Protein 8ZN9 (pdb70)

InterPro domains:
  IPR000683 Gfo/Idh/MocA-like oxidoreductase, N-terminal [PF01408] (5-123)
  IPR004104 Gfo/Idh/MocA-like oxidoreductase, C-terminal [PF02894] (145-364)
  IPR036291 NAD(P)-binding domain superfamily [SSF51735] (4-138)
  IPR050424 Gfo/Idh/MocA family inositol dehydrogenases [PTHR43593] (2-365)

Secondary structure (DSSP, 8-state):
---EETTEESS----EEEEEE--SHHHHHHHHHHTTSTTEEEEEEE---HHHHHHHHHH-TTPEEESSHHHHHHH---SEEEE-S-GGGHHHHHHHHHHH----EEEPSSS-S-GGGHHHHHHHHHH-SS-EEE---GGGSHHHHHHHHHHHHHHTS-SEEEEEEE-------GGGGGGSHHHHS-HHHHTTHHHHHHHHHHH-S-EEEEEEEEE--STTTT--BTTBPP----EEEEEEEETTS-EEEEEEETT-TT-S-SEEEEEEETTEEEEEEE---GGGS-GGG-SPPPPEEEEEETTT---EEEE-PPPHHHHHH-SSTTHHHHHHHHHHHHHHTS----SSBHHHHHHHHHHHHHHHHHHHHTS-EE---/---EETTEESS----EEEEEE--SHHHHHHHHHHTTSTTEEEEEEE---HHHHHHHHHH-TTPEEESSHHHHHHH---SEEEE-S-GGGHHHHHHHHHHH----EEEPSSS-S-GGGHHHHHHHHHH-SS-EEE---GGGSHHHHHHHHHHHHHHTS-SEEEEEEE-PPPPP-GGGGGGSHHHHS-HHHHTTHHHHHHHHHHH-S-EEEEEEEEE--STTTT-BBTTBPP----EEEEEEEETTS-EEEEEEETT-TT-S-SEEEEEEETTEEEEEEE---GGGS-GGG-SPPPPEEEEEETTT---EEEE-PPPHHHHHH-SSTTHHHHHHHHHHHHHHTS----SSBHHHHHHHHHHHHHHHHHHHHTS-EE--/--EEEEEE--SHHHHHHHHHHTTSTTEEEEEEE---HHHHHHHHHH-TTPEE-SSHHHHHHH---SEEEE-S-GGGHHHHHHHHHHH----EEEPSSS-S-GGGHHHHHHHHHH-SS-EEE---GGGSHHHHHHHHHHHHHHSS-SEEEEEEE-PPPPP-GGGGGGSHHHHS-HHHHTTHHHHHHHHHHH-S-EEEEEEEEE--STTTT--BTTB------EEEEEEEETTS-EEEEEEETT-TT-S-SEEEEEEETTEEEEEEE---GGGS-GGG-SPPPPEEEEEETTT---EEEE-PPPHHHHHH-SSTTHHHHHHHHHHHHHHTS----SSBHHHHHHHHHHHHHHHHHHHHTS-EE--/--EEEEEE--SHHHHHHHHHHTTSTTEEEEEEE---HHHHHHHHHH-TTPEE-SSHHHHHHH---SEEEE-S-GGGHHHHHHHHHHH----EEEESSS-S-GGGHHHHHHHHHH-SS-EEEE--GGGSHHHHHHHHHHHHHHSS-SEEEEEEE-PPPPP-GGGGGGSHHHHS-HHHHTTHHHHHHHHHHH-S-EEEEEEEEE--STTTT--BTTBPP----EEEEEEEETTS-EEEEEEETT-TT-S-SEEEEEEETTEEEEEEE---GGGS-GGG-SPPPPEEEEEETTT---EEEE-PPPHHHHHH-SSTTHHHHHHHHHHHHHHTS----SSBHHHHHHHHHHHHHHHHHHHHTS-EE--/-EEEEEE--SHHHHHHHHHHTTSTTEEEEEEE---HHHHHHHHHH-TTPEE-SSHHHHHHH---SEEEE-S-GGGHHHHHHHHHHH----EEEPSSS-S-GGGHHHHHHHHHH-SS-EEE---GGGSHHHHHHHHHHHHHHTS-SEEEEEEE-PPPPP-GGGGGGSHHHHS-HHHHTTHHHHHHHHHHH-S-EEEEEEEEE--STTTT--BTTBPP----EEEEEEEETTS-EEEEEEETT-TT-S-SEEEEEEETTEEEEEEE---GGGS-GGG-SPPPPEEEEEETTT---EEEE-PPPHHHHHH-SSTTHHHHHHHHHHHHHHTS----SSBHHHHHHHHHHHHHHHHHHHHTS-EE--/-EEEEEE--SHHHHHHHHHHTTSTTEEEEEEE---HHHHHHHHHH-TTPEE-SSHHHHHHH---SEEEE-S-GGGHHHHHHHHHHH----EEEPSSS-S-GGGHHHHHHHHHH-SS-EEE---GGGSHHHHHHHHHHHHHHTS-SEEEEEEE-PPPPP-GGGGGGSHHHHS-HHHHTTHHHHHHHHHHH-S-EEEEEEEEE--STTTT--BTTBPP----EEEEEEEETTS-EEEEEEETT-TT-S-SEEEEEEETTEEEEEEE---GGGS-GGG-SPPPPEEEEEETTT---EEEE-PPPHHHHHH-SSTTHHHHHHHHHHHHHHTS----SSBHHHHHHHHHHHHHHHHHHHHTS-EE--

B-factor: mean 22.86, std 12.66, range [7.46, 117.35]

Foldseek 3Di:
DFDDDDPDGPDDDCCAEEEEEAQDAVVLLLQLLQVVDPSHHYAEYEHQDPVSVVVSCVSRVNHDYAPDLLRCLVDTPHQEYEYPHFQQCQLVSLQVCLVRPQHAYAYEPLNHQDPVSPVVSVVSQVPGDHAYFYPLLQCQQQLNVVCLVCVCVLAVAFQEKEKEFFAAADDQTDVSQPLASSRQSACCRNPVLSVLLSCCSSNVFAWFKKAKAWAQDDPQQPPADPRDGRGHIAWMKMWTATVVNHIYMYTGHNHRNVDLARMKMWTHHPFWIKIKGHHWQPVPPDPVVPDRDFIKMWTQTDPVRDIDIDGRAADVSLSVSDGNNNSSNVLCVVSVCCSVVVDVDNPHHPVSSVSSSVNSNQRVVNNVVVHMDTDDD/DFFDDDPDGPDDPCCAEEEEEAQDAVNLLLQLLQVVDPSHAYAEYEHQDPVSVVVSCVSRVNHDYAPDLLRCLVDPPHQEYEYPHFQQCQLVSLQVCLVRPQHEYAYEPLNHQDPVSPVVSVVSQVPGDHAYFYPLLLCQQQLNVVCLVCVCVQAVAFQEKEKEFFAAADDQDDVSQPLASSRQSACCRNPVLSVLLSCCSSNVFAWFKKAKAWAQDDPQQPGADPNDGRGHIAWMKMWTATVVNHIYMYTGHNHRHVDLARMKMWTHHPFWIKIKGHHWQPVPPDCVVPDRDFIKMWTQTDVVRDIDIDGRAADVSLSVSDGNNNSSNVLCVVSVCCSVVVDVDNPHHPVSSVSSSVNSNQRVVNNVPVHMGTDD/DAAEEEEEAQDAVNLLLQLLQVVDPRYHYAEYEHCDPVRVVVSCVSHVNHDYDPDPLRCLVDTPGQEYEYPHFQQCQLVVLQVCLVHPQHAYAYEPLNHQDPVSVVVSVVSQVPRPYFYFYPLLQCQQQLNVVCLVCVCVQAVAFQEKEKEFFAAADDQDDVSQCLESSRQSACLRNPVLSVLLSVCSRNVFAWFKKAKAWAQDDPQQPPADVRDTRGHTAWMKMWTATDPHGIYMYTGHNHRHPDLARMKMWTHHDFWIKIKGHHWQQVSVDVVNPHRDFIWMWIQTDPPSDIDIDGRQADVSLSVSDGNNNSSNVLVVVSVCCSVPVDVDSPHGPVSSVSSSVNSNQRVVNNVPVDMDTDD/DAAEEAEEAQDPVNLLLQLLQVVDPRYHYAEYEHCDVVRVVVSCVSHVNHDYDPDPLRCLVDTPHQEYEYPHFQQCQLVVLQVCLVHPQHAYAYEPLNHQDPVSVVVSVVSQVPRPYFYFYPLLQCQQQLNVVCLVCVCVQAVAFQEKEKEFFAAADDQDDVSQCLESSRQSACLRNPVLSVLLSVCSRNVFAWFKKAKAWAQDDPQQPPADVRDTRGHTAWMKMWTATDPHGIYMYTGHNHRHPDLARMKMWTHHDFWIKIKGHHWQQVSVDVVNPHRDFIWMWIQTDPPSDIDIDGRAADVSLSVSDGNNNSSNVLVVVSVCCSVPVDVDSPHGPVSSVSSSVNSNQRVVNNVPVDMDTDD/DAEEEEEAQDAVNLLLQLLQVVDPPYAYAEYEHQDVVSVVVSCVSHVNHDYDPDPLRCLVDPDGQEYEYPHFQACQLVVLLVCLVHPQHAYAYEPLNHQDPVSVVVSVVSQVPGPHFYFYPLLLCQQQLNVVCLVCVCVQAVAFQEKEKEFFAAADDQDDVSQCQESSRQSACLRNPVLSVLLVVCSNNVFAWFKKAKAWAQPDPQQPPADVHDGRGHTAWMKMWTATDVNRIYMYTGHNHRHPDLARMKMWTHHPFWIKIKGHHWQQVSVDCVVPDRDFIKMWRQTDPVRDIDIDGRAADVSLSVSDGNNNSSNVSCVVSVCCSVPVDVDNPHHPVSSVSSSVNSNQNVVNNVPVHMGTDD/DAEEEEEAQDAVNLLLQLLQVPDPPYAYAEYEHQDPVSVVVSCVSHVNHDYDPDPLRCLVDPPGQEYEYPHFQACQLVVLVVCLVHPQHAYAYEPLNHQDPVSPVVSVVSQVPGPHFYFYPLLQCQQQLNVVCLVCVCVQAVAFQEKEKEFFAAADDQDDVSQCQESSRQSACLRNPVLSVLLSVCSNNVFAWFKKAKAWAQPDPQQPPADVHDGRGHTAWMKMWTATPVNRIYMYTGHNHRHPDLARMKMWTHHDFWIKIKGHHWQQVSVDCVNPHRDFIKMWRQTDPVRDIDIDGRAADVSLSVSDGNNNSSNVSCVVSVCCSVPVDVDNPHHPVSSVSSSVNSNQNVVNNVPVHMGTDD

Structure (mmCIF, N/CA/C/O backbone):
data_8ZN9
#
_entry.id   8ZN9
#
_cell.length_a   103.920
_cell.length_b   56.690
_cell.length_c   217.300
_cell.angle_alpha   90.00
_cell.angle_beta   96.10
_cell.angle_gamma   90.00
#
_symmetry.space_group_name_H-M   'P 1 21 1'
#
loop_
_entity.id
_entity.type
_entity.pdbx_description
1 polymer 'Oxidoreductase, putative'
2 non-polymer NICOTINAMIDE-ADENINE-DINUCLEOTIDE
3 non-polymer DI(HYDROXYETHYL)ETHER
4 water water
#
loop_
_atom_site.group_PDB
_atom_site.id
_atom_site.type_symbol
_atom_site.label_atom_id
_atom_site.label_alt_id
_atom_site.label_comp_id
_atom_site.label_asym_id
_atom_site.label_entity_id
_atom_site.label_seq_id
_atom_site.pdbx_PDB_ins_code
_atom_site.Cartn_x
_atom_site.Cartn_y
_atom_site.Cartn_z
_atom_site.occupancy
_atom_site.B_iso_or_equiv
_atom_site.auth_seq_id
_atom_site.auth_comp_id
_atom_site.auth_asym_id
_atom_site.auth_atom_id
_atom_site.pdbx_PDB_model_num
ATOM 1 N N . GLY A 1 2 ? 1.831 -13.006 20.698 1.00 43.99 -34 GLY A N 1
ATOM 2 C CA . GLY A 1 2 ? 1.877 -12.439 19.366 1.00 33.33 -34 GLY A CA 1
ATOM 3 C C . GLY A 1 2 ? 0.764 -11.412 19.275 1.00 39.36 -34 GLY A C 1
ATOM 4 O O . GLY A 1 2 ? -0.193 -11.497 20.086 1.00 36.03 -34 GLY A O 1
ATOM 5 N N . SER A 1 3 ? 0.904 -10.465 18.343 1.00 31.50 -33 SER A N 1
ATOM 6 C CA . SER A 1 3 ? -0.029 -9.355 18.039 1.00 31.87 -33 SER A CA 1
ATOM 7 C C . SER A 1 3 ? -1.387 -9.898 17.571 1.00 34.09 -33 SER A C 1
ATOM 8 O O . SER A 1 3 ? -1.438 -10.850 16.753 1.00 26.50 -33 SER A O 1
ATOM 11 N N . SER A 1 4 ? -2.455 -9.281 18.067 1.00 28.02 -32 SER A N 1
ATOM 12 C CA . SER A 1 4 ? -3.802 -9.650 17.574 1.00 29.81 -32 SER A CA 1
ATOM 13 C C . SER A 1 4 ? -4.577 -8.357 17.266 1.00 32.16 -32 SER A C 1
ATOM 14 O O . SER A 1 4 ? -4.702 -7.517 18.171 1.00 26.12 -32 SER A O 1
ATOM 17 N N . HIS A 1 5 ? -4.961 -8.170 16.005 1.00 26.23 -31 HIS A N 1
ATOM 18 C CA . HIS A 1 5 ? -5.706 -6.970 15.555 1.00 27.75 -31 HIS A CA 1
ATOM 19 C C . HIS A 1 5 ? -6.689 -7.412 14.468 1.00 28.45 -31 HIS A C 1
ATOM 20 O O . HIS A 1 5 ? -6.260 -7.689 13.355 1.00 27.14 -31 HIS A O 1
ATOM 27 N N . HIS A 1 6 ? -7.952 -7.538 14.852 1.00 30.06 -30 HIS A N 1
ATOM 28 C CA . HIS A 1 6 ? -8.997 -7.959 13.896 1.00 33.59 -30 HIS A CA 1
ATOM 29 C C . HIS A 1 6 ? -10.352 -7.628 14.529 1.00 37.73 -30 HIS A C 1
ATOM 30 O O . HIS A 1 6 ? -10.547 -7.980 15.692 1.00 35.66 -30 HIS A O 1
ATOM 37 N N . HIS A 1 7 ? -11.232 -6.985 13.775 1.00 37.98 -29 HIS A N 1
ATOM 38 C CA . HIS A 1 7 ? -12.534 -6.521 14.312 1.00 41.37 -29 HIS A CA 1
ATOM 39 C C . HIS A 1 7 ? -12.327 -5.917 15.704 1.00 46.14 -29 HIS A C 1
ATOM 40 O O . HIS A 1 7 ? -11.508 -4.990 15.823 1.00 43.84 -29 HIS A O 1
ATOM 47 N N . HIS A 1 8 ? -13.034 -6.435 16.705 1.00 40.11 -28 HIS A N 1
ATOM 48 C CA . HIS A 1 8 ? -12.976 -5.812 18.049 1.00 40.22 -28 HIS A CA 1
ATOM 49 C C . HIS A 1 8 ? -11.846 -6.405 18.901 1.00 38.70 -28 HIS A C 1
ATOM 50 O O . HIS A 1 8 ? -11.781 -6.037 20.078 1.00 37.33 -28 HIS A O 1
ATOM 57 N N . HIS A 1 9 ? -11.016 -7.284 18.331 1.00 29.02 -27 HIS A N 1
ATOM 58 C CA . HIS A 1 9 ? -9.886 -7.913 19.064 1.00 30.98 -27 HIS A CA 1
ATOM 59 C C . HIS A 1 9 ? -8.604 -7.097 18.865 1.00 34.09 -27 HIS A C 1
ATOM 60 O O . HIS A 1 9 ? -8.207 -6.884 17.713 1.00 28.89 -27 HIS A O 1
ATOM 67 N N . HIS A 1 10 ? -8.012 -6.653 19.969 1.00 25.72 -26 HIS A N 1
ATOM 68 C CA . HIS A 1 10 ? -6.759 -5.861 19.890 1.00 27.25 -26 HIS A CA 1
ATOM 69 C C . HIS A 1 10 ? -5.861 -6.160 21.097 1.00 29.42 -26 HIS A C 1
ATOM 70 O O . HIS A 1 10 ? -6.338 -6.026 22.227 1.00 22.45 -26 HIS A O 1
ATOM 77 N N . SER A 1 11 ? -4.615 -6.549 20.830 1.00 26.03 -25 SER A N 1
ATOM 78 C CA . SER A 1 11 ? -3.615 -6.842 21.882 1.00 28.92 -25 SER A CA 1
ATOM 79 C C . SER A 1 11 ? -3.028 -5.541 22.426 1.00 27.30 -25 SER A C 1
ATOM 80 O O . SER A 1 11 ? -2.409 -5.573 23.480 1.00 29.06 -25 SER A O 1
ATOM 83 N N . SER A 1 12 ? -3.256 -4.450 21.720 1.00 27.22 -24 SER A N 1
ATOM 84 C CA . SER A 1 12 ? -2.655 -3.136 22.082 1.00 31.89 -24 SER A CA 1
ATOM 85 C C . SER A 1 12 ? -3.502 -1.982 21.534 1.00 30.52 -24 SER A C 1
ATOM 86 O O . SER A 1 12 ? -4.355 -2.214 20.659 1.00 33.20 -24 SER A O 1
ATOM 89 N N . GLY A 1 13 ? -3.291 -0.772 22.051 1.00 32.48 -23 GLY A N 1
ATOM 90 C CA . GLY A 1 13 ? -3.893 0.457 21.494 1.00 34.60 -23 GLY A CA 1
ATOM 91 C C . GLY A 1 13 ? -5.268 0.808 22.021 1.00 38.78 -23 GLY A C 1
ATOM 92 O O . GLY A 1 13 ? -5.792 1.793 21.518 1.00 34.89 -23 GLY A O 1
ATOM 93 N N . LEU A 1 14 ? -5.851 0.085 22.981 1.00 32.79 -22 LEU A N 1
ATOM 94 C CA . LEU A 1 14 ? -7.164 0.493 23.571 1.00 36.62 -22 LEU A CA 1
ATOM 95 C C . LEU A 1 14 ? -6.933 1.396 24.809 1.00 33.90 -22 LEU A C 1
ATOM 96 O O . LEU A 1 14 ? -5.814 1.351 25.398 1.00 33.29 -22 LEU A O 1
ATOM 101 N N . VAL A 1 15 ? -7.926 2.203 25.202 1.00 35.47 -21 VAL A N 1
ATOM 102 C CA . VAL A 1 15 ? -7.783 3.077 26.417 1.00 48.26 -21 VAL A CA 1
ATOM 103 C C . VAL A 1 15 ? -8.131 2.294 27.714 1.00 41.67 -21 VAL A C 1
ATOM 104 O O . VAL A 1 15 ? -7.254 2.327 28.686 1.00 52.46 -21 VAL A O 1
ATOM 108 N N . LEU A 1 38 ? 41.253 -9.468 -3.593 1.00 45.20 3 LEU A N 1
ATOM 109 C CA . LEU A 1 38 ? 40.406 -8.280 -3.900 1.00 41.61 3 LEU A CA 1
ATOM 110 C C . LEU A 1 38 ? 38.926 -8.601 -3.642 1.00 39.89 3 LEU A C 1
ATOM 111 O O . LEU A 1 38 ? 38.446 -9.661 -4.083 1.00 40.65 3 LEU A O 1
ATOM 116 N N . VAL A 1 39 ? 38.189 -7.637 -3.101 1.00 32.97 4 VAL A N 1
ATOM 117 C CA . VAL A 1 39 ? 36.718 -7.826 -2.995 1.00 24.52 4 VAL A CA 1
ATOM 118 C C . VAL A 1 39 ? 36.089 -7.129 -4.207 1.00 21.52 4 VAL A C 1
ATOM 119 O O . VAL A 1 39 ? 36.380 -5.959 -4.424 1.00 20.19 4 VAL A O 1
ATOM 123 N N . ARG A 1 40 ? 35.265 -7.861 -4.943 1.00 16.18 5 ARG A N 1
ATOM 124 C CA . ARG A 1 40 ? 34.667 -7.314 -6.176 1.00 18.13 5 ARG A CA 1
ATOM 125 C C . ARG A 1 40 ? 33.191 -7.012 -5.910 1.00 16.54 5 ARG A C 1
ATOM 126 O O . ARG A 1 40 ? 32.497 -7.895 -5.415 1.00 16.83 5 ARG A O 1
ATOM 134 N N . TYR A 1 41 ? 32.782 -5.817 -6.285 1.00 14.98 6 TYR A N 1
ATOM 135 C CA . TYR A 1 41 ? 31.420 -5.295 -6.011 1.00 13.47 6 TYR A CA 1
ATOM 136 C C . TYR A 1 41 ? 30.660 -5.207 -7.339 1.00 13.11 6 TYR A C 1
ATOM 137 O O . TYR A 1 41 ? 31.231 -4.775 -8.357 1.00 16.90 6 TYR A O 1
ATOM 146 N N . GLY A 1 42 ? 29.423 -5.660 -7.290 1.00 11.92 7 GLY A N 1
ATOM 147 C CA . GLY A 1 42 ? 28.388 -5.418 -8.294 1.00 12.31 7 GLY A CA 1
ATOM 148 C C . GLY A 1 42 ? 27.438 -4.348 -7.772 1.00 17.48 7 GLY A C 1
ATOM 149 O O . GLY A 1 42 ? 27.070 -4.416 -6.630 1.00 14.34 7 GLY A O 1
ATOM 150 N N . ILE A 1 43 ? 27.033 -3.415 -8.634 1.00 13.83 8 ILE A N 1
ATOM 151 C CA . ILE A 1 43 ? 26.151 -2.291 -8.267 1.00 13.01 8 ILE A CA 1
ATOM 152 C C . ILE A 1 43 ? 24.903 -2.370 -9.134 1.00 15.40 8 ILE A C 1
ATOM 153 O O . ILE A 1 43 ? 25.036 -2.322 -10.363 1.00 14.42 8 ILE A O 1
ATOM 158 N N . ILE A 1 44 ? 23.748 -2.428 -8.499 1.00 14.71 9 ILE A N 1
ATOM 159 C CA . ILE A 1 44 ? 22.437 -2.450 -9.200 1.00 12.26 9 ILE A CA 1
ATOM 160 C C . ILE A 1 44 ? 21.820 -1.079 -8.969 1.00 16.63 9 ILE A C 1
ATOM 161 O O . ILE A 1 44 ? 21.376 -0.790 -7.807 1.00 13.59 9 ILE A O 1
ATOM 166 N N . GLY A 1 45 ? 21.790 -0.234 -10.023 1.00 13.67 10 GLY A N 1
ATOM 167 C CA . GLY A 1 45 ? 21.331 1.156 -9.867 1.00 17.25 10 GLY A CA 1
ATOM 168 C C . GLY A 1 45 ? 22.542 2.051 -9.583 1.00 15.38 10 GLY A C 1
ATOM 169 O O . GLY A 1 45 ? 23.190 1.894 -8.495 1.00 15.32 10 GLY A O 1
ATOM 170 N N . CYS A 1 46 ? 22.827 2.992 -10.485 1.00 14.98 11 CYS A N 1
ATOM 171 C CA . CYS A 1 46 ? 24.041 3.810 -10.355 1.00 11.81 11 CYS A CA 1
ATOM 172 C C . CYS A 1 46 ? 23.760 5.238 -10.832 1.00 15.46 11 CYS A C 1
ATOM 173 O O . CYS A 1 46 ? 24.405 5.744 -11.740 1.00 16.02 11 CYS A O 1
ATOM 176 N N . GLY A 1 47 ? 22.822 5.872 -10.146 1.00 13.75 12 GLY A N 1
ATOM 177 C CA . GLY A 1 47 ? 22.535 7.301 -10.203 1.00 13.92 12 GLY A CA 1
ATOM 178 C C . GLY A 1 47 ? 23.357 8.007 -9.132 1.00 16.12 12 GLY A C 1
ATOM 179 O O . GLY A 1 47 ? 24.517 7.621 -8.888 1.00 14.69 12 GLY A O 1
ATOM 180 N N . MET A 1 48 ? 22.758 9.017 -8.541 1.00 13.07 13 MET A N 1
ATOM 181 C CA . MET A 1 48 ? 23.458 9.843 -7.570 1.00 15.42 13 MET A CA 1
ATOM 182 C C . MET A 1 48 ? 24.058 8.965 -6.441 1.00 14.03 13 MET A C 1
ATOM 183 O O . MET A 1 48 ? 25.262 9.040 -6.214 1.00 14.28 13 MET A O 1
ATOM 188 N N . MET A 1 49 ? 23.250 8.174 -5.749 1.00 13.01 14 MET A N 1
ATOM 189 C CA . MET A 1 49 ? 23.766 7.421 -4.589 1.00 15.55 14 MET A CA 1
ATOM 190 C C . MET A 1 49 ? 24.642 6.262 -5.049 1.00 14.03 14 MET A C 1
ATOM 191 O O . MET A 1 49 ? 25.697 6.081 -4.410 1.00 13.68 14 MET A O 1
ATOM 196 N N . GLY A 1 50 ? 24.335 5.584 -6.163 1.00 12.83 15 GLY A N 1
ATOM 197 C CA . GLY A 1 50 ? 25.246 4.506 -6.612 1.00 13.64 15 GLY A CA 1
ATOM 198 C C . GLY A 1 50 ? 26.616 5.090 -7.013 1.00 15.35 15 GLY A C 1
ATOM 199 O O . GLY A 1 50 ? 27.628 4.440 -6.751 1.00 15.88 15 GLY A O 1
ATOM 200 N N . GLN A 1 51 ? 26.662 6.318 -7.545 1.00 15.48 16 GLN A N 1
ATOM 201 C CA . GLN A 1 51 ? 27.943 7.013 -7.850 1.00 14.99 16 GLN A CA 1
ATOM 202 C C . GLN A 1 51 ? 28.669 7.341 -6.544 1.00 16.24 16 GLN A C 1
ATOM 203 O O . GLN A 1 51 ? 29.926 7.244 -6.515 1.00 14.65 16 GLN A O 1
ATOM 209 N N . GLU A 1 52 ? 27.942 7.692 -5.482 1.00 13.66 17 GLU A N 1
ATOM 210 C CA . GLU A 1 52 ? 28.590 7.856 -4.163 1.00 15.75 17 GLU A CA 1
ATOM 211 C C . GLU A 1 52 ? 29.185 6.505 -3.722 1.00 14.22 17 GLU A C 1
ATOM 212 O O . GLU A 1 52 ? 30.297 6.493 -3.238 1.00 14.76 17 GLU A O 1
ATOM 218 N N . HIS A 1 53 ? 28.445 5.403 -3.817 1.00 13.21 18 HIS A N 1
ATOM 219 C CA . HIS A 1 53 ? 29.013 4.076 -3.510 1.00 13.91 18 HIS A CA 1
ATOM 220 C C . HIS A 1 53 ? 30.289 3.868 -4.353 1.00 13.46 18 HIS A C 1
ATOM 221 O O . HIS A 1 53 ? 31.277 3.442 -3.803 1.00 13.79 18 HIS A O 1
ATOM 228 N N . LEU A 1 54 ? 30.264 4.163 -5.657 1.00 14.32 19 LEU A N 1
ATOM 229 C CA . LEU A 1 54 ? 31.488 3.961 -6.488 1.00 12.82 19 LEU A CA 1
ATOM 230 C C . LEU A 1 54 ? 32.656 4.748 -5.882 1.00 17.55 19 LEU A C 1
ATOM 231 O O . LEU A 1 54 ? 33.777 4.174 -5.750 1.00 16.32 19 LEU A O 1
ATOM 236 N N . ARG A 1 55 ? 32.437 6.011 -5.521 1.00 14.74 20 ARG A N 1
ATOM 237 C CA . ARG A 1 55 ? 33.577 6.847 -5.062 1.00 14.84 20 ARG A CA 1
ATOM 238 C C . ARG A 1 55 ? 34.126 6.294 -3.734 1.00 19.42 20 ARG A C 1
ATOM 239 O O . ARG A 1 55 ? 35.351 6.365 -3.517 1.00 19.25 20 ARG A O 1
ATOM 247 N N . ASN A 1 56 ? 33.243 5.809 -2.845 1.00 15.42 21 ASN A N 1
ATOM 248 C CA . ASN A 1 56 ? 33.656 5.395 -1.490 1.00 12.56 21 ASN A CA 1
ATOM 249 C C . ASN A 1 56 ? 34.308 4.022 -1.579 1.00 16.19 21 ASN A C 1
ATOM 250 O O . ASN A 1 56 ? 35.290 3.803 -0.844 1.00 17.44 21 ASN A O 1
ATOM 255 N N . ILE A 1 57 ? 33.779 3.124 -2.409 1.00 15.39 22 ILE A N 1
ATOM 256 C CA . ILE A 1 57 ? 34.404 1.778 -2.606 1.00 15.85 22 ILE A CA 1
ATOM 257 C C . ILE A 1 57 ? 35.840 1.984 -3.112 1.00 19.56 22 ILE A C 1
ATOM 258 O O . ILE A 1 57 ? 36.783 1.222 -2.674 1.00 22.73 22 ILE A O 1
ATOM 263 N N . ALA A 1 58 ? 36.023 2.950 -4.019 1.00 19.74 23 ALA A N 1
ATOM 264 C CA . ALA A 1 58 ? 37.353 3.240 -4.595 1.00 24.78 23 ALA A CA 1
ATOM 265 C C . ALA A 1 58 ? 38.345 3.692 -3.517 1.00 24.51 23 ALA A C 1
ATOM 266 O O . ALA A 1 58 ? 39.518 3.534 -3.779 1.00 26.44 23 ALA A O 1
ATOM 268 N N . LEU A 1 59 ? 37.894 4.174 -2.356 1.00 18.63 24 LEU A N 1
ATOM 269 C CA . LEU A 1 59 ? 38.800 4.591 -1.256 1.00 18.44 24 LEU A CA 1
ATOM 270 C C . LEU A 1 59 ? 39.222 3.387 -0.401 1.00 25.32 24 LEU A C 1
ATOM 271 O O . LEU A 1 59 ? 40.189 3.530 0.405 1.00 25.43 24 LEU A O 1
ATOM 276 N N . LEU A 1 60 ? 38.540 2.248 -0.527 1.00 23.97 25 LEU A N 1
ATOM 277 C CA . LEU A 1 60 ? 38.860 1.036 0.285 1.00 21.37 25 LEU A CA 1
ATOM 278 C C . LEU A 1 60 ? 40.099 0.354 -0.290 1.00 31.52 25 LEU A C 1
ATOM 279 O O . LEU A 1 60 ? 40.108 0.071 -1.472 1.00 31.59 25 LEU A O 1
ATOM 284 N N . ASP A 1 61 ? 41.015 -0.076 0.559 1.00 29.11 26 ASP A N 1
ATOM 285 C CA . ASP A 1 61 ? 42.175 -0.904 0.153 1.00 33.81 26 ASP A CA 1
ATOM 286 C C . ASP A 1 61 ? 41.640 -2.312 -0.144 1.00 25.70 26 ASP A C 1
ATOM 287 O O . ASP A 1 61 ? 40.952 -2.891 0.744 1.00 34.51 26 ASP A O 1
ATOM 292 N N . GLY A 1 62 ? 41.881 -2.808 -1.373 1.00 29.98 27 GLY A N 1
ATOM 293 C CA . GLY A 1 62 ? 41.593 -4.204 -1.788 1.00 37.71 27 GLY A CA 1
ATOM 294 C C . GLY A 1 62 ? 40.144 -4.384 -2.190 1.00 30.06 27 GLY A C 1
ATOM 295 O O . GLY A 1 62 ? 39.669 -5.502 -2.106 1.00 35.03 27 GLY A O 1
ATOM 296 N N . ALA A 1 63 ? 39.454 -3.312 -2.583 1.00 24.44 28 ALA A N 1
ATOM 297 C CA . ALA A 1 63 ? 38.063 -3.368 -3.093 1.00 27.02 28 ALA A CA 1
ATOM 298 C C . ALA A 1 63 ? 38.026 -2.766 -4.486 1.00 27.81 28 ALA A C 1
ATOM 299 O O . ALA A 1 63 ? 38.760 -1.756 -4.746 1.00 28.06 28 ALA A O 1
ATOM 301 N N . GLY A 1 64 ? 37.115 -3.266 -5.297 1.00 21.16 29 GLY A N 1
ATOM 302 C CA . GLY A 1 64 ? 36.867 -2.642 -6.597 1.00 22.03 29 GLY A CA 1
ATOM 303 C C . GLY A 1 64 ? 35.499 -2.966 -7.105 1.00 17.24 29 GLY A C 1
ATOM 304 O O . GLY A 1 64 ? 35.012 -4.081 -6.811 1.00 22.02 29 GLY A O 1
ATOM 305 N N . VAL A 1 65 ? 34.955 -2.038 -7.895 1.00 15.80 30 VAL A N 1
ATOM 306 C CA . VAL A 1 65 ? 33.679 -2.261 -8.613 1.00 16.43 30 VAL A CA 1
ATOM 307 C C . VAL A 1 65 ? 33.951 -2.960 -9.949 1.00 18.93 30 VAL A C 1
ATOM 308 O O . VAL A 1 65 ? 34.609 -2.357 -10.855 1.00 20.77 30 VAL A O 1
ATOM 312 N N . SER A 1 66 ? 33.415 -4.168 -10.079 1.00 15.84 31 SER A N 1
ATOM 313 C CA . SER A 1 66 ? 33.610 -5.005 -11.309 1.00 22.02 31 SER A CA 1
ATOM 314 C C . SER A 1 66 ? 32.382 -4.944 -12.248 1.00 22.27 31 SER A C 1
ATOM 315 O O . SER A 1 66 ? 32.522 -5.120 -13.455 1.00 19.00 31 SER A O 1
ATOM 318 N N . ALA A 1 67 ? 31.216 -4.633 -11.729 1.00 14.95 32 ALA A N 1
ATOM 319 C CA . ALA A 1 67 ? 29.949 -4.815 -12.493 1.00 12.99 32 ALA A CA 1
ATOM 320 C C . ALA A 1 67 ? 28.934 -3.754 -12.121 1.00 15.84 32 ALA A C 1
ATOM 321 O O . ALA A 1 67 ? 28.739 -3.461 -10.900 1.00 15.56 32 ALA A O 1
ATOM 323 N N . ILE A 1 68 ? 28.260 -3.209 -13.125 1.00 13.75 33 ILE A N 1
ATOM 324 C CA . ILE A 1 68 ? 27.208 -2.188 -12.870 1.00 15.82 33 ILE A CA 1
ATOM 325 C C . ILE A 1 68 ? 26.029 -2.488 -13.787 1.00 18.48 33 ILE A C 1
ATOM 326 O O . ILE A 1 68 ? 26.250 -2.658 -14.995 1.00 16.33 33 ILE A O 1
ATOM 331 N N . PHE A 1 69 ? 24.823 -2.525 -13.240 1.00 15.16 34 PHE A N 1
ATOM 332 C CA . PHE A 1 69 ? 23.573 -2.468 -14.036 1.00 12.20 34 PHE A CA 1
ATOM 333 C C . PHE A 1 69 ? 22.946 -1.101 -13.808 1.00 16.60 34 PHE A C 1
ATOM 334 O O . PHE A 1 69 ? 22.541 -0.742 -12.663 1.00 16.40 34 PHE A O 1
ATOM 342 N N . GLU A 1 70 ? 22.926 -0.302 -14.843 1.00 16.60 35 GLU A N 1
ATOM 343 C CA . GLU A 1 70 ? 22.355 1.069 -14.828 1.00 16.49 35 GLU A CA 1
ATOM 344 C C . GLU A 1 70 ? 21.678 1.304 -16.161 1.00 19.85 35 GLU A C 1
ATOM 345 O O . GLU A 1 70 ? 22.356 1.447 -17.172 1.00 21.04 35 GLU A O 1
ATOM 351 N N . PRO A 1 71 ? 20.323 1.345 -16.185 1.00 18.96 36 PRO A N 1
ATOM 352 C CA . PRO A 1 71 ? 19.598 1.400 -17.466 1.00 18.19 36 PRO A CA 1
ATOM 353 C C . PRO A 1 71 ? 19.546 2.748 -18.185 1.00 24.53 36 PRO A C 1
ATOM 354 O O . PRO A 1 71 ? 19.108 2.748 -19.343 1.00 23.03 36 PRO A O 1
ATOM 358 N N . ASP A 1 72 ? 19.986 3.830 -17.537 1.00 19.59 37 ASP A N 1
ATOM 359 C CA . ASP A 1 72 ? 19.885 5.213 -18.057 1.00 20.02 37 ASP A CA 1
ATOM 360 C C . ASP A 1 72 ? 21.205 5.564 -18.733 1.00 23.68 37 ASP A C 1
ATOM 361 O O . ASP A 1 72 ? 22.264 5.421 -18.065 1.00 21.11 37 ASP A O 1
ATOM 366 N N . ALA A 1 73 ? 21.160 5.939 -20.015 1.00 25.85 38 ALA A N 1
ATOM 367 C CA . ALA A 1 73 ? 22.388 6.212 -20.775 1.00 24.44 38 ALA A CA 1
ATOM 368 C C . ALA A 1 73 ? 23.249 7.271 -20.007 1.00 20.46 38 ALA A C 1
ATOM 369 O O . ALA A 1 73 ? 24.454 7.061 -19.865 1.00 22.36 38 ALA A O 1
ATOM 371 N N . ALA A 1 74 ? 22.673 8.405 -19.580 1.00 20.97 39 ALA A N 1
ATOM 372 C CA . ALA A 1 74 ? 23.471 9.537 -19.030 1.00 21.77 39 ALA A CA 1
ATOM 373 C C . ALA A 1 74 ? 24.132 9.046 -17.724 1.00 20.89 39 ALA A C 1
ATOM 374 O O . ALA A 1 74 ? 25.297 9.346 -17.468 1.00 19.21 39 ALA A O 1
ATOM 376 N N . MET A 1 75 ? 23.446 8.208 -16.944 1.00 18.28 40 MET A N 1
ATOM 377 C CA . MET A 1 75 ? 24.056 7.701 -15.682 1.00 15.55 40 MET A CA 1
ATOM 378 C C . MET A 1 75 ? 25.130 6.658 -16.009 1.00 15.77 40 MET A C 1
ATOM 379 O O . MET A 1 75 ? 26.187 6.642 -15.327 1.00 17.41 40 MET A O 1
ATOM 384 N N . GLN A 1 76 ? 24.930 5.869 -17.077 1.00 17.97 41 GLN A N 1
ATOM 385 C CA . GLN A 1 76 ? 25.986 4.921 -17.534 1.00 23.32 41 GLN A CA 1
ATOM 386 C C . GLN A 1 76 ? 27.244 5.730 -17.896 1.00 18.51 41 GLN A C 1
ATOM 387 O O . GLN A 1 76 ? 28.396 5.331 -17.467 1.00 19.02 41 GLN A O 1
ATOM 393 N N . ARG A 1 77 ? 27.075 6.874 -18.564 1.00 22.79 42 ARG A N 1
ATOM 394 C CA . ARG A 1 77 ? 28.285 7.686 -18.909 1.00 22.13 42 ARG A CA 1
ATOM 395 C C . ARG A 1 77 ? 28.957 8.216 -17.632 1.00 25.09 42 ARG A C 1
ATOM 396 O O . ARG A 1 77 ? 30.223 8.205 -17.517 1.00 21.25 42 ARG A O 1
ATOM 404 N N . ALA A 1 78 ? 28.155 8.699 -16.686 1.00 23.62 43 ALA A N 1
ATOM 405 C CA . ALA A 1 78 ? 28.684 9.277 -15.434 1.00 21.45 43 ALA A CA 1
ATOM 406 C C . ALA A 1 78 ? 29.362 8.179 -14.617 1.00 19.33 43 ALA A C 1
ATOM 407 O O . ALA A 1 78 ? 30.473 8.427 -14.057 1.00 23.65 43 ALA A O 1
ATOM 409 N N . ALA A 1 79 ? 28.747 6.996 -14.553 1.00 20.43 44 ALA A N 1
ATOM 410 C CA . ALA A 1 79 ? 29.299 5.855 -13.789 1.00 20.00 44 ALA A CA 1
ATOM 411 C C . ALA A 1 79 ? 30.615 5.390 -14.434 1.00 23.20 44 ALA A C 1
ATOM 412 O O . ALA A 1 79 ? 31.635 5.156 -13.680 1.00 19.37 44 ALA A O 1
ATOM 414 N N . HIS A 1 80 ? 30.639 5.280 -15.772 1.00 19.55 45 HIS A N 1
ATOM 415 C CA . HIS A 1 80 ? 31.861 4.900 -16.537 1.00 26.78 45 HIS A CA 1
ATOM 416 C C . HIS A 1 80 ? 33.004 5.899 -16.262 1.00 21.53 45 HIS A C 1
ATOM 417 O O . HIS A 1 80 ? 34.210 5.452 -16.142 1.00 25.78 45 HIS A O 1
ATOM 424 N N . ALA A 1 81 ? 32.720 7.192 -16.169 1.00 21.36 46 ALA A N 1
ATOM 425 C CA . ALA A 1 81 ? 33.805 8.191 -15.949 1.00 24.29 46 ALA A CA 1
ATOM 426 C C . ALA A 1 81 ? 34.421 7.960 -14.562 1.00 31.43 46 ALA A C 1
ATOM 427 O O . ALA A 1 81 ? 35.672 8.131 -14.409 1.00 24.50 46 ALA A O 1
ATOM 429 N N . ILE A 1 82 ? 33.576 7.597 -13.569 1.00 21.45 47 ILE A N 1
ATOM 430 C CA . ILE A 1 82 ? 34.038 7.371 -12.166 1.00 18.42 47 ILE A CA 1
ATOM 431 C C . ILE A 1 82 ? 34.822 6.070 -12.068 1.00 20.04 47 ILE A C 1
ATOM 432 O O . ILE A 1 82 ? 35.840 6.095 -11.381 1.00 23.31 47 ILE A O 1
ATOM 437 N N . ALA A 1 83 ? 34.291 4.968 -12.599 1.00 18.56 48 ALA A N 1
ATOM 438 C CA . ALA A 1 83 ? 34.832 3.599 -12.440 1.00 20.39 48 ALA A CA 1
ATOM 439 C C . ALA A 1 83 ? 35.085 3.016 -13.821 1.00 19.91 48 ALA A C 1
ATOM 440 O O . ALA A 1 83 ? 34.318 2.194 -14.304 1.00 19.54 48 ALA A O 1
ATOM 442 N N . PRO A 1 84 ? 36.134 3.497 -14.517 1.00 26.21 49 PRO A N 1
ATOM 443 C CA . PRO A 1 84 ? 36.346 3.132 -15.925 1.00 23.70 49 PRO A CA 1
ATOM 444 C C . PRO A 1 84 ? 36.575 1.641 -16.196 1.00 25.59 49 PRO A C 1
ATOM 445 O O . PRO A 1 84 ? 36.339 1.256 -17.273 1.00 27.45 49 PRO A O 1
ATOM 449 N N . GLN A 1 85 ? 37.018 0.859 -15.215 1.00 22.35 50 GLN A N 1
ATOM 450 C CA . GLN A 1 85 ? 37.279 -0.598 -15.393 1.00 28.87 50 GLN A CA 1
ATOM 451 C C . GLN A 1 85 ? 35.997 -1.415 -15.200 1.00 30.05 50 GLN A C 1
ATOM 452 O O . GLN A 1 85 ? 36.046 -2.592 -15.519 1.00 26.50 50 GLN A O 1
ATOM 458 N N . ALA A 1 86 ? 34.908 -0.854 -14.700 1.00 21.48 51 ALA A N 1
ATOM 459 C CA . ALA A 1 86 ? 33.671 -1.641 -14.422 1.00 22.24 51 ALA A CA 1
ATOM 460 C C . ALA A 1 86 ? 32.989 -2.001 -15.730 1.00 25.03 51 ALA A C 1
ATOM 461 O O . ALA A 1 86 ? 32.965 -1.137 -16.601 1.00 21.21 51 ALA A O 1
ATOM 463 N N . ALA A 1 87 ? 32.436 -3.223 -15.796 1.00 17.20 52 ALA A N 1
ATOM 464 C CA . ALA A 1 87 ? 31.679 -3.734 -16.952 1.00 23.44 52 ALA A CA 1
ATOM 465 C C . ALA A 1 87 ? 30.211 -3.420 -16.696 1.00 20.11 52 ALA A C 1
ATOM 466 O O . ALA A 1 87 ? 29.796 -3.512 -15.522 1.00 17.19 52 ALA A O 1
ATOM 468 N N . PHE A 1 88 ? 29.458 -3.059 -17.733 1.00 19.52 53 PHE A N 1
ATOM 469 C CA . PHE A 1 88 ? 28.009 -2.765 -17.645 1.00 17.81 53 PHE A CA 1
ATOM 470 C C . PHE A 1 88 ? 27.213 -3.961 -18.129 1.00 22.06 53 PHE A C 1
ATOM 471 O O . PHE A 1 88 ? 27.672 -4.686 -19.052 1.00 22.55 53 PHE A O 1
ATOM 479 N N . TYR A 1 89 ? 26.052 -4.168 -17.510 1.00 18.81 54 TYR A N 1
ATOM 480 C CA . TYR A 1 89 ? 25.141 -5.291 -17.780 1.00 18.10 54 TYR A CA 1
ATOM 481 C C . TYR A 1 89 ? 23.745 -4.739 -17.969 1.00 23.90 54 TYR A C 1
ATOM 482 O O . TYR A 1 89 ? 23.386 -3.761 -17.321 1.00 20.37 54 TYR A O 1
ATOM 491 N N . PRO A 1 90 ? 22.935 -5.364 -18.848 1.00 19.23 55 PRO A N 1
ATOM 492 C CA . PRO A 1 90 ? 21.627 -4.809 -19.199 1.00 21.40 55 PRO A CA 1
ATOM 493 C C . PRO A 1 90 ? 20.464 -5.118 -18.247 1.00 23.35 55 PRO A C 1
ATOM 494 O O . PRO A 1 90 ? 19.371 -4.614 -18.433 1.00 20.29 55 PRO A O 1
ATOM 498 N N . SER A 1 91 ? 20.710 -5.958 -17.265 1.00 19.44 56 SER A N 1
ATOM 499 C CA . SER A 1 91 ? 19.676 -6.393 -16.298 1.00 23.88 56 SER A CA 1
ATOM 500 C C . SER A 1 91 ? 20.337 -7.016 -15.080 1.00 22.77 56 SER A C 1
ATOM 501 O O . SER A 1 91 ? 21.535 -7.368 -15.142 1.00 18.68 56 SER A O 1
ATOM 504 N N . VAL A 1 92 ? 19.539 -7.183 -14.041 1.00 14.96 57 VAL A N 1
ATOM 505 C CA . VAL A 1 92 ? 19.951 -7.949 -12.854 1.00 19.18 57 VAL A CA 1
ATOM 506 C C . VAL A 1 92 ? 20.323 -9.371 -13.305 1.00 18.47 57 VAL A C 1
ATOM 507 O O . VAL A 1 92 ? 21.405 -9.837 -12.907 1.00 17.78 57 VAL A O 1
ATOM 511 N N . GLN A 1 93 ? 19.466 -10.045 -14.081 1.00 20.97 58 GLN A N 1
ATOM 512 C CA . GLN A 1 93 ? 19.694 -11.445 -14.524 1.00 22.26 58 GLN A CA 1
ATOM 513 C C . GLN A 1 93 ? 21.050 -11.512 -15.277 1.00 20.69 58 GLN A C 1
ATOM 514 O O . GLN A 1 93 ? 21.889 -12.429 -15.004 1.00 21.62 58 GLN A O 1
ATOM 520 N N . ALA A 1 94 ? 21.350 -10.537 -16.135 1.00 20.37 59 ALA A N 1
ATOM 521 C CA . ALA A 1 94 ? 22.614 -10.577 -16.913 1.00 19.11 59 ALA A CA 1
ATOM 522 C C . ALA A 1 94 ? 23.817 -10.425 -15.988 1.00 25.34 59 ALA A C 1
ATOM 523 O O . ALA A 1 94 ? 24.824 -11.161 -16.150 1.00 20.28 59 ALA A O 1
ATOM 525 N N . LEU A 1 95 ? 23.743 -9.483 -15.047 1.00 18.76 60 LEU A N 1
ATOM 526 C CA . LEU A 1 95 ? 24.863 -9.249 -14.100 1.00 18.49 60 LEU A CA 1
ATOM 527 C C . LEU A 1 95 ? 25.095 -10.542 -13.299 1.00 16.95 60 LEU A C 1
ATOM 528 O O . LEU A 1 95 ? 26.293 -11.019 -13.226 1.00 18.48 60 LEU A O 1
ATOM 533 N N . LEU A 1 96 ? 24.022 -11.118 -12.725 1.00 15.78 61 LEU A N 1
ATOM 534 C CA . LEU A 1 96 ? 24.192 -12.329 -11.892 1.00 19.04 61 LEU A CA 1
ATOM 535 C C . LEU A 1 96 ? 24.732 -13.507 -12.709 1.00 23.25 61 LEU A C 1
ATOM 536 O O . LEU A 1 96 ? 25.453 -14.311 -12.131 1.00 19.33 61 LEU A O 1
ATOM 541 N N . ALA A 1 97 ? 24.429 -13.560 -14.027 1.00 24.68 62 ALA A N 1
ATOM 542 C CA . ALA A 1 97 ? 24.818 -14.716 -14.882 1.00 23.58 62 ALA A CA 1
ATOM 543 C C . ALA A 1 97 ? 26.303 -14.730 -15.198 1.00 27.05 62 ALA A C 1
ATOM 544 O O . ALA A 1 97 ? 26.835 -15.835 -15.308 1.00 30.78 62 ALA A O 1
ATOM 546 N N . SER A 1 98 ? 26.921 -13.558 -15.374 1.00 21.12 63 SER A N 1
ATOM 547 C CA . SER A 1 98 ? 28.310 -13.568 -15.896 1.00 23.43 63 SER A CA 1
ATOM 548 C C . SER A 1 98 ? 29.284 -12.721 -15.074 1.00 31.28 63 SER A C 1
ATOM 549 O O . SER A 1 98 ? 30.491 -12.870 -15.348 1.00 23.72 63 SER A O 1
ATOM 552 N N . ALA A 1 99 ? 28.827 -11.931 -14.077 1.00 23.08 64 ALA A N 1
ATOM 553 C CA . ALA A 1 99 ? 29.759 -11.040 -13.361 1.00 21.21 64 ALA A CA 1
ATOM 554 C C . ALA A 1 99 ? 30.576 -11.799 -12.298 1.00 19.07 64 ALA A C 1
ATOM 555 O O . ALA A 1 99 ? 30.010 -12.664 -11.608 1.00 22.81 64 ALA A O 1
ATOM 557 N N . ASP A 1 100 ? 31.870 -11.476 -12.215 1.00 18.48 65 ASP A N 1
ATOM 558 C CA . ASP A 1 100 ? 32.766 -12.002 -11.164 1.00 27.53 65 ASP A CA 1
ATOM 559 C C . ASP A 1 100 ? 32.671 -11.007 -10.011 1.00 21.93 65 ASP A C 1
ATOM 560 O O . ASP A 1 100 ? 33.289 -9.955 -10.095 1.00 22.72 65 ASP A O 1
ATOM 565 N N . ILE A 1 101 ? 31.835 -11.313 -9.035 1.00 20.53 66 ILE A N 1
ATOM 566 C CA . ILE A 1 101 ? 31.492 -10.390 -7.911 1.00 22.16 66 ILE A CA 1
ATOM 567 C C . ILE A 1 101 ? 31.432 -11.204 -6.622 1.00 21.23 66 ILE A C 1
ATOM 568 O O . ILE A 1 101 ? 31.005 -12.360 -6.683 1.00 19.73 66 ILE A O 1
ATOM 573 N N . ASP A 1 102 ? 31.800 -10.551 -5.513 1.00 13.88 67 ASP A N 1
ATOM 574 C CA . ASP A 1 102 ? 31.751 -11.131 -4.152 1.00 14.86 67 ASP A CA 1
ATOM 575 C C . ASP A 1 102 ? 30.555 -10.582 -3.390 1.00 17.77 67 ASP A C 1
ATOM 576 O O . ASP A 1 102 ? 30.170 -11.189 -2.389 1.00 15.55 67 ASP A O 1
ATOM 581 N N . CYS A 1 103 ? 29.974 -9.481 -3.854 1.00 16.65 68 CYS A N 1
ATOM 582 C CA . CYS A 1 103 ? 28.878 -8.818 -3.113 1.00 17.59 68 CYS A CA 1
ATOM 583 C C . CYS A 1 103 ? 28.160 -7.829 -4.030 1.00 15.73 68 CYS A C 1
ATOM 584 O O . CYS A 1 103 ? 28.695 -7.526 -5.121 1.00 15.78 68 CYS A O 1
ATOM 587 N N . LEU A 1 104 ? 27.004 -7.366 -3.578 1.00 13.43 69 LEU A N 1
ATOM 588 C CA . LEU A 1 104 ? 26.098 -6.495 -4.357 1.00 11.34 69 LEU A CA 1
ATOM 589 C C . LEU A 1 104 ? 25.668 -5.308 -3.515 1.00 12.45 69 LEU A C 1
ATOM 590 O O . LEU A 1 104 ? 25.391 -5.463 -2.302 1.00 13.48 69 LEU A O 1
ATOM 595 N N . VAL A 1 105 ? 25.599 -4.160 -4.181 1.00 13.46 70 VAL A N 1
ATOM 596 C CA . VAL A 1 105 ? 24.971 -2.943 -3.657 1.00 13.80 70 VAL A CA 1
ATOM 597 C C . VAL A 1 105 ? 23.737 -2.697 -4.503 1.00 14.50 70 VAL A C 1
ATOM 598 O O . VAL A 1 105 ? 23.856 -2.673 -5.710 1.00 14.59 70 VAL A O 1
ATOM 602 N N . ILE A 1 106 ? 22.602 -2.522 -3.853 1.00 11.02 71 ILE A N 1
ATOM 603 C CA . ILE A 1 106 ? 21.358 -2.083 -4.524 1.00 12.23 71 ILE A CA 1
ATOM 604 C C . ILE A 1 106 ? 21.137 -0.578 -4.241 1.00 13.16 71 ILE A C 1
ATOM 605 O O . ILE A 1 106 ? 20.972 -0.186 -3.050 1.00 12.70 71 ILE A O 1
ATOM 610 N N . ALA A 1 107 ? 21.232 0.249 -5.292 1.00 11.71 72 ALA A N 1
ATOM 611 C CA . ALA A 1 107 ? 20.977 1.702 -5.197 1.00 12.18 72 ALA A CA 1
ATOM 612 C C . ALA A 1 107 ? 19.962 2.133 -6.263 1.00 12.36 72 ALA A C 1
ATOM 613 O O . ALA A 1 107 ? 20.092 3.211 -6.798 1.00 12.86 72 ALA A O 1
ATOM 615 N N . SER A 1 108 ? 19.015 1.268 -6.558 1.00 12.87 73 SER A N 1
ATOM 616 C CA . SER A 1 108 ? 17.896 1.543 -7.467 1.00 12.68 73 SER A CA 1
ATOM 617 C C . SER A 1 108 ? 16.856 2.366 -6.724 1.00 12.42 73 SER A C 1
ATOM 618 O O . SER A 1 108 ? 16.896 2.531 -5.515 1.00 11.02 73 SER A O 1
ATOM 621 N N . PRO A 1 109 ? 15.848 2.905 -7.439 1.00 14.10 74 PRO A N 1
ATOM 622 C CA . PRO A 1 109 ? 14.755 3.593 -6.774 1.00 16.28 74 PRO A CA 1
ATOM 623 C C . PRO A 1 109 ? 14.054 2.675 -5.767 1.00 11.56 74 PRO A C 1
ATOM 624 O O . PRO A 1 109 ? 14.037 1.473 -5.926 1.00 12.40 74 PRO A O 1
ATOM 628 N N . ASN A 1 110 ? 13.486 3.313 -4.762 1.00 11.71 75 ASN A N 1
ATOM 629 C CA . ASN A 1 110 ? 12.966 2.637 -3.560 1.00 12.03 75 ASN A CA 1
ATOM 630 C C . ASN A 1 110 ? 12.042 1.477 -3.961 1.00 12.18 75 ASN A C 1
ATOM 631 O O . ASN A 1 110 ? 12.148 0.400 -3.357 1.00 12.61 75 ASN A O 1
ATOM 636 N N . TYR A 1 111 ? 11.076 1.724 -4.863 1.00 9.79 76 TYR A N 1
ATOM 637 C CA . TYR A 1 111 ? 10.062 0.710 -5.226 1.00 11.31 76 TYR A CA 1
ATOM 638 C C . TYR A 1 111 ? 10.648 -0.543 -5.869 1.00 12.25 76 TYR A C 1
ATOM 639 O O . TYR A 1 111 ? 9.920 -1.537 -6.024 1.00 13.19 76 TYR A O 1
ATOM 648 N N . CYS A 1 112 ? 11.888 -0.470 -6.301 1.00 13.64 77 CYS A N 1
ATOM 649 C CA . CYS A 1 112 ? 12.569 -1.597 -6.982 1.00 14.92 77 CYS A CA 1
ATOM 650 C C . CYS A 1 112 ? 13.144 -2.589 -5.960 1.00 15.30 77 CYS A C 1
ATOM 651 O O . CYS A 1 112 ? 13.427 -3.762 -6.367 1.00 13.47 77 CYS A O 1
ATOM 654 N N . HIS A 1 113 ? 13.409 -2.154 -4.724 1.00 14.28 78 HIS A N 1
ATOM 655 C CA . HIS A 1 113 ? 14.293 -2.946 -3.826 1.00 13.03 78 HIS A CA 1
ATOM 656 C C . HIS A 1 113 ? 13.729 -4.332 -3.548 1.00 16.22 78 HIS A C 1
ATOM 657 O O . HIS A 1 113 ? 14.492 -5.299 -3.579 1.00 14.07 78 HIS A O 1
ATOM 664 N N . ALA A 1 114 ? 12.434 -4.435 -3.244 1.00 16.28 79 ALA A N 1
ATOM 665 C CA . ALA A 1 114 ? 11.835 -5.717 -2.807 1.00 16.04 79 ALA A CA 1
ATOM 666 C C . ALA A 1 114 ? 12.028 -6.773 -3.913 1.00 14.32 79 ALA A C 1
ATOM 667 O O . ALA A 1 114 ? 12.571 -7.857 -3.591 1.00 16.18 79 ALA A O 1
ATOM 669 N N . ASP A 1 115 ? 11.605 -6.459 -5.146 1.00 15.86 80 ASP A N 1
ATOM 670 C CA . ASP A 1 115 ? 11.628 -7.340 -6.343 1.00 19.07 80 ASP A CA 1
ATOM 671 C C . ASP A 1 115 ? 13.091 -7.772 -6.565 1.00 20.33 80 ASP A C 1
ATOM 672 O O . ASP A 1 115 ? 13.361 -8.983 -6.889 1.00 18.45 80 ASP A O 1
ATOM 677 N N . GLN A 1 116 ? 14.038 -6.839 -6.387 1.00 14.11 81 GLN A N 1
ATOM 678 C CA . GLN A 1 116 ? 15.449 -7.162 -6.706 1.00 13.22 81 GLN A CA 1
ATOM 679 C C . GLN A 1 116 ? 16.057 -8.099 -5.662 1.00 17.58 81 GLN A C 1
ATOM 680 O O . GLN A 1 116 ? 16.802 -9.056 -6.056 1.00 15.75 81 GLN A O 1
ATOM 686 N N . ILE A 1 117 ? 15.703 -7.903 -4.388 1.00 14.93 82 ILE A N 1
ATOM 687 C CA . ILE A 1 117 ? 16.179 -8.817 -3.318 1.00 13.07 82 ILE A CA 1
ATOM 688 C C . ILE A 1 117 ? 15.634 -10.217 -3.652 1.00 14.73 82 ILE A C 1
ATOM 689 O O . ILE A 1 117 ? 16.388 -11.234 -3.615 1.00 15.53 82 ILE A O 1
ATOM 694 N N . VAL A 1 118 ? 14.345 -10.286 -4.016 1.00 15.24 83 VAL A N 1
ATOM 695 C CA . VAL A 1 118 ? 13.704 -11.612 -4.306 1.00 14.91 83 VAL A CA 1
ATOM 696 C C . VAL A 1 118 ? 14.394 -12.263 -5.509 1.00 17.10 83 VAL A C 1
ATOM 697 O O . VAL A 1 118 ? 14.754 -13.487 -5.446 1.00 18.13 83 VAL A O 1
ATOM 701 N N . GLU A 1 119 ? 14.704 -11.449 -6.501 1.00 16.79 84 GLU A N 1
ATOM 702 C CA . GLU A 1 119 ? 15.332 -11.963 -7.730 1.00 20.84 84 GLU A CA 1
ATOM 703 C C . GLU A 1 119 ? 16.703 -12.519 -7.355 1.00 20.23 84 GLU A C 1
ATOM 704 O O . GLU A 1 119 ? 17.055 -13.671 -7.772 1.00 18.92 84 GLU A O 1
ATOM 710 N N . ILE A 1 120 ? 17.471 -11.717 -6.620 1.00 15.88 85 ILE A N 1
ATOM 711 C CA . ILE A 1 120 ? 18.846 -12.160 -6.234 1.00 15.98 85 ILE A CA 1
ATOM 712 C C . ILE A 1 120 ? 18.769 -13.479 -5.432 1.00 17.08 85 ILE A C 1
ATOM 713 O O . ILE A 1 120 ? 19.586 -14.420 -5.671 1.00 17.12 85 ILE A O 1
ATOM 718 N N . ALA A 1 121 ? 17.871 -13.552 -4.467 1.00 14.86 86 ALA A N 1
ATOM 719 C CA . ALA A 1 121 ? 17.690 -14.748 -3.605 1.00 19.37 86 ALA A CA 1
ATOM 720 C C . ALA A 1 121 ? 17.397 -15.985 -4.454 1.00 21.36 86 ALA A C 1
ATOM 721 O O . ALA A 1 121 ? 17.835 -17.080 -4.072 1.00 21.42 86 ALA A O 1
ATOM 723 N N . ALA A 1 122 ? 16.666 -15.850 -5.550 1.00 18.54 87 ALA A N 1
ATOM 724 C CA . ALA A 1 122 ? 16.268 -16.986 -6.389 1.00 25.03 87 ALA A CA 1
ATOM 725 C C . ALA A 1 122 ? 17.417 -17.346 -7.340 1.00 24.97 87 ALA A C 1
ATOM 726 O O . ALA A 1 122 ? 17.389 -18.431 -7.889 1.00 29.86 87 ALA A O 1
ATOM 728 N N . THR A 1 123 ? 18.363 -16.452 -7.548 1.00 20.54 88 THR A N 1
ATOM 729 C CA . THR A 1 123 ? 19.317 -16.637 -8.664 1.00 21.96 88 THR A CA 1
ATOM 730 C C . THR A 1 123 ? 20.743 -16.861 -8.170 1.00 25.85 88 THR A C 1
ATOM 731 O O . THR A 1 123 ? 21.365 -17.873 -8.609 1.00 28.47 88 THR A O 1
ATOM 735 N N . ARG A 1 124 ? 21.241 -15.971 -7.315 1.00 20.56 89 ARG A N 1
ATOM 736 C CA . ARG A 1 124 ? 22.666 -15.996 -6.912 1.00 19.15 89 ARG A CA 1
ATOM 737 C C . ARG A 1 124 ? 22.824 -15.223 -5.612 1.00 17.11 89 ARG A C 1
ATOM 738 O O . ARG A 1 124 ? 23.267 -14.092 -5.620 1.00 18.01 89 ARG A O 1
ATOM 746 N N . PRO A 1 125 ? 22.415 -15.807 -4.477 1.00 18.18 90 PRO A N 1
ATOM 747 C CA . PRO A 1 125 ? 22.503 -15.111 -3.208 1.00 16.74 90 PRO A CA 1
ATOM 748 C C . PRO A 1 125 ? 23.968 -14.735 -2.922 1.00 24.33 90 PRO A C 1
ATOM 749 O O . PRO A 1 125 ? 24.848 -15.582 -3.053 1.00 26.23 90 PRO A O 1
ATOM 753 N N . LEU A 1 126 ? 24.196 -13.486 -2.628 1.00 16.66 91 LEU A N 1
ATOM 754 C CA . LEU A 1 126 ? 25.522 -12.941 -2.271 1.00 16.10 91 LEU A CA 1
ATOM 755 C C . LEU A 1 126 ? 25.308 -11.939 -1.134 1.00 14.50 91 LEU A C 1
ATOM 756 O O . LEU A 1 126 ? 24.197 -11.422 -0.964 1.00 15.89 91 LEU A O 1
ATOM 761 N N . PRO A 1 127 ? 26.367 -11.566 -0.396 1.00 15.93 92 PRO A N 1
ATOM 762 C CA . PRO A 1 127 ? 26.255 -10.506 0.592 1.00 14.98 92 PRO A CA 1
ATOM 763 C C . PRO A 1 127 ? 25.686 -9.250 -0.094 1.00 13.05 92 PRO A C 1
ATOM 764 O O . PRO A 1 127 ? 26.131 -8.832 -1.170 1.00 14.66 92 PRO A O 1
ATOM 768 N N . LEU A 1 128 ? 24.701 -8.662 0.552 1.00 12.81 93 LEU A N 1
ATOM 769 C CA . LEU A 1 128 ? 23.944 -7.570 -0.049 1.00 14.69 93 LEU A CA 1
ATOM 770 C C . LEU A 1 128 ? 23.974 -6.326 0.845 1.00 11.44 93 LEU A C 1
ATOM 771 O O . LEU A 1 128 ? 23.676 -6.474 2.035 1.00 14.02 93 LEU A O 1
ATOM 776 N N . LEU A 1 129 ? 24.329 -5.179 0.275 1.00 12.94 94 LEU A N 1
ATOM 777 C CA . LEU A 1 129 ? 24.140 -3.858 0.924 1.00 10.71 94 LEU A CA 1
ATOM 778 C C . LEU A 1 129 ? 22.964 -3.226 0.180 1.00 12.96 94 LEU A C 1
ATOM 779 O O . LEU A 1 129 ? 23.152 -2.792 -0.989 1.00 12.97 94 LEU A O 1
ATOM 784 N N . VAL A 1 130 ? 21.796 -3.224 0.802 1.00 10.28 95 VAL A N 1
ATOM 785 C CA . VAL A 1 130 ? 20.570 -2.741 0.145 1.00 10.08 95 VAL A CA 1
ATOM 786 C C . VAL A 1 130 ? 20.280 -1.312 0.612 1.00 9.55 95 VAL A C 1
ATOM 787 O O . VAL A 1 130 ? 20.162 -1.086 1.841 1.00 11.89 95 VAL A O 1
ATOM 791 N N . GLU A 1 131 ? 20.223 -0.351 -0.321 1.00 10.76 96 GLU A N 1
ATOM 792 C CA . GLU A 1 131 ? 19.875 1.042 0.066 1.00 11.45 96 GLU A CA 1
ATOM 793 C C . GLU A 1 131 ? 18.547 1.096 0.812 1.00 13.15 96 GLU A C 1
ATOM 794 O O . GLU A 1 131 ? 17.600 0.325 0.545 1.00 11.88 96 GLU A O 1
ATOM 800 N N . LYS A 1 132 ? 18.486 2.055 1.708 1.00 11.56 97 LYS A N 1
ATOM 801 C CA . LYS A 1 132 ? 17.192 2.387 2.361 1.00 9.54 97 LYS A CA 1
ATOM 802 C C . LYS A 1 132 ? 16.278 3.038 1.342 1.00 11.70 97 LYS A C 1
ATOM 803 O O . LYS A 1 132 ? 16.723 3.491 0.266 1.00 12.88 97 LYS A O 1
ATOM 809 N N . PRO A 1 133 ? 14.958 3.075 1.590 1.00 11.63 98 PRO A N 1
ATOM 810 C CA . PRO A 1 133 ? 14.286 2.195 2.533 1.00 9.61 98 PRO A CA 1
ATOM 811 C C . PRO A 1 133 ? 14.261 0.751 2.022 1.00 10.92 98 PRO A C 1
ATOM 812 O O . PRO A 1 133 ? 14.378 0.505 0.809 1.00 12.33 98 PRO A O 1
ATOM 816 N N . LEU A 1 134 ? 14.222 -0.196 2.944 1.00 11.08 99 LEU A N 1
ATOM 817 C CA . LEU A 1 134 ? 14.285 -1.633 2.591 1.00 10.34 99 LEU A CA 1
ATOM 818 C C . LEU A 1 134 ? 13.177 -1.951 1.582 1.00 12.95 99 LEU A C 1
ATOM 819 O O . LEU A 1 134 ? 13.435 -2.694 0.651 1.00 12.09 99 LEU A O 1
ATOM 824 N N . LEU A 1 135 ? 11.965 -1.412 1.785 1.00 12.80 100 LEU A N 1
ATOM 825 C CA . LEU A 1 135 ? 10.848 -1.624 0.861 1.00 10.53 100 LEU A CA 1
ATOM 826 C C . LEU A 1 135 ? 9.908 -0.420 0.937 1.00 10.86 100 LEU A C 1
ATOM 827 O O . LEU A 1 135 ? 10.037 0.407 1.885 1.00 11.04 100 LEU A O 1
ATOM 832 N N . THR A 1 136 ? 8.903 -0.411 0.059 1.00 10.50 101 THR A N 1
ATOM 833 C CA . THR A 1 136 ? 7.930 0.687 0.019 1.00 11.86 101 THR A CA 1
ATOM 834 C C . THR A 1 136 ? 6.491 0.237 0.268 1.00 16.66 101 THR A C 1
ATOM 835 O O . THR A 1 136 ? 5.716 1.090 0.688 1.00 13.23 101 THR A O 1
ATOM 839 N N . ASP A 1 137 ? 6.129 -0.959 -0.182 1.00 15.40 102 ASP A N 1
ATOM 840 C CA . ASP A 1 137 ? 4.742 -1.442 -0.231 1.00 15.67 102 ASP A CA 1
ATOM 841 C C . ASP A 1 137 ? 4.585 -2.410 0.935 1.00 15.22 102 ASP A C 1
ATOM 842 O O . ASP A 1 137 ? 5.304 -3.406 1.022 1.00 14.04 102 ASP A O 1
ATOM 847 N N . PRO A 1 138 ? 3.634 -2.160 1.866 1.00 14.36 103 PRO A N 1
ATOM 848 C CA . PRO A 1 138 ? 3.389 -3.112 2.946 1.00 14.85 103 PRO A CA 1
ATOM 849 C C . PRO A 1 138 ? 2.975 -4.502 2.425 1.00 14.09 103 PRO A C 1
ATOM 850 O O . PRO A 1 138 ? 3.157 -5.495 3.112 1.00 15.27 103 PRO A O 1
ATOM 854 N N . ALA A 1 139 ? 2.469 -4.588 1.200 1.00 14.56 104 ALA A N 1
ATOM 855 C CA . ALA A 1 139 ? 2.164 -5.894 0.581 1.00 20.03 104 ALA A CA 1
ATOM 856 C C . ALA A 1 139 ? 3.408 -6.761 0.379 1.00 15.80 104 ALA A C 1
ATOM 857 O O . ALA A 1 139 ? 3.187 -7.967 0.068 1.00 19.93 104 ALA A O 1
ATOM 859 N N . ASP A 1 140 ? 4.604 -6.187 0.445 1.00 13.89 105 ASP A N 1
ATOM 860 C CA . ASP A 1 140 ? 5.872 -6.922 0.238 1.00 15.07 105 ASP A CA 1
ATOM 861 C C . ASP A 1 140 ? 6.454 -7.435 1.556 1.00 12.98 105 ASP A C 1
ATOM 862 O O . ASP A 1 140 ? 7.468 -8.138 1.495 1.00 12.53 105 ASP A O 1
ATOM 867 N N . ILE A 1 141 ? 5.896 -7.051 2.708 1.00 13.96 106 ILE A N 1
ATOM 868 C CA . ILE A 1 141 ? 6.587 -7.379 4.000 1.00 13.55 106 ILE A CA 1
ATOM 869 C C . ILE A 1 141 ? 6.705 -8.892 4.199 1.00 14.88 106 ILE A C 1
ATOM 870 O O . ILE A 1 141 ? 7.805 -9.362 4.486 1.00 14.93 106 ILE A O 1
ATOM 875 N N . ALA A 1 142 ? 5.626 -9.628 3.952 1.00 15.21 107 ALA A N 1
ATOM 876 C CA . ALA A 1 142 ? 5.605 -11.084 4.242 1.00 19.24 107 ALA A CA 1
ATOM 877 C C . ALA A 1 142 ? 6.581 -11.830 3.334 1.00 16.23 107 ALA A C 1
ATOM 878 O O . ALA A 1 142 ? 7.397 -12.612 3.849 1.00 18.45 107 ALA A O 1
ATOM 880 N N . ARG A 1 143 ? 6.526 -11.546 2.033 1.00 16.14 108 ARG A N 1
ATOM 881 C CA . ARG A 1 143 ? 7.387 -12.262 1.060 1.00 21.47 108 ARG A CA 1
ATOM 882 C C . ARG A 1 143 ? 8.852 -11.896 1.289 1.00 17.58 108 ARG A C 1
ATOM 883 O O . ARG A 1 143 ? 9.710 -12.786 1.197 1.00 17.50 108 ARG A O 1
ATOM 891 N N . LEU A 1 144 ? 9.132 -10.640 1.624 1.00 13.75 109 LEU A N 1
ATOM 892 C CA . LEU A 1 144 ? 10.554 -10.219 1.815 1.00 11.75 109 LEU A CA 1
ATOM 893 C C . LEU A 1 144 ? 11.084 -10.824 3.110 1.00 13.59 109 LEU A C 1
ATOM 894 O O . LEU A 1 144 ? 12.246 -11.238 3.138 1.00 13.60 109 LEU A O 1
ATOM 899 N N . THR A 1 145 ? 10.233 -10.908 4.127 1.00 15.92 110 THR A N 1
ATOM 900 C CA . THR A 1 145 ? 10.656 -11.518 5.407 1.00 16.74 110 THR A CA 1
ATOM 901 C C . THR A 1 145 ? 10.972 -13.004 5.139 1.00 17.61 110 THR A C 1
ATOM 902 O O . THR A 1 145 ? 11.987 -13.487 5.623 1.00 16.24 110 THR A O 1
ATOM 906 N N . GLN A 1 146 ? 10.128 -13.681 4.367 1.00 16.25 111 GLN A N 1
ATOM 907 C CA . GLN A 1 146 ? 10.377 -15.093 3.994 1.00 16.90 111 GLN A CA 1
ATOM 908 C C . GLN A 1 146 ? 11.724 -15.191 3.273 1.00 19.15 111 GLN A C 1
ATOM 909 O O . GLN A 1 146 ? 12.532 -16.045 3.638 1.00 17.27 111 GLN A O 1
ATOM 915 N N . THR A 1 147 ? 11.942 -14.308 2.301 1.00 14.92 112 THR A N 1
ATOM 916 C CA . THR A 1 147 ? 13.204 -14.329 1.522 1.00 14.88 112 THR A CA 1
ATOM 917 C C . THR A 1 147 ? 14.402 -14.168 2.472 1.00 15.69 112 THR A C 1
ATOM 918 O O . THR A 1 147 ? 15.335 -14.964 2.384 1.00 13.95 112 THR A O 1
ATOM 922 N N . ALA A 1 148 ? 14.308 -13.217 3.399 1.00 15.12 113 ALA A N 1
ATOM 923 C CA . ALA A 1 148 ? 15.461 -12.918 4.278 1.00 15.13 113 ALA A CA 1
ATOM 924 C C . ALA A 1 148 ? 15.706 -14.076 5.238 1.00 17.02 113 ALA A C 1
ATOM 925 O O . ALA A 1 148 ? 16.872 -14.427 5.436 1.00 15.36 113 ALA A O 1
ATOM 927 N N . GLU A 1 149 ? 14.640 -14.705 5.746 1.00 16.40 114 GLU A N 1
ATOM 928 C CA . GLU A 1 149 ? 14.791 -15.848 6.689 1.00 19.34 114 GLU A CA 1
ATOM 929 C C . GLU A 1 149 ? 15.541 -16.990 5.988 1.00 17.58 114 GLU A C 1
ATOM 930 O O . GLU A 1 149 ? 16.276 -17.711 6.671 1.00 24.23 114 GLU A O 1
ATOM 936 N N . ARG A 1 150 ? 15.358 -17.151 4.681 1.00 14.11 115 ARG A N 1
ATOM 937 C CA . ARG A 1 150 ? 15.900 -18.309 3.950 1.00 16.97 115 ARG A CA 1
ATOM 938 C C . ARG A 1 150 ? 17.199 -17.933 3.237 1.00 24.76 115 ARG A C 1
ATOM 939 O O . ARG A 1 150 ? 17.794 -18.839 2.629 1.00 20.70 115 ARG A O 1
ATOM 947 N N . TYR A 1 151 ? 17.644 -16.670 3.348 1.00 17.08 116 TYR A N 1
ATOM 948 C CA . TYR A 1 151 ? 18.738 -16.143 2.485 1.00 17.20 116 TYR A CA 1
ATOM 949 C C . TYR A 1 151 ? 20.072 -16.540 3.104 1.00 17.94 116 TYR A C 1
ATOM 950 O O . TYR A 1 151 ? 20.280 -16.337 4.293 1.00 17.45 116 TYR A O 1
ATOM 959 N N . PRO A 1 152 ? 20.990 -17.166 2.338 1.00 18.13 117 PRO A N 1
ATOM 960 C CA . PRO A 1 152 ? 22.222 -17.705 2.945 1.00 20.38 117 PRO A CA 1
ATOM 961 C C . PRO A 1 152 ? 23.415 -16.732 3.121 1.00 26.05 117 PRO A C 1
ATOM 962 O O . PRO A 1 152 ? 24.444 -17.128 3.476 1.00 36.16 117 PRO A O 1
ATOM 966 N N . ALA A 1 153 ? 23.246 -15.474 2.865 1.00 15.92 118 ALA A N 1
ATOM 967 C CA . ALA A 1 153 ? 24.348 -14.492 2.927 1.00 14.58 118 ALA A CA 1
ATOM 968 C C . ALA A 1 153 ? 23.850 -13.295 3.727 1.00 16.82 118 ALA A C 1
ATOM 969 O O . ALA A 1 153 ? 22.652 -13.180 3.994 1.00 15.74 118 ALA A O 1
ATOM 971 N N . PRO A 1 154 ? 24.754 -12.422 4.186 1.00 18.24 119 PRO A N 1
ATOM 972 C CA . PRO A 1 154 ? 24.343 -11.239 4.951 1.00 15.63 119 PRO A CA 1
ATOM 973 C C . PRO A 1 154 ? 23.452 -10.306 4.110 1.00 14.74 119 PRO A C 1
ATOM 974 O O . PRO A 1 154 ? 23.624 -10.206 2.899 1.00 14.07 119 PRO A O 1
ATOM 978 N N . ILE A 1 155 ? 22.488 -9.681 4.784 1.00 13.80 120 ILE A N 1
ATOM 979 C CA . ILE A 1 155 ? 21.728 -8.546 4.224 1.00 13.03 120 ILE A CA 1
ATOM 980 C C . ILE A 1 155 ? 21.910 -7.348 5.143 1.00 13.57 120 ILE A C 1
ATOM 981 O O . ILE A 1 155 ? 21.502 -7.412 6.296 1.00 15.07 120 ILE A O 1
ATOM 986 N N . TRP A 1 156 ? 22.593 -6.332 4.656 1.00 11.31 121 TRP A N 1
ATOM 987 C CA . TRP A 1 156 ? 22.896 -5.088 5.391 1.00 12.69 121 TRP A CA 1
ATOM 988 C C . TRP A 1 156 ? 22.083 -3.949 4.765 1.00 13.36 121 TRP A C 1
ATOM 989 O O . TRP A 1 156 ? 22.164 -3.776 3.560 1.00 12.14 121 TRP A O 1
ATOM 1000 N N . VAL A 1 157 ? 21.262 -3.262 5.547 1.00 11.52 122 VAL A N 1
ATOM 1001 C CA . VAL A 1 157 ? 20.420 -2.177 5.027 1.00 8.53 122 VAL A CA 1
ATOM 1002 C C . VAL A 1 157 ? 21.228 -0.892 5.242 1.00 12.42 122 VAL A C 1
ATOM 1003 O O . VAL A 1 157 ? 21.683 -0.615 6.347 1.00 11.69 122 VAL A O 1
ATOM 1007 N N . ALA A 1 158 ? 21.464 -0.151 4.168 1.00 10.40 123 ALA A N 1
ATOM 1008 C CA . ALA A 1 158 ? 22.475 0.921 4.089 1.00 10.15 123 ALA A CA 1
ATOM 1009 C C . ALA A 1 158 ? 21.973 2.234 4.742 1.00 12.31 123 ALA A C 1
ATOM 1010 O O . ALA A 1 158 ? 22.012 3.262 4.110 1.00 12.07 123 ALA A O 1
ATOM 1012 N N . MET A 1 159 ? 21.561 2.136 6.027 1.00 11.27 124 MET A N 1
ATOM 1013 C CA . MET A 1 159 ? 21.241 3.298 6.875 1.00 13.04 124 MET A CA 1
ATOM 1014 C C . MET A 1 159 ? 22.559 3.689 7.565 1.00 11.60 124 MET A C 1
ATOM 1015 O O . MET A 1 159 ? 22.959 3.072 8.589 1.00 12.55 124 MET A O 1
ATOM 1020 N N . GLU A 1 160 ? 23.275 4.597 6.931 1.00 11.85 125 GLU A N 1
ATOM 1021 C CA . GLU A 1 160 ? 24.670 4.941 7.295 1.00 10.98 125 GLU A CA 1
ATOM 1022 C C . GLU A 1 160 ? 24.749 6.059 8.358 1.00 10.49 125 GLU A C 1
ATOM 1023 O O . GLU A 1 160 ? 25.887 6.404 8.728 1.00 11.62 125 GLU A O 1
ATOM 1029 N N . TYR A 1 161 ? 23.658 6.708 8.780 1.00 11.49 126 TYR A N 1
ATOM 1030 C CA . TYR A 1 161 ? 23.826 7.971 9.540 1.00 12.87 126 TYR A CA 1
ATOM 1031 C C . TYR A 1 161 ? 24.596 7.764 10.845 1.00 13.91 126 TYR A C 1
ATOM 1032 O O . TYR A 1 161 ? 25.265 8.681 11.278 1.00 11.37 126 TYR A O 1
ATOM 1041 N N . ARG A 1 162 ? 24.520 6.578 11.436 1.00 11.08 127 ARG A N 1
ATOM 1042 C CA . ARG A 1 162 ? 25.225 6.269 12.695 1.00 11.17 127 ARG A CA 1
ATOM 1043 C C . ARG A 1 162 ? 26.728 6.475 12.513 1.00 12.60 127 ARG A C 1
ATOM 1044 O O . ARG A 1 162 ? 27.436 6.574 13.566 1.00 13.35 127 ARG A O 1
ATOM 1052 N N . TYR A 1 163 ? 27.233 6.428 11.264 1.00 12.84 128 TYR A N 1
ATOM 1053 C CA . TYR A 1 163 ? 28.698 6.545 11.049 1.00 15.60 128 TYR A CA 1
ATOM 1054 C C . TYR A 1 163 ? 29.110 7.993 10.789 1.00 16.87 128 TYR A C 1
ATOM 1055 O O . TYR A 1 163 ? 30.335 8.234 10.685 1.00 16.00 128 TYR A O 1
ATOM 1064 N N . MET A 1 164 ? 28.177 8.938 10.651 1.00 13.48 129 MET A N 1
ATOM 1065 C CA . MET A 1 164 ? 28.614 10.369 10.531 1.00 12.15 129 MET A CA 1
ATOM 1066 C C . MET A 1 164 ? 29.372 10.721 11.805 1.00 13.33 129 MET A C 1
ATOM 1067 O O . MET A 1 164 ? 28.833 10.524 12.881 1.00 14.88 129 MET A O 1
ATOM 1072 N N . PRO A 1 165 ? 30.624 11.236 11.741 1.00 14.74 130 PRO A N 1
ATOM 1073 C CA . PRO A 1 165 ? 31.393 11.489 12.969 1.00 16.94 130 PRO A CA 1
ATOM 1074 C C . PRO A 1 165 ? 30.668 12.168 14.147 1.00 12.95 130 PRO A C 1
ATOM 1075 O O . PRO A 1 165 ? 30.742 11.667 15.264 1.00 13.38 130 PRO A O 1
ATOM 1079 N N . PRO A 1 166 ? 29.882 13.263 13.980 1.00 12.94 131 PRO A N 1
ATOM 1080 C CA . PRO A 1 166 ? 29.155 13.842 15.113 1.00 12.53 131 PRO A CA 1
ATOM 1081 C C . PRO A 1 166 ? 28.095 12.897 15.698 1.00 12.59 131 PRO A C 1
ATOM 1082 O O . PRO A 1 166 ? 27.943 12.825 16.931 1.00 12.91 131 PRO A O 1
ATOM 1086 N N . ILE A 1 167 ? 27.377 12.173 14.828 1.00 13.54 132 ILE A N 1
ATOM 1087 C CA . ILE A 1 167 ? 26.358 11.207 15.305 1.00 14.07 132 ILE A CA 1
ATOM 1088 C C . ILE A 1 167 ? 27.046 10.031 16.043 1.00 11.62 132 ILE A C 1
ATOM 1089 O O . ILE A 1 167 ? 26.577 9.653 17.163 1.00 11.55 132 ILE A O 1
ATOM 1094 N N . ALA A 1 168 ? 28.099 9.457 15.450 1.00 12.31 133 ALA A N 1
ATOM 1095 C CA . ALA A 1 168 ? 28.910 8.409 16.097 1.00 16.14 133 ALA A CA 1
ATOM 1096 C C . ALA A 1 168 ? 29.326 8.858 17.508 1.00 16.45 133 ALA A C 1
ATOM 1097 O O . ALA A 1 168 ? 29.254 8.020 18.460 1.00 13.91 133 ALA A O 1
ATOM 1099 N N . ALA A 1 169 ? 29.769 10.103 17.658 1.00 14.62 134 ALA A N 1
ATOM 1100 C CA . ALA A 1 169 ? 30.227 10.584 18.969 1.00 13.09 134 ALA A CA 1
ATOM 1101 C C . ALA A 1 169 ? 29.013 10.600 19.905 1.00 15.45 134 ALA A C 1
ATOM 1102 O O . ALA A 1 169 ? 29.162 10.160 21.077 1.00 15.51 134 ALA A O 1
ATOM 1104 N N . LEU A 1 170 ? 27.872 11.142 19.468 1.00 13.77 135 LEU A N 1
ATOM 1105 C CA . LEU A 1 170 ? 26.681 11.123 20.342 1.00 13.25 135 LEU A CA 1
ATOM 1106 C C . LEU A 1 170 ? 26.317 9.683 20.737 1.00 13.21 135 LEU A C 1
ATOM 1107 O O . LEU A 1 170 ? 25.999 9.450 21.917 1.00 14.75 135 LEU A O 1
ATOM 1112 N N . LEU A 1 171 ? 26.307 8.761 19.780 1.00 12.50 136 LEU A N 1
ATOM 1113 C CA . LEU A 1 171 ? 25.920 7.360 20.049 1.00 17.38 136 LEU A CA 1
ATOM 1114 C C . LEU A 1 171 ? 26.874 6.769 21.088 1.00 15.20 136 LEU A C 1
ATOM 1115 O O . LEU A 1 171 ? 26.418 6.041 21.956 1.00 15.73 136 LEU A O 1
ATOM 1120 N N . ALA A 1 172 ? 28.150 7.096 21.040 1.00 14.62 137 ALA A N 1
ATOM 1121 C CA . ALA A 1 172 ? 29.150 6.513 21.972 1.00 17.61 137 ALA A CA 1
ATOM 1122 C C . ALA A 1 172 ? 29.015 7.107 23.376 1.00 20.99 137 ALA A C 1
ATOM 1123 O O . ALA A 1 172 ? 29.266 6.393 24.344 1.00 21.11 137 ALA A O 1
ATOM 1125 N N . ARG A 1 173 ? 28.620 8.369 23.478 1.00 16.61 138 ARG A N 1
ATOM 1126 C CA . ARG A 1 173 ? 28.707 9.117 24.756 1.00 13.81 138 ARG A CA 1
ATOM 1127 C C . ARG A 1 173 ? 27.340 9.320 25.422 1.00 16.42 138 ARG A C 1
ATOM 1128 O O . ARG A 1 173 ? 27.328 9.730 26.596 1.00 16.08 138 ARG A O 1
ATOM 1136 N N . ALA A 1 174 ? 26.224 9.023 24.735 1.00 14.21 139 ALA A N 1
ATOM 1137 C CA . ALA A 1 174 ? 24.904 9.487 25.210 1.00 15.83 139 ALA A CA 1
ATOM 1138 C C . ALA A 1 174 ? 24.562 8.829 26.567 1.00 16.91 139 ALA A C 1
ATOM 1139 O O . ALA A 1 174 ? 24.036 9.556 27.460 1.00 15.61 139 ALA A O 1
ATOM 1141 N N . GLU A 1 175 ? 24.812 7.525 26.718 1.00 17.47 140 GLU A N 1
ATOM 1142 C CA . GLU A 1 175 ? 24.446 6.808 27.977 1.00 20.92 140 GLU A CA 1
ATOM 1143 C C . GLU A 1 175 ? 25.173 7.464 29.161 1.00 17.68 140 GLU A C 1
ATOM 1144 O O . GLU A 1 175 ? 24.534 7.717 30.184 1.00 19.25 140 GLU A O 1
ATOM 1150 N N . ALA A 1 176 ? 26.448 7.786 28.986 1.00 16.21 141 ALA A N 1
ATOM 1151 C CA . ALA A 1 176 ? 27.289 8.332 30.068 1.00 17.41 141 ALA A CA 1
ATOM 1152 C C . ALA A 1 176 ? 26.866 9.764 30.394 1.00 18.47 141 ALA A C 1
ATOM 1153 O O . ALA A 1 176 ? 26.743 10.088 31.559 1.00 18.86 141 ALA A O 1
ATOM 1155 N N . VAL A 1 177 ? 26.602 10.585 29.389 1.00 15.58 142 VAL A N 1
ATOM 1156 C CA . VAL A 1 177 ? 26.223 11.999 29.615 1.00 15.37 142 VAL A CA 1
ATOM 1157 C C . VAL A 1 177 ? 24.832 12.073 30.258 1.00 18.13 142 VAL A C 1
ATOM 1158 O O . VAL A 1 177 ? 24.608 12.881 31.168 1.00 18.48 142 VAL A O 1
ATOM 1162 N N . THR A 1 178 ? 23.896 11.252 29.809 1.00 16.45 143 THR A N 1
ATOM 1163 C CA . THR A 1 178 ? 22.471 11.405 30.205 1.00 14.93 143 THR A CA 1
ATOM 1164 C C . THR A 1 178 ? 22.170 10.657 31.504 1.00 17.24 143 THR A C 1
ATOM 1165 O O . THR A 1 178 ? 21.200 11.021 32.199 1.00 17.63 143 THR A O 1
ATOM 1169 N N . GLY A 1 179 ? 23.017 9.677 31.847 1.00 16.58 144 GLY A N 1
ATOM 1170 C CA . GLY A 1 179 ? 22.725 8.739 32.946 1.00 22.83 144 GLY A CA 1
ATOM 1171 C C . GLY A 1 179 ? 21.528 7.885 32.606 1.00 22.55 144 GLY A C 1
ATOM 1172 O O . GLY A 1 179 ? 20.923 7.355 33.518 1.00 21.94 144 GLY A O 1
ATOM 1173 N N . GLY A 1 180 ? 21.237 7.722 31.323 1.00 17.51 145 GLY A N 1
ATOM 1174 C CA . GLY A 1 180 ? 20.058 6.978 30.883 1.00 20.36 145 GLY A CA 1
ATOM 1175 C C . GLY A 1 180 ? 19.193 7.904 30.055 1.00 18.13 145 GLY A C 1
ATOM 1176 O O . GLY A 1 180 ? 18.867 9.001 30.558 1.00 14.99 145 GLY A O 1
ATOM 1177 N N . ILE A 1 181 ? 18.869 7.476 28.831 1.00 15.54 146 ILE A N 1
ATOM 1178 C CA . ILE A 1 181 ? 18.164 8.351 27.875 1.00 15.24 146 ILE A CA 1
ATOM 1179 C C . ILE A 1 181 ? 16.659 8.291 28.135 1.00 15.71 146 ILE A C 1
ATOM 1180 O O . ILE A 1 181 ? 16.056 7.251 27.896 1.00 16.95 146 ILE A O 1
ATOM 1185 N N . LYS A 1 182 ? 16.094 9.438 28.550 1.00 13.86 147 LYS A N 1
ATOM 1186 C CA . LYS A 1 182 ? 14.648 9.586 28.794 1.00 13.12 147 LYS A CA 1
ATOM 1187 C C . LYS A 1 182 ? 13.967 10.168 27.563 1.00 14.32 147 LYS A C 1
ATOM 1188 O O . LYS A 1 182 ? 12.803 9.759 27.304 1.00 14.98 147 LYS A O 1
ATOM 1194 N N . MET A 1 183 ? 14.655 11.054 26.834 1.00 12.88 148 MET A N 1
ATOM 1195 C CA . MET A 1 183 ? 14.077 11.740 25.657 1.00 11.57 148 MET A CA 1
ATOM 1196 C C . MET A 1 183 ? 15.137 11.760 24.566 1.00 12.55 148 MET A C 1
ATOM 1197 O O . MET A 1 183 ? 16.337 12.040 24.856 1.00 13.62 148 MET A O 1
ATOM 1202 N N . LEU A 1 184 ? 14.695 11.605 23.322 1.00 11.60 149 LEU A N 1
ATOM 1203 C CA . LEU A 1 184 ? 15.579 11.686 22.159 1.00 10.57 149 LEU A CA 1
ATOM 1204 C C . LEU A 1 184 ? 14.857 12.469 21.078 1.00 10.51 149 LEU A C 1
ATOM 1205 O O . LEU A 1 184 ? 13.803 12.018 20.590 1.00 11.82 149 LEU A O 1
ATOM 1210 N N . SER A 1 185 ? 15.413 13.609 20.721 1.00 10.11 150 SER A N 1
ATOM 1211 C CA . SER A 1 185 ? 14.799 14.558 19.775 1.00 11.73 150 SER A CA 1
ATOM 1212 C C . SER A 1 185 ? 15.686 14.646 18.527 1.00 10.61 150 SER A C 1
ATOM 1213 O O . SER A 1 185 ? 16.932 14.794 18.657 1.00 12.08 150 SER A O 1
ATOM 1216 N N . LEU A 1 186 ? 15.073 14.462 17.372 1.00 9.74 151 LEU A N 1
ATOM 1217 C CA . LEU A 1 186 ? 15.831 14.527 16.106 1.00 7.65 151 LEU A CA 1
ATOM 1218 C C . LEU A 1 186 ? 15.138 15.524 15.170 1.00 11.78 151 LEU A C 1
ATOM 1219 O O . LEU A 1 186 ? 13.927 15.513 15.060 1.00 13.17 151 LEU A O 1
ATOM 1224 N N . ARG A 1 187 ? 15.935 16.368 14.548 1.00 11.28 152 ARG A N 1
ATOM 1225 C CA . ARG A 1 187 ? 15.347 17.365 13.644 1.00 10.49 152 ARG A CA 1
ATOM 1226 C C . ARG A 1 187 ? 16.137 17.365 12.344 1.00 14.37 152 ARG A C 1
ATOM 1227 O O . ARG A 1 187 ? 17.377 17.425 12.414 1.00 14.92 152 ARG A O 1
ATOM 1235 N N . GLU A 1 188 ? 15.421 17.329 11.236 1.00 12.18 153 GLU A N 1
ATOM 1236 C CA . GLU A 1 188 ? 16.033 17.449 9.902 1.00 11.76 153 GLU A CA 1
ATOM 1237 C C . GLU A 1 188 ? 15.422 18.667 9.200 1.00 12.81 153 GLU A C 1
ATOM 1238 O O . GLU A 1 188 ? 14.209 18.696 8.987 1.00 10.45 153 GLU A O 1
ATOM 1244 N N . HIS A 1 189 ? 16.247 19.655 8.947 1.00 11.41 154 HIS A N 1
ATOM 1245 C CA . HIS A 1 189 ? 15.855 20.923 8.299 1.00 14.62 154 HIS A CA 1
ATOM 1246 C C . HIS A 1 189 ? 16.701 21.041 7.042 1.00 11.54 154 HIS A C 1
ATOM 1247 O O . HIS A 1 189 ? 17.878 21.170 7.183 1.00 13.96 154 HIS A O 1
ATOM 1254 N N . ARG A 1 190 ? 16.053 20.966 5.883 1.00 11.44 155 ARG A N 1
ATOM 1255 C CA . ARG A 1 190 ? 16.834 20.926 4.633 1.00 14.63 155 ARG A CA 1
ATOM 1256 C C . ARG A 1 190 ? 16.010 21.449 3.470 1.00 13.08 155 ARG A C 1
ATOM 1257 O O . ARG A 1 190 ? 14.886 21.914 3.640 1.00 13.59 155 ARG A O 1
ATOM 1265 N N . PHE A 1 191 ? 16.665 21.425 2.329 1.00 13.72 156 PHE A N 1
ATOM 1266 C CA . PHE A 1 191 ? 16.151 21.829 0.997 1.00 14.75 156 PHE A CA 1
ATOM 1267 C C . PHE A 1 191 ? 15.262 20.726 0.405 1.00 14.09 156 PHE A C 1
ATOM 1268 O O . PHE A 1 191 ? 15.263 19.554 0.829 1.00 14.44 156 PHE A O 1
ATOM 1276 N N . PRO A 1 192 ? 14.425 21.083 -0.586 1.00 13.82 157 PRO A N 1
ATOM 1277 C CA . PRO A 1 192 ? 13.498 20.101 -1.157 1.00 13.95 157 PRO A CA 1
ATOM 1278 C C . PRO A 1 192 ? 14.236 18.908 -1.801 1.00 12.70 157 PRO A C 1
ATOM 1279 O O . PRO A 1 192 ? 15.368 19.014 -2.191 1.00 14.51 157 PRO A O 1
ATOM 1283 N N . PHE A 1 193 ? 13.537 17.785 -1.900 1.00 10.00 158 PHE A N 1
ATOM 1284 C CA . PHE A 1 193 ? 13.994 16.588 -2.620 1.00 12.87 158 PHE A CA 1
ATOM 1285 C C . PHE A 1 193 ? 14.557 17.033 -3.959 1.00 14.82 158 PHE A C 1
ATOM 1286 O O . PHE A 1 193 ? 13.973 17.858 -4.689 1.00 14.95 158 PHE A O 1
ATOM 1294 N N . LEU A 1 194 ? 15.748 16.544 -4.231 1.00 14.10 159 LEU A N 1
ATOM 1295 C CA . LEU A 1 194 ? 16.427 16.761 -5.518 1.00 16.30 159 LEU A CA 1
ATOM 1296 C C . LEU A 1 194 ? 15.679 16.086 -6.687 1.00 17.60 159 LEU A C 1
ATOM 1297 O O . LEU A 1 194 ? 14.892 15.166 -6.484 1.00 13.93 159 LEU A O 1
ATOM 1302 N N . GLU A 1 195 ? 15.979 16.553 -7.885 1.00 15.37 160 GLU A N 1
ATOM 1303 C CA . GLU A 1 195 ? 15.494 15.956 -9.140 1.00 17.69 160 GLU A CA 1
ATOM 1304 C C . GLU A 1 195 ? 16.216 14.624 -9.344 1.00 18.49 160 GLU A C 1
ATOM 1305 O O . GLU A 1 195 ? 17.409 14.583 -9.175 1.00 20.65 160 GLU A O 1
ATOM 1311 N N . LYS A 1 196 ? 15.504 13.594 -9.732 1.00 17.79 161 LYS A N 1
ATOM 1312 C CA . LYS A 1 196 ? 16.022 12.221 -9.866 1.00 18.78 161 LYS A CA 1
ATOM 1313 C C . LYS A 1 196 ? 15.737 11.714 -11.269 1.00 21.09 161 LYS A C 1
ATOM 1314 O O . LYS A 1 196 ? 14.986 12.362 -12.035 1.00 15.94 161 LYS A O 1
ATOM 1320 N N . VAL A 1 197 ? 16.377 10.612 -11.613 1.00 18.11 162 VAL A N 1
ATOM 1321 C CA . VAL A 1 197 ? 16.246 9.976 -12.955 1.00 16.25 162 VAL A CA 1
ATOM 1322 C C . VAL A 1 197 ? 14.794 9.526 -13.105 1.00 15.07 162 VAL A C 1
ATOM 1323 O O . VAL A 1 197 ? 14.310 8.797 -12.270 1.00 16.06 162 VAL A O 1
ATOM 1327 N N . GLY A 1 198 ? 14.092 10.057 -14.119 1.00 16.35 163 GLY A N 1
ATOM 1328 C CA . GLY A 1 198 ? 12.679 9.735 -14.385 1.00 20.69 163 GLY A CA 1
ATOM 1329 C C . GLY A 1 198 ? 11.783 10.350 -13.330 1.00 12.83 163 GLY A C 1
ATOM 1330 O O . GLY A 1 198 ? 10.605 9.920 -13.222 1.00 17.19 163 GLY A O 1
ATOM 1331 N N . ASP A 1 199 ? 12.289 11.317 -12.559 1.00 16.78 164 ASP A N 1
ATOM 1332 C CA . ASP A 1 199 ? 11.460 12.062 -11.566 1.00 16.94 164 ASP A CA 1
ATOM 1333 C C . ASP A 1 199 ? 10.831 11.106 -10.537 1.00 15.70 164 ASP A C 1
ATOM 1334 O O . ASP A 1 199 ? 9.734 11.441 -9.949 1.00 15.31 164 ASP A O 1
ATOM 1339 N N . TRP A 1 200 ? 11.517 10.001 -10.196 1.00 13.72 165 TRP A N 1
ATOM 1340 C CA . TRP A 1 200 ? 10.826 8.910 -9.474 1.00 15.67 165 TRP A CA 1
ATOM 1341 C C . TRP A 1 200 ? 10.473 9.387 -8.059 1.00 11.50 165 TRP A C 1
ATOM 1342 O O . TRP A 1 200 ? 9.465 8.907 -7.533 1.00 12.74 165 TRP A O 1
ATOM 1353 N N . ASN A 1 201 ? 11.226 10.286 -7.448 1.00 12.31 166 ASN A N 1
ATOM 1354 C CA . ASN A 1 201 ? 10.990 10.564 -5.984 1.00 11.77 166 ASN A CA 1
ATOM 1355 C C . ASN A 1 201 ? 9.892 11.600 -5.747 1.00 14.45 166 ASN A C 1
ATOM 1356 O O . ASN A 1 201 ? 9.802 12.101 -4.618 1.00 12.87 166 ASN A O 1
ATOM 1361 N N . ARG A 1 202 ? 9.037 11.853 -6.745 1.00 13.78 167 ARG A N 1
ATOM 1362 C CA . ARG A 1 202 ? 7.964 12.867 -6.600 1.00 13.76 167 ARG A CA 1
ATOM 1363 C C . ARG A 1 202 ? 6.656 12.204 -6.149 1.00 13.80 167 ARG A C 1
ATOM 1364 O O . ARG A 1 202 ? 5.748 12.935 -5.864 1.00 12.34 167 ARG A O 1
ATOM 1372 N N . PHE A 1 203 ? 6.589 10.857 -6.064 1.00 11.98 168 PHE A N 1
ATOM 1373 C CA . PHE A 1 203 ? 5.305 10.135 -5.879 1.00 13.02 168 PHE A CA 1
ATOM 1374 C C . PHE A 1 203 ? 5.451 9.063 -4.799 1.00 10.48 168 PHE A C 1
ATOM 1375 O O . PHE A 1 203 ? 6.368 8.274 -4.849 1.00 12.98 168 PHE A O 1
ATOM 1383 N N . ASN A 1 204 ? 4.547 9.097 -3.823 1.00 9.43 169 ASN A N 1
ATOM 1384 C CA . ASN A 1 204 ? 4.493 8.142 -2.712 1.00 10.64 169 ASN A CA 1
ATOM 1385 C C . ASN A 1 204 ? 4.546 6.676 -3.166 1.00 14.83 169 ASN A C 1
ATOM 1386 O O . ASN A 1 204 ? 5.203 5.865 -2.475 1.00 14.54 169 ASN A O 1
ATOM 1391 N N . VAL A 1 205 ? 3.884 6.314 -4.257 1.00 14.55 170 VAL A N 1
ATOM 1392 C CA . VAL A 1 205 ? 3.924 4.919 -4.765 1.00 12.81 170 VAL A CA 1
ATOM 1393 C C . VAL A 1 205 ? 5.379 4.542 -5.081 1.00 12.89 170 VAL A C 1
ATOM 1394 O O . VAL A 1 205 ? 5.720 3.377 -4.978 1.00 13.49 170 VAL A O 1
ATOM 1398 N N . ASN A 1 206 ? 6.208 5.494 -5.488 1.00 12.39 171 ASN A N 1
ATOM 1399 C CA . ASN A 1 206 ? 7.614 5.193 -5.826 1.00 12.76 171 ASN A CA 1
ATOM 1400 C C . ASN A 1 206 ? 8.499 5.266 -4.592 1.00 13.79 171 ASN A C 1
ATOM 1401 O O . ASN A 1 206 ? 9.483 4.543 -4.573 1.00 12.19 171 ASN A O 1
ATOM 1406 N N . THR A 1 207 ? 8.167 6.097 -3.618 1.00 11.77 172 THR A N 1
ATOM 1407 C CA . THR A 1 207 ? 9.131 6.369 -2.522 1.00 10.49 172 THR A CA 1
ATOM 1408 C C . THR A 1 207 ? 8.773 5.592 -1.286 1.00 9.61 172 THR A C 1
ATOM 1409 O O . THR A 1 207 ? 9.683 5.381 -0.467 1.00 11.51 172 THR A O 1
ATOM 1413 N N . GLY A 1 208 ? 7.517 5.226 -1.120 1.00 10.25 173 GLY A N 1
ATOM 1414 C CA . GLY A 1 208 ? 7.039 4.681 0.149 1.00 11.38 173 GLY A CA 1
ATOM 1415 C C . GLY A 1 208 ? 6.472 5.761 1.067 1.00 10.41 173 GLY A C 1
ATOM 1416 O O . GLY A 1 208 ? 5.892 5.396 2.138 1.00 9.75 173 GLY A O 1
ATOM 1417 N N . GLY A 1 209 ? 6.537 7.022 0.648 1.00 12.46 174 GLY A N 1
ATOM 1418 C CA . GLY A 1 209 ? 6.141 8.192 1.454 1.00 13.17 174 GLY A CA 1
ATOM 1419 C C . GLY A 1 209 ? 7.359 8.794 2.115 1.00 12.35 174 GLY A C 1
ATOM 1420 O O . GLY A 1 209 ? 8.411 8.064 2.317 1.00 8.83 174 GLY A O 1
ATOM 1421 N N . THR A 1 210 ? 7.255 10.047 2.508 1.00 10.00 175 THR A N 1
ATOM 1422 C CA . THR A 1 210 ? 8.447 10.804 2.922 1.00 8.40 175 THR A CA 1
ATOM 1423 C C . THR A 1 210 ? 9.023 10.305 4.241 1.00 9.26 175 THR A C 1
ATOM 1424 O O . THR A 1 210 ? 10.264 10.341 4.429 1.00 12.29 175 THR A O 1
ATOM 1428 N N . PHE A 1 211 ? 8.191 9.900 5.182 1.00 9.67 176 PHE A N 1
ATOM 1429 C CA . PHE A 1 211 ? 8.727 9.398 6.461 1.00 10.03 176 PHE A CA 1
ATOM 1430 C C . PHE A 1 211 ? 9.417 8.061 6.223 1.00 12.78 176 PHE A C 1
ATOM 1431 O O . PHE A 1 211 ? 10.407 7.765 6.935 1.00 11.77 176 PHE A O 1
ATOM 1439 N N . VAL A 1 212 ? 8.969 7.270 5.249 1.00 12.10 177 VAL A N 1
ATOM 1440 C CA . VAL A 1 212 ? 9.723 6.015 4.884 1.00 11.47 177 VAL A CA 1
ATOM 1441 C C . VAL A 1 212 ? 11.030 6.383 4.148 1.00 12.88 177 VAL A C 1
ATOM 1442 O O . VAL A 1 212 ? 12.072 5.824 4.515 1.00 15.50 177 VAL A O 1
ATOM 1446 N N . GLU A 1 213 ? 10.973 7.212 3.118 1.00 9.83 178 GLU A N 1
ATOM 1447 C CA . GLU A 1 213 ? 12.134 7.491 2.199 1.00 12.85 178 GLU A CA 1
ATOM 1448 C C . GLU A 1 213 ? 13.212 8.271 2.957 1.00 15.05 178 GLU A C 1
ATOM 1449 O O . GLU A 1 213 ? 14.390 7.961 2.835 1.00 16.02 178 GLU A O 1
ATOM 1455 N N . LYS A 1 214 ? 12.818 9.301 3.683 1.00 12.06 179 LYS A N 1
ATOM 1456 C CA . LYS A 1 214 ? 13.798 10.284 4.238 1.00 13.53 179 LYS A CA 1
ATOM 1457 C C . LYS A 1 214 ? 14.030 9.994 5.717 1.00 14.27 179 LYS A C 1
ATOM 1458 O O . LYS A 1 214 ? 15.157 10.251 6.205 1.00 13.79 179 LYS A O 1
ATOM 1464 N N . CYS A 1 215 ? 13.014 9.506 6.427 1.00 9.42 180 CYS A N 1
ATOM 1465 C CA . CYS A 1 215 ? 13.081 9.463 7.902 1.00 11.39 180 CYS A CA 1
ATOM 1466 C C . CYS A 1 215 ? 13.343 8.057 8.468 1.00 11.54 180 CYS A C 1
ATOM 1467 O O . CYS A 1 215 ? 13.590 7.995 9.660 1.00 11.16 180 CYS A O 1
ATOM 1470 N N . CYS A 1 216 ? 13.394 7.014 7.627 1.00 10.58 181 CYS A N 1
ATOM 1471 C CA . CYS A 1 216 ? 13.839 5.668 8.089 1.00 10.38 181 CYS A CA 1
ATOM 1472 C C . CYS A 1 216 ? 15.158 5.827 8.878 1.00 9.58 181 CYS A C 1
ATOM 1473 O O . CYS A 1 216 ? 15.333 5.198 9.926 1.00 8.49 181 CYS A O 1
ATOM 1476 N N . HIS A 1 217 ? 16.071 6.663 8.423 1.00 9.98 182 HIS A N 1
ATOM 1477 C CA . HIS A 1 217 ? 17.368 6.869 9.118 1.00 10.83 182 HIS A CA 1
ATOM 1478 C C . HIS A 1 217 ? 17.146 7.225 10.596 1.00 10.78 182 HIS A C 1
ATOM 1479 O O . HIS A 1 217 ? 17.833 6.689 11.485 1.00 11.40 182 HIS A O 1
ATOM 1486 N N . PHE A 1 218 ? 16.197 8.134 10.847 1.00 10.86 183 PHE A N 1
ATOM 1487 C CA . PHE A 1 218 ? 15.999 8.671 12.208 1.00 10.56 183 PHE A CA 1
ATOM 1488 C C . PHE A 1 218 ? 15.278 7.620 13.053 1.00 10.59 183 PHE A C 1
ATOM 1489 O O . PHE A 1 218 ? 15.598 7.496 14.241 1.00 9.61 183 PHE A O 1
ATOM 1497 N N . PHE A 1 219 ? 14.284 6.931 12.517 1.00 7.54 184 PHE A N 1
ATOM 1498 C CA . PHE A 1 219 ? 13.577 5.863 13.264 1.00 10.91 184 PHE A CA 1
ATOM 1499 C C . PHE A 1 219 ? 14.585 4.759 13.687 1.00 9.32 184 PHE A C 1
ATOM 1500 O O . PHE A 1 219 ? 14.494 4.247 14.779 1.00 10.66 184 PHE A O 1
ATOM 1508 N N . ASP A 1 220 ? 15.484 4.386 12.787 1.00 8.78 185 ASP A N 1
ATOM 1509 C CA . ASP A 1 220 ? 16.546 3.421 13.122 1.00 10.71 185 ASP A CA 1
ATOM 1510 C C . ASP A 1 220 ? 17.458 3.982 14.230 1.00 11.50 185 ASP A C 1
ATOM 1511 O O . ASP A 1 220 ? 17.821 3.208 15.140 1.00 10.73 185 ASP A O 1
ATOM 1516 N N . LEU A 1 221 ? 17.875 5.238 14.140 1.00 9.26 186 LEU A N 1
ATOM 1517 C CA . LEU A 1 221 ? 18.733 5.815 15.206 1.00 10.34 186 LEU A CA 1
ATOM 1518 C C . LEU A 1 221 ? 17.996 5.767 16.564 1.00 11.72 186 LEU A C 1
ATOM 1519 O O . LEU A 1 221 ? 18.632 5.475 17.573 1.00 12.24 186 LEU A O 1
ATOM 1524 N N . MET A 1 222 ? 16.690 5.967 16.576 1.00 9.10 187 MET A N 1
ATOM 1525 C CA . MET A 1 222 ? 15.909 5.873 17.838 1.00 9.16 187 MET A CA 1
ATOM 1526 C C . MET A 1 222 ? 16.042 4.451 18.415 1.00 11.81 187 MET A C 1
ATOM 1527 O O . MET A 1 222 ? 16.342 4.335 19.636 1.00 10.31 187 MET A O 1
ATOM 1532 N N . ARG A 1 223 ? 15.823 3.406 17.606 1.00 12.42 188 ARG A N 1
ATOM 1533 C CA . ARG A 1 223 ? 15.959 2.011 18.105 1.00 13.45 188 ARG A CA 1
ATOM 1534 C C . ARG A 1 223 ? 17.402 1.759 18.554 1.00 14.32 188 ARG A C 1
ATOM 1535 O O . ARG A 1 223 ? 17.595 1.063 19.547 1.00 12.70 188 ARG A O 1
ATOM 1543 N N . LEU A 1 224 ? 18.378 2.264 17.814 1.00 12.74 189 LEU A N 1
ATOM 1544 C CA . LEU A 1 224 ? 19.793 1.978 18.130 1.00 16.05 189 LEU A CA 1
ATOM 1545 C C . LEU A 1 224 ? 20.154 2.591 19.488 1.00 18.83 189 LEU A C 1
ATOM 1546 O O . LEU A 1 224 ? 20.751 1.899 20.246 1.00 15.15 189 LEU A O 1
ATOM 1551 N N . VAL A 1 225 ? 19.853 3.877 19.711 1.00 14.64 190 VAL A N 1
ATOM 1552 C CA . VAL A 1 225 ? 20.177 4.661 20.918 1.00 15.75 190 VAL A CA 1
ATOM 1553 C C . VAL A 1 225 ? 19.435 4.102 22.133 1.00 14.08 190 VAL A C 1
ATOM 1554 O O . VAL A 1 225 ? 20.070 3.996 23.246 1.00 14.99 190 VAL A O 1
ATOM 1558 N N . LEU A 1 226 ? 18.140 3.853 21.953 1.00 13.83 191 LEU A N 1
ATOM 1559 C CA . LEU A 1 226 ? 17.266 3.492 23.098 1.00 13.17 191 LEU A CA 1
ATOM 1560 C C . LEU A 1 226 ? 17.314 1.990 23.382 1.00 13.72 191 LEU A C 1
ATOM 1561 O O . LEU A 1 226 ? 16.903 1.617 24.480 1.00 13.06 191 LEU A O 1
ATOM 1566 N N . ARG A 1 227 ? 17.775 1.196 22.426 1.00 13.86 192 ARG A N 1
ATOM 1567 C CA . ARG A 1 227 ? 17.961 -0.274 22.610 1.00 15.38 192 ARG A CA 1
ATOM 1568 C C . ARG A 1 227 ? 16.604 -0.910 22.909 1.00 18.50 192 ARG A C 1
ATOM 1569 O O . ARG A 1 227 ? 16.529 -1.911 23.613 1.00 16.82 192 ARG A O 1
ATOM 1577 N N . ARG A 1 228 ? 15.551 -0.356 22.323 1.00 14.81 193 ARG A N 1
ATOM 1578 C CA . ARG A 1 228 ? 14.208 -0.897 22.540 1.00 14.72 193 ARG A CA 1
ATOM 1579 C C . ARG A 1 228 ? 13.382 -0.689 21.275 1.00 13.88 193 ARG A C 1
ATOM 1580 O O . ARG A 1 228 ? 13.735 0.131 20.461 1.00 13.65 193 ARG A O 1
ATOM 1588 N N . ASN A 1 229 ? 12.314 -1.455 21.184 1.00 12.98 194 ASN A N 1
ATOM 1589 C CA . ASN A 1 229 ? 11.359 -1.297 20.068 1.00 12.03 194 ASN A CA 1
ATOM 1590 C C . ASN A 1 229 ? 10.271 -0.280 20.391 1.00 13.15 194 ASN A C 1
ATOM 1591 O O . ASN A 1 229 ? 9.855 -0.108 21.556 1.00 13.16 194 ASN A O 1
ATOM 1596 N N . PRO A 1 230 ? 9.713 0.337 19.341 1.00 11.71 195 PRO A N 1
ATOM 1597 C CA . PRO A 1 230 ? 8.598 1.254 19.522 1.00 12.28 195 PRO A CA 1
ATOM 1598 C C . PRO A 1 230 ? 7.284 0.519 19.796 1.00 15.50 195 PRO A C 1
ATOM 1599 O O . PRO A 1 230 ? 7.121 -0.606 19.355 1.00 14.48 195 PRO A O 1
ATOM 1603 N N . VAL A 1 231 ? 6.378 1.194 20.522 1.00 12.05 196 VAL A N 1
ATOM 1604 C CA . VAL A 1 231 ? 5.034 0.643 20.820 1.00 12.52 196 VAL A CA 1
ATOM 1605 C C . VAL A 1 231 ? 3.939 1.562 20.265 1.00 15.68 196 VAL A C 1
ATOM 1606 O O . VAL A 1 231 ? 2.811 1.113 20.051 1.00 14.56 196 VAL A O 1
ATOM 1610 N N . ARG A 1 232 ? 4.280 2.814 19.993 1.00 12.08 197 ARG A N 1
ATOM 1611 C CA . ARG A 1 232 ? 3.227 3.762 19.554 1.00 13.07 197 ARG A CA 1
ATOM 1612 C C . ARG A 1 232 ? 3.821 4.920 18.755 1.00 13.26 197 ARG A C 1
ATOM 1613 O O . ARG A 1 232 ? 4.906 5.384 19.092 1.00 12.64 197 ARG A O 1
ATOM 1621 N N . VAL A 1 233 ? 3.067 5.369 17.755 1.00 10.74 198 VAL A N 1
ATOM 1622 C CA . VAL A 1 233 ? 3.480 6.501 16.914 1.00 11.60 198 VAL A CA 1
ATOM 1623 C C . VAL A 1 233 ? 2.320 7.490 16.877 1.00 11.23 198 VAL A C 1
ATOM 1624 O O . VAL A 1 233 ? 1.169 7.002 16.690 1.00 12.24 198 VAL A O 1
ATOM 1628 N N . MET A 1 234 ? 2.632 8.770 17.047 1.00 9.82 199 MET A N 1
ATOM 1629 C CA . MET A 1 234 ? 1.651 9.871 16.861 1.00 14.03 199 MET A CA 1
ATOM 1630 C C . MET A 1 234 ? 2.298 10.885 15.903 1.00 12.32 199 MET A C 1
ATOM 1631 O O . MET A 1 234 ? 3.437 11.337 16.162 1.00 13.73 199 MET A O 1
ATOM 1636 N N . ALA A 1 235 ? 1.573 11.303 14.881 1.00 12.23 200 ALA A N 1
ATOM 1637 C CA . ALA A 1 235 ? 2.208 12.197 13.899 1.00 11.94 200 ALA A CA 1
ATOM 1638 C C . ALA A 1 235 ? 1.270 13.245 13.324 1.00 12.11 200 ALA A C 1
ATOM 1639 O O . ALA A 1 235 ? 0.068 12.983 13.303 1.00 10.75 200 ALA A O 1
ATOM 1641 N N . SER A 1 236 ? 1.862 14.338 12.873 1.00 10.48 201 SER A N 1
ATOM 1642 C CA . SER A 1 236 ? 1.148 15.403 12.140 1.00 10.73 201 SER A CA 1
ATOM 1643 C C . SER A 1 236 ? 2.045 15.730 10.936 1.00 11.87 201 SER A C 1
ATOM 1644 O O . SER A 1 236 ? 3.272 15.958 11.154 1.00 11.58 201 SER A O 1
ATOM 1647 N N . ALA A 1 237 ? 1.502 15.703 9.734 1.00 10.74 202 ALA A N 1
ATOM 1648 C CA . ALA A 1 237 ? 2.359 15.959 8.561 1.00 10.44 202 ALA A CA 1
ATOM 1649 C C . ALA A 1 237 ? 1.519 16.391 7.381 1.00 11.36 202 ALA A C 1
ATOM 1650 O O . ALA A 1 237 ? 0.323 16.006 7.303 1.00 12.23 202 ALA A O 1
ATOM 1652 N N . ALA A 1 238 ? 2.168 17.061 6.449 1.00 10.42 203 ALA A N 1
ATOM 1653 C CA . ALA A 1 238 ? 1.465 17.404 5.206 1.00 14.86 203 ALA A CA 1
ATOM 1654 C C . ALA A 1 238 ? 2.442 17.675 4.067 1.00 11.37 203 ALA A C 1
ATOM 1655 O O . ALA A 1 238 ? 3.630 17.741 4.336 1.00 10.03 203 ALA A O 1
ATOM 1657 N N . GLN A 1 239 ? 1.891 17.923 2.895 1.00 11.22 204 GLN A N 1
ATOM 1658 C CA . GLN A 1 239 ? 2.590 18.573 1.754 1.00 13.68 204 GLN A CA 1
ATOM 1659 C C . GLN A 1 239 ? 2.118 20.033 1.809 1.00 14.12 204 GLN A C 1
ATOM 1660 O O . GLN A 1 239 ? 1.055 20.352 1.255 1.00 13.98 204 GLN A O 1
ATOM 1666 N N . SER A 1 240 ? 2.885 20.892 2.441 1.00 12.29 205 SER A N 1
ATOM 1667 C CA . SER A 1 240 ? 2.428 22.284 2.714 1.00 14.11 205 SER A CA 1
ATOM 1668 C C . SER A 1 240 ? 2.907 23.247 1.622 1.00 16.85 205 SER A C 1
ATOM 1669 O O . SER A 1 240 ? 2.243 24.226 1.362 1.00 14.88 205 SER A O 1
ATOM 1672 N N . VAL A 1 241 ? 4.047 22.945 0.998 1.00 13.16 206 VAL A N 1
ATOM 1673 C CA . VAL A 1 241 ? 4.776 23.930 0.157 1.00 14.61 206 VAL A CA 1
ATOM 1674 C C . VAL A 1 241 ? 5.324 23.241 -1.085 1.00 13.73 206 VAL A C 1
ATOM 1675 O O . VAL A 1 241 ? 5.074 23.790 -2.215 1.00 17.48 206 VAL A O 1
ATOM 1679 N N . ASN A 1 242 ? 6.136 22.202 -0.906 1.00 11.59 207 ASN A N 1
ATOM 1680 C CA . ASN A 1 242 ? 7.017 21.720 -1.995 1.00 14.66 207 ASN A CA 1
ATOM 1681 C C . ASN A 1 242 ? 6.304 20.954 -3.118 1.00 12.61 207 ASN A C 1
ATOM 1682 O O . ASN A 1 242 ? 5.509 20.030 -2.817 1.00 12.00 207 ASN A O 1
ATOM 1687 N N . HIS A 1 243 ? 6.678 21.286 -4.354 1.00 12.52 208 HIS A N 1
ATOM 1688 C CA . HIS A 1 243 ? 6.341 20.507 -5.568 1.00 13.54 208 HIS A CA 1
ATOM 1689 C C . HIS A 1 243 ? 4.870 20.643 -5.947 1.00 14.89 208 HIS A C 1
ATOM 1690 O O . HIS A 1 243 ? 4.442 19.909 -6.834 1.00 16.75 208 HIS A O 1
ATOM 1697 N N . LEU A 1 244 ? 4.149 21.532 -5.294 1.00 14.68 209 LEU A N 1
ATOM 1698 C CA . LEU A 1 244 ? 2.695 21.693 -5.552 1.00 14.49 209 LEU A CA 1
ATOM 1699 C C . LEU A 1 244 ? 2.439 22.291 -6.936 1.00 17.69 209 LEU A C 1
ATOM 1700 O O . LEU A 1 244 ? 1.298 22.149 -7.436 1.00 20.82 209 LEU A O 1
ATOM 1705 N N A ASP A 1 245 ? 3.446 22.938 -7.517 0.53 18.32 210 ASP A N 1
ATOM 1706 N N B ASP A 1 245 ? 3.440 22.950 -7.519 0.47 18.47 210 ASP A N 1
ATOM 1707 C CA A ASP A 1 245 ? 3.335 23.563 -8.858 0.53 22.37 210 ASP A CA 1
ATOM 1708 C CA B ASP A 1 245 ? 3.316 23.567 -8.865 0.47 22.56 210 ASP A CA 1
ATOM 1709 C C A ASP A 1 245 ? 3.877 22.648 -9.961 0.53 22.85 210 ASP A C 1
ATOM 1710 C C B ASP A 1 245 ? 3.879 22.651 -9.961 0.47 23.02 210 ASP A C 1
ATOM 1711 O O A ASP A 1 245 ? 3.857 23.079 -11.116 0.53 20.52 210 ASP A O 1
ATOM 1712 O O B ASP A 1 245 ? 3.863 23.080 -11.116 0.47 20.52 210 ASP A O 1
ATOM 1721 N N . GLU A 1 246 ? 4.427 21.491 -9.603 1.00 16.87 211 GLU A N 1
ATOM 1722 C CA . GLU A 1 246 ? 4.984 20.547 -10.608 1.00 17.97 211 GLU A CA 1
ATOM 1723 C C . GLU A 1 246 ? 3.889 19.634 -11.160 1.00 16.68 211 GLU A C 1
ATOM 1724 O O . GLU A 1 246 ? 2.921 19.358 -10.444 1.00 16.02 211 GLU A O 1
ATOM 1730 N N . ARG A 1 247 ? 4.069 19.198 -12.399 1.00 17.90 212 ARG A N 1
ATOM 1731 C CA . ARG A 1 247 ? 3.094 18.304 -13.058 1.00 22.35 212 ARG A CA 1
ATOM 1732 C C . ARG A 1 247 ? 3.865 17.304 -13.931 1.00 20.45 212 ARG A C 1
ATOM 1733 O O . ARG A 1 247 ? 4.722 17.760 -14.673 1.00 21.30 212 ARG A O 1
ATOM 1741 N N . TYR A 1 248 ? 3.560 16.005 -13.784 1.00 20.48 213 TYR A N 1
ATOM 1742 C CA . TYR A 1 248 ? 4.199 14.910 -14.551 1.00 22.51 213 TYR A CA 1
ATOM 1743 C C . TYR A 1 248 ? 3.095 14.198 -15.346 1.00 28.17 213 TYR A C 1
ATOM 1744 O O . TYR A 1 248 ? 2.443 13.279 -14.746 1.00 26.93 213 TYR A O 1
ATOM 1753 N N . ASP A 1 249 ? 2.870 14.636 -16.608 1.00 33.64 214 ASP A N 1
ATOM 1754 C CA . ASP A 1 249 ? 1.795 14.154 -17.530 1.00 31.24 214 ASP A CA 1
ATOM 1755 C C . ASP A 1 249 ? 0.450 14.162 -16.795 1.00 27.32 214 ASP A C 1
ATOM 1756 O O . ASP A 1 249 ? -0.284 13.108 -16.800 1.00 33.66 214 ASP A O 1
ATOM 1761 N N . GLY A 1 250 ? 0.194 15.300 -16.064 1.00 26.23 215 GLY A N 1
ATOM 1762 C CA . GLY A 1 250 ? -1.120 15.512 -15.445 1.00 24.11 215 GLY A CA 1
ATOM 1763 C C . GLY A 1 250 ? -1.040 15.223 -13.983 1.00 32.12 215 GLY A C 1
ATOM 1764 O O . GLY A 1 250 ? -1.926 15.666 -13.249 1.00 28.08 215 GLY A O 1
ATOM 1765 N N . LYS A 1 251 ? 0.001 14.500 -13.549 1.00 22.59 216 LYS A N 1
ATOM 1766 C CA . LYS A 1 251 ? 0.021 14.139 -12.108 1.00 24.89 216 LYS A CA 1
ATOM 1767 C C . LYS A 1 251 ? 0.756 15.233 -11.324 1.00 22.69 216 LYS A C 1
ATOM 1768 O O . LYS A 1 251 ? 1.856 15.613 -11.755 1.00 20.42 216 LYS A O 1
ATOM 1774 N N . THR A 1 252 ? 0.186 15.661 -10.200 1.00 23.09 217 THR A N 1
ATOM 1775 C CA . THR A 1 252 ? 0.864 16.516 -9.196 1.00 19.61 217 THR A CA 1
ATOM 1776 C C . THR A 1 252 ? 1.540 15.617 -8.175 1.00 13.96 217 THR A C 1
ATOM 1777 O O . THR A 1 252 ? 0.891 14.753 -7.580 1.00 15.07 217 THR A O 1
ATOM 1781 N N . PRO A 1 253 ? 2.812 15.897 -7.808 1.00 15.52 218 PRO A N 1
ATOM 1782 C CA . PRO A 1 253 ? 3.477 15.191 -6.708 1.00 12.77 218 PRO A CA 1
ATOM 1783 C C . PRO A 1 253 ? 2.637 15.221 -5.428 1.00 11.66 218 PRO A C 1
ATOM 1784 O O . PRO A 1 253 ? 1.965 16.228 -5.163 1.00 13.53 218 PRO A O 1
ATOM 1788 N N . ASP A 1 254 ? 2.738 14.147 -4.646 1.00 11.36 219 ASP A N 1
ATOM 1789 C CA . ASP A 1 254 ? 1.879 13.904 -3.471 1.00 12.06 219 ASP A CA 1
ATOM 1790 C C . ASP A 1 254 ? 2.720 13.670 -2.205 1.00 10.34 219 ASP A C 1
ATOM 1791 O O . ASP A 1 254 ? 2.131 13.325 -1.182 1.00 14.29 219 ASP A O 1
ATOM 1796 N N . ILE A 1 255 ? 4.017 13.916 -2.243 1.00 11.17 220 ILE A N 1
ATOM 1797 C CA . ILE A 1 255 ? 4.926 13.588 -1.117 1.00 10.68 220 ILE A CA 1
ATOM 1798 C C . ILE A 1 255 ? 4.817 14.655 -0.028 1.00 10.61 220 ILE A C 1
ATOM 1799 O O . ILE A 1 255 ? 4.742 15.882 -0.312 1.00 11.19 220 ILE A O 1
ATOM 1804 N N . LEU A 1 256 ? 4.859 14.194 1.225 1.00 10.85 221 LEU A N 1
ATOM 1805 C CA . LEU A 1 256 ? 4.859 15.100 2.390 1.00 10.34 221 LEU A CA 1
ATOM 1806 C C . LEU A 1 256 ? 6.166 15.921 2.407 1.00 9.84 221 LEU A C 1
ATOM 1807 O O . LEU A 1 256 ? 7.213 15.378 1.985 1.00 12.32 221 LEU A O 1
ATOM 1812 N N . ASP A 1 257 ? 6.123 17.158 2.931 1.00 9.27 222 ASP A N 1
ATOM 1813 C CA . ASP A 1 257 ? 7.360 17.960 3.058 1.00 10.75 222 ASP A CA 1
ATOM 1814 C C . ASP A 1 257 ? 7.621 18.436 4.491 1.00 10.97 222 ASP A C 1
ATOM 1815 O O . ASP A 1 257 ? 8.664 19.056 4.689 1.00 11.06 222 ASP A O 1
ATOM 1820 N N . ASN A 1 258 ? 6.734 18.161 5.449 1.00 10.31 223 ASN A N 1
ATOM 1821 C CA . ASN A 1 258 ? 7.018 18.563 6.838 1.00 9.60 223 ASN A CA 1
ATOM 1822 C C . ASN A 1 258 ? 6.123 17.801 7.802 1.00 10.45 223 ASN A C 1
ATOM 1823 O O . ASN A 1 258 ? 5.032 17.383 7.442 1.00 12.21 223 ASN A O 1
ATOM 1828 N N . GLY A 1 259 ? 6.651 17.615 8.991 1.00 11.44 224 GLY A N 1
ATOM 1829 C CA . GLY A 1 259 ? 5.833 17.081 10.068 1.00 10.14 224 GLY A CA 1
ATOM 1830 C C . GLY A 1 259 ? 6.578 16.836 11.347 1.00 9.20 224 GLY A C 1
ATOM 1831 O O . GLY A 1 259 ? 7.774 17.056 11.453 1.00 9.47 224 GLY A O 1
ATOM 1832 N N . TYR A 1 260 ? 5.815 16.333 12.288 1.00 8.39 225 TYR A N 1
ATOM 1833 C CA . TYR A 1 260 ? 6.315 15.929 13.616 1.00 9.52 225 TYR A CA 1
ATOM 1834 C C . TYR A 1 260 ? 5.849 14.508 13.914 1.00 8.08 225 TYR A C 1
ATOM 1835 O O . TYR A 1 260 ? 4.734 14.109 13.551 1.00 9.98 225 TYR A O 1
ATOM 1844 N N . VAL A 1 261 ? 6.715 13.755 14.606 1.00 9.11 226 VAL A N 1
ATOM 1845 C CA . VAL A 1 261 ? 6.397 12.371 14.978 1.00 11.74 226 VAL A CA 1
ATOM 1846 C C . VAL A 1 261 ? 6.853 12.177 16.417 1.00 8.91 226 VAL A C 1
ATOM 1847 O O . VAL A 1 261 ? 8.052 12.315 16.707 1.00 13.47 226 VAL A O 1
ATOM 1851 N N . ILE A 1 262 ? 5.934 11.706 17.244 1.00 9.94 227 ILE A N 1
ATOM 1852 C CA . ILE A 1 262 ? 6.223 11.241 18.614 1.00 10.59 227 ILE A CA 1
ATOM 1853 C C . ILE A 1 262 ? 6.239 9.715 18.584 1.00 10.42 227 ILE A C 1
ATOM 1854 O O . ILE A 1 262 ? 5.278 9.105 18.069 1.00 13.27 227 ILE A O 1
ATOM 1859 N N . VAL A 1 263 ? 7.288 9.128 19.126 1.00 9.38 228 VAL A N 1
ATOM 1860 C CA . VAL A 1 263 ? 7.409 7.679 19.187 1.00 10.68 228 VAL A CA 1
ATOM 1861 C C . VAL A 1 263 ? 7.625 7.283 20.658 1.00 9.95 228 VAL A C 1
ATOM 1862 O O . VAL A 1 263 ? 8.570 7.791 21.311 1.00 8.20 228 VAL A O 1
ATOM 1866 N N . ASP A 1 264 ? 6.761 6.412 21.159 1.00 11.32 229 ASP A N 1
ATOM 1867 C CA . ASP A 1 264 ? 6.906 5.799 22.505 1.00 13.54 229 ASP A CA 1
ATOM 1868 C C . ASP A 1 264 ? 7.587 4.447 22.363 1.00 12.81 229 ASP A C 1
ATOM 1869 O O . ASP A 1 264 ? 7.280 3.709 21.383 1.00 12.82 229 ASP A O 1
ATOM 1874 N N . PHE A 1 265 ? 8.444 4.114 23.337 1.00 11.74 230 PHE A N 1
ATOM 1875 C CA . PHE A 1 265 ? 9.264 2.881 23.331 1.00 12.24 230 PHE A CA 1
ATOM 1876 C C . PHE A 1 265 ? 8.860 1.975 24.492 1.00 17.27 230 PHE A C 1
ATOM 1877 O O . PHE A 1 265 ? 8.467 2.463 25.576 1.00 14.57 230 PHE A O 1
ATOM 1885 N N . GLU A 1 266 ? 9.021 0.673 24.272 1.00 15.74 231 GLU A N 1
ATOM 1886 C CA . GLU A 1 266 ? 9.021 -0.328 25.375 1.00 15.39 231 GLU A CA 1
ATOM 1887 C C . GLU A 1 266 ? 9.992 0.232 26.412 1.00 14.27 231 GLU A C 1
ATOM 1888 O O . GLU A 1 266 ? 11.121 0.616 26.048 1.00 15.74 231 GLU A O 1
ATOM 1894 N N . GLY A 1 267 ? 9.543 0.236 27.673 1.00 15.29 232 GLY A N 1
ATOM 1895 C CA . GLY A 1 267 ? 10.397 0.662 28.798 1.00 18.69 232 GLY A CA 1
ATOM 1896 C C . GLY A 1 267 ? 10.253 2.127 29.135 1.00 21.89 232 GLY A C 1
ATOM 1897 O O . GLY A 1 267 ? 10.768 2.560 30.139 1.00 21.00 232 GLY A O 1
ATOM 1898 N N . GLY A 1 268 ? 9.561 2.900 28.316 1.00 20.19 233 GLY A N 1
ATOM 1899 C CA . GLY A 1 268 ? 9.098 4.252 28.690 1.00 19.86 233 GLY A CA 1
ATOM 1900 C C . GLY A 1 268 ? 9.919 5.391 28.107 1.00 18.31 233 GLY A C 1
ATOM 1901 O O . GLY A 1 268 ? 9.487 6.550 28.310 1.00 17.90 233 GLY A O 1
ATOM 1902 N N . ALA A 1 269 ? 11.002 5.158 27.382 1.00 15.66 234 ALA A N 1
ATOM 1903 C CA . ALA A 1 269 ? 11.684 6.268 26.690 1.00 12.95 234 ALA A CA 1
ATOM 1904 C C . ALA A 1 269 ? 10.725 6.829 25.612 1.00 10.77 234 ALA A C 1
ATOM 1905 O O . ALA A 1 269 ? 9.786 6.139 25.111 1.00 12.37 234 ALA A O 1
ATOM 1907 N N . ARG A 1 270 ? 10.933 8.091 25.273 1.00 11.91 235 ARG A N 1
ATOM 1908 C CA . ARG A 1 270 ? 10.141 8.767 24.212 1.00 10.07 235 ARG A CA 1
ATOM 1909 C C . ARG A 1 270 ? 11.087 9.515 23.270 1.00 10.73 235 ARG A C 1
ATOM 1910 O O . ARG A 1 270 ? 12.154 10.022 23.688 1.00 11.70 235 ARG A O 1
ATOM 1918 N N . ALA A 1 271 ? 10.636 9.613 22.034 1.00 9.25 236 ALA A N 1
ATOM 1919 C CA . ALA A 1 271 ? 11.430 10.313 21.015 1.00 8.54 236 ALA A CA 1
ATOM 1920 C C . ALA A 1 271 ? 10.528 11.178 20.137 1.00 10.49 236 ALA A C 1
ATOM 1921 O O . ALA A 1 271 ? 9.340 10.916 20.036 1.00 9.71 236 ALA A O 1
ATOM 1923 N N . MET A 1 272 ? 11.154 12.173 19.531 1.00 10.02 237 MET A N 1
ATOM 1924 C CA . MET A 1 272 ? 10.407 13.091 18.652 1.00 11.65 237 MET A CA 1
ATOM 1925 C C . MET A 1 272 ? 11.251 13.376 17.415 1.00 11.07 237 MET A C 1
ATOM 1926 O O . MET A 1 272 ? 12.433 13.616 17.561 1.00 11.04 237 MET A O 1
ATOM 1931 N N . LEU A 1 273 ? 10.600 13.352 16.268 1.00 10.31 238 LEU A N 1
ATOM 1932 C CA . LEU A 1 273 ? 11.255 13.703 14.991 1.00 8.73 238 LEU A CA 1
ATOM 1933 C C . LEU A 1 273 ? 10.561 14.937 14.406 1.00 10.57 238 LEU A C 1
ATOM 1934 O O . LEU A 1 273 ? 9.341 14.945 14.362 1.00 11.13 238 LEU A O 1
ATOM 1939 N N . GLU A 1 274 ? 11.356 15.898 13.956 1.00 9.79 239 GLU A N 1
ATOM 1940 C CA . GLU A 1 274 ? 10.802 17.092 13.287 1.00 10.55 239 GLU A CA 1
ATOM 1941 C C . GLU A 1 274 ? 11.436 17.123 11.901 1.00 9.72 239 GLU A C 1
ATOM 1942 O O . GLU A 1 274 ? 12.645 17.042 11.825 1.00 9.69 239 GLU A O 1
ATOM 1948 N N . LEU A 1 275 ? 10.592 17.205 10.881 1.00 10.57 240 LEU A N 1
ATOM 1949 C CA . LEU A 1 275 ? 11.104 17.241 9.487 1.00 9.52 240 LEU A CA 1
ATOM 1950 C C . LEU A 1 275 ? 10.607 18.519 8.845 1.00 9.77 240 LEU A C 1
ATOM 1951 O O . LEU A 1 275 ? 9.381 18.777 8.943 1.00 9.80 240 LEU A O 1
ATOM 1956 N N . CYS A 1 276 ? 11.483 19.211 8.115 1.00 11.33 241 CYS A N 1
ATOM 1957 C CA . CYS A 1 276 ? 11.041 20.307 7.232 1.00 11.98 241 CYS A CA 1
ATOM 1958 C C . CYS A 1 276 ? 11.909 20.330 5.983 1.00 10.55 241 CYS A C 1
ATOM 1959 O O . CYS A 1 276 ? 13.132 20.535 6.129 1.00 11.31 241 CYS A O 1
ATOM 1962 N N . MET A 1 277 ? 11.297 20.093 4.820 1.00 9.87 242 MET A N 1
ATOM 1963 C CA . MET A 1 277 ? 12.036 19.999 3.550 1.00 11.40 242 MET A CA 1
ATOM 1964 C C . MET A 1 277 ? 12.034 21.362 2.854 1.00 10.32 242 MET A C 1
ATOM 1965 O O . MET A 1 277 ? 12.412 21.398 1.647 1.00 11.29 242 MET A O 1
ATOM 1970 N N . PHE A 1 278 ? 11.681 22.465 3.545 1.00 10.80 243 PHE A N 1
ATOM 1971 C CA . PHE A 1 278 ? 11.785 23.842 2.982 1.00 11.50 243 PHE A CA 1
ATOM 1972 C C . PHE A 1 278 ? 12.532 24.781 3.954 1.00 13.47 243 PHE A C 1
ATOM 1973 O O . PHE A 1 278 ? 12.309 25.956 3.929 1.00 13.28 243 PHE A O 1
ATOM 1981 N N . ALA A 1 279 ? 13.444 24.233 4.764 1.00 13.13 244 ALA A N 1
ATOM 1982 C CA . ALA A 1 279 ? 14.275 24.948 5.745 1.00 12.83 244 ALA A CA 1
ATOM 1983 C C . ALA A 1 279 ? 15.736 24.953 5.299 1.00 13.09 244 ALA A C 1
ATOM 1984 O O . ALA A 1 279 ? 16.619 24.697 6.133 1.00 14.81 244 ALA A O 1
ATOM 1986 N N . ASP A 1 280 ? 15.949 25.248 4.011 1.00 14.61 245 ASP A N 1
ATOM 1987 C CA . ASP A 1 280 ? 17.262 25.277 3.313 1.00 22.57 245 ASP A CA 1
ATOM 1988 C C . ASP A 1 280 ? 18.256 26.120 4.116 1.00 17.34 245 ASP A C 1
ATOM 1989 O O . ASP A 1 280 ? 19.436 25.862 3.983 1.00 15.82 245 ASP A O 1
ATOM 1994 N N . GLY A 1 281 ? 17.797 27.158 4.830 1.00 12.98 246 GLY A N 1
ATOM 1995 C CA . GLY A 1 281 ? 18.718 28.129 5.457 1.00 15.24 246 GLY A CA 1
ATOM 1996 C C . GLY A 1 281 ? 19.343 27.642 6.758 1.00 16.51 246 GLY A C 1
ATOM 1997 O O . GLY A 1 281 ? 20.287 28.333 7.264 1.00 15.62 246 GLY A O 1
ATOM 1998 N N . ALA A 1 282 ? 18.839 26.560 7.347 1.00 13.48 247 ALA A N 1
ATOM 1999 C CA . ALA A 1 282 ? 19.358 26.042 8.627 1.00 14.14 247 ALA A CA 1
ATOM 2000 C C . ALA A 1 282 ? 20.835 25.712 8.492 1.00 16.29 247 ALA A C 1
ATOM 2001 O O . ALA A 1 282 ? 21.210 25.001 7.545 1.00 15.76 247 ALA A O 1
ATOM 2003 N N . ARG A 1 283 ? 21.620 26.224 9.432 1.00 17.48 248 ARG A N 1
ATOM 2004 C CA . ARG A 1 283 ? 23.077 26.050 9.441 1.00 22.85 248 ARG A CA 1
ATOM 2005 C C . ARG A 1 283 ? 23.403 24.563 9.487 1.00 15.34 248 ARG A C 1
ATOM 2006 O O . ARG A 1 283 ? 24.294 24.100 8.703 1.00 16.68 248 ARG A O 1
ATOM 2014 N N . TYR A 1 284 ? 22.719 23.855 10.391 1.00 14.31 249 TYR A N 1
ATOM 2015 C CA . TYR A 1 284 ? 22.897 22.393 10.609 1.00 16.14 249 TYR A CA 1
ATOM 2016 C C . TYR A 1 284 ? 21.655 21.656 10.114 1.00 15.46 249 TYR A C 1
ATOM 2017 O O . TYR A 1 284 ? 20.500 21.971 10.516 1.00 20.30 249 TYR A O 1
ATOM 2026 N N . GLN A 1 285 ? 21.891 20.741 9.195 1.00 13.50 250 GLN A N 1
ATOM 2027 C CA . GLN A 1 285 ? 20.827 19.986 8.538 1.00 13.91 250 GLN A CA 1
ATOM 2028 C C . GLN A 1 285 ? 20.191 19.005 9.546 1.00 14.60 250 GLN A C 1
ATOM 2029 O O . GLN A 1 285 ? 18.937 18.949 9.595 1.00 14.92 250 GLN A O 1
ATOM 2035 N N . GLU A 1 286 ? 20.988 18.284 10.326 1.00 12.72 251 GLU A N 1
ATOM 2036 C CA . GLU A 1 286 ? 20.438 17.415 11.399 1.00 14.82 251 GLU A CA 1
ATOM 2037 C C . GLU A 1 286 ? 20.897 17.906 12.772 1.00 13.81 251 GLU A C 1
ATOM 2038 O O . GLU A 1 286 ? 22.068 18.256 12.933 1.00 14.11 251 GLU A O 1
ATOM 2044 N N . THR A 1 287 ? 19.996 17.924 13.741 1.00 11.43 252 THR A N 1
ATOM 2045 C CA . THR A 1 287 ? 20.395 18.099 15.145 1.00 12.37 252 THR A CA 1
ATOM 2046 C C . THR A 1 287 ? 19.725 16.951 15.910 1.00 16.28 252 THR A C 1
ATOM 2047 O O . THR A 1 287 ? 18.557 16.557 15.618 1.00 14.30 252 THR A O 1
ATOM 2051 N N . ILE A 1 288 ? 20.448 16.398 16.869 1.00 14.40 253 ILE A N 1
ATOM 2052 C CA . ILE A 1 288 ? 19.962 15.243 17.653 1.00 13.92 253 ILE A CA 1
ATOM 2053 C C . ILE A 1 288 ? 20.292 15.549 19.097 1.00 15.35 253 ILE A C 1
ATOM 2054 O O . ILE A 1 288 ? 21.472 15.810 19.378 1.00 17.73 253 ILE A O 1
ATOM 2059 N N . SER A 1 289 ? 19.300 15.486 19.954 1.00 13.52 254 SER A N 1
ATOM 2060 C CA . SER A 1 289 ? 19.426 15.795 21.396 1.00 15.77 254 SER A CA 1
ATOM 2061 C C . SER A 1 289 ? 19.003 14.569 22.221 1.00 16.18 254 SER A C 1
ATOM 2062 O O . SER A 1 289 ? 17.905 14.065 21.997 1.00 14.44 254 SER A O 1
ATOM 2065 N N . ALA A 1 290 ? 19.835 14.156 23.184 1.00 13.21 255 ALA A N 1
ATOM 2066 C CA . ALA A 1 290 ? 19.493 13.089 24.150 1.00 15.52 255 ALA A CA 1
ATOM 2067 C C . ALA A 1 290 ? 19.589 13.658 25.561 1.00 14.23 255 ALA A C 1
ATOM 2068 O O . ALA A 1 290 ? 20.603 14.276 25.884 1.00 14.04 255 ALA A O 1
ATOM 2070 N N . VAL A 1 291 ? 18.544 13.422 26.356 1.00 14.34 256 VAL A N 1
ATOM 2071 C CA . VAL A 1 291 ? 18.404 14.010 27.695 1.00 12.10 256 VAL A CA 1
ATOM 2072 C C . VAL A 1 291 ? 18.082 12.908 28.690 1.00 15.64 256 VAL A C 1
ATOM 2073 O O . VAL A 1 291 ? 17.213 12.092 28.420 1.00 13.14 256 VAL A O 1
ATOM 2077 N N . GLY A 1 292 ? 18.782 12.949 29.820 1.00 13.44 257 GLY A N 1
ATOM 2078 C CA . GLY A 1 292 ? 18.489 12.094 30.964 1.00 14.29 257 GLY A CA 1
ATOM 2079 C C . GLY A 1 292 ? 18.818 12.818 32.274 1.00 14.99 257 GLY A C 1
ATOM 2080 O O . GLY A 1 292 ? 19.172 14.010 32.304 1.00 14.23 257 GLY A O 1
ATOM 2081 N N . PRO A 1 293 ? 18.645 12.101 33.400 1.00 15.38 258 PRO A N 1
ATOM 2082 C CA . PRO A 1 293 ? 18.718 12.695 34.722 1.00 14.87 258 PRO A CA 1
ATOM 2083 C C . PRO A 1 293 ? 20.103 13.273 35.044 1.00 22.79 258 PRO A C 1
ATOM 2084 O O . PRO A 1 293 ? 20.174 14.020 36.009 1.00 20.28 258 PRO A O 1
ATOM 2088 N N . ALA A 1 294 ? 21.170 12.903 34.336 1.00 16.64 259 ALA A N 1
ATOM 2089 C CA . ALA A 1 294 ? 22.539 13.415 34.643 1.00 17.35 259 ALA A CA 1
ATOM 2090 C C . ALA A 1 294 ? 22.985 14.510 33.656 1.00 17.16 259 ALA A C 1
ATOM 2091 O O . ALA A 1 294 ? 24.002 15.163 33.912 1.00 16.45 259 ALA A O 1
ATOM 2093 N N . GLY A 1 295 ? 22.297 14.709 32.527 1.00 16.45 260 GLY A N 1
ATOM 2094 C CA . GLY A 1 295 ? 22.797 15.673 31.524 1.00 12.84 260 GLY A CA 1
ATOM 2095 C C . GLY A 1 295 ? 22.158 15.514 30.166 1.00 13.27 260 GLY A C 1
ATOM 2096 O O . GLY A 1 295 ? 21.244 14.656 30.006 1.00 13.27 260 GLY A O 1
ATOM 2097 N N . LYS A 1 296 ? 22.621 16.321 29.230 1.00 14.29 261 LYS A N 1
ATOM 2098 C CA . LYS A 1 296 ? 22.075 16.383 27.853 1.00 17.37 261 LYS A CA 1
ATOM 2099 C C . LYS A 1 296 ? 23.259 16.361 26.896 1.00 12.31 261 LYS A C 1
ATOM 2100 O O . LYS A 1 296 ? 24.349 16.930 27.248 1.00 14.15 261 LYS A O 1
ATOM 2106 N N . ILE A 1 297 ? 23.087 15.678 25.766 1.00 12.05 262 ILE A N 1
ATOM 2107 C CA . ILE A 1 297 ? 24.077 15.733 24.669 1.00 13.40 262 ILE A CA 1
ATOM 2108 C C . ILE A 1 297 ? 23.364 16.094 23.395 1.00 14.69 262 ILE A C 1
ATOM 2109 O O . ILE A 1 297 ? 22.229 15.601 23.186 1.00 14.12 262 ILE A O 1
ATOM 2114 N N . GLU A 1 298 ? 24.014 16.931 22.594 1.00 14.29 263 GLU A N 1
ATOM 2115 C CA . GLU A 1 298 ? 23.410 17.371 21.320 1.00 14.06 263 GLU A CA 1
ATOM 2116 C C . GLU A 1 298 ? 24.468 17.327 20.201 1.00 14.86 263 GLU A C 1
ATOM 2117 O O . GLU A 1 298 ? 25.582 17.821 20.379 1.00 15.27 263 GLU A O 1
ATOM 2123 N N . ALA A 1 299 ? 24.084 16.786 19.053 1.00 12.43 264 ALA A N 1
ATOM 2124 C CA . ALA A 1 299 ? 24.920 16.746 17.836 1.00 10.00 264 ALA A CA 1
ATOM 2125 C C . ALA A 1 299 ? 24.361 17.723 16.797 1.00 13.94 264 ALA A C 1
ATOM 2126 O O . ALA A 1 299 ? 23.139 17.793 16.645 1.00 13.33 264 ALA A O 1
ATOM 2128 N N . PHE A 1 300 ? 25.242 18.427 16.111 1.00 11.26 265 PHE A N 1
ATOM 2129 C CA . PHE A 1 300 ? 24.937 19.442 15.079 1.00 12.75 265 PHE A CA 1
ATOM 2130 C C . PHE A 1 300 ? 25.627 18.999 13.800 1.00 14.29 265 PHE A C 1
ATOM 2131 O O . PHE A 1 300 ? 26.870 18.957 13.750 1.00 16.09 265 PHE A O 1
ATOM 2139 N N . VAL A 1 301 ? 24.832 18.559 12.831 1.00 13.12 266 VAL A N 1
ATOM 2140 C CA . VAL A 1 301 ? 25.362 17.815 11.668 1.00 14.13 266 VAL A CA 1
ATOM 2141 C C . VAL A 1 301 ? 25.149 18.674 10.437 1.00 15.57 266 VAL A C 1
ATOM 2142 O O . VAL A 1 301 ? 24.005 18.934 10.050 1.00 13.83 266 VAL A O 1
ATOM 2146 N N . PRO A 1 302 ? 26.235 19.082 9.741 1.00 15.60 267 PRO A N 1
ATOM 2147 C CA . PRO A 1 302 ? 26.097 19.858 8.509 1.00 17.78 267 PRO A CA 1
ATOM 2148 C C . PRO A 1 302 ? 25.519 19.024 7.369 1.00 15.89 267 PRO A C 1
ATOM 2149 O O . PRO A 1 302 ? 25.685 17.839 7.345 1.00 15.33 267 PRO A O 1
ATOM 2153 N N . GLY A 1 303 ? 24.832 19.688 6.441 1.00 14.13 268 GLY A N 1
ATOM 2154 C CA . GLY A 1 303 ? 24.400 19.046 5.199 1.00 14.62 268 GLY A CA 1
ATOM 2155 C C . GLY A 1 303 ? 25.593 18.893 4.272 1.00 19.76 268 GLY A C 1
ATOM 2156 O O . GLY A 1 303 ? 26.748 19.167 4.637 1.00 17.95 268 GLY A O 1
ATOM 2157 N N . PRO A 1 304 ? 25.325 18.425 3.044 1.00 16.70 269 PRO A N 1
ATOM 2158 C CA . PRO A 1 304 ? 26.382 18.174 2.076 1.00 13.94 269 PRO A CA 1
ATOM 2159 C C . PRO A 1 304 ? 27.181 19.435 1.758 1.00 17.66 269 PRO A C 1
ATOM 2160 O O . PRO A 1 304 ? 26.543 20.457 1.447 1.00 17.75 269 PRO A O 1
ATOM 2164 N N . THR A 1 305 ? 28.524 19.351 1.775 1.00 17.88 270 THR A N 1
ATOM 2165 C CA . THR A 1 305 ? 29.342 20.551 1.479 1.00 18.62 270 THR A CA 1
ATOM 2166 C C . THR A 1 305 ? 29.068 21.045 0.048 1.00 21.78 270 THR A C 1
ATOM 2167 O O . THR A 1 305 ? 29.279 22.243 -0.182 1.00 22.42 270 THR A O 1
ATOM 2171 N N . ARG A 1 306 ? 28.677 20.192 -0.905 1.00 18.86 271 ARG A N 1
ATOM 2172 C CA . ARG A 1 306 ? 28.532 20.674 -2.305 1.00 25.48 271 ARG A CA 1
ATOM 2173 C C . ARG A 1 306 ? 27.347 21.641 -2.412 1.00 24.89 271 ARG A C 1
ATOM 2174 O O . ARG A 1 306 ? 27.299 22.314 -3.428 1.00 25.70 271 ARG A O 1
ATOM 2182 N N . PHE A 1 307 ? 26.456 21.710 -1.408 1.00 20.32 272 PHE A N 1
ATOM 2183 C CA . PHE A 1 307 ? 25.330 22.668 -1.457 1.00 20.37 272 PHE A CA 1
ATOM 2184 C C . PHE A 1 307 ? 25.597 23.884 -0.573 1.00 27.55 272 PHE A C 1
ATOM 2185 O O . PHE A 1 307 ? 24.697 24.633 -0.425 1.00 29.82 272 PHE A O 1
ATOM 2193 N N . TRP A 1 308 ? 26.801 24.027 -0.025 1.00 21.96 273 TRP A N 1
ATOM 2194 C CA . TRP A 1 308 ? 27.180 25.224 0.762 1.00 21.74 273 TRP A CA 1
ATOM 2195 C C . TRP A 1 308 ? 27.719 26.283 -0.200 1.00 30.55 273 TRP A C 1
ATOM 2196 O O . TRP A 1 308 ? 28.685 26.026 -0.877 1.00 29.88 273 TRP A O 1
ATOM 2207 N N . PRO A 1 309 ? 27.119 27.485 -0.252 1.00 32.65 274 PRO A N 1
ATOM 2208 C CA . PRO A 1 309 ? 27.601 28.560 -1.131 1.00 36.32 274 PRO A CA 1
ATOM 2209 C C . PRO A 1 309 ? 29.023 29.082 -0.803 1.00 38.23 274 PRO A C 1
ATOM 2210 O O . PRO A 1 309 ? 29.285 29.450 0.296 1.00 41.09 274 PRO A O 1
ATOM 2214 N N . GLY A 1 310 ? 29.925 29.026 -1.783 1.00 47.86 275 GLY A N 1
ATOM 2215 C CA . GLY A 1 310 ? 31.356 29.333 -1.556 1.00 54.88 275 GLY A CA 1
ATOM 2216 C C . GLY A 1 310 ? 31.534 30.780 -1.125 1.00 52.55 275 GLY A C 1
ATOM 2217 O O . GLY A 1 310 ? 32.483 31.068 -0.378 1.00 61.71 275 GLY A O 1
ATOM 2218 N N . ASP A 1 311 ? 30.584 31.632 -1.493 1.00 47.13 276 ASP A N 1
ATOM 2219 C CA . ASP A 1 311 ? 30.601 33.056 -1.084 1.00 59.02 276 ASP A CA 1
ATOM 2220 C C . ASP A 1 311 ? 30.473 33.190 0.436 1.00 58.75 276 ASP A C 1
ATOM 2221 O O . ASP A 1 311 ? 30.855 34.230 0.941 1.00 63.01 276 ASP A O 1
ATOM 2226 N N . LEU A 1 312 ? 29.923 32.192 1.123 1.00 51.16 277 LEU A N 1
ATOM 2227 C CA . LEU A 1 312 ? 29.628 32.287 2.570 1.00 49.64 277 LEU A CA 1
ATOM 2228 C C . LEU A 1 312 ? 30.874 31.883 3.380 1.00 48.04 277 LEU A C 1
ATOM 2229 O O . LEU A 1 312 ? 30.847 32.010 4.603 1.00 56.71 277 LEU A O 1
ATOM 2234 N N . GLY A 1 313 ? 31.953 31.475 2.714 1.00 43.60 278 GLY A N 1
ATOM 2235 C CA . GLY A 1 313 ? 33.159 30.975 3.401 1.00 46.37 278 GLY A CA 1
ATOM 2236 C C . GLY A 1 313 ? 33.142 29.471 3.679 1.00 43.75 278 GLY A C 1
ATOM 2237 O O . GLY A 1 313 ? 32.506 28.770 2.926 1.00 41.30 278 GLY A O 1
ATOM 2238 N N . ALA A 1 314 ? 33.899 29.011 4.675 1.00 36.38 279 ALA A N 1
ATOM 2239 C CA . ALA A 1 314 ? 34.001 27.573 5.017 1.00 33.53 279 ALA A CA 1
ATOM 2240 C C . ALA A 1 314 ? 32.641 27.017 5.461 1.00 23.30 279 ALA A C 1
ATOM 2241 O O . ALA A 1 314 ? 31.927 27.655 6.212 1.00 26.24 279 ALA A O 1
ATOM 2243 N N . PRO A 1 315 ? 32.293 25.774 5.083 1.00 24.29 280 PRO A N 1
ATOM 2244 C CA . PRO A 1 315 ? 31.053 25.184 5.583 1.00 24.27 280 PRO A CA 1
ATOM 2245 C C . PRO A 1 315 ? 31.107 25.031 7.113 1.00 23.10 280 PRO A C 1
ATOM 2246 O O . PRO A 1 315 ? 32.181 25.039 7.724 1.00 20.10 280 PRO A O 1
ATOM 2250 N N . PRO A 1 316 ? 29.934 24.861 7.760 1.00 26.17 281 PRO A N 1
ATOM 2251 C CA . PRO A 1 316 ? 29.859 24.631 9.197 1.00 22.71 281 PRO A CA 1
ATOM 2252 C C . PRO A 1 316 ? 30.568 23.330 9.623 1.00 20.94 281 PRO A C 1
ATOM 2253 O O . PRO A 1 316 ? 30.482 22.354 8.944 1.00 19.13 281 PRO A O 1
ATOM 2257 N N . VAL A 1 317 ? 31.261 23.399 10.745 1.00 16.85 282 VAL A N 1
ATOM 2258 C CA . VAL A 1 317 ? 32.023 22.273 11.321 1.00 24.99 282 VAL A CA 1
ATOM 2259 C C . VAL A 1 317 ? 31.021 21.475 12.142 1.00 17.82 282 VAL A C 1
ATOM 2260 O O . VAL A 1 317 ? 30.237 22.059 12.895 1.00 16.93 282 VAL A O 1
ATOM 2264 N N . PRO A 1 318 ? 31.055 20.130 12.031 1.00 19.61 283 PRO A N 1
ATOM 2265 C CA . PRO A 1 318 ? 30.211 19.313 12.881 1.00 18.61 283 PRO A CA 1
ATOM 2266 C C . PRO A 1 318 ? 30.552 19.552 14.362 1.00 19.79 283 PRO A C 1
ATOM 2267 O O . PRO A 1 318 ? 31.687 19.729 14.677 1.00 18.63 283 PRO A O 1
ATOM 2271 N N . LEU A 1 319 ? 29.530 19.508 15.212 1.00 17.01 284 LEU A N 1
ATOM 2272 C CA . LEU A 1 319 ? 29.733 19.775 16.655 1.00 16.00 284 LEU A CA 1
ATOM 2273 C C . LEU A 1 319 ? 28.934 18.851 17.567 1.00 19.35 284 LEU A C 1
ATOM 2274 O O . LEU A 1 319 ? 27.903 18.362 17.146 1.00 16.14 284 LEU A O 1
ATOM 2279 N N . ILE A 1 320 ? 29.457 18.636 18.771 1.00 14.34 285 ILE A N 1
ATOM 2280 C CA . ILE A 1 320 ? 28.648 17.994 19.834 1.00 14.61 285 ILE A CA 1
ATOM 2281 C C . ILE A 1 320 ? 28.692 18.958 21.030 1.00 17.78 285 ILE A C 1
ATOM 2282 O O . ILE A 1 320 ? 29.736 19.564 21.262 1.00 17.35 285 ILE A O 1
ATOM 2287 N N . GLU A 1 321 ? 27.575 19.079 21.724 1.00 15.64 286 GLU A N 1
ATOM 2288 C CA . GLU A 1 321 ? 27.497 19.966 22.903 1.00 17.62 286 GLU A CA 1
ATOM 2289 C C . GLU A 1 321 ? 27.072 19.113 24.094 1.00 15.64 286 GLU A C 1
ATOM 2290 O O . GLU A 1 321 ? 26.055 18.447 24.008 1.00 14.42 286 GLU A O 1
ATOM 2296 N N . ILE A 1 322 ? 27.900 19.132 25.125 1.00 12.33 287 ILE A N 1
ATOM 2297 C CA . ILE A 1 322 ? 27.655 18.363 26.381 1.00 11.19 287 ILE A CA 1
ATOM 2298 C C . ILE A 1 322 ? 27.165 19.342 27.457 1.00 15.35 287 ILE A C 1
ATOM 2299 O O . ILE A 1 322 ? 27.910 20.309 27.770 1.00 14.29 287 ILE A O 1
ATOM 2304 N N . SER A 1 323 ? 26.000 19.099 28.027 1.00 15.44 288 SER A N 1
ATOM 2305 C CA . SER A 1 323 ? 25.373 19.981 29.043 1.00 16.37 288 SER A CA 1
ATOM 2306 C C . SER A 1 323 ? 25.107 19.180 30.310 1.00 14.00 288 SER A C 1
ATOM 2307 O O . SER A 1 323 ? 24.021 18.625 30.495 1.00 15.52 288 SER A O 1
ATOM 2310 N N . PRO A 1 324 ? 26.119 19.011 31.212 1.00 17.05 289 PRO A N 1
ATOM 2311 C CA . PRO A 1 324 ? 25.904 18.239 32.439 1.00 17.42 289 PRO A CA 1
ATOM 2312 C C . PRO A 1 324 ? 24.899 18.942 33.383 1.00 17.41 289 PRO A C 1
ATOM 2313 O O . PRO A 1 324 ? 24.902 20.140 33.470 1.00 18.60 289 PRO A O 1
ATOM 2317 N N . ARG A 1 325 ? 24.002 18.159 33.991 1.00 18.48 290 ARG A N 1
ATOM 2318 C CA . ARG A 1 325 ? 22.832 18.735 34.702 1.00 21.45 290 ARG A CA 1
ATOM 2319 C C . ARG A 1 325 ? 23.326 19.486 35.939 1.00 23.56 290 ARG A C 1
ATOM 2320 O O . ARG A 1 325 ? 22.910 20.623 36.163 1.00 23.23 290 ARG A O 1
ATOM 2328 N N . LEU A 1 326 ? 24.178 18.863 36.744 1.00 26.32 291 LEU A N 1
ATOM 2329 C CA . LEU A 1 326 ? 24.533 19.491 38.057 1.00 31.97 291 LEU A CA 1
ATOM 2330 C C . LEU A 1 326 ? 25.676 20.509 37.944 1.00 31.17 291 LEU A C 1
ATOM 2331 O O . LEU A 1 326 ? 25.559 21.571 38.548 1.00 35.44 291 LEU A O 1
ATOM 2336 N N . SER A 1 327 ? 26.733 20.189 37.211 1.00 28.90 292 SER A N 1
ATOM 2337 C CA . SER A 1 327 ? 27.864 21.129 37.021 1.00 29.37 292 SER A CA 1
ATOM 2338 C C . SER A 1 327 ? 27.440 22.365 36.227 1.00 32.15 292 SER A C 1
ATOM 2339 O O . SER A 1 327 ? 27.931 23.443 36.538 1.00 24.66 292 SER A O 1
ATOM 2342 N N . LYS A 1 328 ? 26.602 22.177 35.209 1.00 26.98 293 LYS A N 1
ATOM 2343 C CA . LYS A 1 328 ? 26.177 23.289 34.310 1.00 27.29 293 LYS A CA 1
ATOM 2344 C C . LYS A 1 328 ? 27.377 23.804 33.515 1.00 24.42 293 LYS A C 1
ATOM 2345 O O . LYS A 1 328 ? 27.222 24.782 32.802 1.00 27.17 293 LYS A O 1
ATOM 2351 N N A GLN A 1 329 ? 28.448 23.025 33.450 0.49 23.86 294 GLN A N 1
ATOM 2352 N N B GLN A 1 329 ? 28.458 23.022 33.500 0.51 23.54 294 GLN A N 1
ATOM 2353 C CA A GLN A 1 329 ? 29.703 23.357 32.725 0.49 25.32 294 GLN A CA 1
ATOM 2354 C CA B GLN A 1 329 ? 29.660 23.393 32.716 0.51 25.62 294 GLN A CA 1
ATOM 2355 C C A GLN A 1 329 ? 29.631 22.811 31.297 0.49 24.93 294 GLN A C 1
ATOM 2356 C C B GLN A 1 329 ? 29.516 22.795 31.312 0.51 24.88 294 GLN A C 1
ATOM 2357 O O A GLN A 1 329 ? 30.072 21.619 31.058 0.49 21.90 294 GLN A O 1
ATOM 2358 O O B GLN A 1 329 ? 29.948 21.655 31.107 0.51 22.20 294 GLN A O 1
ATOM 2369 N N . ILE A 1 330 ? 29.092 23.615 30.365 1.00 21.06 295 ILE A N 1
ATOM 2370 C CA . ILE A 1 330 ? 28.852 23.144 28.970 1.00 17.86 295 ILE A CA 1
ATOM 2371 C C . ILE A 1 330 ? 30.185 23.023 28.213 1.00 26.85 295 ILE A C 1
ATOM 2372 O O . ILE A 1 330 ? 31.008 23.923 28.283 1.00 21.76 295 ILE A O 1
ATOM 2377 N N . LYS A 1 331 ? 30.342 21.956 27.449 1.00 17.03 296 LYS A N 1
ATOM 2378 C CA . LYS A 1 331 ? 31.515 21.766 26.584 1.00 18.93 296 LYS A CA 1
ATOM 2379 C C . LYS A 1 331 ? 31.040 21.594 25.150 1.00 19.86 296 LYS A C 1
ATOM 2380 O O . LYS A 1 331 ? 29.996 20.895 24.903 1.00 16.75 296 LYS A O 1
ATOM 2386 N N . VAL A 1 332 ? 31.780 22.187 24.226 1.00 17.53 297 VAL A N 1
ATOM 2387 C CA . VAL A 1 332 ? 31.512 22.008 22.770 1.00 20.70 297 VAL A CA 1
ATOM 2388 C C . VAL A 1 332 ? 32.766 21.378 22.148 1.00 24.82 297 VAL A C 1
ATOM 2389 O O . VAL A 1 332 ? 33.857 21.832 22.430 1.00 22.08 297 VAL A O 1
ATOM 2393 N N . HIS A 1 333 ? 32.567 20.342 21.334 1.00 19.47 298 HIS A N 1
ATOM 2394 C CA . HIS A 1 333 ? 33.637 19.698 20.574 1.00 16.13 298 HIS A CA 1
ATOM 2395 C C . HIS A 1 333 ? 33.346 19.859 19.092 1.00 18.35 298 HIS A C 1
ATOM 2396 O O . HIS A 1 333 ? 32.194 19.542 18.670 1.00 17.53 298 HIS A O 1
ATOM 2403 N N . GLU A 1 334 ? 34.382 20.240 18.330 1.00 18.92 299 GLU A N 1
ATOM 2404 C CA . GLU A 1 334 ? 34.378 20.111 16.856 1.00 20.51 299 GLU A CA 1
ATOM 2405 C C . GLU A 1 334 ? 34.711 18.658 16.495 1.00 24.44 299 GLU A C 1
ATOM 2406 O O . GLU A 1 334 ? 35.723 18.079 17.051 1.00 20.27 299 GLU A O 1
ATOM 2412 N N . ILE A 1 335 ? 33.960 18.095 15.573 1.00 18.57 300 ILE A N 1
ATOM 2413 C CA . ILE A 1 335 ? 34.170 16.720 15.052 1.00 18.48 300 ILE A CA 1
ATOM 2414 C C . ILE A 1 335 ? 34.229 16.775 13.522 1.00 22.85 300 ILE A C 1
ATOM 2415 O O . ILE A 1 335 ? 33.296 16.338 12.830 1.00 19.50 300 ILE A O 1
ATOM 2420 N N . PRO A 1 336 ? 35.363 17.230 12.962 1.00 17.66 301 PRO A N 1
ATOM 2421 C CA . PRO A 1 336 ? 35.511 17.403 11.529 1.00 23.63 301 PRO A CA 1
ATOM 2422 C C . PRO A 1 336 ? 35.621 16.059 10.799 1.00 23.20 301 PRO A C 1
ATOM 2423 O O . PRO A 1 336 ? 36.136 15.102 11.342 1.00 23.78 301 PRO A O 1
ATOM 2427 N N . VAL A 1 337 ? 35.158 16.040 9.557 1.00 20.44 302 VAL A N 1
ATOM 2428 C CA . VAL A 1 337 ? 35.217 14.859 8.664 1.00 20.26 302 VAL A CA 1
ATOM 2429 C C . VAL A 1 337 ? 36.488 14.970 7.833 1.00 22.69 302 VAL A C 1
ATOM 2430 O O . VAL A 1 337 ? 36.822 16.110 7.407 1.00 21.80 302 VAL A O 1
ATOM 2434 N N . ASP A 1 338 ? 37.180 13.857 7.598 1.00 24.90 303 ASP A N 1
ATOM 2435 C CA . ASP A 1 338 ? 38.390 13.881 6.733 1.00 23.62 303 ASP A CA 1
ATOM 2436 C C . ASP A 1 338 ? 38.037 14.500 5.392 1.00 23.68 303 ASP A C 1
ATOM 2437 O O . ASP A 1 338 ? 37.054 14.055 4.761 1.00 23.27 303 ASP A O 1
ATOM 2442 N N . PRO A 1 339 ? 38.807 15.483 4.879 1.00 27.80 304 PRO A N 1
ATOM 2443 C CA . PRO A 1 339 ? 38.468 16.088 3.587 1.00 25.74 304 PRO A CA 1
ATOM 2444 C C . PRO A 1 339 ? 38.223 15.031 2.484 1.00 23.06 304 PRO A C 1
ATOM 2445 O O . PRO A 1 339 ? 37.386 15.267 1.637 1.00 25.61 304 PRO A O 1
ATOM 2449 N N . LYS A 1 340 ? 39.046 13.976 2.453 1.00 22.23 305 LYS A N 1
ATOM 2450 C CA . LYS A 1 340 ? 38.991 12.944 1.375 1.00 25.46 305 LYS A CA 1
ATOM 2451 C C . LYS A 1 340 ? 37.590 12.339 1.374 1.00 21.27 305 LYS A C 1
ATOM 2452 O O . LYS A 1 340 ? 37.051 12.016 0.288 1.00 20.47 305 LYS A O 1
ATOM 2458 N N . LEU A 1 341 ? 37.005 12.162 2.548 1.00 18.92 306 LEU A N 1
ATOM 2459 C CA . LEU A 1 341 ? 35.646 11.569 2.621 1.00 21.02 306 LEU A CA 1
ATOM 2460 C C . LEU A 1 341 ? 34.600 12.632 2.231 1.00 20.55 306 LEU A C 1
ATOM 2461 O O . LEU A 1 341 ? 33.565 12.254 1.672 1.00 17.69 306 LEU A O 1
ATOM 2466 N N . LEU A 1 342 ? 34.834 13.914 2.537 1.00 19.00 307 LEU A N 1
ATOM 2467 C CA . LEU A 1 342 ? 33.852 14.962 2.145 1.00 19.71 307 LEU A CA 1
ATOM 2468 C C . LEU A 1 342 ? 33.835 15.088 0.606 1.00 20.62 307 LEU A C 1
ATOM 2469 O O . LEU A 1 342 ? 32.716 15.349 0.053 1.00 24.09 307 LEU A O 1
ATOM 2474 N N . LYS A 1 343 ? 34.997 14.886 -0.071 1.00 21.12 308 LYS A N 1
ATOM 2475 C CA . LYS A 1 343 ? 35.077 14.929 -1.569 1.00 20.94 308 LYS A CA 1
ATOM 2476 C C . LYS A 1 343 ? 34.319 13.727 -2.156 1.00 24.81 308 LYS A C 1
ATOM 2477 O O . LYS A 1 343 ? 33.932 13.810 -3.285 1.00 24.04 308 LYS A O 1
ATOM 2483 N N . ALA A 1 344 ? 34.159 12.628 -1.420 1.00 19.36 309 ALA A N 1
ATOM 2484 C CA . ALA A 1 344 ? 33.609 11.373 -1.976 1.00 19.85 309 ALA A CA 1
ATOM 2485 C C . ALA A 1 344 ? 32.096 11.249 -1.783 1.00 21.86 309 ALA A C 1
ATOM 2486 O O . ALA A 1 344 ? 31.532 10.306 -2.340 1.00 18.04 309 ALA A O 1
ATOM 2488 N N . GLY A 1 345 ? 31.432 12.173 -1.092 1.00 19.53 310 GLY A N 1
ATOM 2489 C CA . GLY A 1 345 ? 29.981 11.983 -0.870 1.00 20.32 310 GLY A CA 1
ATOM 2490 C C . GLY A 1 345 ? 29.297 13.111 -0.118 1.00 20.68 310 GLY A C 1
ATOM 2491 O O . GLY A 1 345 ? 29.951 14.095 0.224 1.00 17.81 310 GLY A O 1
ATOM 2492 N N . ASP A 1 346 ? 27.999 12.936 0.105 1.00 15.06 311 ASP A N 1
ATOM 2493 C CA . ASP A 1 346 ? 27.079 13.971 0.655 1.00 18.55 311 ASP A CA 1
ATOM 2494 C C . ASP A 1 346 ? 26.773 13.664 2.134 1.00 17.82 311 ASP A C 1
ATOM 2495 O O . ASP A 1 346 ? 25.993 14.418 2.711 1.00 18.69 311 ASP A O 1
ATOM 2500 N N . HIS A 1 347 ? 27.367 12.617 2.716 1.00 14.34 312 HIS A N 1
ATOM 2501 C CA . HIS A 1 347 ? 26.904 12.100 4.040 1.00 17.62 312 HIS A CA 1
ATOM 2502 C C . HIS A 1 347 ? 28.030 12.126 5.084 1.00 16.37 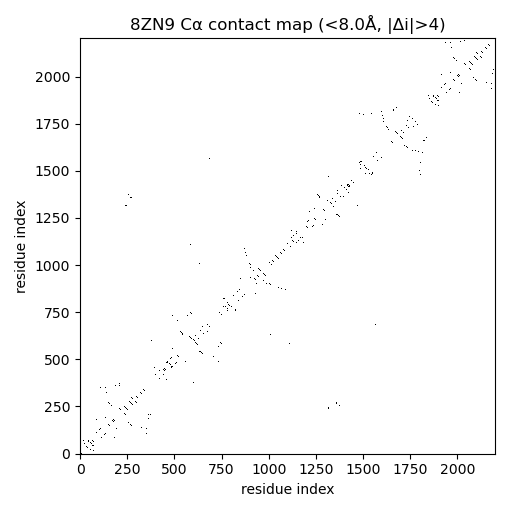312 HIS A C 1
ATOM 2503 O O . HIS A 1 347 ? 28.087 11.235 5.972 1.00 13.85 312 HIS A O 1
ATOM 2510 N N . ASN A 1 348 ? 28.858 13.165 5.046 1.00 13.45 313 ASN A N 1
ATOM 2511 C CA . ASN A 1 348 ? 29.841 13.368 6.115 1.00 14.40 313 ASN A CA 1
ATOM 2512 C C . ASN A 1 348 ? 30.718 12.120 6.279 1.00 15.27 313 ASN A C 1
ATOM 2513 O O . ASN A 1 348 ? 31.021 11.743 7.405 1.00 15.51 313 ASN A O 1
ATOM 2518 N N . GLY A 1 349 ? 31.059 11.475 5.182 1.00 14.00 314 GLY A N 1
ATOM 2519 C CA . GLY A 1 349 ? 31.984 10.326 5.197 1.00 11.60 314 GLY A CA 1
ATOM 2520 C C . GLY A 1 349 ? 31.321 9.017 5.629 1.00 15.48 314 GLY A C 1
ATOM 2521 O O . GLY A 1 349 ? 31.987 7.965 5.570 1.00 12.73 314 GLY A O 1
ATOM 2522 N N . ALA A 1 350 ? 30.047 9.050 6.033 1.00 13.39 315 ALA A N 1
ATOM 2523 C CA . ALA A 1 350 ? 29.370 7.841 6.573 1.00 15.16 315 ALA A CA 1
ATOM 2524 C C . ALA A 1 350 ? 29.315 6.711 5.553 1.00 14.22 315 ALA A C 1
ATOM 2525 O O . ALA A 1 350 ? 29.463 5.543 5.942 1.00 13.18 315 ALA A O 1
ATOM 2527 N N . THR A 1 351 ? 29.236 7.022 4.265 1.00 12.55 316 THR A N 1
ATOM 2528 C CA . THR A 1 351 ? 29.226 5.918 3.264 1.00 14.19 316 THR A CA 1
ATOM 2529 C C . THR A 1 351 ? 30.531 5.125 3.287 1.00 14.15 316 THR A C 1
ATOM 2530 O O . THR A 1 351 ? 30.483 3.876 3.108 1.00 14.12 316 THR A O 1
ATOM 2534 N N . TYR A 1 352 ? 31.663 5.798 3.493 1.00 13.12 317 TYR A N 1
ATOM 2535 C CA . TYR A 1 352 ? 32.980 5.141 3.576 1.00 13.71 317 TYR A CA 1
ATOM 2536 C C . TYR A 1 352 ? 33.050 4.218 4.797 1.00 12.58 317 TYR A C 1
ATOM 2537 O O . TYR A 1 352 ? 33.431 3.047 4.694 1.00 13.00 317 TYR A O 1
ATOM 2546 N N . PHE A 1 353 ? 32.664 4.732 5.942 1.00 15.06 318 PHE A N 1
ATOM 2547 C CA . PHE A 1 353 ? 32.709 3.940 7.186 1.00 14.56 318 PHE A CA 1
ATOM 2548 C C . PHE A 1 353 ? 31.807 2.702 7.062 1.00 18.06 318 PHE A C 1
ATOM 2549 O O . PHE A 1 353 ? 32.178 1.628 7.537 1.00 14.92 318 PHE A O 1
ATOM 2557 N N . GLN A 1 354 ? 30.609 2.884 6.499 1.00 13.52 319 GLN A N 1
ATOM 2558 C CA . GLN A 1 354 ? 29.677 1.770 6.243 1.00 13.99 319 GLN A CA 1
ATOM 2559 C C . GLN A 1 354 ? 30.410 0.734 5.403 1.00 13.65 319 GLN A C 1
ATOM 2560 O O . GLN A 1 354 ? 30.353 -0.473 5.717 1.00 14.82 319 GLN A O 1
ATOM 2566 N N . HIS A 1 355 ? 31.041 1.189 4.324 1.00 13.43 320 HIS A N 1
ATOM 2567 C CA . HIS A 1 355 ? 31.735 0.254 3.399 1.00 15.07 320 HIS A CA 1
ATOM 2568 C C . HIS A 1 355 ? 32.884 -0.444 4.132 1.00 15.33 320 HIS A C 1
ATOM 2569 O O . HIS A 1 355 ? 33.116 -1.604 3.817 1.00 15.23 320 HIS A O 1
ATOM 2576 N N . GLN A 1 356 ? 33.618 0.229 5.016 1.00 14.02 321 GLN A N 1
ATOM 2577 C CA . GLN A 1 356 ? 34.708 -0.483 5.733 1.00 18.48 321 GLN A CA 1
ATOM 2578 C C . GLN A 1 356 ? 34.126 -1.687 6.486 1.00 17.61 321 GLN A C 1
ATOM 2579 O O . GLN A 1 356 ? 34.749 -2.806 6.495 1.00 17.53 321 GLN A O 1
ATOM 2585 N N . ARG A 1 357 ? 32.990 -1.469 7.138 1.00 15.57 322 ARG A N 1
ATOM 2586 C CA . ARG A 1 357 ? 32.400 -2.529 7.979 1.00 16.22 322 ARG A CA 1
ATOM 2587 C C . ARG A 1 357 ? 31.780 -3.609 7.097 1.00 17.80 322 ARG A C 1
ATOM 2588 O O . ARG A 1 357 ? 31.949 -4.819 7.392 1.00 17.83 322 ARG A O 1
ATOM 2596 N N . PHE A 1 358 ? 31.070 -3.224 6.051 1.00 17.27 323 PHE A N 1
ATOM 2597 C CA . PHE A 1 358 ? 30.486 -4.208 5.131 1.00 15.62 323 PHE A CA 1
ATOM 2598 C C . PHE A 1 358 ? 31.619 -5.026 4.499 1.00 16.51 323 PHE A C 1
ATOM 2599 O O . PHE A 1 358 ? 31.479 -6.253 4.420 1.00 18.85 323 PHE A O 1
ATOM 2607 N N . MET A 1 359 ? 32.694 -4.383 4.047 1.00 14.99 324 MET A N 1
ATOM 2608 C CA . MET A 1 359 ? 33.802 -5.126 3.386 1.00 17.58 324 MET A CA 1
ATOM 2609 C C . MET A 1 359 ? 34.375 -6.161 4.352 1.00 22.18 324 MET A C 1
ATOM 2610 O O . MET A 1 359 ? 34.615 -7.310 3.927 1.00 20.98 324 MET A O 1
ATOM 2615 N N . ALA A 1 360 ? 34.591 -5.786 5.618 1.00 20.14 325 ALA A N 1
ATOM 2616 C CA . ALA A 1 360 ? 35.159 -6.713 6.638 1.00 21.25 325 ALA A CA 1
ATOM 2617 C C . ALA A 1 360 ? 34.235 -7.942 6.767 1.00 26.47 325 ALA A C 1
ATOM 2618 O O . ALA A 1 360 ? 34.731 -9.088 6.903 1.00 23.48 325 ALA A O 1
ATOM 2620 N N . LEU A 1 361 ? 32.909 -7.715 6.742 1.00 21.75 326 LEU A N 1
ATOM 2621 C CA . LEU A 1 361 ? 31.909 -8.813 6.824 1.00 20.69 326 LEU A CA 1
ATOM 2622 C C . LEU A 1 361 ? 31.958 -9.695 5.559 1.00 23.42 326 LEU A C 1
ATOM 2623 O O . LEU A 1 361 ? 31.982 -10.877 5.676 1.00 24.26 326 LEU A O 1
ATOM 2628 N N . VAL A 1 362 ? 32.047 -9.110 4.383 1.00 16.82 327 VAL A N 1
ATOM 2629 C CA . VAL A 1 362 ? 32.219 -9.909 3.137 1.00 20.02 327 VAL A CA 1
ATOM 2630 C C . VAL A 1 362 ? 33.527 -10.705 3.194 1.00 26.19 327 VAL A C 1
ATOM 2631 O O . VAL A 1 362 ? 33.511 -11.868 2.746 1.00 23.73 327 VAL A O 1
ATOM 2635 N N . GLN A 1 363 ? 34.607 -10.128 3.725 1.00 24.64 328 GLN A N 1
ATOM 2636 C CA . GLN A 1 363 ? 35.934 -10.805 3.789 1.00 27.80 328 GLN A CA 1
ATOM 2637 C C . GLN A 1 363 ? 35.963 -11.924 4.849 1.00 30.46 328 GLN A C 1
ATOM 2638 O O . GLN A 1 363 ? 36.909 -12.737 4.782 1.00 31.32 328 GLN A O 1
ATOM 2644 N N . GLY A 1 364 ? 35.060 -11.904 5.826 1.00 22.38 329 GLY A N 1
ATOM 2645 C CA . GLY A 1 364 ? 34.991 -12.857 6.952 1.00 36.45 329 GLY A CA 1
ATOM 2646 C C . GLY A 1 364 ? 35.867 -12.418 8.113 1.00 36.73 329 GLY A C 1
ATOM 2647 O O . GLY A 1 364 ? 36.009 -13.201 9.035 1.00 39.31 329 GLY A O 1
ATOM 2648 N N . SER A 1 365 ? 36.444 -11.213 8.077 1.00 32.68 330 SER A N 1
ATOM 2649 C CA . SER A 1 365 ? 37.208 -10.672 9.230 1.00 35.68 330 SER A CA 1
ATOM 2650 C C . SER A 1 365 ? 36.231 -10.282 10.346 1.00 35.78 330 SER A C 1
ATOM 2651 O O . SER A 1 365 ? 36.644 -10.227 11.495 1.00 39.56 330 SER A O 1
ATOM 2654 N N . SER A 1 366 ? 34.979 -9.959 9.986 1.00 25.24 331 SER A N 1
ATOM 2655 C CA . SER A 1 366 ? 33.907 -9.677 10.969 1.00 28.19 331 SER A CA 1
ATOM 2656 C C . SER A 1 366 ? 32.741 -10.623 10.710 1.00 28.03 331 SER A C 1
ATOM 2657 O O . SER A 1 366 ? 32.592 -11.028 9.578 1.00 30.44 331 SER A O 1
ATOM 2660 N N . THR A 1 367 ? 31.916 -10.870 11.714 1.00 25.99 332 THR A N 1
ATOM 2661 C CA . THR A 1 367 ? 30.698 -11.690 11.570 1.00 33.56 332 THR A CA 1
ATOM 2662 C C . THR A 1 367 ? 29.454 -10.810 11.815 1.00 28.71 332 THR A C 1
ATOM 2663 O O . THR A 1 367 ? 28.344 -11.325 11.685 1.00 30.43 332 THR A O 1
ATOM 2667 N N . GLU A 1 368 ? 29.627 -9.533 12.162 1.00 27.56 333 GLU A N 1
ATOM 2668 C CA . GLU A 1 368 ? 28.450 -8.721 12.599 1.00 35.13 333 GLU A CA 1
ATOM 2669 C C . GLU A 1 368 ? 27.804 -7.950 11.438 1.00 22.94 333 GLU A C 1
ATOM 2670 O O . GLU A 1 368 ? 28.509 -7.203 10.808 1.00 25.91 333 GLU A O 1
ATOM 2676 N N . THR A 1 369 ? 26.512 -8.138 11.187 1.00 22.13 334 THR A N 1
ATOM 2677 C CA . THR A 1 369 ? 25.743 -7.218 10.306 1.00 22.72 334 THR A CA 1
ATOM 2678 C C . THR A 1 369 ? 25.195 -6.100 11.213 1.00 20.63 334 THR A C 1
ATOM 2679 O O . THR A 1 369 ? 24.285 -6.359 11.978 1.00 19.16 334 THR A O 1
ATOM 2683 N N . GLU A 1 370 ? 25.737 -4.887 11.124 1.00 15.41 335 GLU A N 1
ATOM 2684 C CA . GLU A 1 370 ? 25.378 -3.839 12.120 1.00 15.98 335 GLU A CA 1
ATOM 2685 C C . GLU A 1 370 ? 23.972 -3.282 11.873 1.00 14.80 335 GLU A C 1
ATOM 2686 O O . GLU A 1 370 ? 23.337 -2.861 12.844 1.00 14.50 335 GLU A O 1
ATOM 2692 N N . VAL A 1 371 ? 23.545 -3.285 10.617 1.00 12.31 336 VAL A N 1
ATOM 2693 C CA . VAL A 1 371 ? 22.203 -2.784 10.267 1.00 12.75 336 VAL A CA 1
ATOM 2694 C C . VAL A 1 371 ? 21.496 -3.885 9.512 1.00 11.76 336 VAL A C 1
ATOM 2695 O O . VAL A 1 371 ? 21.747 -4.053 8.306 1.00 13.04 336 VAL A O 1
ATOM 2699 N N . SER A 1 372 ? 20.685 -4.640 10.236 1.00 12.07 337 SER A N 1
ATOM 2700 C CA . SER A 1 372 ? 20.105 -5.890 9.726 1.00 13.83 337 SER A CA 1
ATOM 2701 C C . SER A 1 372 ? 18.860 -5.626 8.873 1.00 12.33 337 SER A C 1
ATOM 2702 O O . SER A 1 372 ? 18.298 -4.508 8.884 1.00 11.56 337 SER A O 1
ATOM 2705 N N . PHE A 1 373 ? 18.424 -6.688 8.201 1.00 10.12 338 PHE A N 1
ATOM 2706 C CA . PHE A 1 373 ? 17.106 -6.704 7.526 1.00 12.73 338 PHE A CA 1
ATOM 2707 C C . PHE A 1 373 ? 16.039 -6.238 8.527 1.00 10.96 338 PHE A C 1
ATOM 2708 O O . PHE A 1 373 ? 15.197 -5.411 8.209 1.00 12.32 338 PHE A O 1
ATOM 2716 N N A SER A 1 374 ? 16.050 -6.810 9.731 0.41 11.96 339 SER A N 1
ATOM 2717 N N B SER A 1 374 ? 16.055 -6.809 9.726 0.59 11.01 339 SER A N 1
ATOM 2718 C CA A SER A 1 374 ? 15.049 -6.499 10.782 0.41 14.83 339 SER A CA 1
ATOM 2719 C CA B SER A 1 374 ? 15.044 -6.501 10.762 0.59 14.71 339 SER A CA 1
ATOM 2720 C C A SER A 1 374 ? 15.135 -4.991 11.087 0.41 12.16 339 SER A C 1
ATOM 2721 C C B SER A 1 374 ? 15.135 -4.994 11.085 0.59 12.38 339 SER A C 1
ATOM 2722 O O A SER A 1 374 ? 14.067 -4.318 11.176 0.41 12.03 339 SER A O 1
ATOM 2723 O O B SER A 1 374 ? 14.069 -4.320 11.180 0.59 12.54 339 SER A O 1
ATOM 2728 N N . ASP A 1 375 ? 16.347 -4.462 11.253 1.00 12.03 340 ASP A N 1
ATOM 2729 C CA . ASP A 1 375 ? 16.486 -3.015 11.523 1.00 11.46 340 ASP A CA 1
ATOM 2730 C C . ASP A 1 375 ? 15.878 -2.189 10.385 1.00 10.06 340 ASP A C 1
ATOM 2731 O O . ASP A 1 375 ? 15.138 -1.210 10.651 1.00 8.85 340 ASP A O 1
ATOM 2736 N N . GLY A 1 376 ? 16.116 -2.614 9.147 1.00 9.69 341 GLY A N 1
ATOM 2737 C CA . GLY A 1 376 ? 15.552 -1.918 7.981 1.00 9.53 341 GLY A CA 1
ATOM 2738 C C . GLY A 1 376 ? 14.030 -1.953 7.984 1.00 9.39 341 GLY A C 1
ATOM 2739 O O . GLY A 1 376 ? 13.378 -0.924 7.671 1.00 9.32 341 GLY A O 1
ATOM 2740 N N . LEU A 1 377 ? 13.479 -3.111 8.340 1.00 9.68 342 LEU A N 1
ATOM 2741 C CA . LEU A 1 377 ? 12.029 -3.330 8.312 1.00 8.96 342 LEU A CA 1
ATOM 2742 C C . LEU A 1 377 ? 11.388 -2.539 9.446 1.00 10.74 342 LEU A C 1
ATOM 2743 O O . LEU A 1 377 ? 10.346 -1.892 9.209 1.00 10.85 342 LEU A O 1
ATOM 2748 N N . TRP A 1 378 ? 11.976 -2.553 10.628 1.00 9.31 343 TRP A N 1
ATOM 2749 C CA . TRP A 1 378 ? 11.465 -1.712 11.733 1.00 11.08 343 TRP A CA 1
ATOM 2750 C C . TRP A 1 378 ? 11.399 -0.239 11.309 1.00 9.79 343 TRP A C 1
ATOM 2751 O O . TRP A 1 378 ? 10.371 0.428 11.567 1.00 9.63 343 TRP A O 1
ATOM 2762 N N . ALA A 1 379 ? 12.453 0.280 10.680 1.00 8.65 344 ALA A N 1
ATOM 2763 C CA . ALA A 1 379 ? 12.529 1.716 10.337 1.00 10.40 344 ALA A CA 1
ATOM 2764 C C . ALA A 1 379 ? 11.437 2.024 9.314 1.00 11.78 344 ALA A C 1
ATOM 2765 O O . ALA A 1 379 ? 10.785 3.075 9.421 1.00 9.71 344 ALA A O 1
ATOM 2767 N N . VAL A 1 380 ? 11.184 1.111 8.380 1.00 10.73 345 VAL A N 1
ATOM 2768 C CA . VAL A 1 380 ? 10.101 1.290 7.366 1.00 10.11 345 VAL A CA 1
ATOM 2769 C C . VAL A 1 380 ? 8.740 1.242 8.053 1.00 10.92 345 VAL A C 1
ATOM 2770 O O . VAL A 1 380 ? 7.865 2.085 7.738 1.00 10.59 345 VAL A O 1
ATOM 2774 N N . ARG A 1 381 ? 8.546 0.295 8.966 1.00 8.92 346 ARG A N 1
ATOM 2775 C CA . ARG A 1 381 ? 7.243 0.148 9.652 1.00 9.87 346 ARG A CA 1
ATOM 2776 C C . ARG A 1 381 ? 6.963 1.397 10.501 1.00 10.25 346 ARG A C 1
ATOM 2777 O O . ARG A 1 381 ? 5.818 1.837 10.576 1.00 11.78 346 ARG A O 1
ATOM 2785 N N . MET A 1 382 ? 7.998 1.974 11.104 1.00 10.76 347 MET A N 1
ATOM 2786 C CA . MET A 1 382 ? 7.812 3.214 11.879 1.00 9.61 347 MET A CA 1
ATOM 2787 C C . MET A 1 382 ? 7.414 4.347 10.929 1.00 12.05 347 MET A C 1
ATOM 2788 O O . MET A 1 382 ? 6.496 5.104 11.292 1.00 11.27 347 MET A O 1
ATOM 2793 N N . GLY A 1 383 ? 8.030 4.450 9.731 1.00 10.65 348 GLY A N 1
ATOM 2794 C CA . GLY A 1 383 ? 7.622 5.511 8.787 1.00 10.33 348 GLY A CA 1
ATOM 2795 C C . GLY A 1 383 ? 6.207 5.287 8.258 1.00 11.67 348 GLY A C 1
ATOM 2796 O O . GLY A 1 383 ? 5.459 6.279 8.107 1.00 11.83 348 GLY A O 1
ATOM 2797 N N . MET A 1 384 ? 5.834 4.034 7.992 1.00 9.55 349 MET A N 1
ATOM 2798 C CA . MET A 1 384 ? 4.453 3.717 7.555 1.00 12.20 349 MET A CA 1
ATOM 2799 C C . MET A 1 384 ? 3.475 4.073 8.671 1.00 12.92 349 MET A C 1
ATOM 2800 O O . MET A 1 384 ? 2.424 4.663 8.374 1.00 12.54 349 MET A O 1
ATOM 2805 N N . ALA A 1 385 ? 3.781 3.762 9.923 1.00 11.37 350 ALA A N 1
ATOM 2806 C CA . ALA A 1 385 ? 2.900 4.130 11.064 1.00 11.30 350 ALA A CA 1
ATOM 2807 C C . ALA A 1 385 ? 2.754 5.648 11.183 1.00 9.36 350 ALA A C 1
ATOM 2808 O O . ALA A 1 385 ? 1.637 6.143 11.437 1.00 12.47 350 ALA A O 1
ATOM 2810 N N . ALA A 1 386 ? 3.835 6.396 11.030 1.00 10.30 351 ALA A N 1
ATOM 2811 C CA . ALA A 1 386 ? 3.810 7.859 11.095 1.00 11.36 351 ALA A CA 1
ATOM 2812 C C . ALA A 1 386 ? 2.910 8.386 9.979 1.00 13.59 351 ALA A C 1
ATOM 2813 O O . ALA A 1 386 ? 2.116 9.312 10.221 1.00 11.18 351 ALA A O 1
ATOM 2815 N N . GLN A 1 387 ? 3.079 7.876 8.765 1.00 9.72 352 GLN A N 1
ATOM 2816 C CA . GLN A 1 387 ? 2.229 8.352 7.648 1.00 11.36 352 GLN A CA 1
ATOM 2817 C C . GLN A 1 387 ? 0.751 8.045 7.930 1.00 15.20 352 GLN A C 1
ATOM 2818 O O . GLN A 1 387 ? -0.106 8.959 7.622 1.00 12.26 352 GLN A O 1
ATOM 2824 N N . HIS A 1 388 ? 0.442 6.849 8.425 1.00 13.91 353 HIS A N 1
ATOM 2825 C CA . HIS A 1 388 ? -0.951 6.453 8.734 1.00 14.69 353 HIS A CA 1
ATOM 2826 C C . HIS A 1 388 ? -1.490 7.364 9.846 1.00 14.01 353 HIS A C 1
ATOM 2827 O O . HIS A 1 388 ? -2.640 7.852 9.748 1.00 13.38 353 HIS A O 1
ATOM 2834 N N . SER A 1 389 ? -0.672 7.636 10.865 1.00 11.26 354 SER A N 1
ATOM 2835 C CA . SER A 1 389 ? -1.093 8.464 12.014 1.00 11.76 354 SER A CA 1
ATOM 2836 C C . SER A 1 389 ? -1.374 9.880 11.496 1.00 11.26 354 SER A C 1
ATOM 2837 O O . SER A 1 389 ? -2.390 10.465 11.834 1.00 12.88 354 SER A O 1
ATOM 2840 N N . ALA A 1 390 ? -0.502 10.419 10.638 1.00 9.40 355 ALA A N 1
ATOM 2841 C CA . ALA A 1 390 ? -0.689 11.797 10.119 1.00 14.78 355 ALA A CA 1
ATOM 2842 C C . ALA A 1 390 ? -1.940 11.863 9.212 1.00 15.50 355 ALA A C 1
ATOM 2843 O O . ALA A 1 390 ? -2.651 12.868 9.272 1.00 14.80 355 ALA A O 1
ATOM 2845 N N . ALA A 1 391 ? -2.206 10.803 8.433 1.00 12.98 356 ALA A N 1
ATOM 2846 C CA . ALA A 1 391 ? -3.339 10.776 7.503 1.00 15.26 356 ALA A CA 1
ATOM 2847 C C . ALA A 1 391 ? -4.639 10.645 8.273 1.00 18.83 356 ALA A C 1
ATOM 2848 O O . ALA A 1 391 ? -5.663 11.182 7.755 1.00 20.43 356 ALA A O 1
ATOM 2850 N N . THR A 1 392 ? -4.629 10.028 9.439 1.00 14.59 357 THR A N 1
ATOM 2851 C CA . THR A 1 392 ? -5.897 9.718 10.173 1.00 15.78 357 THR A CA 1
ATOM 2852 C C . THR A 1 392 ? -6.090 10.619 11.394 1.00 14.76 357 THR A C 1
ATOM 2853 O O . THR A 1 392 ? -7.204 10.631 11.915 1.00 15.72 357 THR A O 1
ATOM 2857 N N . GLY A 1 393 ? -5.085 11.349 11.841 1.00 12.17 358 GLY A N 1
ATOM 2858 C CA . GLY A 1 393 ? -5.164 12.106 13.087 1.00 18.84 358 GLY A CA 1
ATOM 2859 C C . GLY A 1 393 ? -5.308 11.212 14.308 1.00 17.73 358 GLY A C 1
ATOM 2860 O O . GLY A 1 393 ? -5.917 11.672 15.269 1.00 16.03 358 GLY A O 1
ATOM 2861 N N . GLN A 1 394 ? -4.787 9.987 14.272 1.00 16.27 359 GLN A N 1
ATOM 2862 C CA . GLN A 1 394 ? -4.911 9.018 15.394 1.00 14.62 359 GLN A CA 1
ATOM 2863 C C . GLN A 1 394 ? -3.557 8.391 15.678 1.00 12.13 359 GLN A C 1
ATOM 2864 O O . GLN A 1 394 ? -2.726 8.237 14.752 1.00 12.98 359 GLN A O 1
ATOM 2870 N N . ALA A 1 395 ? -3.359 8.045 16.920 1.00 11.47 360 ALA A N 1
ATOM 2871 C CA . ALA A 1 395 ? -2.196 7.242 17.368 1.00 14.46 360 ALA A CA 1
ATOM 2872 C C . ALA A 1 395 ? -2.242 5.897 16.650 1.00 14.41 360 ALA A C 1
ATOM 2873 O O . ALA A 1 395 ? -3.380 5.342 16.394 1.00 14.48 360 ALA A O 1
ATOM 2875 N N . VAL A 1 396 ? -1.078 5.340 16.391 1.00 13.64 361 VAL A N 1
ATOM 2876 C CA . VAL A 1 396 ? -0.903 4.033 15.721 1.00 14.90 361 VAL A CA 1
ATOM 2877 C C . VAL A 1 396 ? -0.010 3.187 16.628 1.00 14.34 361 VAL A C 1
ATOM 2878 O O . VAL A 1 396 ? 1.085 3.663 16.979 1.00 14.50 361 VAL A O 1
ATOM 2882 N N . THR A 1 397 ? -0.485 1.998 17.008 1.00 15.56 362 THR A N 1
ATOM 2883 C CA . THR A 1 397 ? 0.328 1.052 17.827 1.00 14.84 362 THR A CA 1
ATOM 2884 C C . THR A 1 397 ? 1.197 0.191 16.922 1.00 17.91 362 THR A C 1
ATOM 2885 O O . THR A 1 397 ? 0.798 -0.024 15.778 1.00 17.75 362 THR A O 1
ATOM 2889 N N . LEU A 1 398 ? 2.382 -0.183 17.406 1.00 17.19 363 LEU A N 1
ATOM 2890 C CA . LEU A 1 398 ? 3.290 -1.095 16.701 1.00 20.28 363 LEU A CA 1
ATOM 2891 C C . LEU A 1 398 ? 3.524 -2.258 17.657 1.00 20.01 363 LEU A C 1
ATOM 2892 O O . LEU A 1 398 ? 3.708 -2.033 18.867 1.00 21.57 363 LEU A O 1
ATOM 2897 N N . GLU A 1 399 ? 3.528 -3.461 17.150 1.00 25.54 364 GLU A N 1
ATOM 2898 C CA . GLU A 1 399 ? 4.072 -4.612 17.928 1.00 40.37 364 GLU A CA 1
ATOM 2899 C C . GLU A 1 399 ? 5.208 -5.252 17.112 1.00 30.02 364 GLU A C 1
ATOM 2900 O O . GLU A 1 399 ? 5.306 -4.952 15.906 1.00 32.22 364 GLU A O 1
ATOM 2906 N N . GLY A 1 400 ? 6.092 -6.005 17.755 1.00 42.87 365 GLY A N 1
ATOM 2907 C CA . GLY A 1 400 ? 7.108 -6.795 17.030 1.00 62.45 365 GLY A CA 1
ATOM 2908 C C . GLY A 1 400 ? 7.223 -8.152 17.681 1.00 84.99 365 GLY A C 1
ATOM 2909 O O . GLY A 1 400 ? 6.735 -9.150 17.083 1.00 110.36 365 GLY A O 1
ATOM 2911 N N . GLY B 1 2 ? 42.291 15.328 128.795 1.00 38.36 -34 GLY B N 1
ATOM 2912 C CA . GLY B 1 2 ? 42.311 15.879 127.430 1.00 33.48 -34 GLY B CA 1
ATOM 2913 C C . GLY B 1 2 ? 41.182 16.910 127.298 1.00 38.95 -34 GLY B C 1
ATOM 2914 O O . GLY B 1 2 ? 40.177 16.823 128.046 1.00 36.31 -34 GLY B O 1
ATOM 2915 N N . SER B 1 3 ? 41.358 17.855 126.378 1.00 33.04 -33 SER B N 1
ATOM 2916 C CA . SER B 1 3 ? 40.390 18.951 126.098 1.00 31.41 -33 SER B CA 1
ATOM 2917 C C . SER B 1 3 ? 39.027 18.448 125.609 1.00 35.62 -33 SER B C 1
ATOM 2918 O O . SER B 1 3 ? 38.969 17.511 124.793 1.00 27.07 -33 SER B O 1
ATOM 2921 N N . SER B 1 4 ? 37.959 19.058 126.113 1.00 27.52 -32 SER B N 1
ATOM 2922 C CA . SER B 1 4 ? 36.613 18.702 125.607 1.00 29.98 -32 SER B CA 1
ATOM 2923 C C . SER B 1 4 ? 35.836 19.992 125.299 1.00 31.78 -32 SER B C 1
ATOM 2924 O O . SER B 1 4 ? 35.712 20.834 126.202 1.00 25.77 -32 SER B O 1
ATOM 2927 N N . HIS B 1 5 ? 35.450 20.173 124.038 1.00 25.83 -31 HIS B N 1
ATOM 2928 C CA . HIS B 1 5 ? 34.704 21.372 123.588 1.00 28.30 -31 HIS B CA 1
ATOM 2929 C C . HIS B 1 5 ? 33.723 20.922 122.504 1.00 29.38 -31 HIS B C 1
ATOM 2930 O O . HIS B 1 5 ? 34.154 20.627 121.397 1.00 28.09 -31 HIS B O 1
ATOM 2937 N N . HIS B 1 6 ? 32.459 20.806 122.885 1.00 31.47 -30 HIS B N 1
ATOM 2938 C CA . HIS B 1 6 ? 31.418 20.380 121.929 1.00 35.04 -30 HIS B CA 1
ATOM 2939 C C . HIS B 1 6 ? 30.062 20.712 122.557 1.00 38.80 -30 HIS B C 1
ATOM 2940 O O . HIS B 1 6 ? 29.857 20.353 123.716 1.00 36.05 -30 HIS B O 1
ATOM 2947 N N . HIS B 1 7 ? 29.191 21.363 121.801 1.00 39.28 -29 HIS B N 1
ATOM 2948 C CA . HIS B 1 7 ? 27.890 21.833 122.338 1.00 42.49 -29 HIS B CA 1
ATOM 2949 C C . HIS B 1 7 ? 28.095 22.431 123.733 1.00 47.45 -29 HIS B C 1
ATOM 2950 O O . HIS B 1 7 ? 28.909 23.362 123.863 1.00 44.39 -29 HIS B O 1
ATOM 2957 N N . HIS B 1 8 ? 27.382 21.913 124.729 1.00 40.45 -28 HIS B N 1
ATOM 2958 C CA . HIS B 1 8 ? 27.439 22.532 126.075 1.00 40.48 -28 HIS B CA 1
ATOM 2959 C C . HIS B 1 8 ? 28.562 21.931 126.931 1.00 38.63 -28 HIS B C 1
ATOM 2960 O O . HIS B 1 8 ? 28.611 22.278 128.116 1.00 37.82 -28 HIS B O 1
ATOM 2967 N N . HIS B 1 9 ? 29.395 21.059 126.358 1.00 29.00 -27 HIS B N 1
ATOM 2968 C CA . HIS B 1 9 ? 30.523 20.434 127.097 1.00 32.47 -27 HIS B CA 1
ATOM 2969 C C . HIS B 1 9 ? 31.803 21.252 126.899 1.00 33.88 -27 HIS B C 1
ATOM 2970 O O . HIS B 1 9 ? 32.202 21.463 125.746 1.00 29.04 -27 HIS B O 1
ATOM 2977 N N . HIS B 1 10 ? 32.392 21.691 128.004 1.00 25.27 -26 HIS B N 1
ATOM 2978 C CA . HIS B 1 10 ? 33.643 22.485 127.929 1.00 27.97 -26 HIS B CA 1
ATOM 2979 C C . HIS B 1 10 ? 34.531 22.186 129.142 1.00 30.13 -26 HIS B C 1
ATOM 2980 O O . HIS B 1 10 ? 34.055 22.324 130.269 1.00 23.03 -26 HIS B O 1
ATOM 2987 N N . SER B 1 11 ? 35.777 21.801 128.878 1.00 26.24 -25 SER B N 1
ATOM 2988 C CA . SER B 1 11 ? 36.770 21.510 129.944 1.00 28.01 -25 SER B CA 1
ATOM 2989 C C . SER B 1 11 ? 37.365 22.822 130.472 1.00 27.56 -25 SER B C 1
ATOM 2990 O O . SER B 1 11 ? 38.049 22.792 131.521 1.00 29.26 -25 SER B O 1
ATOM 2993 N N . SER B 1 12 ? 37.139 23.918 129.749 1.00 27.60 -24 SER B N 1
ATOM 2994 C CA . SER B 1 12 ? 37.717 25.236 130.119 1.00 30.91 -24 SER B CA 1
ATOM 2995 C C . SER B 1 12 ? 36.868 26.382 129.558 1.00 29.37 -24 SER B C 1
ATOM 2996 O O . SER B 1 12 ? 36.008 26.127 128.697 1.00 33.66 -24 SER B O 1
ATOM 2999 N N . GLY B 1 13 ? 37.088 27.606 130.052 1.00 32.88 -23 GLY B N 1
ATOM 3000 C CA . GLY B 1 13 ? 36.455 28.795 129.445 1.00 35.07 -23 GLY B CA 1
ATOM 3001 C C . GLY B 1 13 ? 35.108 29.191 130.005 1.00 37.15 -23 GLY B C 1
ATOM 3002 O O . GLY B 1 13 ? 34.597 30.180 129.506 1.00 36.53 -23 GLY B O 1
ATOM 3003 N N . LEU B 1 14 ? 34.551 28.469 130.982 1.00 32.39 -22 LEU B N 1
ATOM 3004 C CA . LEU B 1 14 ? 33.264 28.901 131.606 1.00 37.03 -22 LEU B CA 1
ATOM 3005 C C . LEU B 1 14 ? 33.538 29.775 132.845 1.00 33.93 -22 LEU B C 1
ATOM 3006 O O . LEU B 1 14 ? 34.678 29.807 133.309 1.00 33.27 -22 LEU B O 1
ATOM 3011 N N . VAL B 1 15 ? 32.531 30.517 133.295 1.00 35.00 -21 VAL B N 1
ATOM 3012 C CA . VAL B 1 15 ? 32.667 31.359 134.527 1.00 49.18 -21 VAL B CA 1
ATOM 3013 C C . VAL B 1 15 ? 32.255 30.514 135.756 1.00 42.34 -21 VAL B C 1
ATOM 3014 O O . VAL B 1 15 ? 33.151 30.319 136.611 1.00 51.95 -21 VAL B O 1
ATOM 3018 N N . LEU B 1 38 ? -0.845 -9.493 111.635 1.00 45.22 3 LEU B N 1
ATOM 3019 C CA . LEU B 1 38 ? 0.006 -8.306 111.925 1.00 41.97 3 LEU B CA 1
ATOM 3020 C C . LEU B 1 38 ? 1.489 -8.616 111.683 1.00 39.34 3 LEU B C 1
ATOM 3021 O O . LEU B 1 38 ? 1.964 -9.675 112.131 1.00 38.83 3 LEU B O 1
ATOM 3026 N N . VAL B 1 39 ? 2.236 -7.682 111.074 1.00 31.81 4 VAL B N 1
ATOM 3027 C CA . VAL B 1 39 ? 3.711 -7.823 110.984 1.00 24.77 4 VAL B CA 1
ATOM 3028 C C . VAL B 1 39 ? 4.311 -7.117 112.198 1.00 22.00 4 VAL B C 1
ATOM 3029 O O . VAL B 1 39 ? 4.072 -5.914 112.370 1.00 20.20 4 VAL B O 1
ATOM 3033 N N A ARG B 1 40 ? 5.095 -7.834 113.001 0.55 18.29 5 ARG B N 1
ATOM 3034 N N B ARG B 1 40 ? 5.098 -7.833 113.000 0.45 18.37 5 ARG B N 1
ATOM 3035 C CA A ARG B 1 40 ? 5.715 -7.274 114.223 0.55 20.69 5 ARG B CA 1
ATOM 3036 C CA B ARG B 1 40 ? 5.711 -7.277 114.228 0.45 21.05 5 ARG B CA 1
ATOM 3037 C C A ARG B 1 40 ? 7.190 -7.001 113.977 0.55 17.63 5 ARG B C 1
ATOM 3038 C C B ARG B 1 40 ? 7.188 -7.003 113.984 0.45 17.63 5 ARG B C 1
ATOM 3039 O O A ARG B 1 40 ? 7.880 -7.922 113.483 0.55 16.75 5 ARG B O 1
ATOM 3040 O O B ARG B 1 40 ? 7.879 -7.925 113.492 0.45 16.75 5 ARG B O 1
ATOM 3055 N N . TYR B 1 41 ? 7.628 -5.793 114.325 1.00 15.37 6 TYR B N 1
ATOM 3056 C CA . TYR B 1 41 ? 9.006 -5.322 114.046 1.00 13.88 6 TYR B CA 1
ATOM 3057 C C . TYR B 1 41 ? 9.778 -5.226 115.361 1.00 12.92 6 TYR B C 1
ATOM 3058 O O . TYR B 1 41 ? 9.193 -4.786 116.378 1.00 16.80 6 TYR B O 1
ATOM 3067 N N . GLY B 1 42 ? 11.020 -5.660 115.307 1.00 12.02 7 GLY B N 1
ATOM 3068 C CA . GLY B 1 42 ? 12.017 -5.410 116.344 1.00 12.27 7 GLY B CA 1
ATOM 3069 C C . GLY B 1 42 ? 12.987 -4.350 115.828 1.00 16.79 7 GLY B C 1
ATOM 3070 O O . GLY B 1 42 ? 13.334 -4.417 114.661 1.00 14.28 7 GLY B O 1
ATOM 3071 N N . ILE B 1 43 ? 13.372 -3.409 116.679 1.00 13.73 8 ILE B N 1
ATOM 3072 C CA . ILE B 1 43 ? 14.262 -2.294 116.303 1.00 13.06 8 ILE B CA 1
ATOM 3073 C C . ILE B 1 43 ? 15.513 -2.372 117.173 1.00 15.45 8 ILE B C 1
ATOM 3074 O O . ILE B 1 43 ? 15.365 -2.340 118.396 1.00 14.59 8 ILE B O 1
ATOM 3079 N N . ILE B 1 44 ? 16.669 -2.442 116.538 1.00 14.73 9 ILE B N 1
ATOM 3080 C CA . ILE B 1 44 ? 17.976 -2.446 117.244 1.00 11.88 9 ILE B CA 1
ATOM 3081 C C . ILE B 1 44 ? 18.594 -1.073 117.007 1.00 15.87 9 ILE B C 1
ATOM 3082 O O . ILE B 1 44 ? 19.026 -0.788 115.830 1.00 13.37 9 ILE B O 1
ATOM 3087 N N . GLY B 1 45 ? 18.618 -0.230 118.054 1.00 13.58 10 GLY B N 1
ATOM 3088 C CA . GLY B 1 45 ? 19.087 1.155 117.890 1.00 16.39 10 GLY B CA 1
ATOM 3089 C C . GLY B 1 45 ? 17.881 2.054 117.609 1.00 15.54 10 GLY B C 1
ATOM 3090 O O . GLY B 1 45 ? 17.231 1.887 116.532 1.00 15.07 10 GLY B O 1
ATOM 3091 N N . CYS B 1 46 ? 17.604 2.981 118.520 1.00 14.76 11 CYS B N 1
ATOM 3092 C CA . CYS B 1 46 ? 16.380 3.786 118.398 1.00 11.91 11 CYS B CA 1
ATOM 3093 C C . CYS B 1 46 ? 16.661 5.221 118.852 1.00 15.30 11 CYS B C 1
ATOM 3094 O O . CYS B 1 46 ? 16.023 5.722 119.786 1.00 16.13 11 CYS B O 1
ATOM 3097 N N . GLY B 1 47 ? 17.596 5.855 118.157 1.00 13.76 12 GLY B N 1
ATOM 3098 C CA . GLY B 1 47 ? 17.867 7.290 118.251 1.00 13.75 12 GLY B CA 1
ATOM 3099 C C . GLY B 1 47 ? 17.059 8.007 117.178 1.00 16.55 12 GLY B C 1
ATOM 3100 O O . GLY B 1 47 ? 15.908 7.625 116.919 1.00 14.87 12 GLY B O 1
ATOM 3101 N N . MET B 1 48 ? 17.659 9.006 116.569 1.00 12.96 13 MET B N 1
ATOM 3102 C CA . MET B 1 48 ? 16.937 9.834 115.605 1.00 15.16 13 MET B CA 1
ATOM 3103 C C . MET B 1 48 ? 16.340 8.973 114.469 1.00 13.74 13 MET B C 1
ATOM 3104 O O . MET B 1 48 ? 15.143 9.042 114.243 1.00 14.46 13 MET B O 1
ATOM 3109 N N . MET B 1 49 ? 17.162 8.181 113.793 1.00 12.80 14 MET B N 1
ATOM 3110 C CA . MET B 1 49 ? 16.642 7.431 112.625 1.00 14.72 14 MET B CA 1
ATOM 3111 C C . MET B 1 49 ? 15.754 6.268 113.073 1.00 13.89 14 MET B C 1
ATOM 3112 O O . MET B 1 49 ? 14.711 6.076 112.435 1.00 14.15 14 MET B O 1
ATOM 3117 N N . GLY B 1 50 ? 16.070 5.590 114.193 1.00 12.79 15 GLY B N 1
ATOM 3118 C CA . GLY B 1 50 ? 15.160 4.511 114.651 1.00 13.22 15 GLY B CA 1
ATOM 3119 C C . GLY B 1 50 ? 13.788 5.086 115.049 1.00 14.78 15 GLY B C 1
ATOM 3120 O O . GLY B 1 50 ? 12.787 4.421 114.798 1.00 15.91 15 GLY B O 1
ATOM 3121 N N . GLN B 1 51 ? 13.755 6.315 115.576 1.00 15.39 16 GLN B N 1
ATOM 3122 C CA . GLN B 1 51 ? 12.472 7.007 115.888 1.00 15.46 16 GLN B CA 1
ATOM 3123 C C . GLN B 1 51 ? 11.739 7.343 114.583 1.00 16.38 16 GLN B C 1
ATOM 3124 O O . GLN B 1 51 ? 10.493 7.238 114.553 1.00 14.67 16 GLN B O 1
ATOM 3130 N N . GLU B 1 52 ? 12.466 7.691 113.525 1.00 13.69 17 GLU B N 1
ATOM 3131 C CA . GLU B 1 52 ? 11.806 7.862 112.202 1.00 14.90 17 GLU B CA 1
ATOM 3132 C C . GLU B 1 52 ? 11.215 6.508 111.743 1.00 14.17 17 GLU B C 1
ATOM 3133 O O . GLU B 1 52 ? 10.101 6.484 111.282 1.00 14.96 17 GLU B O 1
ATOM 3139 N N . HIS B 1 53 ? 11.971 5.418 111.858 1.00 13.00 18 HIS B N 1
ATOM 3140 C CA . HIS B 1 53 ? 11.397 4.090 111.550 1.00 13.68 18 HIS B CA 1
ATOM 3141 C C . HIS B 1 53 ? 10.117 3.872 112.385 1.00 13.11 18 HIS B C 1
ATOM 3142 O O . HIS B 1 53 ? 9.126 3.448 111.832 1.00 13.99 18 HIS B O 1
ATOM 3149 N N . LEU B 1 54 ? 10.157 4.161 113.688 1.00 14.25 19 LEU B N 1
ATOM 3150 C CA . LEU B 1 54 ? 8.928 3.961 114.512 1.00 12.68 19 LEU B CA 1
ATOM 3151 C C . LEU B 1 54 ? 7.751 4.742 113.906 1.00 17.65 19 LEU B C 1
ATOM 3152 O O . LEU B 1 54 ? 6.629 4.167 113.789 1.00 16.56 19 LEU B O 1
ATOM 3157 N N . ARG B 1 55 ? 7.971 6.007 113.556 1.00 14.59 20 ARG B N 1
ATOM 3158 C CA . ARG B 1 55 ? 6.832 6.838 113.087 1.00 15.29 20 ARG B CA 1
ATOM 3159 C C . ARG B 1 55 ? 6.291 6.295 111.758 1.00 19.91 20 ARG B C 1
ATOM 3160 O O . ARG B 1 55 ? 5.071 6.362 111.553 1.00 19.08 20 ARG B O 1
ATOM 3168 N N . ASN B 1 56 ? 7.176 5.810 110.878 1.00 14.78 21 ASN B N 1
ATOM 3169 C CA . ASN B 1 56 ? 6.749 5.388 109.527 1.00 12.74 21 ASN B CA 1
ATOM 3170 C C . ASN B 1 56 ? 6.096 4.012 109.603 1.00 16.03 21 ASN B C 1
ATOM 3171 O O . ASN B 1 56 ? 5.105 3.800 108.886 1.00 17.71 21 ASN B O 1
ATOM 3176 N N . ILE B 1 57 ? 6.633 3.120 110.428 1.00 15.39 22 ILE B N 1
ATOM 3177 C CA . ILE B 1 57 ? 6.002 1.776 110.633 1.00 15.99 22 ILE B CA 1
ATOM 3178 C C . ILE B 1 57 ? 4.580 1.981 111.159 1.00 19.40 22 ILE B C 1
ATOM 3179 O O . ILE B 1 57 ? 3.630 1.211 110.717 1.00 23.23 22 ILE B O 1
ATOM 3184 N N . ALA B 1 58 ? 4.401 2.956 112.053 1.00 19.60 23 ALA B N 1
ATOM 3185 C CA . ALA B 1 58 ? 3.063 3.228 112.628 1.00 24.99 23 ALA B CA 1
ATOM 3186 C C . ALA B 1 58 ? 2.061 3.675 111.556 1.00 23.95 23 ALA B C 1
ATOM 3187 O O . ALA B 1 58 ? 0.886 3.533 111.825 1.00 26.94 23 ALA B O 1
ATOM 3189 N N . LEU B 1 59 ? 2.521 4.159 110.396 1.00 18.62 24 LEU B N 1
ATOM 3190 C CA . LEU B 1 59 ? 1.612 4.578 109.296 1.00 18.54 24 LEU B CA 1
ATOM 3191 C C . LEU B 1 59 ? 1.182 3.379 108.437 1.00 26.78 24 LEU B C 1
ATOM 3192 O O . LEU B 1 59 ? 0.230 3.532 107.629 1.00 26.28 24 LEU B O 1
ATOM 3197 N N . LEU B 1 60 ? 1.870 2.248 108.553 1.00 24.05 25 LEU B N 1
ATOM 3198 C CA . LEU B 1 60 ? 1.549 1.034 107.752 1.00 21.80 25 LEU B CA 1
ATOM 3199 C C . LEU B 1 60 ? 0.311 0.343 108.324 1.00 31.56 25 LEU B C 1
ATOM 3200 O O . LEU B 1 60 ? 0.300 0.056 109.503 1.00 31.76 25 LEU B O 1
ATOM 3205 N N . ASP B 1 61 ? -0.602 -0.062 107.463 1.00 30.26 26 ASP B N 1
ATOM 3206 C CA . ASP B 1 61 ? -1.732 -0.928 107.865 1.00 33.46 26 ASP B CA 1
ATOM 3207 C C . ASP B 1 61 ? -1.120 -2.315 108.171 1.00 25.68 26 ASP B C 1
ATOM 3208 O O . ASP B 1 61 ? -0.455 -2.905 107.273 1.00 36.48 26 ASP B O 1
ATOM 3213 N N . GLY B 1 62 ? -1.358 -2.800 109.398 1.00 30.52 27 GLY B N 1
ATOM 3214 C CA . GLY B 1 62 ? -1.122 -4.204 109.795 1.00 37.51 27 GLY B CA 1
ATOM 3215 C C . GLY B 1 62 ? 0.304 -4.397 110.244 1.00 29.62 27 GLY B C 1
ATOM 3216 O O . GLY B 1 62 ? 0.770 -5.513 110.165 1.00 35.30 27 GLY B O 1
ATOM 3217 N N . ALA B 1 63 ? 0.967 -3.313 110.639 1.00 24.32 28 ALA B N 1
ATOM 3218 C CA . ALA B 1 63 ? 2.356 -3.373 111.142 1.00 27.75 28 ALA B CA 1
ATOM 3219 C C . ALA B 1 63 ? 2.407 -2.756 112.524 1.00 27.51 28 ALA B C 1
ATOM 3220 O O . ALA B 1 63 ? 1.657 -1.761 112.790 1.00 27.55 28 ALA B O 1
ATOM 3222 N N . GLY B 1 64 ? 3.304 -3.273 113.331 1.00 21.65 29 GLY B N 1
ATOM 3223 C CA . GLY B 1 64 ? 3.533 -2.650 114.632 1.00 20.76 29 GLY B CA 1
ATOM 3224 C C . GLY B 1 64 ? 4.907 -2.967 115.151 1.00 16.86 29 GLY B C 1
ATOM 3225 O O . GLY B 1 64 ? 5.410 -4.074 114.844 1.00 21.64 29 GLY B O 1
ATOM 3226 N N . VAL B 1 65 ? 5.450 -2.035 115.939 1.00 16.36 30 VAL B N 1
ATOM 3227 C CA . VAL B 1 65 ? 6.733 -2.279 116.648 1.00 17.06 30 VAL B CA 1
ATOM 3228 C C . VAL B 1 65 ? 6.467 -2.982 117.983 1.00 18.74 30 VAL B C 1
ATOM 3229 O O . VAL B 1 65 ? 5.823 -2.374 118.889 1.00 19.91 30 VAL B O 1
ATOM 3233 N N . SER B 1 66 ? 7.007 -4.186 118.122 1.00 15.44 31 SER B N 1
ATOM 3234 C CA . SER B 1 66 ? 6.810 -4.999 119.358 1.00 21.37 31 SER B CA 1
ATOM 3235 C C . SER B 1 66 ? 8.041 -4.938 120.281 1.00 22.78 31 SER B C 1
ATOM 3236 O O . SER B 1 66 ? 7.889 -5.101 121.485 1.00 19.17 31 SER B O 1
ATOM 3239 N N . ALA B 1 67 ? 9.204 -4.636 119.738 1.00 14.50 32 ALA B N 1
ATOM 3240 C CA . ALA B 1 67 ? 10.459 -4.803 120.524 1.00 13.22 32 ALA B CA 1
ATOM 3241 C C . ALA B 1 67 ? 11.485 -3.749 120.151 1.00 16.36 32 ALA B C 1
ATOM 3242 O O . ALA B 1 67 ? 11.681 -3.469 118.930 1.00 15.29 32 ALA B O 1
ATOM 3244 N N . ILE B 1 68 ? 12.149 -3.213 121.160 1.00 14.06 33 ILE B N 1
ATOM 3245 C CA . ILE B 1 68 ? 13.208 -2.204 120.906 1.00 16.06 33 ILE B CA 1
ATOM 3246 C C . ILE B 1 68 ? 14.387 -2.488 121.831 1.00 17.58 33 ILE B C 1
ATOM 3247 O O . ILE B 1 68 ? 14.156 -2.662 123.040 1.00 16.34 33 ILE B O 1
ATOM 3252 N N . PHE B 1 69 ? 15.590 -2.541 121.282 1.00 14.72 34 PHE B N 1
ATOM 3253 C CA . PHE B 1 69 ? 16.840 -2.478 122.078 1.00 11.87 34 PHE B CA 1
ATOM 3254 C C . PHE B 1 69 ? 17.472 -1.098 121.854 1.00 16.58 34 PHE B C 1
ATOM 3255 O O . PHE B 1 69 ? 17.867 -0.752 120.697 1.00 16.21 34 PHE B O 1
ATOM 3263 N N . GLU B 1 70 ? 17.491 -0.293 122.889 1.00 16.82 35 GLU B N 1
ATOM 3264 C CA . GLU B 1 70 ? 18.057 1.078 122.860 1.00 17.28 35 GLU B CA 1
ATOM 3265 C C . GLU B 1 70 ? 18.744 1.303 124.201 1.00 19.47 35 GLU B C 1
ATOM 3266 O O . GLU B 1 70 ? 18.052 1.434 125.209 1.00 21.12 35 GLU B O 1
ATOM 3272 N N . PRO B 1 71 ? 20.099 1.337 124.229 1.00 18.99 36 PRO B N 1
ATOM 3273 C CA . PRO B 1 71 ? 20.820 1.407 125.509 1.00 17.53 36 PRO B CA 1
ATOM 3274 C C . PRO B 1 71 ? 20.869 2.762 126.218 1.00 24.68 36 PRO B C 1
ATOM 3275 O O . PRO B 1 71 ? 21.312 2.759 127.369 1.00 22.89 36 PRO B O 1
ATOM 3279 N N . ASP B 1 72 ? 20.408 3.832 125.575 1.00 19.37 37 ASP B N 1
ATOM 3280 C CA . ASP B 1 72 ? 20.506 5.214 126.092 1.00 20.19 37 ASP B CA 1
ATOM 3281 C C . ASP B 1 72 ? 19.187 5.558 126.772 1.00 23.08 37 ASP B C 1
ATOM 3282 O O . ASP B 1 72 ? 18.136 5.422 126.111 1.00 21.25 37 ASP B O 1
ATOM 3287 N N . ALA B 1 73 ? 19.244 5.943 128.042 1.00 25.74 38 ALA B N 1
ATOM 3288 C CA . ALA B 1 73 ? 18.019 6.220 128.817 1.00 24.49 38 ALA B CA 1
ATOM 3289 C C . ALA B 1 73 ? 17.156 7.297 128.104 1.00 19.95 38 ALA B C 1
ATOM 3290 O O . ALA B 1 73 ? 15.956 7.088 127.955 1.00 22.58 38 ALA B O 1
ATOM 3292 N N . ALA B 1 74 ? 17.732 8.422 127.672 1.00 20.43 39 ALA B N 1
ATOM 3293 C CA . ALA B 1 74 ? 16.917 9.516 127.092 1.00 22.63 39 ALA B CA 1
ATOM 3294 C C . ALA B 1 74 ? 16.272 9.023 125.770 1.00 21.21 39 ALA B C 1
ATOM 3295 O O . ALA B 1 74 ? 15.120 9.322 125.498 1.00 19.19 39 ALA B O 1
ATOM 3297 N N . MET B 1 75 ? 16.976 8.213 124.989 1.00 18.58 40 MET B N 1
ATOM 3298 C CA . MET B 1 75 ? 16.369 7.700 123.724 1.00 15.28 40 MET B CA 1
ATOM 3299 C C . MET B 1 75 ? 15.296 6.660 124.044 1.00 15.74 40 MET B C 1
ATOM 3300 O O . MET B 1 75 ? 14.262 6.635 123.333 1.00 17.11 40 MET B O 1
ATOM 3305 N N . GLN B 1 76 ? 15.480 5.876 125.120 1.00 17.63 41 GLN B N 1
ATOM 3306 C CA . GLN B 1 76 ? 14.414 4.932 125.556 1.00 23.48 41 GLN B CA 1
ATOM 3307 C C . GLN B 1 76 ? 13.153 5.739 125.903 1.00 18.26 41 GLN B C 1
ATOM 3308 O O . GLN B 1 76 ? 12.017 5.347 125.482 1.00 18.89 41 GLN B O 1
ATOM 3314 N N . ARG B 1 77 ? 13.319 6.867 126.592 1.00 22.59 42 ARG B N 1
ATOM 3315 C CA . ARG B 1 77 ? 12.117 7.675 126.935 1.00 22.30 42 ARG B CA 1
ATOM 3316 C C . ARG B 1 77 ? 11.455 8.212 125.658 1.00 23.71 42 ARG B C 1
ATOM 3317 O O . ARG B 1 77 ? 10.196 8.182 125.553 1.00 20.86 42 ARG B O 1
ATOM 3325 N N . ALA B 1 78 ? 12.257 8.724 124.729 1.00 22.86 43 ALA B N 1
ATOM 3326 C CA . ALA B 1 78 ? 11.716 9.280 123.473 1.00 21.23 43 ALA B CA 1
ATOM 3327 C C . ALA B 1 78 ? 11.042 8.176 122.652 1.00 18.67 43 ALA B C 1
ATOM 3328 O O . ALA B 1 78 ? 9.947 8.418 122.086 1.00 23.45 43 ALA B O 1
ATOM 3330 N N . ALA B 1 79 ? 11.649 6.997 122.600 1.00 20.70 44 ALA B N 1
ATOM 3331 C CA . ALA B 1 79 ? 11.095 5.870 121.820 1.00 19.69 44 ALA B CA 1
ATOM 3332 C C . ALA B 1 79 ? 9.788 5.389 122.473 1.00 23.15 44 ALA B C 1
ATOM 3333 O O . ALA B 1 79 ? 8.779 5.162 121.720 1.00 19.75 44 ALA B O 1
ATOM 3335 N N . HIS B 1 80 ? 9.769 5.267 123.807 1.00 19.14 45 HIS B N 1
ATOM 3336 C CA . HIS B 1 80 ? 8.536 4.895 124.559 1.00 26.63 45 HIS B CA 1
ATOM 3337 C C . HIS B 1 80 ? 7.399 5.893 124.270 1.00 21.65 45 HIS B C 1
ATOM 3338 O O . HIS B 1 80 ? 6.210 5.452 124.153 1.00 25.90 45 HIS B O 1
ATOM 3345 N N . ALA B 1 81 ? 7.698 7.181 124.184 1.00 21.56 46 ALA B N 1
ATOM 3346 C CA . ALA B 1 81 ? 6.608 8.170 123.973 1.00 24.36 46 ALA B CA 1
ATOM 3347 C C . ALA B 1 81 ? 5.992 7.955 122.585 1.00 31.31 46 ALA B C 1
ATOM 3348 O O . ALA B 1 81 ? 4.742 8.131 122.440 1.00 24.82 46 ALA B O 1
ATOM 3350 N N . ILE B 1 82 ? 6.834 7.606 121.585 1.00 22.22 47 ILE B N 1
ATOM 3351 C CA . ILE B 1 82 ? 6.359 7.372 120.191 1.00 19.16 47 ILE B CA 1
ATOM 3352 C C . ILE B 1 82 ? 5.589 6.060 120.090 1.00 19.51 47 ILE B C 1
ATOM 3353 O O . ILE B 1 82 ? 4.564 6.086 119.408 1.00 22.94 47 ILE B O 1
ATOM 3358 N N . ALA B 1 83 ? 6.122 4.966 120.631 1.00 18.40 48 ALA B N 1
ATOM 3359 C CA . ALA B 1 83 ? 5.578 3.603 120.475 1.00 20.40 48 ALA B CA 1
ATOM 3360 C C . ALA B 1 83 ? 5.346 3.030 121.867 1.00 19.13 48 ALA B C 1
ATOM 3361 O O . ALA B 1 83 ? 6.122 2.216 122.329 1.00 19.80 48 ALA B O 1
ATOM 3363 N N . PRO B 1 84 ? 4.289 3.498 122.563 1.00 25.15 49 PRO B N 1
ATOM 3364 C CA . PRO B 1 84 ? 4.067 3.117 123.965 1.00 23.48 49 PRO B CA 1
ATOM 3365 C C . PRO B 1 84 ? 3.829 1.625 124.237 1.00 25.34 49 PRO B C 1
ATOM 3366 O O . PRO B 1 84 ? 4.050 1.239 125.316 1.00 27.01 49 PRO B O 1
ATOM 3370 N N . GLN B 1 85 ? 3.406 0.849 123.243 1.00 23.00 50 GLN B N 1
ATOM 3371 C CA . GLN B 1 85 ? 3.142 -0.604 123.433 1.00 29.27 50 GLN B CA 1
ATOM 3372 C C . GLN B 1 85 ? 4.415 -1.432 123.229 1.00 29.83 50 GLN B C 1
ATOM 3373 O O . GLN B 1 85 ? 4.356 -2.606 123.532 1.00 27.20 50 GLN B O 1
ATOM 3379 N N . ALA B 1 86 ? 5.496 -0.852 122.724 1.00 21.56 51 ALA B N 1
ATOM 3380 C CA . ALA B 1 86 ? 6.733 -1.641 122.460 1.00 21.54 51 ALA B CA 1
ATOM 3381 C C . ALA B 1 86 ? 7.418 -2.003 123.766 1.00 26.03 51 ALA B C 1
ATOM 3382 O O . ALA B 1 86 ? 7.451 -1.138 124.634 1.00 20.67 51 ALA B O 1
ATOM 3384 N N . ALA B 1 87 ? 7.980 -3.221 123.823 1.00 16.76 52 ALA B N 1
ATOM 3385 C CA . ALA B 1 87 ? 8.740 -3.710 124.983 1.00 22.43 52 ALA B CA 1
ATOM 3386 C C . ALA B 1 87 ? 10.212 -3.422 124.727 1.00 19.48 52 ALA B C 1
ATOM 3387 O O . ALA B 1 87 ? 10.610 -3.519 123.553 1.00 17.32 52 ALA B O 1
ATOM 3389 N N . PHE B 1 88 ? 10.956 -3.063 125.770 1.00 19.19 53 PHE B N 1
ATOM 3390 C CA . PHE B 1 88 ? 12.404 -2.769 125.681 1.00 19.41 53 PHE B CA 1
ATOM 3391 C C . PHE B 1 88 ? 13.219 -3.961 126.163 1.00 23.09 53 PHE B C 1
ATOM 3392 O O . PHE B 1 88 ? 12.764 -4.678 127.072 1.00 23.29 53 PHE B O 1
ATOM 3400 N N . TYR B 1 89 ? 14.368 -4.166 125.537 1.00 18.91 54 TYR B N 1
ATOM 3401 C CA . TYR B 1 89 ? 15.282 -5.286 125.796 1.00 17.61 54 TYR B CA 1
ATOM 3402 C C . TYR B 1 89 ? 16.685 -4.733 125.985 1.00 24.19 54 TYR B C 1
ATOM 3403 O O . TYR B 1 89 ? 17.018 -3.734 125.357 1.00 20.64 54 TYR B O 1
ATOM 3412 N N . PRO B 1 90 ? 17.490 -5.342 126.878 1.00 20.55 55 PRO B N 1
ATOM 3413 C CA . PRO B 1 90 ? 18.801 -4.796 127.231 1.00 21.65 55 PRO B CA 1
ATOM 3414 C C . PRO B 1 90 ? 19.960 -5.132 126.284 1.00 22.24 55 PRO B C 1
ATOM 3415 O O . PRO B 1 90 ? 21.044 -4.630 126.469 1.00 21.05 55 PRO B O 1
ATOM 3419 N N . SER B 1 91 ? 19.697 -5.966 125.300 1.00 19.77 56 SER B N 1
ATOM 3420 C CA . SER B 1 91 ? 20.736 -6.404 124.344 1.00 23.63 56 SER B CA 1
ATOM 3421 C C . SER B 1 91 ? 20.081 -7.012 123.110 1.00 22.59 56 SER B C 1
ATOM 3422 O O . SER B 1 91 ? 18.876 -7.366 123.165 1.00 18.94 56 SER B O 1
ATOM 3425 N N . VAL B 1 92 ? 20.885 -7.178 122.071 1.00 15.33 57 VAL B N 1
ATOM 3426 C CA . VAL B 1 92 ? 20.450 -7.939 120.888 1.00 18.81 57 VAL B CA 1
ATOM 3427 C C . VAL B 1 92 ? 20.086 -9.366 121.329 1.00 17.49 57 VAL B C 1
ATOM 3428 O O . VAL B 1 92 ? 19.007 -9.840 120.937 1.00 17.74 57 VAL B O 1
ATOM 3432 N N . GLN B 1 93 ? 20.943 -10.027 122.122 1.00 20.78 58 GLN B N 1
ATOM 3433 C CA . GLN B 1 93 ? 20.714 -11.431 122.548 1.00 22.56 58 GLN B CA 1
ATOM 3434 C C . GLN B 1 93 ? 19.363 -11.517 123.304 1.00 21.60 58 GLN B C 1
ATOM 3435 O O . GLN B 1 93 ? 18.527 -12.429 123.016 1.00 21.17 58 GLN B O 1
ATOM 3441 N N . ALA B 1 94 ? 19.076 -10.553 124.172 1.00 20.41 59 ALA B N 1
ATOM 3442 C CA . ALA B 1 94 ? 17.804 -10.590 124.935 1.00 19.33 59 ALA B CA 1
ATOM 3443 C C . ALA B 1 94 ? 16.597 -10.427 124.010 1.00 26.12 59 ALA B C 1
ATOM 3444 O O . ALA B 1 94 ? 15.595 -11.157 124.176 1.00 19.62 59 ALA B O 1
ATOM 3446 N N . LEU B 1 95 ? 16.670 -9.482 123.081 1.00 18.99 60 LEU B N 1
ATOM 3447 C CA . LEU B 1 95 ? 15.542 -9.258 122.139 1.00 18.98 60 LEU B CA 1
ATOM 3448 C C . LEU B 1 95 ? 15.310 -10.547 121.336 1.00 16.82 60 LEU B C 1
ATOM 3449 O O . LEU B 1 95 ? 14.117 -11.001 121.227 1.00 18.68 60 LEU B O 1
ATOM 3454 N N . LEU B 1 96 ? 16.388 -11.117 120.764 1.00 15.93 61 LEU B N 1
ATOM 3455 C CA . LEU B 1 96 ? 16.223 -12.325 119.926 1.00 19.80 61 LEU B CA 1
ATOM 3456 C C . LEU B 1 96 ? 15.690 -13.496 120.751 1.00 23.61 61 LEU B C 1
ATOM 3457 O O . LEU B 1 96 ? 14.972 -14.298 120.172 1.00 19.57 61 LEU B O 1
ATOM 3462 N N . ALA B 1 97 ? 15.995 -13.553 122.071 1.00 24.22 62 ALA B N 1
ATOM 3463 C CA . ALA B 1 97 ? 15.632 -14.718 122.913 1.00 24.17 62 ALA B CA 1
ATOM 3464 C C . ALA B 1 97 ? 14.144 -14.731 123.208 1.00 26.25 62 ALA B C 1
ATOM 3465 O O . ALA B 1 97 ? 13.603 -15.848 123.331 1.00 30.68 62 ALA B O 1
ATOM 3467 N N . SER B 1 98 ? 13.516 -13.555 123.366 1.00 21.14 63 SER B N 1
ATOM 3468 C CA . SER B 1 98 ? 12.129 -13.589 123.902 1.00 23.87 63 SER B CA 1
ATOM 3469 C C . SER B 1 98 ? 11.156 -12.722 123.090 1.00 30.57 63 SER B C 1
ATOM 3470 O O . SER B 1 98 ? 9.929 -12.881 123.353 1.00 22.89 63 SER B O 1
ATOM 3473 N N . ALA B 1 99 ? 11.597 -11.921 122.102 1.00 21.78 64 ALA B N 1
ATOM 3474 C CA . ALA B 1 99 ? 10.652 -11.036 121.385 1.00 21.01 64 ALA B CA 1
ATOM 3475 C C . ALA B 1 99 ? 9.858 -11.780 120.292 1.00 18.09 64 ALA B C 1
ATOM 3476 O O . ALA B 1 99 ? 10.434 -12.643 119.592 1.00 22.39 64 ALA B O 1
ATOM 3478 N N . ASP B 1 100 ? 8.557 -11.473 120.228 1.00 17.97 65 ASP B N 1
ATOM 3479 C CA . ASP B 1 100 ? 7.647 -12.007 119.193 1.00 26.24 65 ASP B CA 1
ATOM 3480 C C . ASP B 1 100 ? 7.754 -11.011 118.042 1.00 22.16 65 ASP B C 1
ATOM 3481 O O . ASP B 1 100 ? 7.162 -9.955 118.133 1.00 22.20 65 ASP B O 1
ATOM 3486 N N . ILE B 1 101 ? 8.593 -11.322 117.069 1.00 20.39 66 ILE B N 1
ATOM 3487 C CA . ILE B 1 101 ? 8.916 -10.391 115.949 1.00 22.43 66 ILE B CA 1
ATOM 3488 C C . ILE B 1 101 ? 8.978 -11.189 114.655 1.00 21.08 66 ILE B C 1
ATOM 3489 O O . ILE B 1 101 ? 9.384 -12.355 114.712 1.00 19.48 66 ILE B O 1
ATOM 3494 N N . ASP B 1 102 ? 8.603 -10.547 113.552 1.00 14.18 67 ASP B N 1
ATOM 3495 C CA . ASP B 1 102 ? 8.670 -11.141 112.197 1.00 15.31 67 ASP B CA 1
ATOM 3496 C C . ASP B 1 102 ? 9.868 -10.593 111.431 1.00 17.88 67 ASP B C 1
ATOM 3497 O O . ASP B 1 102 ? 10.230 -11.175 110.408 1.00 15.48 67 ASP B O 1
ATOM 3502 N N . CYS B 1 103 ? 10.426 -9.477 111.898 1.00 16.44 68 CYS B N 1
ATOM 3503 C CA . CYS B 1 103 ? 11.528 -8.833 111.150 1.00 17.24 68 CYS B CA 1
ATOM 3504 C C . CYS B 1 103 ? 12.258 -7.845 112.051 1.00 15.76 68 CYS B C 1
ATOM 3505 O O . CYS B 1 103 ? 11.716 -7.532 113.146 1.00 15.93 68 CYS B O 1
ATOM 3508 N N . LEU B 1 104 ? 13.416 -7.392 111.593 1.00 13.36 69 LEU B N 1
ATOM 3509 C CA . LEU B 1 104 ? 14.290 -6.509 112.389 1.00 11.39 69 LEU B CA 1
ATOM 3510 C C . LEU B 1 104 ? 14.737 -5.310 111.577 1.00 12.31 69 LEU B C 1
ATOM 3511 O O . LEU B 1 104 ? 15.012 -5.461 110.350 1.00 13.18 69 LEU B O 1
ATOM 3516 N N . VAL B 1 105 ? 14.812 -4.167 112.253 1.00 13.39 70 VAL B N 1
ATOM 3517 C CA . VAL B 1 105 ? 15.436 -2.962 111.689 1.00 13.32 70 VAL B CA 1
ATOM 3518 C C . VAL B 1 105 ? 16.677 -2.693 112.532 1.00 14.39 70 VAL B C 1
ATOM 3519 O O . VAL B 1 105 ? 16.556 -2.677 113.742 1.00 14.54 70 VAL B O 1
ATOM 3523 N N . ILE B 1 106 ? 17.813 -2.520 111.880 1.00 10.80 71 ILE B N 1
ATOM 3524 C CA . ILE B 1 106 ? 19.049 -2.076 112.570 1.00 12.31 71 ILE B CA 1
ATOM 3525 C C . ILE B 1 106 ? 19.270 -0.572 112.298 1.00 13.26 71 ILE B C 1
ATOM 3526 O O . ILE B 1 106 ? 19.437 -0.187 111.099 1.00 12.35 71 ILE B O 1
ATOM 3531 N N . ALA B 1 107 ? 19.187 0.250 113.341 1.00 11.67 72 ALA B N 1
ATOM 3532 C CA . ALA B 1 107 ? 19.438 1.699 113.232 1.00 12.30 72 ALA B CA 1
ATOM 3533 C C . ALA B 1 107 ? 20.449 2.133 114.299 1.00 12.11 72 ALA B C 1
ATOM 3534 O O . ALA B 1 107 ? 20.308 3.211 114.840 1.00 13.02 72 ALA B O 1
ATOM 3536 N N . SER B 1 108 ? 21.396 1.264 114.588 1.00 12.87 73 SER B N 1
ATOM 3537 C CA . SER B 1 108 ? 22.514 1.553 115.492 1.00 12.48 73 SER B CA 1
ATOM 3538 C C . SER B 1 108 ? 23.568 2.372 114.751 1.00 12.16 73 SER B C 1
ATOM 3539 O O . SER B 1 108 ? 23.523 2.534 113.547 1.00 10.81 73 SER B O 1
ATOM 3542 N N . PRO B 1 109 ? 24.569 2.905 115.475 1.00 13.66 74 PRO B N 1
ATOM 3543 C CA . PRO B 1 109 ? 25.665 3.600 114.811 1.00 16.54 74 PRO B CA 1
ATOM 3544 C C . PRO B 1 109 ? 26.354 2.687 113.794 1.00 11.98 74 PRO B C 1
ATOM 3545 O O . PRO B 1 109 ? 26.372 1.481 113.965 1.00 12.18 74 PRO B O 1
ATOM 3549 N N . ASN B 1 110 ? 26.915 3.317 112.781 1.00 11.78 75 ASN B N 1
ATOM 3550 C CA . ASN B 1 110 ? 27.451 2.615 111.598 1.00 11.78 75 ASN B CA 1
ATOM 3551 C C . ASN B 1 110 ? 28.382 1.469 111.996 1.00 12.34 75 ASN B C 1
ATOM 3552 O O . ASN B 1 110 ? 28.272 0.394 111.381 1.00 12.83 75 ASN B O 1
ATOM 3557 N N . TYR B 1 111 ? 29.342 1.727 112.899 1.00 9.85 76 TYR B N 1
ATOM 3558 C CA . TYR B 1 111 ? 30.357 0.706 113.260 1.00 11.41 76 TYR B CA 1
ATOM 3559 C C . TYR B 1 111 ? 29.760 -0.547 113.904 1.00 12.68 76 TYR B C 1
ATOM 3560 O O . TYR B 1 111 ? 30.486 -1.533 114.060 1.00 13.40 76 TYR B O 1
ATOM 3569 N N . CYS B 1 112 ? 28.524 -0.470 114.332 1.00 13.70 77 CYS B N 1
ATOM 3570 C CA . CYS B 1 112 ? 27.868 -1.613 115.011 1.00 14.89 77 CYS B CA 1
ATOM 3571 C C . CYS B 1 112 ? 27.270 -2.589 113.995 1.00 15.21 77 CYS B C 1
ATOM 3572 O O . CYS B 1 112 ? 26.998 -3.758 114.398 1.00 14.08 77 CYS B O 1
ATOM 3575 N N . HIS B 1 113 ? 27.006 -2.142 112.762 1.00 13.88 78 HIS B N 1
ATOM 3576 C CA . HIS B 1 113 ? 26.134 -2.941 111.855 1.00 13.47 78 HIS B CA 1
ATOM 3577 C C . HIS B 1 113 ? 26.689 -4.335 111.574 1.00 16.18 78 HIS B C 1
ATOM 3578 O O . HIS B 1 113 ? 25.914 -5.297 111.621 1.00 14.25 78 HIS B O 1
ATOM 3585 N N . ALA B 1 114 ? 27.981 -4.435 111.273 1.00 16.34 79 ALA B N 1
ATOM 3586 C CA . ALA B 1 114 ? 28.563 -5.717 110.839 1.00 16.52 79 ALA B CA 1
ATOM 3587 C C . ALA B 1 114 ? 28.369 -6.764 111.949 1.00 14.81 79 ALA B C 1
ATOM 3588 O O . ALA B 1 114 ? 27.839 -7.838 111.635 1.00 16.14 79 ALA B O 1
ATOM 3590 N N . ASP B 1 115 ? 28.806 -6.450 113.171 1.00 15.65 80 ASP B N 1
ATOM 3591 C CA . ASP B 1 115 ? 28.766 -7.347 114.355 1.00 19.54 80 ASP B CA 1
ATOM 3592 C C . ASP B 1 115 ? 27.308 -7.762 114.598 1.00 20.88 80 ASP B C 1
ATOM 3593 O O . ASP B 1 115 ? 27.048 -8.975 114.920 1.00 18.04 80 ASP B O 1
ATOM 3598 N N . GLN B 1 116 ? 26.362 -6.834 114.416 1.00 13.96 81 GLN B N 1
ATOM 3599 C CA . GLN B 1 116 ? 24.954 -7.161 114.739 1.00 13.84 81 GLN B CA 1
ATOM 3600 C C . GLN B 1 116 ? 24.353 -8.104 113.698 1.00 17.80 81 GLN B C 1
ATOM 3601 O O . GLN B 1 116 ? 23.624 -9.064 114.097 1.00 15.52 81 GLN B O 1
ATOM 3607 N N . ILE B 1 117 ? 24.704 -7.912 112.428 1.00 14.85 82 ILE B N 1
ATOM 3608 C CA . ILE B 1 117 ? 24.227 -8.835 111.364 1.00 13.37 82 ILE B CA 1
ATOM 3609 C C . ILE B 1 117 ? 24.776 -10.233 111.700 1.00 14.33 82 ILE B C 1
ATOM 3610 O O . ILE B 1 117 ? 24.024 -11.244 111.656 1.00 15.60 82 ILE B O 1
ATOM 3615 N N . VAL B 1 118 ? 26.064 -10.295 112.058 1.00 14.86 83 VAL B N 1
ATOM 3616 C CA . VAL B 1 118 ? 26.700 -11.621 112.345 1.00 15.15 83 VAL B CA 1
ATOM 3617 C C . VAL B 1 118 ? 26.016 -12.271 113.560 1.00 16.89 83 VAL B C 1
ATOM 3618 O O . VAL B 1 118 ? 25.668 -13.493 113.510 1.00 18.23 83 VAL B O 1
ATOM 3622 N N . GLU B 1 119 ? 25.707 -11.459 114.549 1.00 16.69 84 GLU B N 1
ATOM 3623 C CA . GLU B 1 119 ? 25.076 -11.987 115.767 1.00 21.86 84 GLU B CA 1
ATOM 3624 C C . GLU B 1 119 ? 23.699 -12.533 115.400 1.00 19.60 84 GLU B C 1
ATOM 3625 O O . GLU B 1 119 ? 23.352 -13.678 115.822 1.00 19.21 84 GLU B O 1
ATOM 3631 N N . ILE B 1 120 ? 22.937 -11.737 114.649 1.00 15.49 85 ILE B N 1
ATOM 3632 C CA . ILE B 1 120 ? 21.565 -12.176 114.258 1.00 15.59 85 ILE B CA 1
ATOM 3633 C C . ILE B 1 120 ? 21.628 -13.485 113.445 1.00 16.75 85 ILE B C 1
ATOM 3634 O O . ILE B 1 120 ? 20.816 -14.424 113.720 1.00 17.47 85 ILE B O 1
ATOM 3639 N N . ALA B 1 121 ? 22.543 -13.558 112.498 1.00 15.09 86 ALA B N 1
ATOM 3640 C CA . ALA B 1 121 ? 22.710 -14.749 111.640 1.00 19.13 86 ALA B CA 1
ATOM 3641 C C . ALA B 1 121 ? 23.003 -15.991 112.487 1.00 21.42 86 ALA B C 1
ATOM 3642 O O . ALA B 1 121 ? 22.577 -17.062 112.086 1.00 20.54 86 ALA B O 1
ATOM 3644 N N . ALA B 1 122 ? 23.729 -15.847 113.586 1.00 18.48 87 ALA B N 1
ATOM 3645 C CA . ALA B 1 122 ? 24.120 -16.997 114.416 1.00 26.04 87 ALA B CA 1
ATOM 3646 C C . ALA B 1 122 ? 22.993 -17.350 115.393 1.00 25.28 87 ALA B C 1
ATOM 3647 O O . ALA B 1 122 ? 23.027 -18.440 115.941 1.00 31.26 87 ALA B O 1
ATOM 3649 N N . THR B 1 123 ? 22.031 -16.469 115.590 1.00 21.38 88 THR B N 1
ATOM 3650 C CA . THR B 1 123 ? 21.088 -16.634 116.719 1.00 23.05 88 THR B CA 1
ATOM 3651 C C . THR B 1 123 ? 19.668 -16.880 116.214 1.00 27.26 88 THR B C 1
ATOM 3652 O O . THR B 1 123 ? 19.042 -17.886 116.644 1.00 28.78 88 THR B O 1
ATOM 3656 N N . ARG B 1 124 ? 19.168 -15.993 115.353 1.00 21.32 89 ARG B N 1
ATOM 3657 C CA . ARG B 1 124 ? 17.748 -16.033 114.943 1.00 21.49 89 ARG B CA 1
ATOM 3658 C C . ARG B 1 124 ? 17.600 -15.247 113.645 1.00 19.12 89 ARG B C 1
ATOM 3659 O O . ARG B 1 124 ? 17.151 -14.112 113.652 1.00 17.82 89 ARG B O 1
ATOM 3667 N N . PRO B 1 125 ? 18.002 -15.827 112.505 1.00 18.61 90 PRO B N 1
ATOM 3668 C CA . PRO B 1 125 ? 17.899 -15.113 111.251 1.00 16.57 90 PRO B CA 1
ATOM 3669 C C . PRO B 1 125 ? 16.433 -14.747 110.969 1.00 24.33 90 PRO B C 1
ATOM 3670 O O . PRO B 1 125 ? 15.551 -15.583 111.108 1.00 26.06 90 PRO B O 1
ATOM 3674 N N . LEU B 1 126 ? 16.213 -13.498 110.665 1.00 16.92 91 LEU B N 1
ATOM 3675 C CA . LEU B 1 126 ? 14.894 -12.947 110.298 1.00 16.39 91 LEU B CA 1
ATOM 3676 C C . LEU B 1 126 ? 15.121 -11.939 109.171 1.00 14.53 91 LEU B C 1
ATOM 3677 O O . LEU B 1 126 ? 16.225 -11.411 109.005 1.00 15.65 91 LEU B O 1
ATOM 3682 N N . PRO B 1 127 ? 14.058 -11.567 108.435 1.00 15.49 92 PRO B N 1
ATOM 3683 C CA . PRO B 1 127 ? 14.168 -10.505 107.454 1.00 14.28 92 PRO B CA 1
ATOM 3684 C C . PRO B 1 127 ? 14.729 -9.249 108.139 1.00 13.38 92 PRO B C 1
ATOM 3685 O O . PRO B 1 127 ? 14.274 -8.820 109.212 1.00 14.31 92 PRO B O 1
ATOM 3689 N N . LEU B 1 128 ? 15.715 -8.662 107.489 1.00 12.55 93 LEU B N 1
ATOM 3690 C CA . LEU B 1 128 ? 16.480 -7.583 108.097 1.00 14.92 93 LEU B CA 1
ATOM 3691 C C . LEU B 1 128 ? 16.449 -6.340 107.204 1.00 11.92 93 LEU B C 1
ATOM 3692 O O . LEU B 1 128 ? 16.743 -6.472 106.009 1.00 14.11 93 LEU B O 1
ATOM 3697 N N . LEU B 1 129 ? 16.086 -5.200 107.773 1.00 12.99 94 LEU B N 1
ATOM 3698 C CA . LEU B 1 129 ? 16.281 -3.879 107.117 1.00 10.74 94 LEU B CA 1
ATOM 3699 C C . LEU B 1 129 ? 17.456 -3.235 107.849 1.00 12.96 94 LEU B C 1
ATOM 3700 O O . LEU B 1 129 ? 17.267 -2.786 109.017 1.00 12.81 94 LEU B O 1
ATOM 3705 N N . VAL B 1 130 ? 18.625 -3.232 107.227 1.00 10.73 95 VAL B N 1
ATOM 3706 C CA . VAL B 1 130 ? 19.839 -2.726 107.903 1.00 10.11 95 VAL B CA 1
ATOM 3707 C C . VAL B 1 130 ? 20.126 -1.302 107.413 1.00 9.95 95 VAL B C 1
ATOM 3708 O O . VAL B 1 130 ? 20.243 -1.084 106.191 1.00 11.82 95 VAL B O 1
ATOM 3712 N N . GLU B 1 131 ? 20.183 -0.349 108.348 1.00 10.89 96 GLU B N 1
ATOM 3713 C CA . GLU B 1 131 ? 20.526 1.044 107.952 1.00 11.88 96 GLU B CA 1
ATOM 3714 C C . GLU B 1 131 ? 21.856 1.111 107.207 1.00 13.41 96 GLU B C 1
ATOM 3715 O O . GLU B 1 131 ? 22.792 0.327 107.484 1.00 11.97 96 GLU B O 1
ATOM 3721 N N . LYS B 1 132 ? 21.932 2.078 106.316 1.00 11.76 97 LYS B N 1
ATOM 3722 C CA . LYS B 1 132 ? 23.237 2.382 105.673 1.00 9.52 97 LYS B CA 1
ATOM 3723 C C . LYS B 1 132 ? 24.142 3.052 106.694 1.00 11.74 97 LYS B C 1
ATOM 3724 O O . LYS B 1 132 ? 23.671 3.492 107.757 1.00 13.25 97 LYS B O 1
ATOM 3730 N N . PRO B 1 133 ? 25.464 3.080 106.458 1.00 11.56 98 PRO B N 1
ATOM 3731 C CA . PRO B 1 133 ? 26.122 2.197 105.509 1.00 9.24 98 PRO B CA 1
ATOM 3732 C C . PRO B 1 133 ? 26.142 0.748 106.011 1.00 11.03 98 PRO B C 1
ATOM 3733 O O . PRO B 1 133 ? 26.048 0.516 107.209 1.00 12.14 98 PRO B O 1
ATOM 3737 N N . LEU B 1 134 ? 26.195 -0.195 105.085 1.00 11.00 99 LEU B N 1
ATOM 3738 C CA . LEU B 1 134 ? 26.131 -1.630 105.453 1.00 10.40 99 LEU B CA 1
ATOM 3739 C C . LEU B 1 134 ? 27.235 -1.950 106.468 1.00 13.46 99 LEU B C 1
ATOM 3740 O O . LEU B 1 134 ? 26.983 -2.698 107.392 1.00 12.78 99 LEU B O 1
ATOM 3745 N N . LEU B 1 135 ? 28.439 -1.404 106.251 1.00 12.79 100 LEU B N 1
ATOM 3746 C CA . LEU B 1 135 ? 29.559 -1.618 107.175 1.00 10.51 100 LEU B CA 1
ATOM 3747 C C . LEU B 1 135 ? 30.517 -0.425 107.089 1.00 10.90 100 LEU B C 1
ATOM 3748 O O . LEU B 1 135 ? 30.374 0.400 106.149 1.00 11.18 100 LEU B O 1
ATOM 3753 N N . THR B 1 136 ? 31.518 -0.413 107.972 1.00 10.45 101 THR B N 1
ATOM 3754 C CA . THR B 1 136 ? 32.479 0.701 108.017 1.00 11.94 101 THR B CA 1
ATOM 3755 C C . THR B 1 136 ? 33.923 0.253 107.789 1.00 17.46 101 THR B C 1
ATOM 3756 O O . THR B 1 136 ? 34.714 1.084 107.358 1.00 12.91 101 THR B O 1
ATOM 3760 N N . ASP B 1 137 ? 34.258 -0.955 108.212 1.00 15.45 102 ASP B N 1
ATOM 3761 C CA . ASP B 1 137 ? 35.652 -1.433 108.237 1.00 16.07 102 ASP B CA 1
ATOM 3762 C C . ASP B 1 137 ? 35.818 -2.420 107.088 1.00 15.47 102 ASP B C 1
ATOM 3763 O O . ASP B 1 137 ? 35.104 -3.413 107.027 1.00 13.77 102 ASP B O 1
ATOM 3768 N N . PRO B 1 138 ? 36.780 -2.181 106.173 1.00 14.41 103 PRO B N 1
ATOM 3769 C CA . PRO B 1 138 ? 37.034 -3.120 105.092 1.00 14.46 103 PRO B CA 1
ATOM 3770 C C . PRO B 1 138 ? 37.438 -4.513 105.612 1.00 13.36 103 PRO B C 1
ATOM 3771 O O . PRO B 1 138 ? 37.248 -5.490 104.918 1.00 15.33 103 PRO B O 1
ATOM 3775 N N . ALA B 1 139 ? 37.936 -4.589 106.841 1.00 14.30 104 ALA B N 1
ATOM 3776 C CA . ALA B 1 139 ? 38.253 -5.895 107.453 1.00 19.87 104 ALA B CA 1
ATOM 3777 C C . ALA B 1 139 ? 37.010 -6.769 107.669 1.00 15.61 104 ALA B C 1
ATOM 3778 O O . ALA B 1 139 ? 37.222 -7.977 107.962 1.00 20.06 104 ALA B O 1
ATOM 3780 N N . ASP B 1 140 ? 35.812 -6.186 107.589 1.00 14.27 105 ASP B N 1
ATOM 3781 C CA . ASP B 1 140 ? 34.549 -6.935 107.800 1.00 15.25 105 ASP B CA 1
ATOM 3782 C C . ASP B 1 140 ? 33.951 -7.446 106.482 1.00 13.02 105 ASP B C 1
ATOM 3783 O O . ASP B 1 140 ? 32.944 -8.152 106.534 1.00 13.13 105 ASP B O 1
ATOM 3788 N N . ILE B 1 141 ? 34.524 -7.073 105.334 1.00 13.68 106 ILE B N 1
ATOM 3789 C CA . ILE B 1 141 ? 33.824 -7.378 104.042 1.00 13.88 106 ILE B CA 1
ATOM 3790 C C . ILE B 1 141 ? 33.708 -8.888 103.837 1.00 14.79 106 ILE B C 1
ATOM 3791 O O . ILE B 1 141 ? 32.597 -9.363 103.558 1.00 14.54 106 ILE B O 1
ATOM 3796 N N . ALA B 1 142 ? 34.784 -9.626 104.089 1.00 15.09 107 ALA B N 1
ATOM 3797 C CA . ALA B 1 142 ? 34.813 -11.078 103.783 1.00 19.15 107 ALA B CA 1
ATOM 3798 C C . ALA B 1 142 ? 33.831 -11.816 104.700 1.00 15.19 107 ALA B C 1
ATOM 3799 O O . ALA B 1 142 ? 33.023 -12.614 104.204 1.00 17.57 107 ALA B O 1
ATOM 3801 N N . ARG B 1 143 ? 33.867 -11.519 105.998 1.00 15.92 108 ARG B N 1
ATOM 3802 C CA . ARG B 1 143 ? 33.028 -12.270 106.963 1.00 20.75 108 ARG B CA 1
ATOM 3803 C C . ARG B 1 143 ? 31.565 -11.902 106.738 1.00 17.30 108 ARG B C 1
ATOM 3804 O O . ARG B 1 143 ? 30.703 -12.799 106.835 1.00 17.53 108 ARG B O 1
ATOM 3812 N N . LEU B 1 144 ? 31.288 -10.642 106.422 1.00 14.19 109 LEU B N 1
ATOM 3813 C CA . LEU B 1 144 ? 29.863 -10.230 106.231 1.00 11.95 109 LEU B CA 1
ATOM 3814 C C . LEU B 1 144 ? 29.334 -10.837 104.937 1.00 13.55 109 LEU B C 1
ATOM 3815 O O . LEU B 1 144 ? 28.165 -11.230 104.897 1.00 13.85 109 LEU B O 1
ATOM 3820 N N . THR B 1 145 ? 30.184 -10.915 103.918 1.00 15.59 110 THR B N 1
ATOM 3821 C CA . THR B 1 145 ? 29.764 -11.527 102.636 1.00 16.52 110 THR B CA 1
ATOM 3822 C C . THR B 1 145 ? 29.455 -13.015 102.897 1.00 17.55 110 THR B C 1
ATOM 3823 O O . THR B 1 145 ? 28.435 -13.494 102.414 1.00 16.63 110 THR B O 1
ATOM 3827 N N . GLN B 1 146 ? 30.306 -13.702 103.658 1.00 16.57 111 GLN B N 1
ATOM 3828 C CA . GLN B 1 146 ? 30.049 -15.117 104.022 1.00 17.53 111 GLN B CA 1
ATOM 3829 C C . GLN B 1 146 ? 28.700 -15.210 104.739 1.00 19.36 111 GLN B C 1
ATOM 3830 O O . GLN B 1 146 ? 27.888 -16.064 104.384 1.00 17.53 111 GLN B O 1
ATOM 3836 N N . THR B 1 147 ? 28.485 -14.324 105.704 1.00 15.15 112 THR B N 1
ATOM 3837 C CA . THR B 1 147 ? 27.241 -14.343 106.497 1.00 15.09 112 THR B CA 1
ATOM 3838 C C . THR B 1 147 ? 26.032 -14.184 105.553 1.00 16.10 112 THR B C 1
ATOM 3839 O O . THR B 1 147 ? 25.072 -15.004 105.636 1.00 13.91 112 THR B O 1
ATOM 3843 N N . ALA B 1 148 ? 26.102 -13.214 104.635 1.00 15.28 113 ALA B N 1
ATOM 3844 C CA . ALA B 1 148 ? 24.956 -12.915 103.749 1.00 15.30 113 ALA B CA 1
ATOM 3845 C C . ALA B 1 148 ? 24.711 -14.077 102.790 1.00 17.00 113 ALA B C 1
ATOM 3846 O O . ALA B 1 148 ? 23.544 -14.427 102.587 1.00 15.10 113 ALA B O 1
ATOM 3848 N N . GLU B 1 149 ? 25.777 -14.700 102.277 1.00 16.36 114 GLU B N 1
ATOM 3849 C CA . GLU B 1 149 ? 25.623 -15.850 101.336 1.00 18.85 114 GLU B CA 1
ATOM 3850 C C . GLU B 1 149 ? 24.877 -16.994 102.041 1.00 18.10 114 GLU B C 1
ATOM 3851 O O . GLU B 1 149 ? 24.131 -17.703 101.366 1.00 23.89 114 GLU B O 1
ATOM 3857 N N . ARG B 1 150 ? 25.059 -17.156 103.350 1.00 14.11 115 ARG B N 1
ATOM 3858 C CA . ARG B 1 150 ? 24.513 -18.313 104.079 1.00 16.91 115 ARG B CA 1
ATOM 3859 C C . ARG B 1 150 ? 23.217 -17.937 104.795 1.00 24.70 115 ARG B C 1
ATOM 3860 O O . ARG B 1 150 ? 22.612 -18.845 105.404 1.00 20.73 115 ARG B O 1
ATOM 3868 N N . TYR B 1 151 ? 22.775 -16.678 104.680 1.00 17.62 116 TYR B N 1
ATOM 3869 C CA . TYR B 1 151 ? 21.680 -16.149 105.545 1.00 17.14 116 TYR B CA 1
ATOM 3870 C C . TYR B 1 151 ? 20.347 -16.541 104.922 1.00 17.83 116 TYR B C 1
ATOM 3871 O O . TYR B 1 151 ? 20.142 -16.332 103.734 1.00 17.42 116 TYR B O 1
ATOM 3880 N N . PRO B 1 152 ? 19.429 -17.167 105.685 1.00 18.92 117 PRO B N 1
ATOM 3881 C CA . PRO B 1 152 ? 18.194 -17.701 105.083 1.00 20.48 117 PRO B CA 1
ATOM 3882 C C . PRO B 1 152 ? 16.995 -16.737 104.909 1.00 26.22 117 PRO B C 1
ATOM 3883 O O . PRO B 1 152 ? 15.979 -17.156 104.547 1.00 36.59 117 PRO B O 1
ATOM 3887 N N . ALA B 1 153 ? 17.179 -15.475 105.166 1.00 15.72 118 ALA B N 1
ATOM 3888 C CA . ALA B 1 153 ? 16.076 -14.503 105.092 1.00 14.90 118 ALA B CA 1
ATOM 3889 C C . ALA B 1 153 ? 16.573 -13.295 104.305 1.00 17.15 118 ALA B C 1
ATOM 3890 O O . ALA B 1 153 ? 17.762 -13.189 104.041 1.00 16.20 118 ALA B O 1
ATOM 3892 N N . PRO B 1 154 ? 15.666 -12.420 103.858 1.00 18.38 119 PRO B N 1
ATOM 3893 C CA . PRO B 1 154 ? 16.082 -11.246 103.098 1.00 15.51 119 PRO B CA 1
ATOM 3894 C C . PRO B 1 154 ? 16.966 -10.303 103.924 1.00 14.80 119 PRO B C 1
ATOM 3895 O O . PRO B 1 154 ? 16.790 -10.219 105.127 1.00 14.05 119 PRO B O 1
ATOM 3899 N N . ILE B 1 155 ? 17.932 -9.685 103.242 1.00 14.16 120 ILE B N 1
ATOM 3900 C CA . ILE B 1 155 ? 18.687 -8.552 103.820 1.00 13.08 120 ILE B CA 1
ATOM 3901 C C . ILE B 1 155 ? 18.492 -7.349 102.897 1.00 14.37 120 ILE B C 1
ATOM 3902 O O . ILE B 1 155 ? 18.902 -7.422 101.741 1.00 14.62 120 ILE B O 1
ATOM 3907 N N . TRP B 1 156 ? 17.815 -6.332 103.391 1.00 11.40 121 TRP B N 1
ATOM 3908 C CA . TRP B 1 156 ? 17.527 -5.092 102.649 1.00 13.07 121 TRP B CA 1
ATOM 3909 C C . TRP B 1 156 ? 18.336 -3.949 103.287 1.00 13.30 121 TRP B C 1
ATOM 3910 O O . TRP B 1 156 ? 18.239 -3.778 104.488 1.00 12.43 121 TRP B O 1
ATOM 3921 N N . VAL B 1 157 ? 19.162 -3.267 102.495 1.00 11.21 122 VAL B N 1
ATOM 3922 C CA . VAL B 1 157 ? 19.998 -2.169 103.010 1.00 8.88 122 VAL B CA 1
ATOM 3923 C C . VAL B 1 157 ? 19.186 -0.880 102.806 1.00 12.39 122 VAL B C 1
ATOM 3924 O O . VAL B 1 157 ? 18.746 -0.616 101.696 1.00 12.06 122 VAL B O 1
ATOM 3928 N N . ALA B 1 158 ? 18.962 -0.139 103.877 1.00 10.27 123 ALA B N 1
ATOM 3929 C CA . ALA B 1 158 ? 17.946 0.920 103.930 1.00 9.99 123 ALA B CA 1
ATOM 3930 C C . ALA B 1 158 ? 18.443 2.230 103.280 1.00 12.54 123 ALA B C 1
ATOM 3931 O O . ALA B 1 158 ? 18.400 3.248 103.931 1.00 12.25 123 ALA B O 1
ATOM 3933 N N . MET B 1 159 ? 18.853 2.133 102.000 1.00 11.21 124 MET B N 1
ATOM 3934 C CA . MET B 1 159 ? 19.176 3.305 101.167 1.00 13.10 124 MET B CA 1
ATOM 3935 C C . MET B 1 159 ? 17.851 3.696 100.488 1.00 11.57 124 MET B C 1
ATOM 3936 O O . MET B 1 159 ? 17.467 3.083 99.453 1.00 12.44 124 MET B O 1
ATOM 3941 N N . GLU B 1 160 ? 17.137 4.606 101.112 1.00 11.52 125 GLU B N 1
ATOM 3942 C CA . GLU B 1 160 ? 15.750 4.943 100.711 1.00 10.91 125 GLU B CA 1
ATOM 3943 C C . GLU B 1 160 ? 15.644 6.078 99.669 1.00 10.65 125 GLU B C 1
ATOM 3944 O O . GLU B 1 160 ? 14.511 6.397 99.293 1.00 11.68 125 GLU B O 1
ATOM 3950 N N . TYR B 1 161 ? 16.744 6.705 99.241 1.00 11.50 126 TYR B N 1
ATOM 3951 C CA . TYR B 1 161 ? 16.588 7.975 98.482 1.00 12.88 126 TYR B CA 1
ATOM 3952 C C . TYR B 1 161 ? 15.804 7.769 97.185 1.00 13.88 126 TYR B C 1
ATOM 3953 O O . TYR B 1 161 ? 15.141 8.684 96.763 1.00 11.45 126 TYR B O 1
ATOM 3962 N N . ARG B 1 162 ? 15.896 6.570 96.604 1.00 11.04 127 ARG B N 1
ATOM 3963 C CA . ARG B 1 162 ? 15.188 6.272 95.340 1.00 11.11 127 ARG B CA 1
ATOM 3964 C C . ARG B 1 162 ? 13.685 6.471 95.516 1.00 12.85 127 ARG B C 1
ATOM 3965 O O . ARG B 1 162 ? 12.991 6.593 94.469 1.00 13.75 127 ARG B O 1
ATOM 3973 N N . TYR B 1 163 ? 13.194 6.419 96.764 1.00 12.85 128 TYR B N 1
ATOM 3974 C CA . TYR B 1 163 ? 11.725 6.550 96.979 1.00 15.95 128 TYR B CA 1
ATOM 3975 C C . TYR B 1 163 ? 11.302 7.998 97.251 1.00 17.58 128 TYR B C 1
ATOM 3976 O O . TYR B 1 163 ? 10.084 8.245 97.338 1.00 16.23 128 TYR B O 1
ATOM 3985 N N . MET B 1 164 ? 12.245 8.933 97.386 1.00 13.92 129 MET B N 1
ATOM 3986 C CA . MET B 1 164 ? 11.799 10.358 97.499 1.00 12.29 129 MET B CA 1
ATOM 3987 C C . MET B 1 164 ? 11.047 10.714 96.209 1.00 12.43 129 MET B C 1
ATOM 3988 O O . MET B 1 164 ? 11.587 10.534 95.139 1.00 15.10 129 MET B O 1
ATOM 3993 N N . PRO B 1 165 ? 9.795 11.226 96.281 1.00 15.03 130 PRO B N 1
ATOM 3994 C CA . PRO B 1 165 ? 9.028 11.489 95.053 1.00 17.01 130 PRO B CA 1
ATOM 3995 C C . PRO B 1 165 ? 9.751 12.169 93.874 1.00 12.98 130 PRO B C 1
ATOM 3996 O O . PRO B 1 165 ? 9.666 11.667 92.774 1.00 13.35 130 PRO B O 1
ATOM 4000 N N . PRO B 1 166 ? 10.523 13.270 94.045 1.00 12.80 131 PRO B N 1
ATOM 4001 C CA . PRO B 1 166 ? 11.266 13.844 92.915 1.00 12.85 131 PRO B CA 1
ATOM 4002 C C . PRO B 1 166 ? 12.322 12.890 92.329 1.00 12.74 131 PRO B C 1
ATOM 4003 O O . PRO B 1 166 ? 12.487 12.819 91.113 1.00 12.90 131 PRO B O 1
ATOM 4007 N N . ILE B 1 167 ? 13.030 12.170 93.205 1.00 13.60 132 ILE B N 1
ATOM 4008 C CA . ILE B 1 167 ? 14.060 11.209 92.724 1.00 14.00 132 ILE B CA 1
ATOM 4009 C C . ILE B 1 167 ? 13.390 10.017 92.002 1.00 11.80 132 ILE B C 1
ATOM 4010 O O . ILE B 1 167 ? 13.839 9.645 90.888 1.00 11.38 132 ILE B O 1
ATOM 4015 N N . ALA B 1 168 ? 12.331 9.466 92.596 1.00 12.07 133 ALA B N 1
ATOM 4016 C CA . ALA B 1 168 ? 11.519 8.415 91.937 1.00 15.89 133 ALA B CA 1
ATOM 4017 C C . ALA B 1 168 ? 11.089 8.851 90.528 1.00 16.35 133 ALA B C 1
ATOM 4018 O O . ALA B 1 168 ? 11.159 8.015 89.581 1.00 14.12 133 ALA B O 1
ATOM 4020 N N . ALA B 1 169 ? 10.661 10.101 90.379 1.00 14.90 134 ALA B N 1
ATOM 4021 C CA . ALA B 1 169 ? 10.201 10.564 89.064 1.00 13.22 134 ALA B CA 1
ATOM 4022 C C . ALA B 1 169 ? 11.407 10.594 88.118 1.00 15.37 134 ALA B C 1
ATOM 4023 O O . ALA B 1 169 ? 11.255 10.167 86.958 1.00 15.87 134 ALA B O 1
ATOM 4025 N N . LEU B 1 170 ? 12.552 11.126 88.568 1.00 14.01 135 LEU B N 1
ATOM 4026 C CA . LEU B 1 170 ? 13.737 11.121 87.688 1.00 12.95 135 LEU B CA 1
ATOM 4027 C C . LEU B 1 170 ? 14.104 9.684 87.295 1.00 13.42 135 LEU B C 1
ATOM 4028 O O . LEU B 1 170 ? 14.393 9.445 86.111 1.00 14.88 135 LEU B O 1
ATOM 4033 N N . LEU B 1 171 ? 14.106 8.770 88.261 1.00 12.68 136 LEU B N 1
ATOM 4034 C CA . LEU B 1 171 ? 14.496 7.371 87.978 1.00 17.06 136 LEU B CA 1
ATOM 4035 C C . LEU B 1 171 ? 13.544 6.772 86.937 1.00 14.79 136 LEU B C 1
ATOM 4036 O O . LEU B 1 171 ? 13.999 6.041 86.052 1.00 16.51 136 LEU B O 1
ATOM 4041 N N . ALA B 1 172 ? 12.267 7.104 87.006 1.00 14.40 137 ALA B N 1
ATOM 4042 C CA . ALA B 1 172 ? 11.278 6.522 86.062 1.00 18.27 137 ALA B CA 1
ATOM 4043 C C . ALA B 1 172 ? 11.408 7.113 84.657 1.00 21.66 137 ALA B C 1
ATOM 4044 O O . ALA B 1 172 ? 11.161 6.389 83.705 1.00 21.06 137 ALA B O 1
ATOM 4046 N N . ARG B 1 173 ? 11.792 8.378 84.558 1.00 17.16 138 ARG B N 1
ATOM 4047 C CA . ARG B 1 173 ? 11.725 9.093 83.260 1.00 15.22 138 ARG B CA 1
ATOM 4048 C C . ARG B 1 173 ? 13.082 9.326 82.601 1.00 17.26 138 ARG B C 1
ATOM 4049 O O . ARG B 1 173 ? 13.083 9.733 81.434 1.00 16.58 138 ARG B O 1
ATOM 4057 N N . ALA B 1 174 ? 14.192 9.024 83.291 1.00 15.12 139 ALA B N 1
ATOM 4058 C CA . ALA B 1 174 ? 15.513 9.486 82.811 1.00 16.31 139 ALA B CA 1
ATOM 4059 C C . ALA B 1 174 ? 15.870 8.842 81.457 1.00 16.84 139 ALA B C 1
ATOM 4060 O O . ALA B 1 174 ? 16.380 9.568 80.575 1.00 15.78 139 ALA B O 1
ATOM 4062 N N . GLU B 1 175 ? 15.613 7.547 81.304 1.00 17.79 140 GLU B N 1
ATOM 4063 C CA . GLU B 1 175 ? 16.001 6.847 80.050 1.00 22.04 140 GLU B CA 1
ATOM 4064 C C . GLU B 1 175 ? 15.258 7.486 78.877 1.00 17.87 140 GLU B C 1
ATOM 4065 O O . GLU B 1 175 ? 15.893 7.738 77.858 1.00 19.31 140 GLU B O 1
ATOM 4071 N N . ALA B 1 176 ? 13.982 7.791 79.065 1.00 16.40 141 ALA B N 1
ATOM 4072 C CA . ALA B 1 176 ? 13.156 8.325 77.963 1.00 18.54 141 ALA B CA 1
ATOM 4073 C C . ALA B 1 176 ? 13.577 9.756 77.627 1.00 18.11 141 ALA B C 1
ATOM 4074 O O . ALA B 1 176 ? 13.679 10.095 76.463 1.00 19.13 141 ALA B O 1
ATOM 4076 N N . VAL B 1 177 ? 13.816 10.567 78.646 1.00 15.61 142 VAL B N 1
ATOM 4077 C CA . VAL B 1 177 ? 14.197 11.983 78.414 1.00 14.96 142 VAL B CA 1
ATOM 4078 C C . VAL B 1 177 ? 15.594 12.075 77.777 1.00 17.27 142 VAL B C 1
ATOM 4079 O O . VAL B 1 177 ? 15.813 12.891 76.876 1.00 18.42 142 VAL B O 1
ATOM 4083 N N . THR B 1 178 ? 16.527 11.254 78.226 1.00 16.41 143 THR B N 1
ATOM 4084 C CA . THR B 1 178 ? 17.942 11.426 77.808 1.00 14.60 143 THR B CA 1
ATOM 4085 C C . THR B 1 178 ? 18.229 10.672 76.516 1.00 16.78 143 THR B C 1
ATOM 4086 O O . THR B 1 178 ? 19.195 11.037 75.824 1.00 17.65 143 THR B O 1
ATOM 4090 N N . GLY B 1 179 ? 17.384 9.689 76.184 1.00 16.54 144 GLY B N 1
ATOM 4091 C CA . GLY B 1 179 ? 17.698 8.774 75.070 1.00 22.47 144 GLY B CA 1
ATOM 4092 C C . GLY B 1 179 ? 18.882 7.892 75.421 1.00 22.97 144 GLY B C 1
ATOM 4093 O O . GLY B 1 179 ? 19.488 7.346 74.514 1.00 21.84 144 GLY B O 1
ATOM 4094 N N . GLY B 1 180 ? 19.174 7.749 76.708 1.00 17.01 145 GLY B N 1
ATOM 4095 C CA . GLY B 1 180 ? 20.359 7.005 77.132 1.00 21.26 145 GLY B CA 1
ATOM 4096 C C . GLY B 1 180 ? 21.219 7.917 77.986 1.00 18.64 145 GLY B C 1
ATOM 4097 O O . GLY B 1 180 ? 21.568 9.007 77.501 1.00 15.00 145 GLY B O 1
ATOM 4098 N N . ILE B 1 181 ? 21.543 7.469 79.198 1.00 16.21 146 ILE B N 1
ATOM 4099 C CA . ILE B 1 181 ? 22.260 8.351 80.147 1.00 16.31 146 ILE B CA 1
ATOM 4100 C C . ILE B 1 181 ? 23.768 8.295 79.905 1.00 15.59 146 ILE B C 1
ATOM 4101 O O . ILE B 1 181 ? 24.363 7.239 80.143 1.00 17.06 146 ILE B O 1
ATOM 4106 N N . LYS B 1 182 ? 24.331 9.440 79.477 1.00 13.77 147 LYS B N 1
ATOM 4107 C CA . LYS B 1 182 ? 25.780 9.559 79.245 1.00 12.61 147 LYS B CA 1
ATOM 4108 C C . LYS B 1 182 ? 26.457 10.157 80.473 1.00 14.53 147 LYS B C 1
ATOM 4109 O O . LYS B 1 182 ? 27.617 9.764 80.742 1.00 15.06 147 LYS B O 1
ATOM 4115 N N . MET B 1 183 ? 25.752 11.040 81.190 1.00 12.94 148 MET B N 1
ATOM 4116 C CA . MET B 1 183 ? 26.332 11.722 82.370 1.00 11.53 148 MET B CA 1
ATOM 4117 C C . MET B 1 183 ? 25.278 11.753 83.474 1.00 12.49 148 MET B C 1
ATOM 4118 O O . MET B 1 183 ? 24.081 12.023 83.169 1.00 13.69 148 MET B O 1
ATOM 4123 N N . LEU B 1 184 ? 25.730 11.600 84.717 1.00 11.12 149 LEU B N 1
ATOM 4124 C CA . LEU B 1 184 ? 24.828 11.687 85.874 1.00 10.58 149 LEU B CA 1
ATOM 4125 C C . LEU B 1 184 ? 25.542 12.479 86.962 1.00 10.63 149 LEU B C 1
ATOM 4126 O O . LEU B 1 184 ? 26.600 12.035 87.444 1.00 11.74 149 LEU B O 1
ATOM 4131 N N . SER B 1 185 ? 24.979 13.619 87.306 1.00 10.56 150 SER B N 1
ATOM 4132 C CA . SER B 1 185 ? 25.608 14.561 88.252 1.00 11.94 150 SER B CA 1
ATOM 4133 C C . SER B 1 185 ? 24.734 14.651 89.501 1.00 10.90 150 SER B C 1
ATOM 4134 O O . SER B 1 185 ? 23.491 14.798 89.370 1.00 12.17 150 SER B O 1
ATOM 4137 N N . LEU B 1 186 ? 25.345 14.481 90.658 1.00 9.78 151 LEU B N 1
ATOM 4138 C CA . LEU B 1 186 ? 24.581 14.529 91.922 1.00 8.19 151 LEU B CA 1
ATOM 4139 C C . LEU B 1 186 ? 25.271 15.528 92.857 1.00 11.70 151 LEU B C 1
ATOM 4140 O O . LEU B 1 186 ? 26.495 15.512 92.982 1.00 13.16 151 LEU B O 1
ATOM 4145 N N . ARG B 1 187 ? 24.472 16.373 93.476 1.00 11.53 152 ARG B N 1
ATOM 4146 C CA . ARG B 1 187 ? 25.060 17.373 94.383 1.00 10.37 152 ARG B CA 1
ATOM 4147 C C . ARG B 1 187 ? 24.273 17.368 95.687 1.00 14.02 152 ARG B C 1
ATOM 4148 O O . ARG B 1 187 ? 23.025 17.430 95.639 1.00 14.77 152 ARG B O 1
ATOM 4156 N N . GLU B 1 188 ? 24.997 17.340 96.784 1.00 12.03 153 GLU B N 1
ATOM 4157 C CA . GLU B 1 188 ? 24.395 17.452 98.127 1.00 11.83 153 GLU B CA 1
ATOM 4158 C C . GLU B 1 188 ? 25.007 18.658 98.844 1.00 13.06 153 GLU B C 1
ATOM 4159 O O . GLU B 1 188 ? 26.212 18.684 99.054 1.00 10.38 153 GLU B O 1
ATOM 4165 N N . HIS B 1 189 ? 24.175 19.656 99.089 1.00 11.20 154 HIS B N 1
ATOM 4166 C CA . HIS B 1 189 ? 24.563 20.924 99.730 1.00 13.91 154 HIS B CA 1
ATOM 4167 C C . HIS B 1 189 ? 23.720 21.043 100.990 1.00 11.45 154 HIS B C 1
ATOM 4168 O O . HIS B 1 189 ? 22.538 21.163 100.859 1.00 13.82 154 HIS B O 1
ATOM 4175 N N . ARG B 1 190 ? 24.368 20.965 102.141 1.00 11.53 155 ARG B N 1
ATOM 4176 C CA . ARG B 1 190 ? 23.582 20.927 103.385 1.00 14.53 155 ARG B CA 1
ATOM 4177 C C . ARG B 1 190 ? 24.378 21.459 104.570 1.00 13.29 155 ARG B C 1
ATOM 4178 O O . ARG B 1 190 ? 25.514 21.911 104.401 1.00 13.14 155 ARG B O 1
ATOM 4186 N N . PHE B 1 191 ? 23.721 21.412 105.710 1.00 13.82 156 PHE B N 1
ATOM 4187 C CA . PHE B 1 191 ? 24.265 21.822 107.024 1.00 15.22 156 PHE B CA 1
ATOM 4188 C C . PHE B 1 191 ? 25.158 20.726 107.618 1.00 14.11 156 PHE B C 1
ATOM 4189 O O . PHE B 1 191 ? 25.144 19.563 107.201 1.00 14.48 156 PHE B O 1
ATOM 4197 N N . PRO B 1 192 ? 25.985 21.081 108.618 1.00 14.34 157 PRO B N 1
ATOM 4198 C CA . PRO B 1 192 ? 26.904 20.100 109.185 1.00 13.94 157 PRO B CA 1
ATOM 4199 C C . PRO B 1 192 ? 26.182 18.897 109.817 1.00 12.49 157 PRO B C 1
ATOM 4200 O O . PRO B 1 192 ? 25.043 18.992 110.189 1.00 14.59 157 PRO B O 1
ATOM 4204 N N . PHE B 1 193 ? 26.894 17.792 109.922 1.00 9.76 158 PHE B N 1
ATOM 4205 C CA . PHE B 1 193 ? 26.419 16.600 110.644 1.00 12.96 158 PHE B CA 1
ATOM 4206 C C . PHE B 1 193 ? 25.845 17.041 111.978 1.00 14.36 158 PHE B C 1
ATOM 4207 O O . PHE B 1 193 ? 26.444 17.896 112.725 1.00 14.91 158 PHE B O 1
ATOM 4215 N N . LEU B 1 194 ? 24.674 16.521 112.263 1.00 13.86 159 LEU B N 1
ATOM 4216 C CA . LEU B 1 194 ? 24.003 16.765 113.548 1.00 16.75 159 LEU B CA 1
ATOM 4217 C C . LEU B 1 194 ? 24.745 16.090 114.722 1.00 17.40 159 LEU B C 1
ATOM 4218 O O . LEU B 1 194 ? 25.529 15.167 114.513 1.00 13.99 159 LEU B O 1
ATOM 4223 N N . GLU B 1 195 ? 24.431 16.541 115.916 1.00 15.29 160 GLU B N 1
ATOM 4224 C CA . GLU B 1 195 ? 24.930 15.940 117.164 1.00 17.95 160 GLU B CA 1
ATOM 4225 C C . GLU B 1 195 ? 24.200 14.615 117.380 1.00 19.80 160 GLU B C 1
ATOM 4226 O O . GLU B 1 195 ? 23.017 14.582 117.195 1.00 21.41 160 GLU B O 1
ATOM 4232 N N . LYS B 1 196 ? 24.932 13.591 117.764 1.00 18.36 161 LYS B N 1
ATOM 4233 C CA . LYS B 1 196 ? 24.388 12.234 117.904 1.00 19.97 161 LYS B CA 1
ATOM 4234 C C . LYS B 1 196 ? 24.681 11.709 119.299 1.00 20.72 161 LYS B C 1
ATOM 4235 O O . LYS B 1 196 ? 25.444 12.351 120.052 1.00 15.92 161 LYS B O 1
ATOM 4241 N N . VAL B 1 197 ? 24.034 10.616 119.642 1.00 18.19 162 VAL B N 1
ATOM 4242 C CA . VAL B 1 197 ? 24.183 9.986 120.988 1.00 15.96 162 VAL B CA 1
ATOM 4243 C C . VAL B 1 197 ? 25.630 9.537 121.147 1.00 15.34 162 VAL B C 1
ATOM 4244 O O . VAL B 1 197 ? 26.114 8.801 120.317 1.00 15.76 162 VAL B O 1
ATOM 4248 N N . GLY B 1 198 ? 26.321 10.054 122.168 1.00 15.91 163 GLY B N 1
ATOM 4249 C CA . GLY B 1 198 ? 27.734 9.734 122.426 1.00 20.00 163 GLY B CA 1
ATOM 4250 C C . GLY B 1 198 ? 28.652 10.370 121.386 1.00 12.38 163 GLY B C 1
ATOM 4251 O O . GLY B 1 198 ? 29.817 9.932 121.275 1.00 17.70 163 GLY B O 1
ATOM 4252 N N . ASP B 1 199 ? 28.136 11.321 120.608 1.00 16.67 164 ASP B N 1
ATOM 4253 C CA . ASP B 1 199 ? 28.955 12.059 119.604 1.00 16.24 164 ASP B CA 1
ATOM 4254 C C . ASP B 1 199 ? 29.578 11.100 118.572 1.00 15.89 164 ASP B C 1
ATOM 4255 O O . ASP B 1 199 ? 30.665 11.443 117.980 1.00 15.30 164 ASP B O 1
ATOM 4260 N N . TRP B 1 200 ? 28.901 9.993 118.244 1.00 13.43 165 TRP B N 1
ATOM 4261 C CA . TRP B 1 200 ? 29.593 8.920 117.490 1.00 15.26 165 TRP B CA 1
ATOM 4262 C C . TRP B 1 200 ? 29.951 9.387 116.072 1.00 10.98 165 TRP B C 1
ATOM 4263 O O . TRP B 1 200 ? 30.962 8.908 115.562 1.00 12.87 165 TRP B O 1
ATOM 4274 N N . ASN B 1 201 ? 29.186 10.290 115.476 1.00 12.09 166 ASN B N 1
ATOM 4275 C CA . ASN B 1 201 ? 29.423 10.576 114.017 1.00 11.74 166 ASN B CA 1
ATOM 4276 C C . ASN B 1 201 ? 30.533 11.601 113.774 1.00 14.11 166 ASN B C 1
ATOM 4277 O O . ASN B 1 201 ? 30.617 12.100 112.646 1.00 12.61 166 ASN B O 1
ATOM 4282 N N . ARG B 1 202 ? 31.381 11.852 114.779 1.00 13.77 167 ARG B N 1
ATOM 4283 C CA . ARG B 1 202 ? 32.445 12.873 114.633 1.00 13.84 167 ARG B CA 1
ATOM 4284 C C . ARG B 1 202 ? 33.765 12.212 114.197 1.00 14.31 167 ARG B C 1
ATOM 4285 O O . ARG B 1 202 ? 34.669 12.937 113.904 1.00 12.44 167 ARG B O 1
ATOM 4293 N N . PHE B 1 203 ? 33.811 10.870 114.103 1.00 12.11 168 PHE B N 1
ATOM 4294 C CA . PHE B 1 203 ? 35.089 10.140 113.902 1.00 13.26 168 PHE B CA 1
ATOM 4295 C C . PHE B 1 203 ? 34.945 9.064 112.822 1.00 10.42 168 PHE B C 1
ATOM 4296 O O . PHE B 1 203 ? 34.038 8.270 112.874 1.00 13.12 168 PHE B O 1
ATOM 4304 N N . ASN B 1 204 ? 35.865 9.090 111.856 1.00 9.54 169 ASN B N 1
ATOM 4305 C CA . ASN B 1 204 ? 35.909 8.138 110.738 1.00 10.36 169 ASN B CA 1
ATOM 4306 C C . ASN B 1 204 ? 35.856 6.670 111.189 1.00 14.19 169 ASN B C 1
ATOM 4307 O O . ASN B 1 204 ? 35.216 5.858 110.496 1.00 14.42 169 ASN B O 1
ATOM 4312 N N . VAL B 1 205 ? 36.521 6.329 112.287 1.00 14.06 170 VAL B N 1
ATOM 4313 C CA . VAL B 1 205 ? 36.483 4.932 112.802 1.00 12.89 170 VAL B CA 1
ATOM 4314 C C . VAL B 1 205 ? 35.037 4.531 113.152 1.00 12.76 170 VAL B C 1
ATOM 4315 O O . VAL B 1 205 ? 34.706 3.368 113.030 1.00 13.53 170 VAL B O 1
ATOM 4319 N N . ASN B 1 206 ? 34.205 5.486 113.534 1.00 12.31 171 ASN B N 1
ATOM 4320 C CA . ASN B 1 206 ? 32.794 5.174 113.867 1.00 13.21 171 ASN B CA 1
ATOM 4321 C C . ASN B 1 206 ? 31.902 5.244 112.628 1.00 13.69 171 ASN B C 1
ATOM 4322 O O . ASN B 1 206 ? 30.914 4.538 112.612 1.00 12.24 171 ASN B O 1
ATOM 4327 N N . THR B 1 207 ? 32.248 6.096 111.660 1.00 11.33 172 THR B N 1
ATOM 4328 C CA . THR B 1 207 ? 31.288 6.366 110.554 1.00 10.02 172 THR B CA 1
ATOM 4329 C C . THR B 1 207 ? 31.641 5.574 109.314 1.00 9.57 172 THR B C 1
ATOM 4330 O O . THR B 1 207 ? 30.732 5.362 108.509 1.00 11.54 172 THR B O 1
ATOM 4334 N N . GLY B 1 208 ? 32.900 5.215 109.152 1.00 10.05 173 GLY B N 1
ATOM 4335 C CA . GLY B 1 208 ? 33.371 4.668 107.879 1.00 11.14 173 GLY B CA 1
ATOM 4336 C C . GLY B 1 208 ? 33.943 5.754 106.975 1.00 10.32 173 GLY B C 1
ATOM 4337 O O . GLY B 1 208 ? 34.521 5.401 105.906 1.00 10.09 173 GLY B O 1
ATOM 4338 N N . GLY B 1 209 ? 33.870 7.006 107.412 1.00 12.10 174 GLY B N 1
ATOM 4339 C CA . GLY B 1 209 ? 34.269 8.160 106.584 1.00 12.58 174 GLY B CA 1
ATOM 4340 C C . GLY B 1 209 ? 33.054 8.786 105.922 1.00 12.34 174 GLY B C 1
ATOM 4341 O O . GLY B 1 209 ? 32.000 8.072 105.728 1.00 8.44 174 GLY B O 1
ATOM 4342 N N . THR B 1 210 ? 33.163 10.045 105.540 1.00 10.03 175 THR B N 1
ATOM 4343 C CA . THR B 1 210 ? 31.965 10.800 105.108 1.00 8.24 175 THR B CA 1
ATOM 4344 C C . THR B 1 210 ? 31.389 10.291 103.786 1.00 9.26 175 THR B C 1
ATOM 4345 O O . THR B 1 210 ? 30.154 10.328 103.610 1.00 12.26 175 THR B O 1
ATOM 4349 N N . PHE B 1 211 ? 32.237 9.900 102.855 1.00 9.52 176 PHE B N 1
ATOM 4350 C CA . PHE B 1 211 ? 31.699 9.391 101.573 1.00 9.81 176 PHE B CA 1
ATOM 4351 C C . PHE B 1 211 ? 30.990 8.057 101.805 1.00 12.76 176 PHE B C 1
ATOM 4352 O O . PHE B 1 211 ? 30.011 7.772 101.098 1.00 12.25 176 PHE B O 1
ATOM 4360 N N . VAL B 1 212 ? 31.434 7.273 102.790 1.00 12.20 177 VAL B N 1
ATOM 4361 C CA . VAL B 1 212 ? 30.679 6.016 103.146 1.00 11.81 177 VAL B CA 1
ATOM 4362 C C . VAL B 1 212 ? 29.375 6.372 103.887 1.00 13.23 177 VAL B C 1
ATOM 4363 O O . VAL B 1 212 ? 28.338 5.831 103.516 1.00 15.53 177 VAL B O 1
ATOM 4367 N N . GLU B 1 213 ? 29.441 7.204 104.90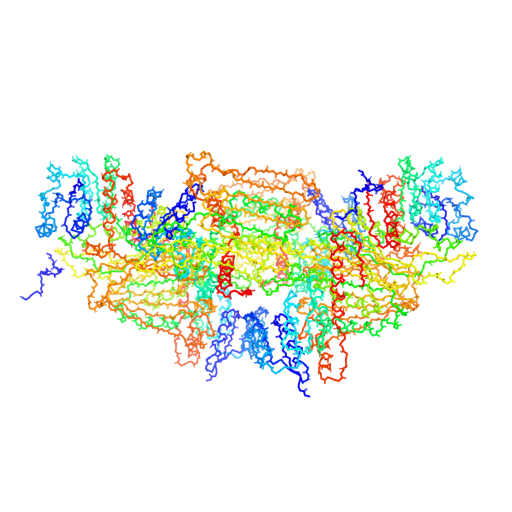6 1.00 10.00 178 GLU B N 1
ATOM 4368 C CA . GLU B 1 213 ? 28.282 7.491 105.816 1.00 12.83 178 GLU B CA 1
ATOM 4369 C C . GLU B 1 213 ? 27.201 8.287 105.073 1.00 15.16 178 GLU B C 1
ATOM 4370 O O . GLU B 1 213 ? 26.024 7.967 105.195 1.00 16.12 178 GLU B O 1
ATOM 4376 N N . LYS B 1 214 ? 27.601 9.316 104.352 1.00 11.83 179 LYS B N 1
ATOM 4377 C CA . LYS B 1 214 ? 26.599 10.262 103.786 1.00 13.75 179 LYS B CA 1
ATOM 4378 C C . LYS B 1 214 ? 26.382 9.997 102.300 1.00 14.66 179 LYS B C 1
ATOM 4379 O O . LYS B 1 214 ? 25.263 10.249 101.824 1.00 13.64 179 LYS B O 1
ATOM 4385 N N . CYS B 1 215 ? 27.396 9.508 101.600 1.00 9.72 180 CYS B N 1
ATOM 4386 C CA . CYS B 1 215 ? 27.319 9.464 100.126 1.00 11.12 180 CYS B CA 1
ATOM 4387 C C . CYS B 1 215 ? 27.071 8.057 99.566 1.00 11.46 180 CYS B C 1
ATOM 4388 O O . CYS B 1 215 ? 26.830 7.990 98.379 1.00 10.52 180 CYS B O 1
ATOM 4391 N N . CYS B 1 216 ? 27.022 7.023 100.420 1.00 10.53 181 CYS B N 1
ATOM 4392 C CA . CYS B 1 216 ? 26.581 5.681 99.939 1.00 10.29 181 CYS B CA 1
ATOM 4393 C C . CYS B 1 216 ? 25.256 5.824 99.154 1.00 9.92 181 CYS B C 1
ATOM 4394 O O . CYS B 1 216 ? 25.083 5.196 98.101 1.00 8.48 181 CYS B O 1
ATOM 4397 N N . HIS B 1 217 ? 24.358 6.668 99.623 1.00 9.93 182 HIS B N 1
ATOM 4398 C CA . HIS B 1 217 ? 23.056 6.861 98.922 1.00 10.11 182 HIS B CA 1
ATOM 4399 C C . HIS B 1 217 ? 23.271 7.229 97.445 1.00 10.85 182 HIS B C 1
ATOM 4400 O O . HIS B 1 217 ? 22.578 6.692 96.555 1.00 11.44 182 HIS B O 1
ATOM 4407 N N . PHE B 1 218 ? 24.214 8.139 97.199 1.00 10.46 183 PHE B N 1
ATOM 4408 C CA . PHE B 1 218 ? 24.416 8.658 95.829 1.00 10.27 183 PHE B CA 1
ATOM 4409 C C . PHE B 1 218 ? 25.143 7.627 94.959 1.00 10.12 183 PHE B C 1
ATOM 4410 O O . PHE B 1 218 ? 24.818 7.500 93.775 1.00 9.19 183 PHE B O 1
ATOM 4418 N N . PHE B 1 219 ? 26.121 6.932 95.516 1.00 7.46 184 PHE B N 1
ATOM 4419 C CA . PHE B 1 219 ? 26.835 5.870 94.758 1.00 10.49 184 PHE B CA 1
ATOM 4420 C C . PHE B 1 219 ? 25.842 4.759 94.342 1.00 9.37 184 PHE B C 1
ATOM 4421 O O . PHE B 1 219 ? 25.930 4.242 93.251 1.00 10.63 184 PHE B O 1
ATOM 4429 N N . ASP B 1 220 ? 24.941 4.410 95.243 1.00 8.88 185 ASP B N 1
ATOM 4430 C CA . ASP B 1 220 ? 23.888 3.435 94.893 1.00 10.97 185 ASP B CA 1
ATOM 4431 C C . ASP B 1 220 ? 22.953 3.981 93.796 1.00 11.57 185 ASP B C 1
ATOM 4432 O O . ASP B 1 220 ? 22.591 3.207 92.891 1.00 10.86 185 ASP B O 1
ATOM 4437 N N . LEU B 1 221 ? 22.537 5.239 93.894 1.00 9.57 186 LEU B N 1
ATOM 4438 C CA . LEU B 1 221 ? 21.676 5.804 92.822 1.00 10.22 186 LEU B CA 1
ATOM 4439 C C . LEU B 1 221 ? 22.413 5.757 91.459 1.00 11.87 186 LEU B C 1
ATOM 4440 O O . LEU B 1 221 ? 21.777 5.488 90.461 1.00 12.45 186 LEU B O 1
ATOM 4445 N N . MET B 1 222 ? 23.722 5.968 91.456 1.00 9.33 187 MET B N 1
ATOM 4446 C CA . MET B 1 222 ? 24.504 5.869 90.197 1.00 9.21 187 MET B CA 1
ATOM 4447 C C . MET B 1 222 ? 24.360 4.453 89.604 1.00 11.86 187 MET B C 1
ATOM 4448 O O . MET B 1 222 ? 24.069 4.331 88.396 1.00 10.13 187 MET B O 1
ATOM 4453 N N . ARG B 1 223 ? 24.580 3.418 90.418 1.00 12.19 188 ARG B N 1
ATOM 4454 C CA . ARG B 1 223 ? 24.449 2.020 89.910 1.00 14.39 188 ARG B CA 1
ATOM 4455 C C . ARG B 1 223 ? 23.006 1.748 89.472 1.00 14.55 188 ARG B C 1
ATOM 4456 O O . ARG B 1 223 ? 22.817 1.056 88.491 1.00 12.88 188 ARG B O 1
ATOM 4464 N N . LEU B 1 224 ? 22.043 2.267 90.222 1.00 12.75 189 LEU B N 1
ATOM 4465 C CA . LEU B 1 224 ? 20.624 1.989 89.909 1.00 15.94 189 LEU B CA 1
ATOM 4466 C C . LEU B 1 224 ? 20.247 2.599 88.553 1.00 18.27 189 LEU B C 1
ATOM 4467 O O . LEU B 1 224 ? 19.644 1.885 87.788 1.00 15.17 189 LEU B O 1
ATOM 4472 N N . VAL B 1 225 ? 20.577 3.881 88.334 1.00 14.59 190 VAL B N 1
ATOM 4473 C CA . VAL B 1 225 ? 20.238 4.647 87.118 1.00 16.01 190 VAL B CA 1
ATOM 4474 C C . VAL B 1 225 ? 20.996 4.114 85.909 1.00 14.52 190 VAL B C 1
ATOM 4475 O O . VAL B 1 225 ? 20.348 4.001 84.792 1.00 14.56 190 VAL B O 1
ATOM 4479 N N . LEU B 1 226 ? 22.289 3.869 86.082 1.00 14.01 191 LEU B N 1
ATOM 4480 C CA . LEU B 1 226 ? 23.154 3.505 84.933 1.00 13.58 191 LEU B CA 1
ATOM 4481 C C . LEU B 1 226 ? 23.103 2.004 84.644 1.00 13.78 191 LEU B C 1
ATOM 4482 O O . LEU B 1 226 ? 23.513 1.626 83.544 1.00 13.46 191 LEU B O 1
ATOM 4487 N N . ARG B 1 227 ? 22.643 1.206 85.595 1.00 13.60 192 ARG B N 1
ATOM 4488 C CA . ARG B 1 227 ? 22.460 -0.268 85.420 1.00 15.39 192 ARG B CA 1
ATOM 4489 C C . ARG B 1 227 ? 23.816 -0.904 85.124 1.00 18.83 192 ARG B C 1
ATOM 4490 O O . ARG B 1 227 ? 23.887 -1.906 84.420 1.00 16.75 192 ARG B O 1
ATOM 4498 N N . ARG B 1 228 ? 24.870 -0.356 85.707 1.00 14.57 193 ARG B N 1
ATOM 4499 C CA . ARG B 1 228 ? 26.213 -0.901 85.489 1.00 14.92 193 ARG B CA 1
ATOM 4500 C C . ARG B 1 228 ? 27.031 -0.697 86.756 1.00 13.62 193 ARG B C 1
ATOM 4501 O O . ARG B 1 228 ? 26.679 0.125 87.569 1.00 13.87 193 ARG B O 1
ATOM 4509 N N . ASN B 1 229 ? 28.099 -1.463 86.858 1.00 13.07 194 ASN B N 1
ATOM 4510 C CA . ASN B 1 229 ? 29.061 -1.304 87.964 1.00 12.02 194 ASN B CA 1
ATOM 4511 C C . ASN B 1 229 ? 30.150 -0.292 87.631 1.00 13.07 194 ASN B C 1
ATOM 4512 O O . ASN B 1 229 ? 30.548 -0.108 86.462 1.00 13.21 194 ASN B O 1
ATOM 4517 N N . PRO B 1 230 ? 30.706 0.335 88.681 1.00 11.81 195 PRO B N 1
ATOM 4518 C CA . PRO B 1 230 ? 31.817 1.259 88.496 1.00 12.32 195 PRO B CA 1
ATOM 4519 C C . PRO B 1 230 ? 33.131 0.526 88.230 1.00 16.93 195 PRO B C 1
ATOM 4520 O O . PRO B 1 230 ? 33.289 -0.548 88.684 1.00 14.43 195 PRO B O 1
ATOM 4524 N N . VAL B 1 231 ? 34.044 1.186 87.510 1.00 11.67 196 VAL B N 1
ATOM 4525 C CA . VAL B 1 231 ? 35.386 0.628 87.225 1.00 12.41 196 VAL B CA 1
ATOM 4526 C C . VAL B 1 231 ? 36.474 1.558 87.784 1.00 15.71 196 VAL B C 1
ATOM 4527 O O . VAL B 1 231 ? 37.605 1.112 87.989 1.00 14.93 196 VAL B O 1
ATOM 4531 N N . ARG B 1 232 ? 36.135 2.814 88.043 1.00 12.39 197 ARG B N 1
ATOM 4532 C CA . ARG B 1 232 ? 37.187 3.765 88.478 1.00 13.12 197 ARG B CA 1
ATOM 4533 C C . ARG B 1 232 ? 36.589 4.923 89.278 1.00 13.59 197 ARG B C 1
ATOM 4534 O O . ARG B 1 232 ? 35.513 5.389 88.945 1.00 12.30 197 ARG B O 1
ATOM 4542 N N . VAL B 1 233 ? 37.344 5.355 90.285 1.00 10.81 198 VAL B N 1
ATOM 4543 C CA . VAL B 1 233 ? 36.930 6.506 91.121 1.00 11.45 198 VAL B CA 1
ATOM 4544 C C . VAL B 1 233 ? 38.086 7.503 91.178 1.00 11.58 198 VAL B C 1
ATOM 4545 O O . VAL B 1 233 ? 39.223 7.066 91.334 1.00 12.36 198 VAL B O 1
ATOM 4549 N N . MET B 1 234 ? 37.748 8.778 91.067 1.00 9.40 199 MET B N 1
ATOM 4550 C CA . MET B 1 234 ? 38.749 9.851 91.213 1.00 13.76 199 MET B CA 1
ATOM 4551 C C . MET B 1 234 ? 38.120 10.888 92.152 1.00 12.22 199 MET B C 1
ATOM 4552 O O . MET B 1 234 ? 36.983 11.271 91.919 1.00 13.42 199 MET B O 1
ATOM 4557 N N . ALA B 1 235 ? 38.870 11.321 93.157 1.00 12.15 200 ALA B N 1
ATOM 4558 C CA . ALA B 1 235 ? 38.227 12.232 94.119 1.00 11.43 200 ALA B CA 1
ATOM 4559 C C . ALA B 1 235 ? 39.166 13.276 94.731 1.00 12.36 200 ALA B C 1
ATOM 4560 O O . ALA B 1 235 ? 40.359 13.079 94.715 1.00 10.75 200 ALA B O 1
ATOM 4562 N N . SER B 1 236 ? 38.552 14.359 95.190 1.00 10.42 201 SER B N 1
ATOM 4563 C CA . SER B 1 236 ? 39.278 15.419 95.928 1.00 10.57 201 SER B CA 1
ATOM 4564 C C . SER B 1 236 ? 38.362 15.757 97.108 1.00 12.07 201 SER B C 1
ATOM 4565 O O . SER B 1 236 ? 37.192 15.983 96.891 1.00 11.83 201 SER B O 1
ATOM 4568 N N . ALA B 1 237 ? 38.907 15.715 98.306 1.00 10.68 202 ALA B N 1
ATOM 4569 C CA . ALA B 1 237 ? 38.052 15.961 99.481 1.00 10.36 202 ALA B CA 1
ATOM 4570 C C . ALA B 1 237 ? 38.895 16.388 100.656 1.00 11.36 202 ALA B C 1
ATOM 4571 O O . ALA B 1 237 ? 40.094 16.016 100.737 1.00 12.22 202 ALA B O 1
ATOM 4573 N N . ALA B 1 238 ? 38.245 17.056 101.590 1.00 10.48 203 ALA B N 1
ATOM 4574 C CA . ALA B 1 238 ? 38.955 17.425 102.824 1.00 14.50 203 ALA B CA 1
ATOM 4575 C C . ALA B 1 238 ? 37.975 17.677 103.965 1.00 11.22 203 ALA B C 1
ATOM 4576 O O . ALA B 1 238 ? 36.781 17.750 103.712 1.00 10.22 203 ALA B O 1
ATOM 4578 N N . GLN B 1 239 ? 38.532 17.908 105.140 1.00 11.39 204 GLN B N 1
ATOM 4579 C CA . GLN B 1 239 ? 37.826 18.566 106.273 1.00 13.76 204 GLN B CA 1
ATOM 4580 C C . GLN B 1 239 ? 38.292 20.035 106.233 1.00 13.51 204 GLN B C 1
ATOM 4581 O O . GLN B 1 239 ? 39.363 20.358 106.779 1.00 14.05 204 GLN B O 1
ATOM 4587 N N . SER B 1 240 ? 37.549 20.887 105.579 1.00 12.15 205 SER B N 1
ATOM 4588 C CA . SER B 1 240 ? 38.010 22.281 105.334 1.00 13.86 205 SER B CA 1
ATOM 4589 C C . SER B 1 240 ? 37.497 23.237 106.420 1.00 16.31 205 SER B C 1
ATOM 4590 O O . SER B 1 240 ? 38.160 24.238 106.676 1.00 14.91 205 SER B O 1
ATOM 4593 N N . VAL B 1 241 ? 36.354 22.933 107.026 1.00 13.36 206 VAL B N 1
ATOM 4594 C CA . VAL B 1 241 ? 35.669 23.918 107.895 1.00 14.43 206 VAL B CA 1
ATOM 4595 C C . VAL B 1 241 ? 35.076 23.252 109.129 1.00 13.91 206 VAL B C 1
ATOM 4596 O O . VAL B 1 241 ? 35.316 23.782 110.248 1.00 17.06 206 VAL B O 1
ATOM 4600 N N . ASN B 1 242 ? 34.269 22.224 108.937 1.00 11.99 207 ASN B N 1
ATOM 4601 C CA . ASN B 1 242 ? 33.412 21.700 110.030 1.00 15.23 207 ASN B CA 1
ATOM 4602 C C . ASN B 1 242 ? 34.094 20.932 111.169 1.00 13.13 207 ASN B C 1
ATOM 4603 O O . ASN B 1 242 ? 34.912 20.060 110.888 1.00 11.68 207 ASN B O 1
ATOM 4608 N N . HIS B 1 243 ? 33.687 21.262 112.393 1.00 12.47 208 HIS B N 1
ATOM 4609 C CA . HIS B 1 243 ? 34.108 20.493 113.592 1.00 14.18 208 HIS B CA 1
ATOM 4610 C C . HIS B 1 243 ? 35.589 20.642 113.973 1.00 15.67 208 HIS B C 1
ATOM 4611 O O . HIS B 1 243 ? 36.019 19.931 114.866 1.00 16.74 208 HIS B O 1
ATOM 4618 N N . LEU B 1 244 ? 36.306 21.555 113.341 1.00 14.86 209 LEU B N 1
ATOM 4619 C CA . LEU B 1 244 ? 37.760 21.704 113.607 1.00 15.10 209 LEU B CA 1
ATOM 4620 C C . LEU B 1 244 ? 37.999 22.273 115.017 1.00 18.40 209 LEU B C 1
ATOM 4621 O O . LEU B 1 244 ? 39.089 22.091 115.533 1.00 21.15 209 LEU B O 1
ATOM 4626 N N . ASP B 1 245 ? 36.989 22.914 115.589 1.00 19.07 210 ASP B N 1
ATOM 4627 C CA . ASP B 1 245 ? 37.119 23.550 116.924 1.00 23.12 210 ASP B CA 1
ATOM 4628 C C . ASP B 1 245 ? 36.557 22.644 118.028 1.00 23.69 210 ASP B C 1
ATOM 4629 O O . ASP B 1 245 ? 36.611 23.047 119.184 1.00 21.52 210 ASP B O 1
ATOM 4634 N N . GLU B 1 246 ? 36.002 21.492 117.648 1.00 16.91 211 GLU B N 1
ATOM 4635 C CA . GLU B 1 246 ? 35.449 20.551 118.646 1.00 18.48 211 GLU B CA 1
ATOM 4636 C C . GLU B 1 246 ? 36.560 19.651 119.208 1.00 16.78 211 GLU B C 1
ATOM 4637 O O . GLU B 1 246 ? 37.513 19.376 118.504 1.00 16.12 211 GLU B O 1
ATOM 4643 N N . ARG B 1 247 ? 36.393 19.234 120.456 1.00 17.79 212 ARG B N 1
ATOM 4644 C CA . ARG B 1 247 ? 37.343 18.300 121.093 1.00 21.98 212 ARG B CA 1
ATOM 4645 C C . ARG B 1 247 ? 36.543 17.299 121.941 1.00 20.72 212 ARG B C 1
ATOM 4646 O O . ARG B 1 247 ? 35.673 17.742 122.667 1.00 21.04 212 ARG B O 1
ATOM 4654 N N . TYR B 1 248 ? 36.847 16.010 121.807 1.00 20.91 213 TYR B N 1
ATOM 4655 C CA . TYR B 1 248 ? 36.207 14.924 122.581 1.00 22.18 213 TYR B CA 1
ATOM 4656 C C . TYR B 1 248 ? 37.304 14.205 123.371 1.00 28.37 213 TYR B C 1
ATOM 4657 O O . TYR B 1 248 ? 37.939 13.294 122.779 1.00 26.89 213 TYR B O 1
ATOM 4666 N N . ASP B 1 249 ? 37.548 14.649 124.624 1.00 33.83 214 ASP B N 1
ATOM 4667 C CA . ASP B 1 249 ? 38.630 14.148 125.514 1.00 30.22 214 ASP B CA 1
ATOM 4668 C C . ASP B 1 249 ? 39.958 14.175 124.764 1.00 27.36 214 ASP B C 1
ATOM 4669 O O . ASP B 1 249 ? 40.645 13.133 124.718 1.00 30.80 214 ASP B O 1
ATOM 4674 N N . GLY B 1 250 ? 40.240 15.299 124.101 1.00 25.84 215 GLY B N 1
ATOM 4675 C CA . GLY B 1 250 ? 41.559 15.492 123.480 1.00 25.09 215 GLY B CA 1
ATOM 4676 C C . GLY B 1 250 ? 41.475 15.211 122.015 1.00 30.71 215 GLY B C 1
ATOM 4677 O O . GLY B 1 250 ? 42.401 15.613 121.307 1.00 29.27 215 GLY B O 1
ATOM 4678 N N . LYS B 1 251 ? 40.418 14.536 121.581 1.00 21.45 216 LYS B N 1
ATOM 4679 C CA . LYS B 1 251 ? 40.371 14.147 120.151 1.00 24.80 216 LYS B CA 1
ATOM 4680 C C . LYS B 1 251 ? 39.638 15.209 119.318 1.00 21.69 216 LYS B C 1
ATOM 4681 O O . LYS B 1 251 ? 38.541 15.583 119.678 1.00 19.59 216 LYS B O 1
ATOM 4687 N N . THR B 1 252 ? 40.249 15.636 118.222 1.00 21.77 217 THR B N 1
ATOM 4688 C CA . THR B 1 252 ? 39.562 16.501 117.228 1.00 18.59 217 THR B CA 1
ATOM 4689 C C . THR B 1 252 ? 38.869 15.616 116.179 1.00 13.14 217 THR B C 1
ATOM 4690 O O . THR B 1 252 ? 39.499 14.761 115.564 1.00 14.75 217 THR B O 1
ATOM 4694 N N . PRO B 1 253 ? 37.599 15.900 115.837 1.00 15.46 218 PRO B N 1
ATOM 4695 C CA . PRO B 1 253 ? 36.933 15.202 114.731 1.00 12.82 218 PRO B CA 1
ATOM 4696 C C . PRO B 1 253 ? 37.760 15.226 113.445 1.00 11.61 218 PRO B C 1
ATOM 4697 O O . PRO B 1 253 ? 38.433 16.227 113.171 1.00 13.46 218 PRO B O 1
ATOM 4701 N N . ASP B 1 254 ? 37.672 14.144 112.680 1.00 10.96 219 ASP B N 1
ATOM 4702 C CA . ASP B 1 254 ? 38.539 13.905 111.508 1.00 11.74 219 ASP B CA 1
ATOM 4703 C C . ASP B 1 254 ? 37.694 13.666 110.242 1.00 10.35 219 ASP B C 1
ATOM 4704 O O . ASP B 1 254 ? 38.278 13.317 109.217 1.00 14.28 219 ASP B O 1
ATOM 4709 N N . ILE B 1 255 ? 36.397 13.914 110.284 1.00 11.17 220 ILE B N 1
ATOM 4710 C CA . ILE B 1 255 ? 35.488 13.585 109.155 1.00 10.62 220 ILE B CA 1
ATOM 4711 C C . ILE B 1 255 ? 35.596 14.655 108.063 1.00 10.62 220 ILE B C 1
ATOM 4712 O O . ILE B 1 255 ? 35.678 15.886 108.350 1.00 11.80 220 ILE B O 1
ATOM 4717 N N . LEU B 1 256 ? 35.556 14.195 106.812 1.00 10.93 221 LEU B N 1
ATOM 4718 C CA . LEU B 1 256 ? 35.558 15.103 105.649 1.00 10.44 221 LEU B CA 1
ATOM 4719 C C . LEU B 1 256 ? 34.245 15.917 105.626 1.00 9.68 221 LEU B C 1
ATOM 4720 O O . LEU B 1 256 ? 33.204 15.368 106.047 1.00 12.40 221 LEU B O 1
ATOM 4725 N N . ASP B 1 257 ? 34.284 17.156 105.104 1.00 9.09 222 ASP B N 1
ATOM 4726 C CA . ASP B 1 257 ? 33.048 17.959 104.981 1.00 10.71 222 ASP B CA 1
ATOM 4727 C C . ASP B 1 257 ? 32.788 18.437 103.547 1.00 10.89 222 ASP B C 1
ATOM 4728 O O . ASP B 1 257 ? 31.747 19.064 103.349 1.00 11.26 222 ASP B O 1
ATOM 4733 N N . ASN B 1 258 ? 33.672 18.157 102.586 1.00 10.53 223 ASN B N 1
ATOM 4734 C CA . ASN B 1 258 ? 33.390 18.563 101.195 1.00 9.54 223 ASN B CA 1
ATOM 4735 C C . ASN B 1 258 ? 34.286 17.798 100.233 1.00 10.38 223 ASN B C 1
ATOM 4736 O O . ASN B 1 258 ? 35.375 17.384 100.594 1.00 12.39 223 ASN B O 1
ATOM 4741 N N . GLY B 1 259 ? 33.766 17.604 99.043 1.00 11.42 224 GLY B N 1
ATOM 4742 C CA . GLY B 1 259 ? 34.590 17.085 97.964 1.00 9.81 224 GLY B CA 1
ATOM 4743 C C . GLY B 1 259 ? 33.838 16.830 96.684 1.00 8.83 224 GLY B C 1
ATOM 4744 O O . GLY B 1 259 ? 32.637 17.053 96.575 1.00 9.43 224 GLY B O 1
ATOM 4745 N N . TYR B 1 260 ? 34.595 16.337 95.741 1.00 8.71 225 TYR B N 1
ATOM 4746 C CA . TYR B 1 260 ? 34.097 15.929 94.413 1.00 9.25 225 TYR B CA 1
ATOM 4747 C C . TYR B 1 260 ? 34.565 14.508 94.113 1.00 7.92 225 TYR B C 1
ATOM 4748 O O . TYR B 1 260 ? 35.677 14.099 94.480 1.00 9.85 225 TYR B O 1
ATOM 4757 N N . VAL B 1 261 ? 33.699 13.753 93.433 1.00 8.98 226 VAL B N 1
ATOM 4758 C CA . VAL B 1 261 ? 34.023 12.368 93.057 1.00 10.99 226 VAL B CA 1
ATOM 4759 C C . VAL B 1 261 ? 33.564 12.181 91.613 1.00 9.01 226 VAL B C 1
ATOM 4760 O O . VAL B 1 261 ? 32.357 12.324 91.316 1.00 13.26 226 VAL B O 1
ATOM 4764 N N . ILE B 1 262 ? 34.483 11.719 90.782 1.00 9.81 227 ILE B N 1
ATOM 4765 C CA . ILE B 1 262 ? 34.192 11.235 89.417 1.00 10.84 227 ILE B CA 1
ATOM 4766 C C . ILE B 1 262 ? 34.175 9.712 89.459 1.00 10.29 227 ILE B C 1
ATOM 4767 O O . ILE B 1 262 ? 35.134 9.109 89.973 1.00 13.05 227 ILE B O 1
ATOM 4772 N N . VAL B 1 263 ? 33.133 9.124 88.907 1.00 9.18 228 VAL B N 1
ATOM 4773 C CA . VAL B 1 263 ? 33.001 7.679 88.852 1.00 10.71 228 VAL B CA 1
ATOM 4774 C C . VAL B 1 263 ? 32.788 7.282 87.381 1.00 9.47 228 VAL B C 1
ATOM 4775 O O . VAL B 1 263 ? 31.843 7.795 86.729 1.00 8.01 228 VAL B O 1
ATOM 4779 N N . ASP B 1 264 ? 33.648 6.401 86.881 1.00 11.20 229 ASP B N 1
ATOM 4780 C CA . ASP B 1 264 ? 33.506 5.802 85.527 1.00 13.29 229 ASP B CA 1
ATOM 4781 C C . ASP B 1 264 ? 32.826 4.448 85.668 1.00 12.86 229 ASP B C 1
ATOM 4782 O O . ASP B 1 264 ? 33.134 3.698 86.650 1.00 12.90 229 ASP B O 1
ATOM 4787 N N . PHE B 1 265 ? 31.970 4.119 84.695 1.00 11.83 230 PHE B N 1
ATOM 4788 C CA . PHE B 1 265 ? 31.152 2.885 84.702 1.00 12.41 230 PHE B CA 1
ATOM 4789 C C . PHE B 1 265 ? 31.560 1.978 83.542 1.00 17.26 230 PHE B C 1
ATOM 4790 O O . PHE B 1 265 ? 31.951 2.471 82.455 1.00 14.70 230 PHE B O 1
ATOM 4798 N N . GLU B 1 266 ? 31.391 0.676 83.764 1.00 16.04 231 GLU B N 1
ATOM 4799 C CA . GLU B 1 266 ? 31.398 -0.326 82.660 1.00 15.34 231 GLU B CA 1
ATOM 4800 C C . GLU B 1 266 ? 30.429 0.246 81.624 1.00 14.26 231 GLU B C 1
ATOM 4801 O O . GLU B 1 266 ? 29.292 0.627 81.979 1.00 15.72 231 GLU B O 1
ATOM 4807 N N . GLY B 1 267 ? 30.884 0.232 80.360 1.00 15.30 232 GLY B N 1
ATOM 4808 C CA . GLY B 1 267 ? 30.021 0.659 79.241 1.00 18.93 232 GLY B CA 1
ATOM 4809 C C . GLY B 1 267 ? 30.158 2.123 78.895 1.00 22.23 232 GLY B C 1
ATOM 4810 O O . GLY B 1 267 ? 29.656 2.538 77.880 1.00 20.66 232 GLY B O 1
ATOM 4811 N N . GLY B 1 268 ? 30.850 2.904 79.705 1.00 20.12 233 GLY B N 1
ATOM 4812 C CA . GLY B 1 268 ? 31.311 4.253 79.325 1.00 19.18 233 GLY B CA 1
ATOM 4813 C C . GLY B 1 268 ? 30.490 5.394 79.909 1.00 17.16 233 GLY B C 1
ATOM 4814 O O . GLY B 1 268 ? 30.931 6.548 79.712 1.00 18.28 233 GLY B O 1
ATOM 4815 N N . ALA B 1 269 ? 29.410 5.158 80.643 1.00 15.27 234 ALA B N 1
ATOM 4816 C CA . ALA B 1 269 ? 28.733 6.272 81.340 1.00 12.24 234 ALA B CA 1
ATOM 4817 C C . ALA B 1 269 ? 29.696 6.831 82.414 1.00 10.83 234 ALA B C 1
ATOM 4818 O O . ALA B 1 269 ? 30.629 6.138 82.922 1.00 12.29 234 ALA B O 1
ATOM 4820 N N . ARG B 1 270 ? 29.491 8.093 82.753 1.00 11.33 235 ARG B N 1
ATOM 4821 C CA . ARG B 1 270 ? 30.282 8.767 83.822 1.00 9.64 235 ARG B CA 1
ATOM 4822 C C . ARG B 1 270 ? 29.334 9.505 84.771 1.00 10.40 235 ARG B C 1
ATOM 4823 O O . ARG B 1 270 ? 28.259 10.013 84.355 1.00 11.83 235 ARG B O 1
ATOM 4831 N N . ALA B 1 271 ? 29.747 9.587 86.010 1.00 9.16 236 ALA B N 1
ATOM 4832 C CA . ALA B 1 271 ? 28.959 10.280 87.046 1.00 8.53 236 ALA B CA 1
ATOM 4833 C C . ALA B 1 271 ? 29.873 11.163 87.884 1.00 10.14 236 ALA B C 1
ATOM 4834 O O . ALA B 1 271 ? 31.076 10.903 87.975 1.00 9.57 236 ALA B O 1
ATOM 4836 N N . MET B 1 272 ? 29.270 12.164 88.484 1.00 9.93 237 MET B N 1
ATOM 4837 C CA . MET B 1 272 ? 30.014 13.058 89.391 1.00 11.04 237 MET B CA 1
ATOM 4838 C C . MET B 1 272 ? 29.154 13.316 90.624 1.00 11.02 237 MET B C 1
ATOM 4839 O O . MET B 1 272 ? 27.983 13.609 90.459 1.00 11.00 237 MET B O 1
ATOM 4844 N N . LEU B 1 273 ? 29.782 13.276 91.786 1.00 10.24 238 LEU B N 1
ATOM 4845 C CA . LEU B 1 273 ? 29.163 13.673 93.054 1.00 8.47 238 LEU B CA 1
ATOM 4846 C C . LEU B 1 273 ? 29.872 14.913 93.601 1.00 10.28 238 LEU B C 1
ATOM 4847 O O . LEU B 1 273 ? 31.114 14.894 93.704 1.00 10.81 238 LEU B O 1
ATOM 4852 N N . GLU B 1 274 ? 29.102 15.899 94.009 1.00 10.01 239 GLU B N 1
ATOM 4853 C CA . GLU B 1 274 ? 29.629 17.065 94.720 1.00 10.62 239 GLU B CA 1
ATOM 4854 C C . GLU B 1 274 ? 29.001 17.077 96.106 1.00 9.75 239 GLU B C 1
ATOM 4855 O O . GLU B 1 274 ? 27.774 17.003 96.176 1.00 10.11 239 GLU B O 1
ATOM 4861 N N . LEU B 1 275 ? 29.831 17.205 97.138 1.00 10.37 240 LEU B N 1
ATOM 4862 C CA . LEU B 1 275 ? 29.322 17.261 98.533 1.00 9.31 240 LEU B CA 1
ATOM 4863 C C . LEU B 1 275 ? 29.819 18.531 99.191 1.00 9.93 240 LEU B C 1
ATOM 4864 O O . LEU B 1 275 ? 31.040 18.784 99.090 1.00 9.87 240 LEU B O 1
ATOM 4869 N N . CYS B 1 276 ? 28.931 19.209 99.921 1.00 11.09 241 CYS B N 1
ATOM 4870 C CA . CYS B 1 276 ? 29.374 20.323 100.787 1.00 11.40 241 CYS B CA 1
ATOM 4871 C C . CYS B 1 276 ? 28.511 20.325 102.047 1.00 10.45 241 CYS B C 1
ATOM 4872 O O . CYS B 1 276 ? 27.292 20.521 101.903 1.00 11.03 241 CYS B O 1
ATOM 4875 N N . MET B 1 277 ? 29.130 20.074 103.197 1.00 9.74 242 MET B N 1
ATOM 4876 C CA . MET B 1 277 ? 28.379 20.008 104.468 1.00 10.84 242 MET B CA 1
ATOM 4877 C C . MET B 1 277 ? 28.395 21.370 105.178 1.00 10.38 242 MET B C 1
ATOM 4878 O O . MET B 1 277 ? 28.010 21.394 106.395 1.00 10.96 242 MET B O 1
ATOM 4883 N N . PHE B 1 278 ? 28.712 22.456 104.465 1.00 11.08 243 PHE B N 1
ATOM 4884 C CA . PHE B 1 278 ? 28.603 23.833 105.032 1.00 11.68 243 PHE B CA 1
ATOM 4885 C C . PHE B 1 278 ? 27.845 24.758 104.051 1.00 13.11 243 PHE B C 1
ATOM 4886 O O . PHE B 1 278 ? 28.096 25.954 104.080 1.00 12.94 243 PHE B O 1
ATOM 4894 N N . ALA B 1 279 ? 26.929 24.193 103.260 1.00 12.79 244 ALA B N 1
ATOM 4895 C CA . ALA B 1 279 ? 26.131 24.945 102.264 1.00 12.61 244 ALA B CA 1
ATOM 4896 C C . ALA B 1 279 ? 24.668 24.977 102.730 1.00 13.30 244 ALA B C 1
ATOM 4897 O O . ALA B 1 279 ? 23.784 24.775 101.906 1.00 14.81 244 ALA B O 1
ATOM 4899 N N . ASP B 1 280 ? 24.472 25.267 104.010 1.00 14.37 245 ASP B N 1
ATOM 4900 C CA . ASP B 1 280 ? 23.123 25.275 104.634 1.00 22.90 245 ASP B CA 1
ATOM 4901 C C . ASP B 1 280 ? 22.105 26.137 103.882 1.00 17.12 245 ASP B C 1
ATOM 4902 O O . ASP B 1 280 ? 20.925 25.875 104.016 1.00 15.92 245 ASP B O 1
ATOM 4907 N N . GLY B 1 281 ? 22.571 27.156 103.167 1.00 12.77 246 GLY B N 1
ATOM 4908 C CA . GLY B 1 281 ? 21.637 28.117 102.560 1.00 15.04 246 GLY B CA 1
ATOM 4909 C C . GLY B 1 281 ? 21.044 27.662 101.245 1.00 16.75 246 GLY B C 1
ATOM 4910 O O . GLY B 1 281 ? 20.121 28.317 100.769 1.00 15.73 246 GLY B O 1
ATOM 4911 N N . ALA B 1 282 ? 21.567 26.559 100.702 1.00 13.65 247 ALA B N 1
ATOM 4912 C CA . ALA B 1 282 ? 21.053 26.042 99.418 1.00 14.49 247 ALA B CA 1
ATOM 4913 C C . ALA B 1 282 ? 19.576 25.714 99.549 1.00 16.19 247 ALA B C 1
ATOM 4914 O O . ALA B 1 282 ? 19.194 25.009 100.494 1.00 15.72 247 ALA B O 1
ATOM 4916 N N . ARG B 1 283 ? 18.797 26.227 98.602 1.00 16.83 248 ARG B N 1
ATOM 4917 C CA . ARG B 1 283 ? 17.341 26.053 98.591 1.00 23.03 248 ARG B CA 1
ATOM 4918 C C . ARG B 1 283 ? 17.003 24.569 98.533 1.00 14.79 248 ARG B C 1
ATOM 4919 O O . ARG B 1 283 ? 16.112 24.113 99.316 1.00 16.59 248 ARG B O 1
ATOM 4927 N N . TYR B 1 284 ? 17.690 23.857 97.639 1.00 14.69 249 TYR B N 1
ATOM 4928 C CA . TYR B 1 284 ? 17.517 22.394 97.424 1.00 17.17 249 TYR B CA 1
ATOM 4929 C C . TYR B 1 284 ? 18.759 21.661 97.920 1.00 14.67 249 TYR B C 1
ATOM 4930 O O . TYR B 1 284 ? 19.917 21.984 97.520 1.00 20.28 249 TYR B O 1
ATOM 4939 N N . GLN B 1 285 ? 18.525 20.736 98.835 1.00 12.73 250 GLN B N 1
ATOM 4940 C CA . GLN B 1 285 ? 19.595 19.985 99.493 1.00 14.08 250 GLN B CA 1
ATOM 4941 C C . GLN B 1 285 ? 20.229 19.013 98.477 1.00 14.24 250 GLN B C 1
ATOM 4942 O O . GLN B 1 285 ? 21.482 18.949 98.432 1.00 14.89 250 GLN B O 1
ATOM 4948 N N . GLU B 1 286 ? 19.430 18.290 97.698 1.00 12.87 251 GLU B N 1
ATOM 4949 C CA . GLU B 1 286 ? 19.981 17.413 96.632 1.00 14.71 251 GLU B CA 1
ATOM 4950 C C . GLU B 1 286 ? 19.524 17.910 95.260 1.00 13.86 251 GLU B C 1
ATOM 4951 O O . GLU B 1 286 ? 18.344 18.260 95.108 1.00 13.94 251 GLU B O 1
ATOM 4957 N N . THR B 1 287 ? 20.424 17.933 94.287 1.00 11.68 252 THR B N 1
ATOM 4958 C CA . THR B 1 287 ? 20.020 18.102 92.882 1.00 12.57 252 THR B CA 1
ATOM 4959 C C . THR B 1 287 ? 20.695 16.954 92.113 1.00 16.74 252 THR B C 1
ATOM 4960 O O . THR B 1 287 ? 21.857 16.560 92.409 1.00 13.99 252 THR B O 1
ATOM 4964 N N . ILE B 1 288 ? 19.970 16.384 91.160 1.00 14.13 253 ILE B N 1
ATOM 4965 C CA . ILE B 1 288 ? 20.452 15.224 90.382 1.00 13.94 253 ILE B CA 1
ATOM 4966 C C . ILE B 1 288 ? 20.126 15.532 88.937 1.00 15.23 253 ILE B C 1
ATOM 4967 O O . ILE B 1 288 ? 18.944 15.800 88.645 1.00 17.57 253 ILE B O 1
ATOM 4972 N N . SER B 1 289 ? 21.121 15.476 88.084 1.00 13.56 254 SER B N 1
ATOM 4973 C CA . SER B 1 289 ? 20.997 15.796 86.642 1.00 16.63 254 SER B CA 1
ATOM 4974 C C . SER B 1 289 ? 21.417 14.574 85.813 1.00 17.14 254 SER B C 1
ATOM 4975 O O . SER B 1 289 ? 22.514 14.061 86.044 1.00 14.46 254 SER B O 1
ATOM 4978 N N . ALA B 1 290 ? 20.585 14.160 84.852 1.00 13.94 255 ALA B N 1
ATOM 4979 C CA . ALA B 1 290 ? 20.926 13.088 83.889 1.00 16.32 255 ALA B CA 1
ATOM 4980 C C . ALA B 1 290 ? 20.826 13.657 82.478 1.00 14.48 255 ALA B C 1
ATOM 4981 O O . ALA B 1 290 ? 19.813 14.278 82.151 1.00 14.08 255 ALA B O 1
ATOM 4983 N N . VAL B 1 291 ? 21.868 13.417 81.687 1.00 14.19 256 VAL B N 1
ATOM 4984 C CA . VAL B 1 291 ? 22.007 14.015 80.352 1.00 12.07 256 VAL B CA 1
ATOM 4985 C C . VAL B 1 291 ? 22.330 12.911 79.352 1.00 15.43 256 VAL B C 1
ATOM 4986 O O . VAL B 1 291 ? 23.202 12.098 79.624 1.00 13.28 256 VAL B O 1
ATOM 4990 N N . GLY B 1 292 ? 21.627 12.944 78.223 1.00 13.51 257 GLY B N 1
ATOM 4991 C CA . GLY B 1 292 ? 21.930 12.095 77.078 1.00 14.03 257 GLY B CA 1
ATOM 4992 C C . GLY B 1 292 ? 21.607 12.819 75.765 1.00 15.38 257 GLY B C 1
ATOM 4993 O O . GLY B 1 292 ? 21.240 14.007 75.734 1.00 13.95 257 GLY B O 1
ATOM 4994 N N . PRO B 1 293 ? 21.770 12.096 74.641 1.00 15.67 258 PRO B N 1
ATOM 4995 C CA . PRO B 1 293 ? 21.693 12.690 73.318 1.00 14.59 258 PRO B CA 1
ATOM 4996 C C . PRO B 1 293 ? 20.308 13.269 72.989 1.00 24.14 258 PRO B C 1
ATOM 4997 O O . PRO B 1 293 ? 20.236 14.017 72.023 1.00 20.19 258 PRO B O 1
ATOM 5001 N N . ALA B 1 294 ? 19.241 12.909 73.699 1.00 16.17 259 ALA B N 1
ATOM 5002 C CA . ALA B 1 294 ? 17.873 13.413 73.398 1.00 17.45 259 ALA B CA 1
ATOM 5003 C C . ALA B 1 294 ? 17.426 14.509 74.384 1.00 16.94 259 ALA B C 1
ATOM 5004 O O . ALA B 1 294 ? 16.418 15.180 74.110 1.00 16.62 259 ALA B O 1
ATOM 5006 N N . GLY B 1 295 ? 18.119 14.717 75.507 1.00 16.20 260 GLY B N 1
ATOM 5007 C CA . GLY B 1 295 ? 17.615 15.677 76.511 1.00 12.72 260 GLY B CA 1
ATOM 5008 C C . GLY B 1 295 ? 18.252 15.510 77.873 1.00 13.21 260 GLY B C 1
ATOM 5009 O O . GLY B 1 295 ? 19.179 14.658 78.033 1.00 13.19 260 GLY B O 1
ATOM 5010 N N . LYS B 1 296 ? 17.797 16.322 78.807 1.00 14.26 261 LYS B N 1
ATOM 5011 C CA . LYS B 1 296 ? 18.335 16.380 80.184 1.00 17.04 261 LYS B CA 1
ATOM 5012 C C . LYS B 1 296 ? 17.145 16.356 81.135 1.00 12.13 261 LYS B C 1
ATOM 5013 O O . LYS B 1 296 ? 16.066 16.924 80.790 1.00 13.99 261 LYS B O 1
ATOM 5019 N N . ILE B 1 297 ? 17.321 15.682 82.265 1.00 11.90 262 ILE B N 1
ATOM 5020 C CA . ILE B 1 297 ? 16.334 15.731 83.365 1.00 13.48 262 ILE B CA 1
ATOM 5021 C C . ILE B 1 297 ? 17.051 16.094 84.640 1.00 14.41 262 ILE B C 1
ATOM 5022 O O . ILE B 1 297 ? 18.184 15.604 84.847 1.00 13.93 262 ILE B O 1
ATOM 5027 N N . GLU B 1 298 ? 16.398 16.926 85.446 1.00 14.04 263 GLU B N 1
ATOM 5028 C CA . GLU B 1 298 ? 16.997 17.365 86.717 1.00 13.51 263 GLU B CA 1
ATOM 5029 C C . GLU B 1 298 ? 15.943 17.334 87.835 1.00 15.00 263 GLU B C 1
ATOM 5030 O O . GLU B 1 298 ? 14.839 17.828 87.659 1.00 14.93 263 GLU B O 1
ATOM 5036 N N . ALA B 1 299 ? 16.327 16.783 88.981 1.00 12.40 264 ALA B N 1
ATOM 5037 C CA . ALA B 1 299 ? 15.499 16.744 90.199 1.00 10.18 264 ALA B CA 1
ATOM 5038 C C . ALA B 1 299 ? 16.056 17.727 91.234 1.00 13.86 264 ALA B C 1
ATOM 5039 O O . ALA B 1 299 ? 17.283 17.800 91.389 1.00 13.54 264 ALA B O 1
ATOM 5041 N N . PHE B 1 300 ? 15.175 18.416 91.928 1.00 11.38 265 PHE B N 1
ATOM 5042 C CA . PHE B 1 300 ? 15.476 19.436 92.955 1.00 13.04 265 PHE B CA 1
ATOM 5043 C C . PHE B 1 300 ? 14.782 18.992 94.232 1.00 14.59 265 PHE B C 1
ATOM 5044 O O . PHE B 1 300 ? 13.545 18.961 94.286 1.00 16.45 265 PHE B O 1
ATOM 5052 N N . VAL B 1 301 ? 15.579 18.551 95.202 1.00 13.54 266 VAL B N 1
ATOM 5053 C CA . VAL B 1 301 ? 15.050 17.813 96.367 1.00 14.47 266 VAL B CA 1
ATOM 5054 C C . VAL B 1 301 ? 15.266 18.671 97.598 1.00 15.49 266 VAL B C 1
ATOM 5055 O O . VAL B 1 301 ? 16.414 18.923 97.987 1.00 13.64 266 VAL B O 1
ATOM 5059 N N . PRO B 1 302 ? 14.178 19.084 98.293 1.00 15.60 267 PRO B N 1
ATOM 5060 C CA . PRO B 1 302 ? 14.316 19.857 99.524 1.00 18.03 267 PRO B CA 1
ATOM 5061 C C . PRO B 1 302 ? 14.884 19.025 100.671 1.00 15.44 267 PRO B C 1
ATOM 5062 O O . PRO B 1 302 ? 14.723 17.835 100.701 1.00 15.43 267 PRO B O 1
ATOM 5066 N N . GLY B 1 303 ? 15.581 19.691 101.588 1.00 13.68 268 GLY B N 1
ATOM 5067 C CA . GLY B 1 303 ? 16.017 19.065 102.838 1.00 14.49 268 GLY B CA 1
ATOM 5068 C C . GLY B 1 303 ? 14.822 18.906 103.769 1.00 19.84 268 GLY B C 1
ATOM 5069 O O . GLY B 1 303 ? 13.663 19.167 103.399 1.00 17.71 268 GLY B O 1
ATOM 5070 N N . PRO B 1 304 ? 15.093 18.426 104.992 1.00 17.17 269 PRO B N 1
ATOM 5071 C CA . PRO B 1 304 ? 14.040 18.176 105.964 1.00 13.94 269 PRO B CA 1
ATOM 5072 C C . PRO B 1 304 ? 13.241 19.434 106.288 1.00 17.73 269 PRO B C 1
ATOM 5073 O O . PRO B 1 304 ? 13.879 20.461 106.590 1.00 18.14 269 PRO B O 1
ATOM 5077 N N . THR B 1 305 ? 11.901 19.353 106.268 1.00 17.75 270 THR B N 1
ATOM 5078 C CA . THR B 1 305 ? 11.085 20.552 106.554 1.00 18.83 270 THR B CA 1
ATOM 5079 C C . THR B 1 305 ? 11.334 21.047 107.993 1.00 21.94 270 THR B C 1
ATOM 5080 O O . THR B 1 305 ? 11.119 22.244 108.225 1.00 22.47 270 THR B O 1
ATOM 5084 N N . ARG B 1 306 ? 11.732 20.201 108.948 1.00 18.21 271 ARG B N 1
ATOM 5085 C CA . ARG B 1 306 ? 11.880 20.685 110.347 1.00 24.81 271 ARG B CA 1
ATOM 5086 C C . ARG B 1 306 ? 13.073 21.641 110.448 1.00 24.68 271 ARG B C 1
ATOM 5087 O O . ARG B 1 306 ? 13.135 22.314 111.452 1.00 25.41 271 ARG B O 1
ATOM 5095 N N . PHE B 1 307 ? 13.958 21.709 109.440 1.00 20.60 272 PHE B N 1
ATOM 5096 C CA . PHE B 1 307 ? 15.078 22.668 109.494 1.00 20.18 272 PHE B CA 1
ATOM 5097 C C . PHE B 1 307 ? 14.806 23.880 108.609 1.00 27.18 272 PHE B C 1
ATOM 5098 O O . PHE B 1 307 ? 15.699 24.628 108.451 1.00 29.73 272 PHE B O 1
ATOM 5106 N N . TRP B 1 308 ? 13.600 24.021 108.062 1.00 22.72 273 TRP B N 1
ATOM 5107 C CA . TRP B 1 308 ? 13.226 25.218 107.275 1.00 22.22 273 TRP B CA 1
ATOM 5108 C C . TRP B 1 308 ? 12.690 26.288 108.230 1.00 30.26 273 TRP B C 1
ATOM 5109 O O . TRP B 1 308 ? 11.727 26.041 108.914 1.00 30.35 273 TRP B O 1
ATOM 5120 N N . PRO B 1 309 ? 13.294 27.491 108.272 1.00 31.97 274 PRO B N 1
ATOM 5121 C CA . PRO B 1 309 ? 12.824 28.574 109.150 1.00 35.82 274 PRO B CA 1
ATOM 5122 C C . PRO B 1 309 ? 11.404 29.103 108.822 1.00 38.43 274 PRO B C 1
ATOM 5123 O O . PRO B 1 309 ? 11.146 29.487 107.724 1.00 42.50 274 PRO B O 1
ATOM 5127 N N . GLY B 1 310 ? 10.506 29.046 109.803 1.00 47.44 275 GLY B N 1
ATOM 5128 C CA . GLY B 1 310 ? 9.071 29.328 109.579 1.00 53.76 275 GLY B CA 1
ATOM 5129 C C . GLY B 1 310 ? 8.869 30.779 109.184 1.00 50.85 275 GLY B C 1
ATOM 5130 O O . GLY B 1 310 ? 7.898 31.073 108.482 1.00 60.70 275 GLY B O 1
ATOM 5131 N N . ASP B 1 311 ? 9.829 31.624 109.539 1.00 45.88 276 ASP B N 1
ATOM 5132 C CA . ASP B 1 311 ? 9.797 33.057 109.160 1.00 57.17 276 ASP B CA 1
ATOM 5133 C C . ASP B 1 311 ? 9.909 33.201 107.639 1.00 58.38 276 ASP B C 1
ATOM 5134 O O . ASP B 1 311 ? 9.601 34.267 107.145 1.00 64.05 276 ASP B O 1
ATOM 5139 N N . LEU B 1 312 ? 10.380 32.183 106.931 1.00 51.17 277 LEU B N 1
ATOM 5140 C CA . LEU B 1 312 ? 10.613 32.293 105.474 1.00 49.33 277 LEU B CA 1
ATOM 5141 C C . LEU B 1 312 ? 9.368 31.836 104.692 1.00 46.97 277 LEU B C 1
ATOM 5142 O O . LEU B 1 312 ? 9.419 31.873 103.484 1.00 55.40 277 LEU B O 1
ATOM 5147 N N . GLY B 1 313 ? 8.291 31.442 105.374 1.00 44.32 278 GLY B N 1
ATOM 5148 C CA . GLY B 1 313 ? 7.069 30.939 104.719 1.00 47.54 278 GLY B CA 1
ATOM 5149 C C . GLY B 1 313 ? 7.184 29.457 104.337 1.00 43.65 278 GLY B C 1
ATOM 5150 O O . GLY B 1 313 ? 7.871 28.729 105.041 1.00 40.66 278 GLY B O 1
ATOM 5151 N N . ALA B 1 314 ? 6.470 29.004 103.318 1.00 36.36 279 ALA B N 1
ATOM 5152 C CA . ALA B 1 314 ? 6.376 27.568 102.979 1.00 34.09 279 ALA B CA 1
ATOM 5153 C C . ALA B 1 314 ? 7.752 27.028 102.572 1.00 24.10 279 ALA B C 1
ATOM 5154 O O . ALA B 1 314 ? 8.478 27.658 101.820 1.00 25.64 279 ALA B O 1
ATOM 5156 N N . PRO B 1 315 ? 8.120 25.788 102.961 1.00 24.25 280 PRO B N 1
ATOM 5157 C CA . PRO B 1 315 ? 9.363 25.202 102.443 1.00 24.15 280 PRO B CA 1
ATOM 5158 C C . PRO B 1 315 ? 9.306 24.997 100.924 1.00 23.58 280 PRO B C 1
ATOM 5159 O O . PRO B 1 315 ? 8.233 24.982 100.296 1.00 20.04 280 PRO B O 1
ATOM 5163 N N . PRO B 1 316 ? 10.483 24.855 100.282 1.00 25.52 281 PRO B N 1
ATOM 5164 C CA . PRO B 1 316 ? 10.558 24.635 98.845 1.00 23.45 281 PRO B CA 1
ATOM 5165 C C . PRO B 1 316 ? 9.825 23.348 98.422 1.00 20.40 281 PRO B C 1
ATOM 5166 O O . PRO B 1 316 ? 9.937 22.344 99.099 1.00 19.08 281 PRO B O 1
ATOM 5170 N N . VAL B 1 317 ? 9.121 23.427 97.301 1.00 17.41 282 VAL B N 1
ATOM 5171 C CA . VAL B 1 317 ? 8.383 22.283 96.722 1.00 24.45 282 VAL B CA 1
ATOM 5172 C C . VAL B 1 317 ? 9.381 21.478 95.896 1.00 17.81 282 VAL B C 1
ATOM 5173 O O . VAL B 1 317 ? 10.157 22.061 95.132 1.00 17.09 282 VAL B O 1
ATOM 5177 N N . PRO B 1 318 ? 9.379 20.136 95.972 1.00 19.51 283 PRO B N 1
ATOM 5178 C CA . PRO B 1 318 ? 10.243 19.338 95.107 1.00 19.39 283 PRO B CA 1
ATOM 5179 C C . PRO B 1 318 ? 9.869 19.524 93.631 1.00 19.77 283 PRO B C 1
ATOM 5180 O O . PRO B 1 318 ? 8.709 19.722 93.318 1.00 18.22 283 PRO B O 1
ATOM 5184 N N . LEU B 1 319 ? 10.878 19.529 92.761 1.00 16.59 284 LEU B N 1
ATOM 5185 C CA . LEU B 1 319 ? 10.697 19.844 91.318 1.00 16.14 284 LEU B CA 1
ATOM 5186 C C . LEU B 1 319 ? 11.456 18.827 90.495 1.00 20.20 284 LEU B C 1
ATOM 5187 O O . LEU B 1 319 ? 12.493 18.312 90.936 1.00 15.83 284 LEU B O 1
ATOM 5192 N N . ILE B 1 320 ? 10.945 18.572 89.314 1.00 14.65 285 ILE B N 1
ATOM 5193 C CA . ILE B 1 320 ? 11.774 18.022 88.226 1.00 14.29 285 ILE B CA 1
ATOM 5194 C C . ILE B 1 320 ? 11.654 18.990 87.049 1.00 17.95 285 ILE B C 1
ATOM 5195 O O . ILE B 1 320 ? 10.593 19.611 86.786 1.00 17.24 285 ILE B O 1
ATOM 5200 N N . GLU B 1 321 ? 12.728 19.068 86.308 1.00 15.39 286 GLU B N 1
ATOM 5201 C CA . GLU B 1 321 ? 12.847 19.953 85.133 1.00 17.87 286 GLU B CA 1
ATOM 5202 C C . GLU B 1 321 ? 13.299 19.076 83.968 1.00 15.57 286 GLU B C 1
ATOM 5203 O O . GLU B 1 321 ? 14.365 18.400 84.059 1.00 14.37 286 GLU B O 1
ATOM 5209 N N . ILE B 1 322 ? 12.517 19.129 82.913 1.00 12.88 287 ILE B N 1
ATOM 5210 C CA . ILE B 1 322 ? 12.759 18.360 81.659 1.00 11.37 287 ILE B CA 1
ATOM 5211 C C . ILE B 1 322 ? 13.254 19.342 80.586 1.00 15.20 287 ILE B C 1
ATOM 5212 O O . ILE B 1 322 ? 12.506 20.312 80.275 1.00 14.05 287 ILE B O 1
ATOM 5217 N N . SER B 1 323 ? 14.423 19.099 80.011 1.00 15.26 288 SER B N 1
ATOM 5218 C CA . SER B 1 323 ? 15.038 19.980 78.989 1.00 17.17 288 SER B CA 1
ATOM 5219 C C . SER B 1 323 ? 15.302 19.178 77.723 1.00 14.84 288 SER B C 1
ATOM 5220 O O . SER B 1 323 ? 16.390 18.621 77.541 1.00 15.27 288 SER B O 1
ATOM 5223 N N . PRO B 1 324 ? 14.292 19.023 76.819 1.00 17.33 289 PRO B N 1
ATOM 5224 C CA . PRO B 1 324 ? 14.504 18.248 75.591 1.00 17.44 289 PRO B CA 1
ATOM 5225 C C . PRO B 1 324 ? 15.511 18.943 74.644 1.00 18.49 289 PRO B C 1
ATOM 5226 O O . PRO B 1 324 ? 15.524 20.141 74.557 1.00 18.38 289 PRO B O 1
ATOM 5230 N N . ARG B 1 325 ? 16.397 18.158 74.028 1.00 18.58 290 ARG B N 1
ATOM 5231 C CA . ARG B 1 325 ? 17.581 18.738 73.329 1.00 21.57 290 ARG B CA 1
ATOM 5232 C C . ARG B 1 325 ? 17.084 19.487 72.087 1.00 23.59 290 ARG B C 1
ATOM 5233 O O . ARG B 1 325 ? 17.484 20.623 71.857 1.00 22.62 290 ARG B O 1
ATOM 5241 N N . LEU B 1 326 ? 16.217 18.845 71.314 1.00 25.65 291 LEU B N 1
ATOM 5242 C CA . LEU B 1 326 ? 15.861 19.342 69.946 1.00 31.91 291 LEU B CA 1
ATOM 5243 C C . LEU B 1 326 ? 14.705 20.356 70.038 1.00 31.00 291 LEU B C 1
ATOM 5244 O O . LEU B 1 326 ? 14.823 21.462 69.427 1.00 34.36 291 LEU B O 1
ATOM 5249 N N . SER B 1 327 ? 13.681 20.089 70.846 1.00 28.55 292 SER B N 1
ATOM 5250 C CA . SER B 1 327 ? 12.557 21.049 71.046 1.00 29.38 292 SER B CA 1
ATOM 5251 C C . SER B 1 327 ? 12.982 22.295 71.832 1.00 31.67 292 SER B C 1
ATOM 5252 O O . SER B 1 327 ? 12.463 23.351 71.560 1.00 24.56 292 SER B O 1
ATOM 5255 N N . LYS B 1 328 ? 13.876 22.154 72.799 1.00 27.41 293 LYS B N 1
ATOM 5256 C CA . LYS B 1 328 ? 14.294 23.254 73.733 1.00 26.68 293 LYS B CA 1
ATOM 5257 C C . LYS B 1 328 ? 13.106 23.759 74.585 1.00 25.13 293 LYS B C 1
ATOM 5258 O O . LYS B 1 328 ? 13.264 24.754 75.284 1.00 25.62 293 LYS B O 1
ATOM 5264 N N A GLN B 1 329 ? 11.958 23.052 74.527 0.49 25.38 294 GLN B N 1
ATOM 5265 N N B GLN B 1 329 ? 11.956 23.055 74.525 0.51 25.11 294 GLN B N 1
ATOM 5266 C CA A GLN B 1 329 ? 10.755 23.369 75.339 0.49 26.54 294 GLN B CA 1
ATOM 5267 C CA B GLN B 1 329 ? 10.762 23.378 75.348 0.51 27.09 294 GLN B CA 1
ATOM 5268 C C A GLN B 1 329 ? 10.969 22.770 76.737 0.49 24.67 294 GLN B C 1
ATOM 5269 C C B GLN B 1 329 ? 10.974 22.768 76.739 0.51 24.57 294 GLN B C 1
ATOM 5270 O O A GLN B 1 329 ? 10.718 21.532 76.967 0.49 24.04 294 GLN B O 1
ATOM 5271 O O B GLN B 1 329 ? 10.719 21.529 76.971 0.51 24.16 294 GLN B O 1
ATOM 5282 N N . ILE B 1 330 ? 11.291 23.620 77.700 1.00 21.72 295 ILE B N 1
ATOM 5283 C CA . ILE B 1 330 ? 11.546 23.147 79.078 1.00 18.94 295 ILE B CA 1
ATOM 5284 C C . ILE B 1 330 ? 10.221 23.034 79.839 1.00 25.95 295 ILE B C 1
ATOM 5285 O O . ILE B 1 330 ? 9.399 23.934 79.754 1.00 22.56 295 ILE B O 1
ATOM 5290 N N . LYS B 1 331 ? 10.078 21.955 80.582 1.00 17.34 296 LYS B N 1
ATOM 5291 C CA . LYS B 1 331 ? 8.902 21.762 81.437 1.00 19.55 296 LYS B CA 1
ATOM 5292 C C . LYS B 1 331 ? 9.381 21.595 82.873 1.00 20.61 296 LYS B C 1
ATOM 5293 O O . LYS B 1 331 ? 10.418 20.884 83.124 1.00 16.82 296 LYS B O 1
ATOM 5299 N N . VAL B 1 332 ? 8.648 22.179 83.788 1.00 17.74 297 VAL B N 1
ATOM 5300 C CA . VAL B 1 332 ? 8.932 22.021 85.235 1.00 21.38 297 VAL B CA 1
ATOM 5301 C C . VAL B 1 332 ? 7.686 21.388 85.864 1.00 25.24 297 VAL B C 1
ATOM 5302 O O . VAL B 1 332 ? 6.582 21.847 85.570 1.00 22.79 297 VAL B O 1
ATOM 5306 N N . HIS B 1 333 ? 7.880 20.355 86.671 1.00 20.26 298 HIS B N 1
ATOM 5307 C CA . HIS B 1 333 ? 6.799 19.745 87.446 1.00 17.68 298 HIS B CA 1
ATOM 5308 C C . HIS B 1 333 ? 7.059 19.843 88.947 1.00 20.12 298 HIS B C 1
ATOM 5309 O O . HIS B 1 333 ? 8.217 19.555 89.373 1.00 17.33 298 HIS B O 1
ATOM 5316 N N . GLU B 1 334 ? 6.030 20.240 89.709 1.00 19.33 299 GLU B N 1
ATOM 5317 C CA . GLU B 1 334 ? 6.035 20.105 91.185 1.00 20.81 299 GLU B CA 1
ATOM 5318 C C . GLU B 1 334 ? 5.703 18.648 91.550 1.00 24.89 299 GLU B C 1
ATOM 5319 O O . GLU B 1 334 ? 4.705 18.072 91.017 1.00 20.14 299 GLU B O 1
ATOM 5325 N N . ILE B 1 335 ? 6.457 18.084 92.469 1.00 18.08 300 ILE B N 1
ATOM 5326 C CA . ILE B 1 335 ? 6.247 16.707 92.983 1.00 18.72 300 ILE B CA 1
ATOM 5327 C C . ILE B 1 335 ? 6.181 16.766 94.513 1.00 21.66 300 ILE B C 1
ATOM 5328 O O . ILE B 1 335 ? 7.111 16.335 95.207 1.00 19.59 300 ILE B O 1
ATOM 5333 N N . PRO B 1 336 ? 5.044 17.224 95.071 1.00 17.59 301 PRO B N 1
ATOM 5334 C CA . PRO B 1 336 ? 4.901 17.395 96.504 1.00 23.28 301 PRO B CA 1
ATOM 5335 C C . PRO B 1 336 ? 4.800 16.046 97.229 1.00 23.30 301 PRO B C 1
ATOM 5336 O O . PRO B 1 336 ? 4.285 15.083 96.685 1.00 24.08 301 PRO B O 1
ATOM 5340 N N . VAL B 1 337 ? 5.264 16.032 98.471 1.00 20.15 302 VAL B N 1
ATOM 5341 C CA . VAL B 1 337 ? 5.205 14.853 99.372 1.00 19.44 302 VAL B CA 1
ATOM 5342 C C . VAL B 1 337 ? 3.935 14.963 100.207 1.00 23.31 302 VAL B C 1
ATOM 5343 O O . VAL B 1 337 ? 3.610 16.105 100.630 1.00 21.22 302 VAL B O 1
ATOM 5347 N N . ASP B 1 338 ? 3.233 13.860 100.435 1.00 24.58 303 ASP B N 1
ATOM 5348 C CA . ASP B 1 338 ? 2.024 13.883 101.303 1.00 22.76 303 ASP B CA 1
ATOM 5349 C C . ASP B 1 338 ? 2.385 14.502 102.642 1.00 24.43 303 ASP B C 1
ATOM 5350 O O . ASP B 1 338 ? 3.370 14.070 103.274 1.00 23.00 303 ASP B O 1
ATOM 5355 N N . PRO B 1 339 ? 1.609 15.475 103.158 1.00 28.12 304 PRO B N 1
ATOM 5356 C CA . PRO B 1 339 ? 1.952 16.083 104.448 1.00 26.03 304 PRO B CA 1
ATOM 5357 C C . PRO B 1 339 ? 2.196 15.030 105.553 1.00 22.86 304 PRO B C 1
ATOM 5358 O O . PRO B 1 339 ? 3.044 15.260 106.386 1.00 27.01 304 PRO B O 1
ATOM 5362 N N . LYS B 1 340 ? 1.376 13.971 105.579 1.00 22.63 305 LYS B N 1
ATOM 5363 C CA . LYS B 1 340 ? 1.424 12.936 106.657 1.00 25.84 305 LYS B CA 1
ATOM 5364 C C . LYS B 1 340 ? 2.827 12.335 106.655 1.00 21.29 305 LYS B C 1
ATOM 5365 O O . LYS B 1 340 ? 3.379 12.025 107.741 1.00 20.58 305 LYS B O 1
ATOM 5371 N N . LEU B 1 341 ? 3.415 12.174 105.481 1.00 18.75 306 LEU B N 1
ATOM 5372 C CA . LEU B 1 341 ? 4.769 11.573 105.407 1.00 21.12 306 LEU B CA 1
ATOM 5373 C C . LEU B 1 341 ? 5.820 12.630 105.798 1.00 20.70 306 LEU B C 1
ATOM 5374 O O . LEU B 1 341 ? 6.852 12.249 106.360 1.00 17.86 306 LEU B O 1
ATOM 5379 N N . LEU B 1 342 ? 5.589 13.910 105.506 1.00 18.97 307 LEU B N 1
ATOM 5380 C CA . LEU B 1 342 ? 6.564 14.965 105.899 1.00 18.89 307 LEU B CA 1
ATOM 5381 C C . LEU B 1 342 ? 6.575 15.100 107.433 1.00 20.31 307 LEU B C 1
ATOM 5382 O O . LEU B 1 342 ? 7.678 15.365 107.984 1.00 24.08 307 LEU B O 1
ATOM 5387 N N . LYS B 1 343 ? 5.417 14.879 108.108 1.00 21.53 308 LYS B N 1
ATOM 5388 C CA . LYS B 1 343 ? 5.340 14.927 109.601 1.00 20.59 308 LYS B CA 1
ATOM 5389 C C . LYS B 1 343 ? 6.101 13.734 110.191 1.00 24.58 308 LYS B C 1
ATOM 5390 O O . LYS B 1 343 ? 6.469 13.827 111.322 1.00 24.32 308 LYS B O 1
ATOM 5396 N N . ALA B 1 344 ? 6.249 12.627 109.463 1.00 19.14 309 ALA B N 1
ATOM 5397 C CA . ALA B 1 344 ? 6.799 11.368 110.019 1.00 20.15 309 ALA B CA 1
ATOM 5398 C C . ALA B 1 344 ? 8.314 11.248 109.820 1.00 21.33 309 ALA B C 1
ATOM 5399 O O . ALA B 1 344 ? 8.880 10.315 110.375 1.00 17.78 309 ALA B O 1
ATOM 5401 N N . GLY B 1 345 ? 8.980 12.179 109.131 1.00 19.12 310 GLY B N 1
ATOM 5402 C CA . GLY B 1 345 ? 10.429 11.976 108.897 1.00 19.92 310 GLY B CA 1
ATOM 5403 C C . GLY B 1 345 ? 11.117 13.105 108.149 1.00 19.93 310 GLY B C 1
ATOM 5404 O O . GLY B 1 345 ? 10.460 14.097 107.820 1.00 18.02 310 GLY B O 1
ATOM 5405 N N . ASP B 1 346 ? 12.415 12.932 107.930 1.00 14.85 311 ASP B N 1
ATOM 5406 C CA . ASP B 1 346 ? 13.330 13.973 107.377 1.00 17.89 311 ASP B CA 1
ATOM 5407 C C . ASP B 1 346 ? 13.629 13.681 105.895 1.00 17.79 311 ASP B C 1
ATOM 5408 O O . ASP B 1 346 ? 14.405 14.442 105.324 1.00 18.85 311 ASP B O 1
ATOM 5413 N N . HIS B 1 347 ? 13.055 12.621 105.314 1.00 13.83 312 HIS B N 1
ATOM 5414 C CA . HIS B 1 347 ? 13.514 12.098 103.995 1.00 17.27 312 HIS B CA 1
ATOM 5415 C C . HIS B 1 347 ? 12.385 12.124 102.954 1.00 16.71 312 HIS B C 1
ATOM 5416 O O . HIS B 1 347 ? 12.332 11.234 102.059 1.00 13.66 312 HIS B O 1
ATOM 5423 N N . ASN B 1 348 ? 11.561 13.164 102.989 1.00 13.52 313 ASN B N 1
ATOM 5424 C CA . ASN B 1 348 ? 10.579 13.361 101.920 1.00 14.63 313 ASN B CA 1
ATOM 5425 C C . ASN B 1 348 ? 9.703 12.115 101.759 1.00 15.09 313 ASN B C 1
ATOM 5426 O O . ASN B 1 348 ? 9.394 11.746 100.629 1.00 15.41 313 ASN B O 1
ATOM 5431 N N . GLY B 1 349 ? 9.357 11.476 102.859 1.00 14.17 314 GLY B N 1
ATOM 5432 C CA . GLY B 1 349 ? 8.437 10.323 102.852 1.00 11.36 314 GLY B CA 1
ATOM 5433 C C . GLY B 1 349 ? 9.096 9.017 102.401 1.00 16.11 314 GLY B C 1
ATOM 5434 O O . GLY B 1 349 ? 8.431 7.966 102.450 1.00 12.60 314 GLY B O 1
ATOM 5435 N N . ALA B 1 350 ? 10.366 9.055 101.987 1.00 13.49 315 ALA B N 1
ATOM 5436 C CA . ALA B 1 350 ? 11.042 7.843 101.456 1.00 15.45 315 ALA B CA 1
ATOM 5437 C C . ALA B 1 350 ? 11.098 6.714 102.479 1.00 14.37 315 ALA B C 1
ATOM 5438 O O . ALA B 1 350 ? 10.959 5.538 102.093 1.00 13.25 315 ALA B O 1
ATOM 5440 N N . THR B 1 351 ? 11.181 7.029 103.765 1.00 12.70 316 THR B N 1
ATOM 5441 C CA . THR B 1 351 ? 11.186 5.928 104.772 1.00 13.88 316 THR B CA 1
ATOM 5442 C C . THR B 1 351 ? 9.882 5.130 104.754 1.00 13.98 316 THR B C 1
ATOM 5443 O O . THR B 1 351 ? 9.933 3.875 104.915 1.00 14.02 316 THR B O 1
ATOM 5447 N N . TYR B 1 352 ? 8.751 5.801 104.546 1.00 13.12 317 TYR B N 1
ATOM 5448 C CA . TYR B 1 352 ? 7.433 5.145 104.455 1.00 13.27 317 TYR B CA 1
ATOM 5449 C C . TYR B 1 352 ? 7.365 4.224 103.236 1.00 12.24 317 TYR B C 1
ATOM 5450 O O . TYR B 1 352 ? 6.971 3.054 103.341 1.00 12.98 317 TYR B O 1
ATOM 5459 N N . PHE B 1 353 ? 7.757 4.737 102.087 1.00 14.65 318 PHE B N 1
ATOM 5460 C CA . PHE B 1 353 ? 7.704 3.941 100.849 1.00 14.87 318 PHE B CA 1
ATOM 5461 C C . PHE B 1 353 ? 8.605 2.704 100.977 1.00 18.05 318 PHE B C 1
ATOM 5462 O O . PHE B 1 353 ? 8.243 1.627 100.485 1.00 15.05 318 PHE B O 1
ATOM 5470 N N . GLN B 1 354 ? 9.805 2.890 101.539 1.00 13.30 319 GLN B N 1
ATOM 5471 C CA . GLN B 1 354 ? 10.735 1.771 101.796 1.00 13.72 319 GLN B CA 1
ATOM 5472 C C . GLN B 1 354 ? 9.996 0.736 102.630 1.00 13.39 319 GLN B C 1
ATOM 5473 O O . GLN B 1 354 ? 10.061 -0.468 102.329 1.00 14.67 319 GLN B O 1
ATOM 5479 N N . HIS B 1 355 ? 9.362 1.193 103.708 1.00 13.18 320 HIS B N 1
ATOM 5480 C CA . HIS B 1 355 ? 8.678 0.254 104.633 1.00 14.80 320 HIS B CA 1
ATOM 5481 C C . HIS B 1 355 ? 7.530 -0.450 103.897 1.00 14.77 320 HIS B C 1
ATOM 5482 O O . HIS B 1 355 ? 7.292 -1.612 104.223 1.00 14.54 320 HIS B O 1
ATOM 5489 N N . GLN B 1 356 ? 6.793 0.221 103.021 1.00 13.87 321 GLN B N 1
ATOM 5490 C CA . GLN B 1 356 ? 5.704 -0.480 102.296 1.00 18.23 321 GLN B CA 1
ATOM 5491 C C . GLN B 1 356 ? 6.277 -1.687 101.540 1.00 17.35 321 GLN B C 1
ATOM 5492 O O . GLN B 1 356 ? 5.650 -2.807 101.550 1.00 17.59 321 GLN B O 1
ATOM 5498 N N . ARG B 1 357 ? 7.420 -1.477 100.887 1.00 15.18 322 ARG B N 1
ATOM 5499 C CA . ARG B 1 357 ? 8.009 -2.538 100.045 1.00 15.85 322 ARG B CA 1
ATOM 5500 C C . ARG B 1 357 ? 8.625 -3.614 100.932 1.00 17.60 322 ARG B C 1
ATOM 5501 O O . ARG B 1 357 ? 8.457 -4.821 100.636 1.00 17.93 322 ARG B O 1
ATOM 5509 N N . PHE B 1 358 ? 9.335 -3.225 101.978 1.00 17.35 323 PHE B N 1
ATOM 5510 C CA . PHE B 1 358 ? 9.926 -4.205 102.899 1.00 15.85 323 PHE B CA 1
ATOM 5511 C C . PHE B 1 358 ? 8.795 -5.021 103.531 1.00 16.76 323 PHE B C 1
ATOM 5512 O O . PHE B 1 358 ? 8.933 -6.251 103.608 1.00 18.51 323 PHE B O 1
ATOM 5520 N N . MET B 1 359 ? 7.724 -4.374 103.987 1.00 14.69 324 MET B N 1
ATOM 5521 C CA . MET B 1 359 ? 6.617 -5.120 104.648 1.00 16.85 324 MET B CA 1
ATOM 5522 C C . MET B 1 359 ? 6.042 -6.157 103.683 1.00 22.30 324 MET B C 1
ATOM 5523 O O . MET B 1 359 ? 5.803 -7.299 104.110 1.00 20.81 324 MET B O 1
ATOM 5528 N N . ALA B 1 360 ? 5.820 -5.783 102.416 1.00 20.33 325 ALA B N 1
ATOM 5529 C CA . ALA B 1 360 ? 5.263 -6.712 101.391 1.00 22.07 325 ALA B CA 1
ATOM 5530 C C . ALA B 1 360 ? 6.183 -7.940 101.270 1.00 26.36 325 ALA B C 1
ATOM 5531 O O . ALA B 1 360 ? 5.695 -9.081 101.127 1.00 23.87 325 ALA B O 1
ATOM 5533 N N . LEU B 1 361 ? 7.510 -7.711 101.302 1.00 21.16 326 LEU B N 1
ATOM 5534 C CA . LEU B 1 361 ? 8.499 -8.819 101.210 1.00 20.62 326 LEU B CA 1
ATOM 5535 C C . LEU B 1 361 ? 8.438 -9.694 102.474 1.00 23.69 326 LEU B C 1
ATOM 5536 O O . LEU B 1 361 ? 8.415 -10.880 102.357 1.00 24.53 326 LEU B O 1
ATOM 5541 N N . VAL B 1 362 ? 8.355 -9.107 103.653 1.00 17.40 327 VAL B N 1
ATOM 5542 C CA . VAL B 1 362 ? 8.195 -9.906 104.898 1.00 20.39 327 VAL B CA 1
ATOM 5543 C C . VAL B 1 362 ? 6.886 -10.703 104.846 1.00 26.84 327 VAL B C 1
ATOM 5544 O O . VAL B 1 362 ? 6.914 -11.862 105.278 1.00 24.07 327 VAL B O 1
ATOM 5548 N N . GLN B 1 363 ? 5.815 -10.118 104.313 1.00 24.86 328 GLN B N 1
ATOM 5549 C CA . GLN B 1 363 ? 4.479 -10.788 104.272 1.00 27.94 328 GLN B CA 1
ATOM 5550 C C . GLN B 1 363 ? 4.434 -11.903 103.207 1.00 30.80 328 GLN B C 1
ATOM 5551 O O . GLN B 1 363 ? 3.473 -12.729 103.278 1.00 32.54 328 GLN B O 1
ATOM 5557 N N . GLY B 1 364 ? 5.331 -11.868 102.227 1.00 23.06 329 GLY B N 1
ATOM 5558 C CA . GLY B 1 364 ? 5.364 -12.803 101.093 1.00 36.54 329 GLY B CA 1
ATOM 5559 C C . GLY B 1 364 ? 4.516 -12.352 99.924 1.00 36.49 329 GLY B C 1
ATOM 5560 O O . GLY B 1 364 ? 4.293 -13.228 99.047 1.00 40.50 329 GLY B O 1
ATOM 5561 N N . SER B 1 365 ? 3.959 -11.134 99.943 1.00 32.51 330 SER B N 1
ATOM 5562 C CA . SER B 1 365 ? 3.197 -10.584 98.788 1.00 35.85 330 SER B CA 1
ATOM 5563 C C . SER B 1 365 ? 4.188 -10.213 97.671 1.00 35.17 330 SER B C 1
ATOM 5564 O O . SER B 1 365 ? 3.797 -10.181 96.502 1.00 38.88 330 SER B O 1
ATOM 5567 N N . SER B 1 366 ? 5.428 -9.942 98.040 1.00 25.48 331 SER B N 1
ATOM 5568 C CA . SER B 1 366 ? 6.507 -9.672 97.066 1.00 27.56 331 SER B CA 1
ATOM 5569 C C . SER B 1 366 ? 7.660 -10.631 97.332 1.00 29.14 331 SER B C 1
ATOM 5570 O O . SER B 1 366 ? 7.786 -11.055 98.463 1.00 33.08 331 SER B O 1
ATOM 5573 N N . THR B 1 367 ? 8.486 -10.872 96.326 1.00 25.73 332 THR B N 1
ATOM 5574 C CA . THR B 1 367 ? 9.709 -11.679 96.476 1.00 33.73 332 THR B CA 1
ATOM 5575 C C . THR B 1 367 ? 10.959 -10.803 96.228 1.00 28.46 332 THR B C 1
ATOM 5576 O O . THR B 1 367 ? 12.057 -11.328 96.342 1.00 30.20 332 THR B O 1
ATOM 5580 N N . GLU B 1 368 ? 10.794 -9.525 95.877 1.00 27.44 333 GLU B N 1
ATOM 5581 C CA . GLU B 1 368 ? 11.962 -8.715 95.429 1.00 35.02 333 GLU B CA 1
ATOM 5582 C C . GLU B 1 368 ? 12.608 -7.935 96.589 1.00 22.39 333 GLU B C 1
ATOM 5583 O O . GLU B 1 368 ? 11.896 -7.177 97.207 1.00 26.39 333 GLU B O 1
ATOM 5589 N N . THR B 1 369 ? 13.898 -8.127 96.859 1.00 22.39 334 THR B N 1
ATOM 5590 C CA . THR B 1 369 ? 14.674 -7.216 97.740 1.00 22.39 334 THR B CA 1
ATOM 5591 C C . THR B 1 369 ? 15.216 -6.096 96.831 1.00 20.25 334 THR B C 1
ATOM 5592 O O . THR B 1 369 ? 16.122 -6.353 96.061 1.00 18.94 334 THR B O 1
ATOM 5596 N N . GLU B 1 370 ? 14.680 -4.886 96.935 1.00 15.51 335 GLU B N 1
ATOM 5597 C CA . GLU B 1 370 ? 15.024 -3.850 95.925 1.00 15.55 335 GLU B CA 1
ATOM 5598 C C . GLU B 1 370 ? 16.420 -3.284 96.182 1.00 15.64 335 GLU B C 1
ATOM 5599 O O . GLU B 1 370 ? 17.057 -2.864 95.221 1.00 14.39 335 GLU B O 1
ATOM 5605 N N . VAL B 1 371 ? 16.866 -3.284 97.426 1.00 12.78 336 VAL B N 1
ATOM 5606 C CA . VAL B 1 371 ? 18.210 -2.785 97.767 1.00 13.05 336 VAL B CA 1
ATOM 5607 C C . VAL B 1 371 ? 18.921 -3.886 98.520 1.00 11.80 336 VAL B C 1
ATOM 5608 O O . VAL B 1 371 ? 18.667 -4.060 99.724 1.00 13.40 336 VAL B O 1
ATOM 5612 N N . SER B 1 372 ? 19.744 -4.637 97.801 1.00 11.74 337 SER B N 1
ATOM 5613 C CA . SER B 1 372 ? 20.310 -5.896 98.317 1.00 13.25 337 SER B CA 1
ATOM 5614 C C . SER B 1 372 ? 21.546 -5.627 99.178 1.00 12.10 337 SER B C 1
ATOM 5615 O O . SER B 1 372 ? 22.123 -4.509 99.142 1.00 11.69 337 SER B O 1
ATOM 5618 N N . PHE B 1 373 ? 22.007 -6.687 99.827 1.00 10.61 338 PHE B N 1
ATOM 5619 C CA . PHE B 1 373 ? 23.327 -6.655 100.510 1.00 13.14 338 PHE B CA 1
ATOM 5620 C C . PHE B 1 373 ? 24.401 -6.221 99.514 1.00 11.25 338 PHE B C 1
ATOM 5621 O O . PHE B 1 373 ? 25.232 -5.407 99.831 1.00 11.89 338 PHE B O 1
ATOM 5629 N N A SER B 1 374 ? 24.368 -6.795 98.304 0.40 12.90 339 SER B N 1
ATOM 5630 N N B SER B 1 374 ? 24.363 -6.796 98.306 0.60 10.98 339 SER B N 1
ATOM 5631 C CA A SER B 1 374 ? 25.379 -6.484 97.253 0.40 15.41 339 SER B CA 1
ATOM 5632 C CA B SER B 1 374 ? 25.380 -6.488 97.265 0.60 15.28 339 SER B CA 1
ATOM 5633 C C A SER B 1 374 ? 25.298 -5.007 96.848 0.40 13.03 339 SER B C 1
ATOM 5634 C C B SER B 1 374 ? 25.298 -5.008 96.855 0.60 12.36 339 SER B C 1
ATOM 5635 O O A SER B 1 374 ? 26.335 -4.364 96.657 0.40 12.22 339 SER B O 1
ATOM 5636 O O B SER B 1 374 ? 26.334 -4.366 96.658 0.60 11.93 339 SER B O 1
ATOM 5641 N N . ASP B 1 375 ? 24.086 -4.471 96.760 1.00 12.06 340 ASP B N 1
ATOM 5642 C CA . ASP B 1 375 ? 23.933 -3.021 96.511 1.00 11.71 340 ASP B CA 1
ATOM 5643 C C . ASP B 1 375 ? 24.553 -2.206 97.658 1.00 10.12 340 ASP B C 1
ATOM 5644 O O . ASP B 1 375 ? 25.265 -1.211 97.375 1.00 9.13 340 ASP B O 1
ATOM 5649 N N . GLY B 1 376 ? 24.305 -2.622 98.888 1.00 9.91 341 GLY B N 1
ATOM 5650 C CA . GLY B 1 376 ? 24.870 -1.915 100.054 1.00 9.60 341 GLY B CA 1
ATOM 5651 C C . GLY B 1 376 ? 26.389 -1.954 100.050 1.00 9.55 341 GLY B C 1
ATOM 5652 O O . GLY B 1 376 ? 27.039 -0.925 100.353 1.00 9.50 341 GLY B O 1
ATOM 5653 N N . LEU B 1 377 ? 26.938 -3.119 99.699 1.00 9.53 342 LEU B N 1
ATOM 5654 C CA . LEU B 1 377 ? 28.389 -3.334 99.731 1.00 9.20 342 LEU B CA 1
ATOM 5655 C C . LEU B 1 377 ? 29.027 -2.540 98.594 1.00 10.52 342 LEU B C 1
ATOM 5656 O O . LEU B 1 377 ? 30.075 -1.898 98.828 1.00 10.60 342 LEU B O 1
ATOM 5661 N N . TRP B 1 378 ? 28.439 -2.553 97.410 1.00 9.25 343 TRP B N 1
ATOM 5662 C CA . TRP B 1 378 ? 28.945 -1.711 96.304 1.00 10.96 343 TRP B CA 1
ATOM 5663 C C . TRP B 1 378 ? 29.009 -0.241 96.723 1.00 9.77 343 TRP B C 1
ATOM 5664 O O . TRP B 1 378 ? 30.039 0.425 96.459 1.00 9.08 343 TRP B O 1
ATOM 5675 N N . ALA B 1 379 ? 27.955 0.279 97.353 1.00 8.88 344 ALA B N 1
ATOM 5676 C CA . ALA B 1 379 ? 27.885 1.714 97.696 1.00 10.08 344 ALA B CA 1
ATOM 5677 C C . ALA B 1 379 ? 28.980 2.023 98.717 1.00 11.32 344 ALA B C 1
ATOM 5678 O O . ALA B 1 379 ? 29.625 3.079 98.617 1.00 9.86 344 ALA B O 1
ATOM 5680 N N . VAL B 1 380 ? 29.235 1.106 99.646 1.00 11.00 345 VAL B N 1
ATOM 5681 C CA . VAL B 1 380 ? 30.313 1.290 100.667 1.00 10.77 345 VAL B CA 1
ATOM 5682 C C . VAL B 1 380 ? 31.674 1.244 99.979 1.00 11.14 345 VAL B C 1
ATOM 5683 O O . VAL B 1 380 ? 32.543 2.092 100.281 1.00 10.83 345 VAL B O 1
ATOM 5687 N N . ARG B 1 381 ? 31.870 0.293 99.069 1.00 8.58 346 ARG B N 1
ATOM 5688 C CA . ARG B 1 381 ? 33.172 0.143 98.386 1.00 9.85 346 ARG B CA 1
ATOM 5689 C C . ARG B 1 381 ? 33.453 1.398 97.542 1.00 10.32 346 ARG B C 1
ATOM 5690 O O . ARG B 1 381 ? 34.592 1.840 97.466 1.00 11.94 346 ARG B O 1
ATOM 5698 N N . MET B 1 382 ? 32.419 1.969 96.934 1.00 11.11 347 MET B N 1
ATOM 5699 C CA . MET B 1 382 ? 32.600 3.201 96.152 1.00 9.96 347 MET B CA 1
ATOM 5700 C C . MET B 1 382 ? 32.996 4.339 97.103 1.00 12.41 347 MET B C 1
ATOM 5701 O O . MET B 1 382 ? 33.918 5.091 96.742 1.00 11.08 347 MET B O 1
ATOM 5706 N N . GLY B 1 383 ? 32.386 4.448 98.300 1.00 10.90 348 GLY B N 1
ATOM 5707 C CA . GLY B 1 383 ? 32.793 5.510 99.244 1.00 10.57 348 GLY B CA 1
ATOM 5708 C C . GLY B 1 383 ? 34.206 5.287 99.776 1.00 11.90 348 GLY B C 1
ATOM 5709 O O . GLY B 1 383 ? 34.955 6.280 99.923 1.00 11.85 348 GLY B O 1
ATOM 5710 N N . MET B 1 384 ? 34.580 4.034 100.035 1.00 9.60 349 MET B N 1
ATOM 5711 C CA . MET B 1 384 ? 35.961 3.717 100.477 1.00 12.07 349 MET B CA 1
ATOM 5712 C C . MET B 1 384 ? 36.943 4.074 99.365 1.00 13.00 349 MET B C 1
ATOM 5713 O O . MET B 1 384 ? 37.987 4.665 99.662 1.00 12.30 349 MET B O 1
ATOM 5718 N N . ALA B 1 385 ? 36.638 3.752 98.113 1.00 11.29 350 ALA B N 1
ATOM 5719 C CA . ALA B 1 385 ? 37.513 4.131 96.968 1.00 11.88 350 ALA B CA 1
ATOM 5720 C C . ALA B 1 385 ? 37.662 5.650 96.852 1.00 9.68 350 ALA B C 1
ATOM 5721 O O . ALA B 1 385 ? 38.775 6.136 96.602 1.00 12.81 350 ALA B O 1
ATOM 5723 N N . ALA B 1 386 ? 36.581 6.402 97.012 1.00 10.55 351 ALA B N 1
ATOM 5724 C CA . ALA B 1 386 ? 36.601 7.866 96.943 1.00 10.57 351 ALA B CA 1
ATOM 5725 C C . ALA B 1 386 ? 37.499 8.390 98.057 1.00 12.87 351 ALA B C 1
ATOM 5726 O O . ALA B 1 386 ? 38.296 9.310 97.816 1.00 10.94 351 ALA B O 1
ATOM 5728 N N . GLN B 1 387 ? 37.326 7.882 99.274 1.00 9.22 352 GLN B N 1
ATOM 5729 C CA . GLN B 1 387 ? 38.185 8.351 100.390 1.00 11.03 352 GLN B CA 1
ATOM 5730 C C . GLN B 1 387 ? 39.660 8.047 100.099 1.00 14.32 352 GLN B C 1
ATOM 5731 O O . GLN B 1 387 ? 40.522 8.959 100.403 1.00 12.35 352 GLN B O 1
ATOM 5737 N N . HIS B 1 388 ? 39.966 6.848 99.614 1.00 13.78 353 HIS B N 1
ATOM 5738 C CA . HIS B 1 388 ? 41.360 6.457 99.304 1.00 14.77 353 HIS B CA 1
ATOM 5739 C C . HIS B 1 388 ? 41.901 7.367 98.190 1.00 14.82 353 HIS B C 1
ATOM 5740 O O . HIS B 1 388 ? 43.050 7.850 98.290 1.00 13.88 353 HIS B O 1
ATOM 5747 N N . SER B 1 389 ? 41.085 7.642 97.168 1.00 11.06 354 SER B N 1
ATOM 5748 C CA . SER B 1 389 ? 41.510 8.465 96.018 1.00 11.45 354 SER B CA 1
ATOM 5749 C C . SER B 1 389 ? 41.791 9.879 96.543 1.00 11.30 354 SER B C 1
ATOM 5750 O O . SER B 1 389 ? 42.803 10.459 96.207 1.00 12.63 354 SER B O 1
ATOM 5753 N N . ALA B 1 390 ? 40.916 10.418 97.403 1.00 9.04 355 ALA B N 1
ATOM 5754 C CA . ALA B 1 390 ? 41.101 11.799 97.922 1.00 14.61 355 ALA B CA 1
ATOM 5755 C C . ALA B 1 390 ? 42.363 11.864 98.820 1.00 17.13 355 ALA B C 1
ATOM 5756 O O . ALA B 1 390 ? 43.074 12.881 98.768 1.00 14.88 355 ALA B O 1
ATOM 5758 N N . ALA B 1 391 ? 42.627 10.802 99.603 1.00 12.99 356 ALA B N 1
ATOM 5759 C CA . ALA B 1 391 ? 43.758 10.769 100.533 1.00 16.16 356 ALA B CA 1
ATOM 5760 C C . ALA B 1 391 ? 45.057 10.633 99.758 1.00 19.10 356 ALA B C 1
ATOM 5761 O O . ALA B 1 391 ? 46.092 11.186 100.265 1.00 23.30 356 ALA B O 1
ATOM 5763 N N . THR B 1 392 ? 45.046 10.018 98.594 1.00 15.33 357 THR B N 1
ATOM 5764 C CA . THR B 1 392 ? 46.314 9.711 97.864 1.00 16.84 357 THR B CA 1
ATOM 5765 C C . THR B 1 392 ? 46.510 10.625 96.652 1.00 15.56 357 THR B C 1
ATOM 5766 O O . THR B 1 392 ? 47.615 10.638 96.130 1.00 15.75 357 THR B O 1
ATOM 5770 N N . GLY B 1 393 ? 45.504 11.348 96.202 1.00 12.42 358 GLY B N 1
ATOM 5771 C CA . GLY B 1 393 ? 45.582 12.097 94.956 1.00 19.34 358 GLY B CA 1
ATOM 5772 C C . GLY B 1 393 ? 45.714 11.209 93.725 1.00 18.14 358 GLY B C 1
ATOM 5773 O O . GLY B 1 393 ? 46.315 11.665 92.759 1.00 16.32 358 GLY B O 1
ATOM 5774 N N . GLN B 1 394 ? 45.199 9.985 93.767 1.00 16.16 359 GLN B N 1
ATOM 5775 C CA . GLN B 1 394 ? 45.320 9.021 92.635 1.00 14.88 359 GLN B CA 1
ATOM 5776 C C . GLN B 1 394 ? 43.964 8.398 92.350 1.00 12.02 359 GLN B C 1
ATOM 5777 O O . GLN B 1 394 ? 43.127 8.233 93.284 1.00 13.04 359 GLN B O 1
ATOM 5783 N N . ALA B 1 395 ? 43.809 7.988 91.099 1.00 11.22 360 ALA B N 1
ATOM 5784 C CA . ALA B 1 395 ? 42.600 7.248 90.687 1.00 14.07 360 ALA B CA 1
ATOM 5785 C C . ALA B 1 395 ? 42.610 5.885 91.388 1.00 14.27 360 ALA B C 1
ATOM 5786 O O . ALA B 1 395 ? 43.703 5.359 91.617 1.00 14.40 360 ALA B O 1
ATOM 5788 N N . VAL B 1 396 ? 41.427 5.349 91.674 1.00 13.58 361 VAL B N 1
ATOM 5789 C CA . VAL B 1 396 ? 41.302 4.012 92.313 1.00 14.69 361 VAL B CA 1
ATOM 5790 C C . VAL B 1 396 ? 40.412 3.128 91.441 1.00 15.67 361 VAL B C 1
ATOM 5791 O O . VAL B 1 396 ? 39.356 3.590 91.029 1.00 14.83 361 VAL B O 1
ATOM 5795 N N A THR B 1 397 ? 40.914 1.947 91.067 0.34 17.99 362 THR B N 1
ATOM 5796 N N B THR B 1 397 ? 40.917 1.950 91.061 0.66 17.67 362 THR B N 1
ATOM 5797 C CA A THR B 1 397 ? 40.136 1.013 90.214 0.34 19.57 362 THR B CA 1
ATOM 5798 C CA B THR B 1 397 ? 40.135 1.014 90.213 0.66 18.10 362 THR B CA 1
ATOM 5799 C C A THR B 1 397 ? 39.229 0.132 91.070 0.34 20.60 362 THR B C 1
ATOM 5800 C C B THR B 1 397 ? 39.226 0.137 91.072 0.66 19.98 362 THR B C 1
ATOM 5801 O O A THR B 1 397 ? 39.530 -0.010 92.260 0.34 17.87 362 THR B O 1
ATOM 5802 O O B THR B 1 397 ? 39.534 -0.017 92.249 0.66 17.78 362 THR B O 1
ATOM 5809 N N . LEU B 1 398 ? 38.035 -0.184 90.562 1.00 17.63 363 LEU B N 1
ATOM 5810 C CA . LEU B 1 398 ? 37.120 -1.089 91.292 1.00 21.02 363 LEU B CA 1
ATOM 5811 C C . LEU B 1 398 ? 36.788 -2.252 90.353 1.00 19.68 363 LEU B C 1
ATOM 5812 O O . LEU B 1 398 ? 36.658 -2.017 89.160 1.00 22.04 363 LEU B O 1
ATOM 5817 N N . GLU B 1 399 ? 36.672 -3.442 90.905 1.00 29.79 364 GLU B N 1
ATOM 5818 C CA . GLU B 1 399 ? 36.267 -4.623 90.102 1.00 48.83 364 GLU B CA 1
ATOM 5819 C C . GLU B 1 399 ? 35.261 -5.457 90.914 1.00 62.81 364 GLU B C 1
ATOM 5820 O O . GLU B 1 399 ? 35.182 -5.221 92.107 1.00 63.25 364 GLU B O 1
ATOM 5826 N N . GLN C 1 37 ? 43.990 60.107 71.862 1.00 68.54 2 GLN C N 1
ATOM 5827 C CA . GLN C 1 37 ? 44.287 59.732 70.442 1.00 73.48 2 GLN C CA 1
ATOM 5828 C C . GLN C 1 37 ? 43.467 58.495 70.035 1.00 60.30 2 GLN C C 1
ATOM 5829 O O . GLN C 1 37 ? 43.157 57.639 70.917 1.00 61.80 2 GLN C O 1
ATOM 5835 N N . LEU C 1 38 ? 43.140 58.377 68.747 1.00 55.48 3 LEU C N 1
ATOM 5836 C CA . LEU C 1 38 ? 42.437 57.154 68.285 1.00 54.79 3 LEU C CA 1
ATOM 5837 C C . LEU C 1 38 ? 43.341 55.931 68.453 1.00 43.68 3 LEU C C 1
ATOM 5838 O O . LEU C 1 38 ? 44.561 56.078 68.375 1.00 44.90 3 LEU C O 1
ATOM 5843 N N . VAL C 1 39 ? 42.733 54.780 68.682 1.00 36.56 4 VAL C N 1
ATOM 5844 C CA . VAL C 1 39 ? 43.490 53.509 68.739 1.00 27.33 4 VAL C CA 1
ATOM 5845 C C . VAL C 1 39 ? 43.144 52.778 67.445 1.00 28.25 4 VAL C C 1
ATOM 5846 O O . VAL C 1 39 ? 41.965 52.647 67.156 1.00 23.12 4 VAL C O 1
ATOM 5850 N N . ARG C 1 40 ? 44.165 52.436 66.676 1.00 20.48 5 ARG C N 1
ATOM 5851 C CA . ARG C 1 40 ? 43.946 51.769 65.381 1.00 22.95 5 ARG C CA 1
ATOM 5852 C C . ARG C 1 40 ? 44.337 50.305 65.546 1.00 22.78 5 ARG C C 1
ATOM 5853 O O . ARG C 1 40 ? 45.446 50.033 65.975 1.00 19.04 5 ARG C O 1
ATOM 5861 N N . TYR C 1 41 ? 43.411 49.442 65.206 1.00 17.14 6 TYR C N 1
ATOM 5862 C CA . TYR C 1 41 ? 43.671 48.011 65.362 1.00 16.70 6 TYR C CA 1
ATOM 5863 C C . TYR C 1 41 ? 43.957 47.293 64.057 1.00 18.48 6 TYR C C 1
ATOM 5864 O O . TYR C 1 41 ? 43.382 47.661 63.037 1.00 17.51 6 TYR C O 1
ATOM 5873 N N . GLY C 1 42 ? 44.894 46.366 64.110 1.00 15.46 7 GLY C N 1
ATOM 5874 C CA . GLY C 1 42 ? 45.040 45.373 63.036 1.00 12.67 7 GLY C CA 1
ATOM 5875 C C . GLY C 1 42 ? 44.441 44.020 63.478 1.00 14.71 7 GLY C C 1
ATOM 5876 O O . GLY C 1 42 ? 44.604 43.669 64.659 1.00 18.43 7 GLY C O 1
ATOM 5877 N N . ILE C 1 43 ? 43.734 43.322 62.595 1.00 15.78 8 ILE C N 1
ATOM 5878 C CA . ILE C 1 43 ? 43.120 42.003 62.896 1.00 15.86 8 ILE C CA 1
ATOM 5879 C C . ILE C 1 43 ? 43.736 40.931 61.975 1.00 16.89 8 ILE C C 1
ATOM 5880 O O . ILE C 1 43 ? 43.729 41.089 60.773 1.00 19.15 8 ILE C O 1
ATOM 5885 N N . ILE C 1 44 ? 44.271 39.885 62.567 1.00 14.36 9 ILE C N 1
ATOM 5886 C CA . ILE C 1 44 ? 44.843 38.703 61.869 1.00 16.58 9 ILE C CA 1
ATOM 5887 C C . ILE C 1 44 ? 43.882 37.526 62.036 1.00 20.97 9 ILE C C 1
ATOM 5888 O O . ILE C 1 44 ? 43.751 36.975 63.173 1.00 17.88 9 ILE C O 1
ATOM 5893 N N . GLY C 1 45 ? 43.147 37.211 60.976 1.00 18.21 10 GLY C N 1
ATOM 5894 C CA . GLY C 1 45 ? 42.086 36.191 61.065 1.00 15.15 10 GLY C CA 1
ATOM 5895 C C . GLY C 1 45 ? 40.765 36.854 61.390 1.00 16.86 10 GLY C C 1
ATOM 5896 O O . GLY C 1 45 ? 40.610 37.420 62.512 1.00 22.00 10 GLY C O 1
ATOM 5897 N N . CYS C 1 46 ? 39.816 36.791 60.446 1.00 18.22 11 CYS C N 1
ATOM 5898 C CA . CYS C 1 46 ? 38.575 37.565 60.587 1.00 18.85 11 CYS C CA 1
ATOM 5899 C C . CYS C 1 46 ? 37.395 36.764 60.065 1.00 24.23 11 CYS C C 1
ATOM 5900 O O . CYS C 1 46 ? 36.682 37.219 59.090 1.00 22.83 11 CYS C O 1
ATOM 5903 N N . GLY C 1 47 ? 37.181 35.632 60.737 1.00 22.15 12 GLY C N 1
ATOM 5904 C CA . GLY C 1 47 ? 35.960 34.816 60.593 1.00 22.03 12 GLY C CA 1
ATOM 5905 C C . GLY C 1 47 ? 34.938 35.176 61.658 1.00 20.40 12 GLY C C 1
ATOM 5906 O O . GLY C 1 47 ? 34.726 36.357 61.928 1.00 17.83 12 GLY C O 1
ATOM 5907 N N . MET C 1 48 ? 34.230 34.190 62.205 1.00 20.26 13 MET C N 1
ATOM 5908 C CA . MET C 1 48 ? 33.113 34.507 63.105 1.00 20.77 13 MET C CA 1
ATOM 5909 C C . MET C 1 48 ? 33.617 35.375 64.252 1.00 15.04 13 MET C C 1
ATOM 5910 O O . MET C 1 48 ? 33.035 36.437 64.540 1.00 18.19 13 MET C O 1
ATOM 5915 N N . MET C 1 49 ? 34.657 34.939 64.917 1.00 16.06 14 MET C N 1
ATOM 5916 C CA . MET C 1 49 ? 35.069 35.681 66.137 1.00 17.91 14 MET C CA 1
ATOM 5917 C C . MET C 1 49 ? 35.806 36.977 65.764 1.00 17.95 14 MET C C 1
ATOM 5918 O O . MET C 1 49 ? 35.588 37.996 66.446 1.00 15.39 14 MET C O 1
ATOM 5923 N N . GLY C 1 50 ? 36.545 37.013 64.654 1.00 16.70 15 GLY C N 1
ATOM 5924 C CA . GLY C 1 50 ? 37.166 38.274 64.187 1.00 14.61 15 GLY C CA 1
ATOM 5925 C C . GLY C 1 50 ? 36.103 39.320 63.790 1.00 15.33 15 GLY C C 1
ATOM 5926 O O . GLY C 1 50 ? 36.261 40.503 64.089 1.00 17.84 15 GLY C O 1
ATOM 5927 N N . GLN C 1 51 ? 34.962 38.825 63.241 1.00 15.40 16 GLN C N 1
ATOM 5928 C CA . GLN C 1 51 ? 33.796 39.701 62.968 1.00 15.90 16 GLN C CA 1
ATOM 5929 C C . GLN C 1 51 ? 33.210 40.206 64.287 1.00 14.49 16 GLN C C 1
ATOM 5930 O O . GLN C 1 51 ? 32.774 41.375 64.314 1.00 16.46 16 GLN C O 1
ATOM 5936 N N . GLU C 1 52 ? 33.215 39.395 65.349 1.00 16.95 17 GLU C N 1
ATOM 5937 C CA . GLU C 1 52 ? 32.692 39.852 66.667 1.00 17.77 17 GLU C CA 1
ATOM 5938 C C . GLU C 1 52 ? 33.645 40.915 67.257 1.00 15.02 17 GLU C C 1
ATOM 5939 O O . GLU C 1 52 ? 33.190 41.935 67.761 1.00 15.88 17 GLU C O 1
ATOM 5945 N N . HIS C 1 53 ? 34.953 40.725 67.063 1.00 14.81 18 HIS C N 1
ATOM 5946 C CA . HIS C 1 53 ? 35.938 41.783 67.386 1.00 15.32 18 HIS C CA 1
ATOM 5947 C C . HIS C 1 53 ? 35.580 43.033 66.579 1.00 14.03 18 HIS C C 1
ATOM 5948 O O . HIS C 1 53 ? 35.570 44.133 67.186 1.00 16.57 18 HIS C O 1
ATOM 5955 N N . LEU C 1 54 ? 35.353 42.909 65.262 1.00 17.96 19 LEU C N 1
ATOM 5956 C CA . LEU C 1 54 ? 35.121 44.143 64.430 1.00 18.99 19 LEU C CA 1
ATOM 5957 C C . LEU C 1 54 ? 33.916 44.886 65.031 1.00 20.05 19 LEU C C 1
ATOM 5958 O O . LEU C 1 54 ? 34.000 46.084 65.228 1.00 20.10 19 LEU C O 1
ATOM 5963 N N . ARG C 1 55 ? 32.839 44.170 65.342 1.00 19.98 20 ARG C N 1
ATOM 5964 C CA . ARG C 1 55 ? 31.585 44.844 65.747 1.00 18.93 20 ARG C CA 1
ATOM 5965 C C . ARG C 1 55 ? 31.755 45.499 67.113 1.00 22.83 20 ARG C C 1
ATOM 5966 O O . ARG C 1 55 ? 31.210 46.604 67.312 1.00 23.05 20 ARG C O 1
ATOM 5974 N N . ASN C 1 56 ? 32.512 44.882 68.007 1.00 16.58 21 ASN C N 1
ATOM 5975 C CA . ASN C 1 56 ? 32.666 45.419 69.383 1.00 15.67 21 ASN C CA 1
ATOM 5976 C C . ASN C 1 56 ? 33.670 46.573 69.387 1.00 18.42 21 ASN C C 1
ATOM 5977 O O . ASN C 1 56 ? 33.443 47.511 70.193 1.00 23.66 21 ASN C O 1
ATOM 5982 N N . ILE C 1 57 ? 34.738 46.507 68.575 1.00 17.68 22 ILE C N 1
ATOM 5983 C CA . ILE C 1 57 ? 35.692 47.645 68.466 1.00 19.66 22 ILE C CA 1
ATOM 5984 C C . ILE C 1 57 ? 34.875 48.844 67.963 1.00 20.14 22 ILE C C 1
ATOM 5985 O O . ILE C 1 57 ? 35.069 49.946 68.481 1.00 20.94 22 ILE C O 1
ATOM 5990 N N . ALA C 1 58 ? 33.962 48.624 67.012 1.00 20.90 23 ALA C N 1
ATOM 5991 C CA . ALA C 1 58 ? 33.197 49.725 66.390 1.00 22.85 23 ALA C CA 1
ATOM 5992 C C . ALA C 1 58 ? 32.393 50.428 67.489 1.00 29.57 23 ALA C C 1
ATOM 5993 O O . ALA C 1 58 ? 32.028 51.621 67.240 1.00 26.02 23 ALA C O 1
ATOM 5995 N N . LEU C 1 59 ? 32.070 49.742 68.617 1.00 22.93 24 LEU C N 1
ATOM 5996 C CA . LEU C 1 59 ? 31.232 50.348 69.685 1.00 25.23 24 LEU C CA 1
ATOM 5997 C C . LEU C 1 59 ? 32.076 51.227 70.621 1.00 24.38 24 LEU C C 1
ATOM 5998 O O . LEU C 1 59 ? 31.483 52.071 71.375 1.00 30.26 24 LEU C O 1
ATOM 6003 N N . LEU C 1 60 ? 33.412 51.044 70.602 1.00 23.26 25 LEU C N 1
ATOM 6004 C CA . LEU C 1 60 ? 34.305 51.838 71.478 1.00 26.38 25 LEU C CA 1
ATOM 6005 C C . LEU C 1 60 ? 34.514 53.228 70.880 1.00 34.52 25 LEU C C 1
ATOM 6006 O O . LEU C 1 60 ? 34.928 53.278 69.708 1.00 30.79 25 LEU C O 1
ATOM 6011 N N . ASP C 1 61 ? 34.402 54.269 71.692 1.00 36.10 26 ASP C N 1
ATOM 6012 C CA . ASP C 1 61 ? 34.780 55.656 71.300 1.00 37.26 26 ASP C CA 1
ATOM 6013 C C . ASP C 1 61 ? 36.288 55.670 71.081 1.00 37.46 26 ASP C C 1
ATOM 6014 O O . ASP C 1 61 ? 36.996 55.271 72.002 1.00 37.35 26 ASP C O 1
ATOM 6019 N N . GLY C 1 62 ? 36.739 56.150 69.923 1.00 27.31 27 GLY C N 1
ATOM 6020 C CA . GLY C 1 62 ? 38.159 56.437 69.680 1.00 36.45 27 GLY C CA 1
ATOM 6021 C C . GLY C 1 62 ? 38.937 55.232 69.205 1.00 36.31 27 GLY C C 1
ATOM 6022 O O . GLY C 1 62 ? 40.162 55.296 69.219 1.00 35.61 27 GLY C O 1
ATOM 6023 N N . ALA C 1 63 ? 38.255 54.160 68.841 1.00 33.33 28 ALA C N 1
ATOM 6024 C CA . ALA C 1 63 ? 38.916 52.955 68.314 1.00 27.62 28 ALA C CA 1
ATOM 6025 C C . ALA C 1 63 ? 38.414 52.695 66.903 1.00 27.57 28 ALA C C 1
ATOM 6026 O O . ALA C 1 63 ? 37.244 53.002 66.612 1.00 26.96 28 ALA C O 1
ATOM 6028 N N . GLY C 1 64 ? 39.268 52.089 66.099 1.00 23.27 29 GLY C N 1
ATOM 6029 C CA . GLY C 1 64 ? 38.894 51.703 64.739 1.00 24.48 29 GLY C CA 1
ATOM 6030 C C . GLY C 1 64 ? 39.783 50.594 64.221 1.00 19.66 29 GLY C C 1
ATOM 6031 O O . GLY C 1 64 ? 40.941 50.544 64.614 1.00 21.33 29 GLY C O 1
ATOM 6032 N N . VAL C 1 65 ? 39.245 49.774 63.324 1.00 19.61 30 VAL C N 1
ATOM 6033 C CA . VAL C 1 65 ? 40.034 48.721 62.642 1.00 18.07 30 VAL C CA 1
ATOM 6034 C C . VAL C 1 65 ? 40.586 49.365 61.371 1.00 28.62 30 VAL C C 1
ATOM 6035 O O . VAL C 1 65 ? 39.801 49.701 60.491 1.00 22.77 30 VAL C O 1
ATOM 6039 N N A SER C 1 66 ? 41.908 49.390 61.212 0.43 23.57 31 SER C N 1
ATOM 6040 N N B SER C 1 66 ? 41.910 49.403 61.219 0.57 23.37 31 SER C N 1
ATOM 6041 C CA A SER C 1 66 ? 42.540 49.991 60.011 0.43 25.29 31 SER C CA 1
ATOM 6042 C CA B SER C 1 66 ? 42.553 50.002 60.021 0.57 25.76 31 SER C CA 1
ATOM 6043 C C A SER C 1 66 ? 43.135 48.918 59.081 0.43 22.38 31 SER C C 1
ATOM 6044 C C B SER C 1 66 ? 43.121 48.918 59.082 0.57 21.98 31 SER C C 1
ATOM 6045 O O A SER C 1 66 ? 43.436 49.232 57.904 0.43 27.10 31 SER C O 1
ATOM 6046 O O B SER C 1 66 ? 43.431 49.235 57.908 0.57 25.60 31 SER C O 1
ATOM 6051 N N . ALA C 1 67 ? 43.277 47.688 59.568 1.00 17.94 32 ALA C N 1
ATOM 6052 C CA . ALA C 1 67 ? 43.985 46.649 58.797 1.00 19.40 32 ALA C CA 1
ATOM 6053 C C . ALA C 1 67 ? 43.457 45.270 59.158 1.00 19.55 32 ALA C C 1
ATOM 6054 O O . ALA C 1 67 ? 43.249 45.004 60.352 1.00 17.24 32 ALA C O 1
ATOM 6056 N N . ILE C 1 68 ? 43.312 44.443 58.144 1.00 18.06 33 ILE C N 1
ATOM 6057 C CA . ILE C 1 68 ? 42.856 43.051 58.291 1.00 18.63 33 ILE C CA 1
ATOM 6058 C C . ILE C 1 68 ? 43.662 42.128 57.384 1.00 22.43 33 ILE C C 1
ATOM 6059 O O . ILE C 1 68 ? 43.856 42.514 56.189 1.00 22.01 33 ILE C O 1
ATOM 6064 N N . PHE C 1 69 ? 44.095 40.986 57.884 1.00 15.52 34 PHE C N 1
ATOM 6065 C CA . PHE C 1 69 ? 44.548 39.851 57.052 1.00 15.51 34 PHE C CA 1
ATOM 6066 C C . PHE C 1 69 ? 43.531 38.715 57.219 1.00 20.95 34 PHE C C 1
ATOM 6067 O O . PHE C 1 69 ? 43.403 38.175 58.308 1.00 20.13 34 PHE C O 1
ATOM 6075 N N . GLU C 1 70 ? 42.815 38.387 56.161 1.00 19.94 35 GLU C N 1
ATOM 6076 C CA . GLU C 1 70 ? 41.838 37.276 56.172 1.00 22.60 35 GLU C CA 1
ATOM 6077 C C . GLU C 1 70 ? 41.956 36.597 54.811 1.00 21.74 35 GLU C C 1
ATOM 6078 O O . GLU C 1 70 ? 41.712 37.254 53.802 1.00 21.96 35 GLU C O 1
ATOM 6084 N N . PRO C 1 71 ? 42.505 35.367 54.740 1.00 20.32 36 PRO C N 1
ATOM 6085 C CA . PRO C 1 71 ? 42.760 34.724 53.445 1.00 27.88 36 PRO C CA 1
ATOM 6086 C C . PRO C 1 71 ? 41.519 34.134 52.743 1.00 23.98 36 PRO C C 1
ATOM 6087 O O . PRO C 1 71 ? 41.625 33.796 51.522 1.00 31.58 36 PRO C O 1
ATOM 6091 N N . ASP C 1 72 ? 40.382 34.029 53.424 1.00 21.93 37 ASP C N 1
ATOM 6092 C CA . ASP C 1 72 ? 39.142 33.439 52.850 1.00 24.75 37 ASP C CA 1
ATOM 6093 C C . ASP C 1 72 ? 38.271 34.521 52.192 1.00 23.10 37 ASP C C 1
ATOM 6094 O O . ASP C 1 72 ? 37.868 35.450 52.939 1.00 26.32 37 ASP C O 1
ATOM 6099 N N . ALA C 1 73 ? 37.964 34.397 50.874 1.00 30.18 73 ALA C N 1
ATOM 6100 C CA . ALA C 1 73 ? 37.214 35.425 50.117 1.00 28.81 73 ALA C CA 1
ATOM 6101 C C . ALA C 1 73 ? 35.862 35.738 50.797 1.00 30.19 73 ALA C C 1
ATOM 6102 O O . ALA C 1 73 ? 35.542 36.926 51.007 1.00 30.30 73 ALA C O 1
ATOM 6104 N N . ALA C 1 74 ? 35.068 34.719 51.138 1.00 28.77 74 ALA C N 1
ATOM 6105 C CA . ALA C 1 74 ? 33.721 34.959 51.710 1.00 27.53 74 ALA C CA 1
ATOM 6106 C C . ALA C 1 74 ? 33.879 35.758 53.015 1.00 24.53 74 ALA C C 1
ATOM 6107 O O . ALA C 1 74 ? 33.105 36.668 53.319 1.00 25.14 74 ALA C O 1
ATOM 6109 N N . MET C 1 75 ? 34.884 35.447 53.798 1.00 28.71 75 MET C N 1
ATOM 6110 C CA . MET C 1 75 ? 35.058 36.128 55.096 1.00 26.78 75 MET C CA 1
ATOM 6111 C C . MET C 1 75 ? 35.562 37.538 54.777 1.00 27.02 75 MET C C 1
ATOM 6112 O O . MET C 1 75 ? 35.215 38.457 55.498 1.00 23.34 75 MET C O 1
ATOM 6117 N N . GLN C 1 76 ? 36.364 37.699 53.714 1.00 24.85 76 GLN C N 1
ATOM 6118 C CA . GLN C 1 76 ? 36.854 39.044 53.366 1.00 27.32 76 GLN C CA 1
ATOM 6119 C C . GLN C 1 76 ? 35.634 39.901 53.020 1.00 26.01 76 GLN C C 1
ATOM 6120 O O . GLN C 1 76 ? 35.594 41.080 53.470 1.00 28.21 76 GLN C O 1
ATOM 6126 N N . ARG C 1 77 ? 34.669 39.329 52.268 1.00 27.03 77 ARG C N 1
ATOM 6127 C CA . ARG C 1 77 ? 33.478 40.105 51.862 1.00 29.17 77 ARG C CA 1
ATOM 6128 C C . ARG C 1 77 ? 32.694 40.488 53.125 1.00 24.99 77 ARG C C 1
ATOM 6129 O O . ARG C 1 77 ? 32.299 41.703 53.209 1.00 27.73 77 ARG C O 1
ATOM 6137 N N . ALA C 1 78 ? 32.580 39.547 54.101 1.00 24.20 78 ALA C N 1
ATOM 6138 C CA . ALA C 1 78 ? 31.779 39.722 55.343 1.00 26.75 78 ALA C CA 1
ATOM 6139 C C . ALA C 1 78 ? 32.425 40.797 56.259 1.00 22.60 78 ALA C C 1
ATOM 6140 O O . ALA C 1 78 ? 31.754 41.718 56.787 1.00 25.90 78 ALA C O 1
ATOM 6142 N N . ALA C 1 79 ? 33.734 40.733 56.403 1.00 28.42 79 ALA C N 1
ATOM 6143 C CA . ALA C 1 79 ? 34.532 41.698 57.194 1.00 25.16 79 ALA C CA 1
ATOM 6144 C C . ALA C 1 79 ? 34.460 43.084 56.542 1.00 24.81 79 ALA C C 1
ATOM 6145 O O . ALA C 1 79 ? 34.301 44.061 57.274 1.00 25.60 79 ALA C O 1
ATOM 6147 N N . HIS C 1 80 ? 34.589 43.155 55.204 1.00 26.67 80 HIS C N 1
ATOM 6148 C CA . HIS C 1 80 ? 34.539 44.420 54.436 1.00 27.01 80 HIS C CA 1
ATOM 6149 C C . HIS C 1 80 ? 33.156 45.053 54.646 1.00 27.28 80 HIS C C 1
ATOM 6150 O O . HIS C 1 80 ? 33.107 46.272 54.806 1.00 28.38 80 HIS C O 1
ATOM 6157 N N . ALA C 1 81 ? 32.059 44.276 54.676 1.00 28.52 81 ALA C N 1
ATOM 6158 C CA . ALA C 1 81 ? 30.696 44.822 54.862 1.00 26.39 81 ALA C CA 1
ATOM 6159 C C . ALA C 1 81 ? 30.527 45.396 56.281 1.00 31.08 81 ALA C C 1
ATOM 6160 O O . ALA C 1 81 ? 29.818 46.482 56.434 1.00 31.00 81 ALA C O 1
ATOM 6162 N N . ILE C 1 82 ? 31.226 44.808 57.271 1.00 27.99 82 ILE C N 1
ATOM 6163 C CA . ILE C 1 82 ? 31.156 45.299 58.670 1.00 27.17 82 ILE C CA 1
ATOM 6164 C C . ILE C 1 82 ? 32.016 46.563 58.804 1.00 20.12 82 ILE C C 1
ATOM 6165 O O . ILE C 1 82 ? 31.549 47.543 59.399 1.00 26.07 82 ILE C O 1
ATOM 6170 N N . ALA C 1 83 ? 33.268 46.501 58.363 1.00 20.68 83 ALA C N 1
ATOM 6171 C CA . ALA C 1 83 ? 34.277 47.560 58.573 1.00 26.62 83 ALA C CA 1
ATOM 6172 C C . ALA C 1 83 ? 34.764 48.070 57.227 1.00 26.49 83 ALA C C 1
ATOM 6173 O O . ALA C 1 83 ? 35.881 47.762 56.835 1.00 24.54 83 ALA C O 1
ATOM 6175 N N . PRO C 1 84 ? 33.936 48.852 56.498 1.00 28.07 84 PRO C N 1
ATOM 6176 C CA . PRO C 1 84 ? 34.283 49.254 55.140 1.00 30.07 84 PRO C CA 1
ATOM 6177 C C . PRO C 1 84 ? 35.567 50.086 54.976 1.00 27.35 84 PRO C C 1
ATOM 6178 O O . PRO C 1 84 ? 36.074 50.202 53.866 1.00 30.76 84 PRO C O 1
ATOM 6182 N N . GLN C 1 85 ? 36.038 50.722 56.043 1.00 22.62 85 GLN C N 1
ATOM 6183 C CA . GLN C 1 85 ? 37.223 51.608 55.902 1.00 28.42 85 GLN C CA 1
ATOM 6184 C C . GLN C 1 85 ? 38.501 50.796 56.087 1.00 28.30 85 GLN C C 1
ATOM 6185 O O . GLN C 1 85 ? 39.555 51.351 55.806 1.00 27.67 85 GLN C O 1
ATOM 6191 N N . ALA C 1 86 ? 38.429 49.556 56.577 1.00 23.87 86 ALA C N 1
ATOM 6192 C CA . ALA C 1 86 ? 39.615 48.724 56.888 1.00 23.23 86 ALA C CA 1
ATOM 6193 C C . ALA C 1 86 ? 40.324 48.313 55.604 1.00 23.70 86 ALA C C 1
ATOM 6194 O O . ALA C 1 86 ? 39.652 47.870 54.710 1.00 25.32 86 ALA C O 1
ATOM 6196 N N . ALA C 1 87 ? 41.659 48.409 55.548 1.00 21.43 87 ALA C N 1
ATOM 6197 C CA . ALA C 1 87 ? 42.445 47.880 54.403 1.00 23.91 87 ALA C CA 1
ATOM 6198 C C . ALA C 1 87 ? 42.738 46.400 54.623 1.00 25.50 87 ALA C C 1
ATOM 6199 O O . ALA C 1 87 ? 43.108 46.006 55.755 1.00 20.93 87 ALA C O 1
ATOM 6201 N N . PHE C 1 88 ? 42.672 45.635 53.531 1.00 19.98 88 PHE C N 1
ATOM 6202 C CA . PHE C 1 88 ? 43.062 44.211 53.526 1.00 19.66 88 PHE C CA 1
ATOM 6203 C C . PHE C 1 88 ? 44.497 44.061 53.025 1.00 23.29 88 PHE C C 1
ATOM 6204 O O . PHE C 1 88 ? 44.899 44.765 52.132 1.00 26.93 88 PHE C O 1
ATOM 6212 N N . TYR C 1 89 ? 45.208 43.107 53.604 1.00 18.84 89 TYR C N 1
ATOM 6213 C CA . TYR C 1 89 ? 46.609 42.802 53.264 1.00 18.54 89 TYR C CA 1
ATOM 6214 C C . TYR C 1 89 ? 46.712 41.348 52.868 1.00 25.99 89 TYR C C 1
ATOM 6215 O O . TYR C 1 89 ? 46.009 40.495 53.420 1.00 26.76 89 TYR C O 1
ATOM 6224 N N . PRO C 1 90 ? 47.628 41.019 51.935 1.00 23.59 90 PRO C N 1
ATOM 6225 C CA . PRO C 1 90 ? 47.743 39.641 51.459 1.00 25.33 90 PRO C CA 1
ATOM 6226 C C . PRO C 1 90 ? 48.509 38.741 52.432 1.00 25.91 9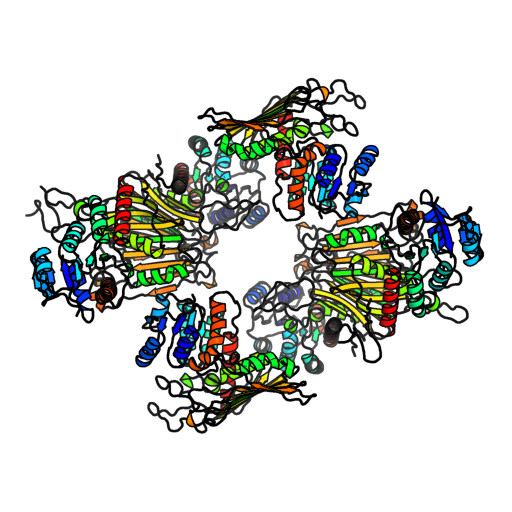0 PRO C C 1
ATOM 6227 O O . PRO C 1 90 ? 48.567 37.603 52.167 1.00 28.57 90 PRO C O 1
ATOM 6231 N N . SER C 1 91 ? 49.119 39.273 53.485 1.00 20.31 91 SER C N 1
ATOM 6232 C CA . SER C 1 91 ? 49.893 38.444 54.447 1.00 20.53 91 SER C CA 1
ATOM 6233 C C . SER C 1 91 ? 50.088 39.220 55.747 1.00 22.28 91 SER C C 1
ATOM 6234 O O . SER C 1 91 ? 49.930 40.483 55.776 1.00 20.34 91 SER C O 1
ATOM 6237 N N . VAL C 1 92 ? 50.422 38.492 56.792 1.00 19.87 92 VAL C N 1
ATOM 6238 C CA . VAL C 1 92 ? 50.856 39.123 58.065 1.00 21.22 92 VAL C CA 1
ATOM 6239 C C . VAL C 1 92 ? 52.081 40.038 57.767 1.00 17.20 92 VAL C C 1
ATOM 6240 O O . VAL C 1 92 ? 52.117 41.182 58.234 1.00 17.59 92 VAL C O 1
ATOM 6244 N N . GLN C 1 93 ? 53.077 39.555 57.028 1.00 16.64 93 GLN C N 1
ATOM 6245 C CA . GLN C 1 93 ? 54.261 40.390 56.718 1.00 16.98 93 GLN C CA 1
ATOM 6246 C C . GLN C 1 93 ? 53.818 41.731 56.130 1.00 20.00 93 GLN C C 1
ATOM 6247 O O . GLN C 1 93 ? 54.376 42.795 56.539 1.00 18.17 93 GLN C O 1
ATOM 6253 N N . ALA C 1 94 ? 52.895 41.722 55.180 1.00 18.27 94 ALA C N 1
ATOM 6254 C CA . ALA C 1 94 ? 52.525 42.942 54.413 1.00 17.70 94 ALA C CA 1
ATOM 6255 C C . ALA C 1 94 ? 51.782 43.884 55.369 1.00 20.71 94 ALA C C 1
ATOM 6256 O O . ALA C 1 94 ? 51.977 45.085 55.277 1.00 17.36 94 ALA C O 1
ATOM 6258 N N . LEU C 1 95 ? 50.897 43.344 56.200 1.00 18.15 95 LEU C N 1
ATOM 6259 C CA . LEU C 1 95 ? 50.154 44.148 57.192 1.00 18.65 95 LEU C CA 1
ATOM 6260 C C . LEU C 1 95 ? 51.138 44.803 58.169 1.00 13.26 95 LEU C C 1
ATOM 6261 O O . LEU C 1 95 ? 51.069 46.007 58.374 1.00 16.59 95 LEU C O 1
ATOM 6266 N N . LEU C 1 96 ? 52.091 44.052 58.697 1.00 12.93 96 LEU C N 1
ATOM 6267 C CA . LEU C 1 96 ? 53.025 44.603 59.713 1.00 12.29 96 LEU C CA 1
ATOM 6268 C C . LEU C 1 96 ? 53.979 45.587 59.051 1.00 14.56 96 LEU C C 1
ATOM 6269 O O . LEU C 1 96 ? 54.425 46.533 59.729 1.00 17.86 96 LEU C O 1
ATOM 6274 N N . ALA C 1 97 ? 54.298 45.405 57.761 1.00 16.98 97 ALA C N 1
ATOM 6275 C CA . ALA C 1 97 ? 55.250 46.303 57.093 1.00 18.05 97 ALA C CA 1
ATOM 6276 C C . ALA C 1 97 ? 54.672 47.732 56.977 1.00 15.38 97 ALA C C 1
ATOM 6277 O O . ALA C 1 97 ? 55.414 48.706 57.233 1.00 16.54 97 ALA C O 1
ATOM 6279 N N . SER C 1 98 ? 53.387 47.854 56.605 1.00 16.19 98 SER C N 1
ATOM 6280 C CA . SER C 1 98 ? 52.841 49.132 56.080 1.00 18.47 98 SER C CA 1
ATOM 6281 C C . SER C 1 98 ? 51.726 49.712 56.946 1.00 17.93 98 SER C C 1
ATOM 6282 O O . SER C 1 98 ? 51.568 50.929 56.847 1.00 19.81 98 SER C O 1
ATOM 6285 N N . ALA C 1 99 ? 51.011 48.939 57.771 1.00 15.48 99 ALA C N 1
ATOM 6286 C CA . ALA C 1 99 ? 49.774 49.458 58.407 1.00 19.01 99 ALA C CA 1
ATOM 6287 C C . ALA C 1 99 ? 50.149 50.470 59.504 1.00 18.24 99 ALA C C 1
ATOM 6288 O O . ALA C 1 99 ? 51.178 50.268 60.235 1.00 19.47 99 ALA C O 1
ATOM 6290 N N . ASP C 1 100 ? 49.307 51.494 59.682 1.00 15.22 100 ASP C N 1
ATOM 6291 C CA . ASP C 1 100 ? 49.419 52.395 60.859 1.00 21.35 100 ASP C CA 1
ATOM 6292 C C . ASP C 1 100 ? 48.495 51.846 61.944 1.00 24.68 100 ASP C C 1
ATOM 6293 O O . ASP C 1 100 ? 47.314 52.183 61.979 1.00 22.22 100 ASP C O 1
ATOM 6298 N N . ILE C 1 101 ? 49.017 51.005 62.800 1.00 20.65 101 ILE C N 1
ATOM 6299 C CA . ILE C 1 101 ? 48.188 50.384 63.867 1.00 21.39 101 ILE C CA 1
ATOM 6300 C C . ILE C 1 101 ? 48.933 50.548 65.182 1.00 22.09 101 ILE C C 1
ATOM 6301 O O . ILE C 1 101 ? 50.145 50.627 65.181 1.00 21.38 101 ILE C O 1
ATOM 6306 N N . ASP C 1 102 ? 48.171 50.541 66.257 1.00 18.12 102 ASP C N 1
ATOM 6307 C CA . ASP C 1 102 ? 48.673 50.611 67.648 1.00 15.06 102 ASP C CA 1
ATOM 6308 C C . ASP C 1 102 ? 48.685 49.229 68.321 1.00 19.04 102 ASP C C 1
ATOM 6309 O O . ASP C 1 102 ? 49.309 49.105 69.378 1.00 18.09 102 ASP C O 1
ATOM 6314 N N . CYS C 1 103 ? 47.915 48.269 67.805 1.00 17.01 103 CYS C N 1
ATOM 6315 C CA . CYS C 1 103 ? 47.707 46.973 68.486 1.00 17.82 103 CYS C CA 1
ATOM 6316 C C . CYS C 1 103 ? 47.095 45.968 67.521 1.00 20.70 103 CYS C C 1
ATOM 6317 O O . CYS C 1 103 ? 46.682 46.366 66.397 1.00 15.68 103 CYS C O 1
ATOM 6320 N N . LEU C 1 104 ? 47.195 44.693 67.877 1.00 16.30 104 LEU C N 1
ATOM 6321 C CA . LEU C 1 104 ? 46.804 43.599 66.980 1.00 14.24 104 LEU C CA 1
ATOM 6322 C C . LEU C 1 104 ? 45.849 42.677 67.734 1.00 17.62 104 LEU C C 1
ATOM 6323 O O . LEU C 1 104 ? 46.021 42.503 68.966 1.00 17.15 104 LEU C O 1
ATOM 6328 N N . VAL C 1 105 ? 44.904 42.118 66.995 1.00 14.98 105 VAL C N 1
ATOM 6329 C CA . VAL C 1 105 ? 44.057 41.018 67.464 1.00 15.35 105 VAL C CA 1
ATOM 6330 C C . VAL C 1 105 ? 44.376 39.802 66.601 1.00 18.45 105 VAL C C 1
ATOM 6331 O O . VAL C 1 105 ? 44.363 39.957 65.394 1.00 16.91 105 VAL C O 1
ATOM 6335 N N . ILE C 1 106 ? 44.641 38.664 67.213 1.00 15.43 106 ILE C N 1
ATOM 6336 C CA . ILE C 1 106 ? 44.759 37.370 66.496 1.00 14.53 106 ILE C CA 1
ATOM 6337 C C . ILE C 1 106 ? 43.462 36.614 66.723 1.00 18.67 106 ILE C C 1
ATOM 6338 O O . ILE C 1 106 ? 43.153 36.294 67.862 1.00 13.86 106 ILE C O 1
ATOM 6343 N N . ALA C 1 107 ? 42.740 36.355 65.632 1.00 17.27 107 ALA C N 1
ATOM 6344 C CA . ALA C 1 107 ? 41.499 35.544 65.658 1.00 17.69 107 ALA C CA 1
ATOM 6345 C C . ALA C 1 107 ? 41.549 34.512 64.531 1.00 15.94 107 ALA C C 1
ATOM 6346 O O . ALA C 1 107 ? 40.469 34.097 64.036 1.00 16.79 107 ALA C O 1
ATOM 6348 N N . SER C 1 108 ? 42.748 34.024 64.238 1.00 14.17 108 SER C N 1
ATOM 6349 C CA . SER C 1 108 ? 42.977 32.846 63.365 1.00 16.01 108 SER C CA 1
ATOM 6350 C C . SER C 1 108 ? 42.647 31.538 64.093 1.00 14.77 108 SER C C 1
ATOM 6351 O O . SER C 1 108 ? 42.409 31.515 65.311 1.00 15.32 108 SER C O 1
ATOM 6354 N N . PRO C 1 109 ? 42.583 30.397 63.371 1.00 17.08 109 PRO C N 1
ATOM 6355 C CA . PRO C 1 109 ? 42.316 29.114 64.029 1.00 18.24 109 PRO C CA 1
ATOM 6356 C C . PRO C 1 109 ? 43.375 28.815 65.086 1.00 16.03 109 PRO C C 1
ATOM 6357 O O . PRO C 1 109 ? 44.512 29.326 64.925 1.00 15.97 109 PRO C O 1
ATOM 6361 N N . ASN C 1 110 ? 42.957 28.061 66.131 1.00 15.51 110 ASN C N 1
ATOM 6362 C CA . ASN C 1 110 ? 43.792 27.749 67.331 1.00 14.38 110 ASN C CA 1
ATOM 6363 C C . ASN C 1 110 ? 45.230 27.382 66.909 1.00 15.49 110 ASN C C 1
ATOM 6364 O O . ASN C 1 110 ? 46.179 27.913 67.502 1.00 15.07 110 ASN C O 1
ATOM 6369 N N . TYR C 1 111 ? 45.401 26.471 65.968 1.00 14.73 111 TYR C N 1
ATOM 6370 C CA . TYR C 1 111 ? 46.742 25.894 65.671 1.00 15.32 111 TYR C CA 1
ATOM 6371 C C . TYR C 1 111 ? 47.667 26.968 65.060 1.00 15.73 111 TYR C C 1
ATOM 6372 O O . TYR C 1 111 ? 48.840 26.648 64.966 1.00 16.21 111 TYR C O 1
ATOM 6381 N N . CYS C 1 112 ? 47.156 28.140 64.645 1.00 15.74 112 CYS C N 1
ATOM 6382 C CA . CYS C 1 112 ? 47.952 29.203 63.983 1.00 18.78 112 CYS C CA 1
ATOM 6383 C C . CYS C 1 112 ? 48.587 30.113 65.037 1.00 20.22 112 CYS C C 1
ATOM 6384 O O . CYS C 1 112 ? 49.538 30.843 64.665 1.00 14.17 112 CYS C O 1
ATOM 6387 N N . HIS C 1 113 ? 48.060 30.114 66.281 1.00 15.81 113 HIS C N 1
ATOM 6388 C CA . HIS C 1 113 ? 48.345 31.238 67.210 1.00 15.89 113 HIS C CA 1
ATOM 6389 C C . HIS C 1 113 ? 49.844 31.296 67.521 1.00 16.60 113 HIS C C 1
ATOM 6390 O O . HIS C 1 113 ? 50.424 32.417 67.496 1.00 15.50 113 HIS C O 1
ATOM 6397 N N . ALA C 1 114 ? 50.460 30.172 67.891 1.00 16.08 114 ALA C N 1
ATOM 6398 C CA . ALA C 1 114 ? 51.862 30.187 68.380 1.00 17.31 114 ALA C CA 1
ATOM 6399 C C . ALA C 1 114 ? 52.800 30.691 67.272 1.00 17.68 114 ALA C C 1
ATOM 6400 O O . ALA C 1 114 ? 53.653 31.580 67.531 1.00 15.82 114 ALA C O 1
ATOM 6402 N N . ASP C 1 115 ? 52.641 30.183 66.051 1.00 17.20 115 ASP C N 1
ATOM 6403 C CA . ASP C 1 115 ? 53.479 30.624 64.907 1.00 20.49 115 ASP C CA 1
ATOM 6404 C C . ASP C 1 115 ? 53.263 32.130 64.659 1.00 19.67 115 ASP C C 1
ATOM 6405 O O . ASP C 1 115 ? 54.257 32.827 64.447 1.00 17.45 115 ASP C O 1
ATOM 6410 N N . GLN C 1 116 ? 52.015 32.641 64.724 1.00 16.65 116 GLN C N 1
ATOM 6411 C CA . GLN C 1 116 ? 51.768 34.081 64.454 1.00 15.35 116 GLN C CA 1
ATOM 6412 C C . GLN C 1 116 ? 52.359 34.939 65.581 1.00 19.71 116 GLN C C 1
ATOM 6413 O O . GLN C 1 116 ? 52.812 36.003 65.255 1.00 16.25 116 GLN C O 1
ATOM 6419 N N . ILE C 1 117 ? 52.317 34.521 66.856 1.00 15.55 117 ILE C N 1
ATOM 6420 C CA . ILE C 1 117 ? 52.980 35.283 67.951 1.00 14.21 117 ILE C CA 1
ATOM 6421 C C . ILE C 1 117 ? 54.469 35.355 67.609 1.00 16.28 117 ILE C C 1
ATOM 6422 O O . ILE C 1 117 ? 55.049 36.434 67.735 1.00 17.51 117 ILE C O 1
ATOM 6427 N N . VAL C 1 118 ? 55.083 34.228 67.259 1.00 15.88 118 VAL C N 1
ATOM 6428 C CA . VAL C 1 118 ? 56.549 34.192 67.016 1.00 14.73 118 VAL C CA 1
ATOM 6429 C C . VAL C 1 118 ? 56.849 35.110 65.819 1.00 16.26 118 VAL C C 1
ATOM 6430 O O . VAL C 1 118 ? 57.793 35.894 65.881 1.00 17.83 118 VAL C O 1
ATOM 6434 N N . GLU C 1 119 ? 55.988 35.088 64.799 1.00 16.51 119 GLU C N 1
ATOM 6435 C CA . GLU C 1 119 ? 56.204 35.905 63.578 1.00 19.40 119 GLU C CA 1
ATOM 6436 C C . GLU C 1 119 ? 56.113 37.402 63.956 1.00 19.96 119 GLU C C 1
ATOM 6437 O O . GLU C 1 119 ? 56.986 38.200 63.549 1.00 18.48 119 GLU C O 1
ATOM 6443 N N . ILE C 1 120 ? 55.080 37.787 64.705 1.00 15.05 120 ILE C N 1
ATOM 6444 C CA . ILE C 1 120 ? 54.887 39.196 65.112 1.00 14.90 120 ILE C CA 1
ATOM 6445 C C . ILE C 1 120 ? 56.118 39.579 65.939 1.00 16.55 120 ILE C C 1
ATOM 6446 O O . ILE C 1 120 ? 56.651 40.690 65.704 1.00 16.42 120 ILE C O 1
ATOM 6451 N N . ALA C 1 121 ? 56.527 38.738 66.906 1.00 16.70 121 ALA C N 1
ATOM 6452 C CA . ALA C 1 121 ? 57.700 39.026 67.767 1.00 14.31 121 ALA C CA 1
ATOM 6453 C C . ALA C 1 121 ? 58.951 39.318 66.911 1.00 18.98 121 ALA C C 1
ATOM 6454 O O . ALA C 1 121 ? 59.769 40.149 67.358 1.00 17.70 121 ALA C O 1
ATOM 6456 N N . ALA C 1 122 ? 59.144 38.620 65.782 1.00 15.32 122 ALA C N 1
ATOM 6457 C CA . ALA C 1 122 ? 60.325 38.744 64.912 1.00 17.35 122 ALA C CA 1
ATOM 6458 C C . ALA C 1 122 ? 60.186 39.947 63.975 1.00 21.96 122 ALA C C 1
ATOM 6459 O O . ALA C 1 122 ? 61.195 40.306 63.377 1.00 20.90 122 ALA C O 1
ATOM 6461 N N . THR C 1 123 ? 58.984 40.512 63.824 1.00 15.31 123 THR C N 1
ATOM 6462 C CA . THR C 1 123 ? 58.641 41.444 62.708 1.00 19.01 123 THR C CA 1
ATOM 6463 C C . THR C 1 123 ? 58.321 42.851 63.228 1.00 23.17 123 THR C C 1
ATOM 6464 O O . THR C 1 123 ? 58.875 43.809 62.721 1.00 17.79 123 THR C O 1
ATOM 6468 N N . ARG C 1 124 ? 57.427 42.941 64.204 1.00 15.48 124 ARG C N 1
ATOM 6469 C CA . ARG C 1 124 ? 56.891 44.231 64.666 1.00 15.03 124 ARG C CA 1
ATOM 6470 C C . ARG C 1 124 ? 56.123 44.029 65.965 1.00 18.04 124 ARG C C 1
ATOM 6471 O O . ARG C 1 124 ? 54.910 43.845 65.962 1.00 17.13 124 ARG C O 1
ATOM 6479 N N . PRO C 1 125 ? 56.815 44.007 67.115 1.00 17.48 125 PRO C N 1
ATOM 6480 C CA . PRO C 1 125 ? 56.124 43.797 68.390 1.00 20.89 125 PRO C CA 1
ATOM 6481 C C . PRO C 1 125 ? 55.197 44.964 68.716 1.00 21.31 125 PRO C C 1
ATOM 6482 O O . PRO C 1 125 ? 55.600 46.084 68.648 1.00 23.50 125 PRO C O 1
ATOM 6486 N N . LEU C 1 126 ? 53.932 44.646 68.883 1.00 16.07 126 LEU C N 1
ATOM 6487 C CA . LEU C 1 126 ? 52.848 45.539 69.272 1.00 14.98 126 LEU C CA 1
ATOM 6488 C C . LEU C 1 126 ? 52.059 44.888 70.396 1.00 18.48 126 LEU C C 1
ATOM 6489 O O . LEU C 1 126 ? 52.007 43.663 70.538 1.00 18.32 126 LEU C O 1
ATOM 6494 N N . PRO C 1 127 ? 51.316 45.714 71.148 1.00 16.94 127 PRO C N 1
ATOM 6495 C CA . PRO C 1 127 ? 50.331 45.180 72.093 1.00 15.13 127 PRO C CA 1
ATOM 6496 C C . PRO C 1 127 ? 49.451 44.174 71.350 1.00 17.38 127 PRO C C 1
ATOM 6497 O O . PRO C 1 127 ? 48.950 44.487 70.323 1.00 14.51 127 PRO C O 1
ATOM 6501 N N . LEU C 1 128 ? 49.278 42.984 71.911 1.00 15.18 128 LEU C N 1
ATOM 6502 C CA . LEU C 1 128 ? 48.636 41.867 71.198 1.00 13.86 128 LEU C CA 1
ATOM 6503 C C . LEU C 1 128 ? 47.487 41.314 72.029 1.00 15.16 128 LEU C C 1
ATOM 6504 O O . LEU C 1 128 ? 47.690 41.048 73.197 1.00 14.98 128 LEU C O 1
ATOM 6509 N N . LEU C 1 129 ? 46.308 41.217 71.450 1.00 12.32 129 LEU C N 1
ATOM 6510 C CA . LEU C 1 129 ? 45.141 40.496 72.008 1.00 12.90 129 LEU C CA 1
ATOM 6511 C C . LEU C 1 129 ? 45.034 39.178 71.216 1.00 15.19 129 LEU C C 1
ATOM 6512 O O . LEU C 1 129 ? 44.575 39.205 70.065 1.00 15.47 129 LEU C O 1
ATOM 6517 N N . VAL C 1 130 ? 45.538 38.081 71.800 1.00 13.39 130 VAL C N 1
ATOM 6518 C CA . VAL C 1 130 ? 45.547 36.759 71.129 1.00 14.35 130 VAL C CA 1
ATOM 6519 C C . VAL C 1 130 ? 44.319 35.968 71.560 1.00 12.78 130 VAL C C 1
ATOM 6520 O O . VAL C 1 130 ? 44.115 35.736 72.781 1.00 14.18 130 VAL C O 1
ATOM 6524 N N . GLU C 1 131 ? 43.560 35.474 70.594 1.00 13.20 131 GLU C N 1
ATOM 6525 C CA . GLU C 1 131 ? 42.394 34.642 70.960 1.00 14.94 131 GLU C CA 1
ATOM 6526 C C . GLU C 1 131 ? 42.847 33.368 71.676 1.00 14.10 131 GLU C C 1
ATOM 6527 O O . GLU C 1 131 ? 43.933 32.899 71.428 1.00 13.73 131 GLU C O 1
ATOM 6533 N N . LYS C 1 132 ? 41.982 32.881 72.556 1.00 13.42 132 LYS C N 1
ATOM 6534 C CA . LYS C 1 132 ? 42.255 31.587 73.205 1.00 12.54 132 LYS C CA 1
ATOM 6535 C C . LYS C 1 132 ? 42.016 30.503 72.148 1.00 13.20 132 LYS C C 1
ATOM 6536 O O . LYS C 1 132 ? 41.369 30.787 71.134 1.00 14.09 132 LYS C O 1
ATOM 6542 N N . PRO C 1 133 ? 42.531 29.289 72.346 1.00 11.60 133 PRO C N 1
ATOM 6543 C CA . PRO C 1 133 ? 43.582 29.079 73.317 1.00 11.50 133 PRO C CA 1
ATOM 6544 C C . PRO C 1 133 ? 44.912 29.720 72.869 1.00 13.15 133 PRO C C 1
ATOM 6545 O O . PRO C 1 133 ? 45.108 29.852 71.713 1.00 13.67 133 PRO C O 1
ATOM 6549 N N . LEU C 1 134 ? 45.762 30.078 73.828 1.00 12.43 134 LEU C N 1
ATOM 6550 C CA . LEU C 1 134 ? 47.082 30.679 73.508 1.00 13.75 134 LEU C CA 1
ATOM 6551 C C . LEU C 1 134 ? 47.816 29.820 72.485 1.00 15.88 134 LEU C C 1
ATOM 6552 O O . LEU C 1 134 ? 48.408 30.384 71.586 1.00 14.84 134 LEU C O 1
ATOM 6557 N N . LEU C 1 135 ? 47.791 28.501 72.689 1.00 12.69 135 LEU C N 1
ATOM 6558 C CA . LEU C 1 135 ? 48.502 27.579 71.784 1.00 15.25 135 LEU C CA 1
ATOM 6559 C C . LEU C 1 135 ? 47.816 26.201 71.907 1.00 19.73 135 LEU C C 1
ATOM 6560 O O . LEU C 1 135 ? 46.995 26.005 72.810 1.00 14.27 135 LEU C O 1
ATOM 6565 N N . THR C 1 136 ? 48.141 25.290 70.997 1.00 14.82 136 THR C N 1
ATOM 6566 C CA . THR C 1 136 ? 47.518 23.949 70.918 1.00 14.42 136 THR C CA 1
ATOM 6567 C C . THR C 1 136 ? 48.542 22.833 71.116 1.00 19.45 136 THR C C 1
ATOM 6568 O O . THR C 1 136 ? 48.151 21.790 71.550 1.00 16.59 136 THR C O 1
ATOM 6572 N N . ASP C 1 137 ? 49.780 23.051 70.704 1.00 16.74 137 ASP C N 1
ATOM 6573 C CA . ASP C 1 137 ? 50.800 21.997 70.608 1.00 17.71 137 ASP C CA 1
ATOM 6574 C C . ASP C 1 137 ? 51.720 22.148 71.816 1.00 18.62 137 ASP C C 1
ATOM 6575 O O . ASP C 1 137 ? 52.401 23.159 71.951 1.00 18.68 137 ASP C O 1
ATOM 6580 N N . PRO C 1 138 ? 51.803 21.137 72.701 1.00 17.53 138 PRO C N 1
ATOM 6581 C CA . PRO C 1 138 ? 52.748 21.187 73.836 1.00 16.56 138 PRO C CA 1
ATOM 6582 C C . PRO C 1 138 ? 54.197 21.466 73.430 1.00 20.54 138 PRO C C 1
ATOM 6583 O O . PRO C 1 138 ? 54.948 22.040 74.260 1.00 18.08 138 PRO C O 1
ATOM 6587 N N . ALA C 1 139 ? 54.588 21.055 72.213 1.00 21.64 139 ALA C N 1
ATOM 6588 C CA . ALA C 1 139 ? 55.963 21.249 71.702 1.00 23.07 139 ALA C CA 1
ATOM 6589 C C . ALA C 1 139 ? 56.251 22.750 71.563 1.00 23.66 139 ALA C C 1
ATOM 6590 O O . ALA C 1 139 ? 57.426 23.099 71.363 1.00 21.68 139 ALA C O 1
ATOM 6592 N N . ASP C 1 140 ? 55.216 23.598 71.551 1.00 21.30 140 ASP C N 1
ATOM 6593 C CA . ASP C 1 140 ? 55.395 25.057 71.353 1.00 17.88 140 ASP C CA 1
ATOM 6594 C C . ASP C 1 140 ? 55.611 25.762 72.685 1.00 19.85 140 ASP C C 1
ATOM 6595 O O . ASP C 1 140 ? 55.865 26.965 72.651 1.00 18.76 140 ASP C O 1
ATOM 6600 N N . ILE C 1 141 ? 55.394 25.086 73.824 1.00 19.20 141 ILE C N 1
ATOM 6601 C CA . ILE C 1 141 ? 55.345 25.800 75.122 1.00 20.98 141 ILE C CA 1
ATOM 6602 C C . ILE C 1 141 ? 56.700 26.465 75.396 1.00 23.33 141 ILE C C 1
ATOM 6603 O O . ILE C 1 141 ? 56.706 27.631 75.767 1.00 17.82 141 ILE C O 1
ATOM 6608 N N . ALA C 1 142 ? 57.810 25.760 75.232 1.00 20.60 142 ALA C N 1
ATOM 6609 C CA . ALA C 1 142 ? 59.145 26.302 75.582 1.00 24.21 142 ALA C CA 1
ATOM 6610 C C . ALA C 1 142 ? 59.427 27.543 74.726 1.00 23.85 142 ALA C C 1
ATOM 6611 O O . ALA C 1 142 ? 59.838 28.576 75.281 1.00 23.06 142 ALA C O 1
ATOM 6613 N N . ARG C 1 143 ? 59.272 27.412 73.404 1.00 24.18 143 ARG C N 1
ATOM 6614 C CA . ARG C 1 143 ? 59.647 28.500 72.434 1.00 26.37 143 ARG C CA 1
ATOM 6615 C C . ARG C 1 143 ? 58.724 29.712 72.657 1.00 20.84 143 ARG C C 1
ATOM 6616 O O . ARG C 1 143 ? 59.198 30.804 72.599 1.00 20.70 143 ARG C O 1
ATOM 6624 N N . LEU C 1 144 ? 57.439 29.497 72.929 1.00 17.67 144 LEU C N 1
ATOM 6625 C CA . LEU C 1 144 ? 56.516 30.633 73.130 1.00 17.80 144 LEU C CA 1
ATOM 6626 C C . LEU C 1 144 ? 56.790 31.328 74.462 1.00 16.58 144 LEU C C 1
ATOM 6627 O O . LEU C 1 144 ? 56.744 32.577 74.511 1.00 16.12 144 LEU C O 1
ATOM 6632 N N . THR C 1 145 ? 57.105 30.546 75.494 1.00 17.24 145 THR C N 1
ATOM 6633 C CA . THR C 1 145 ? 57.498 31.121 76.810 1.00 19.39 145 THR C CA 1
ATOM 6634 C C . THR C 1 145 ? 58.713 32.038 76.607 1.00 19.96 145 THR C C 1
ATOM 6635 O O . THR C 1 145 ? 58.675 33.165 77.103 1.00 17.15 145 THR C O 1
ATOM 6639 N N . GLN C 1 146 ? 59.724 31.582 75.847 1.00 18.22 146 GLN C N 1
ATOM 6640 C CA . GLN C 1 146 ? 60.971 32.367 75.576 1.00 24.37 146 GLN C CA 1
ATOM 6641 C C . GLN C 1 146 ? 60.587 33.614 74.747 1.00 22.66 146 GLN C C 1
ATOM 6642 O O . GLN C 1 146 ? 61.061 34.737 75.067 1.00 23.50 146 GLN C O 1
ATOM 6648 N N . THR C 1 147 ? 59.681 33.455 73.782 1.00 17.67 147 THR C N 1
ATOM 6649 C CA . THR C 1 147 ? 59.211 34.601 72.986 1.00 17.78 147 THR C CA 1
ATOM 6650 C C . THR C 1 147 ? 58.570 35.657 73.908 1.00 21.82 147 THR C C 1
ATOM 6651 O O . THR C 1 147 ? 58.880 36.864 73.745 1.00 17.88 147 THR C O 1
ATOM 6655 N N . ALA C 1 148 ? 57.679 35.222 74.801 1.00 15.73 148 ALA C N 1
ATOM 6656 C CA . ALA C 1 148 ? 56.889 36.134 75.633 1.00 18.15 148 ALA C CA 1
ATOM 6657 C C . ALA C 1 148 ? 57.852 36.854 76.604 1.00 18.58 148 ALA C C 1
ATOM 6658 O O . ALA C 1 148 ? 57.659 38.075 76.831 1.00 18.04 148 ALA C O 1
ATOM 6660 N N . GLU C 1 149 ? 58.838 36.131 77.163 1.00 18.15 149 GLU C N 1
ATOM 6661 C CA . GLU C 1 149 ? 59.843 36.706 78.071 1.00 23.31 149 GLU C CA 1
ATOM 6662 C C . GLU C 1 149 ? 60.554 37.891 77.397 1.00 21.77 149 GLU C C 1
ATOM 6663 O O . GLU C 1 149 ? 60.867 38.850 78.083 1.00 23.87 149 GLU C O 1
ATOM 6669 N N . ARG C 1 150 ? 60.830 37.807 76.108 1.00 20.86 150 ARG C N 1
ATOM 6670 C CA . ARG C 1 150 ? 61.632 38.827 75.391 1.00 27.95 150 ARG C CA 1
ATOM 6671 C C . ARG C 1 150 ? 60.716 39.851 74.685 1.00 28.00 150 ARG C C 1
ATOM 6672 O O . ARG C 1 150 ? 61.221 40.808 74.134 1.00 25.72 150 ARG C O 1
ATOM 6680 N N . TYR C 1 151 ? 59.404 39.691 74.719 1.00 20.66 151 TYR C N 1
ATOM 6681 C CA . TYR C 1 151 ? 58.469 40.516 73.901 1.00 20.63 151 TYR C CA 1
ATOM 6682 C C . TYR C 1 151 ? 58.246 41.875 74.557 1.00 23.74 151 TYR C C 1
ATOM 6683 O O . TYR C 1 151 ? 57.882 41.951 75.718 1.00 21.80 151 TYR C O 1
ATOM 6692 N N . PRO C 1 152 ? 58.550 42.988 73.875 1.00 20.83 152 PRO C N 1
ATOM 6693 C CA . PRO C 1 152 ? 58.600 44.290 74.557 1.00 24.79 152 PRO C CA 1
ATOM 6694 C C . PRO C 1 152 ? 57.267 45.017 74.651 1.00 31.48 152 PRO C C 1
ATOM 6695 O O . PRO C 1 152 ? 57.297 46.170 74.875 1.00 37.12 152 PRO C O 1
ATOM 6699 N N . ALA C 1 153 ? 56.146 44.333 74.468 1.00 18.75 153 ALA C N 1
ATOM 6700 C CA . ALA C 1 153 ? 54.812 44.957 74.495 1.00 17.21 153 ALA C CA 1
ATOM 6701 C C . ALA C 1 153 ? 53.871 44.004 75.221 1.00 17.68 153 ALA C C 1
ATOM 6702 O O . ALA C 1 153 ? 54.224 42.861 75.499 1.00 15.90 153 ALA C O 1
ATOM 6704 N N . PRO C 1 154 ? 52.655 44.434 75.579 1.00 17.06 154 PRO C N 1
ATOM 6705 C CA . PRO C 1 154 ? 51.727 43.545 76.276 1.00 16.35 154 PRO C CA 1
ATOM 6706 C C . PRO C 1 154 ? 51.288 42.354 75.403 1.00 15.87 154 PRO C C 1
ATOM 6707 O O . PRO C 1 154 ? 51.124 42.502 74.179 1.00 15.03 154 PRO C O 1
ATOM 6711 N N . ILE C 1 155 ? 51.067 41.215 76.046 1.00 14.83 155 ILE C N 1
ATOM 6712 C CA . ILE C 1 155 ? 50.344 40.080 75.430 1.00 16.02 155 ILE C CA 1
ATOM 6713 C C . ILE C 1 155 ? 49.168 39.785 76.339 1.00 16.30 155 ILE C C 1
ATOM 6714 O O . ILE C 1 155 ? 49.374 39.376 77.463 1.00 15.85 155 ILE C O 1
ATOM 6719 N N . TRP C 1 156 ? 47.985 39.966 75.788 1.00 12.03 156 TRP C N 1
ATOM 6720 C CA . TRP C 1 156 ? 46.714 39.733 76.493 1.00 14.88 156 TRP C CA 1
ATOM 6721 C C . TRP C 1 156 ? 46.053 38.531 75.836 1.00 16.41 156 TRP C C 1
ATOM 6722 O O . TRP C 1 156 ? 45.888 38.576 74.616 1.00 13.71 156 TRP C O 1
ATOM 6733 N N . VAL C 1 157 ? 45.708 37.500 76.610 1.00 11.89 157 VAL C N 1
ATOM 6734 C CA . VAL C 1 157 ? 44.992 36.337 76.022 1.00 12.76 157 VAL C CA 1
ATOM 6735 C C . VAL C 1 157 ? 43.484 36.547 76.198 1.00 13.69 157 VAL C C 1
ATOM 6736 O O . VAL C 1 157 ? 43.040 36.813 77.345 1.00 12.55 157 VAL C O 1
ATOM 6740 N N . ALA C 1 158 ? 42.729 36.416 75.093 1.00 10.79 158 ALA C N 1
ATOM 6741 C CA . ALA C 1 158 ? 41.356 36.946 74.994 1.00 12.07 158 ALA C CA 1
ATOM 6742 C C . ALA C 1 158 ? 40.352 35.983 75.630 1.00 14.21 158 ALA C C 1
ATOM 6743 O O . ALA C 1 158 ? 39.399 35.555 74.975 1.00 11.86 158 ALA C O 1
ATOM 6745 N N . MET C 1 159 ? 40.561 35.657 76.899 1.00 14.64 159 MET C N 1
ATOM 6746 C CA . MET C 1 159 ? 39.600 34.844 77.710 1.00 13.24 159 MET C CA 1
ATOM 6747 C C . MET C 1 159 ? 38.697 35.842 78.416 1.00 14.27 159 MET C C 1
ATOM 6748 O O . MET C 1 159 ? 39.103 36.435 79.433 1.00 13.77 159 MET C O 1
ATOM 6753 N N . GLU C 1 160 ? 37.552 36.114 77.770 1.00 13.99 160 GLU C N 1
ATOM 6754 C CA . GLU C 1 160 ? 36.696 37.266 78.104 1.00 12.60 160 GLU C CA 1
ATOM 6755 C C . GLU C 1 160 ? 35.603 36.938 79.129 1.00 12.12 160 GLU C C 1
ATOM 6756 O O . GLU C 1 160 ? 34.826 37.855 79.474 1.00 13.11 160 GLU C O 1
ATOM 6762 N N . TYR C 1 161 ? 35.444 35.687 79.540 1.00 12.40 161 TYR C N 1
ATOM 6763 C CA . TYR C 1 161 ? 34.258 35.265 80.327 1.00 12.80 161 TYR C CA 1
ATOM 6764 C C . TYR C 1 161 ? 34.122 36.087 81.592 1.00 13.46 161 TYR C C 1
ATOM 6765 O O . TYR C 1 161 ? 33.023 36.276 82.026 1.00 13.22 161 TYR C O 1
ATOM 6774 N N . ARG C 1 162 ? 35.220 36.474 82.233 1.00 9.95 162 ARG C N 1
ATOM 6775 C CA . ARG C 1 162 ? 35.173 37.263 83.487 1.00 12.12 162 ARG C CA 1
ATOM 6776 C C . ARG C 1 162 ? 34.373 38.546 83.307 1.00 12.31 162 ARG C C 1
ATOM 6777 O O . ARG C 1 162 ? 33.967 39.085 84.326 1.00 15.00 162 ARG C O 1
ATOM 6785 N N . TYR C 1 163 ? 34.150 39.000 82.077 1.00 12.09 163 TYR C N 1
ATOM 6786 C CA . TYR C 1 163 ? 33.492 40.292 81.803 1.00 14.72 163 TYR C CA 1
ATOM 6787 C C . TYR C 1 163 ? 32.031 40.093 81.426 1.00 15.98 163 TYR C C 1
ATOM 6788 O O . TYR C 1 163 ? 31.366 41.138 81.320 1.00 16.56 163 TYR C O 1
ATOM 6797 N N . MET C 1 164 ? 31.543 38.861 81.300 1.00 12.00 164 MET C N 1
ATOM 6798 C CA . MET C 1 164 ? 30.097 38.658 81.120 1.00 14.17 164 MET C CA 1
ATOM 6799 C C . MET C 1 164 ? 29.428 39.199 82.374 1.00 13.66 164 MET C C 1
ATOM 6800 O O . MET C 1 164 ? 29.822 38.826 83.495 1.00 12.61 164 MET C O 1
ATOM 6805 N N . PRO C 1 165 ? 28.462 40.133 82.256 1.00 14.05 165 PRO C N 1
ATOM 6806 C CA . PRO C 1 165 ? 27.916 40.755 83.459 1.00 14.12 165 PRO C CA 1
ATOM 6807 C C . PRO C 1 165 ? 27.550 39.828 84.630 1.00 13.78 165 PRO C C 1
ATOM 6808 O O . PRO C 1 165 ? 27.922 40.154 85.745 1.00 13.35 165 PRO C O 1
ATOM 6812 N N . PRO C 1 166 ? 26.846 38.662 84.451 1.00 14.08 166 PRO C N 1
ATOM 6813 C CA . PRO C 1 166 ? 26.569 37.772 85.587 1.00 14.35 166 PRO C CA 1
ATOM 6814 C C . PRO C 1 166 ? 27.836 37.208 86.244 1.00 12.87 166 PRO C C 1
ATOM 6815 O O . PRO C 1 166 ? 27.914 37.023 87.470 1.00 13.50 166 PRO C O 1
ATOM 6819 N N . ILE C 1 167 ? 28.820 36.933 85.426 1.00 12.19 167 ILE C N 1
ATOM 6820 C CA . ILE C 1 167 ? 30.108 36.369 85.920 1.00 11.84 167 ILE C CA 1
ATOM 6821 C C . ILE C 1 167 ? 30.875 37.467 86.659 1.00 9.78 167 ILE C C 1
ATOM 6822 O O . ILE C 1 167 ? 31.363 37.218 87.786 1.00 11.00 167 ILE C O 1
ATOM 6827 N N . ALA C 1 168 ? 30.940 38.653 86.091 1.00 11.73 168 ALA C N 1
ATOM 6828 C CA . ALA C 1 168 ? 31.616 39.802 86.722 1.00 12.82 168 ALA C CA 1
ATOM 6829 C C . ALA C 1 168 ? 30.947 40.051 88.095 1.00 10.83 168 ALA C C 1
ATOM 6830 O O . ALA C 1 168 ? 31.660 40.388 89.059 1.00 12.34 168 ALA C O 1
ATOM 6832 N N . ALA C 1 169 ? 29.603 39.988 88.144 1.00 12.39 169 ALA C N 1
ATOM 6833 C CA . ALA C 1 169 ? 28.851 40.212 89.407 1.00 13.66 169 ALA C CA 1
ATOM 6834 C C . ALA C 1 169 ? 29.246 39.146 90.451 1.00 13.26 169 ALA C C 1
ATOM 6835 O O . ALA C 1 169 ? 29.431 39.474 91.653 1.00 15.29 169 ALA C O 1
ATOM 6837 N N . LEU C 1 170 ? 29.342 37.870 90.030 1.00 11.27 170 LEU C N 1
ATOM 6838 C CA . LEU C 1 170 ? 29.752 36.808 90.958 1.00 12.30 170 LEU C CA 1
ATOM 6839 C C . LEU C 1 170 ? 31.176 37.104 91.432 1.00 10.84 170 LEU C C 1
ATOM 6840 O O . LEU C 1 170 ? 31.449 36.996 92.645 1.00 13.36 170 LEU C O 1
ATOM 6845 N N . LEU C 1 171 ? 32.076 37.487 90.536 1.00 11.45 171 LEU C N 1
ATOM 6846 C CA . LEU C 1 171 ? 33.490 37.696 90.956 1.00 11.77 171 LEU C CA 1
ATOM 6847 C C . LEU C 1 171 ? 33.578 38.820 92.005 1.00 14.09 171 LEU C C 1
ATOM 6848 O O . LEU C 1 171 ? 34.395 38.713 92.953 1.00 14.32 171 LEU C O 1
ATOM 6853 N N . ALA C 1 172 ? 32.775 39.875 91.842 1.00 13.94 172 ALA C N 1
ATOM 6854 C CA . ALA C 1 172 ? 32.866 41.098 92.667 1.00 14.15 172 ALA C CA 1
ATOM 6855 C C . ALA C 1 172 ? 32.302 40.763 94.047 1.00 16.52 172 ALA C C 1
ATOM 6856 O O . ALA C 1 172 ? 32.731 41.383 95.047 1.00 18.40 172 ALA C O 1
ATOM 6858 N N . ARG C 1 173 ? 31.386 39.806 94.118 1.00 13.00 173 ARG C N 1
ATOM 6859 C CA . ARG C 1 173 ? 30.637 39.591 95.400 1.00 13.06 173 ARG C CA 1
ATOM 6860 C C . ARG C 1 173 ? 31.077 38.303 96.112 1.00 14.54 173 ARG C C 1
ATOM 6861 O O . ARG C 1 173 ? 30.658 38.111 97.261 1.00 14.33 173 ARG C O 1
ATOM 6869 N N . ALA C 1 174 ? 31.832 37.403 95.453 1.00 15.27 174 ALA C N 1
ATOM 6870 C CA . ALA C 1 174 ? 32.035 36.018 95.953 1.00 14.19 174 ALA C CA 1
ATOM 6871 C C . ALA C 1 174 ? 32.754 36.011 97.311 1.00 14.77 174 ALA C C 1
ATOM 6872 O O . ALA C 1 174 ? 32.392 35.269 98.154 1.00 15.34 174 ALA C O 1
ATOM 6874 N N . GLU C 1 175 ? 33.732 36.883 97.521 1.00 14.68 175 GLU C N 1
ATOM 6875 C CA . GLU C 1 175 ? 34.527 36.858 98.781 1.00 19.59 175 GLU C CA 1
ATOM 6876 C C . GLU C 1 175 ? 33.597 37.221 99.945 1.00 17.15 175 GLU C C 1
ATOM 6877 O O . GLU C 1 175 ? 33.581 36.517 100.968 1.00 15.40 175 GLU C O 1
ATOM 6883 N N . ALA C 1 176 ? 32.806 38.283 99.754 1.00 12.85 176 ALA C N 1
ATOM 6884 C CA . ALA C 1 176 ? 31.950 38.799 100.844 1.00 17.51 176 ALA C CA 1
ATOM 6885 C C . ALA C 1 176 ? 30.862 37.766 101.189 1.00 14.83 176 ALA C C 1
ATOM 6886 O O . ALA C 1 176 ? 30.542 37.545 102.350 1.00 16.03 176 ALA C O 1
ATOM 6888 N N . VAL C 1 177 ? 30.293 37.137 100.179 1.00 12.94 177 VAL C N 1
ATOM 6889 C CA . VAL C 1 177 ? 29.181 36.175 100.381 1.00 11.18 177 VAL C CA 1
ATOM 6890 C C . VAL C 1 177 ? 29.743 34.896 101.035 1.00 14.57 177 VAL C C 1
ATOM 6891 O O . VAL C 1 177 ? 29.122 34.348 101.941 1.00 15.13 177 VAL C O 1
ATOM 6895 N N . THR C 1 178 ? 30.824 34.364 100.489 1.00 13.06 178 THR C N 1
ATOM 6896 C CA . THR C 1 178 ? 31.334 33.021 100.856 1.00 11.95 178 THR C CA 1
ATOM 6897 C C . THR C 1 178 ? 32.119 33.039 102.157 1.00 12.05 178 THR C C 1
ATOM 6898 O O . THR C 1 178 ? 32.190 31.955 102.754 1.00 14.86 178 THR C O 1
ATOM 6902 N N . GLY C 1 179 ? 32.802 34.142 102.476 1.00 14.53 179 GLY C N 1
ATOM 6903 C CA . GLY C 1 179 ? 33.777 34.173 103.574 1.00 15.73 179 GLY C CA 1
ATOM 6904 C C . GLY C 1 179 ? 35.051 33.445 103.210 1.00 18.44 179 GLY C C 1
ATOM 6905 O O . GLY C 1 179 ? 35.850 33.040 104.103 1.00 19.27 179 GLY C O 1
ATOM 6906 N N . GLY C 1 180 ? 35.268 33.295 101.919 1.00 15.81 180 GLY C N 1
ATOM 6907 C CA . GLY C 1 180 ? 36.420 32.553 101.408 1.00 22.56 180 GLY C CA 1
ATOM 6908 C C . GLY C 1 180 ? 35.962 31.372 100.583 1.00 19.22 180 GLY C C 1
ATOM 6909 O O . GLY C 1 180 ? 35.141 30.569 101.073 1.00 15.44 180 GLY C O 1
ATOM 6910 N N . ILE C 1 181 ? 36.475 31.244 99.371 1.00 15.46 181 ILE C N 1
ATOM 6911 C CA . ILE C 1 181 ? 35.939 30.208 98.445 1.00 13.66 181 ILE C CA 1
ATOM 6912 C C . ILE C 1 181 ? 36.666 28.879 98.664 1.00 16.35 181 ILE C C 1
ATOM 6913 O O . ILE C 1 181 ? 37.838 28.822 98.423 1.00 17.21 181 ILE C O 1
ATOM 6918 N N . LYS C 1 182 ? 35.961 27.874 99.171 1.00 14.56 182 LYS C N 1
ATOM 6919 C CA . LYS C 1 182 ? 36.497 26.501 99.424 1.00 15.07 182 LYS C CA 1
ATOM 6920 C C . LYS C 1 182 ? 36.288 25.619 98.189 1.00 12.51 182 LYS C C 1
ATOM 6921 O O . LYS C 1 182 ? 37.108 24.728 97.933 1.00 13.45 182 LYS C O 1
ATOM 6927 N N . MET C 1 183 ? 35.203 25.837 97.470 1.00 11.16 183 MET C N 1
ATOM 6928 C CA . MET C 1 183 ? 34.798 24.960 96.339 1.00 12.05 183 MET C CA 1
ATOM 6929 C C . MET C 1 183 ? 34.312 25.858 95.217 1.00 12.34 183 MET C C 1
ATOM 6930 O O . MET C 1 183 ? 33.532 26.807 95.521 1.00 13.15 183 MET C O 1
ATOM 6935 N N . LEU C 1 184 ? 34.710 25.564 93.976 1.00 9.80 184 LEU C N 1
ATOM 6936 C CA . LEU C 1 184 ? 34.159 26.303 92.810 1.00 11.51 184 LEU C CA 1
ATOM 6937 C C . LEU C 1 184 ? 33.734 25.271 91.748 1.00 12.46 184 LEU C C 1
ATOM 6938 O O . LEU C 1 184 ? 34.603 24.504 91.276 1.00 11.82 184 LEU C O 1
ATOM 6943 N N . SER C 1 185 ? 32.470 25.324 91.368 1.00 10.61 185 SER C N 1
ATOM 6944 C CA . SER C 1 185 ? 31.892 24.369 90.401 1.00 12.28 185 SER C CA 1
ATOM 6945 C C . SER C 1 185 ? 31.447 25.139 89.154 1.00 12.65 185 SER C C 1
ATOM 6946 O O . SER C 1 185 ? 30.733 26.160 89.276 1.00 15.51 185 SER C O 1
ATOM 6949 N N . LEU C 1 186 ? 31.852 24.645 87.993 1.00 11.07 186 LEU C N 1
ATOM 6950 C CA . LEU C 1 186 ? 31.457 25.286 86.725 1.00 10.83 186 LEU C CA 1
ATOM 6951 C C . LEU C 1 186 ? 30.871 24.219 85.801 1.00 13.50 186 LEU C C 1
ATOM 6952 O O . LEU C 1 186 ? 31.436 23.154 85.721 1.00 14.00 186 LEU C O 1
ATOM 6957 N N . ARG C 1 187 ? 29.767 24.564 85.149 1.00 14.36 187 ARG C N 1
ATOM 6958 C CA . ARG C 1 187 ? 29.089 23.615 84.237 1.00 13.99 187 ARG C CA 1
ATOM 6959 C C . ARG C 1 187 ? 28.802 24.307 82.908 1.00 20.65 187 ARG C C 1
ATOM 6960 O O . ARG C 1 187 ? 28.302 25.431 82.928 1.00 17.49 187 ARG C O 1
ATOM 6968 N N . GLU C 1 188 ? 29.146 23.633 81.818 1.00 17.21 188 GLU C N 1
ATOM 6969 C CA . GLU C 1 188 ? 28.871 24.177 80.472 1.00 18.87 188 GLU C CA 1
ATOM 6970 C C . GLU C 1 188 ? 27.953 23.164 79.789 1.00 16.65 188 GLU C C 1
ATOM 6971 O O . GLU C 1 188 ? 28.413 22.063 79.543 1.00 13.25 188 GLU C O 1
ATOM 6977 N N . HIS C 1 189 ? 26.706 23.559 79.561 1.00 15.02 189 HIS C N 1
ATOM 6978 C CA . HIS C 1 189 ? 25.732 22.698 78.861 1.00 16.04 189 HIS C CA 1
ATOM 6979 C C . HIS C 1 189 ? 25.333 23.454 77.589 1.00 13.78 189 HIS C C 1
ATOM 6980 O O . HIS C 1 189 ? 24.749 24.501 77.658 1.00 16.79 189 HIS C O 1
ATOM 6987 N N . ARG C 1 190 ? 25.704 22.908 76.456 1.00 15.64 190 ARG C N 1
ATOM 6988 C CA . ARG C 1 190 ? 25.415 23.642 75.219 1.00 17.26 190 ARG C CA 1
ATOM 6989 C C . ARG C 1 190 ? 25.291 22.699 74.028 1.00 20.43 190 ARG C C 1
ATOM 6990 O O . ARG C 1 190 ? 25.401 21.471 74.208 1.00 14.29 190 ARG C O 1
ATOM 6998 N N . PHE C 1 191 ? 25.109 23.306 72.872 1.00 21.58 191 PHE C N 1
ATOM 6999 C CA . PHE C 1 191 ? 24.966 22.590 71.588 1.00 18.05 191 PHE C CA 1
ATOM 7000 C C . PHE C 1 191 ? 26.334 22.323 70.960 1.00 19.89 191 PHE C C 1
ATOM 7001 O O . PHE C 1 191 ? 27.350 22.844 71.389 1.00 17.45 191 PHE C O 1
ATOM 7009 N N . PRO C 1 192 ? 26.391 21.389 70.008 1.00 18.99 192 PRO C N 1
ATOM 7010 C CA . PRO C 1 192 ? 27.666 20.972 69.418 1.00 16.07 192 PRO C CA 1
ATOM 7011 C C . PRO C 1 192 ? 28.438 22.123 68.756 1.00 18.20 192 PRO C C 1
ATOM 7012 O O . PRO C 1 192 ? 27.839 23.116 68.297 1.00 20.66 192 PRO C O 1
ATOM 7016 N N . PHE C 1 193 ? 29.745 21.936 68.660 1.00 16.42 193 PHE C N 1
ATOM 7017 C CA . PHE C 1 193 ? 30.645 22.900 67.975 1.00 22.04 193 PHE C CA 1
ATOM 7018 C C . PHE C 1 193 ? 30.075 23.254 66.587 1.00 18.64 193 PHE C C 1
ATOM 7019 O O . PHE C 1 193 ? 29.633 22.342 65.801 1.00 18.84 193 PHE C O 1
ATOM 7027 N N . LEU C 1 194 ? 30.000 24.559 66.313 1.00 20.14 194 LEU C N 1
ATOM 7028 C CA . LEU C 1 194 ? 29.593 25.104 65.021 1.00 22.34 194 LEU C CA 1
ATOM 7029 C C . LEU C 1 194 ? 30.592 24.719 63.914 1.00 18.14 194 LEU C C 1
ATOM 7030 O O . LEU C 1 194 ? 31.796 24.358 64.146 1.00 19.97 194 LEU C O 1
ATOM 7035 N N . GLU C 1 195 ? 30.062 24.776 62.703 1.00 22.71 195 GLU C N 1
ATOM 7036 C CA . GLU C 1 195 ? 30.847 24.607 61.449 1.00 29.64 195 GLU C CA 1
ATOM 7037 C C . GLU C 1 195 ? 31.690 25.870 61.214 1.00 21.39 195 GLU C C 1
ATOM 7038 O O . GLU C 1 195 ? 31.175 26.980 61.432 1.00 21.52 195 GLU C O 1
ATOM 7044 N N . LYS C 1 196 ? 32.954 25.664 60.870 1.00 22.72 196 LYS C N 1
ATOM 7045 C CA . LYS C 1 196 ? 33.973 26.717 60.781 1.00 21.76 196 LYS C CA 1
ATOM 7046 C C . LYS C 1 196 ? 34.601 26.711 59.399 1.00 21.70 196 LYS C C 1
ATOM 7047 O O . LYS C 1 196 ? 34.368 25.778 58.619 1.00 21.57 196 LYS C O 1
ATOM 7053 N N . VAL C 1 197 ? 35.389 27.736 59.116 1.00 23.92 197 VAL C N 1
ATOM 7054 C CA . VAL C 1 197 ? 36.045 27.862 57.794 1.00 20.29 197 VAL C CA 1
ATOM 7055 C C . VAL C 1 197 ? 37.094 26.729 57.661 1.00 19.65 197 VAL C C 1
ATOM 7056 O O . VAL C 1 197 ? 37.982 26.636 58.535 1.00 21.63 197 VAL C O 1
ATOM 7060 N N . GLY C 1 198 ? 37.036 25.941 56.552 1.00 19.06 198 GLY C N 1
ATOM 7061 C CA . GLY C 1 198 ? 37.923 24.781 56.348 1.00 24.37 198 GLY C CA 1
ATOM 7062 C C . GLY C 1 198 ? 37.688 23.683 57.408 1.00 26.50 198 GLY C C 1
ATOM 7063 O O . GLY C 1 198 ? 38.574 22.768 57.550 1.00 30.83 198 GLY C O 1
ATOM 7064 N N . ASP C 1 199 ? 36.550 23.737 58.134 1.00 24.73 199 ASP C N 1
ATOM 7065 C CA . ASP C 1 199 ? 36.117 22.699 59.112 1.00 29.07 199 ASP C CA 1
ATOM 7066 C C . ASP C 1 199 ? 37.208 22.482 60.176 1.00 22.01 199 ASP C C 1
ATOM 7067 O O . ASP C 1 199 ? 37.422 21.342 60.641 1.00 21.44 199 ASP C O 1
ATOM 7072 N N . TRP C 1 200 ? 37.931 23.528 60.530 1.00 18.28 200 TRP C N 1
ATOM 7073 C CA . TRP C 1 200 ? 39.190 23.345 61.295 1.00 19.49 200 TRP C CA 1
ATOM 7074 C C . TRP C 1 200 ? 38.904 22.771 62.691 1.00 16.65 200 TRP C C 1
ATOM 7075 O O . TRP C 1 200 ? 39.795 22.076 63.223 1.00 18.90 200 TRP C O 1
ATOM 7086 N N . ASN C 1 201 ? 37.724 23.029 63.270 1.00 18.52 201 ASN C N 1
ATOM 7087 C CA . ASN C 1 201 ? 37.525 22.742 64.725 1.00 20.33 201 ASN C CA 1
ATOM 7088 C C . ASN C 1 201 ? 36.995 21.311 64.922 1.00 21.42 201 ASN C C 1
ATOM 7089 O O . ASN C 1 201 ? 36.524 21.008 66.061 1.00 20.05 201 ASN C O 1
ATOM 7094 N N . ARG C 1 202 ? 37.153 20.428 63.931 1.00 19.17 202 ARG C N 1
ATOM 7095 C CA . ARG C 1 202 ? 36.683 19.021 64.024 1.00 22.26 202 ARG C CA 1
ATOM 7096 C C . ARG C 1 202 ? 37.823 18.039 64.384 1.00 19.94 202 ARG C C 1
ATOM 7097 O O . ARG C 1 202 ? 37.519 16.867 64.598 1.00 23.10 202 ARG C O 1
ATOM 7105 N N . PHE C 1 203 ? 39.068 18.543 64.597 1.00 20.66 203 PHE C N 1
ATOM 7106 C CA . PHE C 1 203 ? 40.224 17.655 64.879 1.00 19.86 203 PHE C CA 1
ATOM 7107 C C . PHE C 1 203 ? 41.107 18.251 65.957 1.00 20.16 203 PHE C C 1
ATOM 7108 O O . PHE C 1 203 ? 41.391 19.440 65.905 1.00 19.25 203 PHE C O 1
ATOM 7116 N N . ASN C 1 204 ? 41.496 17.396 66.912 1.00 18.48 204 ASN C N 1
ATOM 7117 C CA . ASN C 1 204 ? 42.370 17.723 68.057 1.00 16.77 204 ASN C CA 1
ATOM 7118 C C . ASN C 1 204 ? 43.666 18.413 67.603 1.00 21.93 204 ASN C C 1
ATOM 7119 O O . ASN C 1 204 ? 44.126 19.350 68.321 1.00 18.23 204 ASN C O 1
ATOM 7124 N N . VAL C 1 205 ? 44.284 17.954 66.508 1.00 20.57 205 VAL C N 1
ATOM 7125 C CA . VAL C 1 205 ? 45.567 18.570 66.041 1.00 24.07 205 VAL C CA 1
ATOM 7126 C C . VAL C 1 205 ? 45.344 20.054 65.698 1.00 20.09 205 VAL C C 1
ATOM 7127 O O . VAL C 1 205 ? 46.331 20.872 65.834 1.00 23.89 205 VAL C O 1
ATOM 7131 N N . ASN C 1 206 ? 44.112 20.413 65.310 1.00 17.56 206 ASN C N 1
ATOM 7132 C CA . ASN C 1 206 ? 43.756 21.807 64.971 1.00 14.32 206 ASN C CA 1
ATOM 7133 C C . ASN C 1 206 ? 43.326 22.594 66.221 1.00 19.44 206 ASN C C 1
ATOM 7134 O O . ASN C 1 206 ? 43.541 23.830 66.265 1.00 16.41 206 ASN C O 1
ATOM 7139 N N . THR C 1 207 ? 42.669 21.942 67.171 1.00 18.01 207 THR C N 1
ATOM 7140 C CA . THR C 1 207 ? 41.993 22.695 68.256 1.00 16.50 207 THR C CA 1
ATOM 7141 C C . THR C 1 207 ? 42.853 22.711 69.504 1.00 13.78 207 THR C C 1
ATOM 7142 O O . THR C 1 207 ? 42.584 23.600 70.354 1.00 17.56 207 THR C O 1
ATOM 7146 N N . GLY C 1 208 ? 43.713 21.699 69.680 1.00 14.71 208 GLY C N 1
ATOM 7147 C CA . GLY C 1 208 ? 44.371 21.409 70.977 1.00 16.23 208 GLY C CA 1
ATOM 7148 C C . GLY C 1 208 ? 43.597 20.420 71.850 1.00 16.92 208 GLY C C 1
ATOM 7149 O O . GLY C 1 208 ? 44.117 20.031 72.916 1.00 15.17 208 GLY C O 1
ATOM 7150 N N . GLY C 1 209 ? 42.430 19.981 71.382 1.00 14.75 209 GLY C N 1
ATOM 7151 C CA . GLY C 1 209 ? 41.509 19.157 72.170 1.00 13.97 209 GLY C CA 1
ATOM 7152 C C . GLY C 1 209 ? 40.419 20.013 72.796 1.00 13.92 209 GLY C C 1
ATOM 7153 O O . GLY C 1 209 ? 40.624 21.238 73.022 1.00 14.91 209 GLY C O 1
ATOM 7154 N N . THR C 1 210 ? 39.296 19.400 73.145 1.00 14.39 210 THR C N 1
ATOM 7155 C CA . THR C 1 210 ? 38.119 20.184 73.575 1.00 13.80 210 THR C CA 1
ATOM 7156 C C . THR C 1 210 ? 38.364 20.888 74.915 1.00 14.30 210 THR C C 1
ATOM 7157 O O . THR C 1 210 ? 37.821 21.962 75.099 1.00 15.35 210 THR C O 1
ATOM 7161 N N . PHE C 1 211 ? 39.104 20.293 75.836 1.00 13.39 211 PHE C N 1
ATOM 7162 C CA . PHE C 1 211 ? 39.331 20.960 77.153 1.00 13.87 211 PHE C CA 1
ATOM 7163 C C . PHE C 1 211 ? 40.235 22.177 76.955 1.00 14.39 211 PHE C C 1
ATOM 7164 O O . PHE C 1 211 ? 40.060 23.153 77.675 1.00 17.40 211 PHE C O 1
ATOM 7172 N N . VAL C 1 212 ? 41.110 22.151 75.929 1.00 14.41 212 VAL C N 1
ATOM 7173 C CA . VAL C 1 212 ? 41.971 23.308 75.613 1.00 13.88 212 VAL C CA 1
ATOM 7174 C C . VAL C 1 212 ? 41.134 24.364 74.877 1.00 16.23 212 VAL C C 1
ATOM 7175 O O . VAL C 1 212 ? 41.135 25.536 75.321 1.00 16.67 212 VAL C O 1
ATOM 7179 N N . GLU C 1 213 ? 40.412 23.960 73.839 1.00 14.22 213 GLU C N 1
ATOM 7180 C CA . GLU C 1 213 ? 39.675 24.870 72.919 1.00 14.40 213 GLU C CA 1
ATOM 7181 C C . GLU C 1 213 ? 38.529 25.530 73.692 1.00 17.09 213 GLU C C 1
ATOM 7182 O O . GLU C 1 213 ? 38.394 26.743 73.571 1.00 19.11 213 GLU C O 1
ATOM 7188 N N . LYS C 1 214 ? 37.661 24.739 74.318 1.00 17.15 214 LYS C N 1
ATOM 7189 C CA . LYS C 1 214 ? 36.425 25.291 74.926 1.00 16.42 214 LYS C CA 1
ATOM 7190 C C . LYS C 1 214 ? 36.559 25.586 76.422 1.00 19.73 214 LYS C C 1
ATOM 7191 O O . LYS C 1 214 ? 35.899 26.514 76.878 1.00 20.93 214 LYS C O 1
ATOM 7197 N N . CYS C 1 215 ? 37.365 24.818 77.141 1.00 13.38 215 CYS C N 1
ATOM 7198 C CA . CYS C 1 215 ? 37.365 24.929 78.621 1.00 9.81 215 CYS C CA 1
ATOM 7199 C C . CYS C 1 215 ? 38.529 25.756 79.196 1.00 10.27 215 CYS C C 1
ATOM 7200 O O . CYS C 1 215 ? 38.545 25.950 80.398 1.00 11.96 215 CYS C O 1
ATOM 7203 N N . CYS C 1 216 ? 39.425 26.237 78.340 1.00 12.74 216 CYS C N 1
ATOM 7204 C CA . CYS C 1 216 ? 40.480 27.150 78.855 1.00 11.61 216 CYS C CA 1
ATOM 7205 C C . CYS C 1 216 ? 39.825 28.295 79.653 1.00 9.73 216 CYS C C 1
ATOM 7206 O O . CYS C 1 216 ? 40.342 28.638 80.706 1.00 12.80 216 CYS C O 1
ATOM 7209 N N . HIS C 1 217 ? 38.702 28.849 79.183 1.00 10.39 217 HIS C N 1
ATOM 7210 C CA . HIS C 1 217 ? 37.933 29.885 79.904 1.00 11.20 217 HIS C CA 1
ATOM 7211 C C . HIS C 1 217 ? 37.731 29.462 81.372 1.00 12.28 217 HIS C C 1
ATOM 7212 O O . HIS C 1 217 ? 37.902 30.306 82.305 1.00 11.55 217 HIS C O 1
ATOM 7219 N N . PHE C 1 218 ? 37.201 28.252 81.574 1.00 11.52 218 PHE C N 1
ATOM 7220 C CA . PHE C 1 218 ? 36.786 27.817 82.923 1.00 10.14 218 PHE C CA 1
ATOM 7221 C C . PHE C 1 218 ? 38.003 27.580 83.805 1.00 9.08 218 PHE C C 1
ATOM 7222 O O . PHE C 1 218 ? 37.944 27.859 85.014 1.00 12.13 218 PHE C O 1
ATOM 7230 N N . PHE C 1 219 ? 39.084 27.025 83.240 1.00 10.73 219 PHE C N 1
ATOM 7231 C CA . PHE C 1 219 ? 40.331 26.794 84.018 1.00 11.51 219 PHE C CA 1
ATOM 7232 C C . PHE C 1 219 ? 40.853 28.148 84.487 1.00 10.50 219 PHE C C 1
ATOM 7233 O O . PHE C 1 219 ? 41.331 28.279 85.645 1.00 10.89 219 PHE C O 1
ATOM 7241 N N . ASP C 1 220 ? 40.806 29.144 83.593 1.00 10.40 220 ASP C N 1
ATOM 7242 C CA . ASP C 1 220 ? 41.340 30.503 83.927 1.00 10.29 220 ASP C CA 1
ATOM 7243 C C . ASP C 1 220 ? 40.443 31.107 85.026 1.00 12.57 220 ASP C C 1
ATOM 7244 O O . ASP C 1 220 ? 40.990 31.675 85.980 1.00 9.85 220 ASP C O 1
ATOM 7249 N N . LEU C 1 221 ? 39.115 30.893 84.931 1.00 8.25 221 LEU C N 1
ATOM 7250 C CA . LEU C 1 221 ? 38.199 31.394 85.983 1.00 9.40 221 LEU C CA 1
ATOM 7251 C C . LEU C 1 221 ? 38.552 30.738 87.320 1.00 9.42 221 LEU C C 1
ATOM 7252 O O . LEU C 1 221 ? 38.437 31.410 88.327 1.00 9.85 221 LEU C O 1
ATOM 7257 N N . MET C 1 222 ? 38.943 29.465 87.346 1.00 11.93 222 MET C N 1
ATOM 7258 C CA . MET C 1 222 ? 39.309 28.787 88.608 1.00 10.44 222 MET C CA 1
ATOM 7259 C C . MET C 1 222 ? 40.480 29.546 89.234 1.00 11.82 222 MET C C 1
ATOM 7260 O O . MET C 1 222 ? 40.453 29.834 90.436 1.00 11.30 222 MET C O 1
ATOM 7265 N N . ARG C 1 223 ? 41.490 29.846 88.448 1.00 10.06 223 ARG C N 1
ATOM 7266 C CA . ARG C 1 223 ? 42.686 30.576 88.976 1.00 10.52 223 ARG C CA 1
ATOM 7267 C C . ARG C 1 223 ? 42.300 31.989 89.428 1.00 15.32 223 ARG C C 1
ATOM 7268 O O . ARG C 1 223 ? 42.793 32.418 90.440 1.00 13.32 223 ARG C O 1
ATOM 7276 N N . LEU C 1 224 ? 41.428 32.671 88.682 1.00 12.64 224 LEU C N 1
ATOM 7277 C CA . LEU C 1 224 ? 41.024 34.050 89.012 1.00 12.89 224 LEU C CA 1
ATOM 7278 C C . LEU C 1 224 ? 40.275 34.081 90.342 1.00 13.67 224 LEU C C 1
ATOM 7279 O O . LEU C 1 224 ? 40.544 34.957 91.142 1.00 15.40 224 LEU C O 1
ATOM 7284 N N . VAL C 1 225 ? 39.341 33.156 90.532 1.00 12.07 225 VAL C N 1
ATOM 7285 C CA . VAL C 1 225 ? 38.517 33.087 91.765 1.00 12.83 225 VAL C CA 1
ATOM 7286 C C . VAL C 1 225 ? 39.408 32.654 92.914 1.00 11.42 225 VAL C C 1
ATOM 7287 O O . VAL C 1 225 ? 39.312 33.265 94.017 1.00 12.76 225 VAL C O 1
ATOM 7291 N N . LEU C 1 226 ? 40.156 31.573 92.749 1.00 11.94 226 LEU C N 1
ATOM 7292 C CA . LEU C 1 226 ? 40.844 30.939 93.903 1.00 11.19 226 LEU C CA 1
ATOM 7293 C C . LEU C 1 226 ? 42.184 31.621 94.204 1.00 14.66 226 LEU C C 1
ATOM 7294 O O . LEU C 1 226 ? 42.677 31.433 95.331 1.00 12.51 226 LEU C O 1
ATOM 7299 N N . ARG C 1 227 ? 42.748 32.364 93.244 1.00 12.54 227 ARG C N 1
ATOM 7300 C CA . ARG C 1 227 ? 43.993 33.134 93.489 1.00 15.08 227 ARG C CA 1
ATOM 7301 C C . ARG C 1 227 ? 45.098 32.184 93.920 1.00 18.39 227 ARG C C 1
ATOM 7302 O O . ARG C 1 227 ? 45.983 32.607 94.663 1.00 13.50 227 ARG C O 1
ATOM 7310 N N . ARG C 1 228 ? 45.094 30.990 93.340 1.00 11.69 228 ARG C N 1
ATOM 7311 C CA . ARG C 1 228 ? 46.123 29.969 93.573 1.00 12.05 228 ARG C CA 1
ATOM 7312 C C . ARG C 1 228 ? 46.340 29.230 92.251 1.00 12.72 228 ARG C C 1
ATOM 7313 O O . ARG C 1 228 ? 45.449 29.204 91.387 1.00 11.35 228 ARG C O 1
ATOM 7321 N N . ASN C 1 229 ? 47.497 28.591 92.152 1.00 13.42 229 ASN C N 1
ATOM 7322 C CA . ASN C 1 229 ? 47.814 27.737 90.986 1.00 13.86 229 ASN C CA 1
ATOM 7323 C C . ASN C 1 229 ? 47.339 26.313 91.238 1.00 13.50 229 ASN C C 1
ATOM 7324 O O . ASN C 1 229 ? 47.400 25.812 92.356 1.00 12.48 229 ASN C O 1
ATOM 7329 N N . PRO C 1 230 ? 46.916 25.602 90.178 1.00 12.81 230 PRO C N 1
ATOM 7330 C CA . PRO C 1 230 ? 46.557 24.181 90.315 1.00 12.83 230 PRO C CA 1
ATOM 7331 C C . PRO C 1 230 ? 47.785 23.290 90.517 1.00 11.70 230 PRO C C 1
ATOM 7332 O O . PRO C 1 230 ? 48.883 23.636 90.067 1.00 13.30 230 PRO C O 1
ATOM 7336 N N . VAL C 1 231 ? 47.587 22.186 91.241 1.00 9.91 231 VAL C N 1
ATOM 7337 C CA . VAL C 1 231 ? 48.676 21.184 91.471 1.00 11.95 231 VAL C CA 1
ATOM 7338 C C . VAL C 1 231 ? 48.303 19.807 90.926 1.00 11.50 231 VAL C C 1
ATOM 7339 O O . VAL C 1 231 ? 49.185 18.979 90.755 1.00 13.76 231 VAL C O 1
ATOM 7343 N N . ARG C 1 232 ? 47.023 19.565 90.670 1.00 10.68 232 ARG C N 1
ATOM 7344 C CA . ARG C 1 232 ? 46.615 18.201 90.269 1.00 11.05 232 ARG C CA 1
ATOM 7345 C C . ARG C 1 232 ? 45.316 18.277 89.475 1.00 11.37 232 ARG C C 1
ATOM 7346 O O . ARG C 1 232 ? 44.482 19.104 89.836 1.00 11.70 232 ARG C O 1
ATOM 7354 N N . VAL C 1 233 ? 45.204 17.407 88.460 1.00 11.53 233 VAL C N 1
ATOM 7355 C CA . VAL C 1 233 ? 43.976 17.317 87.637 1.00 11.60 233 VAL C CA 1
ATOM 7356 C C . VAL C 1 233 ? 43.531 15.880 87.528 1.00 13.14 233 VAL C C 1
ATOM 7357 O O . VAL C 1 233 ? 44.389 15.016 87.345 1.00 12.19 233 VAL C O 1
ATOM 7361 N N A MET C 1 234 ? 42.242 15.623 87.733 0.48 11.11 234 MET C N 1
ATOM 7362 N N B MET C 1 234 ? 42.241 15.625 87.729 0.52 11.55 234 MET C N 1
ATOM 7363 C CA A MET C 1 234 ? 41.667 14.278 87.533 0.48 14.64 234 MET C CA 1
ATOM 7364 C CA B MET C 1 234 ? 41.666 14.281 87.525 0.52 14.65 234 MET C CA 1
ATOM 7365 C C A MET C 1 234 ? 40.465 14.476 86.615 0.48 13.80 234 MET C C 1
ATOM 7366 C C B MET C 1 234 ? 40.464 14.479 86.611 0.52 13.85 234 MET C C 1
ATOM 7367 O O A MET C 1 234 ? 39.721 15.461 86.837 0.48 13.59 234 MET C O 1
ATOM 7368 O O B MET C 1 234 ? 39.720 15.463 86.834 0.52 13.59 234 MET C O 1
ATOM 7377 N N . ALA C 1 235 ? 40.377 13.678 85.551 1.00 11.71 235 ALA C N 1
ATOM 7378 C CA . ALA C 1 235 ? 39.305 13.844 84.570 1.00 12.69 235 ALA C CA 1
ATOM 7379 C C . ALA C 1 235 ? 38.757 12.531 84.022 1.00 11.41 235 ALA C C 1
ATOM 7380 O O . ALA C 1 235 ? 39.487 11.529 83.994 1.00 12.75 235 ALA C O 1
ATOM 7382 N N . SER C 1 236 ? 37.518 12.629 83.555 1.00 11.23 236 SER C N 1
ATOM 7383 C CA . SER C 1 236 ? 36.847 11.561 82.774 1.00 16.11 236 SER C CA 1
ATOM 7384 C C . SER C 1 236 ? 36.169 12.263 81.593 1.00 14.97 236 SER C C 1
ATOM 7385 O O . SER C 1 236 ? 35.444 13.247 81.797 1.00 14.07 236 SER C O 1
ATOM 7388 N N . ALA C 1 237 ? 36.440 11.782 80.396 1.00 13.62 237 ALA C N 1
ATOM 7389 C CA . ALA C 1 237 ? 35.877 12.409 79.192 1.00 13.58 237 ALA C CA 1
ATOM 7390 C C . ALA C 1 237 ? 35.865 11.432 78.014 1.00 13.04 237 ALA C C 1
ATOM 7391 O O . ALA C 1 237 ? 36.642 10.504 77.991 1.00 13.54 237 ALA C O 1
ATOM 7393 N N . ALA C 1 238 ? 34.958 11.702 77.085 1.00 12.95 238 ALA C N 1
ATOM 7394 C CA . ALA C 1 238 ? 34.839 10.907 75.848 1.00 16.80 238 ALA C CA 1
ATOM 7395 C C . ALA C 1 238 ? 34.219 11.733 74.734 1.00 15.27 238 ALA C C 1
ATOM 7396 O O . ALA C 1 238 ? 33.716 12.829 74.939 1.00 13.88 238 ALA C O 1
ATOM 7398 N N . GLN C 1 239 ? 34.285 11.164 73.554 1.00 16.13 239 GLN C N 1
ATOM 7399 C CA . GLN C 1 239 ? 33.435 11.550 72.403 1.00 16.70 239 GLN C CA 1
ATOM 7400 C C . GLN C 1 239 ? 32.258 10.567 72.389 1.00 23.52 239 GLN C C 1
ATOM 7401 O O . GLN C 1 239 ? 32.411 9.486 71.832 1.00 21.42 239 GLN C O 1
ATOM 7407 N N . SER C 1 240 ? 31.148 10.918 73.027 1.00 21.75 240 SER C N 1
ATOM 7408 C CA . SER C 1 240 ? 30.000 9.996 73.220 1.00 19.49 240 SER C CA 1
ATOM 7409 C C . SER C 1 240 ? 28.957 10.142 72.090 1.00 23.39 240 SER C C 1
ATOM 7410 O O . SER C 1 240 ? 28.287 9.163 71.784 1.00 25.21 240 SER C O 1
ATOM 7413 N N . VAL C 1 241 ? 28.778 11.338 71.547 1.00 19.69 241 VAL C N 1
ATOM 7414 C CA . VAL C 1 241 ? 27.617 11.658 70.663 1.00 21.35 241 VAL C CA 1
ATOM 7415 C C . VAL C 1 241 ? 28.077 12.389 69.403 1.00 26.79 241 VAL C C 1
ATOM 7416 O O . VAL C 1 241 ? 27.618 12.039 68.286 1.00 23.70 241 VAL C O 1
ATOM 7420 N N . ASN C 1 242 ? 28.807 13.477 69.571 1.00 18.83 242 ASN C N 1
ATOM 7421 C CA . ASN C 1 242 ? 28.873 14.508 68.494 1.00 19.31 242 ASN C CA 1
ATOM 7422 C C . ASN C 1 242 ? 29.891 14.193 67.395 1.00 19.76 242 ASN C C 1
ATOM 7423 O O . ASN C 1 242 ? 31.083 13.826 67.686 1.00 17.65 242 ASN C O 1
ATOM 7428 N N . HIS C 1 243 ? 29.447 14.425 66.140 1.00 19.20 243 HIS C N 1
ATOM 7429 C CA . HIS C 1 243 ? 30.310 14.480 64.918 1.00 19.92 243 HIS C CA 1
ATOM 7430 C C . HIS C 1 243 ? 30.808 13.076 64.519 1.00 24.32 243 HIS C C 1
ATOM 7431 O O . HIS C 1 243 ? 31.665 12.977 63.612 1.00 25.26 243 HIS C O 1
ATOM 7438 N N . LEU C 1 244 ? 30.327 12.009 65.167 1.00 19.94 244 LEU C N 1
ATOM 7439 C CA . LEU C 1 244 ? 30.778 10.616 64.878 1.00 26.88 244 LEU C CA 1
ATOM 7440 C C . LEU C 1 244 ? 30.378 10.178 63.451 1.00 27.21 244 LEU C C 1
ATOM 7441 O O . LEU C 1 244 ? 30.998 9.275 62.932 1.00 32.53 244 LEU C O 1
ATOM 7446 N N . ASP C 1 245 ? 29.364 10.803 62.850 1.00 24.89 245 ASP C N 1
ATOM 7447 C CA . ASP C 1 245 ? 28.850 10.443 61.489 1.00 32.41 245 ASP C CA 1
ATOM 7448 C C . ASP C 1 245 ? 29.477 11.379 60.446 1.00 35.59 245 ASP C C 1
ATOM 7449 O O . ASP C 1 245 ? 29.175 11.220 59.248 1.00 35.96 245 ASP C O 1
ATOM 7454 N N . GLU C 1 246 ? 30.308 12.311 60.866 1.00 26.35 246 GLU C N 1
ATOM 7455 C CA . GLU C 1 246 ? 30.939 13.265 59.911 1.00 31.68 246 GLU C CA 1
ATOM 7456 C C . GLU C 1 246 ? 32.252 12.687 59.366 1.00 28.70 246 GLU C C 1
ATOM 7457 O O . GLU C 1 246 ? 33.014 12.025 60.134 1.00 24.40 246 GLU C O 1
ATOM 7463 N N . ARG C 1 247 ? 32.524 12.991 58.083 1.00 28.23 247 ARG C N 1
ATOM 7464 C CA . ARG C 1 247 ? 33.787 12.549 57.430 1.00 27.38 247 ARG C CA 1
ATOM 7465 C C . ARG C 1 247 ? 34.411 13.696 56.637 1.00 30.93 247 ARG C C 1
ATOM 7466 O O . ARG C 1 247 ? 33.676 14.410 55.911 1.00 28.18 247 ARG C O 1
ATOM 7474 N N . TYR C 1 248 ? 35.721 13.920 56.868 1.00 28.32 248 TYR C N 1
ATOM 7475 C CA . TYR C 1 248 ? 36.497 14.999 56.195 1.00 33.87 248 TYR C CA 1
ATOM 7476 C C . TYR C 1 248 ? 37.738 14.359 55.569 1.00 38.31 248 TYR C C 1
ATOM 7477 O O . TYR C 1 248 ? 38.617 13.927 56.359 1.00 34.43 248 TYR C O 1
ATOM 7486 N N . ASP C 1 249 ? 37.799 14.259 54.239 1.00 43.75 249 ASP C N 1
ATOM 7487 C CA . ASP C 1 249 ? 38.843 13.423 53.573 1.00 45.16 249 ASP C CA 1
ATOM 7488 C C . ASP C 1 249 ? 38.833 12.024 54.247 1.00 38.87 249 ASP C C 1
ATOM 7489 O O . ASP C 1 249 ? 39.954 11.487 54.524 1.00 42.60 249 ASP C O 1
ATOM 7494 N N . GLY C 1 250 ? 37.639 11.467 54.497 1.00 34.63 250 GLY C N 1
ATOM 7495 C CA . GLY C 1 250 ? 37.524 10.066 54.976 1.00 40.05 250 GLY C CA 1
ATOM 7496 C C . GLY C 1 250 ? 37.875 9.957 56.453 1.00 41.08 250 GLY C C 1
ATOM 7497 O O . GLY C 1 250 ? 37.837 8.832 56.954 1.00 40.34 250 GLY C O 1
ATOM 7498 N N . LYS C 1 251 ? 38.237 11.063 57.126 1.00 35.32 251 LYS C N 1
ATOM 7499 C CA . LYS C 1 251 ? 38.649 11.012 58.554 1.00 35.26 251 LYS C CA 1
ATOM 7500 C C . LYS C 1 251 ? 37.441 11.367 59.423 1.00 25.66 251 LYS C C 1
ATOM 7501 O O . LYS C 1 251 ? 36.670 12.292 59.014 1.00 25.12 251 LYS C O 1
ATOM 7507 N N . THR C 1 252 ? 37.331 10.739 60.625 1.00 28.54 252 THR C N 1
ATOM 7508 C CA . THR C 1 252 ? 36.219 11.002 61.572 1.00 30.06 252 THR C CA 1
ATOM 7509 C C . THR C 1 252 ? 36.657 11.997 62.663 1.00 21.10 252 THR C C 1
ATOM 7510 O O . THR C 1 252 ? 37.699 11.835 63.319 1.00 21.30 252 THR C O 1
ATOM 7514 N N . PRO C 1 253 ? 35.917 13.102 62.881 1.00 22.45 253 PRO C N 1
ATOM 7515 C CA . PRO C 1 253 ? 36.278 14.015 63.969 1.00 20.49 253 PRO C CA 1
ATOM 7516 C C . PRO C 1 253 ? 36.590 13.234 65.252 1.00 24.34 253 PRO C C 1
ATOM 7517 O O . PRO C 1 253 ? 35.932 12.247 65.543 1.00 22.39 253 PRO C O 1
ATOM 7521 N N . ASP C 1 254 ? 37.594 13.705 65.972 1.00 21.40 254 ASP C N 1
ATOM 7522 C CA . ASP C 1 254 ? 38.173 12.953 67.108 1.00 20.03 254 ASP C CA 1
ATOM 7523 C C . ASP C 1 254 ? 38.028 13.797 68.382 1.00 20.58 254 ASP C C 1
ATOM 7524 O O . ASP C 1 254 ? 38.584 13.392 69.376 1.00 19.94 254 ASP C O 1
ATOM 7529 N N . ILE C 1 255 ? 37.260 14.865 68.373 1.00 17.28 255 ILE C N 1
ATOM 7530 C CA . ILE C 1 255 ? 37.143 15.821 69.536 1.00 18.74 255 ILE C CA 1
ATOM 7531 C C . ILE C 1 255 ? 36.179 15.302 70.628 1.00 18.23 255 ILE C C 1
ATOM 7532 O O . ILE C 1 255 ? 35.076 14.861 70.314 1.00 18.12 255 ILE C O 1
ATOM 7537 N N . LEU C 1 256 ? 36.549 15.429 71.891 1.00 18.25 256 LEU C N 1
ATOM 7538 C CA . LEU C 1 256 ? 35.688 15.101 73.067 1.00 13.38 256 LEU C CA 1
ATOM 7539 C C . LEU C 1 256 ? 34.452 16.007 73.069 1.00 14.48 256 LEU C C 1
ATOM 7540 O O . LEU C 1 256 ? 34.518 17.162 72.575 1.00 15.62 256 LEU C O 1
ATOM 7545 N N . ASP C 1 257 ? 33.341 15.485 73.596 1.00 12.83 257 ASP C N 1
ATOM 7546 C CA . ASP C 1 257 ? 32.083 16.253 73.682 1.00 14.05 257 ASP C CA 1
ATOM 7547 C C . ASP C 1 257 ? 31.518 16.251 75.106 1.00 12.50 257 ASP C C 1
ATOM 7548 O O . ASP C 1 257 ? 30.563 16.949 75.338 1.00 15.03 257 ASP C O 1
ATOM 7553 N N . ASN C 1 258 ? 32.135 15.573 76.068 1.00 13.35 258 ASN C N 1
ATOM 7554 C CA . ASN C 1 258 ? 31.595 15.628 77.443 1.00 13.86 258 ASN C CA 1
ATOM 7555 C C . ASN C 1 258 ? 32.660 15.186 78.426 1.00 15.05 258 ASN C C 1
ATOM 7556 O O . ASN C 1 258 ? 33.510 14.308 78.095 1.00 15.10 258 ASN C O 1
ATOM 7561 N N . GLY C 1 259 ? 32.526 15.684 79.655 1.00 14.35 259 GLY C N 1
ATOM 7562 C CA . GLY C 1 259 ? 33.417 15.185 80.691 1.00 13.87 259 GLY C CA 1
ATOM 7563 C C . GLY C 1 259 ? 33.301 15.963 82.001 1.00 11.23 259 GLY C C 1
ATOM 7564 O O . GLY C 1 259 ? 32.600 16.941 82.094 1.00 10.68 259 GLY C O 1
ATOM 7565 N N . TYR C 1 260 ? 34.064 15.483 82.960 1.00 11.30 260 TYR C N 1
ATOM 7566 C CA . TYR C 1 260 ? 34.206 16.067 84.310 1.00 11.49 260 TYR C CA 1
ATOM 7567 C C . TYR C 1 260 ? 35.699 16.244 84.567 1.00 10.25 260 TYR C C 1
ATOM 7568 O O . TYR C 1 260 ? 36.488 15.350 84.236 1.00 11.16 260 TYR C O 1
ATOM 7577 N N . VAL C 1 261 ? 36.048 17.351 85.197 1.00 9.23 261 VAL C N 1
ATOM 7578 C CA . VAL C 1 261 ? 37.430 17.628 85.598 1.00 8.64 261 VAL C CA 1
ATOM 7579 C C . VAL C 1 261 ? 37.414 18.098 87.060 1.00 9.28 261 VAL C C 1
ATOM 7580 O O . VAL C 1 261 ? 36.756 19.055 87.367 1.00 12.29 261 VAL C O 1
ATOM 7584 N N . ILE C 1 262 ? 38.218 17.462 87.883 1.00 9.66 262 ILE C N 1
ATOM 7585 C CA . ILE C 1 262 ? 38.498 17.924 89.255 1.00 11.30 262 ILE C CA 1
ATOM 7586 C C . ILE C 1 262 ? 39.884 18.538 89.253 1.00 10.63 262 ILE C C 1
ATOM 7587 O O . ILE C 1 262 ? 40.824 17.885 88.776 1.00 11.83 262 ILE C O 1
ATOM 7592 N N . VAL C 1 263 ? 39.992 19.719 89.857 1.00 10.06 263 VAL C N 1
ATOM 7593 C CA . VAL C 1 263 ? 41.269 20.446 89.932 1.00 10.55 263 VAL C CA 1
ATOM 7594 C C . VAL C 1 263 ? 41.570 20.789 91.402 1.00 11.73 263 VAL C C 1
ATOM 7595 O O . VAL C 1 263 ? 40.724 21.400 92.073 1.00 11.69 263 VAL C O 1
ATOM 7599 N N . ASP C 1 264 ? 42.716 20.313 91.882 1.00 11.01 264 ASP C N 1
ATOM 7600 C CA . ASP C 1 264 ? 43.239 20.678 93.207 1.00 10.47 264 ASP C CA 1
ATOM 7601 C C . ASP C 1 264 ? 44.186 21.859 93.100 1.00 11.58 264 ASP C C 1
ATOM 7602 O O . ASP C 1 264 ? 45.026 21.883 92.137 1.00 9.36 264 ASP C O 1
ATOM 7607 N N . PHE C 1 265 ? 44.112 22.774 94.076 1.00 10.95 265 PHE C N 1
ATOM 7608 C CA . PHE C 1 265 ? 44.910 24.029 94.083 1.00 10.41 265 PHE C CA 1
ATOM 7609 C C . PHE C 1 265 ? 45.871 24.028 95.248 1.00 12.51 265 PHE C C 1
ATOM 7610 O O . PHE C 1 265 ? 45.612 23.359 96.299 1.00 14.31 265 PHE C O 1
ATOM 7618 N N . GLU C 1 266 ? 46.952 24.790 95.050 1.00 12.07 266 GLU C N 1
ATOM 7619 C CA . GLU C 1 266 ? 48.018 24.930 96.054 1.00 14.03 266 GLU C CA 1
ATOM 7620 C C . GLU C 1 266 ? 47.332 25.458 97.317 1.00 16.30 266 GLU C C 1
ATOM 7621 O O . GLU C 1 266 ? 46.606 26.495 97.261 1.00 13.82 266 GLU C O 1
ATOM 7627 N N . GLY C 1 267 ? 47.495 24.736 98.412 1.00 18.44 267 GLY C N 1
ATOM 7628 C CA . GLY C 1 267 ? 46.949 25.134 99.721 1.00 20.59 267 GLY C CA 1
ATOM 7629 C C . GLY C 1 267 ? 45.556 24.600 100.002 1.00 27.95 267 GLY C C 1
ATOM 7630 O O . GLY C 1 267 ? 45.098 24.788 101.153 1.00 25.43 267 GLY C O 1
ATOM 7631 N N . GLY C 1 268 ? 44.882 23.956 99.058 1.00 19.32 268 GLY C N 1
ATOM 7632 C CA . GLY C 1 268 ? 43.763 23.060 99.453 1.00 21.62 268 GLY C CA 1
ATOM 7633 C C . GLY C 1 268 ? 42.427 23.354 98.783 1.00 24.20 268 GLY C C 1
ATOM 7634 O O . GLY C 1 268 ? 41.522 22.554 98.958 1.00 21.63 268 GLY C O 1
ATOM 7635 N N . ALA C 1 269 ? 42.251 24.453 98.063 1.00 15.89 269 ALA C N 1
ATOM 7636 C CA . ALA C 1 269 ? 40.925 24.692 97.438 1.00 16.41 269 ALA C CA 1
ATOM 7637 C C . ALA C 1 269 ? 40.728 23.647 96.320 1.00 12.33 269 ALA C C 1
ATOM 7638 O O . ALA C 1 269 ? 41.719 23.044 95.848 1.00 12.76 269 ALA C O 1
ATOM 7640 N N . ARG C 1 270 ? 39.485 23.471 95.934 1.00 11.83 270 ARG C N 1
ATOM 7641 C CA . ARG C 1 270 ? 39.140 22.498 94.882 1.00 11.90 270 ARG C CA 1
ATOM 7642 C C . ARG C 1 270 ? 38.076 23.066 93.945 1.00 10.38 270 ARG C C 1
ATOM 7643 O O . ARG C 1 270 ? 37.259 23.877 94.352 1.00 10.89 270 ARG C O 1
ATOM 7651 N N . ALA C 1 271 ? 38.174 22.663 92.696 1.00 8.90 271 ALA C N 1
ATOM 7652 C CA . ALA C 1 271 ? 37.177 23.087 91.709 1.00 10.01 271 ALA C CA 1
ATOM 7653 C C . ALA C 1 271 ? 36.778 21.905 90.835 1.00 10.85 271 ALA C C 1
ATOM 7654 O O . ALA C 1 271 ? 37.543 20.926 90.715 1.00 11.15 271 ALA C O 1
ATOM 7656 N N . MET C 1 272 ? 35.624 22.049 90.198 1.00 10.74 272 MET C N 1
ATOM 7657 C CA . MET C 1 272 ? 35.130 20.979 89.300 1.00 12.43 272 MET C CA 1
ATOM 7658 C C . MET C 1 272 ? 34.505 21.617 88.078 1.00 11.68 272 MET C C 1
ATOM 7659 O O . MET C 1 272 ? 33.805 22.649 88.257 1.00 13.24 272 MET C O 1
ATOM 7664 N N . LEU C 1 273 ? 34.824 21.109 86.901 1.00 10.43 273 LEU C N 1
ATOM 7665 C CA . LEU C 1 273 ? 34.180 21.524 85.636 1.00 10.05 273 LEU C CA 1
ATOM 7666 C C . LEU C 1 273 ? 33.326 20.359 85.139 1.00 10.99 273 LEU C C 1
ATOM 7667 O O . LEU C 1 273 ? 33.860 19.175 85.052 1.00 11.95 273 LEU C O 1
ATOM 7672 N N . GLU C 1 274 ? 32.134 20.639 84.720 1.00 10.12 274 GLU C N 1
ATOM 7673 C CA . GLU C 1 274 ? 31.310 19.668 83.970 1.00 10.49 274 GLU C CA 1
ATOM 7674 C C . GLU C 1 274 ? 31.071 20.248 82.571 1.00 10.85 274 GLU C C 1
ATOM 7675 O O . GLU C 1 274 ? 30.586 21.393 82.456 1.00 12.67 274 GLU C O 1
ATOM 7681 N N . LEU C 1 275 ? 31.326 19.438 81.550 1.00 11.50 275 LEU C N 1
ATOM 7682 C CA . LEU C 1 275 ? 31.082 19.833 80.147 1.00 9.10 275 LEU C CA 1
ATOM 7683 C C . LEU C 1 275 ? 30.146 18.848 79.450 1.00 11.74 275 LEU C C 1
ATOM 7684 O O . LEU C 1 275 ? 30.399 17.633 79.486 1.00 11.24 275 LEU C O 1
ATOM 7689 N N . CYS C 1 276 ? 29.149 19.391 78.727 1.00 11.52 276 CYS C N 1
ATOM 7690 C CA . CYS C 1 276 ? 28.354 18.587 77.807 1.00 12.46 276 CYS C CA 1
ATOM 7691 C C . CYS C 1 276 ? 28.008 19.419 76.578 1.00 12.38 276 CYS C C 1
ATOM 7692 O O . CYS C 1 276 ? 27.346 20.401 76.724 1.00 13.86 276 CYS C O 1
ATOM 7695 N N . MET C 1 277 ? 28.492 18.981 75.408 1.00 13.29 277 MET C N 1
ATOM 7696 C CA . MET C 1 277 ? 28.254 19.679 74.136 1.00 13.96 277 MET C CA 1
ATOM 7697 C C . MET C 1 277 ? 27.022 19.102 73.420 1.00 16.71 277 MET C C 1
ATOM 7698 O O . MET C 1 277 ? 26.826 19.459 72.234 1.00 15.15 277 MET C O 1
ATOM 7703 N N . PHE C 1 278 ? 26.191 18.295 74.092 1.00 14.27 278 PHE C N 1
ATOM 7704 C CA . PHE C 1 278 ? 24.903 17.806 73.521 1.00 14.69 278 PHE C CA 1
ATOM 7705 C C . PHE C 1 278 ? 23.758 18.068 74.504 1.00 15.14 278 PHE C C 1
ATOM 7706 O O . PHE C 1 278 ? 22.794 17.310 74.539 1.00 16.74 278 PHE C O 1
ATOM 7714 N N . ALA C 1 279 ? 23.869 19.167 75.265 1.00 15.58 279 ALA C N 1
ATOM 7715 C CA . ALA C 1 279 ? 22.869 19.575 76.253 1.00 13.06 279 ALA C CA 1
ATOM 7716 C C . ALA C 1 279 ? 22.248 20.897 75.809 1.00 18.47 279 ALA C C 1
ATOM 7717 O O . ALA C 1 279 ? 22.103 21.801 76.674 1.00 16.38 279 ALA C O 1
ATOM 7719 N N . ASP C 1 280 ? 21.833 20.939 74.526 1.00 19.55 280 ASP C N 1
ATOM 7720 C CA . ASP C 1 280 ? 21.243 22.132 73.868 1.00 21.75 280 ASP C CA 1
ATOM 7721 C C . ASP C 1 280 ? 20.038 22.688 74.617 1.00 22.47 280 ASP C C 1
ATOM 7722 O O . ASP C 1 280 ? 19.782 23.866 74.441 1.00 18.07 280 ASP C O 1
ATOM 7727 N N . GLY C 1 281 ? 19.304 21.857 75.344 1.00 15.87 281 GLY C N 1
ATOM 7728 C CA . GLY C 1 281 ? 18.031 22.290 75.954 1.00 13.90 281 GLY C CA 1
ATOM 7729 C C . GLY C 1 281 ? 18.175 22.973 77.291 1.00 14.09 281 GLY C C 1
ATOM 7730 O O . GLY C 1 281 ? 17.193 23.467 77.788 1.00 15.18 281 GLY C O 1
ATOM 7731 N N . ALA C 1 282 ? 19.399 23.055 77.817 1.00 14.81 282 ALA C N 1
ATOM 7732 C CA . ALA C 1 282 ? 19.601 23.703 79.134 1.00 14.91 282 ALA C CA 1
ATOM 7733 C C . ALA C 1 282 ? 19.262 25.190 79.030 1.00 14.89 282 ALA C C 1
ATOM 7734 O O . ALA C 1 282 ? 19.801 25.858 78.120 1.00 17.31 282 ALA C O 1
ATOM 7736 N N . ARG C 1 283 ? 18.494 25.707 79.983 1.00 17.97 283 ARG C N 1
ATOM 7737 C CA . ARG C 1 283 ? 18.052 27.121 79.968 1.00 22.25 283 ARG C CA 1
ATOM 7738 C C . ARG C 1 283 ? 19.279 28.023 80.029 1.00 21.67 283 ARG C C 1
ATOM 7739 O O . ARG C 1 283 ? 19.293 29.021 79.327 1.00 21.25 283 ARG C O 1
ATOM 7747 N N . TYR C 1 284 ? 20.218 27.696 80.915 1.00 16.95 284 TYR C N 1
ATOM 7748 C CA . TYR C 1 284 ? 21.487 28.463 81.040 1.00 19.48 284 TYR C CA 1
ATOM 7749 C C . TYR C 1 284 ? 22.655 27.634 80.501 1.00 22.22 284 TYR C C 1
ATOM 7750 O O . TYR C 1 284 ? 22.790 26.480 80.807 1.00 21.63 284 TYR C O 1
ATOM 7759 N N . GLN C 1 285 ? 23.498 28.277 79.715 1.00 14.65 285 GLN C N 1
ATOM 7760 C CA . GLN C 1 285 ? 24.631 27.601 79.070 1.00 16.36 285 GLN C CA 1
ATOM 7761 C C . GLN C 1 285 ? 25.721 27.391 80.112 1.00 18.82 285 GLN C C 1
ATOM 7762 O O . GLN C 1 285 ? 26.252 26.273 80.190 1.00 15.28 285 GLN C O 1
ATOM 7768 N N . GLU C 1 286 ? 26.042 28.427 80.880 1.00 14.67 286 GLU C N 1
ATOM 7769 C CA . GLU C 1 286 ? 27.001 28.248 82.005 1.00 16.65 286 GLU C CA 1
ATOM 7770 C C . GLU C 1 286 ? 26.321 28.443 83.365 1.00 18.46 286 GLU C C 1
ATOM 7771 O O . GLU C 1 286 ? 25.534 29.378 83.516 1.00 17.82 286 GLU C O 1
ATOM 7777 N N . THR C 1 287 ? 26.695 27.625 84.332 1.00 14.53 287 THR C N 1
ATOM 7778 C CA . THR C 1 287 ? 26.356 27.873 85.742 1.00 15.01 287 THR C CA 1
ATOM 7779 C C . THR C 1 287 ? 27.674 27.805 86.503 1.00 15.79 287 THR C C 1
ATOM 7780 O O . THR C 1 287 ? 28.506 26.926 86.155 1.00 14.87 287 THR C O 1
ATOM 7784 N N . ILE C 1 288 ? 27.855 28.695 87.459 1.00 12.67 288 ILE C N 1
ATOM 7785 C CA . ILE C 1 288 ? 29.093 28.800 88.282 1.00 15.29 288 ILE C CA 1
ATOM 7786 C C . ILE C 1 288 ? 28.675 28.976 89.741 1.00 19.47 288 ILE C C 1
ATOM 7787 O O . ILE C 1 288 ? 27.940 29.907 89.995 1.00 17.67 288 ILE C O 1
ATOM 7792 N N . SER C 1 289 ? 29.127 28.083 90.603 1.00 12.59 289 SER C N 1
ATOM 7793 C CA . SER C 1 289 ? 28.778 28.030 92.043 1.00 12.03 289 SER C CA 1
ATOM 7794 C C . SER C 1 289 ? 30.073 28.165 92.862 1.00 16.45 289 SER C C 1
ATOM 7795 O O . SER C 1 289 ? 30.952 27.345 92.679 1.00 14.71 289 SER C O 1
ATOM 7798 N N . ALA C 1 290 ? 30.140 29.144 93.758 1.00 13.22 290 ALA C N 1
ATOM 7799 C CA . ALA C 1 290 ? 31.267 29.328 94.694 1.00 13.22 290 ALA C CA 1
ATOM 7800 C C . ALA C 1 290 ? 30.726 29.190 96.115 1.00 13.96 290 ALA C C 1
ATOM 7801 O O . ALA C 1 290 ? 29.686 29.850 96.413 1.00 12.51 290 ALA C O 1
ATOM 7803 N N . VAL C 1 291 ? 31.367 28.329 96.928 1.00 11.26 291 VAL C N 1
ATOM 7804 C CA . VAL C 1 291 ? 30.848 28.024 98.268 1.00 11.33 291 VAL C CA 1
ATOM 7805 C C . VAL C 1 291 ? 31.957 28.232 99.293 1.00 11.66 291 VAL C C 1
ATOM 7806 O O . VAL C 1 291 ? 33.116 27.808 99.074 1.00 12.56 291 VAL C O 1
ATOM 7810 N N . GLY C 1 292 ? 31.604 28.851 100.394 1.00 12.07 292 GLY C N 1
ATOM 7811 C CA . GLY C 1 292 ? 32.537 28.960 101.519 1.00 11.75 292 GLY C CA 1
ATOM 7812 C C . GLY C 1 292 ? 31.749 28.915 102.825 1.00 12.78 292 GLY C C 1
ATOM 7813 O O . GLY C 1 292 ? 30.525 28.663 102.826 1.00 13.08 292 GLY C O 1
ATOM 7814 N N . PRO C 1 293 ? 32.444 29.116 103.961 1.00 11.81 293 PRO C N 1
ATOM 7815 C CA . PRO C 1 293 ? 31.828 28.917 105.260 1.00 16.19 293 PRO C CA 1
ATOM 7816 C C . PRO C 1 293 ? 30.710 29.894 105.642 1.00 15.38 293 PRO C C 1
ATOM 7817 O O . PRO C 1 293 ? 29.985 29.613 106.614 1.00 15.05 293 PRO C O 1
ATOM 7821 N N . ALA C 1 294 ? 30.586 30.989 104.909 1.00 13.96 294 ALA C N 1
ATOM 7822 C CA . ALA C 1 294 ? 29.566 32.005 105.249 1.00 16.52 294 ALA C CA 1
ATOM 7823 C C . ALA C 1 294 ? 28.425 31.999 104.225 1.00 14.90 294 ALA C C 1
ATOM 7824 O O . ALA C 1 294 ? 27.394 32.620 104.481 1.00 16.29 294 ALA C O 1
ATOM 7826 N N . GLY C 1 295 ? 28.606 31.282 103.122 1.00 13.30 295 GLY C N 1
ATOM 7827 C CA . GLY C 1 295 ? 27.561 31.314 102.102 1.00 12.55 295 GLY C CA 1
ATOM 7828 C C . GLY C 1 295 ? 27.942 30.770 100.734 1.00 12.92 295 GLY C C 1
ATOM 7829 O O . GLY C 1 295 ? 29.067 30.330 100.547 1.00 12.77 295 GLY C O 1
ATOM 7830 N N . LYS C 1 296 ? 26.980 30.838 99.831 1.00 12.76 296 LYS C N 1
ATOM 7831 C CA . LYS C 1 296 ? 27.183 30.361 98.453 1.00 13.90 296 LYS C CA 1
ATOM 7832 C C . LYS C 1 296 ? 26.700 31.423 97.465 1.00 11.16 296 LYS C C 1
ATOM 7833 O O . LYS C 1 296 ? 25.758 32.121 97.783 1.00 12.34 296 LYS C O 1
ATOM 7839 N N . ILE C 1 297 ? 27.359 31.493 96.324 1.00 11.91 297 ILE C N 1
ATOM 7840 C CA . ILE C 1 297 ? 26.919 32.409 95.242 1.00 10.33 297 ILE C CA 1
ATOM 7841 C C . ILE C 1 297 ? 26.933 31.605 93.939 1.00 14.06 297 ILE C C 1
ATOM 7842 O O . ILE C 1 297 ? 27.870 30.854 93.734 1.00 12.46 297 ILE C O 1
ATOM 7847 N N . GLU C 1 298 ? 25.905 31.796 93.123 1.00 11.05 298 GLU C N 1
ATOM 7848 C CA . GLU C 1 298 ? 25.762 31.022 91.859 1.00 12.66 298 GLU C CA 1
ATOM 7849 C C . GLU C 1 298 ? 25.389 32.022 90.756 1.00 13.94 298 GLU C C 1
ATOM 7850 O O . GLU C 1 298 ? 24.530 32.889 90.975 1.00 14.97 298 GLU C O 1
ATOM 7856 N N . ALA C 1 299 ? 26.037 31.924 89.626 1.00 11.60 299 ALA C N 1
ATOM 7857 C CA . ALA C 1 299 ? 25.709 32.700 88.411 1.00 12.02 299 ALA C CA 1
ATOM 7858 C C . ALA C 1 299 ? 25.053 31.753 87.391 1.00 16.34 299 ALA C C 1
ATOM 7859 O O . ALA C 1 299 ? 25.547 30.638 87.177 1.00 13.54 299 ALA C O 1
ATOM 7861 N N . PHE C 1 300 ? 24.058 32.298 86.697 1.00 12.76 300 PHE C N 1
ATOM 7862 C CA . PHE C 1 300 ? 23.272 31.628 85.634 1.00 14.34 300 PHE C CA 1
ATOM 7863 C C . PHE C 1 300 ? 23.437 32.436 84.356 1.00 14.79 300 PHE C C 1
ATOM 7864 O O . PHE C 1 300 ? 23.044 33.612 84.326 1.00 14.92 300 PHE C O 1
ATOM 7872 N N . VAL C 1 301 ? 24.117 31.838 83.378 1.00 14.05 301 VAL C N 1
ATOM 7873 C CA . VAL C 1 301 ? 24.637 32.602 82.208 1.00 12.76 301 VAL C CA 1
ATOM 7874 C C . VAL C 1 301 ? 23.959 32.069 80.961 1.00 15.67 301 VAL C C 1
ATOM 7875 O O . VAL C 1 301 ? 24.181 30.937 80.575 1.00 17.62 301 VAL C O 1
ATOM 7879 N N . PRO C 1 302 ? 23.118 32.855 80.272 1.00 18.78 302 PRO C N 1
ATOM 7880 C CA . PRO C 1 302 ? 22.478 32.379 79.056 1.00 17.67 302 PRO C CA 1
ATOM 7881 C C . PRO C 1 302 ? 23.506 32.196 77.936 1.00 17.63 302 PRO C C 1
ATOM 7882 O O . PRO C 1 302 ? 24.574 32.837 77.908 1.00 17.44 302 PRO C O 1
ATOM 7886 N N . GLY C 1 303 ? 23.113 31.347 76.977 1.00 18.82 303 GLY C N 1
ATOM 7887 C CA . GLY C 1 303 ? 23.858 31.196 75.738 1.00 18.84 303 GLY C CA 1
ATOM 7888 C C . GLY C 1 303 ? 23.553 32.360 74.784 1.00 16.74 303 GLY C C 1
ATOM 7889 O O . GLY C 1 303 ? 22.845 33.321 75.090 1.00 17.50 303 GLY C O 1
ATOM 7890 N N . PRO C 1 304 ? 24.168 32.324 73.595 1.00 16.88 304 PRO C N 1
ATOM 7891 C CA . PRO C 1 304 ? 24.018 33.404 72.635 1.00 21.42 304 PRO C CA 1
ATOM 7892 C C . PRO C 1 304 ? 22.536 33.575 72.135 1.00 18.07 304 PRO C C 1
ATOM 7893 O O . PRO C 1 304 ? 21.845 32.588 71.767 1.00 21.14 304 PRO C O 1
ATOM 7897 N N . THR C 1 305 ? 22.055 34.834 72.266 1.00 20.66 305 THR C N 1
ATOM 7898 C CA . THR C 1 305 ? 20.626 35.103 72.013 1.00 24.54 305 THR C CA 1
ATOM 7899 C C . THR C 1 305 ? 20.289 34.631 70.572 1.00 23.43 305 THR C C 1
ATOM 7900 O O . THR C 1 305 ? 19.144 34.282 70.357 1.00 27.81 305 THR C O 1
ATOM 7904 N N . ARG C 1 306 ? 21.243 34.578 69.619 1.00 23.23 306 ARG C N 1
ATOM 7905 C CA . ARG C 1 306 ? 20.868 34.219 68.235 1.00 27.95 306 ARG C CA 1
ATOM 7906 C C . ARG C 1 306 ? 20.494 32.740 68.162 1.00 25.98 306 ARG C C 1
ATOM 7907 O O . ARG C 1 306 ? 19.902 32.352 67.136 1.00 34.24 306 ARG C O 1
ATOM 7915 N N . PHE C 1 307 ? 20.793 31.930 69.204 1.00 27.43 307 PHE C N 1
ATOM 7916 C CA . PHE C 1 307 ? 20.468 30.474 69.215 1.00 27.31 307 PHE C CA 1
ATOM 7917 C C . PHE C 1 307 ? 19.272 30.146 70.124 1.00 25.20 307 PHE C C 1
ATOM 7918 O O . PHE C 1 307 ? 18.988 28.923 70.312 1.00 35.80 307 PHE C O 1
ATOM 7926 N N . TRP C 1 308 ? 18.569 31.189 70.588 1.00 24.81 308 TRP C N 1
ATOM 7927 C CA . TRP C 1 308 ? 17.274 31.062 71.313 1.00 33.11 308 TRP C CA 1
ATOM 7928 C C . TRP C 1 308 ? 16.128 31.277 70.326 1.00 35.24 308 TRP C C 1
ATOM 7929 O O . TRP C 1 308 ? 15.876 32.387 69.912 1.00 35.00 308 TRP C O 1
ATOM 7940 N N . PRO C 1 309 ? 15.450 30.239 69.829 1.00 40.31 309 PRO C N 1
ATOM 7941 C CA . PRO C 1 309 ? 14.375 30.459 68.851 1.00 46.52 309 PRO C CA 1
ATOM 7942 C C . PRO C 1 309 ? 13.211 31.392 69.337 1.00 44.97 309 PRO C C 1
ATOM 7943 O O . PRO C 1 309 ? 12.742 31.307 70.549 1.00 38.68 309 PRO C O 1
ATOM 7947 N N . GLY C 1 310 ? 12.777 32.314 68.435 1.00 42.32 310 GLY C N 1
ATOM 7948 C CA . GLY C 1 310 ? 11.706 33.288 68.745 1.00 43.35 310 GLY C CA 1
ATOM 7949 C C . GLY C 1 310 ? 10.409 32.601 69.248 1.00 38.57 310 GLY C C 1
ATOM 7950 O O . GLY C 1 310 ? 9.700 33.145 70.153 1.00 51.93 310 GLY C O 1
ATOM 7951 N N . ASP C 1 311 ? 10.199 31.372 68.719 1.00 41.30 311 ASP C N 1
ATOM 7952 C CA . ASP C 1 311 ? 9.062 30.486 69.089 1.00 48.68 311 ASP C CA 1
ATOM 7953 C C . ASP C 1 311 ? 9.176 30.061 70.574 1.00 49.40 311 ASP C C 1
ATOM 7954 O O . ASP C 1 311 ? 8.190 29.663 71.131 1.00 48.02 311 ASP C O 1
ATOM 7959 N N . LEU C 1 312 ? 10.329 30.166 71.228 1.00 46.76 312 LEU C N 1
ATOM 7960 C CA . LEU C 1 312 ? 10.442 29.832 72.674 1.00 44.98 312 LEU C CA 1
ATOM 7961 C C . LEU C 1 312 ? 10.116 31.031 73.591 1.00 44.29 312 LEU C C 1
ATOM 7962 O O . LEU C 1 312 ? 10.213 30.841 74.802 1.00 47.25 312 LEU C O 1
ATOM 7967 N N . GLY C 1 313 ? 9.726 32.209 73.093 1.00 40.48 313 GLY C N 1
ATOM 7968 C CA . GLY C 1 313 ? 9.541 33.390 73.964 1.00 42.15 313 GLY C CA 1
ATOM 7969 C C . GLY C 1 313 ? 10.931 34.044 74.285 1.00 39.46 313 GLY C C 1
ATOM 7970 O O . GLY C 1 313 ? 12.001 33.598 73.647 1.00 47.84 313 GLY C O 1
ATOM 7971 N N . ALA C 1 314 ? 10.959 35.062 75.174 1.00 35.57 314 ALA C N 1
ATOM 7972 C CA . ALA C 1 314 ? 12.127 35.946 75.451 1.00 33.64 314 ALA C CA 1
ATOM 7973 C C . ALA C 1 314 ? 13.285 35.086 75.958 1.00 28.60 314 ALA C C 1
ATOM 7974 O O . ALA C 1 314 ? 13.094 34.136 76.725 1.00 30.46 314 ALA C O 1
ATOM 7976 N N . PRO C 1 315 ? 14.539 35.336 75.549 1.00 33.92 315 PRO C N 1
ATOM 7977 C CA . PRO C 1 315 ? 15.649 34.525 76.054 1.00 29.66 315 PRO C CA 1
ATOM 7978 C C . PRO C 1 315 ? 15.797 34.668 77.573 1.00 31.27 315 PRO C C 1
ATOM 7979 O O . PRO C 1 315 ? 15.370 35.628 78.187 1.00 23.29 315 PRO C O 1
ATOM 7983 N N . PRO C 1 316 ? 16.368 33.678 78.274 1.00 30.16 316 PRO C N 1
ATOM 7984 C CA . PRO C 1 316 ? 16.539 33.787 79.721 1.00 24.42 316 PRO C CA 1
ATOM 7985 C C . PRO C 1 316 ? 17.454 34.963 80.103 1.00 22.89 316 PRO C C 1
ATOM 7986 O O . PRO C 1 316 ? 18.495 35.191 79.451 1.00 22.55 316 PRO C O 1
ATOM 7990 N N . VAL C 1 317 ? 17.018 35.687 81.134 1.00 21.41 317 VAL C N 1
ATOM 7991 C CA . VAL C 1 317 ? 17.792 36.817 81.726 1.00 26.97 317 VAL C CA 1
ATOM 7992 C C . VAL C 1 317 ? 18.924 36.234 82.585 1.00 22.53 317 VAL C C 1
ATOM 7993 O O . VAL C 1 317 ? 18.732 35.262 83.294 1.00 18.94 317 VAL C O 1
ATOM 7997 N N . PRO C 1 318 ? 20.151 36.792 82.540 1.00 22.55 318 PRO C N 1
ATOM 7998 C CA . PRO C 1 318 ? 21.213 36.297 83.413 1.00 19.43 318 PRO C CA 1
ATOM 7999 C C . PRO C 1 318 ? 20.863 36.581 84.874 1.00 20.47 318 PRO C C 1
ATOM 8000 O O . PRO C 1 318 ? 20.281 37.596 85.157 1.00 18.46 318 PRO C O 1
ATOM 8004 N N . LEU C 1 319 ? 21.271 35.690 85.760 1.00 17.10 319 LEU C N 1
ATOM 8005 C CA . LEU C 1 319 ? 20.953 35.846 87.204 1.00 20.02 319 LEU C CA 1
ATOM 8006 C C . LEU C 1 319 ? 22.177 35.584 88.077 1.00 18.76 319 LEU C C 1
ATOM 8007 O O . LEU C 1 319 ? 23.036 34.759 87.685 1.00 15.03 319 LEU C O 1
ATOM 8012 N N . ILE C 1 320 ? 22.202 36.178 89.251 1.00 14.22 320 ILE C N 1
ATOM 8013 C CA . ILE C 1 320 ? 23.051 35.623 90.335 1.00 14.14 320 ILE C CA 1
ATOM 8014 C C . ILE C 1 320 ? 22.096 35.245 91.482 1.00 18.62 320 ILE C C 1
ATOM 8015 O O . ILE C 1 320 ? 21.129 35.975 91.707 1.00 17.73 320 ILE C O 1
ATOM 8020 N N . GLU C 1 321 ? 22.392 34.161 92.171 1.00 13.88 321 GLU C N 1
ATOM 8021 C CA . GLU C 1 321 ? 21.620 33.759 93.359 1.00 14.97 321 GLU C CA 1
ATOM 8022 C C . GLU C 1 321 ? 22.607 33.744 94.534 1.00 13.57 321 GLU C C 1
ATOM 8023 O O . GLU C 1 321 ? 23.645 33.031 94.443 1.00 13.02 321 GLU C O 1
ATOM 8029 N N . ILE C 1 322 ? 22.275 34.458 95.590 1.00 13.30 322 ILE C N 1
ATOM 8030 C CA . ILE C 1 322 ? 23.093 34.497 96.823 1.00 15.67 322 ILE C CA 1
ATOM 8031 C C . ILE C 1 322 ? 22.347 33.735 97.932 1.00 14.60 322 ILE C C 1
ATOM 8032 O O . ILE C 1 322 ? 21.216 34.089 98.205 1.00 14.69 322 ILE C O 1
ATOM 8037 N N . SER C 1 323 ? 23.024 32.768 98.538 1.00 13.97 323 SER C N 1
ATOM 8038 C CA . SER C 1 323 ? 22.430 31.878 99.556 1.00 15.77 323 SER C CA 1
ATOM 8039 C C . SER C 1 323 ? 23.319 31.915 100.796 1.00 13.08 323 SER C C 1
ATOM 8040 O O . SER C 1 323 ? 24.209 31.075 100.955 1.00 12.92 323 SER C O 1
ATOM 8043 N N . PRO C 1 324 ? 23.094 32.906 101.679 1.00 17.13 324 PRO C N 1
ATOM 8044 C CA . PRO C 1 324 ? 23.858 33.030 102.907 1.00 15.80 324 PRO C CA 1
ATOM 8045 C C . PRO C 1 324 ? 23.581 31.806 103.774 1.00 15.90 324 PRO C C 1
ATOM 8046 O O . PRO C 1 324 ? 22.424 31.268 103.780 1.00 17.60 324 PRO C O 1
ATOM 8050 N N . ARG C 1 325 ? 24.621 31.402 104.500 1.00 13.54 325 ARG C N 1
ATOM 8051 C CA . ARG C 1 325 ? 24.567 30.118 105.223 1.00 18.01 325 ARG C CA 1
ATOM 8052 C C . ARG C 1 325 ? 23.660 30.241 106.428 1.00 24.10 325 ARG C C 1
ATOM 8053 O O . ARG C 1 325 ? 22.886 29.305 106.689 1.00 22.08 325 ARG C O 1
ATOM 8061 N N . LEU C 1 326 ? 23.756 31.341 107.175 1.00 23.26 326 LEU C N 1
ATOM 8062 C CA . LEU C 1 326 ? 23.082 31.417 108.506 1.00 29.79 326 LEU C CA 1
ATOM 8063 C C . LEU C 1 326 ? 21.610 31.842 108.344 1.00 27.59 326 LEU C C 1
ATOM 8064 O O . LEU C 1 326 ? 20.722 31.418 109.140 1.00 37.75 326 LEU C O 1
ATOM 8069 N N . SER C 1 327 ? 21.289 32.694 107.383 1.00 30.38 327 SER C N 1
ATOM 8070 C CA . SER C 1 327 ? 19.893 33.205 107.251 1.00 32.27 327 SER C CA 1
ATOM 8071 C C . SER C 1 327 ? 19.015 32.257 106.418 1.00 32.85 327 SER C C 1
ATOM 8072 O O . SER C 1 327 ? 17.777 32.242 106.592 1.00 38.85 327 SER C O 1
ATOM 8075 N N . LYS C 1 328 ? 19.597 31.574 105.437 1.00 27.90 328 LYS C N 1
ATOM 8076 C CA . LYS C 1 328 ? 18.831 30.677 104.525 1.00 30.34 328 LYS C CA 1
ATOM 8077 C C . LYS C 1 328 ? 17.861 31.524 103.683 1.00 27.43 328 LYS C C 1
ATOM 8078 O O . LYS C 1 328 ? 17.021 30.917 102.963 1.00 24.68 328 LYS C O 1
ATOM 8084 N N . GLN C 1 329 ? 18.002 32.867 103.733 1.00 26.38 329 GLN C N 1
ATOM 8085 C CA . GLN C 1 329 ? 17.160 33.791 102.918 1.00 26.57 329 GLN C CA 1
ATOM 8086 C C . GLN C 1 329 ? 17.892 34.057 101.606 1.00 23.88 329 GLN C C 1
ATOM 8087 O O . GLN C 1 329 ? 18.916 34.764 101.607 1.00 19.77 329 GLN C O 1
ATOM 8093 N N . ILE C 1 330 ? 17.378 33.532 100.518 1.00 20.12 330 ILE C N 1
ATOM 8094 C CA . ILE C 1 330 ? 18.104 33.610 99.224 1.00 20.99 330 ILE C CA 1
ATOM 8095 C C . ILE C 1 330 ? 17.763 34.975 98.589 1.00 23.19 330 ILE C C 1
ATOM 8096 O O . ILE C 1 330 ? 16.644 35.486 98.757 1.00 22.03 330 ILE C O 1
ATOM 8101 N N . LYS C 1 331 ? 18.729 35.554 97.903 1.00 16.83 331 LYS C N 1
ATOM 8102 C CA . LYS C 1 331 ? 18.577 36.788 97.104 1.00 18.73 331 LYS C CA 1
ATOM 8103 C C . LYS C 1 331 ? 18.835 36.430 95.632 1.00 22.27 331 LYS C C 1
ATOM 8104 O O . LYS C 1 331 ? 19.891 35.894 95.350 1.00 19.81 331 LYS C O 1
ATOM 8110 N N . VAL C 1 332 ? 17.895 36.766 94.736 1.00 17.82 332 VAL C N 1
ATOM 8111 C CA . VAL C 1 332 ? 18.148 36.569 93.279 1.00 19.66 332 VAL C CA 1
ATOM 8112 C C . VAL C 1 332 ? 18.189 37.947 92.617 1.00 25.20 332 VAL C C 1
ATOM 8113 O O . VAL C 1 332 ? 17.282 38.745 92.846 1.00 27.57 332 VAL C O 1
ATOM 8117 N N . HIS C 1 333 ? 19.213 38.200 91.821 1.00 18.70 333 HIS C N 1
ATOM 8118 C CA . HIS C 1 333 ? 19.345 39.483 91.097 1.00 21.86 333 HIS C CA 1
ATOM 8119 C C . HIS C 1 333 ? 19.458 39.216 89.604 1.00 27.28 333 HIS C C 1
ATOM 8120 O O . HIS C 1 333 ? 20.268 38.343 89.209 1.00 19.23 333 HIS C O 1
ATOM 8127 N N . GLU C 1 334 ? 18.683 39.942 88.823 1.00 18.47 334 GLU C N 1
ATOM 8128 C CA . GLU C 1 334 ? 18.772 39.866 87.352 1.00 19.39 334 GLU C CA 1
ATOM 8129 C C . GLU C 1 334 ? 19.955 40.750 86.977 1.00 21.29 334 GLU C C 1
ATOM 8130 O O . GLU C 1 334 ? 20.064 41.817 87.566 1.00 21.94 334 GLU C O 1
ATOM 8136 N N A ILE C 1 335 ? 20.790 40.290 86.042 0.50 17.41 335 ILE C N 1
ATOM 8137 N N B ILE C 1 335 ? 20.890 40.290 86.042 0.50 17.41 335 ILE C N 1
ATOM 8138 C CA A ILE C 1 335 ? 21.977 41.065 85.601 0.50 21.00 335 ILE C CA 1
ATOM 8139 C CA B ILE C 1 335 ? 22.077 41.065 85.601 0.50 21.00 335 ILE C CA 1
ATOM 8140 C C A ILE C 1 335 ? 21.902 41.142 84.072 0.50 21.43 335 ILE C C 1
ATOM 8141 C C B ILE C 1 335 ? 22.002 41.142 84.072 0.50 21.43 335 ILE C C 1
ATOM 8142 O O A ILE C 1 335 ? 22.610 40.463 83.344 0.50 19.17 335 ILE C O 1
ATOM 8143 O O B ILE C 1 335 ? 22.710 40.463 83.344 0.50 19.17 335 ILE C O 1
ATOM 8152 N N . PRO C 1 336 ? 20.957 41.919 83.525 1.00 19.91 336 PRO C N 1
ATOM 8153 C CA . PRO C 1 336 ? 20.799 41.986 82.077 1.00 22.07 336 PRO C CA 1
ATOM 8154 C C . PRO C 1 336 ? 22.015 42.600 81.379 1.00 22.03 336 PRO C C 1
ATOM 8155 O O . PRO C 1 336 ? 22.713 43.346 81.990 1.00 22.88 336 PRO C O 1
ATOM 8159 N N . VAL C 1 337 ? 22.188 42.238 80.124 1.00 18.96 337 VAL C N 1
ATOM 8160 C CA . VAL C 1 337 ? 23.225 42.822 79.236 1.00 19.47 337 VAL C CA 1
ATOM 8161 C C . VAL C 1 337 ? 22.597 43.929 78.372 1.00 21.06 337 VAL C C 1
ATOM 8162 O O . VAL C 1 337 ? 21.445 43.760 77.884 1.00 21.18 337 VAL C O 1
ATOM 8166 N N . ASP C 1 338 ? 23.349 44.999 78.141 1.00 27.27 338 ASP C N 1
ATOM 8167 C CA . ASP C 1 338 ? 22.872 46.088 77.259 1.00 22.41 338 ASP C CA 1
ATOM 8168 C C . ASP C 1 338 ? 22.520 45.513 75.886 1.00 26.34 338 ASP C C 1
ATOM 8169 O O . ASP C 1 338 ? 23.276 44.740 75.305 1.00 24.19 338 ASP C O 1
ATOM 8174 N N . PRO C 1 339 ? 21.322 45.811 75.369 1.00 24.54 339 PRO C N 1
ATOM 8175 C CA . PRO C 1 339 ? 20.890 45.243 74.097 1.00 25.88 339 PRO C CA 1
ATOM 8176 C C . PRO C 1 339 ? 21.910 45.492 72.980 1.00 20.49 339 PRO C C 1
ATOM 8177 O O . PRO C 1 339 ? 22.055 44.648 72.111 1.00 25.46 339 PRO C O 1
ATOM 8181 N N . LYS C 1 340 ? 22.556 46.657 72.982 1.00 24.02 340 LYS C N 1
ATOM 8182 C CA . LYS C 1 340 ? 23.536 46.977 71.907 1.00 29.44 340 LYS C CA 1
ATOM 8183 C C . LYS C 1 340 ? 24.660 45.946 71.931 1.00 25.67 340 LYS C C 1
ATOM 8184 O O . LYS C 1 340 ? 25.128 45.559 70.851 1.00 25.82 340 LYS C O 1
ATOM 8190 N N . LEU C 1 341 ? 25.062 45.505 73.109 1.00 19.22 341 LEU C N 1
ATOM 8191 C CA . LEU C 1 341 ? 26.156 44.503 73.232 1.00 20.82 341 LEU C CA 1
ATOM 8192 C C . LEU C 1 341 ? 25.650 43.118 72.825 1.00 21.33 341 LEU C C 1
ATOM 8193 O O . LEU C 1 341 ? 26.432 42.352 72.233 1.00 18.40 341 LEU C O 1
ATOM 8198 N N . LEU C 1 342 ? 24.393 42.778 73.137 1.00 21.26 342 LEU C N 1
ATOM 8199 C CA . LEU C 1 342 ? 23.816 41.482 72.711 1.00 22.29 342 LEU C CA 1
ATOM 8200 C C . LEU C 1 342 ? 23.755 41.461 71.185 1.00 25.01 342 LEU C C 1
ATOM 8201 O O . LEU C 1 342 ? 23.885 40.368 70.619 1.00 22.07 342 LEU C O 1
ATOM 8206 N N . LYS C 1 343 ? 23.561 42.624 70.555 1.00 27.13 343 LYS C N 1
ATOM 8207 C CA . LYS C 1 343 ? 23.474 42.699 69.077 1.00 25.97 343 LYS C CA 1
ATOM 8208 C C . LYS C 1 343 ? 24.877 42.479 68.492 1.00 27.69 343 LYS C C 1
ATOM 8209 O O . LYS C 1 343 ? 24.970 42.020 67.316 1.00 30.92 343 LYS C O 1
ATOM 8215 N N . ALA C 1 344 ? 25.936 42.833 69.224 1.00 23.30 344 ALA C N 1
ATOM 8216 C CA . ALA C 1 344 ? 27.314 42.901 68.647 1.00 24.81 344 ALA C CA 1
ATOM 8217 C C . ALA C 1 344 ? 28.032 41.558 68.792 1.00 25.04 344 ALA C C 1
ATOM 8218 O O . ALA C 1 344 ? 29.099 41.443 68.217 1.00 23.89 344 ALA C O 1
ATOM 8220 N N . GLY C 1 345 ? 27.504 40.589 69.558 1.00 24.17 345 GLY C N 1
ATOM 8221 C CA . GLY C 1 345 ? 28.257 39.340 69.782 1.00 20.40 345 GLY C CA 1
ATOM 8222 C C . GLY C 1 345 ? 27.476 38.216 70.447 1.00 23.75 345 GLY C C 1
ATOM 8223 O O . GLY C 1 345 ? 26.296 38.401 70.769 1.00 20.55 345 GLY C O 1
ATOM 8224 N N . ASP C 1 346 ? 28.157 37.083 70.657 1.00 18.68 346 ASP C N 1
ATOM 8225 C CA . ASP C 1 346 ? 27.589 35.838 71.208 1.00 19.16 346 ASP C CA 1
ATOM 8226 C C . ASP C 1 346 ? 27.892 35.663 72.724 1.00 16.17 346 ASP C C 1
ATOM 8227 O O . ASP C 1 346 ? 27.471 34.598 73.273 1.00 19.49 346 ASP C O 1
ATOM 8232 N N . HIS C 1 347 ? 28.712 36.573 73.329 1.00 15.16 347 HIS C N 1
ATOM 8233 C CA . HIS C 1 347 ? 29.320 36.334 74.657 1.00 17.43 347 HIS C CA 1
ATOM 8234 C C . HIS C 1 347 ? 28.819 37.357 75.717 1.00 20.48 347 HIS C C 1
ATOM 8235 O O . HIS C 1 347 ? 29.613 37.774 76.568 1.00 15.85 347 HIS C O 1
ATOM 8242 N N . ASN C 1 348 ? 27.545 37.732 75.663 1.00 15.21 348 ASN C N 1
ATOM 8243 C CA . ASN C 1 348 ? 26.898 38.563 76.690 1.00 12.95 348 ASN C CA 1
ATOM 8244 C C . ASN C 1 348 ? 27.696 39.847 76.857 1.00 15.32 348 ASN C C 1
ATOM 8245 O O . ASN C 1 348 ? 27.855 40.256 78.003 1.00 15.61 348 ASN C O 1
ATOM 8250 N N . GLY C 1 349 ? 28.156 40.465 75.753 1.00 16.30 349 GLY C N 1
ATOM 8251 C CA . GLY C 1 349 ? 28.828 41.766 75.772 1.00 15.30 349 GLY C CA 1
ATOM 8252 C C . GLY C 1 349 ? 30.272 41.686 76.258 1.00 16.28 349 GLY C C 1
ATOM 8253 O O . GLY C 1 349 ? 30.945 42.750 76.280 1.00 17.02 349 GLY C O 1
ATOM 8254 N N . ALA C 1 350 ? 30.744 40.511 76.671 1.00 16.15 350 ALA C N 1
ATOM 8255 C CA . ALA C 1 350 ? 32.077 40.407 77.288 1.00 15.52 350 ALA C CA 1
ATOM 8256 C C . ALA C 1 350 ? 33.154 40.903 76.309 1.00 12.67 350 ALA C C 1
ATOM 8257 O O . ALA C 1 350 ? 34.206 41.384 76.743 1.00 14.40 350 ALA C O 1
ATOM 8259 N N . THR C 1 351 ? 32.963 40.728 75.015 1.00 14.29 351 THR C N 1
ATOM 8260 C CA . THR C 1 351 ? 34.008 41.114 74.033 1.00 14.36 351 THR C CA 1
ATOM 8261 C C . THR C 1 351 ? 34.253 42.641 74.085 1.00 16.31 351 THR C C 1
ATOM 8262 O O . THR C 1 351 ? 35.429 43.136 73.940 1.00 15.45 351 THR C O 1
ATOM 8266 N N . TYR C 1 352 ? 33.173 43.393 74.293 1.00 16.98 352 TYR C N 1
ATOM 8267 C CA . TYR C 1 352 ? 33.224 44.873 74.398 1.00 15.99 352 TYR C CA 1
ATOM 8268 C C . TYR C 1 352 ? 33.997 45.241 75.669 1.00 15.28 352 TYR C C 1
ATOM 8269 O O . TYR C 1 352 ? 34.869 46.068 75.633 1.00 15.53 352 TYR C O 1
ATOM 8278 N N . PHE C 1 353 ? 33.625 44.652 76.806 1.00 15.70 353 PHE C N 1
ATOM 8279 C CA . PHE C 1 353 ? 34.234 44.991 78.101 1.00 16.67 353 PHE C CA 1
ATOM 8280 C C . PHE C 1 353 ? 35.720 44.640 78.071 1.00 14.28 353 PHE C C 1
ATOM 8281 O O . PHE C 1 353 ? 36.547 45.479 78.562 1.00 16.88 353 PHE C O 1
ATOM 8289 N N . GLN C 1 354 ? 36.061 43.518 77.436 1.00 13.70 354 GLN C N 1
ATOM 8290 C CA . GLN C 1 354 ? 37.475 43.110 77.252 1.00 12.50 354 GLN C CA 1
ATOM 8291 C C . GLN C 1 354 ? 38.214 44.189 76.465 1.00 14.80 354 GLN C C 1
ATOM 8292 O O . GLN C 1 354 ? 39.283 44.619 76.861 1.00 13.72 354 GLN C O 1
ATOM 8298 N N . HIS C 1 355 ? 37.615 44.661 75.380 1.00 14.42 355 HIS C N 1
ATOM 8299 C CA . HIS C 1 355 ? 38.243 45.701 74.539 1.00 16.25 355 HIS C CA 1
ATOM 8300 C C . HIS C 1 355 ? 38.381 47.029 75.307 1.00 16.60 355 HIS C C 1
ATOM 8301 O O . HIS C 1 355 ? 39.410 47.734 75.130 1.00 16.28 355 HIS C O 1
ATOM 8308 N N . GLN C 1 356 ? 37.441 47.360 76.182 1.00 17.45 356 GLN C N 1
ATOM 8309 C CA . GLN C 1 356 ? 37.587 48.639 76.914 1.00 16.78 356 GLN C CA 1
ATOM 8310 C C . GLN C 1 356 ? 38.846 48.577 77.759 1.00 18.45 356 GLN C C 1
ATOM 8311 O O . GLN C 1 356 ? 39.577 49.579 77.817 1.00 17.29 356 GLN C O 1
ATOM 8317 N N A ARG C 1 357 ? 39.095 47.444 78.400 0.50 16.91 357 ARG C N 1
ATOM 8318 N N B ARG C 1 357 ? 39.117 47.442 78.374 0.50 16.94 357 ARG C N 1
ATOM 8319 C CA A ARG C 1 357 ? 40.295 47.249 79.270 0.50 18.31 357 ARG C CA 1
ATOM 8320 C CA B ARG C 1 357 ? 40.313 47.285 79.252 0.50 18.38 357 ARG C CA 1
ATOM 8321 C C A ARG C 1 357 ? 41.581 47.194 78.419 0.50 16.70 357 ARG C C 1
ATOM 8322 C C B ARG C 1 357 ? 41.599 47.189 78.416 0.50 16.67 357 ARG C C 1
ATOM 8323 O O A ARG C 1 357 ? 42.602 47.862 78.773 0.50 15.98 357 ARG C O 1
ATOM 8324 O O B ARG C 1 357 ? 42.629 47.843 78.768 0.50 15.97 357 ARG C O 1
ATOM 8339 N N . PHE C 1 358 ? 41.536 46.446 77.316 1.00 13.86 358 PHE C N 1
ATOM 8340 C CA . PHE C 1 358 ? 42.686 46.341 76.395 1.00 16.82 358 PHE C CA 1
ATOM 8341 C C . PHE C 1 358 ? 43.019 47.723 75.829 1.00 18.15 358 PHE C C 1
ATOM 8342 O O . PHE C 1 358 ? 44.198 48.111 75.841 1.00 16.94 358 PHE C O 1
ATOM 8350 N N . MET C 1 359 ? 42.022 48.478 75.423 1.00 17.97 359 MET C N 1
ATOM 8351 C CA . MET C 1 359 ? 42.269 49.826 74.819 1.00 19.71 359 MET C CA 1
ATOM 8352 C C . MET C 1 359 ? 42.920 50.699 75.890 1.00 21.43 359 MET C C 1
ATOM 8353 O O . MET C 1 359 ? 43.912 51.398 75.580 1.00 20.38 359 MET C O 1
ATOM 8358 N N . ALA C 1 360 ? 42.437 50.656 77.137 1.00 18.27 360 ALA C N 1
ATOM 8359 C CA . ALA C 1 360 ? 43.019 51.475 78.221 1.00 22.48 360 ALA C CA 1
ATOM 8360 C C . ALA C 1 360 ? 44.523 51.156 78.367 1.00 22.29 360 ALA C C 1
ATOM 8361 O O . ALA C 1 360 ? 45.317 52.073 78.611 1.00 19.68 360 ALA C O 1
ATOM 8363 N N . LEU C 1 361 ? 44.902 49.891 78.234 1.00 16.17 361 LEU C N 1
ATOM 8364 C CA . LEU C 1 361 ? 46.323 49.463 78.351 1.00 15.84 361 LEU C CA 1
ATOM 8365 C C . LEU C 1 361 ? 47.087 50.011 77.141 1.00 19.72 361 LEU C C 1
ATOM 8366 O O . LEU C 1 361 ? 48.190 50.555 77.326 1.00 18.88 361 LEU C O 1
ATOM 8371 N N . VAL C 1 362 ? 46.517 49.889 75.946 1.00 15.04 362 VAL C N 1
ATOM 8372 C CA . VAL C 1 362 ? 47.182 50.373 74.708 1.00 16.01 362 VAL C CA 1
ATOM 8373 C C . VAL C 1 362 ? 47.395 51.886 74.832 1.00 19.99 362 VAL C C 1
ATOM 8374 O O . VAL C 1 362 ? 48.522 52.366 74.457 1.00 21.52 362 VAL C O 1
ATOM 8378 N N . GLN C 1 363 ? 46.388 52.624 75.313 1.00 18.24 363 GLN C N 1
ATOM 8379 C CA . GLN C 1 363 ? 46.470 54.103 75.475 1.00 24.17 363 GLN C CA 1
ATOM 8380 C C . GLN C 1 363 ? 47.437 54.486 76.593 1.00 26.03 363 GLN C C 1
ATOM 8381 O O . GLN C 1 363 ? 47.869 55.643 76.591 1.00 27.39 363 GLN C O 1
ATOM 8387 N N . GLY C 1 364 ? 47.715 53.599 77.535 1.00 20.07 36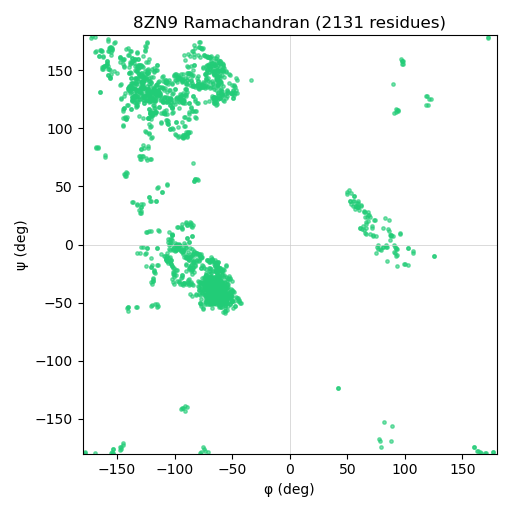4 GLY C N 1
ATOM 8388 C CA . GLY C 1 364 ? 48.557 53.947 78.696 1.00 21.91 364 GLY C CA 1
ATOM 8389 C C . GLY C 1 364 ? 47.793 54.530 79.895 1.00 23.45 364 GLY C C 1
ATOM 8390 O O . GLY C 1 364 ? 48.456 54.925 80.841 1.00 27.42 364 GLY C O 1
ATOM 8391 N N . SER C 1 365 ? 46.464 54.554 79.920 1.00 22.16 365 SER C N 1
ATOM 8392 C CA . SER C 1 365 ? 45.699 54.955 81.140 1.00 24.55 365 SER C CA 1
ATOM 8393 C C . SER C 1 365 ? 45.719 53.816 82.187 1.00 23.85 365 SER C C 1
ATOM 8394 O O . SER C 1 365 ? 45.455 54.074 83.393 1.00 22.60 365 SER C O 1
ATOM 8397 N N . SER C 1 366 ? 46.026 52.600 81.765 1.00 20.71 366 SER C N 1
ATOM 8398 C CA . SER C 1 366 ? 46.180 51.415 82.636 1.00 22.11 366 SER C CA 1
ATOM 8399 C C . SER C 1 366 ? 47.554 50.776 82.373 1.00 22.00 366 SER C C 1
ATOM 8400 O O . SER C 1 366 ? 47.992 50.784 81.241 1.00 19.03 366 SER C O 1
ATOM 8403 N N . THR C 1 367 ? 48.145 50.145 83.384 1.00 16.89 367 THR C N 1
ATOM 8404 C CA . THR C 1 367 ? 49.367 49.321 83.265 1.00 20.96 367 THR C CA 1
ATOM 8405 C C . THR C 1 367 ? 49.041 47.833 83.195 1.00 22.35 367 THR C C 1
ATOM 8406 O O . THR C 1 367 ? 49.960 47.042 83.022 1.00 21.50 367 THR C O 1
ATOM 8410 N N . GLU C 1 368 ? 47.785 47.460 83.317 1.00 22.84 368 GLU C N 1
ATOM 8411 C CA . GLU C 1 368 ? 47.435 46.055 83.661 1.00 21.60 368 GLU C CA 1
ATOM 8412 C C . GLU C 1 368 ? 47.060 45.249 82.430 1.00 16.35 368 GLU C C 1
ATOM 8413 O O . GLU C 1 368 ? 46.117 45.630 81.720 1.00 19.06 368 GLU C O 1
ATOM 8419 N N . THR C 1 369 ? 47.738 44.120 82.255 1.00 16.18 369 THR C N 1
ATOM 8420 C CA . THR C 1 369 ? 47.279 43.057 81.351 1.00 17.27 369 THR C CA 1
ATOM 8421 C C . THR C 1 369 ? 46.438 42.114 82.212 1.00 19.13 369 THR C C 1
ATOM 8422 O O . THR C 1 369 ? 47.015 41.344 82.997 1.00 16.65 369 THR C O 1
ATOM 8426 N N . GLU C 1 370 ? 45.120 42.196 82.137 1.00 13.84 370 GLU C N 1
ATOM 8427 C CA . GLU C 1 370 ? 44.258 41.468 83.116 1.00 15.24 370 GLU C CA 1
ATOM 8428 C C . GLU C 1 370 ? 44.377 39.941 82.881 1.00 14.50 370 GLU C C 1
ATOM 8429 O O . GLU C 1 370 ? 44.240 39.185 83.806 1.00 13.65 370 GLU C O 1
ATOM 8435 N N . VAL C 1 371 ? 44.533 39.527 81.634 1.00 13.27 371 VAL C N 1
ATOM 8436 C CA . VAL C 1 371 ? 44.674 38.096 81.284 1.00 15.49 371 VAL C CA 1
ATOM 8437 C C . VAL C 1 371 ? 46.004 37.960 80.551 1.00 15.57 371 VAL C C 1
ATOM 8438 O O . VAL C 1 371 ? 46.084 38.201 79.324 1.00 12.74 371 VAL C O 1
ATOM 8442 N N . SER C 1 372 ? 47.029 37.593 81.299 1.00 13.72 372 SER C N 1
ATOM 8443 C CA . SER C 1 372 ? 48.410 37.577 80.759 1.00 13.00 372 SER C CA 1
ATOM 8444 C C . SER C 1 372 ? 48.685 36.341 79.884 1.00 13.92 372 SER C C 1
ATOM 8445 O O . SER C 1 372 ? 47.933 35.329 79.908 1.00 11.49 372 SER C O 1
ATOM 8448 N N . PHE C 1 373 ? 49.853 36.358 79.290 1.00 12.03 373 PHE C N 1
ATOM 8449 C CA . PHE C 1 373 ? 50.446 35.165 78.647 1.00 16.39 373 PHE C CA 1
ATOM 8450 C C . PHE C 1 373 ? 50.455 33.977 79.624 1.00 15.48 373 PHE C C 1
ATOM 8451 O O . PHE C 1 373 ? 49.977 32.884 79.294 1.00 12.06 373 PHE C O 1
ATOM 8459 N N . SER C 1 374 ? 50.981 34.203 80.822 1.00 13.03 374 SER C N 1
ATOM 8460 C CA . SER C 1 374 ? 51.062 33.170 81.885 1.00 13.07 374 SER C CA 1
ATOM 8461 C C . SER C 1 374 ? 49.643 32.653 82.225 1.00 11.88 374 SER C C 1
ATOM 8462 O O . SER C 1 374 ? 49.449 31.418 82.369 1.00 13.90 374 SER C O 1
ATOM 8465 N N . ASP C 1 375 ? 48.635 33.525 82.343 1.00 10.93 375 ASP C N 1
ATOM 8466 C CA . ASP C 1 375 ? 47.228 33.051 82.557 1.00 12.12 375 ASP C CA 1
ATOM 8467 C C . ASP C 1 375 ? 46.753 32.186 81.369 1.00 12.04 375 ASP C C 1
ATOM 8468 O O . ASP C 1 375 ? 46.202 31.101 81.593 1.00 9.57 375 ASP C O 1
ATOM 8473 N N . GLY C 1 376 ? 47.027 32.626 80.144 1.00 10.95 376 GLY C N 1
ATOM 8474 C CA . GLY C 1 376 ? 46.670 31.836 78.954 1.00 12.34 376 GLY C CA 1
ATOM 8475 C C . GLY C 1 376 ? 47.357 30.465 78.968 1.00 10.95 376 GLY C C 1
ATOM 8476 O O . GLY C 1 376 ? 46.712 29.440 78.640 1.00 11.45 376 GLY C O 1
ATOM 8477 N N . LEU C 1 377 ? 48.631 30.426 79.337 1.00 10.39 377 LEU C N 1
ATOM 8478 C CA . LEU C 1 377 ? 49.409 29.166 79.315 1.00 10.75 377 LEU C CA 1
ATOM 8479 C C . LEU C 1 377 ? 48.923 28.245 80.447 1.00 13.10 377 LEU C C 1
ATOM 8480 O O . LEU C 1 377 ? 48.806 27.029 80.214 1.00 11.29 377 LEU C O 1
ATOM 8485 N N . TRP C 1 378 ? 48.637 28.795 81.643 1.00 10.23 378 TRP C N 1
ATOM 8486 C CA . TRP C 1 378 ? 48.114 27.944 82.721 1.00 11.23 378 TRP C CA 1
ATOM 8487 C C . TRP C 1 378 ? 46.830 27.283 82.228 1.00 10.81 378 TRP C C 1
ATOM 8488 O O . TRP C 1 378 ? 46.600 26.110 82.481 1.00 12.05 378 TRP C O 1
ATOM 8499 N N . ALA C 1 379 ? 45.961 28.057 81.594 1.00 9.75 379 ALA C N 1
ATOM 8500 C CA . ALA C 1 379 ? 44.625 27.538 81.220 1.00 10.82 379 ALA C CA 1
ATOM 8501 C C . ALA C 1 379 ? 44.796 26.440 80.177 1.00 13.08 379 ALA C C 1
ATOM 8502 O O . ALA C 1 379 ? 44.110 25.376 80.291 1.00 13.62 379 ALA C O 1
ATOM 8504 N N . VAL C 1 380 ? 45.731 26.600 79.247 1.00 12.64 380 VAL C N 1
ATOM 8505 C CA . VAL C 1 380 ? 46.056 25.534 78.252 1.00 12.42 380 VAL C CA 1
ATOM 8506 C C . VAL C 1 380 ? 46.639 24.300 78.964 1.00 12.40 380 VAL C C 1
ATOM 8507 O O . VAL C 1 380 ? 46.223 23.180 78.660 1.00 11.68 380 VAL C O 1
ATOM 8511 N N . ARG C 1 381 ? 47.597 24.494 79.855 1.00 12.40 381 ARG C N 1
ATOM 8512 C CA . ARG C 1 381 ? 48.245 23.382 80.574 1.00 12.05 381 ARG C CA 1
ATOM 8513 C C . ARG C 1 381 ? 47.204 22.609 81.385 1.00 11.53 381 ARG C C 1
ATOM 8514 O O . ARG C 1 381 ? 47.303 21.376 81.389 1.00 12.57 381 ARG C O 1
ATOM 8522 N N . MET C 1 382 ? 46.223 23.293 81.967 1.00 9.43 382 MET C N 1
ATOM 8523 C CA . MET C 1 382 ? 45.141 22.634 82.708 1.00 10.23 382 MET C CA 1
ATOM 8524 C C . MET C 1 382 ? 44.279 21.781 81.736 1.00 11.91 382 MET C C 1
ATOM 8525 O O . MET C 1 382 ? 43.933 20.625 82.077 1.00 9.49 382 MET C O 1
ATOM 8530 N N . GLY C 1 383 ? 43.965 22.313 80.557 1.00 9.63 383 GLY C N 1
ATOM 8531 C CA . GLY C 1 383 ? 43.210 21.504 79.575 1.00 11.35 383 GLY C CA 1
ATOM 8532 C C . GLY C 1 383 ? 44.018 20.312 79.057 1.00 13.76 383 GLY C C 1
ATOM 8533 O O . GLY C 1 383 ? 43.435 19.251 78.884 1.00 12.23 383 GLY C O 1
ATOM 8534 N N . MET C 1 384 ? 45.303 20.506 78.780 1.00 10.57 384 MET C N 1
ATOM 8535 C CA . MET C 1 384 ? 46.160 19.374 78.356 1.00 13.42 384 MET C CA 1
ATOM 8536 C C . MET C 1 384 ? 46.166 18.278 79.453 1.00 16.79 384 MET C C 1
ATOM 8537 O O . MET C 1 384 ? 46.094 17.086 79.130 1.00 15.34 384 MET C O 1
ATOM 8542 N N . ALA C 1 385 ? 46.305 18.689 80.719 1.00 13.00 385 ALA C N 1
ATOM 8543 C CA . ALA C 1 385 ? 46.327 17.775 81.866 1.00 14.43 385 ALA C CA 1
ATOM 8544 C C . ALA C 1 385 ? 45.025 17.026 81.952 1.00 13.86 385 ALA C C 1
ATOM 8545 O O . ALA C 1 385 ? 45.061 15.807 82.171 1.00 14.41 385 ALA C O 1
ATOM 8547 N N . ALA C 1 386 ? 43.901 17.727 81.736 1.00 11.28 386 ALA C N 1
ATOM 8548 C CA . ALA C 1 386 ? 42.567 17.099 81.792 1.00 11.80 386 ALA C CA 1
ATOM 8549 C C . ALA C 1 386 ? 42.494 16.066 80.668 1.00 12.92 386 ALA C C 1
ATOM 8550 O O . ALA C 1 386 ? 41.965 14.938 80.900 1.00 12.43 386 ALA C O 1
ATOM 8552 N N . GLN C 1 387 ? 42.968 16.412 79.476 1.00 11.69 387 GLN C N 1
ATOM 8553 C CA . GLN C 1 387 ? 42.875 15.457 78.331 1.00 14.05 387 GLN C CA 1
ATOM 8554 C C . GLN C 1 387 ? 43.746 14.227 78.622 1.00 15.32 387 GLN C C 1
ATOM 8555 O O . GLN C 1 387 ? 43.283 13.111 78.348 1.00 16.08 387 GLN C O 1
ATOM 8561 N N . HIS C 1 388 ? 44.954 14.453 79.137 1.00 13.70 388 HIS C N 1
ATOM 8562 C CA . HIS C 1 388 ? 45.878 13.345 79.483 1.00 14.97 388 HIS C CA 1
ATOM 8563 C C . HIS C 1 388 ? 45.258 12.455 80.576 1.00 15.33 388 HIS C C 1
ATOM 8564 O O . HIS C 1 388 ? 45.359 11.222 80.471 1.00 13.34 388 HIS C O 1
ATOM 8571 N N . SER C 1 389 ? 44.661 13.060 81.602 1.00 12.19 389 SER C N 1
ATOM 8572 C CA . SER C 1 389 ? 44.047 12.315 82.708 1.00 11.33 389 SER C CA 1
ATOM 8573 C C . SER C 1 389 ? 42.924 11.459 82.121 1.00 12.53 389 SER C C 1
ATOM 8574 O O . SER C 1 389 ? 42.833 10.296 82.462 1.00 15.31 389 SER C O 1
ATOM 8577 N N . ALA C 1 390 ? 42.044 12.053 81.333 1.00 11.54 390 ALA C N 1
ATOM 8578 C CA . ALA C 1 390 ? 40.898 11.325 80.768 1.00 14.29 390 ALA C CA 1
ATOM 8579 C C . ALA C 1 390 ? 41.384 10.182 79.857 1.00 18.50 390 ALA C C 1
ATOM 8580 O O . ALA C 1 390 ? 40.714 9.117 79.815 1.00 17.13 390 ALA C O 1
ATOM 8582 N N . ALA C 1 391 ? 42.487 10.361 79.162 1.00 16.64 391 ALA C N 1
ATOM 8583 C CA . ALA C 1 391 ? 43.030 9.326 78.246 1.00 21.63 391 ALA C CA 1
ATOM 8584 C C . ALA C 1 391 ? 43.661 8.176 79.045 1.00 18.61 391 ALA C C 1
ATOM 8585 O O . ALA C 1 391 ? 43.614 7.026 78.536 1.00 23.44 391 ALA C O 1
ATOM 8587 N N . THR C 1 392 ? 44.267 8.448 80.201 1.00 15.90 392 THR C N 1
ATOM 8588 C CA . THR C 1 392 ? 45.083 7.453 80.911 1.00 15.90 392 THR C CA 1
ATOM 8589 C C . THR C 1 392 ? 44.299 6.858 82.092 1.00 19.77 392 THR C C 1
ATOM 8590 O O . THR C 1 392 ? 44.744 5.870 82.616 1.00 17.02 392 THR C O 1
ATOM 8594 N N . GLY C 1 393 ? 43.238 7.515 82.547 1.00 17.73 393 GLY C N 1
ATOM 8595 C CA . GLY C 1 393 ? 42.526 7.162 83.785 1.00 16.94 393 GLY C CA 1
ATOM 8596 C C . GLY C 1 393 ? 43.356 7.419 85.045 1.00 19.81 393 GLY C C 1
ATOM 8597 O O . GLY C 1 393 ? 43.113 6.770 86.039 1.00 17.45 393 GLY C O 1
ATOM 8598 N N . GLN C 1 394 ? 44.315 8.348 85.002 1.00 14.50 394 GLN C N 1
ATOM 8599 C CA . GLN C 1 394 ? 45.182 8.653 86.158 1.00 13.74 394 GLN C CA 1
ATOM 8600 C C . GLN C 1 394 ? 45.177 10.165 86.412 1.00 14.52 394 GLN C C 1
ATOM 8601 O O . GLN C 1 394 ? 44.947 10.975 85.498 1.00 15.92 394 GLN C O 1
ATOM 8607 N N . ALA C 1 395 ? 45.438 10.534 87.635 1.00 12.64 395 ALA C N 1
ATOM 8608 C CA . ALA C 1 395 ? 45.707 11.911 88.029 1.00 16.56 395 ALA C CA 1
ATOM 8609 C C . ALA C 1 395 ? 46.974 12.415 87.333 1.00 18.14 395 ALA C C 1
ATOM 8610 O O . ALA C 1 395 ? 47.965 11.620 87.121 1.00 15.33 395 ALA C O 1
ATOM 8612 N N . VAL C 1 396 ? 46.966 13.716 87.096 1.00 13.10 396 VAL C N 1
ATOM 8613 C CA . VAL C 1 396 ? 48.119 14.358 86.434 1.00 13.41 396 VAL C CA 1
ATOM 8614 C C . VAL C 1 396 ? 48.561 15.536 87.305 1.00 16.73 396 VAL C C 1
ATOM 8615 O O . VAL C 1 396 ? 47.727 16.359 87.642 1.00 15.68 396 VAL C O 1
ATOM 8619 N N . THR C 1 397 ? 49.847 15.573 87.625 1.00 13.76 397 THR C N 1
ATOM 8620 C CA . THR C 1 397 ? 50.405 16.646 88.473 1.00 16.49 397 THR C CA 1
ATOM 8621 C C . THR C 1 397 ? 50.822 17.847 87.606 1.00 20.32 397 THR C C 1
ATOM 8622 O O . THR C 1 397 ? 51.210 17.636 86.461 1.00 19.92 397 THR C O 1
ATOM 8626 N N . LEU C 1 398 ? 50.717 19.058 88.154 1.00 19.64 398 LEU C N 1
ATOM 8627 C CA . LEU C 1 398 ? 51.140 20.291 87.442 1.00 20.85 398 LEU C CA 1
ATOM 8628 C C . LEU C 1 398 ? 52.150 21.047 88.309 1.00 30.32 398 LEU C C 1
ATOM 8629 O O . LEU C 1 398 ? 52.005 21.013 89.527 1.00 32.91 398 LEU C O 1
ATOM 8634 N N . GLU C 1 399 ? 53.104 21.721 87.684 1.00 28.93 399 GLU C N 1
ATOM 8635 C CA . GLU C 1 399 ? 54.161 22.476 88.410 1.00 40.52 399 GLU C CA 1
ATOM 8636 C C . GLU C 1 399 ? 54.231 23.912 87.861 1.00 36.25 399 GLU C C 1
ATOM 8637 O O . GLU C 1 399 ? 53.759 24.113 86.755 1.00 34.78 399 GLU C O 1
ATOM 8643 N N . GLN D 1 37 ? -3.670 60.193 36.247 1.00 65.68 2 GLN D N 1
ATOM 8644 C CA . GLN D 1 37 ? -3.887 59.837 37.685 1.00 69.42 2 GLN D CA 1
ATOM 8645 C C . GLN D 1 37 ? -3.044 58.603 38.035 1.00 60.13 2 GLN D C 1
ATOM 8646 O O . GLN D 1 37 ? -2.700 57.831 37.123 1.00 58.25 2 GLN D O 1
ATOM 8652 N N . LEU D 1 38 ? -2.795 58.389 39.322 1.00 53.04 3 LEU D N 1
ATOM 8653 C CA . LEU D 1 38 ? -2.063 57.185 39.771 1.00 51.36 3 LEU D CA 1
ATOM 8654 C C . LEU D 1 38 ? -2.957 55.938 39.598 1.00 41.82 3 LEU D C 1
ATOM 8655 O O . LEU D 1 38 ? -4.179 56.037 39.795 1.00 44.12 3 LEU D O 1
ATOM 8660 N N . VAL D 1 39 ? -2.371 54.815 39.217 1.00 36.96 4 VAL D N 1
ATOM 8661 C CA . VAL D 1 39 ? -3.085 53.519 39.222 1.00 26.31 4 VAL D CA 1
ATOM 8662 C C . VAL D 1 39 ? -2.749 52.823 40.543 1.00 27.52 4 VAL D C 1
ATOM 8663 O O . VAL D 1 39 ? -1.538 52.687 40.865 1.00 22.79 4 VAL D O 1
ATOM 8667 N N . ARG D 1 40 ? -3.774 52.453 41.297 1.00 20.34 5 ARG D N 1
ATOM 8668 C CA . ARG D 1 40 ? -3.566 51.781 42.604 1.00 22.71 5 ARG D CA 1
ATOM 8669 C C . ARG D 1 40 ? -3.942 50.323 42.438 1.00 22.67 5 ARG D C 1
ATOM 8670 O O . ARG D 1 40 ? -5.047 50.054 42.005 1.00 19.13 5 ARG D O 1
ATOM 8678 N N . TYR D 1 41 ? -2.984 49.439 42.738 1.00 16.97 6 TYR D N 1
ATOM 8679 C CA . TYR D 1 41 ? -3.244 48.000 42.632 1.00 15.88 6 TYR D CA 1
ATOM 8680 C C . TYR D 1 41 ? -3.586 47.342 43.973 1.00 18.09 6 TYR D C 1
ATOM 8681 O O . TYR D 1 41 ? -2.979 47.720 45.019 1.00 17.34 6 TYR D O 1
ATOM 8690 N N . GLY D 1 42 ? -4.474 46.358 43.924 1.00 14.84 7 GLY D N 1
ATOM 8691 C CA . GLY D 1 42 ? -4.621 45.370 45.001 1.00 12.40 7 GLY D CA 1
ATOM 8692 C C . GLY D 1 42 ? -4.024 44.019 44.552 1.00 15.04 7 GLY D C 1
ATOM 8693 O O . GLY D 1 42 ? -4.176 43.685 43.371 1.00 18.60 7 GLY D O 1
ATOM 8694 N N . ILE D 1 43 ? -3.324 43.312 45.439 1.00 15.70 8 ILE D N 1
ATOM 8695 C CA . ILE D 1 43 ? -2.702 41.998 45.128 1.00 16.50 8 ILE D CA 1
ATOM 8696 C C . ILE D 1 43 ? -3.323 40.923 46.037 1.00 17.83 8 ILE D C 1
ATOM 8697 O O . ILE D 1 43 ? -3.321 41.099 47.252 1.00 19.22 8 ILE D O 1
ATOM 8702 N N . ILE D 1 44 ? -3.861 39.875 45.456 1.00 14.47 9 ILE D N 1
ATOM 8703 C CA . ILE D 1 44 ? -4.431 38.693 46.165 1.00 16.31 9 ILE D CA 1
ATOM 8704 C C . ILE D 1 44 ? -3.452 37.530 45.998 1.00 20.84 9 ILE D C 1
ATOM 8705 O O . ILE D 1 44 ? -3.341 36.972 44.862 1.00 18.10 9 ILE D O 1
ATOM 8710 N N . GLY D 1 45 ? -2.738 37.198 47.065 1.00 18.42 10 GLY D N 1
ATOM 8711 C CA . GLY D 1 45 ? -1.672 36.184 46.970 1.00 15.87 10 GLY D CA 1
ATOM 8712 C C . GLY D 1 45 ? -0.346 36.840 46.632 1.00 17.73 10 GLY D C 1
ATOM 8713 O O . GLY D 1 45 ? -0.188 37.388 45.509 1.00 22.36 10 GLY D O 1
ATOM 8714 N N . CYS D 1 46 ? 0.596 36.798 47.589 1.00 18.21 11 CYS D N 1
ATOM 8715 C CA . CYS D 1 46 ? 1.839 37.570 47.448 1.00 18.31 11 CYS D CA 1
ATOM 8716 C C . CYS D 1 46 ? 3.023 36.768 47.966 1.00 24.42 11 CYS D C 1
ATOM 8717 O O . CYS D 1 46 ? 3.752 37.224 48.917 1.00 22.50 11 CYS D O 1
ATOM 8720 N N . GLY D 1 47 ? 3.230 35.631 47.307 1.00 22.27 12 GLY D N 1
ATOM 8721 C CA . GLY D 1 47 ? 4.452 34.817 47.455 1.00 22.30 12 GLY D CA 1
ATOM 8722 C C . GLY D 1 47 ? 5.480 35.178 46.389 1.00 20.03 12 GLY D C 1
ATOM 8723 O O . GLY D 1 47 ? 5.702 36.363 46.122 1.00 17.69 12 GLY D O 1
ATOM 8724 N N . MET D 1 48 ? 6.184 34.193 45.839 1.00 20.18 13 MET D N 1
ATOM 8725 C CA . MET D 1 48 ? 7.304 34.505 44.935 1.00 19.73 13 MET D CA 1
ATOM 8726 C C . MET D 1 48 ? 6.799 35.376 43.791 1.00 15.01 13 MET D C 1
ATOM 8727 O O . MET D 1 48 ? 7.387 36.439 43.509 1.00 17.67 13 MET D O 1
ATOM 8732 N N . MET D 1 49 ? 5.763 34.934 43.115 1.00 16.61 14 MET D N 1
ATOM 8733 C CA . MET D 1 49 ? 5.344 35.678 41.900 1.00 18.74 14 MET D CA 1
ATOM 8734 C C . MET D 1 49 ? 4.612 36.975 42.275 1.00 17.95 14 MET D C 1
ATOM 8735 O O . MET D 1 49 ? 4.831 37.990 41.593 1.00 15.87 14 MET D O 1
ATOM 8740 N N . GLY D 1 50 ? 3.867 37.013 43.382 1.00 16.87 15 GLY D N 1
ATOM 8741 C CA . GLY D 1 50 ? 3.245 38.279 43.842 1.00 14.69 15 GLY D CA 1
ATOM 8742 C C . GLY D 1 50 ? 4.311 39.318 44.236 1.00 15.40 15 GLY D C 1
ATOM 8743 O O . GLY D 1 50 ? 4.155 40.499 43.918 1.00 17.56 15 GLY D O 1
ATOM 8744 N N . GLN D 1 51 ? 5.449 38.828 44.791 1.00 15.18 16 GLN D N 1
ATOM 8745 C CA . GLN D 1 51 ? 6.623 39.696 45.063 1.00 15.93 16 GLN D CA 1
ATOM 8746 C C . GLN D 1 51 ? 7.212 40.205 43.744 1.00 14.24 16 GLN D C 1
ATOM 8747 O O . GLN D 1 51 ? 7.635 41.381 43.720 1.00 16.58 16 GLN D O 1
ATOM 8753 N N . GLU D 1 52 ? 7.207 39.391 42.679 1.00 17.36 17 GLU D N 1
ATOM 8754 C CA . GLU D 1 52 ? 7.725 39.852 41.363 1.00 17.76 17 GLU D CA 1
ATOM 8755 C C . GLU D 1 52 ? 6.768 40.916 40.782 1.00 14.93 17 GLU D C 1
ATOM 8756 O O . GLU D 1 52 ? 7.227 41.932 40.272 1.00 15.92 17 GLU D O 1
ATOM 8762 N N . HIS D 1 53 ? 5.460 40.725 40.969 1.00 15.06 18 HIS D N 1
ATOM 8763 C CA . HIS D 1 53 ? 4.475 41.785 40.652 1.00 15.15 18 HIS D CA 1
ATOM 8764 C C . HIS D 1 53 ? 4.835 43.034 41.458 1.00 14.09 18 HIS D C 1
ATOM 8765 O O . HIS D 1 53 ? 4.842 44.136 40.848 1.00 16.52 18 HIS D O 1
ATOM 8772 N N . LEU D 1 54 ? 5.068 42.912 42.772 1.00 18.05 19 LEU D N 1
ATOM 8773 C CA . LEU D 1 54 ? 5.293 44.143 43.608 1.00 19.24 19 LEU D CA 1
ATOM 8774 C C . LEU D 1 54 ? 6.502 44.884 43.019 1.00 20.11 19 LEU D C 1
ATOM 8775 O O . LEU D 1 54 ? 6.415 46.084 42.845 1.00 20.00 19 LEU D O 1
ATOM 8780 N N . ARG D 1 55 ? 7.575 44.164 42.689 1.00 19.88 20 ARG D N 1
ATOM 8781 C CA . ARG D 1 55 ? 8.832 44.841 42.287 1.00 18.82 20 ARG D CA 1
ATOM 8782 C C . ARG D 1 55 ? 8.648 45.514 40.930 1.00 21.68 20 ARG D C 1
ATOM 8783 O O . ARG D 1 55 ? 9.183 46.618 40.730 1.00 23.20 20 ARG D O 1
ATOM 8791 N N . ASN D 1 56 ? 7.898 44.888 40.030 1.00 16.30 21 ASN D N 1
ATOM 8792 C CA . ASN D 1 56 ? 7.756 45.422 38.653 1.00 14.99 21 ASN D CA 1
ATOM 8793 C C . ASN D 1 56 ? 6.739 46.564 38.633 1.00 18.70 21 ASN D C 1
ATOM 8794 O O . ASN D 1 56 ? 6.977 47.488 37.824 1.00 23.28 21 ASN D O 1
ATOM 8799 N N . ILE D 1 57 ? 5.665 46.495 39.436 1.00 17.73 22 ILE D N 1
ATOM 8800 C CA . ILE D 1 57 ? 4.718 47.643 39.565 1.00 19.36 22 ILE D CA 1
ATOM 8801 C C . ILE D 1 57 ? 5.553 48.848 40.048 1.00 20.67 22 ILE D C 1
ATOM 8802 O O . ILE D 1 57 ? 5.384 49.927 39.492 1.00 21.19 22 ILE D O 1
ATOM 8807 N N . ALA D 1 58 ? 6.454 48.624 41.013 1.00 21.53 23 ALA D N 1
ATOM 8808 C CA . ALA D 1 58 ? 7.236 49.710 41.642 1.00 22.73 23 ALA D CA 1
ATOM 8809 C C . ALA D 1 58 ? 8.036 50.432 40.552 1.00 29.71 23 ALA D C 1
ATOM 8810 O O . ALA D 1 58 ? 8.381 51.639 40.809 1.00 25.69 23 ALA D O 1
ATOM 8812 N N . LEU D 1 59 ? 8.357 49.763 39.420 1.00 22.88 24 LEU D N 1
ATOM 8813 C CA . LEU D 1 59 ? 9.188 50.360 38.343 1.00 25.81 24 LEU D CA 1
ATOM 8814 C C . LEU D 1 59 ? 8.335 51.182 37.364 1.00 26.64 24 LEU D C 1
ATOM 8815 O O . LEU D 1 59 ? 8.884 51.824 36.491 1.00 27.14 24 LEU D O 1
ATOM 8820 N N . LEU D 1 60 ? 7.016 51.133 37.477 1.00 22.89 25 LEU D N 1
ATOM 8821 C CA . LEU D 1 60 ? 6.110 51.871 36.572 1.00 25.37 25 LEU D CA 1
ATOM 8822 C C . LEU D 1 60 ? 5.858 53.252 37.148 1.00 34.62 25 LEU D C 1
ATOM 8823 O O . LEU D 1 60 ? 5.402 53.326 38.312 1.00 29.76 25 LEU D O 1
ATOM 8828 N N . ASP D 1 61 ? 6.000 54.284 36.340 1.00 37.11 26 ASP D N 1
ATOM 8829 C CA . ASP D 1 61 ? 5.626 55.671 36.724 1.00 37.96 26 ASP D CA 1
ATOM 8830 C C . ASP D 1 61 ? 4.122 55.691 36.939 1.00 38.44 26 ASP D C 1
ATOM 8831 O O . ASP D 1 61 ? 3.414 55.295 36.013 1.00 36.91 26 ASP D O 1
ATOM 8836 N N . GLY D 1 62 ? 3.676 56.156 38.101 1.00 28.98 27 GLY D N 1
ATOM 8837 C CA . GLY D 1 62 ? 2.267 56.455 38.371 1.00 35.85 27 GLY D CA 1
ATOM 8838 C C . GLY D 1 62 ? 1.489 55.236 38.819 1.00 35.84 27 GLY D C 1
ATOM 8839 O O . GLY D 1 62 ? 0.259 55.300 38.819 1.00 35.31 27 GLY D O 1
ATOM 8840 N N . ALA D 1 63 ? 2.145 54.144 39.187 1.00 33.69 28 ALA D N 1
ATOM 8841 C CA . ALA D 1 63 ? 1.480 52.941 39.724 1.00 27.78 28 ALA D CA 1
ATOM 8842 C C . ALA D 1 63 ? 1.980 52.711 41.146 1.00 27.11 28 ALA D C 1
ATOM 8843 O O . ALA D 1 63 ? 3.146 53.041 41.444 1.00 25.81 28 ALA D O 1
ATOM 8845 N N . GLY D 1 64 ? 1.149 52.091 41.965 1.00 22.15 29 GLY D N 1
ATOM 8846 C CA . GLY D 1 64 ? 1.533 51.704 43.319 1.00 23.12 29 GLY D CA 1
ATOM 8847 C C . GLY D 1 64 ? 0.639 50.592 43.799 1.00 18.42 29 GLY D C 1
ATOM 8848 O O . GLY D 1 64 ? -0.524 50.549 43.418 1.00 20.59 29 GLY D O 1
ATOM 8849 N N . VAL D 1 65 ? 1.158 49.787 44.713 1.00 18.37 30 VAL D N 1
ATOM 8850 C CA . VAL D 1 65 ? 0.384 48.722 45.381 1.00 17.33 30 VAL D CA 1
ATOM 8851 C C . VAL D 1 65 ? -0.174 49.320 46.676 1.00 28.06 30 VAL D C 1
ATOM 8852 O O . VAL D 1 65 ? 0.599 49.682 47.529 1.00 21.78 30 VAL D O 1
ATOM 8856 N N A SER D 1 66 ? -1.493 49.392 46.835 0.41 22.52 31 SER D N 1
ATOM 8857 N N B SER D 1 66 ? -1.500 49.434 46.796 0.59 22.33 31 SER D N 1
ATOM 8858 C CA A SER D 1 66 ? -2.113 49.975 48.061 0.41 23.77 31 SER D CA 1
ATOM 8859 C CA B SER D 1 66 ? -2.163 50.005 48.007 0.59 23.87 31 SER D CA 1
ATOM 8860 C C A SER D 1 66 ? -2.789 48.917 48.973 0.41 20.71 31 SER D C 1
ATOM 8861 C C B SER D 1 66 ? -2.701 48.911 48.973 0.59 20.83 31 SER D C 1
ATOM 8862 O O A SER D 1 66 ? -3.267 49.305 50.088 0.41 24.96 31 SER D O 1
ATOM 8863 O O B SER D 1 66 ? -3.006 49.244 50.170 0.59 25.73 31 SER D O 1
ATOM 8868 N N . ALA D 1 67 ? -2.869 47.661 48.478 1.00 17.30 32 ALA D N 1
ATOM 8869 C CA . ALA D 1 67 ? -3.602 46.626 49.237 1.00 19.40 32 ALA D CA 1
ATOM 8870 C C . ALA D 1 67 ? -3.048 45.262 48.872 1.00 19.22 32 ALA D C 1
ATOM 8871 O O . ALA D 1 67 ? -2.841 45.005 47.668 1.00 16.98 32 ALA D O 1
ATOM 8873 N N . ILE D 1 68 ? -2.887 44.434 49.882 1.00 18.47 33 ILE D N 1
ATOM 8874 C CA . ILE D 1 68 ? -2.409 43.041 49.762 1.00 18.51 33 ILE D CA 1
ATOM 8875 C C . ILE D 1 68 ? -3.208 42.132 50.688 1.00 22.62 33 ILE D C 1
ATOM 8876 O O . ILE D 1 68 ? -3.389 42.487 51.892 1.00 22.35 33 ILE D O 1
ATOM 8881 N N . PHE D 1 69 ? -3.675 41.001 50.160 1.00 15.24 34 PHE D N 1
ATOM 8882 C CA . PHE D 1 69 ? -4.127 39.859 50.986 1.00 15.84 34 PHE D CA 1
ATOM 8883 C C . PHE D 1 69 ? -3.117 38.725 50.822 1.00 20.72 34 PHE D C 1
ATOM 8884 O O . PHE D 1 69 ? -2.986 38.172 49.729 1.00 19.98 34 PHE D O 1
ATOM 8892 N N . GLU D 1 70 ? -2.402 38.386 51.879 1.00 19.91 35 GLU D N 1
ATOM 8893 C CA . GLU D 1 70 ? -1.421 37.276 51.860 1.00 23.03 35 GLU D CA 1
ATOM 8894 C C . GLU D 1 70 ? -1.523 36.583 53.220 1.00 22.65 35 GLU D C 1
ATOM 8895 O O . GLU D 1 70 ? -1.263 37.216 54.234 1.00 22.14 35 GLU D O 1
ATOM 8901 N N . PRO D 1 71 ? -2.087 35.362 53.286 1.00 19.54 36 PRO D N 1
ATOM 8902 C CA . PRO D 1 71 ? -2.348 34.722 54.587 1.00 27.20 36 PRO D CA 1
ATOM 8903 C C . PRO D 1 71 ? -1.107 34.134 55.293 1.00 24.77 36 PRO D C 1
ATOM 8904 O O . PRO D 1 71 ? -1.211 33.774 56.497 1.00 32.44 36 PRO D O 1
ATOM 8908 N N . ASP D 1 72 ? 0.030 34.043 54.617 1.00 21.91 37 ASP D N 1
ATOM 8909 C CA . ASP D 1 72 ? 1.262 33.445 55.183 1.00 26.33 37 ASP D CA 1
ATOM 8910 C C . ASP D 1 72 ? 2.130 34.536 55.817 1.00 23.16 37 ASP D C 1
ATOM 8911 O O . ASP D 1 72 ? 2.529 35.464 55.061 1.00 27.04 37 ASP D O 1
ATOM 8916 N N . ALA D 1 73 ? 2.444 34.412 57.128 1.00 31.04 38 ALA D N 1
ATOM 8917 C CA . ALA D 1 73 ? 3.180 35.453 57.869 1.00 29.58 38 ALA D CA 1
ATOM 8918 C C . ALA D 1 73 ? 4.513 35.794 57.105 1.00 28.94 38 ALA D C 1
ATOM 8919 O O . ALA D 1 73 ? 4.844 36.988 56.956 1.00 34.46 38 ALA D O 1
ATOM 8921 N N . ALA D 1 74 ? 5.298 34.738 56.822 1.00 28.69 39 ALA D N 1
ATOM 8922 C CA . ALA D 1 74 ? 6.690 34.941 56.306 1.00 27.97 39 ALA D CA 1
ATOM 8923 C C . ALA D 1 74 ? 6.546 35.746 55.010 1.00 25.51 39 ALA D C 1
ATOM 8924 O O . ALA D 1 74 ? 7.316 36.659 54.726 1.00 25.06 39 ALA D O 1
ATOM 8926 N N . MET D 1 75 ? 5.524 35.457 54.240 1.00 28.43 40 MET D N 1
ATOM 8927 C CA . MET D 1 75 ? 5.348 36.137 52.941 1.00 27.15 40 MET D CA 1
ATOM 8928 C C . MET D 1 75 ? 4.862 37.566 53.271 1.00 27.16 40 MET D C 1
ATOM 8929 O O . MET D 1 75 ? 5.244 38.504 52.604 1.00 23.82 40 MET D O 1
ATOM 8934 N N . GLN D 1 76 ? 4.036 37.713 54.317 1.00 25.12 41 GLN D N 1
ATOM 8935 C CA . GLN D 1 76 ? 3.552 39.065 54.692 1.00 26.36 41 GLN D CA 1
ATOM 8936 C C . GLN D 1 76 ? 4.754 39.986 55.049 1.00 25.73 41 GLN D C 1
ATOM 8937 O O . GLN D 1 76 ? 4.777 41.206 54.706 1.00 30.76 41 GLN D O 1
ATOM 8943 N N . ARG D 1 77 ? 5.747 39.341 55.755 1.00 26.34 42 ARG D N 1
ATOM 8944 C CA . ARG D 1 77 ? 6.934 40.113 56.159 1.00 28.32 42 ARG D CA 1
ATOM 8945 C C . ARG D 1 77 ? 7.684 40.501 54.876 1.00 26.54 42 ARG D C 1
ATOM 8946 O O . ARG D 1 77 ? 8.109 41.702 54.810 1.00 27.28 42 ARG D O 1
ATOM 8954 N N . ALA D 1 78 ? 7.806 39.559 53.911 1.00 24.01 43 ALA D N 1
ATOM 8955 C CA . ALA D 1 78 ? 8.639 39.724 52.682 1.00 27.84 43 ALA D CA 1
ATOM 8956 C C . ALA D 1 78 ? 7.998 40.792 51.745 1.00 22.95 43 ALA D C 1
ATOM 8957 O O . ALA D 1 78 ? 8.666 41.702 51.196 1.00 26.04 43 ALA D O 1
ATOM 8959 N N . ALA D 1 79 ? 6.680 40.742 51.644 1.00 28.54 44 ALA D N 1
ATOM 8960 C CA . ALA D 1 79 ? 5.882 41.711 50.858 1.00 25.21 44 ALA D CA 1
ATOM 8961 C C . ALA D 1 79 ? 5.968 43.099 51.514 1.00 25.24 44 ALA D C 1
ATOM 8962 O O . ALA D 1 79 ? 6.115 44.089 50.794 1.00 24.84 44 ALA D O 1
ATOM 8964 N N . HIS D 1 80 ? 5.867 43.167 52.849 1.00 26.61 45 HIS D N 1
ATOM 8965 C CA . HIS D 1 80 ? 5.887 44.433 53.633 1.00 27.02 45 HIS D CA 1
ATOM 8966 C C . HIS D 1 80 ? 7.286 45.119 53.533 1.00 25.24 45 HIS D C 1
ATOM 8967 O O . HIS D 1 80 ? 7.369 46.366 53.435 1.00 30.19 45 HIS D O 1
ATOM 8974 N N . ALA D 1 81 ? 8.357 44.289 53.388 1.00 28.64 46 ALA D N 1
ATOM 8975 C CA . ALA D 1 81 ? 9.721 44.825 53.176 1.00 25.79 46 ALA D CA 1
ATOM 8976 C C . ALA D 1 81 ? 9.871 45.396 51.753 1.00 31.69 46 ALA D C 1
ATOM 8977 O O . ALA D 1 81 ? 10.585 46.468 51.581 1.00 31.19 46 ALA D O 1
ATOM 8979 N N . ILE D 1 82 ? 9.166 44.810 50.768 1.00 27.28 47 ILE D N 1
ATOM 8980 C CA . ILE D 1 82 ? 9.248 45.293 49.365 1.00 26.10 47 ILE D CA 1
ATOM 8981 C C . ILE D 1 82 ? 8.393 46.560 49.222 1.00 19.92 47 ILE D C 1
ATOM 8982 O O . ILE D 1 82 ? 8.866 47.539 48.629 1.00 25.61 47 ILE D O 1
ATOM 8987 N N . ALA D 1 83 ? 7.147 46.510 49.670 1.00 20.13 48 ALA D N 1
ATOM 8988 C CA . ALA D 1 83 ? 6.136 47.568 49.459 1.00 26.98 48 ALA D CA 1
ATOM 8989 C C . ALA D 1 83 ? 5.643 48.065 50.809 1.00 24.98 48 ALA D C 1
ATOM 8990 O O . ALA D 1 83 ? 4.518 47.759 51.198 1.00 23.72 48 ALA D O 1
ATOM 8992 N N . PRO D 1 84 ? 6.473 48.845 51.545 1.00 28.48 49 PRO D N 1
ATOM 8993 C CA . PRO D 1 84 ? 6.122 49.252 52.899 1.00 30.58 49 PRO D CA 1
ATOM 8994 C C . PRO D 1 84 ? 4.843 50.086 53.059 1.00 27.12 49 PRO D C 1
ATOM 8995 O O . PRO D 1 84 ? 4.342 50.189 54.160 1.00 30.68 49 PRO D O 1
ATOM 8999 N N . GLN D 1 85 ? 4.372 50.729 51.998 1.00 22.95 50 GLN D N 1
ATOM 9000 C CA . GLN D 1 85 ? 3.184 51.614 52.133 1.00 28.99 50 GLN D CA 1
ATOM 9001 C C . GLN D 1 85 ? 1.907 50.793 51.950 1.00 29.14 50 GLN D C 1
ATOM 9002 O O . GLN D 1 85 ? 0.854 51.335 52.230 1.00 28.01 50 GLN D O 1
ATOM 9008 N N . ALA D 1 86 ? 1.983 49.555 51.446 1.00 25.23 51 ALA D N 1
ATOM 9009 C CA . ALA D 1 86 ? 0.797 48.721 51.137 1.00 22.73 51 ALA D CA 1
ATOM 9010 C C . ALA D 1 86 ? 0.086 48.309 52.417 1.00 24.61 51 ALA D C 1
ATOM 9011 O O . ALA D 1 86 ? 0.766 47.859 53.294 1.00 25.20 51 ALA D O 1
ATOM 9013 N N . ALA D 1 87 ? -1.253 48.398 52.465 1.00 21.18 52 ALA D N 1
ATOM 9014 C CA . ALA D 1 87 ? -2.042 47.883 53.620 1.00 23.90 52 ALA D CA 1
ATOM 9015 C C . ALA D 1 87 ? -2.341 46.399 53.426 1.00 25.81 52 ALA D C 1
ATOM 9016 O O . ALA D 1 87 ? -2.722 45.994 52.295 1.00 20.61 52 ALA D O 1
ATOM 9018 N N . PHE D 1 88 ? -2.270 45.648 54.538 1.00 20.40 53 PHE D N 1
ATOM 9019 C CA . PHE D 1 88 ? -2.650 44.212 54.529 1.00 19.72 53 PHE D CA 1
ATOM 9020 C C . PHE D 1 88 ? -4.086 44.063 55.017 1.00 23.28 53 PHE D C 1
ATOM 9021 O O . PHE D 1 88 ? -4.484 44.759 55.910 1.00 27.10 53 PHE D O 1
ATOM 9029 N N . TYR D 1 89 ? -4.798 43.117 54.429 1.00 18.57 54 TYR D N 1
ATOM 9030 C CA . TYR D 1 89 ? -6.195 42.809 54.775 1.00 19.16 54 TYR D CA 1
ATOM 9031 C C . TYR D 1 89 ? -6.295 41.354 55.169 1.00 25.56 54 TYR D C 1
ATOM 9032 O O . TYR D 1 89 ? -5.579 40.511 54.629 1.00 27.13 54 TYR D O 1
ATOM 9041 N N . PRO D 1 90 ? -7.210 41.025 56.105 1.00 23.85 55 PRO D N 1
ATOM 9042 C CA . PRO D 1 90 ? -7.322 39.646 56.579 1.00 24.67 55 PRO D CA 1
ATOM 9043 C C . PRO D 1 90 ? -8.082 38.745 55.600 1.00 25.41 55 PRO D C 1
ATOM 9044 O O . PRO D 1 90 ? -8.139 37.599 55.846 1.00 28.60 55 PRO D O 1
ATOM 9048 N N . SER D 1 91 ? -8.697 39.276 54.553 1.00 20.24 56 SER D N 1
ATOM 9049 C CA . SER D 1 91 ? -9.478 38.446 53.593 1.00 21.06 56 SER D CA 1
ATOM 9050 C C . SER D 1 91 ? -9.692 39.219 52.294 1.00 22.93 56 SER D C 1
ATOM 9051 O O . SER D 1 91 ? -9.530 40.477 52.259 1.00 20.17 56 SER D O 1
ATOM 9054 N N . VAL D 1 92 ? -10.020 38.489 51.251 1.00 19.27 57 VAL D N 1
ATOM 9055 C CA . VAL D 1 92 ? -10.448 39.119 49.975 1.00 21.04 57 VAL D CA 1
ATOM 9056 C C . VAL D 1 92 ? -11.674 40.038 50.272 1.00 17.24 57 VAL D C 1
ATOM 9057 O O . VAL D 1 92 ? -11.709 41.182 49.805 1.00 17.63 57 VAL D O 1
ATOM 9061 N N . GLN D 1 93 ? -12.674 39.553 51.007 1.00 17.04 58 GLN D N 1
ATOM 9062 C CA . GLN D 1 93 ? -13.859 40.390 51.315 1.00 16.84 58 GLN D CA 1
ATOM 9063 C C . GLN D 1 93 ? -13.410 41.731 51.909 1.00 19.88 58 GLN D C 1
ATOM 9064 O O . GLN D 1 93 ? -13.967 42.800 51.503 1.00 18.27 58 GLN D O 1
ATOM 9070 N N . ALA D 1 94 ? -12.475 41.721 52.854 1.00 18.13 59 ALA D N 1
ATOM 9071 C CA . ALA D 1 94 ? -12.109 42.938 53.626 1.00 17.34 59 ALA D CA 1
ATOM 9072 C C . ALA D 1 94 ? -11.368 43.883 52.671 1.00 20.44 59 ALA D C 1
ATOM 9073 O O . ALA D 1 94 ? -11.575 45.086 52.749 1.00 17.07 59 ALA D O 1
ATOM 9075 N N . LEU D 1 95 ? -10.475 43.339 51.848 1.00 17.52 60 LEU D N 1
ATOM 9076 C CA . LEU D 1 95 ? -9.744 44.146 50.850 1.00 18.37 60 LEU D CA 1
ATOM 9077 C C . LEU D 1 95 ? -10.731 44.803 49.874 1.00 13.03 60 LEU D C 1
ATOM 9078 O O . LEU D 1 95 ? -10.657 46.006 49.673 1.00 16.57 60 LEU D O 1
ATOM 9083 N N . LEU D 1 96 ? -11.680 44.051 49.338 1.00 12.94 61 LEU D N 1
ATOM 9084 C CA . LEU D 1 96 ? -12.613 44.603 48.320 1.00 12.48 61 LEU D CA 1
ATOM 9085 C C . LEU D 1 96 ? -13.569 45.586 48.979 1.00 14.64 61 LEU D C 1
ATOM 9086 O O . LEU D 1 96 ? -14.013 46.534 48.307 1.00 17.57 61 LEU D O 1
ATOM 9091 N N . ALA D 1 97 ? -13.891 45.406 50.263 1.00 16.82 62 ALA D N 1
ATOM 9092 C CA . ALA D 1 97 ? -14.838 46.308 50.946 1.00 17.32 62 ALA D CA 1
ATOM 9093 C C . ALA D 1 97 ? -14.262 47.740 51.079 1.00 14.67 62 ALA D C 1
ATOM 9094 O O . ALA D 1 97 ? -15.008 48.713 50.821 1.00 16.62 62 ALA D O 1
ATOM 9096 N N . SER D 1 98 ? -12.976 47.861 51.449 1.00 16.20 63 SER D N 1
ATOM 9097 C CA . SER D 1 98 ? -12.422 49.137 51.963 1.00 18.90 63 SER D CA 1
ATOM 9098 C C . SER D 1 98 ? -11.303 49.715 51.103 1.00 19.26 63 SER D C 1
ATOM 9099 O O . SER D 1 98 ? -11.137 50.928 51.212 1.00 20.45 63 SER D O 1
ATOM 9102 N N . ALA D 1 99 ? -10.593 48.944 50.272 1.00 15.48 64 ALA D N 1
ATOM 9103 C CA . ALA D 1 99 ? -9.358 49.464 49.634 1.00 18.74 64 ALA D CA 1
ATOM 9104 C C . ALA D 1 99 ? -9.737 50.474 48.536 1.00 18.12 64 ALA D C 1
ATOM 9105 O O . ALA D 1 99 ? -10.766 50.270 47.799 1.00 19.24 64 ALA D O 1
ATOM 9107 N N . ASP D 1 100 ? -8.889 51.491 48.353 1.00 14.99 65 ASP D N 1
ATOM 9108 C CA . ASP D 1 100 ? -9.005 52.393 47.180 1.00 21.15 65 ASP D CA 1
ATOM 9109 C C . ASP D 1 100 ? -8.081 51.838 46.096 1.00 24.65 65 ASP D C 1
ATOM 9110 O O . ASP D 1 100 ? -6.907 52.179 46.060 1.00 22.26 65 ASP D O 1
ATOM 9115 N N . ILE D 1 101 ? -8.608 51.010 45.231 1.00 20.40 66 ILE D N 1
ATOM 9116 C CA . ILE D 1 101 ? -7.778 50.384 44.169 1.00 20.45 66 ILE D CA 1
ATOM 9117 C C . ILE D 1 101 ? -8.522 50.550 42.858 1.00 21.96 66 ILE D C 1
ATOM 9118 O O . ILE D 1 101 ? -9.737 50.627 42.860 1.00 21.34 66 ILE D O 1
ATOM 9123 N N . ASP D 1 102 ? -7.759 50.551 41.781 1.00 18.63 67 ASP D N 1
ATOM 9124 C CA . ASP D 1 102 ? -8.261 50.609 40.388 1.00 15.13 67 ASP D CA 1
ATOM 9125 C C . ASP D 1 102 ? -8.274 49.225 39.713 1.00 18.78 67 ASP D C 1
ATOM 9126 O O . ASP D 1 102 ? -8.900 49.102 38.665 1.00 18.39 67 ASP D O 1
ATOM 9131 N N . CYS D 1 103 ? -7.501 48.263 40.223 1.00 16.88 68 CYS D N 1
ATOM 9132 C CA . CYS D 1 103 ? -7.293 46.968 39.545 1.00 18.33 68 CYS D CA 1
ATOM 9133 C C . CYS D 1 103 ? -6.679 45.966 40.512 1.00 21.50 68 CYS D C 1
ATOM 9134 O O . CYS D 1 103 ? -6.275 46.372 41.637 1.00 15.98 68 CYS D O 1
ATOM 9137 N N . LEU D 1 104 ? -6.782 44.689 40.161 1.00 16.25 69 LEU D N 1
ATOM 9138 C CA . LEU D 1 104 ? -6.390 43.597 41.057 1.00 13.31 69 LEU D CA 1
ATOM 9139 C C . LEU D 1 104 ? -5.437 42.674 40.301 1.00 18.05 69 LEU D C 1
ATOM 9140 O O . LEU D 1 104 ? -5.615 42.501 39.072 1.00 17.19 69 LEU D O 1
ATOM 9145 N N . VAL D 1 105 ? -4.490 42.118 41.035 1.00 14.96 70 VAL D N 1
ATOM 9146 C CA . VAL D 1 105 ? -3.642 41.018 40.563 1.00 15.29 70 VAL D CA 1
ATOM 9147 C C . VAL D 1 105 ? -3.958 39.801 41.428 1.00 17.95 70 VAL D C 1
ATOM 9148 O O . VAL D 1 105 ? -3.946 39.955 42.641 1.00 16.92 70 VAL D O 1
ATOM 9152 N N . ILE D 1 106 ? -4.229 38.663 40.821 1.00 15.39 71 ILE D N 1
ATOM 9153 C CA . ILE D 1 106 ? -4.343 37.370 41.544 1.00 14.15 71 ILE D CA 1
ATOM 9154 C C . ILE D 1 106 ? -3.047 36.610 41.311 1.00 18.23 71 ILE D C 1
ATOM 9155 O O . ILE D 1 106 ? -2.746 36.282 40.176 1.00 14.02 71 ILE D O 1
ATOM 9160 N N . ALA D 1 107 ? -2.319 36.358 42.399 1.00 17.47 72 ALA D N 1
ATOM 9161 C CA . ALA D 1 107 ? -1.079 35.544 42.383 1.00 17.54 72 ALA D CA 1
ATOM 9162 C C . ALA D 1 107 ? -1.133 34.522 43.522 1.00 16.02 72 ALA D C 1
ATOM 9163 O O . ALA D 1 107 ? -0.053 34.105 44.016 1.00 16.71 72 ALA D O 1
ATOM 9165 N N . SER D 1 108 ? -2.333 34.025 43.809 1.00 14.06 73 SER D N 1
ATOM 9166 C CA . SER D 1 108 ? -2.566 32.847 44.678 1.00 15.52 73 SER D CA 1
ATOM 9167 C C . SER D 1 108 ? -2.232 31.544 43.944 1.00 14.39 73 SER D C 1
ATOM 9168 O O . SER D 1 108 ? -1.992 31.524 42.724 1.00 14.79 73 SER D O 1
ATOM 9171 N N . PRO D 1 109 ? -2.167 30.403 44.663 1.00 16.86 74 PRO D N 1
ATOM 9172 C CA . PRO D 1 109 ? -1.903 29.119 44.007 1.00 17.83 74 PRO D CA 1
ATOM 9173 C C . PRO D 1 109 ? -2.963 28.818 42.951 1.00 16.79 74 PRO D C 1
ATOM 9174 O O . PRO D 1 109 ? -4.092 29.325 43.106 1.00 15.91 74 PRO D O 1
ATOM 9178 N N . ASN D 1 110 ? -2.542 28.068 41.906 1.00 15.51 75 ASN D N 1
ATOM 9179 C CA . ASN D 1 110 ? -3.377 27.748 40.706 1.00 14.74 75 ASN D CA 1
ATOM 9180 C C . ASN D 1 110 ? -4.816 27.381 41.124 1.00 16.18 75 ASN D C 1
ATOM 9181 O O . ASN D 1 110 ? -5.768 27.918 40.541 1.00 15.12 75 ASN D O 1
ATOM 9186 N N . TYR D 1 111 ? -4.987 26.472 42.067 1.00 15.26 76 TYR D N 1
ATOM 9187 C CA . TYR D 1 111 ? -6.327 25.898 42.364 1.00 15.02 76 TYR D CA 1
ATOM 9188 C C . TYR D 1 111 ? -7.256 26.976 42.968 1.00 15.70 76 TYR D C 1
ATOM 9189 O O . TYR D 1 111 ? -8.423 26.664 43.049 1.00 16.19 76 TYR D O 1
ATOM 9198 N N . CYS D 1 112 ? -6.746 28.144 43.392 1.00 16.11 77 CYS D N 1
ATOM 9199 C CA . CYS D 1 112 ? -7.541 29.204 44.054 1.00 18.10 77 CYS D CA 1
ATOM 9200 C C . CYS D 1 112 ? -8.174 30.119 43.000 1.00 19.74 77 CYS D C 1
ATOM 9201 O O . CYS D 1 112 ? -9.131 30.848 43.372 1.00 14.25 77 CYS D O 1
ATOM 9204 N N . HIS D 1 113 ? -7.650 30.113 41.754 1.00 15.85 78 HIS D N 1
ATOM 9205 C CA . HIS D 1 113 ? -7.931 31.237 40.827 1.00 15.39 78 HIS D CA 1
ATOM 9206 C C . HIS D 1 113 ? -9.430 31.292 40.529 1.00 16.42 78 HIS D C 1
ATOM 9207 O O . HIS D 1 113 ? -10.002 32.418 40.541 1.00 15.46 78 HIS D O 1
ATOM 9214 N N . ALA D 1 114 ? -10.045 30.168 40.162 1.00 15.85 79 ALA D N 1
ATOM 9215 C CA . ALA D 1 114 ? -11.444 30.184 39.667 1.00 16.43 79 ALA D CA 1
ATOM 9216 C C . ALA D 1 114 ? -12.386 30.686 40.770 1.00 16.95 79 ALA D C 1
ATOM 9217 O O . ALA D 1 114 ? -13.238 31.569 40.503 1.00 15.44 79 ALA D O 1
ATOM 9219 N N . ASP D 1 115 ? -12.227 30.178 41.994 1.00 17.31 80 ASP D N 1
ATOM 9220 C CA . ASP D 1 115 ? -13.071 30.620 43.135 1.00 20.82 80 ASP D CA 1
ATOM 9221 C C . ASP D 1 115 ? -12.855 32.128 43.371 1.00 19.67 80 ASP D C 1
ATOM 9222 O O . ASP D 1 115 ? -13.846 32.824 43.570 1.00 17.71 80 ASP D O 1
ATOM 9227 N N . GLN D 1 116 ? -11.604 32.637 43.309 1.00 16.62 81 GLN D N 1
ATOM 9228 C CA . GLN D 1 116 ? -11.353 34.076 43.578 1.00 15.00 81 GLN D CA 1
ATOM 9229 C C . GLN D 1 116 ? -11.941 34.936 42.451 1.00 19.93 81 GLN D C 1
ATOM 9230 O O . GLN D 1 116 ? -12.416 35.992 42.775 1.00 15.95 81 GLN D O 1
ATOM 9236 N N . ILE D 1 117 ? -11.901 34.511 41.175 1.00 15.29 82 ILE D N 1
ATOM 9237 C CA . ILE D 1 117 ? -12.560 35.274 40.076 1.00 14.36 82 ILE D CA 1
ATOM 9238 C C . ILE D 1 117 ? -14.054 35.356 40.414 1.00 16.38 82 ILE D C 1
ATOM 9239 O O . ILE D 1 117 ? -14.625 36.444 40.289 1.00 17.60 82 ILE D O 1
ATOM 9244 N N . VAL D 1 118 ? -14.668 34.235 40.779 1.00 15.30 83 VAL D N 1
ATOM 9245 C CA . VAL D 1 118 ? -16.136 34.197 41.026 1.00 14.09 83 VAL D CA 1
ATOM 9246 C C . VAL D 1 118 ? -16.433 35.112 42.221 1.00 15.93 83 VAL D C 1
ATOM 9247 O O . VAL D 1 118 ? -17.390 35.885 42.166 1.00 17.33 83 VAL D O 1
ATOM 9251 N N . GLU D 1 119 ? -15.565 35.090 43.235 1.00 16.94 84 GLU D N 1
ATOM 9252 C CA . GLU D 1 119 ? -15.788 35.905 44.456 1.00 19.99 84 GLU D CA 1
ATOM 9253 C C . GLU D 1 119 ? -15.700 37.404 44.073 1.00 20.72 84 GLU D C 1
ATOM 9254 O O . GLU D 1 119 ? -16.564 38.204 44.478 1.00 18.97 84 GLU D O 1
ATOM 9260 N N . ILE D 1 120 ? -14.667 37.793 43.329 1.00 15.14 85 ILE D N 1
ATOM 9261 C CA . ILE D 1 120 ? -14.474 39.206 42.932 1.00 15.85 85 ILE D CA 1
ATOM 9262 C C . ILE D 1 120 ? -15.707 39.586 42.101 1.00 17.24 85 ILE D C 1
ATOM 9263 O O . ILE D 1 120 ? -16.242 40.690 42.326 1.00 16.89 85 ILE D O 1
ATOM 9268 N N . ALA D 1 121 ? -16.111 38.745 41.131 1.00 17.56 86 ALA D N 1
ATOM 9269 C CA . ALA D 1 121 ? -17.288 39.030 40.272 1.00 14.01 86 ALA D CA 1
ATOM 9270 C C . ALA D 1 121 ? -18.542 39.314 41.123 1.00 19.34 86 ALA D C 1
ATOM 9271 O O . ALA D 1 121 ? -19.359 40.152 40.681 1.00 17.65 86 ALA D O 1
ATOM 9273 N N . ALA D 1 122 ? -18.739 38.614 42.247 1.00 15.78 87 ALA D N 1
ATOM 9274 C CA . ALA D 1 122 ? -19.920 38.748 43.120 1.00 18.45 87 ALA D CA 1
ATOM 9275 C C . ALA D 1 122 ? -19.780 39.945 44.068 1.00 23.65 87 ALA D C 1
ATOM 9276 O O . ALA D 1 122 ? -20.780 40.309 44.672 1.00 20.89 87 ALA D O 1
ATOM 9278 N N . THR D 1 123 ? -18.581 40.523 44.203 1.00 16.45 88 THR D N 1
ATOM 9279 C CA . THR D 1 123 ? -18.234 41.445 45.330 1.00 20.11 88 THR D CA 1
ATOM 9280 C C . THR D 1 123 ? -17.905 42.855 44.817 1.00 22.90 88 THR D C 1
ATOM 9281 O O . THR D 1 123 ? -18.453 43.808 45.322 1.00 18.32 88 THR D O 1
ATOM 9285 N N . ARG D 1 124 ? -17.014 42.945 43.835 1.00 15.89 89 ARG D N 1
ATOM 9286 C CA . ARG D 1 124 ? -16.476 44.232 43.369 1.00 15.35 89 ARG D CA 1
ATOM 9287 C C . ARG D 1 124 ? -15.707 44.031 42.068 1.00 18.42 89 ARG D C 1
ATOM 9288 O O . ARG D 1 124 ? -14.492 43.847 42.065 1.00 16.90 89 ARG D O 1
ATOM 9296 N N . PRO D 1 125 ? -16.400 44.004 40.920 1.00 16.88 90 PRO D N 1
ATOM 9297 C CA . PRO D 1 125 ? -15.708 43.792 39.649 1.00 21.58 90 PRO D CA 1
ATOM 9298 C C . PRO D 1 125 ? -14.785 44.959 39.318 1.00 21.15 90 PRO D C 1
ATOM 9299 O O . PRO D 1 125 ? -15.196 46.078 39.384 1.00 23.63 90 PRO D O 1
ATOM 9303 N N . LEU D 1 126 ? -13.521 44.647 39.155 1.00 15.98 91 LEU D N 1
ATOM 9304 C CA . LEU D 1 126 ? -12.439 45.545 38.769 1.00 14.95 91 LEU D CA 1
ATOM 9305 C C . LEU D 1 126 ? -11.642 44.892 37.646 1.00 18.14 91 LEU D C 1
ATOM 9306 O O . LEU D 1 126 ? -11.596 43.668 37.492 1.00 18.43 91 LEU D O 1
ATOM 9311 N N . PRO D 1 127 ? -10.903 45.715 36.887 1.00 16.18 92 PRO D N 1
ATOM 9312 C CA . PRO D 1 127 ? -9.923 45.174 35.940 1.00 14.87 92 PRO D CA 1
ATOM 9313 C C . PRO D 1 127 ? -9.038 44.167 36.681 1.00 16.75 92 PRO D C 1
ATOM 9314 O O . PRO D 1 127 ? -8.530 44.495 37.718 1.00 14.64 92 PRO D O 1
ATOM 9318 N N . LEU D 1 128 ? -8.870 42.974 36.133 1.00 15.00 93 LEU D N 1
ATOM 9319 C CA . LEU D 1 128 ? -8.217 41.860 36.844 1.00 14.15 93 LEU D CA 1
ATOM 9320 C C . LEU D 1 128 ? -7.071 41.313 35.999 1.00 15.61 93 LEU D C 1
ATOM 9321 O O . LEU D 1 128 ? -7.273 41.051 34.832 1.00 15.04 93 LEU D O 1
ATOM 9326 N N . LEU D 1 129 ? -5.894 41.218 36.577 1.00 12.75 94 LEU D N 1
ATOM 9327 C CA . LEU D 1 129 ? -4.726 40.490 36.029 1.00 12.86 94 LEU D CA 1
ATOM 9328 C C . LEU D 1 129 ? -4.622 39.176 36.822 1.00 14.93 94 LEU D C 1
ATOM 9329 O O . LEU D 1 129 ? -4.171 39.204 37.973 1.00 15.15 94 LEU D O 1
ATOM 9334 N N . VAL D 1 130 ? -5.122 38.077 36.232 1.00 13.22 95 VAL D N 1
ATOM 9335 C CA . VAL D 1 130 ? -5.134 36.757 36.907 1.00 14.60 95 VAL D CA 1
ATOM 9336 C C . VAL D 1 130 ? -3.906 35.967 36.477 1.00 13.12 95 VAL D C 1
ATOM 9337 O O . VAL D 1 130 ? -3.696 35.741 35.253 1.00 13.61 95 VAL D O 1
ATOM 9341 N N . GLU D 1 131 ? -3.118 35.503 37.454 1.00 13.63 96 GLU D N 1
ATOM 9342 C CA . GLU D 1 131 ? -1.967 34.661 37.090 1.00 14.72 96 GLU D CA 1
ATOM 9343 C C . GLU D 1 131 ? -2.440 33.424 36.326 1.00 13.73 96 GLU D C 1
ATOM 9344 O O . GLU D 1 131 ? -3.534 32.914 36.527 1.00 13.45 96 GLU D O 1
ATOM 9350 N N . LYS D 1 132 ? -1.578 32.932 35.447 1.00 12.83 97 LYS D N 1
ATOM 9351 C CA . LYS D 1 132 ? -1.837 31.625 34.813 1.00 12.00 97 LYS D CA 1
ATOM 9352 C C . LYS D 1 132 ? -1.617 30.536 35.863 1.00 13.12 97 LYS D C 1
ATOM 9353 O O . LYS D 1 132 ? -1.000 30.732 36.932 1.00 14.26 97 LYS D O 1
ATOM 9359 N N . PRO D 1 133 ? -2.142 29.336 35.642 1.00 11.72 98 PRO D N 1
ATOM 9360 C CA . PRO D 1 133 ? -3.135 29.073 34.624 1.00 11.53 98 PRO D CA 1
ATOM 9361 C C . PRO D 1 133 ? -4.443 29.741 35.073 1.00 13.25 98 PRO D C 1
ATOM 9362 O O . PRO D 1 133 ? -4.660 29.944 36.276 1.00 13.98 98 PRO D O 1
ATOM 9366 N N . LEU D 1 134 ? -5.316 30.060 34.123 1.00 12.68 99 LEU D N 1
ATOM 9367 C CA . LEU D 1 134 ? -6.625 30.683 34.479 1.00 14.53 99 LEU D CA 1
ATOM 9368 C C . LEU D 1 134 ? -7.380 29.820 35.505 1.00 16.26 99 LEU D C 1
ATOM 9369 O O . LEU D 1 134 ? -7.974 30.385 36.442 1.00 14.73 99 LEU D O 1
ATOM 9374 N N . LEU D 1 135 ? -7.373 28.500 35.349 1.00 12.65 100 LEU D N 1
ATOM 9375 C CA . LEU D 1 135 ? -8.086 27.583 36.260 1.00 15.11 100 LEU D CA 1
ATOM 9376 C C . LEU D 1 135 ? -7.398 26.207 36.137 1.00 19.57 100 LEU D C 1
ATOM 9377 O O . LEU D 1 135 ? -6.586 26.006 35.214 1.00 14.09 100 LEU D O 1
ATOM 9382 N N . THR D 1 136 ? -7.732 25.292 37.037 1.00 14.77 101 THR D N 1
ATOM 9383 C CA . THR D 1 136 ? -7.109 23.954 37.113 1.00 14.24 101 THR D CA 1
ATOM 9384 C C . THR D 1 136 ? -8.129 22.838 36.912 1.00 19.57 101 THR D C 1
ATOM 9385 O O . THR D 1 136 ? -7.734 21.794 36.477 1.00 16.68 101 THR D O 1
ATOM 9389 N N . ASP D 1 137 ? -9.369 23.052 37.324 1.00 16.35 102 ASP D N 1
ATOM 9390 C CA . ASP D 1 137 ? -10.388 21.997 37.431 1.00 18.09 102 ASP D CA 1
ATOM 9391 C C . ASP D 1 137 ? -11.302 22.147 36.216 1.00 19.10 102 ASP D C 1
ATOM 9392 O O . ASP D 1 137 ? -11.973 23.162 36.072 1.00 18.52 102 ASP D O 1
ATOM 9397 N N . PRO D 1 138 ? -11.388 21.136 35.334 1.00 17.65 103 PRO D N 1
ATOM 9398 C CA . PRO D 1 138 ? -12.333 21.192 34.200 1.00 16.96 103 PRO D CA 1
ATOM 9399 C C . PRO D 1 138 ? -13.783 21.473 34.613 1.00 20.59 103 PRO D C 1
ATOM 9400 O O . PRO D 1 138 ? -14.529 22.051 33.779 1.00 18.28 103 PRO D O 1
ATOM 9404 N N . ALA D 1 139 ? -14.183 21.046 35.824 1.00 21.53 104 ALA D N 1
ATOM 9405 C CA . ALA D 1 139 ? -15.556 21.249 36.340 1.00 22.77 104 ALA D CA 1
ATOM 9406 C C . ALA D 1 139 ? -15.840 22.753 36.478 1.00 23.16 104 ALA D C 1
ATOM 9407 O O . ALA D 1 139 ? -17.013 23.114 36.686 1.00 21.85 104 ALA D O 1
ATOM 9409 N N . ASP D 1 140 ? -14.804 23.602 36.471 1.00 21.07 105 ASP D N 1
ATOM 9410 C CA . ASP D 1 140 ? -14.983 25.060 36.680 1.00 17.72 105 ASP D CA 1
ATOM 9411 C C . ASP D 1 140 ? -15.199 25.762 35.349 1.00 19.66 105 ASP D C 1
ATOM 9412 O O . ASP D 1 140 ? -15.457 26.968 35.381 1.00 19.03 105 ASP D O 1
ATOM 9417 N N . ILE D 1 141 ? -14.974 25.087 34.210 1.00 19.27 106 ILE D N 1
ATOM 9418 C CA . ILE D 1 141 ? -14.926 25.806 32.914 1.00 21.13 106 ILE D CA 1
ATOM 9419 C C . ILE D 1 141 ? -16.284 26.469 32.637 1.00 22.32 106 ILE D C 1
ATOM 9420 O O . ILE D 1 141 ? -16.287 27.633 32.261 1.00 18.04 106 ILE D O 1
ATOM 9425 N N . ALA D 1 142 ? -17.394 25.760 32.806 1.00 20.79 107 ALA D N 1
ATOM 9426 C CA . ALA D 1 142 ? -18.733 26.297 32.463 1.00 24.18 107 ALA D CA 1
ATOM 9427 C C . ALA D 1 142 ? -19.009 27.543 33.314 1.00 23.57 107 ALA D C 1
ATOM 9428 O O . ALA D 1 142 ? -19.419 28.578 32.748 1.00 22.95 107 ALA D O 1
ATOM 9430 N N . ARG D 1 143 ? -18.854 27.416 34.639 1.00 23.67 108 ARG D N 1
ATOM 9431 C CA . ARG D 1 143 ? -19.229 28.503 35.614 1.00 25.76 108 ARG D CA 1
ATOM 9432 C C . ARG D 1 143 ? -18.310 29.714 35.385 1.00 20.78 108 ARG D C 1
ATOM 9433 O O . ARG D 1 143 ? -18.790 30.800 35.442 1.00 20.69 108 ARG D O 1
ATOM 9441 N N . LEU D 1 144 ? -17.024 29.506 35.105 1.00 17.40 109 LEU D N 1
ATOM 9442 C CA . LEU D 1 144 ? -16.097 30.640 34.897 1.00 17.05 109 LEU D CA 1
ATOM 9443 C C . LEU D 1 144 ? -16.358 31.328 33.564 1.00 16.02 109 LEU D C 1
ATOM 9444 O O . LEU D 1 144 ? -16.297 32.571 33.514 1.00 15.66 109 LEU D O 1
ATOM 9449 N N . THR D 1 145 ? -16.690 30.552 32.537 1.00 17.50 110 THR D N 1
ATOM 9450 C CA . THR D 1 145 ? -17.087 31.122 31.224 1.00 20.67 110 THR D CA 1
ATOM 9451 C C . THR D 1 145 ? -18.305 32.033 31.425 1.00 20.28 110 THR D C 1
ATOM 9452 O O . THR D 1 145 ? -18.273 33.163 30.936 1.00 17.33 110 THR D O 1
ATOM 9456 N N . GLN D 1 146 ? -19.310 31.580 32.191 1.00 18.30 111 GLN D N 1
ATOM 9457 C CA . GLN D 1 146 ? -20.559 32.367 32.458 1.00 24.10 111 GLN D CA 1
ATOM 9458 C C . GLN D 1 146 ? -20.180 33.615 33.292 1.00 23.16 111 GLN D C 1
ATOM 9459 O O . GLN D 1 146 ? -20.654 34.738 32.973 1.00 22.73 111 GLN D O 1
ATOM 9465 N N . THR D 1 147 ? -19.276 33.454 34.256 1.00 17.89 112 THR D N 1
ATOM 9466 C CA . THR D 1 147 ? -18.798 34.599 35.044 1.00 17.53 112 THR D CA 1
ATOM 9467 C C . THR D 1 147 ? -18.158 35.655 34.122 1.00 22.07 112 THR D C 1
ATOM 9468 O O . THR D 1 147 ? -18.472 36.864 34.289 1.00 17.98 112 THR D O 1
ATOM 9472 N N . ALA D 1 148 ? -17.267 35.218 33.228 1.00 15.64 113 ALA D N 1
ATOM 9473 C CA . ALA D 1 148 ? -16.471 36.130 32.403 1.00 17.43 113 ALA D CA 1
ATOM 9474 C C . ALA D 1 148 ? -17.432 36.853 31.431 1.00 18.74 113 ALA D C 1
ATOM 9475 O O . ALA D 1 148 ? -17.239 38.067 31.205 1.00 18.06 113 ALA D O 1
ATOM 9477 N N . GLU D 1 149 ? -18.423 36.131 30.878 1.00 18.26 114 GLU D N 1
ATOM 9478 C CA . GLU D 1 149 ? -19.424 36.708 29.964 1.00 23.55 114 GLU D CA 1
ATOM 9479 C C . GLU D 1 149 ? -20.147 37.881 30.645 1.00 21.00 114 GLU D C 1
ATOM 9480 O O . GLU D 1 149 ? -20.471 38.836 29.955 1.00 24.27 114 GLU D O 1
ATOM 9486 N N . ARG D 1 150 ? -20.410 37.804 31.939 1.00 21.14 115 ARG D N 1
ATOM 9487 C CA . ARG D 1 150 ? -21.218 38.826 32.653 1.00 27.98 115 ARG D CA 1
ATOM 9488 C C . ARG D 1 150 ? -20.301 39.854 33.356 1.00 27.74 115 ARG D C 1
ATOM 9489 O O . ARG D 1 150 ? -20.801 40.804 33.913 1.00 25.56 115 ARG D O 1
ATOM 9497 N N . TYR D 1 151 ? -18.991 39.699 33.315 1.00 20.42 116 TYR D N 1
ATOM 9498 C CA . TYR D 1 151 ? -18.057 40.521 34.133 1.00 20.90 116 TYR D CA 1
ATOM 9499 C C . TYR D 1 151 ? -17.826 41.880 33.473 1.00 23.90 116 TYR D C 1
ATOM 9500 O O . TYR D 1 151 ? -17.456 41.962 32.308 1.00 21.52 116 TYR D O 1
ATOM 9509 N N . PRO D 1 152 ? -18.132 42.988 34.165 1.00 21.04 117 PRO D N 1
ATOM 9510 C CA . PRO D 1 152 ? -18.182 44.295 33.493 1.00 25.64 117 PRO D CA 1
ATOM 9511 C C . PRO D 1 152 ? -16.852 45.020 33.401 1.00 31.38 117 PRO D C 1
ATOM 9512 O O . PRO D 1 152 ? -16.886 46.185 33.239 1.00 36.76 117 PRO D O 1
ATOM 9516 N N . ALA D 1 153 ? -15.728 44.329 33.550 1.00 18.85 118 ALA D N 1
ATOM 9517 C CA . ALA D 1 153 ? -14.390 44.951 33.538 1.00 17.73 118 ALA D CA 1
ATOM 9518 C C . ALA D 1 153 ? -13.452 43.998 32.811 1.00 17.45 118 ALA D C 1
ATOM 9519 O O . ALA D 1 153 ? -13.806 42.855 32.531 1.00 16.06 118 ALA D O 1
ATOM 9521 N N . PRO D 1 154 ? -12.234 44.431 32.459 1.00 16.96 119 PRO D N 1
ATOM 9522 C CA . PRO D 1 154 ? -11.306 43.548 31.762 1.00 15.84 119 PRO D CA 1
ATOM 9523 C C . PRO D 1 154 ? -10.866 42.358 32.635 1.00 15.49 119 PRO D C 1
ATOM 9524 O O . PRO D 1 154 ? -10.706 42.507 33.856 1.00 15.12 119 PRO D O 1
ATOM 9528 N N . ILE D 1 155 ? -10.653 41.222 31.991 1.00 14.49 120 ILE D N 1
ATOM 9529 C CA . ILE D 1 155 ? -9.926 40.084 32.599 1.00 15.47 120 ILE D CA 1
ATOM 9530 C C . ILE D 1 155 ? -8.755 39.785 31.687 1.00 15.71 120 ILE D C 1
ATOM 9531 O O . ILE D 1 155 ? -8.961 39.376 30.568 1.00 15.70 120 ILE D O 1
ATOM 9536 N N . TRP D 1 156 ? -7.573 39.957 32.241 1.00 11.97 121 TRP D N 1
ATOM 9537 C CA . TRP D 1 156 ? -6.298 39.735 31.544 1.00 14.80 121 TRP D CA 1
ATOM 9538 C C . TRP D 1 156 ? -5.632 38.537 32.198 1.00 15.50 121 TRP D C 1
ATOM 9539 O O . TRP D 1 156 ? -5.472 38.570 33.421 1.00 13.99 121 TRP D O 1
ATOM 9550 N N . VAL D 1 157 ? -5.285 37.510 31.420 1.00 11.86 122 VAL D N 1
ATOM 9551 C CA . VAL D 1 157 ? -4.576 36.342 32.016 1.00 12.32 122 VAL D CA 1
ATOM 9552 C C . VAL D 1 157 ? -3.068 36.552 31.840 1.00 12.98 122 VAL D C 1
ATOM 9553 O O . VAL D 1 157 ? -2.618 36.816 30.691 1.00 12.41 122 VAL D O 1
ATOM 9557 N N . ALA D 1 158 ? -2.315 36.426 32.946 1.00 10.40 123 ALA D N 1
ATOM 9558 C CA . ALA D 1 158 ? -0.940 36.949 33.043 1.00 11.90 123 ALA D CA 1
ATOM 9559 C C . ALA D 1 158 ? 0.061 35.982 32.409 1.00 14.07 123 ALA D C 1
ATOM 9560 O O . ALA D 1 158 ? 1.011 35.557 33.066 1.00 11.72 123 ALA D O 1
ATOM 9562 N N . MET D 1 159 ? -0.148 35.653 31.139 1.00 14.86 124 MET D N 1
ATOM 9563 C CA . MET D 1 159 ? 0.815 34.844 30.330 1.00 13.07 124 MET D CA 1
ATOM 9564 C C . MET D 1 159 ? 1.714 35.846 29.622 1.00 13.12 124 MET D C 1
ATOM 9565 O O . MET D 1 159 ? 1.307 36.444 28.599 1.00 13.51 124 MET D O 1
ATOM 9570 N N . GLU D 1 160 ? 2.860 36.116 30.267 1.00 13.21 125 GLU D N 1
ATOM 9571 C CA . GLU D 1 160 ? 3.711 37.266 29.927 1.00 12.91 125 GLU D CA 1
ATOM 9572 C C . GLU D 1 160 ? 4.808 36.937 28.906 1.00 12.22 125 GLU D C 1
ATOM 9573 O O . GLU D 1 160 ? 5.585 37.864 28.565 1.00 12.56 125 GLU D O 1
ATOM 9579 N N . TYR D 1 161 ? 4.968 35.688 28.494 1.00 12.84 126 TYR D N 1
ATOM 9580 C CA . TYR D 1 161 ? 6.159 35.267 27.710 1.00 13.27 126 TYR D CA 1
ATOM 9581 C C . TYR D 1 161 ? 6.294 36.092 26.447 1.00 13.49 126 TYR D C 1
ATOM 9582 O O . TYR D 1 161 ? 7.390 36.284 26.012 1.00 13.26 126 TYR D O 1
ATOM 9591 N N . ARG D 1 162 ? 5.195 36.472 25.802 1.00 10.57 127 ARG D N 1
ATOM 9592 C CA . ARG D 1 162 ? 5.245 37.256 24.546 1.00 12.54 127 ARG D CA 1
ATOM 9593 C C . ARG D 1 162 ? 6.043 38.545 24.729 1.00 12.19 127 ARG D C 1
ATOM 9594 O O . ARG D 1 162 ? 6.456 39.091 23.714 1.00 15.03 127 ARG D O 1
ATOM 9602 N N . TYR D 1 163 ? 6.268 39.000 25.962 1.00 12.20 128 TYR D N 1
ATOM 9603 C CA . TYR D 1 163 ? 6.922 40.293 26.227 1.00 15.11 128 TYR D CA 1
ATOM 9604 C C . TYR D 1 163 ? 8.385 40.097 26.605 1.00 15.45 128 TYR D C 1
ATOM 9605 O O . TYR D 1 163 ? 9.056 41.150 26.716 1.00 16.72 128 TYR D O 1
ATOM 9614 N N . MET D 1 164 ? 8.870 38.867 26.741 1.00 12.02 129 MET D N 1
ATOM 9615 C CA . MET D 1 164 ? 10.314 38.663 26.919 1.00 14.19 129 MET D CA 1
ATOM 9616 C C . MET D 1 164 ? 10.978 39.201 25.663 1.00 14.04 129 MET D C 1
ATOM 9617 O O . MET D 1 164 ? 10.586 38.821 24.541 1.00 12.74 129 MET D O 1
ATOM 9622 N N . PRO D 1 165 ? 11.951 40.125 25.779 1.00 14.25 130 PRO D N 1
ATOM 9623 C CA . PRO D 1 165 ? 12.496 40.745 24.574 1.00 14.67 130 PRO D CA 1
ATOM 9624 C C . PRO D 1 165 ? 12.866 39.822 23.403 1.00 13.90 130 PRO D C 1
ATOM 9625 O O . PRO D 1 165 ? 12.491 40.151 22.287 1.00 13.17 130 PRO D O 1
ATOM 9629 N N . PRO D 1 166 ? 13.564 38.657 23.584 1.00 14.20 131 PRO D N 1
ATOM 9630 C CA . PRO D 1 166 ? 13.839 37.767 22.447 1.00 14.69 131 PRO D CA 1
ATOM 9631 C C . PRO D 1 166 ? 12.576 37.197 21.788 1.00 13.05 131 PRO D C 1
ATOM 9632 O O . PRO D 1 166 ? 12.496 37.010 20.565 1.00 13.66 131 PRO D O 1
ATOM 9636 N N . ILE D 1 167 ? 11.588 36.935 22.609 1.00 12.06 132 ILE D N 1
ATOM 9637 C CA . ILE D 1 167 ? 10.302 36.372 22.115 1.00 11.85 132 ILE D CA 1
ATOM 9638 C C . ILE D 1 167 ? 9.545 37.472 21.370 1.00 9.87 132 ILE D C 1
ATOM 9639 O O . ILE D 1 167 ? 9.059 37.220 20.250 1.00 11.01 132 ILE D O 1
ATOM 9644 N N . ALA D 1 168 ? 9.473 38.656 21.946 1.00 11.64 133 ALA D N 1
ATOM 9645 C CA . ALA D 1 168 ? 8.797 39.803 21.318 1.00 13.56 133 ALA D CA 1
ATOM 9646 C C . ALA D 1 168 ? 9.467 40.046 19.939 1.00 10.93 133 ALA D C 1
ATOM 9647 O O . ALA D 1 168 ? 8.751 40.382 18.979 1.00 12.31 133 ALA D O 1
ATOM 9649 N N . ALA D 1 169 ? 10.812 39.984 19.886 1.00 12.34 134 ALA D N 1
ATOM 9650 C CA . ALA D 1 169 ? 11.566 40.210 18.627 1.00 13.57 134 ALA D CA 1
ATOM 9651 C C . ALA D 1 169 ? 11.167 39.149 17.579 1.00 13.41 134 ALA D C 1
ATOM 9652 O O . ALA D 1 169 ? 10.984 39.484 16.375 1.00 15.32 134 ALA D O 1
ATOM 9654 N N . LEU D 1 170 ? 11.069 37.876 17.997 1.00 11.35 135 LEU D N 1
ATOM 9655 C CA . LEU D 1 170 ? 10.662 36.813 17.075 1.00 12.34 135 LEU D CA 1
ATOM 9656 C C . LEU D 1 170 ? 9.233 37.103 16.600 1.00 10.94 135 LEU D C 1
ATOM 9657 O O . LEU D 1 170 ? 8.957 36.998 15.391 1.00 13.45 135 LEU D O 1
ATOM 9662 N N . LEU D 1 171 ? 8.336 37.480 17.493 1.00 11.90 136 LEU D N 1
ATOM 9663 C CA . LEU D 1 171 ? 6.923 37.703 17.076 1.00 11.98 136 LEU D CA 1
ATOM 9664 C C . LEU D 1 171 ? 6.835 38.831 16.027 1.00 13.87 136 LEU D C 1
ATOM 9665 O O . LEU D 1 171 ? 6.009 38.729 15.082 1.00 14.21 136 LEU D O 1
ATOM 9670 N N . ALA D 1 172 ? 7.649 39.879 16.186 1.00 13.64 137 ALA D N 1
ATOM 9671 C CA . ALA D 1 172 ? 7.557 41.104 15.366 1.00 14.27 137 ALA D CA 1
ATOM 9672 C C . ALA D 1 172 ? 8.118 40.777 13.985 1.00 17.34 137 ALA D C 1
ATOM 9673 O O . ALA D 1 172 ? 7.669 41.385 12.988 1.00 18.91 137 ALA D O 1
ATOM 9675 N N . ARG D 1 173 ? 9.034 39.824 13.918 1.00 13.60 138 ARG D N 1
ATOM 9676 C CA . ARG D 1 173 ? 9.782 39.587 12.638 1.00 13.19 138 ARG D CA 1
ATOM 9677 C C . ARG D 1 173 ? 9.341 38.303 11.921 1.00 15.19 138 ARG D C 1
ATOM 9678 O O . ARG D 1 173 ? 9.758 38.123 10.781 1.00 14.10 138 ARG D O 1
ATOM 9686 N N . ALA D 1 174 ? 8.592 37.399 12.580 1.00 15.28 139 ALA D N 1
ATOM 9687 C CA . ALA D 1 174 ? 8.380 36.017 12.080 1.00 14.88 139 ALA D CA 1
ATOM 9688 C C . ALA D 1 174 ? 7.665 36.019 10.717 1.00 14.74 139 ALA D C 1
ATOM 9689 O O . ALA D 1 174 ? 8.027 35.291 9.867 1.00 14.95 139 ALA D O 1
ATOM 9691 N N . GLU D 1 175 ? 6.677 36.878 10.517 1.00 14.63 140 GLU D N 1
ATOM 9692 C CA . GLU D 1 175 ? 5.877 36.855 9.256 1.00 19.34 140 GLU D CA 1
ATOM 9693 C C . GLU D 1 175 ? 6.804 37.222 8.090 1.00 16.76 140 GLU D C 1
ATOM 9694 O O . GLU D 1 175 ? 6.821 36.508 7.063 1.00 15.40 140 GLU D O 1
ATOM 9700 N N . ALA D 1 176 ? 7.601 38.279 8.279 1.00 12.90 141 ALA D N 1
ATOM 9701 C CA . ALA D 1 176 ? 8.457 38.798 7.189 1.00 17.55 141 ALA D CA 1
ATOM 9702 C C . ALA D 1 176 ? 9.551 37.767 6.850 1.00 14.88 141 ALA D C 1
ATOM 9703 O O . ALA D 1 176 ? 9.867 37.547 5.691 1.00 15.70 141 ALA D O 1
ATOM 9705 N N . VAL D 1 177 ? 10.116 37.129 7.860 1.00 12.77 142 VAL D N 1
ATOM 9706 C CA . VAL D 1 177 ? 11.234 36.174 7.651 1.00 11.42 142 VAL D CA 1
ATOM 9707 C C . VAL D 1 177 ? 10.677 34.891 6.998 1.00 14.55 142 VAL D C 1
ATOM 9708 O O . VAL D 1 177 ? 11.298 34.347 6.080 1.00 15.44 142 VAL D O 1
ATOM 9712 N N . THR D 1 178 ? 9.594 34.358 7.546 1.00 13.08 143 THR D N 1
ATOM 9713 C CA . THR D 1 178 ? 9.078 33.018 7.179 1.00 11.83 143 THR D CA 1
ATOM 9714 C C . THR D 1 178 ? 8.297 33.036 5.873 1.00 11.55 143 THR D C 1
ATOM 9715 O O . THR D 1 178 ? 8.227 31.949 5.268 1.00 14.46 143 THR D O 1
ATOM 9719 N N . GLY D 1 179 ? 7.611 34.137 5.555 1.00 14.13 144 GLY D N 1
ATOM 9720 C CA . GLY D 1 179 ? 6.638 34.157 4.456 1.00 15.50 144 GLY D CA 1
ATOM 9721 C C . GLY D 1 179 ? 5.363 33.435 4.822 1.00 18.34 144 GLY D C 1
ATOM 9722 O O . GLY D 1 179 ? 4.566 33.039 3.929 1.00 19.09 144 GLY D O 1
ATOM 9723 N N . GLY D 1 180 ? 5.142 33.298 6.111 1.00 15.46 145 GLY D N 1
ATOM 9724 C CA . GLY D 1 180 ? 3.987 32.562 6.629 1.00 22.62 145 GLY D CA 1
ATOM 9725 C C . GLY D 1 180 ? 4.450 31.379 7.450 1.00 19.81 145 GLY D C 1
ATOM 9726 O O . GLY D 1 180 ? 5.277 30.580 6.957 1.00 15.37 145 GLY D O 1
ATOM 9727 N N . ILE D 1 181 ? 3.947 31.255 8.668 1.00 16.25 146 ILE D N 1
ATOM 9728 C CA . ILE D 1 181 ? 4.487 30.214 9.587 1.00 14.09 146 ILE D CA 1
ATOM 9729 C C . ILE D 1 181 ? 3.753 28.884 9.366 1.00 16.76 146 ILE D C 1
ATOM 9730 O O . ILE D 1 181 ? 2.586 28.830 9.600 1.00 17.24 146 ILE D O 1
ATOM 9735 N N . LYS D 1 182 ? 4.460 27.870 8.870 1.00 14.44 147 LYS D N 1
ATOM 9736 C CA . LYS D 1 182 ? 3.914 26.501 8.609 1.00 14.08 147 LYS D CA 1
ATOM 9737 C C . LYS D 1 182 ? 4.123 25.620 9.843 1.00 11.72 147 LYS D C 1
ATOM 9738 O O . LYS D 1 182 ? 3.310 24.726 10.093 1.00 13.58 147 LYS D O 1
ATOM 9744 N N . MET D 1 183 ? 5.206 25.840 10.562 1.00 11.18 148 MET D N 1
ATOM 9745 C CA . MET D 1 183 ? 5.613 24.962 11.691 1.00 11.84 148 MET D CA 1
ATOM 9746 C C . MET D 1 183 ? 6.104 25.852 12.817 1.00 12.15 148 MET D C 1
ATOM 9747 O O . MET D 1 183 ? 6.883 26.807 12.519 1.00 13.22 148 MET D O 1
ATOM 9752 N N . LEU D 1 184 ? 5.713 25.559 14.062 1.00 9.81 149 LEU D N 1
ATOM 9753 C CA . LEU D 1 184 ? 6.275 26.311 15.213 1.00 11.76 149 LEU D CA 1
ATOM 9754 C C . LEU D 1 184 ? 6.685 25.284 16.278 1.00 11.66 149 LEU D C 1
ATOM 9755 O O . LEU D 1 184 ? 5.799 24.498 16.755 1.00 11.40 149 LEU D O 1
ATOM 9760 N N . SER D 1 185 ? 7.950 25.326 16.659 1.00 10.46 150 SER D N 1
ATOM 9761 C CA . SER D 1 185 ? 8.515 24.367 17.627 1.00 12.78 150 SER D CA 1
ATOM 9762 C C . SER D 1 185 ? 8.963 25.139 18.879 1.00 12.61 150 SER D C 1
ATOM 9763 O O . SER D 1 185 ? 9.678 26.162 18.756 1.00 15.72 150 SER D O 1
ATOM 9766 N N . LEU D 1 186 ? 8.573 24.648 20.033 1.00 11.26 151 LEU D N 1
ATOM 9767 C CA . LEU D 1 186 ? 8.937 25.290 21.309 1.00 10.95 151 LEU D CA 1
ATOM 9768 C C . LEU D 1 186 ? 9.544 24.245 22.247 1.00 13.54 151 LEU D C 1
ATOM 9769 O O . LEU D 1 186 ? 9.006 23.148 22.374 1.00 14.16 151 LEU D O 1
ATOM 9774 N N . ARG D 1 187 ? 10.644 24.604 22.876 1.00 14.14 152 ARG D N 1
ATOM 9775 C CA . ARG D 1 187 ? 11.376 23.666 23.745 1.00 14.48 152 ARG D CA 1
ATOM 9776 C C . ARG D 1 187 ? 11.651 24.366 25.074 1.00 20.81 152 ARG D C 1
ATOM 9777 O O . ARG D 1 187 ? 12.162 25.491 25.041 1.00 16.72 152 ARG D O 1
ATOM 9785 N N . GLU D 1 188 ? 11.274 23.733 26.180 1.00 16.63 153 GLU D N 1
ATOM 9786 C CA . GLU D 1 188 ? 11.569 24.224 27.548 1.00 18.68 153 GLU D CA 1
ATOM 9787 C C . GLU D 1 188 ? 12.457 23.182 28.210 1.00 15.81 153 GLU D C 1
ATOM 9788 O O . GLU D 1 188 ? 11.943 22.052 28.483 1.00 13.43 153 GLU D O 1
ATOM 9794 N N . HIS D 1 189 ? 13.705 23.557 28.468 1.00 14.61 154 HIS D N 1
ATOM 9795 C CA . HIS D 1 189 ? 14.678 22.697 29.180 1.00 16.40 154 HIS D CA 1
ATOM 9796 C C . HIS D 1 189 ? 15.090 23.453 30.448 1.00 14.96 154 HIS D C 1
ATOM 9797 O O . HIS D 1 189 ? 15.670 24.510 30.374 1.00 16.58 154 HIS D O 1
ATOM 9804 N N . ARG D 1 190 ? 14.716 22.910 31.578 1.00 15.99 155 ARG D N 1
ATOM 9805 C CA . ARG D 1 190 ? 15.003 23.640 32.818 1.00 17.67 155 ARG D CA 1
ATOM 9806 C C . ARG D 1 190 ? 15.120 22.698 34.005 1.00 20.45 155 ARG D C 1
ATOM 9807 O O . ARG D 1 190 ? 15.022 21.469 33.826 1.00 14.04 155 ARG D O 1
ATOM 9815 N N . PHE D 1 191 ? 15.287 23.306 35.165 1.00 20.98 156 PHE D N 1
ATOM 9816 C CA . PHE D 1 191 ? 15.449 22.581 36.441 1.00 17.99 156 PHE D CA 1
ATOM 9817 C C . PHE D 1 191 ? 14.081 22.306 37.061 1.00 18.59 156 PHE D C 1
ATOM 9818 O O . PHE D 1 191 ? 13.068 22.822 36.617 1.00 17.26 156 PHE D O 1
ATOM 9826 N N . PRO D 1 192 ? 14.020 21.389 38.029 1.00 18.52 157 PRO D N 1
ATOM 9827 C CA . PRO D 1 192 ? 12.743 20.971 38.609 1.00 16.46 157 PRO D CA 1
ATOM 9828 C C . PRO D 1 192 ? 11.971 22.121 39.270 1.00 18.05 157 PRO D C 1
ATOM 9829 O O . PRO D 1 192 ? 12.565 23.114 39.731 1.00 20.46 157 PRO D O 1
ATOM 9833 N N . PHE D 1 193 ? 10.671 21.928 39.386 1.00 17.01 158 PHE D N 1
ATOM 9834 C CA . PHE D 1 193 ? 9.774 22.900 40.065 1.00 21.87 158 PHE D CA 1
ATOM 9835 C C . PHE D 1 193 ? 10.348 23.251 41.452 1.00 18.28 158 PHE D C 1
ATOM 9836 O O . PHE D 1 193 ? 10.792 22.336 42.243 1.00 18.90 158 PHE D O 1
ATOM 9844 N N . LEU D 1 194 ? 10.426 24.554 41.722 1.00 20.14 159 LEU D N 1
ATOM 9845 C CA . LEU D 1 194 ? 10.829 25.103 43.016 1.00 22.29 159 LEU D CA 1
ATOM 9846 C C . LEU D 1 194 ? 9.838 24.691 44.114 1.00 17.72 159 LEU D C 1
ATOM 9847 O O . LEU D 1 194 ? 8.628 24.329 43.874 1.00 20.16 159 LEU D O 1
ATOM 9852 N N . GLU D 1 195 ? 10.360 24.762 45.333 1.00 22.15 160 GLU D N 1
ATOM 9853 C CA . GLU D 1 195 ? 9.562 24.599 46.574 1.00 29.79 160 GLU D CA 1
ATOM 9854 C C . GLU D 1 195 ? 8.709 25.857 46.758 1.00 20.92 160 GLU D C 1
ATOM 9855 O O . GLU D 1 195 ? 9.221 26.983 46.531 1.00 21.72 160 GLU D O 1
ATOM 9861 N N . LYS D 1 196 ? 7.451 25.655 47.134 1.00 21.93 161 LYS D N 1
ATOM 9862 C CA . LYS D 1 196 ? 6.439 26.712 47.249 1.00 22.14 161 LYS D CA 1
ATOM 9863 C C . LYS D 1 196 ? 5.813 26.705 48.629 1.00 21.36 161 LYS D C 1
ATOM 9864 O O . LYS D 1 196 ? 6.040 25.764 49.413 1.00 21.87 161 LYS D O 1
ATOM 9870 N N . VAL D 1 197 ? 5.026 27.737 48.911 1.00 23.00 162 VAL D N 1
ATOM 9871 C CA . VAL D 1 197 ? 4.373 27.866 50.238 1.00 19.88 162 VAL D CA 1
ATOM 9872 C C . VAL D 1 197 ? 3.318 26.734 50.378 1.00 19.81 162 VAL D C 1
ATOM 9873 O O . VAL D 1 197 ? 2.433 26.638 49.514 1.00 21.40 162 VAL D O 1
ATOM 9877 N N . GLY D 1 198 ? 3.386 25.931 51.468 1.00 18.54 163 GLY D N 1
ATOM 9878 C CA . GLY D 1 198 ? 2.493 24.778 51.677 1.00 23.63 163 GLY D CA 1
ATOM 9879 C C . GLY D 1 198 ? 2.733 23.669 50.630 1.00 25.95 163 GLY D C 1
ATOM 9880 O O . GLY D 1 198 ? 1.859 22.745 50.494 1.00 30.71 163 GLY D O 1
ATOM 9881 N N . ASP D 1 199 ? 3.859 23.733 49.893 1.00 23.92 164 ASP D N 1
ATOM 9882 C CA . ASP D 1 199 ? 4.297 22.698 48.919 1.00 29.11 164 ASP D CA 1
ATOM 9883 C C . ASP D 1 199 ? 3.209 22.480 47.861 1.00 22.83 164 ASP D C 1
ATOM 9884 O O . ASP D 1 199 ? 3.007 21.337 47.397 1.00 21.53 164 ASP D O 1
ATOM 9889 N N . TRP D 1 200 ? 2.485 23.529 47.508 1.00 18.96 165 TRP D N 1
ATOM 9890 C CA . TRP D 1 200 ? 1.227 23.345 46.744 1.00 19.96 165 TRP D CA 1
ATOM 9891 C C . TRP D 1 200 ? 1.506 22.778 45.347 1.00 16.54 165 TRP D C 1
ATOM 9892 O O . TRP D 1 200 ? 0.617 22.084 44.819 1.00 19.06 165 TRP D O 1
ATOM 9903 N N . ASN D 1 201 ? 2.684 23.029 44.766 1.00 18.67 166 ASN D N 1
ATOM 9904 C CA . ASN D 1 201 ? 2.880 22.740 43.311 1.00 20.47 166 ASN D CA 1
ATOM 9905 C C . ASN D 1 201 ? 3.403 21.309 43.110 1.00 21.05 166 ASN D C 1
ATOM 9906 O O . ASN D 1 201 ? 3.867 21.007 41.963 1.00 20.16 166 ASN D O 1
ATOM 9911 N N . ARG D 1 202 ? 3.261 20.427 44.105 1.00 19.05 167 ARG D N 1
ATOM 9912 C CA . ARG D 1 202 ? 3.731 19.021 44.005 1.00 22.11 167 ARG D CA 1
ATOM 9913 C C . ARG D 1 202 ? 2.592 18.049 43.623 1.00 20.01 167 ARG D C 1
ATOM 9914 O O . ARG D 1 202 ? 2.896 16.875 43.409 1.00 23.16 167 ARG D O 1
ATOM 9922 N N . PHE D 1 203 ? 1.348 18.546 43.419 1.00 21.01 168 PHE D N 1
ATOM 9923 C CA . PHE D 1 203 ? 0.194 17.652 43.157 1.00 19.88 168 PHE D CA 1
ATOM 9924 C C . PHE D 1 203 ? -0.700 18.245 42.086 1.00 20.49 168 PHE D C 1
ATOM 9925 O O . PHE D 1 203 ? -0.988 19.440 42.147 1.00 19.10 168 PHE D O 1
ATOM 9933 N N . ASN D 1 204 ? -1.090 17.388 41.132 1.00 18.56 169 ASN D N 1
ATOM 9934 C CA . ASN D 1 204 ? -1.949 17.728 39.978 1.00 16.77 169 ASN D CA 1
ATOM 9935 C C . ASN D 1 204 ? -3.244 18.413 40.435 1.00 22.32 169 ASN D C 1
ATOM 9936 O O . ASN D 1 204 ? -3.697 19.343 39.728 1.00 18.76 169 ASN D O 1
ATOM 9941 N N . VAL D 1 205 ? -3.873 17.947 41.529 1.00 21.09 170 VAL D N 1
ATOM 9942 C CA . VAL D 1 205 ? -5.155 18.565 41.990 1.00 24.82 170 VAL D CA 1
ATOM 9943 C C . VAL D 1 205 ? -4.926 20.054 42.315 1.00 20.76 170 VAL D C 1
ATOM 9944 O O . VAL D 1 205 ? -5.899 20.876 42.164 1.00 24.08 170 VAL D O 1
ATOM 9948 N N . ASN D 1 206 ? -3.704 20.411 42.727 1.00 17.66 171 ASN D N 1
ATOM 9949 C CA . ASN D 1 206 ? -3.351 21.806 43.063 1.00 15.63 171 ASN D CA 1
ATOM 9950 C C . ASN D 1 206 ? -2.914 22.590 41.814 1.00 19.64 171 ASN D C 1
ATOM 9951 O O . ASN D 1 206 ? -3.119 23.823 41.776 1.00 16.62 171 ASN D O 1
ATOM 9956 N N . THR D 1 207 ? -2.264 21.937 40.861 1.00 17.84 172 THR D N 1
ATOM 9957 C CA . THR D 1 207 ? -1.585 22.694 39.780 1.00 17.39 172 THR D CA 1
ATOM 9958 C C . THR D 1 207 ? -2.429 22.701 38.521 1.00 13.92 172 THR D C 1
ATOM 9959 O O . THR D 1 207 ? -2.161 23.587 37.667 1.00 17.41 172 THR D O 1
ATOM 9963 N N . GLY D 1 208 ? -3.287 21.692 38.345 1.00 14.17 173 GLY D N 1
ATOM 9964 C CA . GLY D 1 208 ? -3.952 21.416 37.052 1.00 15.95 173 GLY D CA 1
ATOM 9965 C C . GLY D 1 208 ? -3.187 20.420 36.186 1.00 16.94 173 GLY D C 1
ATOM 9966 O O . GLY D 1 208 ? -3.708 20.034 35.120 1.00 15.36 173 GLY D O 1
ATOM 9967 N N . GLY D 1 209 ? -2.016 19.991 36.651 1.00 15.01 174 GLY D N 1
ATOM 9968 C CA . GLY D 1 209 ? -1.103 19.158 35.861 1.00 13.87 174 GLY D CA 1
ATOM 9969 C C . GLY D 1 209 ? -0.011 20.014 35.234 1.00 13.57 174 GLY D C 1
ATOM 9970 O O . GLY D 1 209 ? -0.214 21.247 35.011 1.00 14.86 174 GLY D O 1
ATOM 9971 N N . THR D 1 210 ? 1.113 19.401 34.891 1.00 14.12 175 THR D N 1
ATOM 9972 C CA . THR D 1 210 ? 2.294 20.183 34.463 1.00 13.84 175 THR D CA 1
ATOM 9973 C C . THR D 1 210 ? 2.054 20.880 33.125 1.00 14.36 175 THR D C 1
ATOM 9974 O O . THR D 1 210 ? 2.592 21.968 32.939 1.00 15.53 175 THR D O 1
ATOM 9978 N N . PHE D 1 211 ? 1.312 20.278 32.205 1.00 13.55 176 PHE D N 1
ATOM 9979 C CA . PHE D 1 211 ? 1.093 20.948 30.890 1.00 14.08 176 PHE D CA 1
ATOM 9980 C C . PHE D 1 211 ? 0.202 22.174 31.092 1.00 13.84 176 PHE D C 1
ATOM 9981 O O . PHE D 1 211 ? 0.362 23.149 30.351 1.00 16.96 176 PHE D O 1
ATOM 9989 N N . VAL D 1 212 ? -0.686 22.142 32.105 1.00 14.31 177 VAL D N 1
ATOM 9990 C CA . VAL D 1 212 ? -1.551 23.301 32.420 1.00 13.95 177 VAL D CA 1
ATOM 9991 C C . VAL D 1 212 ? -0.717 24.359 33.161 1.00 17.42 177 VAL D C 1
ATOM 9992 O O . VAL D 1 212 ? -0.730 25.520 32.724 1.00 16.68 177 VAL D O 1
ATOM 9996 N N . GLU D 1 213 ? -0.044 23.946 34.233 1.00 14.38 178 GLU D N 1
ATOM 9997 C CA . GLU D 1 213 ? 0.721 24.880 35.097 1.00 14.39 178 GLU D CA 1
ATOM 9998 C C . GLU D 1 213 ? 1.896 25.537 34.368 1.00 17.12 178 GLU D C 1
ATOM 9999 O O . GLU D 1 213 ? 2.016 26.749 34.460 1.00 18.65 178 GLU D O 1
ATOM 10005 N N . LYS D 1 214 ? 2.744 24.747 33.715 1.00 17.27 179 LYS D N 1
ATOM 10006 C CA . LYS D 1 214 ? 3.991 25.289 33.119 1.00 16.45 179 LYS D CA 1
ATOM 10007 C C . LYS D 1 214 ? 3.860 25.583 31.621 1.00 20.53 179 LYS D C 1
ATOM 10008 O O . LYS D 1 214 ? 4.520 26.511 31.164 1.00 20.56 179 LYS D O 1
ATOM 10014 N N . CYS D 1 215 ? 3.046 24.822 30.903 1.00 13.56 180 CYS D N 1
ATOM 10015 C CA . CYS D 1 215 ? 3.051 24.931 29.423 1.00 9.82 180 CYS D CA 1
ATOM 10016 C C . CYS D 1 215 ? 1.890 25.758 28.845 1.00 10.12 180 CYS D C 1
ATOM 10017 O O . CYS D 1 215 ? 1.876 25.956 27.641 1.00 11.96 180 CYS D O 1
ATOM 10020 N N . CYS D 1 216 ? 0.989 26.230 29.699 1.00 12.87 181 CYS D N 1
ATOM 10021 C CA . CYS D 1 216 ? -0.065 27.146 29.178 1.00 12.16 181 CYS D CA 1
ATOM 10022 C C . CYS D 1 216 ? 0.587 28.293 28.383 1.00 9.97 181 CYS D C 1
ATOM 10023 O O . CYS D 1 216 ? 0.068 28.637 27.327 1.00 12.68 181 CYS D O 1
ATOM 10026 N N . HIS D 1 217 ? 1.715 28.848 28.855 1.00 10.26 182 HIS D N 1
ATOM 10027 C CA . HIS D 1 217 ? 2.484 29.885 28.133 1.00 11.19 182 HIS D CA 1
ATOM 10028 C C . HIS D 1 217 ? 2.688 29.459 26.665 1.00 12.15 182 HIS D C 1
ATOM 10029 O O . HIS D 1 217 ? 2.510 30.298 25.730 1.00 11.24 182 HIS D O 1
ATOM 10036 N N . PHE D 1 218 ? 3.219 28.252 26.469 1.00 11.44 183 PHE D N 1
ATOM 10037 C CA . PHE D 1 218 ? 3.627 27.815 25.117 1.00 9.94 183 PHE D CA 1
ATOM 10038 C C . PHE D 1 218 ? 2.407 27.594 24.237 1.00 9.10 183 PHE D C 1
ATOM 10039 O O . PHE D 1 218 ? 2.468 27.862 23.026 1.00 12.12 183 PHE D O 1
ATOM 10047 N N . PHE D 1 219 ? 1.331 27.029 24.798 1.00 10.54 184 PHE D N 1
ATOM 10048 C CA . PHE D 1 219 ? 0.085 26.799 24.017 1.00 11.54 184 PHE D CA 1
ATOM 10049 C C . PHE D 1 219 ? -0.440 28.150 23.551 1.00 10.56 184 PHE D C 1
ATOM 10050 O O . PHE D 1 219 ? -0.920 28.291 22.395 1.00 10.38 184 PHE D O 1
ATOM 10058 N N . ASP D 1 220 ? -0.393 29.143 24.446 1.00 10.57 185 ASP D N 1
ATOM 10059 C CA . ASP D 1 220 ? -0.926 30.503 24.109 1.00 10.34 185 ASP D CA 1
ATOM 10060 C C . ASP D 1 220 ? -0.029 31.097 23.006 1.00 12.65 185 ASP D C 1
ATOM 10061 O O . ASP D 1 220 ? -0.578 31.668 22.051 1.00 10.08 185 ASP D O 1
ATOM 10066 N N . LEU D 1 221 ? 1.297 30.888 23.105 1.00 8.37 186 LEU D N 1
ATOM 10067 C CA . LEU D 1 221 ? 2.213 31.393 22.055 1.00 9.57 186 LEU D CA 1
ATOM 10068 C C . LEU D 1 221 ? 1.860 30.738 20.719 1.00 9.47 186 LEU D C 1
ATOM 10069 O O . LEU D 1 221 ? 1.971 31.412 19.711 1.00 9.95 186 LEU D O 1
ATOM 10074 N N . MET D 1 222 ? 1.474 29.464 20.694 1.00 11.90 187 MET D N 1
ATOM 10075 C CA . MET D 1 222 ? 1.111 28.787 19.426 1.00 10.73 187 MET D CA 1
ATOM 10076 C C . MET D 1 222 ? -0.065 29.543 18.803 1.00 12.03 187 MET D C 1
ATOM 10077 O O . MET D 1 222 ? -0.035 29.838 17.592 1.00 11.57 187 MET D O 1
ATOM 10082 N N . ARG D 1 223 ? -1.075 29.850 19.592 1.00 10.33 188 ARG D N 1
ATOM 10083 C CA . ARG D 1 223 ? -2.272 30.576 19.062 1.00 10.64 188 ARG D CA 1
ATOM 10084 C C . ARG D 1 223 ? -1.891 31.990 18.607 1.00 15.37 188 ARG D C 1
ATOM 10085 O O . ARG D 1 223 ? -2.379 32.414 17.593 1.00 13.32 188 ARG D O 1
ATOM 10093 N N . LEU D 1 224 ? -1.022 32.675 19.357 1.00 11.95 189 LEU D N 1
ATOM 10094 C CA . LEU D 1 224 ? -0.606 34.052 19.027 1.00 12.44 189 LEU D CA 1
ATOM 10095 C C . LEU D 1 224 ? 0.140 34.083 17.692 1.00 13.54 189 LEU D C 1
ATOM 10096 O O . LEU D 1 224 ? -0.127 34.967 16.895 1.00 15.10 189 LEU D O 1
ATOM 10101 N N . VAL D 1 225 ? 1.074 33.159 17.500 1.00 11.68 190 VAL D N 1
ATOM 10102 C CA . VAL D 1 225 ? 1.898 33.088 16.266 1.00 12.73 190 VAL D CA 1
ATOM 10103 C C . VAL D 1 225 ? 1.005 32.651 15.121 1.00 11.69 190 VAL D C 1
ATOM 10104 O O . VAL D 1 225 ? 1.097 33.258 14.005 1.00 13.12 190 VAL D O 1
ATOM 10108 N N . LEU D 1 226 ? 0.259 31.572 15.290 1.00 12.15 191 LEU D N 1
ATOM 10109 C CA . LEU D 1 226 ? -0.427 30.947 14.131 1.00 11.29 191 LEU D CA 1
ATOM 10110 C C . LEU D 1 226 ? -1.762 31.630 13.827 1.00 14.50 191 LEU D C 1
ATOM 10111 O O . LEU D 1 226 ? -2.261 31.435 12.685 1.00 12.63 191 LEU D O 1
ATOM 10116 N N . ARG D 1 227 ? -2.332 32.358 14.793 1.00 12.54 192 ARG D N 1
ATOM 10117 C CA . ARG D 1 227 ? -3.574 33.135 14.556 1.00 15.26 192 ARG D CA 1
ATOM 10118 C C . ARG D 1 227 ? -4.684 32.183 14.125 1.00 18.56 192 ARG D C 1
ATOM 10119 O O . ARG D 1 227 ? -5.571 32.605 13.377 1.00 13.39 192 ARG D O 1
ATOM 10127 N N . ARG D 1 228 ? -4.681 30.986 14.702 1.00 12.14 193 ARG D N 1
ATOM 10128 C CA . ARG D 1 228 ? -5.710 29.970 14.460 1.00 12.13 193 ARG D CA 1
ATOM 10129 C C . ARG D 1 228 ? -5.927 29.222 15.781 1.00 13.03 193 ARG D C 1
ATOM 10130 O O . ARG D 1 228 ? -5.027 29.186 16.642 1.00 11.66 193 ARG D O 1
ATOM 10138 N N . ASN D 1 229 ? -7.085 28.588 15.888 1.00 13.65 194 ASN D N 1
ATOM 10139 C CA . ASN D 1 229 ? -7.398 27.736 17.056 1.00 14.24 194 ASN D CA 1
ATOM 10140 C C . ASN D 1 229 ? -6.924 26.312 16.804 1.00 13.31 194 ASN D C 1
ATOM 10141 O O . ASN D 1 229 ? -6.984 25.800 15.686 1.00 12.44 194 ASN D O 1
ATOM 10146 N N . PRO D 1 230 ? -6.507 25.604 17.866 1.00 12.76 195 PRO D N 1
ATOM 10147 C CA . PRO D 1 230 ? -6.145 24.185 17.718 1.00 12.97 195 PRO D CA 1
ATOM 10148 C C . PRO D 1 230 ? -7.366 23.288 17.514 1.00 12.02 195 PRO D C 1
ATOM 10149 O O . PRO D 1 230 ? -8.461 23.628 17.957 1.00 13.54 195 PRO D O 1
ATOM 10153 N N . VAL D 1 231 ? -7.154 22.151 16.850 1.00 9.90 196 VAL D N 1
ATOM 10154 C CA . VAL D 1 231 ? -8.261 21.190 16.578 1.00 11.85 196 VAL D CA 1
ATOM 10155 C C . VAL D 1 231 ? -7.892 19.793 17.105 1.00 11.51 196 VAL D C 1
ATOM 10156 O O . VAL D 1 231 ? -8.792 18.991 17.293 1.00 13.84 196 VAL D O 1
ATOM 10160 N N . ARG D 1 232 ? -6.608 19.561 17.345 1.00 10.53 197 ARG D N 1
ATOM 10161 C CA . ARG D 1 232 ? -6.165 18.219 17.785 1.00 10.84 197 ARG D CA 1
ATOM 10162 C C . ARG D 1 232 ? -4.850 18.278 18.574 1.00 11.64 197 ARG D C 1
ATOM 10163 O O . ARG D 1 232 ? -4.026 19.099 18.239 1.00 11.44 197 ARG D O 1
ATOM 10171 N N . VAL D 1 233 ? -4.707 17.378 19.556 1.00 11.54 198 VAL D N 1
ATOM 10172 C CA . VAL D 1 233 ? -3.459 17.263 20.366 1.00 11.63 198 VAL D CA 1
ATOM 10173 C C . VAL D 1 233 ? -3.074 15.777 20.457 1.00 13.54 198 VAL D C 1
ATOM 10174 O O . VAL D 1 233 ? -3.996 15.001 20.647 1.00 12.11 198 VAL D O 1
ATOM 10178 N N A MET D 1 234 ? -1.826 15.628 20.303 0.39 11.63 199 MET D N 1
ATOM 10179 N N B MET D 1 234 ? -1.827 15.629 20.302 0.61 10.55 199 MET D N 1
ATOM 10180 C CA A MET D 1 234 ? -1.255 14.279 20.507 0.39 13.99 199 MET D CA 1
ATOM 10181 C CA B MET D 1 234 ? -1.252 14.282 20.509 0.61 13.92 199 MET D CA 1
ATOM 10182 C C A MET D 1 234 ? -0.059 14.480 21.425 0.39 13.53 199 MET D C 1
ATOM 10183 C C B MET D 1 234 ? -0.061 14.485 21.431 0.61 13.52 199 MET D C 1
ATOM 10184 O O A MET D 1 234 ? 0.689 15.468 21.200 0.39 13.39 199 MET D O 1
ATOM 10185 O O B MET D 1 234 ? 0.689 15.472 21.206 0.61 13.39 199 MET D O 1
ATOM 10194 N N . ALA D 1 235 ? 0.029 13.678 22.488 1.00 11.59 200 ALA D N 1
ATOM 10195 C CA . ALA D 1 235 ? 1.095 13.844 23.474 1.00 12.32 200 ALA D CA 1
ATOM 10196 C C . ALA D 1 235 ? 1.649 12.533 24.026 1.00 11.56 200 ALA D C 1
ATOM 10197 O O . ALA D 1 235 ? 0.925 11.523 24.050 1.00 12.60 200 ALA D O 1
ATOM 10199 N N . SER D 1 236 ? 2.888 12.633 24.485 1.00 10.98 201 SER D N 1
ATOM 10200 C CA . SER D 1 236 ? 3.567 11.569 25.259 1.00 15.76 201 SER D CA 1
ATOM 10201 C C . SER D 1 236 ? 4.243 12.273 26.439 1.00 14.77 201 SER D C 1
ATOM 10202 O O . SER D 1 236 ? 4.969 13.251 26.241 1.00 13.94 201 SER D O 1
ATOM 10205 N N . ALA D 1 237 ? 3.978 11.782 27.637 1.00 12.98 202 ALA D N 1
ATOM 10206 C CA . ALA D 1 237 ? 4.539 12.409 28.843 1.00 13.51 202 ALA D CA 1
ATOM 10207 C C . ALA D 1 237 ? 4.550 11.436 30.022 1.00 12.81 202 ALA D C 1
ATOM 10208 O O . ALA D 1 237 ? 3.766 10.502 30.050 1.00 13.22 202 ALA D O 1
ATOM 10210 N N . ALA D 1 238 ? 5.456 11.715 30.952 1.00 12.60 203 ALA D N 1
ATOM 10211 C CA . ALA D 1 238 ? 5.578 10.917 32.185 1.00 16.06 203 ALA D CA 1
ATOM 10212 C C . ALA D 1 238 ? 6.197 11.738 33.301 1.00 14.89 203 ALA D C 1
ATOM 10213 O O . ALA D 1 238 ? 6.702 12.832 33.096 1.00 13.98 203 ALA D O 1
ATOM 10215 N N . GLN D 1 239 ? 6.134 11.155 34.480 1.00 15.83 204 GLN D N 1
ATOM 10216 C CA . GLN D 1 239 ? 6.976 11.547 35.639 1.00 17.19 204 GLN D CA 1
ATOM 10217 C C . GLN D 1 239 ? 8.153 10.566 35.646 1.00 23.25 204 GLN D C 1
ATOM 10218 O O . GLN D 1 239 ? 8.001 9.482 36.211 1.00 21.36 204 GLN D O 1
ATOM 10224 N N . SER D 1 240 ? 9.261 10.917 35.000 1.00 22.18 205 SER D N 1
ATOM 10225 C CA . SER D 1 240 ? 10.417 10.001 34.812 1.00 20.69 205 SER D CA 1
ATOM 10226 C C . SER D 1 240 ? 11.457 10.148 35.944 1.00 24.71 205 SER D C 1
ATOM 10227 O O . SER D 1 240 ? 12.127 9.169 36.240 1.00 23.80 205 SER D O 1
ATOM 10230 N N . VAL D 1 241 ? 11.632 11.349 36.498 1.00 20.16 206 VAL D N 1
ATOM 10231 C CA . VAL D 1 241 ? 12.796 11.666 37.379 1.00 22.50 206 VAL D CA 1
ATOM 10232 C C . VAL D 1 241 ? 12.342 12.399 38.640 1.00 27.22 206 VAL D C 1
ATOM 10233 O O . VAL D 1 241 ? 12.794 12.040 39.760 1.00 23.88 206 VAL D O 1
ATOM 10237 N N . ASN D 1 242 ? 11.623 13.485 38.473 1.00 18.95 207 ASN D N 1
ATOM 10238 C CA . ASN D 1 242 ? 11.550 14.521 39.545 1.00 19.90 207 ASN D CA 1
ATOM 10239 C C . ASN D 1 242 ? 10.527 14.206 40.641 1.00 19.63 207 ASN D C 1
ATOM 10240 O O . ASN D 1 242 ? 9.338 13.850 40.335 1.00 17.78 207 ASN D O 1
ATOM 10245 N N . HIS D 1 243 ? 10.971 14.412 41.906 1.00 19.93 208 HIS D N 1
ATOM 10246 C CA . HIS D 1 243 ? 10.103 14.478 43.121 1.00 21.43 208 HIS D CA 1
ATOM 10247 C C . HIS D 1 243 ? 9.613 13.072 43.527 1.00 23.48 208 HIS D C 1
ATOM 10248 O O . HIS D 1 243 ? 8.745 12.976 44.432 1.00 25.52 208 HIS D O 1
ATOM 10255 N N . LEU D 1 244 ? 10.115 12.004 42.895 1.00 19.82 209 LEU D N 1
ATOM 10256 C CA . LEU D 1 244 ? 9.642 10.614 43.160 1.00 25.73 209 LEU D CA 1
ATOM 10257 C C . LEU D 1 244 ? 10.052 10.167 44.584 1.00 26.66 209 LEU D C 1
ATOM 10258 O O . LEU D 1 244 ? 9.450 9.248 45.106 1.00 32.55 209 LEU D O 1
ATOM 10263 N N . ASP D 1 245 ? 11.061 10.812 45.176 1.00 24.46 210 ASP D N 1
ATOM 10264 C CA . ASP D 1 245 ? 11.567 10.467 46.544 1.00 32.09 210 ASP D CA 1
ATOM 10265 C C . ASP D 1 245 ? 10.930 11.396 47.586 1.00 35.99 210 ASP D C 1
ATOM 10266 O O . ASP D 1 245 ? 11.238 11.254 48.771 1.00 37.50 210 ASP D O 1
ATOM 10271 N N . GLU D 1 246 ? 10.090 12.317 47.173 1.00 25.49 211 GLU D N 1
ATOM 10272 C CA . GLU D 1 246 ? 9.463 13.279 48.117 1.00 32.72 211 GLU D CA 1
ATOM 10273 C C . GLU D 1 246 ? 8.132 12.729 48.631 1.00 31.71 211 GLU D C 1
ATOM 10274 O O . GLU D 1 246 ? 7.388 12.053 47.861 1.00 24.09 211 GLU D O 1
ATOM 10280 N N . ARG D 1 247 ? 7.876 13.015 49.936 1.00 26.08 212 ARG D N 1
ATOM 10281 C CA . ARG D 1 247 ? 6.642 12.513 50.598 1.00 26.81 212 ARG D CA 1
ATOM 10282 C C . ARG D 1 247 ? 5.983 13.695 51.316 1.00 33.65 212 ARG D C 1
ATOM 10283 O O . ARG D 1 247 ? 6.717 14.447 51.956 1.00 28.68 212 ARG D O 1
ATOM 10291 N N . TYR D 1 248 ? 4.671 13.864 51.147 1.00 29.26 213 TYR D N 1
ATOM 10292 C CA . TYR D 1 248 ? 3.897 14.958 51.792 1.00 33.18 213 TYR D CA 1
ATOM 10293 C C . TYR D 1 248 ? 2.681 14.280 52.430 1.00 37.48 213 TYR D C 1
ATOM 10294 O O . TYR D 1 248 ? 1.834 13.761 51.707 1.00 34.08 213 TYR D O 1
ATOM 10303 N N . ASP D 1 249 ? 2.635 14.232 53.766 1.00 43.41 214 ASP D N 1
ATOM 10304 C CA . ASP D 1 249 ? 1.573 13.466 54.498 1.00 47.71 214 ASP D CA 1
ATOM 10305 C C . ASP D 1 249 ? 1.558 11.986 54.066 1.00 44.01 214 ASP D C 1
ATOM 10306 O O . ASP D 1 249 ? 0.451 11.397 54.032 1.00 46.85 214 ASP D O 1
ATOM 10311 N N . GLY D 1 250 ? 2.732 11.445 53.678 1.00 37.42 215 GLY D N 1
ATOM 10312 C CA . GLY D 1 250 ? 2.855 10.074 53.131 1.00 43.61 215 GLY D CA 1
ATOM 10313 C C . GLY D 1 250 ? 2.553 9.973 51.636 1.00 43.78 215 GLY D C 1
ATOM 10314 O O . GLY D 1 250 ? 2.627 8.882 51.093 1.00 39.09 215 GLY D O 1
ATOM 10315 N N . LYS D 1 251 ? 2.183 11.072 50.985 1.00 34.26 216 LYS D N 1
ATOM 10316 C CA . LYS D 1 251 ? 1.826 11.045 49.526 1.00 35.10 216 LYS D CA 1
ATOM 10317 C C . LYS D 1 251 ? 3.012 11.420 48.638 1.00 24.52 216 LYS D C 1
ATOM 10318 O O . LYS D 1 251 ? 3.766 12.330 49.003 1.00 24.69 216 LYS D O 1
ATOM 10324 N N . THR D 1 252 ? 3.116 10.744 47.475 1.00 27.78 217 THR D N 1
ATOM 10325 C CA . THR D 1 252 ? 4.204 11.029 46.507 1.00 29.81 217 THR D CA 1
ATOM 10326 C C . THR D 1 252 ? 3.736 12.017 45.436 1.00 21.35 217 THR D C 1
ATOM 10327 O O . THR D 1 252 ? 2.701 11.826 44.799 1.00 20.14 217 THR D O 1
ATOM 10331 N N . PRO D 1 253 ? 4.489 13.100 45.185 1.00 22.46 218 PRO D N 1
ATOM 10332 C CA . PRO D 1 253 ? 4.130 14.007 44.082 1.00 20.42 218 PRO D CA 1
ATOM 10333 C C . PRO D 1 253 ? 3.815 13.216 42.813 1.00 24.89 218 PRO D C 1
ATOM 10334 O O . PRO D 1 253 ? 4.484 12.215 42.558 1.00 22.49 218 PRO D O 1
ATOM 10338 N N . ASP D 1 254 ? 2.835 13.699 42.065 1.00 22.00 219 ASP D N 1
ATOM 10339 C CA . ASP D 1 254 ? 2.247 12.950 40.931 1.00 18.74 219 ASP D CA 1
ATOM 10340 C C . ASP D 1 254 ? 2.387 13.795 39.655 1.00 19.83 219 ASP D C 1
ATOM 10341 O O . ASP D 1 254 ? 1.818 13.404 38.664 1.00 20.14 219 ASP D O 1
ATOM 10346 N N . ILE D 1 255 ? 3.151 14.864 39.666 1.00 17.98 220 ILE D N 1
ATOM 10347 C CA . ILE D 1 255 ? 3.266 15.820 38.502 1.00 19.07 220 ILE D CA 1
ATOM 10348 C C . ILE D 1 255 ? 4.229 15.299 37.412 1.00 18.00 220 ILE D C 1
ATOM 10349 O O . ILE D 1 255 ? 5.327 14.851 37.734 1.00 17.94 220 ILE D O 1
ATOM 10354 N N . LEU D 1 256 ? 3.863 15.437 36.143 1.00 18.07 221 LEU D N 1
ATOM 10355 C CA . LEU D 1 256 ? 4.722 15.103 34.965 1.00 13.79 221 LEU D CA 1
ATOM 10356 C C . LEU D 1 256 ? 5.961 16.004 34.960 1.00 14.53 221 LEU D C 1
ATOM 10357 O O . LEU D 1 256 ? 5.902 17.154 35.467 1.00 15.63 221 LEU D O 1
ATOM 10362 N N . ASP D 1 257 ? 7.066 15.492 34.414 1.00 12.98 222 ASP D N 1
ATOM 10363 C CA . ASP D 1 257 ? 8.327 16.257 34.349 1.00 13.87 222 ASP D CA 1
ATOM 10364 C C . ASP D 1 257 ? 8.899 16.254 32.930 1.00 12.96 222 ASP D C 1
ATOM 10365 O O . ASP D 1 257 ? 9.851 16.945 32.707 1.00 14.93 222 ASP D O 1
ATOM 10370 N N . ASN D 1 258 ? 8.279 15.581 31.967 1.00 13.16 223 ASN D N 1
ATOM 10371 C CA . ASN D 1 258 ? 8.816 15.636 30.592 1.00 14.28 223 ASN D CA 1
ATOM 10372 C C . ASN D 1 258 ? 7.745 15.199 29.612 1.00 14.55 223 ASN D C 1
ATOM 10373 O O . ASN D 1 258 ? 6.910 14.307 29.943 1.00 15.51 223 ASN D O 1
ATOM 10378 N N . GLY D 1 259 ? 7.876 15.695 28.380 1.00 14.63 224 GLY D N 1
ATOM 10379 C CA . GLY D 1 259 ? 7.003 15.178 27.335 1.00 13.00 224 GLY D CA 1
ATOM 10380 C C . GLY D 1 259 ? 7.113 15.955 26.028 1.00 10.75 224 GLY D C 1
ATOM 10381 O O . GLY D 1 259 ? 7.808 16.938 25.937 1.00 10.37 224 GLY D O 1
ATOM 10382 N N . TYR D 1 260 ? 6.348 15.477 25.069 1.00 11.22 225 TYR D N 1
ATOM 10383 C CA . TYR D 1 260 ? 6.205 16.067 23.720 1.00 11.17 225 TYR D CA 1
ATOM 10384 C C . TYR D 1 260 ? 4.713 16.248 23.467 1.00 9.99 225 TYR D C 1
ATOM 10385 O O . TYR D 1 260 ? 3.927 15.357 23.795 1.00 11.29 225 TYR D O 1
ATOM 10394 N N . VAL D 1 261 ? 4.368 17.352 22.840 1.00 9.01 226 VAL D N 1
ATOM 10395 C CA . VAL D 1 261 ? 2.985 17.629 22.440 1.00 9.05 226 VAL D CA 1
ATOM 10396 C C . VAL D 1 261 ? 3.005 18.098 20.976 1.00 9.08 226 VAL D C 1
ATOM 10397 O O . VAL D 1 261 ? 3.660 19.057 20.673 1.00 12.48 226 VAL D O 1
ATOM 10401 N N . ILE D 1 262 ? 2.197 17.466 20.153 1.00 9.48 227 ILE D N 1
ATOM 10402 C CA . ILE D 1 262 ? 1.917 17.925 18.779 1.00 11.33 227 ILE D CA 1
ATOM 10403 C C . ILE D 1 262 ? 0.529 18.536 18.781 1.00 10.92 227 ILE D C 1
ATOM 10404 O O . ILE D 1 262 ? -0.412 17.880 19.255 1.00 11.89 227 ILE D O 1
ATOM 10409 N N . VAL D 1 263 ? 0.416 19.713 18.177 1.00 10.31 228 VAL D N 1
ATOM 10410 C CA . VAL D 1 263 ? -0.856 20.447 18.103 1.00 10.26 228 VAL D CA 1
ATOM 10411 C C . VAL D 1 263 ? -1.153 20.791 16.633 1.00 11.32 228 VAL D C 1
ATOM 10412 O O . VAL D 1 263 ? -0.306 21.412 15.963 1.00 11.42 228 VAL D O 1
ATOM 10416 N N . ASP D 1 264 ? -2.302 20.317 16.153 1.00 10.99 229 ASP D N 1
ATOM 10417 C CA . ASP D 1 264 ? -2.824 20.680 14.826 1.00 10.34 229 ASP D CA 1
ATOM 10418 C C . ASP D 1 264 ? -3.770 21.862 14.936 1.00 11.78 229 ASP D C 1
ATOM 10419 O O . ASP D 1 264 ? -4.600 21.894 15.894 1.00 9.45 229 ASP D O 1
ATOM 10424 N N . PHE D 1 265 ? -3.701 22.772 13.959 1.00 11.49 230 PHE D N 1
ATOM 10425 C CA . PHE D 1 265 ? -4.496 24.031 13.952 1.00 10.57 230 PHE D CA 1
ATOM 10426 C C . PHE D 1 265 ? -5.462 24.032 12.787 1.00 13.02 230 PHE D C 1
ATOM 10427 O O . PHE D 1 265 ? -5.205 23.359 11.741 1.00 14.23 230 PHE D O 1
ATOM 10435 N N . GLU D 1 266 ? -6.542 24.792 12.987 1.00 12.20 231 GLU D N 1
ATOM 10436 C CA . GLU D 1 266 ? -7.606 24.937 11.983 1.00 14.22 231 GLU D CA 1
ATOM 10437 C C . GLU D 1 266 ? -6.916 25.455 10.723 1.00 16.80 231 GLU D C 1
ATOM 10438 O O . GLU D 1 266 ? -6.193 26.502 10.772 1.00 13.75 231 GLU D O 1
ATOM 10444 N N . GLY D 1 267 ? -7.080 24.725 9.634 1.00 18.02 232 GLY D N 1
ATOM 10445 C CA . GLY D 1 267 ? -6.538 25.129 8.327 1.00 19.90 232 GLY D CA 1
ATOM 10446 C C . GLY D 1 267 ? -5.143 24.586 8.050 1.00 27.22 232 GLY D C 1
ATOM 10447 O O . GLY D 1 267 ? -4.659 24.776 6.895 1.00 25.53 232 GLY D O 1
ATOM 10448 N N . GLY D 1 268 ? -4.468 23.950 8.991 1.00 19.45 233 GLY D N 1
ATOM 10449 C CA . GLY D 1 268 ? -3.356 23.055 8.586 1.00 21.60 233 GLY D CA 1
ATOM 10450 C C . GLY D 1 268 ? -2.013 23.350 9.250 1.00 24.53 233 GLY D C 1
ATOM 10451 O O . GLY D 1 268 ? -1.114 22.533 9.075 1.00 22.09 233 GLY D O 1
ATOM 10452 N N . ALA D 1 269 ? -1.829 24.451 9.968 1.00 16.62 234 ALA D N 1
ATOM 10453 C CA . ALA D 1 269 ? -0.505 24.696 10.598 1.00 17.53 234 ALA D CA 1
ATOM 10454 C C . ALA D 1 269 ? -0.314 23.662 11.719 1.00 12.74 234 ALA D C 1
ATOM 10455 O O . ALA D 1 269 ? -1.304 23.058 12.184 1.00 12.56 234 ALA D O 1
ATOM 10457 N N . ARG D 1 270 ? 0.934 23.470 12.100 1.00 11.98 235 ARG D N 1
ATOM 10458 C CA . ARG D 1 270 ? 1.275 22.498 13.149 1.00 12.04 235 ARG D CA 1
ATOM 10459 C C . ARG D 1 270 ? 2.333 23.069 14.090 1.00 10.56 235 ARG D C 1
ATOM 10460 O O . ARG D 1 270 ? 3.153 23.877 13.681 1.00 10.98 235 ARG D O 1
ATOM 10468 N N . ALA D 1 271 ? 2.240 22.665 15.341 1.00 8.16 236 ALA D N 1
ATOM 10469 C CA . ALA D 1 271 ? 3.242 23.086 16.321 1.00 10.29 236 ALA D CA 1
ATOM 10470 C C . ALA D 1 271 ? 3.642 21.906 17.199 1.00 10.49 236 ALA D C 1
ATOM 10471 O O . ALA D 1 271 ? 2.870 20.923 17.323 1.00 11.42 236 ALA D O 1
ATOM 10473 N N . MET D 1 272 ? 4.794 22.056 17.835 1.00 10.83 237 MET D N 1
ATOM 10474 C CA . MET D 1 272 ? 5.282 20.984 18.736 1.00 12.04 237 MET D CA 1
ATOM 10475 C C . MET D 1 272 ? 5.909 21.614 19.958 1.00 11.29 237 MET D C 1
ATOM 10476 O O . MET D 1 272 ? 6.610 22.648 19.777 1.00 13.80 237 MET D O 1
ATOM 10481 N N . LEU D 1 273 ? 5.587 21.103 21.136 1.00 10.69 238 LEU D N 1
ATOM 10482 C CA . LEU D 1 273 ? 6.233 21.521 22.403 1.00 9.99 238 LEU D CA 1
ATOM 10483 C C . LEU D 1 273 ? 7.087 20.358 22.896 1.00 11.40 238 LEU D C 1
ATOM 10484 O O . LEU D 1 273 ? 6.551 19.169 22.977 1.00 11.98 238 LEU D O 1
ATOM 10489 N N . GLU D 1 274 ? 8.281 20.642 23.310 1.00 10.19 239 GLU D N 1
ATOM 10490 C CA . GLU D 1 274 ? 9.105 19.670 24.064 1.00 10.60 239 GLU D CA 1
ATOM 10491 C C . GLU D 1 274 ? 9.350 20.251 25.461 1.00 11.27 239 GLU D C 1
ATOM 10492 O O . GLU D 1 274 ? 9.825 21.406 25.571 1.00 12.71 239 GLU D O 1
ATOM 10498 N N . LEU D 1 275 ? 9.088 19.444 26.482 1.00 11.96 240 LEU D N 1
ATOM 10499 C CA . LEU D 1 275 ? 9.330 19.837 27.889 1.00 8.88 240 LEU D CA 1
ATOM 10500 C C . LEU D 1 275 ? 10.263 18.848 28.591 1.00 11.85 240 LEU D C 1
ATOM 10501 O O . LEU D 1 275 ? 10.005 17.630 28.555 1.00 11.46 240 LEU D O 1
ATOM 10506 N N . CYS D 1 276 ? 11.259 19.392 29.312 1.00 12.09 241 CYS D N 1
ATOM 10507 C CA . CYS D 1 276 ? 12.056 18.588 30.226 1.00 12.84 241 CYS D CA 1
ATOM 10508 C C . CYS D 1 276 ? 12.402 19.422 31.452 1.00 12.46 241 CYS D C 1
ATOM 10509 O O . CYS D 1 276 ? 13.069 20.401 31.300 1.00 13.73 241 CYS D O 1
ATOM 10512 N N . MET D 1 277 ? 11.920 18.983 32.626 1.00 13.19 242 MET D N 1
ATOM 10513 C CA . MET D 1 277 ? 12.161 19.677 33.902 1.00 13.61 242 MET D CA 1
ATOM 10514 C C . MET D 1 277 ? 13.392 19.097 34.616 1.00 16.51 242 MET D C 1
ATOM 10515 O O . MET D 1 277 ? 13.587 19.451 35.801 1.00 15.19 242 MET D O 1
ATOM 10520 N N . PHE D 1 278 ? 14.212 18.311 33.917 1.00 14.03 243 PHE D N 1
ATOM 10521 C CA . PHE D 1 278 ? 15.490 17.816 34.498 1.00 14.82 243 PHE D CA 1
ATOM 10522 C C . PHE D 1 278 ? 16.645 18.097 33.514 1.00 15.18 243 PHE D C 1
ATOM 10523 O O . PHE D 1 278 ? 17.597 17.336 33.498 1.00 16.86 243 PHE D O 1
ATOM 10531 N N . ALA D 1 279 ? 16.549 19.193 32.760 1.00 15.61 244 ALA D N 1
ATOM 10532 C CA . ALA D 1 279 ? 17.566 19.575 31.758 1.00 13.24 244 ALA D CA 1
ATOM 10533 C C . ALA D 1 279 ? 18.211 20.886 32.223 1.00 18.55 244 ALA D C 1
ATOM 10534 O O . ALA D 1 279 ? 18.334 21.797 31.422 1.00 16.53 244 ALA D O 1
ATOM 10536 N N . ASP D 1 280 ? 18.630 20.914 33.490 1.00 19.43 245 ASP D N 1
ATOM 10537 C CA . ASP D 1 280 ? 19.193 22.129 34.136 1.00 21.67 245 ASP D CA 1
ATOM 10538 C C . ASP D 1 280 ? 20.401 22.691 33.398 1.00 23.13 245 ASP D C 1
ATOM 10539 O O . ASP D 1 280 ? 20.654 23.876 33.545 1.00 17.62 245 ASP D O 1
ATOM 10544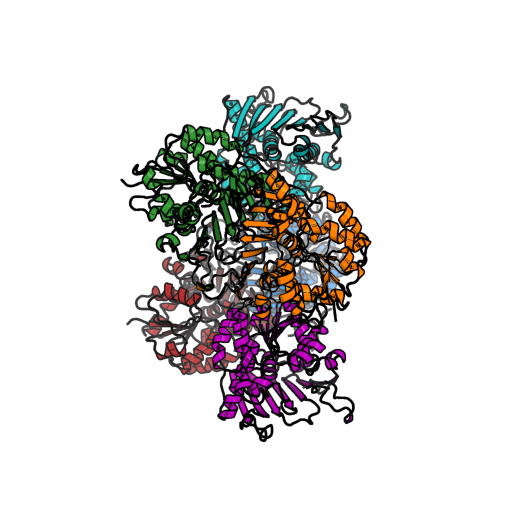 N N . GLY D 1 281 ? 21.139 21.836 32.693 1.00 16.05 246 GLY D N 1
ATOM 10545 C CA . GLY D 1 281 ? 22.389 22.284 32.060 1.00 13.96 246 GLY D CA 1
ATOM 10546 C C . GLY D 1 281 ? 22.213 23.018 30.745 1.00 13.84 246 GLY D C 1
ATOM 10547 O O . GLY D 1 281 ? 23.193 23.514 30.241 1.00 15.03 246 GLY D O 1
ATOM 10548 N N . ALA D 1 282 ? 20.984 23.050 30.220 1.00 14.78 247 ALA D N 1
ATOM 10549 C CA . ALA D 1 282 ? 20.795 23.702 28.898 1.00 14.22 247 ALA D CA 1
ATOM 10550 C C . ALA D 1 282 ? 21.135 25.194 29.019 1.00 14.13 247 ALA D C 1
ATOM 10551 O O . ALA D 1 282 ? 20.619 25.864 29.931 1.00 17.03 247 ALA D O 1
ATOM 10553 N N . ARG D 1 283 ? 21.921 25.700 28.092 1.00 16.05 248 ARG D N 1
ATOM 10554 C CA . ARG D 1 283 ? 22.355 27.115 28.057 1.00 19.91 248 ARG D CA 1
ATOM 10555 C C . ARG D 1 283 ? 21.138 28.029 27.971 1.00 21.00 248 ARG D C 1
ATOM 10556 O O . ARG D 1 283 ? 21.092 29.012 28.701 1.00 19.84 248 ARG D O 1
ATOM 10564 N N . TYR D 1 284 ? 20.197 27.694 27.097 1.00 15.90 249 TYR D N 1
ATOM 10565 C CA . TYR D 1 284 ? 18.927 28.454 26.964 1.00 18.80 249 TYR D CA 1
ATOM 10566 C C . TYR D 1 284 ? 17.771 27.622 27.499 1.00 22.13 249 TYR D C 1
ATOM 10567 O O . TYR D 1 284 ? 17.604 26.481 27.199 1.00 22.18 249 TYR D O 1
ATOM 10576 N N . GLN D 1 285 ? 16.955 28.264 28.313 1.00 14.56 250 GLN D N 1
ATOM 10577 C CA . GLN D 1 285 ? 15.805 27.619 28.951 1.00 16.79 250 GLN D CA 1
ATOM 10578 C C . GLN D 1 285 ? 14.720 27.416 27.899 1.00 17.71 250 GLN D C 1
ATOM 10579 O O . GLN D 1 285 ? 14.169 26.279 27.835 1.00 14.98 250 GLN D O 1
ATOM 10585 N N . GLU D 1 286 ? 14.344 28.431 27.150 1.00 14.34 251 GLU D N 1
ATOM 10586 C CA . GLU D 1 286 ? 13.385 28.258 26.022 1.00 16.92 251 GLU D CA 1
ATOM 10587 C C . GLU D 1 286 ? 14.089 28.449 24.670 1.00 18.06 251 GLU D C 1
ATOM 10588 O O . GLU D 1 286 ? 14.888 29.390 24.512 1.00 18.05 251 GLU D O 1
ATOM 10594 N N . THR D 1 287 ? 13.734 27.635 23.695 1.00 14.95 252 THR D N 1
ATOM 10595 C CA . THR D 1 287 ? 14.032 27.915 22.279 1.00 14.87 252 THR D CA 1
ATOM 10596 C C . THR D 1 287 ? 12.732 27.787 21.499 1.00 15.10 252 THR D C 1
ATOM 10597 O O . THR D 1 287 ? 11.898 26.913 21.834 1.00 15.30 252 THR D O 1
ATOM 10601 N N . ILE D 1 288 ? 12.557 28.695 20.573 1.00 12.27 253 ILE D N 1
ATOM 10602 C CA . ILE D 1 288 ? 11.318 28.805 19.752 1.00 14.58 253 ILE D CA 1
ATOM 10603 C C . ILE D 1 288 ? 11.736 28.980 18.295 1.00 19.30 253 ILE D C 1
ATOM 10604 O O . ILE D 1 288 ? 12.480 29.920 18.046 1.00 17.59 253 ILE D O 1
ATOM 10609 N N . SER D 1 289 ? 11.292 28.078 17.436 1.00 12.59 254 SER D N 1
ATOM 10610 C CA . SER D 1 289 ? 11.636 28.027 15.993 1.00 12.65 254 SER D CA 1
ATOM 10611 C C . SER D 1 289 ? 10.337 28.172 15.180 1.00 16.75 254 SER D C 1
ATOM 10612 O O . SER D 1 289 ? 9.450 27.353 15.361 1.00 14.29 254 SER D O 1
ATOM 10615 N N . ALA D 1 290 ? 10.276 29.138 14.275 1.00 13.43 255 ALA D N 1
ATOM 10616 C CA . ALA D 1 290 ? 9.148 29.318 13.342 1.00 14.17 255 ALA D CA 1
ATOM 10617 C C . ALA D 1 290 ? 9.691 29.181 11.924 1.00 13.91 255 ALA D C 1
ATOM 10618 O O . ALA D 1 290 ? 10.733 29.841 11.623 1.00 12.52 255 ALA D O 1
ATOM 10620 N N . VAL D 1 291 ? 9.040 28.331 11.106 1.00 11.37 256 VAL D N 1
ATOM 10621 C CA . VAL D 1 291 ? 9.563 28.026 9.766 1.00 11.02 256 VAL D CA 1
ATOM 10622 C C . VAL D 1 291 ? 8.455 28.229 8.744 1.00 11.55 256 VAL D C 1
ATOM 10623 O O . VAL D 1 291 ? 7.305 27.803 8.962 1.00 12.36 256 VAL D O 1
ATOM 10627 N N . GLY D 1 292 ? 8.806 28.848 7.645 1.00 12.06 257 GLY D N 1
ATOM 10628 C CA . GLY D 1 292 ? 7.876 28.941 6.511 1.00 11.74 257 GLY D CA 1
ATOM 10629 C C . GLY D 1 292 ? 8.667 28.927 5.206 1.00 12.66 257 GLY D C 1
ATOM 10630 O O . GLY D 1 292 ? 9.889 28.675 5.196 1.00 13.29 257 GLY D O 1
ATOM 10631 N N . PRO D 1 293 ? 7.971 29.126 4.073 1.00 11.63 258 PRO D N 1
ATOM 10632 C CA . PRO D 1 293 ? 8.580 28.912 2.767 1.00 15.25 258 PRO D CA 1
ATOM 10633 C C . PRO D 1 293 ? 9.694 29.894 2.389 1.00 14.95 258 PRO D C 1
ATOM 10634 O O . PRO D 1 293 ? 10.425 29.618 1.418 1.00 14.72 258 PRO D O 1
ATOM 10638 N N . ALA D 1 294 ? 9.829 30.983 3.129 1.00 13.77 259 ALA D N 1
ATOM 10639 C CA . ALA D 1 294 ? 10.848 31.997 2.783 1.00 16.46 259 ALA D CA 1
ATOM 10640 C C . ALA D 1 294 ? 11.990 31.999 3.806 1.00 15.14 259 ALA D C 1
ATOM 10641 O O . ALA D 1 294 ? 13.017 32.627 3.549 1.00 16.26 259 ALA D O 1
ATOM 10643 N N . GLY D 1 295 ? 11.809 31.287 4.910 1.00 13.33 260 GLY D N 1
ATOM 10644 C CA . GLY D 1 295 ? 12.851 31.326 5.933 1.00 12.98 260 GLY D CA 1
ATOM 10645 C C . GLY D 1 295 ? 12.471 30.779 7.298 1.00 12.61 260 GLY D C 1
ATOM 10646 O O . GLY D 1 295 ? 11.346 30.342 7.486 1.00 12.58 260 GLY D O 1
ATOM 10647 N N . LYS D 1 296 ? 13.436 30.837 8.200 1.00 12.60 261 LYS D N 1
ATOM 10648 C CA . LYS D 1 296 ? 13.234 30.359 9.576 1.00 13.83 261 LYS D CA 1
ATOM 10649 C C . LYS D 1 296 ? 13.720 31.421 10.561 1.00 11.16 261 LYS D C 1
ATOM 10650 O O . LYS D 1 296 ? 14.665 32.115 10.247 1.00 12.36 261 LYS D O 1
ATOM 10656 N N . ILE D 1 297 ? 13.054 31.500 11.696 1.00 12.23 262 ILE D N 1
ATOM 10657 C CA . ILE D 1 297 ? 13.498 32.422 12.770 1.00 10.38 262 ILE D CA 1
ATOM 10658 C C . ILE D 1 297 ? 13.495 31.630 14.077 1.00 14.30 262 ILE D C 1
ATOM 10659 O O . ILE D 1 297 ? 12.563 30.872 14.297 1.00 12.39 262 ILE D O 1
ATOM 10664 N N . GLU D 1 298 ? 14.533 31.838 14.877 1.00 10.98 263 GLU D N 1
ATOM 10665 C CA . GLU D 1 298 ? 14.654 31.101 16.154 1.00 12.50 263 GLU D CA 1
ATOM 10666 C C . GLU D 1 298 ? 15.048 32.058 17.280 1.00 14.26 263 GLU D C 1
ATOM 10667 O O . GLU D 1 298 ? 15.921 32.879 17.072 1.00 14.90 263 GLU D O 1
ATOM 10673 N N . ALA D 1 299 ? 14.379 31.924 18.407 1.00 11.77 264 ALA D N 1
ATOM 10674 C CA . ALA D 1 299 ? 14.706 32.698 19.622 1.00 12.33 264 ALA D CA 1
ATOM 10675 C C . ALA D 1 299 ? 15.354 31.749 20.647 1.00 16.24 264 ALA D C 1
ATOM 10676 O O . ALA D 1 299 ? 14.865 30.638 20.863 1.00 13.50 264 ALA D O 1
ATOM 10678 N N . PHE D 1 300 ? 16.357 32.291 21.331 1.00 12.75 265 PHE D N 1
ATOM 10679 C CA . PHE D 1 300 ? 17.137 31.628 22.403 1.00 13.94 265 PHE D CA 1
ATOM 10680 C C . PHE D 1 300 ? 16.945 32.444 23.671 1.00 14.55 265 PHE D C 1
ATOM 10681 O O . PHE D 1 300 ? 17.341 33.617 23.690 1.00 15.35 265 PHE D O 1
ATOM 10689 N N . VAL D 1 301 ? 16.276 31.844 24.659 1.00 14.14 266 VAL D N 1
ATOM 10690 C CA . VAL D 1 301 ? 15.780 32.599 25.845 1.00 12.95 266 VAL D CA 1
ATOM 10691 C C . VAL D 1 301 ? 16.467 32.058 27.083 1.00 15.26 266 VAL D C 1
ATOM 10692 O O . VAL D 1 301 ? 16.237 30.924 27.475 1.00 17.57 266 VAL D O 1
ATOM 10696 N N . PRO D 1 302 ? 17.307 32.853 27.765 1.00 18.34 267 PRO D N 1
ATOM 10697 C CA . PRO D 1 302 ? 17.943 32.394 28.986 1.00 17.78 267 PRO D CA 1
ATOM 10698 C C . PRO D 1 302 ? 16.910 32.197 30.099 1.00 18.10 267 PRO D C 1
ATOM 10699 O O . PRO D 1 302 ? 15.856 32.845 30.124 1.00 17.13 267 PRO D O 1
ATOM 10703 N N . GLY D 1 303 ? 17.274 31.339 31.049 1.00 18.74 268 GLY D N 1
ATOM 10704 C CA . GLY D 1 303 ? 16.528 31.199 32.290 1.00 18.19 268 GLY D CA 1
ATOM 10705 C C . GLY D 1 303 ? 16.844 32.358 33.243 1.00 16.34 268 GLY D C 1
ATOM 10706 O O . GLY D 1 303 ? 17.572 33.305 32.925 1.00 17.48 268 GLY D O 1
ATOM 10707 N N . PRO D 1 304 ? 16.241 32.325 34.440 1.00 17.08 269 PRO D N 1
ATOM 10708 C CA . PRO D 1 304 ? 16.396 33.407 35.395 1.00 21.21 269 PRO D CA 1
ATOM 10709 C C . PRO D 1 304 ? 17.872 33.587 35.857 1.00 18.30 269 PRO D C 1
ATOM 10710 O O . PRO D 1 304 ? 18.575 32.601 36.234 1.00 20.94 269 PRO D O 1
ATOM 10714 N N . THR D 1 305 ? 18.357 34.837 35.766 1.00 20.79 270 THR D N 1
ATOM 10715 C CA . THR D 1 305 ? 19.787 35.098 36.017 1.00 24.40 270 THR D CA 1
ATOM 10716 C C . THR D 1 305 ? 20.135 34.627 37.459 1.00 22.60 270 THR D C 1
ATOM 10717 O O . THR D 1 305 ? 21.288 34.270 37.688 1.00 28.30 270 THR D O 1
ATOM 10721 N N . ARG D 1 306 ? 19.178 34.579 38.407 1.00 22.97 271 ARG D N 1
ATOM 10722 C CA . ARG D 1 306 ? 19.539 34.212 39.794 1.00 27.65 271 ARG D CA 1
ATOM 10723 C C . ARG D 1 306 ? 19.935 32.740 39.869 1.00 26.92 271 ARG D C 1
ATOM 10724 O O . ARG D 1 306 ? 20.548 32.362 40.899 1.00 36.05 271 ARG D O 1
ATOM 10732 N N . PHE D 1 307 ? 19.626 31.934 38.835 1.00 27.68 272 PHE D N 1
ATOM 10733 C CA . PHE D 1 307 ? 19.949 30.487 38.856 1.00 26.92 272 PHE D CA 1
ATOM 10734 C C . PHE D 1 307 ? 21.166 30.187 37.976 1.00 25.15 272 PHE D C 1
ATOM 10735 O O . PHE D 1 307 ? 21.505 29.002 37.839 1.00 35.21 272 PHE D O 1
ATOM 10743 N N . TRP D 1 308 ? 21.805 31.213 37.428 1.00 25.41 273 TRP D N 1
ATOM 10744 C CA . TRP D 1 308 ? 23.100 31.062 36.720 1.00 32.16 273 TRP D CA 1
ATOM 10745 C C . TRP D 1 308 ? 24.237 31.315 37.707 1.00 36.44 273 TRP D C 1
ATOM 10746 O O . TRP D 1 308 ? 24.438 32.440 38.106 1.00 34.78 273 TRP D O 1
ATOM 10757 N N . PRO D 1 309 ? 24.962 30.286 38.171 1.00 39.15 274 PRO D N 1
ATOM 10758 C CA . PRO D 1 309 ? 26.032 30.511 39.140 1.00 45.81 274 PRO D CA 1
ATOM 10759 C C . PRO D 1 309 ? 27.082 31.505 38.609 1.00 45.12 274 PRO D C 1
ATOM 10760 O O . PRO D 1 309 ? 27.389 31.477 37.419 1.00 38.55 274 PRO D O 1
ATOM 10764 N N . GLY D 1 310 ? 27.625 32.335 39.517 1.00 41.45 275 GLY D N 1
ATOM 10765 C CA . GLY D 1 310 ? 28.692 33.293 39.163 1.00 43.85 275 GLY D CA 1
ATOM 10766 C C . GLY D 1 310 ? 29.937 32.573 38.676 1.00 39.93 275 GLY D C 1
ATOM 10767 O O . GLY D 1 310 ? 30.573 33.058 37.723 1.00 48.99 275 GLY D O 1
ATOM 10768 N N . ASP D 1 311 ? 30.188 31.391 39.236 1.00 41.46 276 ASP D N 1
ATOM 10769 C CA . ASP D 1 311 ? 31.360 30.541 38.874 1.00 47.41 276 ASP D CA 1
ATOM 10770 C C . ASP D 1 311 ? 31.263 30.065 37.405 1.00 47.46 276 ASP D C 1
ATOM 10771 O O . ASP D 1 311 ? 32.264 29.617 36.900 1.00 48.99 276 ASP D O 1
ATOM 10776 N N . LEU D 1 312 ? 30.094 30.153 36.763 1.00 46.52 277 LEU D N 1
ATOM 10777 C CA . LEU D 1 312 ? 29.935 29.800 35.323 1.00 46.22 277 LEU D CA 1
ATOM 10778 C C . LEU D 1 312 ? 30.245 31.000 34.403 1.00 44.49 277 LEU D C 1
ATOM 10779 O O . LEU D 1 312 ? 30.184 30.815 33.194 1.00 48.20 277 LEU D O 1
ATOM 10784 N N . GLY D 1 313 ? 30.641 32.167 34.936 1.00 40.44 278 GLY D N 1
ATOM 10785 C CA . GLY D 1 313 ? 30.846 33.351 34.081 1.00 42.78 278 GLY D CA 1
ATOM 10786 C C . GLY D 1 313 ? 29.553 34.137 33.906 1.00 41.22 278 GLY D C 1
ATOM 10787 O O . GLY D 1 313 ? 28.675 33.892 34.731 1.00 44.51 278 GLY D O 1
ATOM 10788 N N . ALA D 1 314 ? 29.511 35.114 32.973 1.00 33.89 279 ALA D N 1
ATOM 10789 C CA . ALA D 1 314 ? 28.305 35.943 32.645 1.00 31.83 279 ALA D CA 1
ATOM 10790 C C . ALA D 1 314 ? 27.159 35.055 32.142 1.00 27.68 279 ALA D C 1
ATOM 10791 O O . ALA D 1 314 ? 27.408 34.110 31.395 1.00 29.54 279 ALA D O 1
ATOM 10793 N N . PRO D 1 315 ? 25.891 35.311 32.528 1.00 31.59 280 PRO D N 1
ATOM 10794 C CA . PRO D 1 315 ? 24.777 34.518 31.993 1.00 30.43 280 PRO D CA 1
ATOM 10795 C C . PRO D 1 315 ? 24.701 34.656 30.477 1.00 31.05 280 PRO D C 1
ATOM 10796 O O . PRO D 1 315 ? 25.174 35.636 29.911 1.00 24.51 280 PRO D O 1
ATOM 10800 N N . PRO D 1 316 ? 24.072 33.683 29.771 1.00 29.62 281 PRO D N 1
ATOM 10801 C CA . PRO D 1 316 ? 23.885 33.795 28.323 1.00 25.29 281 PRO D CA 1
ATOM 10802 C C . PRO D 1 316 ? 23.038 35.032 28.004 1.00 24.13 281 PRO D C 1
ATOM 10803 O O . PRO D 1 316 ? 22.068 35.308 28.695 1.00 22.05 281 PRO D O 1
ATOM 10807 N N . VAL D 1 317 ? 23.426 35.711 26.934 1.00 21.40 282 VAL D N 1
ATOM 10808 C CA . VAL D 1 317 ? 22.628 36.816 26.318 1.00 27.03 282 VAL D CA 1
ATOM 10809 C C . VAL D 1 317 ? 21.496 36.223 25.458 1.00 22.79 282 VAL D C 1
ATOM 10810 O O . VAL D 1 317 ? 21.699 35.251 24.751 1.00 18.90 282 VAL D O 1
ATOM 10814 N N . PRO D 1 318 ? 20.266 36.785 25.499 1.00 21.86 283 PRO D N 1
ATOM 10815 C CA . PRO D 1 318 ? 19.200 36.295 24.625 1.00 19.21 283 PRO D CA 1
ATOM 10816 C C . PRO D 1 318 ? 19.558 36.577 23.166 1.00 19.71 283 PRO D C 1
ATOM 10817 O O . PRO D 1 318 ? 20.141 37.595 22.888 1.00 17.88 283 PRO D O 1
ATOM 10821 N N . LEU D 1 319 ? 19.145 35.685 22.276 1.00 16.84 284 LEU D N 1
ATOM 10822 C CA . LEU D 1 319 ? 19.465 35.841 20.833 1.00 19.47 284 LEU D CA 1
ATOM 10823 C C . LEU D 1 319 ? 18.241 35.579 19.957 1.00 18.32 284 LEU D C 1
ATOM 10824 O O . LEU D 1 319 ? 17.378 34.748 20.354 1.00 15.00 284 LEU D O 1
ATOM 10829 N N . ILE D 1 320 ? 18.300 36.092 18.733 1.00 14.09 285 ILE D N 1
ATOM 10830 C CA . ILE D 1 320 ? 17.364 35.622 17.678 1.00 13.81 285 ILE D CA 1
ATOM 10831 C C . ILE D 1 320 ? 18.290 35.249 16.506 1.00 18.80 285 ILE D C 1
ATOM 10832 O O . ILE D 1 320 ? 19.263 35.965 16.298 1.00 18.10 285 ILE D O 1
ATOM 10837 N N . GLU D 1 321 ? 18.009 34.138 15.847 1.00 13.65 286 GLU D N 1
ATOM 10838 C CA . GLU D 1 321 ? 18.779 33.727 14.652 1.00 14.45 286 GLU D CA 1
ATOM 10839 C C . GLU D 1 321 ? 17.813 33.714 13.461 1.00 13.47 286 GLU D C 1
ATOM 10840 O O . GLU D 1 321 ? 16.786 33.070 13.553 1.00 13.64 286 GLU D O 1
ATOM 10846 N N . ILE D 1 322 ? 18.150 34.471 12.427 1.00 13.17 287 ILE D N 1
ATOM 10847 C CA . ILE D 1 322 ? 17.313 34.498 11.199 1.00 15.25 287 ILE D CA 1
ATOM 10848 C C . ILE D 1 322 ? 18.048 33.725 10.101 1.00 14.27 287 ILE D C 1
ATOM 10849 O O . ILE D 1 322 ? 19.193 34.069 9.823 1.00 14.73 287 ILE D O 1
ATOM 10854 N N . SER D 1 323 ? 17.358 32.761 9.502 1.00 13.89 288 SER D N 1
ATOM 10855 C CA . SER D 1 323 ? 17.976 31.872 8.492 1.00 15.51 288 SER D CA 1
ATOM 10856 C C . SER D 1 323 ? 17.120 31.897 7.223 1.00 12.94 288 SER D C 1
ATOM 10857 O O . SER D 1 323 ? 16.238 31.049 7.061 1.00 12.44 288 SER D O 1
ATOM 10860 N N . PRO D 1 324 ? 17.321 32.902 6.357 1.00 17.00 289 PRO D N 1
ATOM 10861 C CA . PRO D 1 324 ? 16.557 33.030 5.128 1.00 15.59 289 PRO D CA 1
ATOM 10862 C C . PRO D 1 324 ? 16.838 31.811 4.248 1.00 15.57 289 PRO D C 1
ATOM 10863 O O . PRO D 1 324 ? 17.991 31.269 4.247 1.00 17.36 289 PRO D O 1
ATOM 10867 N N . ARG D 1 325 ? 15.798 31.399 3.528 1.00 13.46 290 ARG D N 1
ATOM 10868 C CA . ARG D 1 325 ? 15.841 30.114 2.807 1.00 18.13 290 ARG D CA 1
ATOM 10869 C C . ARG D 1 325 ? 16.749 30.234 1.600 1.00 24.65 290 ARG D C 1
ATOM 10870 O O . ARG D 1 325 ? 17.534 29.318 1.367 1.00 22.75 290 ARG D O 1
ATOM 10878 N N . LEU D 1 326 ? 16.660 31.337 0.859 1.00 23.43 291 LEU D N 1
ATOM 10879 C CA . LEU D 1 326 ? 17.325 31.420 -0.476 1.00 30.09 291 LEU D CA 1
ATOM 10880 C C . LEU D 1 326 ? 18.798 31.851 -0.330 1.00 27.31 291 LEU D C 1
ATOM 10881 O O . LEU D 1 326 ? 19.695 31.409 -1.126 1.00 36.90 291 LEU D O 1
ATOM 10886 N N . SER D 1 327 ? 19.121 32.690 0.636 1.00 29.47 292 SER D N 1
ATOM 10887 C CA . SER D 1 327 ? 20.514 33.202 0.764 1.00 32.12 292 SER D CA 1
ATOM 10888 C C . SER D 1 327 ? 21.393 32.257 1.597 1.00 33.11 292 SER D C 1
ATOM 10889 O O . SER D 1 327 ? 22.633 32.238 1.408 1.00 39.29 292 SER D O 1
ATOM 10892 N N . LYS D 1 328 ? 20.811 31.580 2.590 1.00 28.87 293 LYS D N 1
ATOM 10893 C CA . LYS D 1 328 ? 21.577 30.686 3.505 1.00 29.71 293 LYS D CA 1
ATOM 10894 C C . LYS D 1 328 ? 22.541 31.540 4.352 1.00 28.28 293 LYS D C 1
ATOM 10895 O O . LYS D 1 328 ? 23.382 30.947 5.072 1.00 25.40 293 LYS D O 1
ATOM 10901 N N . GLN D 1 329 ? 22.412 32.883 4.295 1.00 27.56 294 GLN D N 1
ATOM 10902 C CA . GLN D 1 329 ? 23.257 33.803 5.116 1.00 26.37 294 GLN D CA 1
ATOM 10903 C C . GLN D 1 329 ? 22.526 34.069 6.430 1.00 23.47 294 GLN D C 1
ATOM 10904 O O . GLN D 1 329 ? 21.498 34.770 6.428 1.00 19.54 294 GLN D O 1
ATOM 10910 N N . ILE D 1 330 ? 23.032 33.533 7.517 1.00 19.37 295 ILE D N 1
ATOM 10911 C CA . ILE D 1 330 ? 22.304 33.614 8.807 1.00 20.15 295 ILE D CA 1
ATOM 10912 C C . ILE D 1 330 ? 22.652 34.980 9.440 1.00 22.28 295 ILE D C 1
ATOM 10913 O O . ILE D 1 330 ? 23.776 35.477 9.281 1.00 22.02 295 ILE D O 1
ATOM 10918 N N . LYS D 1 331 ? 21.671 35.539 10.129 1.00 16.92 296 LYS D N 1
ATOM 10919 C CA . LYS D 1 331 ? 21.836 36.772 10.915 1.00 18.44 296 LYS D CA 1
ATOM 10920 C C . LYS D 1 331 ? 21.569 36.428 12.388 1.00 23.40 296 LYS D C 1
ATOM 10921 O O . LYS D 1 331 ? 20.520 35.895 12.672 1.00 20.19 296 LYS D O 1
ATOM 10927 N N . VAL D 1 332 ? 22.515 36.758 13.281 1.00 17.67 297 VAL D N 1
ATOM 10928 C CA . VAL D 1 332 ? 22.273 36.574 14.741 1.00 19.62 297 VAL D CA 1
ATOM 10929 C C . VAL D 1 332 ? 22.233 37.948 15.411 1.00 25.10 297 VAL D C 1
ATOM 10930 O O . VAL D 1 332 ? 23.134 38.744 15.191 1.00 27.17 297 VAL D O 1
ATOM 10934 N N . HIS D 1 333 ? 21.205 38.198 16.203 1.00 18.88 298 HIS D N 1
ATOM 10935 C CA . HIS D 1 333 ? 21.067 39.480 16.931 1.00 21.51 298 HIS D CA 1
ATOM 10936 C C . HIS D 1 333 ? 20.956 39.208 18.424 1.00 27.05 298 HIS D C 1
ATOM 10937 O O . HIS D 1 333 ? 20.152 38.324 18.812 1.00 19.34 298 HIS D O 1
ATOM 10944 N N . GLU D 1 334 ? 21.723 39.937 19.209 1.00 18.63 299 GLU D N 1
ATOM 10945 C CA . GLU D 1 334 ? 21.637 39.858 20.678 1.00 19.47 299 GLU D CA 1
ATOM 10946 C C . GLU D 1 334 ? 20.462 40.747 21.057 1.00 20.89 299 GLU D C 1
ATOM 10947 O O . GLU D 1 334 ? 20.361 41.819 20.474 1.00 22.56 299 GLU D O 1
ATOM 10953 N N A ILE D 1 335 ? 19.623 40.280 21.983 0.50 17.87 300 ILE D N 1
ATOM 10954 N N B ILE D 1 335 ? 19.723 40.280 21.983 0.50 17.87 300 ILE D N 1
ATOM 10955 C CA A ILE D 1 335 ? 18.439 41.055 22.434 0.50 21.61 300 ILE D CA 1
ATOM 10956 C CA B ILE D 1 335 ? 18.539 41.055 22.434 0.50 21.61 300 ILE D CA 1
ATOM 10957 C C A ILE D 1 335 ? 18.520 41.130 23.963 0.50 21.82 300 ILE D C 1
ATOM 10958 C C B ILE D 1 335 ? 18.620 41.130 23.963 0.50 21.82 300 ILE D C 1
ATOM 10959 O O A ILE D 1 335 ? 17.805 40.465 24.701 0.50 18.57 300 ILE D O 1
ATOM 10960 O O B ILE D 1 335 ? 17.905 40.465 24.701 0.50 18.57 300 ILE D O 1
ATOM 10969 N N . PRO D 1 336 ? 19.457 41.914 24.506 1.00 20.17 301 PRO D N 1
ATOM 10970 C CA . PRO D 1 336 ? 19.614 41.987 25.952 1.00 23.39 301 PRO D CA 1
ATOM 10971 C C . PRO D 1 336 ? 18.400 42.601 26.654 1.00 22.98 301 PRO D C 1
ATOM 10972 O O . PRO D 1 336 ? 17.699 43.346 26.047 1.00 23.06 301 PRO D O 1
ATOM 10976 N N . VAL D 1 337 ? 18.238 42.239 27.914 1.00 20.16 302 VAL D N 1
ATOM 10977 C CA . VAL D 1 337 ? 17.207 42.820 28.812 1.00 20.39 302 VAL D CA 1
ATOM 10978 C C . VAL D 1 337 ? 17.838 43.925 29.687 1.00 22.15 302 VAL D C 1
ATOM 10979 O O . VAL D 1 337 ? 18.989 43.767 30.184 1.00 21.68 302 VAL D O 1
ATOM 10983 N N . ASP D 1 338 ? 17.096 45.007 29.885 1.00 28.74 303 ASP D N 1
ATOM 10984 C CA . ASP D 1 338 ? 17.547 46.108 30.778 1.00 24.74 303 ASP D CA 1
ATOM 10985 C C . ASP D 1 338 ? 17.887 45.515 32.147 1.00 28.42 303 ASP D C 1
ATOM 10986 O O . ASP D 1 338 ? 17.137 44.728 32.735 1.00 23.90 303 ASP D O 1
ATOM 10991 N N . PRO D 1 339 ? 19.085 45.798 32.670 1.00 26.77 304 PRO D N 1
ATOM 10992 C CA . PRO D 1 339 ? 19.509 45.219 33.935 1.00 28.14 304 PRO D CA 1
ATOM 10993 C C . PRO D 1 339 ? 18.501 45.470 35.076 1.00 21.67 304 PRO D C 1
ATOM 10994 O O . PRO D 1 339 ? 18.343 44.622 35.950 1.00 27.64 304 PRO D O 1
ATOM 10998 N N . LYS D 1 340 ? 17.846 46.629 35.060 1.00 25.43 305 LYS D N 1
ATOM 10999 C CA . LYS D 1 340 ? 16.882 46.951 36.146 1.00 30.31 305 LYS D CA 1
ATOM 11000 C C . LYS D 1 340 ? 15.744 45.945 36.130 1.00 25.74 305 LYS D C 1
ATOM 11001 O O . LYS D 1 340 ? 15.259 45.588 37.220 1.00 27.37 305 LYS D O 1
ATOM 11007 N N . LEU D 1 341 ? 15.350 45.516 34.939 1.00 19.29 306 LEU D N 1
ATOM 11008 C CA . LEU D 1 341 ? 14.257 44.517 34.820 1.00 20.14 306 LEU D CA 1
ATOM 11009 C C . LEU D 1 341 ? 14.770 43.144 35.250 1.00 21.04 306 LEU D C 1
ATOM 11010 O O . LEU D 1 341 ? 13.977 42.372 35.815 1.00 18.52 306 LEU D O 1
ATOM 11015 N N . LEU D 1 342 ? 16.020 42.795 34.920 1.00 21.16 307 LEU D N 1
ATOM 11016 C CA . LEU D 1 342 ? 16.593 41.489 35.327 1.00 21.58 307 LEU D CA 1
ATOM 11017 C C . LEU D 1 342 ? 16.647 41.460 36.856 1.00 24.56 307 LEU D C 1
ATOM 11018 O O . LEU D 1 342 ? 16.496 40.372 37.420 1.00 21.90 307 LEU D O 1
ATOM 11023 N N . LYS D 1 343 ? 16.861 42.613 37.489 1.00 26.60 308 LYS D N 1
ATOM 11024 C CA . LYS D 1 343 ? 16.935 42.697 38.969 1.00 25.96 308 LYS D CA 1
ATOM 11025 C C . LYS D 1 343 ? 15.536 42.480 39.553 1.00 27.95 308 LYS D C 1
ATOM 11026 O O . LYS D 1 343 ? 15.434 41.992 40.708 1.00 30.77 308 LYS D O 1
ATOM 11032 N N . ALA D 1 344 ? 14.480 42.859 38.826 1.00 22.23 309 ALA D N 1
ATOM 11033 C CA . ALA D 1 344 ? 13.099 42.909 39.392 1.00 24.73 309 ALA D CA 1
ATOM 11034 C C . ALA D 1 344 ? 12.386 41.563 39.256 1.00 25.52 309 ALA D C 1
ATOM 11035 O O . ALA D 1 344 ? 11.321 41.453 39.846 1.00 24.06 309 ALA D O 1
ATOM 11037 N N . GLY D 1 345 ? 12.911 40.588 38.483 1.00 25.31 310 GLY D N 1
ATOM 11038 C CA . GLY D 1 345 ? 12.155 39.340 38.241 1.00 20.39 310 GLY D CA 1
ATOM 11039 C C . GLY D 1 345 ? 12.940 38.215 37.587 1.00 24.55 310 GLY D C 1
ATOM 11040 O O . GLY D 1 345 ? 14.124 38.400 37.265 1.00 21.16 310 GLY D O 1
ATOM 11041 N N . ASP D 1 346 ? 12.261 37.076 37.390 1.00 18.38 311 ASP D N 1
ATOM 11042 C CA . ASP D 1 346 ? 12.835 35.832 36.834 1.00 19.69 311 ASP D CA 1
ATOM 11043 C C . ASP D 1 346 ? 12.526 35.658 35.319 1.00 17.26 311 ASP D C 1
ATOM 11044 O O . ASP D 1 346 ? 12.951 34.582 34.766 1.00 19.60 311 ASP D O 1
ATOM 11049 N N . HIS D 1 347 ? 11.708 36.573 34.713 1.00 15.40 312 HIS D N 1
ATOM 11050 C CA . HIS D 1 347 ? 11.094 36.338 33.381 1.00 17.29 312 HIS D CA 1
ATOM 11051 C C . HIS D 1 347 ? 11.595 37.358 32.321 1.00 19.87 312 HIS D C 1
ATOM 11052 O O . HIS D 1 347 ? 10.800 37.781 31.466 1.00 16.15 312 HIS D O 1
ATOM 11059 N N . ASN D 1 348 ? 12.878 37.732 32.387 1.00 15.44 313 ASN D N 1
ATOM 11060 C CA . ASN D 1 348 ? 13.520 38.562 31.352 1.00 12.79 313 ASN D CA 1
ATOM 11061 C C . ASN D 1 348 ? 12.722 39.848 31.177 1.00 15.08 313 ASN D C 1
ATOM 11062 O O . ASN D 1 348 ? 12.563 40.254 30.030 1.00 15.49 313 ASN D O 1
ATOM 11067 N N . GLY D 1 349 ? 12.260 40.470 32.277 1.00 16.15 314 GLY D N 1
ATOM 11068 C CA . GLY D 1 349 ? 11.586 41.771 32.265 1.00 15.53 314 GLY D CA 1
ATOM 11069 C C . GLY D 1 349 ? 10.146 41.688 31.775 1.00 17.32 314 GLY D C 1
ATOM 11070 O O . GLY D 1 349 ? 9.480 42.750 31.742 1.00 16.96 314 GLY D O 1
ATOM 11071 N N . ALA D 1 350 ? 9.672 40.512 31.375 1.00 16.46 315 ALA D N 1
ATOM 11072 C CA . ALA D 1 350 ? 8.341 40.411 30.752 1.00 15.78 315 ALA D CA 1
ATOM 11073 C C . ALA D 1 350 ? 7.258 40.907 31.725 1.00 13.12 315 ALA D C 1
ATOM 11074 O O . ALA D 1 350 ? 6.199 41.374 31.281 1.00 14.38 315 ALA D O 1
ATOM 11076 N N . THR D 1 351 ? 7.447 40.730 33.018 1.00 14.39 316 THR D N 1
ATOM 11077 C CA . THR D 1 351 ? 6.406 41.117 34.002 1.00 14.27 316 THR D CA 1
ATOM 11078 C C . THR D 1 351 ? 6.162 42.643 33.945 1.00 16.23 316 THR D C 1
ATOM 11079 O O . THR D 1 351 ? 4.995 43.138 34.101 1.00 15.71 316 THR D O 1
ATOM 11083 N N . TYR D 1 352 ? 7.244 43.393 33.729 1.00 17.21 317 TYR D N 1
ATOM 11084 C CA . TYR D 1 352 ? 7.195 44.876 33.628 1.00 16.20 317 TYR D CA 1
ATOM 11085 C C . TYR D 1 352 ? 6.415 45.241 32.361 1.00 15.56 317 TYR D C 1
ATOM 11086 O O . TYR D 1 352 ? 5.548 46.069 32.398 1.00 15.38 317 TYR D O 1
ATOM 11095 N N . PHE D 1 353 ? 6.794 44.657 31.227 1.00 15.68 318 PHE D N 1
ATOM 11096 C CA . PHE D 1 353 ? 6.182 44.986 29.927 1.00 16.55 318 PHE D CA 1
ATOM 11097 C C . PHE D 1 353 ? 4.696 44.635 29.955 1.00 14.73 318 PHE D C 1
ATOM 11098 O O . PHE D 1 353 ? 3.868 45.475 29.461 1.00 17.01 318 PHE D O 1
ATOM 11106 N N . GLN D 1 354 ? 4.353 43.518 30.592 1.00 13.61 319 GLN D N 1
ATOM 11107 C CA . GLN D 1 354 ? 2.935 43.114 30.785 1.00 12.28 319 GLN D CA 1
ATOM 11108 C C . GLN D 1 354 ? 2.198 44.193 31.573 1.00 14.69 319 GLN D C 1
ATOM 11109 O O . GLN D 1 354 ? 1.129 44.631 31.183 1.00 13.84 319 GLN D O 1
ATOM 11115 N N . HIS D 1 355 ? 2.801 44.661 32.654 1.00 13.94 320 HIS D N 1
ATOM 11116 C CA . HIS D 1 355 ? 2.175 45.703 33.493 1.00 15.91 320 HIS D CA 1
ATOM 11117 C C . HIS D 1 355 ? 2.036 47.028 32.725 1.00 16.21 320 HIS D C 1
ATOM 11118 O O . HIS D 1 355 ? 1.010 47.744 32.921 1.00 16.39 320 HIS D O 1
ATOM 11125 N N . GLN D 1 356 ? 2.972 47.359 31.846 1.00 17.58 321 GLN D N 1
ATOM 11126 C CA . GLN D 1 356 ? 2.826 48.641 31.115 1.00 16.24 321 GLN D CA 1
ATOM 11127 C C . GLN D 1 356 ? 1.565 48.576 30.279 1.00 17.90 321 GLN D C 1
ATOM 11128 O O . GLN D 1 356 ? 0.839 49.580 30.216 1.00 16.83 321 GLN D O 1
ATOM 11134 N N A ARG D 1 357 ? 1.310 47.437 29.646 0.51 16.73 322 ARG D N 1
ATOM 11135 N N B ARG D 1 357 ? 1.285 47.439 29.671 0.49 16.83 322 ARG D N 1
ATOM 11136 C CA A ARG D 1 357 ? 0.124 47.242 28.758 0.51 17.51 322 ARG D CA 1
ATOM 11137 C CA B ARG D 1 357 ? 0.096 47.295 28.784 0.49 17.75 322 ARG D CA 1
ATOM 11138 C C A ARG D 1 357 ? -1.169 47.160 29.595 0.51 16.09 322 ARG D C 1
ATOM 11139 C C B ARG D 1 357 ? -1.189 47.176 29.611 0.49 16.11 322 ARG D C 1
ATOM 11140 O O A ARG D 1 357 ? -2.205 47.781 29.220 0.51 15.68 322 ARG D O 1
ATOM 11141 O O B ARG D 1 357 ? -2.229 47.792 29.248 0.49 15.70 322 ARG D O 1
ATOM 11156 N N . PHE D 1 358 ? -1.123 46.443 30.714 1.00 13.66 323 PHE D N 1
ATOM 11157 C CA . PHE D 1 358 ? -2.274 46.348 31.640 1.00 16.67 323 PHE D CA 1
ATOM 11158 C C . PHE D 1 358 ? -2.601 47.732 32.198 1.00 18.18 323 PHE D C 1
ATOM 11159 O O . PHE D 1 358 ? -3.777 48.119 32.188 1.00 16.91 323 PHE D O 1
ATOM 11167 N N . MET D 1 359 ? -1.605 48.484 32.602 1.00 17.71 324 MET D N 1
ATOM 11168 C CA . MET D 1 359 ? -1.852 49.829 33.212 1.00 19.75 324 MET D CA 1
ATOM 11169 C C . MET D 1 359 ? -2.495 50.709 32.140 1.00 21.16 324 MET D C 1
ATOM 11170 O O . MET D 1 359 ? -3.486 51.414 32.452 1.00 20.35 324 MET D O 1
ATOM 11175 N N . ALA D 1 360 ? -2.027 50.653 30.890 1.00 18.50 325 ALA D N 1
ATOM 11176 C CA . ALA D 1 360 ? -2.604 51.479 29.809 1.00 21.08 325 ALA D CA 1
ATOM 11177 C C . ALA D 1 360 ? -4.105 51.157 29.665 1.00 21.45 325 ALA D C 1
ATOM 11178 O O . ALA D 1 360 ? -4.914 52.078 29.436 1.00 19.42 325 ALA D O 1
ATOM 11180 N N . LEU D 1 361 ? -4.478 49.894 29.812 1.00 15.97 326 LEU D N 1
ATOM 11181 C CA . LEU D 1 361 ? -5.900 49.462 29.692 1.00 15.58 326 LEU D CA 1
ATOM 11182 C C . LEU D 1 361 ? -6.672 50.006 30.897 1.00 19.05 326 LEU D C 1
ATOM 11183 O O . LEU D 1 361 ? -7.774 50.542 30.708 1.00 18.91 326 LEU D O 1
ATOM 11188 N N . VAL D 1 362 ? -6.105 49.895 32.095 1.00 15.00 327 VAL D N 1
ATOM 11189 C CA . VAL D 1 362 ? -6.773 50.372 33.330 1.00 15.92 327 VAL D CA 1
ATOM 11190 C C . VAL D 1 362 ? -6.978 51.888 33.211 1.00 18.94 327 VAL D C 1
ATOM 11191 O O . VAL D 1 362 ? -8.111 52.374 33.574 1.00 21.78 327 VAL D O 1
ATOM 11195 N N . GLN D 1 363 ? -5.974 52.624 32.721 1.00 17.78 328 GLN D N 1
ATOM 11196 C CA . GLN D 1 363 ? -6.059 54.105 32.560 1.00 24.70 328 GLN D CA 1
ATOM 11197 C C . GLN D 1 363 ? -7.027 54.487 31.443 1.00 26.06 328 GLN D C 1
ATOM 11198 O O . GLN D 1 363 ? -7.453 55.645 31.437 1.00 28.78 328 GLN D O 1
ATOM 11204 N N . GLY D 1 364 ? -7.297 53.599 30.498 1.00 20.42 329 GLY D N 1
ATOM 11205 C CA . GLY D 1 364 ? -8.137 53.941 29.334 1.00 22.11 329 GLY D CA 1
ATOM 11206 C C . GLY D 1 364 ? -7.372 54.502 28.131 1.00 24.45 329 GLY D C 1
ATOM 11207 O O . GLY D 1 364 ? -8.027 54.898 27.199 1.00 25.98 329 GLY D O 1
ATOM 11208 N N . SER D 1 365 ? -6.049 54.536 28.100 1.00 21.77 330 SER D N 1
ATOM 11209 C CA . SER D 1 365 ? -5.304 54.950 26.879 1.00 22.78 330 SER D CA 1
ATOM 11210 C C . SER D 1 365 ? -5.307 53.814 25.839 1.00 23.24 330 SER D C 1
ATOM 11211 O O . SER D 1 365 ? -5.039 54.083 24.634 1.00 22.69 330 SER D O 1
ATOM 11214 N N . SER D 1 366 ? -5.599 52.592 26.270 1.00 20.48 331 SER D N 1
ATOM 11215 C CA . SER D 1 366 ? -5.758 51.408 25.408 1.00 21.17 331 SER D CA 1
ATOM 11216 C C . SER D 1 366 ? -7.143 50.793 25.657 1.00 21.20 331 SER D C 1
ATOM 11217 O O . SER D 1 366 ? -7.560 50.781 26.799 1.00 19.34 331 SER D O 1
ATOM 11220 N N . THR D 1 367 ? -7.731 50.157 24.643 1.00 17.15 332 THR D N 1
ATOM 11221 C CA . THR D 1 367 ? -8.945 49.318 24.760 1.00 20.97 332 THR D CA 1
ATOM 11222 C C . THR D 1 367 ? -8.619 47.829 24.837 1.00 21.51 332 THR D C 1
ATOM 11223 O O . THR D 1 367 ? -9.541 47.040 25.008 1.00 21.87 332 THR D O 1
ATOM 11227 N N . GLU D 1 368 ? -7.362 47.457 24.705 1.00 22.56 333 GLU D N 1
ATOM 11228 C CA . GLU D 1 368 ? -7.016 46.055 24.357 1.00 21.82 333 GLU D CA 1
ATOM 11229 C C . GLU D 1 368 ? -6.639 45.249 25.585 1.00 17.08 333 GLU D C 1
ATOM 11230 O O . GLU D 1 368 ? -5.705 45.630 26.292 1.00 19.26 333 GLU D O 1
ATOM 11236 N N . THR D 1 369 ? -7.324 44.121 25.767 1.00 16.32 334 THR D N 1
ATOM 11237 C CA . THR D 1 369 ? -6.867 43.064 26.673 1.00 18.15 334 THR D CA 1
ATOM 11238 C C . THR D 1 369 ? -6.024 42.120 25.818 1.00 18.89 334 THR D C 1
ATOM 11239 O O . THR D 1 369 ? -6.599 41.336 25.038 1.00 16.46 334 THR D O 1
ATOM 11243 N N . GLU D 1 370 ? -4.708 42.199 25.900 1.00 13.79 335 GLU D N 1
ATOM 11244 C CA . GLU D 1 370 ? -3.844 41.467 24.923 1.00 15.77 335 GLU D CA 1
ATOM 11245 C C . GLU D 1 370 ? -3.968 39.941 25.159 1.00 14.63 335 GLU D C 1
ATOM 11246 O O . GLU D 1 370 ? -3.835 39.176 24.229 1.00 13.57 335 GLU D O 1
ATOM 11252 N N . VAL D 1 371 ? -4.122 39.528 26.408 1.00 13.02 336 VAL D N 1
ATOM 11253 C CA . VAL D 1 371 ? -4.257 38.095 26.756 1.00 15.55 336 VAL D CA 1
ATOM 11254 C C . VAL D 1 371 ? -5.591 37.956 27.484 1.00 15.24 336 VAL D C 1
ATOM 11255 O O . VAL D 1 371 ? -5.668 38.197 28.712 1.00 12.67 336 VAL D O 1
ATOM 11259 N N . SER D 1 372 ? -6.619 37.593 26.736 1.00 13.86 337 SER D N 1
ATOM 11260 C CA . SER D 1 372 ? -8.001 37.580 27.282 1.00 12.58 337 SER D CA 1
ATOM 11261 C C . SER D 1 372 ? -8.271 36.346 28.158 1.00 13.76 337 SER D C 1
ATOM 11262 O O . SER D 1 372 ? -7.523 35.324 28.122 1.00 11.41 337 SER D O 1
ATOM 11265 N N . PHE D 1 373 ? -9.443 36.365 28.753 1.00 11.94 338 PHE D N 1
ATOM 11266 C CA . PHE D 1 373 ? -10.035 35.169 29.391 1.00 17.12 338 PHE D CA 1
ATOM 11267 C C . PHE D 1 373 ? -10.041 33.980 28.416 1.00 16.24 338 PHE D C 1
ATOM 11268 O O . PHE D 1 373 ? -9.557 32.885 28.747 1.00 12.01 338 PHE D O 1
ATOM 11276 N N . SER D 1 374 ? -10.562 34.207 27.215 1.00 13.31 339 SER D N 1
ATOM 11277 C CA . SER D 1 374 ? -10.644 33.180 26.147 1.00 13.01 339 SER D CA 1
ATOM 11278 C C . SER D 1 374 ? -9.229 32.658 25.802 1.00 11.70 339 SER D C 1
ATOM 11279 O O . SER D 1 374 ? -9.036 31.418 25.665 1.00 14.08 339 SER D O 1
ATOM 11282 N N . ASP D 1 375 ? -8.218 33.527 25.694 1.00 10.97 340 ASP D N 1
ATOM 11283 C CA . ASP D 1 375 ? -6.813 33.046 25.475 1.00 12.83 340 ASP D CA 1
ATOM 11284 C C . ASP D 1 375 ? -6.343 32.178 26.664 1.00 12.35 340 ASP D C 1
ATOM 11285 O O . ASP D 1 375 ? -5.780 31.104 26.447 1.00 9.83 340 ASP D O 1
ATOM 11290 N N . GLY D 1 376 ? -6.600 32.632 27.889 1.00 10.91 341 GLY D N 1
ATOM 11291 C CA . GLY D 1 376 ? -6.253 31.839 29.082 1.00 11.83 341 GLY D CA 1
ATOM 11292 C C . GLY D 1 376 ? -6.936 30.466 29.063 1.00 11.14 341 GLY D C 1
ATOM 11293 O O . GLY D 1 376 ? -6.295 29.444 29.392 1.00 11.40 341 GLY D O 1
ATOM 11294 N N . LEU D 1 377 ? -8.210 30.422 28.700 1.00 10.30 342 LEU D N 1
ATOM 11295 C CA . LEU D 1 377 ? -8.989 29.159 28.722 1.00 10.26 342 LEU D CA 1
ATOM 11296 C C . LEU D 1 377 ? -8.509 28.238 27.590 1.00 12.70 342 LEU D C 1
ATOM 11297 O O . LEU D 1 377 ? -8.394 27.023 27.819 1.00 10.80 342 LEU D O 1
ATOM 11302 N N . TRP D 1 378 ? -8.222 28.790 26.400 1.00 10.18 343 TRP D N 1
ATOM 11303 C CA . TRP D 1 378 ? -7.703 27.942 25.317 1.00 11.08 343 TRP D CA 1
ATOM 11304 C C . TRP D 1 378 ? -6.416 27.280 25.809 1.00 10.23 343 TRP D C 1
ATOM 11305 O O . TRP D 1 378 ? -6.190 26.110 25.546 1.00 12.33 343 TRP D O 1
ATOM 11316 N N . ALA D 1 379 ? -5.546 28.052 26.444 1.00 9.45 344 ALA D N 1
ATOM 11317 C CA . ALA D 1 379 ? -4.206 27.535 26.814 1.00 10.69 344 ALA D CA 1
ATOM 11318 C C . ALA D 1 379 ? -4.377 26.435 27.859 1.00 12.71 344 ALA D C 1
ATOM 11319 O O . ALA D 1 379 ? -3.708 25.371 27.738 1.00 13.75 344 ALA D O 1
ATOM 11321 N N . VAL D 1 380 ? -5.315 26.591 28.785 1.00 12.38 345 VAL D N 1
ATOM 11322 C CA . VAL D 1 380 ? -5.641 25.529 29.786 1.00 11.71 345 VAL D CA 1
ATOM 11323 C C . VAL D 1 380 ? -6.227 24.291 29.077 1.00 12.20 345 VAL D C 1
ATOM 11324 O O . VAL D 1 380 ? -5.817 23.179 29.386 1.00 11.62 345 VAL D O 1
ATOM 11328 N N . ARG D 1 381 ? -7.181 24.486 28.182 1.00 12.27 346 ARG D N 1
ATOM 11329 C CA . ARG D 1 381 ? -7.832 23.381 27.459 1.00 11.89 346 ARG D CA 1
ATOM 11330 C C . ARG D 1 381 ? -6.792 22.601 26.646 1.00 11.10 346 ARG D C 1
ATOM 11331 O O . ARG D 1 381 ? -6.889 21.366 26.653 1.00 12.64 346 ARG D O 1
ATOM 11339 N N . MET D 1 382 ? -5.811 23.281 26.068 1.00 9.48 347 MET D N 1
ATOM 11340 C CA . MET D 1 382 ? -4.725 22.631 25.326 1.00 10.45 347 MET D CA 1
ATOM 11341 C C . MET D 1 382 ? -3.857 21.785 26.293 1.00 12.07 347 MET D C 1
ATOM 11342 O O . MET D 1 382 ? -3.524 20.622 25.957 1.00 9.75 347 MET D O 1
ATOM 11347 N N . GLY D 1 383 ? -3.553 22.314 27.477 1.00 9.59 348 GLY D N 1
ATOM 11348 C CA . GLY D 1 383 ? -2.794 21.505 28.459 1.00 11.16 348 GLY D CA 1
ATOM 11349 C C . GLY D 1 383 ? -3.601 20.314 28.983 1.00 13.20 348 GLY D C 1
ATOM 11350 O O . GLY D 1 383 ? -3.025 19.250 29.147 1.00 12.16 348 GLY D O 1
ATOM 11351 N N . MET D 1 384 ? -4.886 20.508 29.259 1.00 10.39 349 MET D N 1
ATOM 11352 C CA . MET D 1 384 ? -5.743 19.376 29.683 1.00 13.54 349 MET D CA 1
ATOM 11353 C C . MET D 1 384 ? -5.752 18.280 28.586 1.00 17.01 349 MET D C 1
ATOM 11354 O O . MET D 1 384 ? -5.667 17.076 28.901 1.00 15.61 349 MET D O 1
ATOM 11359 N N . ALA D 1 385 ? -5.894 18.694 27.321 1.00 13.03 350 ALA D N 1
ATOM 11360 C CA . ALA D 1 385 ? -5.915 17.786 26.167 1.00 13.93 350 ALA D CA 1
ATOM 11361 C C . ALA D 1 385 ? -4.613 17.034 26.074 1.00 13.79 350 ALA D C 1
ATOM 11362 O O . ALA D 1 385 ? -4.652 15.810 25.874 1.00 14.34 350 ALA D O 1
ATOM 11364 N N . ALA D 1 386 ? -3.486 17.731 26.294 1.00 11.04 351 ALA D N 1
ATOM 11365 C CA . ALA D 1 386 ? -2.153 17.099 26.239 1.00 11.84 351 ALA D CA 1
ATOM 11366 C C . ALA D 1 386 ? -2.084 16.064 27.359 1.00 13.04 351 ALA D C 1
ATOM 11367 O O . ALA D 1 386 ? -1.551 14.949 27.127 1.00 12.25 351 ALA D O 1
ATOM 11369 N N . GLN D 1 387 ? -2.547 16.413 28.557 1.00 11.73 352 GLN D N 1
ATOM 11370 C CA . GLN D 1 387 ? -2.454 15.456 29.701 1.00 15.15 352 GLN D CA 1
ATOM 11371 C C . GLN D 1 387 ? -3.323 14.227 29.398 1.00 15.22 352 GLN D C 1
ATOM 11372 O O . GLN D 1 387 ? -2.865 13.102 29.680 1.00 16.11 352 GLN D O 1
ATOM 11378 N N . HIS D 1 388 ? -4.532 14.455 28.890 1.00 13.69 353 HIS D N 1
ATOM 11379 C CA . HIS D 1 388 ? -5.459 13.346 28.557 1.00 14.70 353 HIS D CA 1
ATOM 11380 C C . HIS D 1 388 ? -4.848 12.460 27.457 1.00 15.36 353 HIS D C 1
ATOM 11381 O O . HIS D 1 388 ? -4.951 11.218 27.554 1.00 13.82 353 HIS D O 1
ATOM 11388 N N . SER D 1 389 ? -4.244 13.063 26.434 1.00 12.47 354 SER D N 1
ATOM 11389 C CA . SER D 1 389 ? -3.634 12.310 25.326 1.00 11.41 354 SER D CA 1
ATOM 11390 C C . SER D 1 389 ? -2.509 11.459 25.909 1.00 12.44 354 SER D C 1
ATOM 11391 O O . SER D 1 389 ? -2.407 10.301 25.555 1.00 15.27 354 SER D O 1
ATOM 11394 N N . ALA D 1 390 ? -1.634 12.056 26.704 1.00 11.04 355 ALA D N 1
ATOM 11395 C CA . ALA D 1 390 ? -0.485 11.333 27.272 1.00 14.20 355 ALA D CA 1
ATOM 11396 C C . ALA D 1 390 ? -0.969 10.188 28.174 1.00 18.85 355 ALA D C 1
ATOM 11397 O O . ALA D 1 390 ? -0.303 9.123 28.201 1.00 16.78 355 ALA D O 1
ATOM 11399 N N . ALA D 1 391 ? -2.069 10.371 28.876 1.00 16.26 356 ALA D N 1
ATOM 11400 C CA . ALA D 1 391 ? -2.614 9.332 29.789 1.00 21.10 356 ALA D CA 1
ATOM 11401 C C . ALA D 1 391 ? -3.249 8.184 28.993 1.00 18.40 356 ALA D C 1
ATOM 11402 O O . ALA D 1 391 ? -3.201 7.032 29.494 1.00 23.46 356 ALA D O 1
ATOM 11404 N N . THR D 1 392 ? -3.855 8.460 27.838 1.00 15.90 357 THR D N 1
ATOM 11405 C CA . THR D 1 392 ? -4.666 7.459 27.128 1.00 16.34 357 THR D CA 1
ATOM 11406 C C . THR D 1 392 ? -3.877 6.872 25.951 1.00 19.49 357 THR D C 1
ATOM 11407 O O . THR D 1 392 ? -4.319 5.865 25.415 1.00 16.53 357 THR D O 1
ATOM 11411 N N . GLY D 1 393 ? -2.817 7.533 25.492 1.00 17.92 358 GLY D N 1
ATOM 11412 C CA . GLY D 1 393 ? -2.118 7.156 24.250 1.00 17.57 358 GLY D CA 1
ATOM 11413 C C . GLY D 1 393 ? -2.942 7.424 22.985 1.00 20.87 358 GLY D C 1
ATOM 11414 O O . GLY D 1 393 ? -2.708 6.785 21.984 1.00 17.40 358 GLY D O 1
ATOM 11415 N N . GLN D 1 394 ? -3.901 8.343 23.032 1.00 14.22 359 GLN D N 1
ATOM 11416 C CA . GLN D 1 394 ? -4.772 8.644 21.875 1.00 13.60 359 GLN D CA 1
ATOM 11417 C C . GLN D 1 394 ? -4.765 10.156 21.621 1.00 14.31 359 GLN D C 1
ATOM 11418 O O . GLN D 1 394 ? -4.541 10.961 22.536 1.00 15.78 359 GLN D O 1
ATOM 11424 N N . ALA D 1 395 ? -5.018 10.532 20.393 1.00 12.90 360 ALA D N 1
ATOM 11425 C CA . ALA D 1 395 ? -5.298 11.908 20.009 1.00 16.81 360 ALA D CA 1
ATOM 11426 C C . ALA D 1 395 ? -6.563 12.414 20.708 1.00 18.20 360 ALA D C 1
ATOM 11427 O O . ALA D 1 395 ? -7.559 11.620 20.919 1.00 15.61 360 ALA D O 1
ATOM 11429 N N . VAL D 1 396 ? -6.556 13.713 20.959 1.00 12.83 361 VAL D N 1
ATOM 11430 C CA . VAL D 1 396 ? -7.703 14.389 21.603 1.00 13.76 361 VAL D CA 1
ATOM 11431 C C . VAL D 1 396 ? -8.133 15.540 20.710 1.00 17.02 361 VAL D C 1
ATOM 11432 O O . VAL D 1 396 ? -7.275 16.373 20.378 1.00 15.93 361 VAL D O 1
ATOM 11436 N N . THR D 1 397 ? -9.397 15.604 20.391 1.00 13.95 362 THR D N 1
ATOM 11437 C CA . THR D 1 397 ? -9.995 16.671 19.565 1.00 17.08 362 THR D CA 1
ATOM 11438 C C . THR D 1 397 ? -10.369 17.860 20.470 1.00 20.80 362 THR D C 1
ATOM 11439 O O . THR D 1 397 ? -10.794 17.612 21.631 1.00 20.07 362 THR D O 1
ATOM 11443 N N . LEU D 1 398 ? -10.275 19.079 19.961 1.00 19.09 363 LEU D N 1
ATOM 11444 C CA . LEU D 1 398 ? -10.732 20.321 20.628 1.00 20.44 363 LEU D CA 1
ATOM 11445 C C . LEU D 1 398 ? -11.739 21.031 19.720 1.00 30.11 363 LEU D C 1
ATOM 11446 O O . LEU D 1 398 ? -11.626 20.890 18.522 1.00 33.14 363 LEU D O 1
ATOM 11451 N N . GLU D 1 399 ? -12.673 21.779 20.279 1.00 29.34 364 GLU D N 1
ATOM 11452 C CA . GLU D 1 399 ? -13.787 22.461 19.527 1.00 41.07 364 GLU D CA 1
ATOM 11453 C C . GLU D 1 399 ? -13.872 23.963 19.855 1.00 38.02 364 GLU D C 1
ATOM 11454 O O . GLU D 1 399 ? -13.364 24.269 20.996 1.00 34.56 364 GLU D O 1
ATOM 11460 N N . LEU E 1 38 ? 8.676 -2.411 74.245 1.00 60.59 3 LEU E N 1
ATOM 11461 C CA . LEU E 1 38 ? 7.358 -2.275 74.879 1.00 52.99 3 LEU E CA 1
ATOM 11462 C C . LEU E 1 38 ? 6.838 -0.836 74.642 1.00 46.66 3 LEU E C 1
ATOM 11463 O O . LEU E 1 38 ? 7.606 0.120 74.464 1.00 44.73 3 LEU E O 1
ATOM 11468 N N . VAL E 1 39 ? 5.530 -0.696 74.491 1.00 36.59 4 VAL E N 1
ATOM 11469 C CA . VAL E 1 39 ? 4.860 0.631 74.494 1.00 27.05 4 VAL E CA 1
ATOM 11470 C C . VAL E 1 39 ? 4.065 0.730 75.799 1.00 26.33 4 VAL E C 1
ATOM 11471 O O . VAL E 1 39 ? 3.246 -0.183 76.071 1.00 26.94 4 VAL E O 1
ATOM 11475 N N A ARG E 1 40 ? 4.315 1.780 76.583 0.60 25.01 5 ARG E N 1
ATOM 11476 N N B ARG E 1 40 ? 4.315 1.780 76.583 0.40 25.01 5 ARG E N 1
ATOM 11477 C CA A ARG E 1 40 ? 3.618 1.979 77.880 0.60 23.73 5 ARG E CA 1
ATOM 11478 C CA B ARG E 1 40 ? 3.617 1.980 77.879 0.40 23.93 5 ARG E CA 1
ATOM 11479 C C A ARG E 1 40 ? 2.602 3.118 77.726 0.60 22.00 5 ARG E C 1
ATOM 11480 C C B ARG E 1 40 ? 2.601 3.118 77.724 0.40 22.03 5 ARG E C 1
ATOM 11481 O O A ARG E 1 40 ? 3.007 4.251 77.404 0.60 19.71 5 ARG E O 1
ATOM 11482 O O B ARG E 1 40 ? 3.006 4.252 77.404 0.40 19.73 5 ARG E O 1
ATOM 11497 N N . TYR E 1 41 ? 1.349 2.866 78.082 1.00 18.49 6 TYR E N 1
ATOM 11498 C CA . TYR E 1 41 ? 0.293 3.861 77.913 1.00 15.92 6 TYR E CA 1
ATOM 11499 C C . TYR E 1 41 ? -0.121 4.461 79.247 1.00 15.66 6 TYR E C 1
ATOM 11500 O O . TYR E 1 41 ? -0.164 3.755 80.271 1.00 16.96 6 TYR E O 1
ATOM 11509 N N . GLY E 1 42 ? -0.491 5.722 79.204 1.00 17.18 7 GLY E N 1
ATOM 11510 C CA . GLY E 1 42 ? -1.260 6.319 80.301 1.00 16.60 7 GLY E CA 1
ATOM 11511 C C . GLY E 1 42 ? -2.677 6.607 79.813 1.00 18.15 7 GLY E C 1
ATOM 11512 O O . GLY E 1 42 ? -2.794 6.984 78.648 1.00 14.88 7 GLY E O 1
ATOM 11513 N N . ILE E 1 43 ? -3.650 6.443 80.703 1.00 15.51 8 ILE E N 1
ATOM 11514 C CA . ILE E 1 43 ? -5.093 6.614 80.406 1.00 14.50 8 ILE E CA 1
ATOM 11515 C C . ILE E 1 43 ? -5.644 7.729 81.303 1.00 16.32 8 ILE E C 1
ATOM 11516 O O . ILE E 1 43 ? -5.507 7.628 82.519 1.00 16.43 8 ILE E O 1
ATOM 11521 N N . ILE E 1 44 ? -6.264 8.715 80.696 1.00 15.10 9 ILE E N 1
ATOM 11522 C CA . ILE E 1 44 ? -6.904 9.842 81.410 1.00 13.47 9 ILE E CA 1
ATOM 11523 C C . ILE E 1 44 ? -8.397 9.669 81.190 1.00 17.54 9 ILE E C 1
ATOM 11524 O O . ILE E 1 44 ? -8.831 9.884 80.071 1.00 16.46 9 ILE E O 1
ATOM 11529 N N . GLY E 1 45 ? -9.081 9.220 82.240 1.00 15.83 10 GLY E N 1
ATOM 11530 C CA . GLY E 1 45 ? -10.496 8.889 82.139 1.00 14.32 10 GLY E CA 1
ATOM 11531 C C . GLY E 1 45 ? -10.634 7.404 81.853 1.00 17.30 10 GLY E C 1
ATOM 11532 O O . GLY E 1 45 ? -10.186 6.952 80.796 1.00 16.58 10 GLY E O 1
ATOM 11533 N N . CYS E 1 46 ? -11.219 6.648 82.776 1.00 15.28 11 CYS E N 1
ATOM 11534 C CA . CYS E 1 46 ? -11.251 5.173 82.648 1.00 15.33 11 CYS E CA 1
ATOM 11535 C C . CYS E 1 46 ? -12.581 4.625 83.151 1.00 20.24 11 CYS E C 1
ATOM 11536 O O . CYS E 1 46 ? -12.614 3.836 84.105 1.00 20.65 11 CYS E O 1
ATOM 11539 N N . GLY E 1 47 ? -13.660 5.089 82.515 1.00 17.50 12 GLY E N 1
ATOM 11540 C CA . GLY E 1 47 ? -15.001 4.504 82.650 1.00 12.95 12 GLY E CA 1
ATOM 11541 C C . GLY E 1 47 ? -15.234 3.437 81.607 1.00 17.87 12 GLY E C 1
ATOM 11542 O O . GLY E 1 47 ? -14.304 2.631 81.335 1.00 16.94 12 GLY E O 1
ATOM 11543 N N . MET E 1 48 ? -16.443 3.411 81.021 1.00 15.60 13 MET E N 1
ATOM 11544 C CA . MET E 1 48 ? -16.788 2.349 80.072 1.00 16.43 13 MET E CA 1
ATOM 11545 C C . MET E 1 48 ? -15.763 2.312 78.938 1.00 12.39 13 MET E C 1
ATOM 11546 O O . MET E 1 48 ? -15.148 1.224 78.731 1.00 12.99 13 MET E O 1
ATOM 11551 N N . MET E 1 49 ? -15.572 3.420 78.219 1.00 13.22 14 MET E N 1
ATOM 11552 C CA . MET E 1 49 ? -14.733 3.359 77.015 1.00 15.88 14 MET E CA 1
ATOM 11553 C C . MET E 1 49 ? -13.268 3.225 77.445 1.00 15.97 14 MET E C 1
ATOM 11554 O O . MET E 1 49 ? -12.534 2.488 76.794 1.00 15.12 14 MET E O 1
ATOM 11559 N N . GLY E 1 50 ? -12.835 3.902 78.518 1.00 14.78 15 GLY E N 1
ATOM 11560 C CA . GLY E 1 50 ? -11.456 3.703 79.003 1.00 16.50 15 GLY E CA 1
ATOM 11561 C C . GLY E 1 50 ? -11.176 2.220 79.307 1.00 15.78 15 GLY E C 1
ATOM 11562 O O . GLY E 1 50 ? -10.079 1.720 79.017 1.00 16.41 15 GLY E O 1
ATOM 11563 N N . GLN E 1 51 ? -12.157 1.488 79.846 1.00 15.59 16 GLN E N 1
ATOM 11564 C CA . GLN E 1 51 ? -12.009 0.054 80.208 1.00 17.26 16 GLN E CA 1
ATOM 11565 C C . GLN E 1 51 ? -11.915 -0.722 78.891 1.00 17.21 16 GLN E C 1
ATOM 11566 O O . GLN E 1 51 ? -11.156 -1.673 78.836 1.00 18.49 16 GLN E O 1
ATOM 11572 N N . GLU E 1 52 ? -12.671 -0.322 77.866 1.00 15.38 17 GLU E N 1
ATOM 11573 C CA . GLU E 1 52 ? -12.513 -0.950 76.541 1.00 16.23 17 GLU E CA 1
ATOM 11574 C C . GLU E 1 52 ? -11.074 -0.739 76.033 1.00 16.08 17 GLU E C 1
ATOM 11575 O O . GLU E 1 52 ? -10.482 -1.702 75.533 1.00 16.87 17 GLU E O 1
ATOM 11581 N N . HIS E 1 53 ? -10.521 0.456 76.171 1.00 14.38 18 HIS E N 1
ATOM 11582 C CA . HIS E 1 53 ? -9.119 0.729 75.809 1.00 13.97 18 HIS E CA 1
ATOM 11583 C C . HIS E 1 53 ? -8.216 -0.214 76.594 1.00 15.52 18 HIS E C 1
ATOM 11584 O O . HIS E 1 53 ? -7.274 -0.823 75.992 1.00 15.93 18 HIS E O 1
ATOM 11591 N N . LEU E 1 54 ? -8.470 -0.372 77.897 1.00 16.09 19 LEU E N 1
ATOM 11592 C CA . LEU E 1 54 ? -7.615 -1.288 78.702 1.00 16.62 19 LEU E CA 1
ATOM 11593 C C . LEU E 1 54 ? -7.645 -2.678 78.063 1.00 17.70 19 LEU E C 1
ATOM 11594 O O . LEU E 1 54 ? -6.579 -3.291 77.932 1.00 18.17 19 LEU E O 1
ATOM 11599 N N . ARG E 1 55 ? -8.826 -3.209 77.773 1.00 15.01 20 ARG E N 1
ATOM 11600 C CA . ARG E 1 55 ? -8.943 -4.632 77.359 1.00 16.88 20 ARG E CA 1
ATOM 11601 C C . ARG E 1 55 ? -8.300 -4.826 75.985 1.00 22.15 20 ARG E C 1
ATOM 11602 O O . ARG E 1 55 ? -7.752 -5.895 75.773 1.00 19.56 20 ARG E O 1
ATOM 11610 N N . ASN E 1 56 ? -8.388 -3.811 75.105 1.00 16.60 21 ASN E N 1
ATOM 11611 C CA . ASN E 1 56 ? -7.838 -3.921 73.733 1.00 17.46 21 ASN E CA 1
ATOM 11612 C C . ASN E 1 56 ? -6.321 -3.754 73.745 1.00 19.41 21 ASN E C 1
ATOM 11613 O O . ASN E 1 56 ? -5.619 -4.468 72.993 1.00 18.84 21 ASN E O 1
ATOM 11618 N N . ILE E 1 57 ? -5.817 -2.858 74.573 1.00 18.87 22 ILE E N 1
ATOM 11619 C CA . ILE E 1 57 ? -4.352 -2.691 74.730 1.00 19.30 22 ILE E CA 1
ATOM 11620 C C . ILE E 1 57 ? -3.779 -4.012 75.224 1.00 21.25 22 ILE E C 1
ATOM 11621 O O . ILE E 1 57 ? -2.653 -4.366 74.790 1.00 20.12 22 ILE E O 1
ATOM 11626 N N . ALA E 1 58 ? -4.461 -4.681 76.145 1.00 20.52 23 ALA E N 1
ATOM 11627 C CA . ALA E 1 58 ? -3.896 -5.920 76.728 1.00 23.90 23 ALA E CA 1
ATOM 11628 C C . ALA E 1 58 ? -3.751 -6.990 75.638 1.00 27.24 23 ALA E C 1
ATOM 11629 O O . ALA E 1 58 ? -2.992 -7.910 75.809 1.00 25.27 23 ALA E O 1
ATOM 11631 N N . LEU E 1 59 ? -4.510 -6.883 74.538 1.00 22.64 24 LEU E N 1
ATOM 11632 C CA . LEU E 1 59 ? -4.430 -7.937 73.475 1.00 23.16 24 LEU E CA 1
ATOM 11633 C C . LEU E 1 59 ? -3.257 -7.651 72.528 1.00 25.22 24 LEU E C 1
ATOM 11634 O O . LEU E 1 59 ? -2.932 -8.500 71.703 1.00 25.14 24 LEU E O 1
ATOM 11639 N N . LEU E 1 60 ? -2.634 -6.487 72.666 1.00 22.76 25 LEU E N 1
ATOM 11640 C CA . LEU E 1 60 ? -1.535 -6.109 71.752 1.00 26.25 25 LEU E CA 1
ATOM 11641 C C . LEU E 1 60 ? -0.207 -6.586 72.322 1.00 33.20 25 LEU E C 1
ATOM 11642 O O . LEU E 1 60 ? 0.064 -6.216 73.408 1.00 32.49 25 LEU E O 1
ATOM 11647 N N . ASP E 1 61 ? 0.571 -7.315 71.524 1.00 31.36 26 ASP E N 1
ATOM 11648 C CA . ASP E 1 61 ? 1.923 -7.785 71.889 1.00 33.17 26 ASP E CA 1
ATOM 11649 C C . ASP E 1 61 ? 2.828 -6.568 72.079 1.00 30.15 26 ASP E C 1
ATOM 11650 O O . ASP E 1 61 ? 2.929 -5.739 71.162 1.00 38.47 26 ASP E O 1
ATOM 11655 N N . GLY E 1 62 ? 3.476 -6.480 73.225 1.00 32.25 27 GLY E N 1
ATOM 11656 C CA . GLY E 1 62 ? 4.420 -5.373 73.461 1.00 39.64 27 GLY E CA 1
ATOM 11657 C C . GLY E 1 62 ? 3.783 -4.114 74.033 1.00 36.70 27 GLY E C 1
ATOM 11658 O O . GLY E 1 62 ? 4.502 -3.124 74.119 1.00 41.87 27 GLY E O 1
ATOM 11659 N N . ALA E 1 63 ? 2.502 -4.147 74.420 1.00 30.26 28 ALA E N 1
ATOM 11660 C CA . ALA E 1 63 ? 1.812 -2.929 74.934 1.00 31.52 28 ALA E CA 1
ATOM 11661 C C . ALA E 1 63 ? 1.312 -3.162 76.355 1.00 27.98 28 ALA E C 1
ATOM 11662 O O . ALA E 1 63 ? 0.863 -4.280 76.674 1.00 28.31 28 ALA E O 1
ATOM 11664 N N . GLY E 1 64 ? 1.368 -2.117 77.167 1.00 24.29 29 GLY E N 1
ATOM 11665 C CA . GLY E 1 64 ? 0.840 -2.231 78.522 1.00 21.64 29 GLY E CA 1
ATOM 11666 C C . GLY E 1 64 ? 0.376 -0.899 79.045 1.00 25.67 29 GLY E C 1
ATOM 11667 O O . GLY E 1 64 ? 0.939 0.123 78.607 1.00 23.79 29 GLY E O 1
ATOM 11668 N N . VAL E 1 65 ? -0.636 -0.921 79.907 1.00 21.25 30 VAL E N 1
ATOM 11669 C CA . VAL E 1 65 ? -1.086 0.302 80.612 1.00 20.81 30 VAL E CA 1
ATOM 11670 C C . VAL E 1 65 ? -0.302 0.427 81.911 1.00 22.53 30 VAL E C 1
ATOM 11671 O O . VAL E 1 65 ? -0.446 -0.439 82.813 1.00 21.54 30 VAL E O 1
ATOM 11675 N N A SER E 1 66 ? 0.491 1.491 82.035 0.41 21.79 31 SER E N 1
ATOM 11676 N N B SER E 1 66 ? 0.495 1.489 82.034 0.59 21.88 31 SER E N 1
ATOM 11677 C CA A SER E 1 66 ? 1.308 1.711 83.253 0.41 21.96 31 SER E CA 1
ATOM 11678 C CA B SER E 1 66 ? 1.315 1.719 83.250 0.59 21.99 31 SER E CA 1
ATOM 11679 C C A SER E 1 66 ? 0.683 2.783 84.165 0.41 22.81 31 SER E C 1
ATOM 11680 C C B SER E 1 66 ? 0.674 2.776 84.166 0.59 22.79 31 SER E C 1
ATOM 11681 O O A SER E 1 66 ? 0.979 2.779 85.362 0.41 22.48 31 SER E O 1
ATOM 11682 O O B SER E 1 66 ? 0.980 2.779 85.362 0.59 22.48 31 SER E O 1
ATOM 11687 N N . ALA E 1 67 ? -0.178 3.652 83.634 1.00 17.11 32 ALA E N 1
ATOM 11688 C CA . ALA E 1 67 ? -0.714 4.778 84.433 1.00 17.91 32 ALA E CA 1
ATOM 11689 C C . ALA E 1 67 ? -2.161 5.119 84.114 1.00 18.26 32 ALA E C 1
ATOM 11690 O O . ALA E 1 67 ? -2.504 5.169 82.938 1.00 17.37 32 ALA E O 1
ATOM 11692 N N . ILE E 1 68 ? -2.926 5.381 85.164 1.00 15.15 33 ILE E N 1
ATOM 11693 C CA . ILE E 1 68 ? -4.335 5.782 84.982 1.00 17.95 33 ILE E CA 1
ATOM 11694 C C . ILE E 1 68 ? -4.697 6.941 85.909 1.00 22.83 33 ILE E C 1
ATOM 11695 O O . ILE E 1 68 ? -4.296 6.920 87.092 1.00 18.89 33 ILE E O 1
ATOM 11700 N N . PHE E 1 69 ? -5.383 7.943 85.378 1.00 16.50 34 PHE E N 1
ATOM 11701 C CA . PHE E 1 69 ? -6.087 8.955 86.194 1.00 11.53 34 PHE E CA 1
ATOM 11702 C C . PHE E 1 69 ? -7.574 8.714 86.030 1.00 15.59 34 PHE E C 1
ATOM 11703 O O . PHE E 1 69 ? -8.078 8.875 84.936 1.00 18.01 34 PHE E O 1
ATOM 11711 N N . GLU E 1 70 ? -8.243 8.303 87.099 1.00 15.78 35 GLU E N 1
ATOM 11712 C CA . GLU E 1 70 ? -9.693 8.068 87.094 1.00 19.83 35 GLU E CA 1
ATOM 11713 C C . GLU E 1 70 ? -10.233 8.476 88.450 1.00 18.58 35 GLU E C 1
ATOM 11714 O O . GLU E 1 70 ? -9.892 7.836 89.475 1.00 19.85 35 GLU E O 1
ATOM 11720 N N . PRO E 1 71 ? -10.992 9.597 88.521 1.00 18.87 36 PRO E N 1
ATOM 11721 C CA . PRO E 1 71 ? -11.391 10.144 89.826 1.00 20.76 36 PRO E CA 1
ATOM 11722 C C . PRO E 1 71 ? -12.548 9.436 90.550 1.00 27.23 36 PRO E C 1
ATOM 11723 O O . PRO E 1 71 ? -12.809 9.778 91.663 1.00 29.50 36 PRO E O 1
ATOM 11727 N N . ASP E 1 72 ? -13.251 8.526 89.893 1.00 19.36 37 ASP E N 1
ATOM 11728 C CA . ASP E 1 72 ? -14.436 7.867 90.486 1.00 21.71 37 ASP E CA 1
ATOM 11729 C C . ASP E 1 72 ? -13.971 6.568 91.126 1.00 26.05 37 ASP E C 1
ATOM 11730 O O . ASP E 1 72 ? -13.356 5.757 90.418 1.00 23.88 37 ASP E O 1
ATOM 11735 N N . ALA E 1 73 ? -14.213 6.409 92.413 1.00 23.85 38 ALA E N 1
ATOM 11736 C CA . ALA E 1 73 ? -13.752 5.205 93.142 1.00 27.06 38 ALA E CA 1
ATOM 11737 C C . ALA E 1 73 ? -14.173 3.928 92.309 1.00 23.29 38 ALA E C 1
ATOM 11738 O O . ALA E 1 73 ? -13.372 2.978 92.187 1.00 22.64 38 ALA E O 1
ATOM 11740 N N . ALA E 1 74 ? -15.465 3.817 91.990 1.00 25.08 39 ALA E N 1
ATOM 11741 C CA . ALA E 1 74 ? -16.044 2.539 91.485 1.00 25.61 39 ALA E CA 1
ATOM 11742 C C . ALA E 1 74 ? -15.351 2.239 90.159 1.00 21.92 39 ALA E C 1
ATOM 11743 O O . ALA E 1 74 ? -15.014 1.078 89.846 1.00 21.99 39 ALA E O 1
ATOM 11745 N N . MET E 1 75 ? -15.106 3.271 89.372 1.00 21.09 40 MET E N 1
ATOM 11746 C CA . MET E 1 75 ? -14.384 3.040 88.106 1.00 21.14 40 MET E CA 1
ATOM 11747 C C . MET E 1 75 ? -12.908 2.691 88.393 1.00 22.06 40 MET E C 1
ATOM 11748 O O . MET E 1 75 ? -12.361 1.874 87.648 1.00 21.73 40 MET E O 1
ATOM 11753 N N . GLN E 1 76 ? -12.284 3.278 89.423 1.00 20.89 41 GLN E N 1
ATOM 11754 C CA . GLN E 1 76 ? -10.927 2.870 89.853 1.00 21.82 41 GLN E CA 1
ATOM 11755 C C . GLN E 1 76 ? -10.909 1.373 90.229 1.00 22.45 41 GLN E C 1
ATOM 11756 O O . GLN E 1 76 ? -9.966 0.689 89.804 1.00 19.83 41 GLN E O 1
ATOM 11762 N N . ARG E 1 77 ? -11.924 0.883 90.950 1.00 22.36 42 ARG E N 1
ATOM 11763 C CA . ARG E 1 77 ? -11.957 -0.574 91.293 1.00 26.44 42 ARG E CA 1
ATOM 11764 C C . ARG E 1 77 ? -12.065 -1.410 89.993 1.00 19.99 42 ARG E C 1
ATOM 11765 O O . ARG E 1 77 ? -11.298 -2.413 89.846 1.00 22.61 42 ARG E O 1
ATOM 11773 N N . ALA E 1 78 ? -12.941 -1.009 89.063 1.00 20.48 43 ALA E N 1
ATOM 11774 C CA . ALA E 1 78 ? -13.220 -1.754 87.810 1.00 21.15 43 ALA E CA 1
ATOM 11775 C C . ALA E 1 78 ? -11.957 -1.736 86.912 1.00 23.37 43 ALA E C 1
ATOM 11776 O O . ALA E 1 78 ? -11.570 -2.800 86.416 1.00 22.63 43 ALA E O 1
ATOM 11778 N N . ALA E 1 79 ? -11.276 -0.584 86.829 1.00 19.04 44 ALA E N 1
ATOM 11779 C CA . ALA E 1 79 ? -10.021 -0.444 86.043 1.00 19.87 44 ALA E CA 1
ATOM 11780 C C . ALA E 1 79 ? -8.901 -1.278 86.680 1.00 21.17 44 ALA E C 1
ATOM 11781 O O . ALA E 1 79 ? -8.164 -1.928 85.937 1.00 21.12 44 ALA E O 1
ATOM 11783 N N . HIS E 1 80 ? -8.755 -1.250 88.005 1.00 22.99 45 HIS E N 1
ATOM 11784 C CA . HIS E 1 80 ? -7.711 -2.025 88.727 1.00 21.96 45 HIS E CA 1
ATOM 11785 C C . HIS E 1 80 ? -7.932 -3.527 88.495 1.00 24.12 45 HIS E C 1
ATOM 11786 O O . HIS E 1 80 ? -6.938 -4.258 88.364 1.00 25.79 45 HIS E O 1
ATOM 11793 N N . ALA E 1 81 ? -9.186 -3.983 88.415 1.00 27.45 46 ALA E N 1
ATOM 11794 C CA . ALA E 1 81 ? -9.483 -5.426 88.210 1.00 23.06 46 ALA E CA 1
ATOM 11795 C C . ALA E 1 81 ? -9.031 -5.816 86.795 1.00 22.04 46 ALA E C 1
ATOM 11796 O O . ALA E 1 81 ? -8.512 -6.893 86.597 1.00 23.64 46 ALA E O 1
ATOM 11798 N N . ILE E 1 82 ? -9.132 -4.925 85.829 1.00 23.82 47 ILE E N 1
ATOM 11799 C CA . ILE E 1 82 ? -8.788 -5.237 84.413 1.00 20.87 47 ILE E CA 1
ATOM 11800 C C . ILE E 1 82 ? -7.284 -5.197 84.232 1.00 25.04 47 ILE E C 1
ATOM 11801 O O . ILE E 1 82 ? -6.764 -6.123 83.577 1.00 22.28 47 ILE E O 1
ATOM 11806 N N . ALA E 1 83 ? -6.630 -4.196 84.829 1.00 19.76 48 ALA E N 1
ATOM 11807 C CA . ALA E 1 83 ? -5.191 -3.904 84.617 1.00 21.71 48 ALA E CA 1
ATOM 11808 C C . ALA E 1 83 ? -4.496 -3.750 85.953 1.00 22.23 48 ALA E C 1
ATOM 11809 O O . ALA E 1 83 ? -4.181 -2.636 86.383 1.00 20.50 48 ALA E O 1
ATOM 11811 N N . PRO E 1 84 ? -4.290 -4.883 86.646 1.00 25.68 49 PRO E N 1
ATOM 11812 C CA . PRO E 1 84 ? -3.838 -4.861 88.033 1.00 25.35 49 PRO E CA 1
ATOM 11813 C C . PRO E 1 84 ? -2.439 -4.258 88.208 1.00 24.41 49 PRO E C 1
ATOM 11814 O O . PRO E 1 84 ? -2.182 -3.822 89.311 1.00 33.41 49 PRO E O 1
ATOM 11818 N N . GLN E 1 85 ? -1.599 -4.193 87.159 1.00 24.77 50 GLN E N 1
ATOM 11819 C CA . GLN E 1 85 ? -0.241 -3.618 87.244 1.00 24.04 50 GLN E CA 1
ATOM 11820 C C . GLN E 1 85 ? -0.269 -2.099 87.085 1.00 28.53 50 GLN E C 1
ATOM 11821 O O . GLN E 1 85 ? 0.750 -1.476 87.366 1.00 28.45 50 GLN E O 1
ATOM 11827 N N . ALA E 1 86 ? -1.359 -1.486 86.621 1.00 25.97 51 ALA E N 1
ATOM 11828 C CA . ALA E 1 86 ? -1.377 -0.031 86.346 1.00 20.74 51 ALA E CA 1
ATOM 11829 C C . ALA E 1 86 ? -1.299 0.733 87.674 1.00 22.88 51 ALA E C 1
ATOM 11830 O O . ALA E 1 86 ? -1.990 0.335 88.650 1.00 24.03 51 ALA E O 1
ATOM 11832 N N . ALA E 1 87 ? -0.528 1.831 87.701 1.00 23.26 52 ALA E N 1
ATOM 11833 C CA . ALA E 1 87 ? -0.532 2.768 88.847 1.00 24.34 52 ALA E CA 1
ATOM 11834 C C . ALA E 1 87 ? -1.608 3.824 88.601 1.00 23.50 52 ALA E C 1
ATOM 11835 O O . ALA E 1 87 ? -1.776 4.277 87.460 1.00 21.04 52 ALA E O 1
ATOM 11837 N N . PHE E 1 88 ? -2.298 4.204 89.673 1.00 20.99 53 PHE E N 1
ATOM 11838 C CA . PHE E 1 88 ? -3.295 5.307 89.668 1.00 20.43 53 PHE E CA 1
ATOM 11839 C C . PHE E 1 88 ? -2.649 6.573 90.227 1.00 27.61 53 PHE E C 1
ATOM 11840 O O . PHE E 1 88 ? -1.759 6.545 91.118 1.00 25.56 53 PHE E O 1
ATOM 11848 N N . TYR E 1 89 ? -3.081 7.697 89.687 1.00 21.14 54 TYR E N 1
ATOM 11849 C CA . TYR E 1 89 ? -2.541 9.026 90.019 1.00 21.69 54 TYR E CA 1
ATOM 11850 C C . TYR E 1 89 ? -3.713 9.919 90.366 1.00 28.71 54 TYR E C 1
ATOM 11851 O O . TYR E 1 89 ? -4.772 9.719 89.801 1.00 28.86 54 TYR E O 1
ATOM 11860 N N . PRO E 1 90 ? -3.518 10.883 91.297 1.00 28.06 55 PRO E N 1
ATOM 11861 C CA . PRO E 1 90 ? -4.602 11.756 91.756 1.00 28.89 55 PRO E CA 1
ATOM 11862 C C . PRO E 1 90 ? -5.041 12.908 90.838 1.00 26.88 55 PRO E C 1
ATOM 11863 O O . PRO E 1 90 ? -6.036 13.544 91.111 1.00 25.29 55 PRO E O 1
ATOM 11867 N N . SER E 1 91 ? -4.266 13.166 89.794 1.00 21.05 56 SER E N 1
ATOM 11868 C CA . SER E 1 91 ? -4.530 14.229 88.804 1.00 22.99 56 SER E CA 1
ATOM 11869 C C . SER E 1 91 ? -3.788 13.897 87.498 1.00 18.86 56 SER E C 1
ATOM 11870 O O . SER E 1 91 ? -2.864 13.069 87.494 1.00 20.23 56 SER E O 1
ATOM 11873 N N . VAL E 1 92 ? -4.140 14.607 86.430 1.00 16.18 57 VAL E N 1
ATOM 11874 C CA . VAL E 1 92 ? -3.334 14.587 85.187 1.00 18.23 57 VAL E CA 1
ATOM 11875 C C . VAL E 1 92 ? -1.924 15.127 85.494 1.00 21.05 57 VAL E C 1
ATOM 11876 O O . VAL E 1 92 ? -0.970 14.527 84.998 1.00 18.13 57 VAL E O 1
ATOM 11880 N N . GLN E 1 93 ? -1.800 16.245 86.219 1.00 18.82 58 GLN E N 1
ATOM 11881 C CA . GLN E 1 93 ? -0.458 16.801 86.559 1.00 19.40 58 GLN E CA 1
ATOM 11882 C C . GLN E 1 93 ? 0.409 15.717 87.231 1.00 20.43 58 GLN E C 1
ATOM 11883 O O . GLN E 1 93 ? 1.642 15.600 86.898 1.00 20.55 58 GLN E O 1
ATOM 11889 N N . ALA E 1 94 ? -0.163 14.956 88.165 1.00 17.09 59 ALA E N 1
ATOM 11890 C CA . ALA E 1 94 ? 0.639 13.958 88.907 1.00 21.76 59 ALA E CA 1
ATOM 11891 C C . ALA E 1 94 ? 1.093 12.835 87.967 1.00 15.62 59 ALA E C 1
ATOM 11892 O O . ALA E 1 94 ? 2.262 12.425 88.080 1.00 16.32 59 ALA E O 1
ATOM 11894 N N . LEU E 1 95 ? 0.192 12.343 87.098 1.00 18.24 60 LEU E N 1
ATOM 11895 C CA . LEU E 1 95 ? 0.485 11.270 86.116 1.00 19.35 60 LEU E CA 1
ATOM 11896 C C . LEU E 1 95 ? 1.591 11.768 85.171 1.00 16.28 60 LEU E C 1
ATOM 11897 O O . LEU E 1 95 ? 2.610 11.059 85.001 1.00 16.84 60 LEU E O 1
ATOM 11902 N N . LEU E 1 96 ? 1.472 12.974 84.618 1.00 13.57 61 LEU E N 1
ATOM 11903 C CA . LEU E 1 96 ? 2.483 13.454 83.635 1.00 12.61 61 LEU E CA 1
ATOM 11904 C C . LEU E 1 96 ? 3.814 13.730 84.319 1.00 14.50 61 LEU E C 1
ATOM 11905 O O . LEU E 1 96 ? 4.855 13.567 83.672 1.00 16.19 61 LEU E O 1
ATOM 11910 N N . ALA E 1 97 ? 3.824 14.129 85.582 1.00 16.60 62 ALA E N 1
ATOM 11911 C CA . ALA E 1 97 ? 5.103 14.450 86.276 1.00 17.21 62 ALA E CA 1
ATOM 11912 C C . ALA E 1 97 ? 5.986 13.182 86.416 1.00 19.15 62 ALA E C 1
ATOM 11913 O O . ALA E 1 97 ? 7.207 13.295 86.232 1.00 19.32 62 ALA E O 1
ATOM 11915 N N . SER E 1 98 ? 5.400 12.032 86.774 1.00 17.86 63 SER E N 1
ATOM 11916 C CA . SER E 1 98 ? 6.193 10.874 87.289 1.00 21.56 63 SER E CA 1
ATOM 11917 C C . SER E 1 98 ? 6.109 9.615 86.426 1.00 21.25 63 SER E C 1
ATOM 11918 O O . SER E 1 98 ? 7.016 8.777 86.584 1.00 18.97 63 SER E O 1
ATOM 11921 N N . ALA E 1 99 ? 5.065 9.418 85.627 1.00 20.30 64 ALA E N 1
ATOM 11922 C CA . ALA E 1 99 ? 4.844 8.112 84.963 1.00 21.03 64 ALA E CA 1
ATOM 11923 C C . ALA E 1 99 ? 5.867 7.911 83.834 1.00 16.19 64 ALA E C 1
ATOM 11924 O O . ALA E 1 99 ? 6.219 8.880 83.103 1.00 19.43 64 ALA E O 1
ATOM 11926 N N . ASP E 1 100 ? 6.315 6.665 83.681 1.00 18.41 65 ASP E N 1
ATOM 11927 C CA . ASP E 1 100 ? 7.111 6.231 82.520 1.00 20.27 65 ASP E CA 1
ATOM 11928 C C . ASP E 1 100 ? 6.110 5.785 81.454 1.00 23.93 65 ASP E C 1
ATOM 11929 O O . ASP E 1 100 ? 5.601 4.656 81.505 1.00 26.92 65 ASP E O 1
ATOM 11934 N N . ILE E 1 101 ? 5.771 6.661 80.531 1.00 22.82 66 ILE E N 1
ATOM 11935 C CA . ILE E 1 101 ? 4.780 6.306 79.478 1.00 21.22 66 ILE E CA 1
ATOM 11936 C C . ILE E 1 101 ? 5.275 6.858 78.161 1.00 20.45 66 ILE E C 1
ATOM 11937 O O . ILE E 1 101 ? 6.038 7.830 78.178 1.00 20.58 66 ILE E O 1
ATOM 11942 N N . ASP E 1 102 ? 4.813 6.248 77.089 1.00 19.55 67 ASP E N 1
ATOM 11943 C CA . ASP E 1 102 ? 5.204 6.602 75.716 1.00 19.38 67 ASP E CA 1
ATOM 11944 C C . ASP E 1 102 ? 4.057 7.344 75.055 1.00 19.12 67 ASP E C 1
ATOM 11945 O O . ASP E 1 102 ? 4.300 7.942 73.978 1.00 18.39 67 ASP E O 1
ATOM 11950 N N . CYS E 1 103 ? 2.860 7.270 75.637 1.00 16.01 68 CYS E N 1
ATOM 11951 C CA . CYS E 1 103 ? 1.689 7.769 74.933 1.00 17.02 68 CYS E CA 1
ATOM 11952 C C . CYS E 1 103 ? 0.495 7.844 75.856 1.00 18.14 68 CYS E C 1
ATOM 11953 O O . CYS E 1 103 ? 0.601 7.340 76.970 1.00 16.48 68 CYS E O 1
ATOM 11956 N N . LEU E 1 104 ? -0.542 8.541 75.423 1.00 17.22 69 LEU E N 1
ATOM 11957 C CA . LEU E 1 104 ? -1.710 8.852 76.291 1.00 15.78 69 LEU E CA 1
ATOM 11958 C C . LEU E 1 104 ? -2.986 8.576 75.518 1.00 17.24 69 LEU E C 1
ATOM 11959 O O . LEU E 1 104 ? -3.019 8.885 74.302 1.00 19.55 69 LEU E O 1
ATOM 11964 N N . VAL E 1 105 ? -3.980 8.066 76.247 1.00 15.83 70 VAL E N 1
ATOM 11965 C CA . VAL E 1 105 ? -5.364 7.961 75.758 1.00 13.64 70 VAL E CA 1
ATOM 11966 C C . VAL E 1 105 ? -6.168 8.893 76.649 1.00 16.49 70 VAL E C 1
ATOM 11967 O O . VAL E 1 105 ? -6.040 8.765 77.860 1.00 16.22 70 VAL E O 1
ATOM 11971 N N . ILE E 1 106 ? -7.016 9.728 76.062 1.00 14.11 71 ILE E N 1
ATOM 11972 C CA . ILE E 1 106 ? -8.028 10.526 76.787 1.00 15.10 71 ILE E CA 1
ATOM 11973 C C . ILE E 1 106 ? -9.380 9.860 76.545 1.00 14.89 71 ILE E C 1
ATOM 11974 O O . ILE E 1 106 ? -9.805 9.794 75.413 1.00 15.19 71 ILE E O 1
ATOM 11979 N N . ALA E 1 107 ? -10.040 9.421 77.603 1.00 15.20 72 ALA E N 1
ATOM 11980 C CA . ALA E 1 107 ? -11.397 8.836 77.544 1.00 13.72 72 ALA E CA 1
ATOM 11981 C C . ALA E 1 107 ? -12.217 9.408 78.694 1.00 11.53 72 ALA E C 1
ATOM 11982 O O . ALA E 1 107 ? -13.110 8.712 79.245 1.00 13.78 72 ALA E O 1
ATOM 11984 N N . SER E 1 108 ? -11.962 10.688 78.966 1.00 13.09 73 SER E N 1
ATOM 11985 C CA . SER E 1 108 ? -12.810 11.526 79.865 1.00 14.74 73 SER E CA 1
ATOM 11986 C C . SER E 1 108 ? -14.089 11.962 79.143 1.00 15.33 73 SER E C 1
ATOM 11987 O O . SER E 1 108 ? -14.220 11.776 77.940 1.00 13.93 73 SER E O 1
ATOM 11990 N N . PRO E 1 109 ? -15.080 12.539 79.851 1.00 17.04 74 PRO E N 1
ATOM 11991 C CA . PRO E 1 109 ? -16.281 13.054 79.204 1.00 17.26 74 PRO E CA 1
ATOM 11992 C C . PRO E 1 109 ? -15.941 14.122 78.147 1.00 17.27 74 PRO E C 1
ATOM 11993 O O . PRO E 1 109 ? -14.918 14.808 78.271 1.00 14.81 74 PRO E O 1
ATOM 11997 N N . ASN E 1 110 ? -16.819 14.280 77.165 1.00 12.84 75 ASN E N 1
ATOM 11998 C CA . ASN E 1 110 ? -16.564 15.082 75.934 1.00 14.88 75 ASN E CA 1
ATOM 11999 C C . ASN E 1 110 ? -16.054 16.465 76.315 1.00 14.61 75 ASN E C 1
ATOM 12000 O O . ASN E 1 110 ? -15.081 16.927 75.695 1.00 15.41 75 ASN E O 1
ATOM 12005 N N . TYR E 1 111 ? -16.698 17.101 77.303 1.00 13.62 76 TYR E N 1
ATOM 12006 C CA . TYR E 1 111 ? -16.494 18.533 77.586 1.00 14.41 76 TYR E CA 1
ATOM 12007 C C . TYR E 1 111 ? -15.123 18.744 78.209 1.00 14.81 76 TYR E C 1
ATOM 12008 O O . TYR E 1 111 ? -14.695 19.943 78.315 1.00 20.52 76 TYR E O 1
ATOM 12017 N N . CYS E 1 112 ? -14.460 17.684 78.648 1.00 15.21 77 CYS E N 1
ATOM 12018 C CA . CYS E 1 112 ? -13.097 17.800 79.244 1.00 17.06 77 CYS E CA 1
ATOM 12019 C C . CYS E 1 112 ? -11.972 17.805 78.190 1.00 19.74 77 CYS E C 1
ATOM 12020 O O . CYS E 1 112 ? -10.852 18.207 78.545 1.00 15.73 77 CYS E O 1
ATOM 12023 N N . HIS E 1 113 ? -12.214 17.289 76.983 1.00 16.29 78 HIS E N 1
ATOM 12024 C CA . HIS E 1 113 ? -11.136 16.958 76.014 1.00 17.07 78 HIS E CA 1
ATOM 12025 C C . HIS E 1 113 ? -10.315 18.198 75.670 1.00 17.60 78 HIS E C 1
ATOM 12026 O O . HIS E 1 113 ? -9.050 18.125 75.737 1.00 15.98 78 HIS E O 1
ATOM 12033 N N . ALA E 1 114 ? -10.962 19.308 75.309 1.00 17.06 79 ALA E N 1
ATOM 12034 C CA . ALA E 1 114 ? -10.207 20.521 74.902 1.00 16.26 79 ALA E CA 1
ATOM 12035 C C . ALA E 1 114 ? -9.230 20.964 76.029 1.00 15.38 79 ALA E C 1
ATOM 12036 O O . ALA E 1 114 ? -8.001 21.191 75.772 1.00 19.40 79 ALA E O 1
ATOM 12038 N N . ASP E 1 115 ? -9.719 21.071 77.267 1.00 16.52 80 ASP E N 1
ATOM 12039 C CA . ASP E 1 115 ? -8.899 21.555 78.391 1.00 21.30 80 ASP E CA 1
ATOM 12040 C C . ASP E 1 115 ? -7.748 20.575 78.618 1.00 20.27 80 ASP E C 1
ATOM 12041 O O . ASP E 1 115 ? -6.603 21.029 78.920 1.00 18.65 80 ASP E O 1
ATOM 12046 N N . GLN E 1 116 ? -8.019 19.282 78.477 1.00 19.24 81 GLN E N 1
ATOM 12047 C CA . GLN E 1 116 ? -6.980 18.270 78.769 1.00 16.17 81 GLN E CA 1
ATOM 12048 C C . GLN E 1 116 ? -5.903 18.302 77.682 1.00 20.06 81 GLN E C 1
ATOM 12049 O O . GLN E 1 116 ? -4.716 18.177 78.035 1.00 18.92 81 GLN E O 1
ATOM 12055 N N . ILE E 1 117 ? -6.285 18.486 76.417 1.00 15.64 82 ILE E N 1
ATOM 12056 C CA . ILE E 1 117 ? -5.262 18.608 75.351 1.00 17.80 82 ILE E CA 1
ATOM 12057 C C . ILE E 1 117 ? -4.384 19.824 75.672 1.00 18.32 82 ILE E C 1
ATOM 12058 O O . ILE E 1 117 ? -3.164 19.752 75.538 1.00 19.99 82 ILE E O 1
ATOM 12063 N N . VAL E 1 118 ? -4.984 20.929 76.054 1.00 20.22 83 VAL E N 1
ATOM 12064 C CA . VAL E 1 118 ? -4.210 22.159 76.333 1.00 18.27 83 VAL E CA 1
ATOM 12065 C C . VAL E 1 118 ? -3.298 21.903 77.544 1.00 21.28 83 VAL E C 1
ATOM 12066 O O . VAL E 1 118 ? -2.123 22.350 77.525 1.00 20.82 83 VAL E O 1
ATOM 12070 N N . GLU E 1 119 ? -3.817 21.236 78.574 1.00 18.78 84 GLU E N 1
ATOM 12071 C CA . GLU E 1 119 ? -3.030 20.925 79.799 1.00 18.99 84 GLU E CA 1
ATOM 12072 C C . GLU E 1 119 ? -1.852 20.039 79.413 1.00 19.55 84 GLU E C 1
ATOM 12073 O O . GLU E 1 119 ? -0.654 20.300 79.867 1.00 17.60 84 GLU E O 1
ATOM 12079 N N . ILE E 1 120 ? -2.124 18.995 78.648 1.00 17.62 85 ILE E N 1
ATOM 12080 C CA . ILE E 1 120 ? -1.016 18.063 78.268 1.00 15.77 85 ILE E CA 1
ATOM 12081 C C . ILE E 1 120 ? 0.014 18.850 77.455 1.00 18.77 85 ILE E C 1
ATOM 12082 O O . ILE E 1 120 ? 1.236 18.644 77.671 1.00 18.89 85 ILE E O 1
ATOM 12087 N N . ALA E 1 121 ? -0.429 19.730 76.574 1.00 17.43 86 ALA E N 1
ATOM 12088 C CA . ALA E 1 121 ? 0.445 20.491 75.658 1.00 18.19 86 ALA E CA 1
ATOM 12089 C C . ALA E 1 121 ? 1.362 21.404 76.471 1.00 19.62 86 ALA E C 1
ATOM 12090 O O . ALA E 1 121 ? 2.554 21.593 76.055 1.00 21.18 86 ALA E O 1
ATOM 12092 N N . ALA E 1 122 ? 0.865 21.902 77.620 1.00 17.91 87 ALA E N 1
ATOM 12093 C CA . ALA E 1 122 ? 1.595 22.825 78.505 1.00 20.43 87 ALA E CA 1
ATOM 12094 C C . ALA E 1 122 ? 2.490 22.057 79.501 1.00 27.94 87 ALA E C 1
ATOM 12095 O O . ALA E 1 122 ? 3.322 22.671 80.147 1.00 24.93 87 ALA E O 1
ATOM 12097 N N . THR E 1 123 ? 2.354 20.736 79.582 1.00 19.58 88 THR E N 1
ATOM 12098 C CA . THR E 1 123 ? 2.935 19.953 80.687 1.00 21.92 88 THR E CA 1
ATOM 12099 C C . THR E 1 123 ? 3.920 18.914 80.156 1.00 22.58 88 THR E C 1
ATOM 12100 O O . THR E 1 123 ? 5.079 18.840 80.681 1.00 20.75 88 THR E O 1
ATOM 12104 N N . ARG E 1 124 ? 3.462 18.109 79.204 1.00 18.90 89 ARG E N 1
ATOM 12105 C CA . ARG E 1 124 ? 4.236 16.950 78.719 1.00 21.01 89 ARG E CA 1
ATOM 12106 C C . ARG E 1 124 ? 3.623 16.438 77.419 1.00 20.28 89 ARG E C 1
ATOM 12107 O O . ARG E 1 124 ? 2.835 15.495 77.456 1.00 20.48 89 ARG E O 1
ATOM 12115 N N . PRO E 1 125 ? 3.971 17.044 76.266 1.00 23.56 90 PRO E N 1
ATOM 12116 C CA . PRO E 1 125 ? 3.456 16.609 74.982 1.00 20.34 90 PRO E CA 1
ATOM 12117 C C . PRO E 1 125 ? 3.988 15.197 74.702 1.00 27.09 90 PRO E C 1
ATOM 12118 O O . PRO E 1 125 ? 5.211 14.877 74.835 1.00 23.96 90 PRO E O 1
ATOM 12122 N N . LEU E 1 126 ? 3.042 14.323 74.487 1.00 20.62 91 LEU E N 1
ATOM 12123 C CA . LEU E 1 126 ? 3.235 12.905 74.121 1.00 18.29 91 LEU E CA 1
ATOM 12124 C C . LEU E 1 126 ? 2.258 12.600 72.994 1.00 19.95 91 LEU E C 1
ATOM 12125 O O . LEU E 1 126 ? 1.224 13.284 72.844 1.00 19.90 91 LEU E O 1
ATOM 12130 N N . PRO E 1 127 ? 2.547 11.530 72.225 1.00 16.79 92 PRO E N 1
ATOM 12131 C CA . PRO E 1 127 ? 1.581 10.959 71.286 1.00 16.99 92 PRO E CA 1
ATOM 12132 C C . PRO E 1 127 ? 0.237 10.740 71.980 1.00 18.79 92 PRO E C 1
ATOM 12133 O O . PRO E 1 127 ? 0.173 10.100 73.000 1.00 16.41 92 PRO E O 1
ATOM 12137 N N . LEU E 1 128 ? -0.800 11.299 71.380 1.00 15.93 93 LEU E N 1
ATOM 12138 C CA . LEU E 1 128 ? -2.120 11.370 72.038 1.00 19.63 93 LEU E CA 1
ATOM 12139 C C . LEU E 1 128 ? -3.181 10.651 71.179 1.00 17.77 93 LEU E C 1
ATOM 12140 O O . LEU E 1 128 ? -3.327 10.988 69.976 1.00 16.32 93 LEU E O 1
ATOM 12145 N N . LEU E 1 129 ? -3.863 9.665 71.789 1.00 14.21 94 LEU E N 1
ATOM 12146 C CA . LEU E 1 129 ? -5.114 9.125 71.267 1.00 12.55 94 LEU E CA 1
ATOM 12147 C C . LEU E 1 129 ? -6.233 9.812 72.043 1.00 13.90 94 LEU E C 1
ATOM 12148 O O . LEU E 1 129 ? -6.454 9.477 73.246 1.00 17.94 94 LEU E O 1
ATOM 12153 N N . VAL E 1 130 ? -6.919 10.752 71.391 1.00 11.56 95 VAL E N 1
ATOM 12154 C CA . VAL E 1 130 ? -8.011 11.486 72.085 1.00 11.95 95 VAL E CA 1
ATOM 12155 C C . VAL E 1 130 ? -9.376 10.955 71.626 1.00 11.81 95 VAL E C 1
ATOM 12156 O O . VAL E 1 130 ? -9.714 11.022 70.443 1.00 14.12 95 VAL E O 1
ATOM 12160 N N . GLU E 1 131 ? -10.192 10.545 72.587 1.00 13.24 96 GLU E N 1
ATOM 12161 C CA . GLU E 1 131 ? -11.547 10.077 72.235 1.00 14.02 96 GLU E CA 1
ATOM 12162 C C . GLU E 1 131 ? -12.307 11.169 71.493 1.00 14.74 96 GLU E C 1
ATOM 12163 O O . GLU E 1 131 ? -12.162 12.357 71.767 1.00 13.77 96 GLU E O 1
ATOM 12169 N N . LYS E 1 132 ? -13.183 10.721 70.613 1.00 13.16 97 LYS E N 1
ATOM 12170 C CA . LYS E 1 132 ? -14.152 11.637 69.984 1.00 14.40 97 LYS E CA 1
ATOM 12171 C C . LYS E 1 132 ? -15.177 12.036 71.043 1.00 14.52 97 LYS E C 1
ATOM 12172 O O . LYS E 1 132 ? -15.290 11.424 72.103 1.00 13.41 97 LYS E O 1
ATOM 12178 N N . PRO E 1 133 ? -15.916 13.135 70.834 1.00 13.45 98 PRO E N 1
ATOM 12179 C CA . PRO E 1 133 ? -15.580 14.132 69.835 1.00 12.79 98 PRO E CA 1
ATOM 12180 C C . PRO E 1 133 ? -14.357 14.904 70.306 1.00 16.89 98 PRO E C 1
ATOM 12181 O O . PRO E 1 133 ? -14.121 14.990 71.486 1.00 15.40 98 PRO E O 1
ATOM 12185 N N . LEU E 1 134 ? -13.622 15.445 69.339 1.00 15.36 99 LEU E N 1
ATOM 12186 C CA . LEU E 1 134 ? -12.400 16.201 69.635 1.00 16.72 99 LEU E CA 1
ATOM 12187 C C . LEU E 1 134 ? -12.693 17.296 70.657 1.00 18.12 99 LEU E C 1
ATOM 12188 O O . LEU E 1 134 ? -11.850 17.493 71.544 1.00 18.73 99 LEU E O 1
ATOM 12193 N N . LEU E 1 135 ? -13.809 18.013 70.494 1.00 14.92 100 LEU E N 1
ATOM 12194 C CA . LEU E 1 135 ? -14.195 19.094 71.415 1.00 16.37 100 LEU E CA 1
ATOM 12195 C C . LEU E 1 135 ? -15.703 19.293 71.337 1.00 22.22 100 LEU E C 1
ATOM 12196 O O . LEU E 1 135 ? -16.341 18.659 70.455 1.00 18.10 100 LEU E O 1
ATOM 12201 N N . THR E 1 136 ? -16.225 20.088 72.270 1.00 18.69 101 THR E N 1
ATOM 12202 C CA . THR E 1 136 ? -17.680 20.317 72.418 1.00 19.65 101 THR E CA 1
ATOM 12203 C C . THR E 1 136 ? -18.053 21.789 72.218 1.00 21.93 101 THR E C 1
ATOM 12204 O O . THR E 1 136 ? -19.206 22.036 71.783 1.00 18.96 101 THR E O 1
ATOM 12208 N N . ASP E 1 137 ? -17.140 22.715 72.518 1.00 22.35 102 ASP E N 1
ATOM 12209 C CA . ASP E 1 137 ? -17.485 24.150 72.624 1.00 22.87 102 ASP E CA 1
ATOM 12210 C C . ASP E 1 137 ? -16.880 24.893 71.440 1.00 19.24 102 ASP E C 1
ATOM 12211 O O . ASP E 1 137 ? -15.684 24.914 71.260 1.00 20.94 102 ASP E O 1
ATOM 12216 N N . PRO E 1 138 ? -17.696 25.470 70.533 1.00 21.46 103 PRO E N 1
ATOM 12217 C CA . PRO E 1 138 ? -17.138 26.225 69.413 1.00 22.91 103 PRO E CA 1
ATOM 12218 C C . PRO E 1 138 ? -16.128 27.309 69.825 1.00 21.04 103 PRO E C 1
ATOM 12219 O O . PRO E 1 138 ? -15.212 27.588 69.059 1.00 22.91 103 PRO E O 1
ATOM 12223 N N . ALA E 1 139 ? -16.290 27.855 71.027 1.00 22.74 104 ALA E N 1
ATOM 12224 C CA . ALA E 1 139 ? -15.377 28.862 71.603 1.00 26.82 104 ALA E CA 1
ATOM 12225 C C . ALA E 1 139 ? -13.963 28.253 71.739 1.00 30.43 104 ALA E C 1
ATOM 12226 O O . ALA E 1 139 ? -13.025 29.031 71.794 1.00 27.56 104 ALA E O 1
ATOM 12228 N N . ASP E 1 140 ? -13.809 26.914 71.743 1.00 25.31 105 ASP E N 1
ATOM 12229 C CA . ASP E 1 140 ? -12.482 26.257 71.930 1.00 22.94 105 ASP E CA 1
ATOM 12230 C C . ASP E 1 140 ? -11.750 25.972 70.608 1.00 24.23 105 ASP E C 1
ATOM 12231 O O . ASP E 1 140 ? -10.551 25.675 70.632 1.00 23.25 105 ASP E O 1
ATOM 12236 N N . ILE E 1 141 ? -12.410 26.114 69.482 1.00 21.57 106 ILE E N 1
ATOM 12237 C CA . ILE E 1 141 ? -11.814 25.744 68.176 1.00 20.92 106 ILE E CA 1
ATOM 12238 C C . ILE E 1 141 ? -10.540 26.532 67.919 1.00 27.78 106 ILE E C 1
ATOM 12239 O O . ILE E 1 141 ? -9.590 25.911 67.471 1.00 23.38 106 ILE E O 1
ATOM 12244 N N . ALA E 1 142 ? -10.560 27.861 68.110 1.00 25.62 107 ALA E N 1
ATOM 12245 C CA . ALA E 1 142 ? -9.381 28.700 67.780 1.00 23.88 107 ALA E CA 1
ATOM 12246 C C . ALA E 1 142 ? -8.182 28.153 68.613 1.00 21.08 107 ALA E C 1
ATOM 12247 O O . ALA E 1 142 ? -7.108 27.759 68.005 1.00 28.66 107 ALA E O 1
ATOM 12249 N N . ARG E 1 143 ? -8.382 28.160 69.942 1.00 24.31 108 ARG E N 1
ATOM 12250 C CA . ARG E 1 143 ? -7.243 27.973 70.890 1.00 28.22 108 ARG E CA 1
ATOM 12251 C C . ARG E 1 143 ? -6.724 26.559 70.719 1.00 28.38 108 ARG E C 1
ATOM 12252 O O . ARG E 1 143 ? -5.504 26.399 70.775 1.00 25.85 108 ARG E O 1
ATOM 12260 N N . LEU E 1 144 ? -7.617 25.581 70.543 1.00 26.29 109 LEU E N 1
ATOM 12261 C CA . LEU E 1 144 ? -7.198 24.176 70.288 1.00 23.72 109 LEU E CA 1
ATOM 12262 C C . LEU E 1 144 ? -6.447 24.052 68.956 1.00 17.61 109 LEU E C 1
ATOM 12263 O O . LEU E 1 144 ? -5.475 23.233 68.913 1.00 20.25 109 LEU E O 1
ATOM 12268 N N . THR E 1 145 ? -6.924 24.711 67.878 1.00 19.98 110 THR E N 1
ATOM 12269 C CA . THR E 1 145 ? -6.231 24.670 66.572 1.00 21.36 110 THR E CA 1
ATOM 12270 C C . THR E 1 145 ? -4.806 25.180 66.787 1.00 25.07 110 THR E C 1
ATOM 12271 O O . THR E 1 145 ? -3.834 24.555 66.255 1.00 23.11 110 THR E O 1
ATOM 12275 N N . GLN E 1 146 ? -4.641 26.277 67.518 1.00 24.44 111 GLN E N 1
ATOM 12276 C CA . GLN E 1 146 ? -3.262 26.813 67.738 1.00 27.98 111 GLN E CA 1
ATOM 12277 C C . GLN E 1 146 ? -2.430 25.805 68.563 1.00 26.25 111 GLN E C 1
ATOM 12278 O O . GLN E 1 146 ? -1.242 25.576 68.211 1.00 24.98 111 GLN E O 1
ATOM 12284 N N . THR E 1 147 ? -3.011 25.203 69.618 1.00 23.13 112 THR E N 1
ATOM 12285 C CA . THR E 1 147 ? -2.310 24.160 70.421 1.00 21.25 112 THR E CA 1
ATOM 12286 C C . THR E 1 147 ? -1.817 23.030 69.486 1.00 25.19 112 THR E C 1
ATOM 12287 O O . THR E 1 147 ? -0.649 22.618 69.538 1.00 23.09 112 THR E O 1
ATOM 12291 N N . ALA E 1 148 ? -2.700 22.533 68.634 1.00 25.19 113 ALA E N 1
ATOM 12292 C CA . ALA E 1 148 ? -2.392 21.417 67.707 1.00 19.22 113 ALA E CA 1
ATOM 12293 C C . ALA E 1 148 ? -1.233 21.815 66.749 1.00 21.96 113 ALA E C 1
ATOM 12294 O O . ALA E 1 148 ? -0.297 21.011 66.540 1.00 23.54 113 ALA E O 1
ATOM 12296 N N . GLU E 1 149 ? -1.299 23.015 66.183 1.00 26.28 114 GLU E N 1
ATOM 12297 C CA . GLU E 1 149 ? -0.273 23.504 65.228 1.00 29.22 114 GLU E CA 1
ATOM 12298 C C . GLU E 1 149 ? 1.103 23.478 65.897 1.00 28.48 114 GLU E C 1
ATOM 12299 O O . GLU E 1 149 ? 2.047 23.168 65.210 1.00 28.51 114 GLU E O 1
ATOM 12305 N N . ARG E 1 150 ? 1.165 23.720 67.201 1.00 26.97 115 ARG E N 1
ATOM 12306 C CA . ARG E 1 150 ? 2.439 23.819 67.962 1.00 29.35 115 ARG E CA 1
ATOM 12307 C C . ARG E 1 150 ? 2.802 22.511 68.656 1.00 30.66 115 ARG E C 1
ATOM 12308 O O . ARG E 1 150 ? 3.904 22.460 69.223 1.00 28.07 115 ARG E O 1
ATOM 12316 N N . TYR E 1 151 ? 1.981 21.473 68.588 1.00 24.60 116 TYR E N 1
ATOM 12317 C CA . TYR E 1 151 ? 2.182 20.258 69.412 1.00 23.10 116 TYR E CA 1
ATOM 12318 C C . TYR E 1 151 ? 3.209 19.360 68.730 1.00 23.05 116 TYR E C 1
ATOM 12319 O O . TYR E 1 151 ? 3.073 19.050 67.565 1.00 27.59 116 TYR E O 1
ATOM 12328 N N . PRO E 1 152 ? 4.304 18.967 69.423 1.00 23.25 117 PRO E N 1
ATOM 12329 C CA . PRO E 1 152 ? 5.416 18.265 68.784 1.00 23.82 117 PRO E CA 1
ATOM 12330 C C . PRO E 1 152 ? 5.288 16.744 68.676 1.00 32.25 117 PRO E C 1
ATOM 12331 O O . PRO E 1 152 ? 6.245 16.098 68.428 1.00 38.58 117 PRO E O 1
ATOM 12335 N N . ALA E 1 153 ? 4.094 16.210 68.849 1.00 23.80 118 ALA E N 1
ATOM 12336 C CA . ALA E 1 153 ? 3.852 14.767 68.794 1.00 19.78 118 ALA E CA 1
ATOM 12337 C C . ALA E 1 153 ? 2.562 14.545 68.034 1.00 19.93 118 ALA E C 1
ATOM 12338 O O . ALA E 1 153 ? 1.783 15.475 67.817 1.00 22.60 118 ALA E O 1
ATOM 12340 N N . PRO E 1 154 ? 2.280 13.296 67.629 1.00 21.58 119 PRO E N 1
ATOM 12341 C CA . PRO E 1 154 ? 1.007 12.996 66.955 1.00 19.80 119 PRO E CA 1
ATOM 12342 C C . PRO E 1 154 ? -0.203 13.236 67.857 1.00 20.94 119 PRO E C 1
ATOM 12343 O O . PRO E 1 154 ? -0.134 13.007 69.049 1.00 18.71 119 PRO E O 1
ATOM 12347 N N . ILE E 1 155 ? -1.267 13.734 67.253 1.00 16.59 120 ILE E N 1
ATOM 12348 C CA . ILE E 1 155 ? -2.628 13.718 67.824 1.00 17.68 120 ILE E CA 1
ATOM 12349 C C . ILE E 1 155 ? -3.489 12.890 66.880 1.00 17.09 120 ILE E C 1
ATOM 12350 O O . ILE E 1 155 ? -3.669 13.282 65.748 1.00 16.90 120 ILE E O 1
ATOM 12355 N N . TRP E 1 156 ? -4.050 11.814 67.407 1.00 15.39 121 TRP E N 1
ATOM 12356 C CA . TRP E 1 156 ? -4.942 10.868 66.694 1.00 13.58 121 TRP E CA 1
ATOM 12357 C C . TRP E 1 156 ? -6.300 10.935 67.374 1.00 18.80 121 TRP E C 1
ATOM 12358 O O . TRP E 1 156 ? -6.320 10.729 68.603 1.00 16.20 121 TRP E O 1
ATOM 12369 N N . VAL E 1 157 ? -7.383 11.231 66.624 1.00 14.04 122 VAL E N 1
ATOM 12370 C CA . VAL E 1 157 ? -8.721 11.361 67.226 1.00 12.93 122 VAL E CA 1
ATOM 12371 C C . VAL E 1 157 ? -9.407 10.006 67.057 1.00 14.36 122 VAL E C 1
ATOM 12372 O O . VAL E 1 157 ? -9.365 9.454 65.936 1.00 13.87 122 VAL E O 1
ATOM 12376 N N . ALA E 1 158 ? -9.914 9.441 68.150 1.00 13.03 123 ALA E N 1
ATOM 12377 C CA . ALA E 1 158 ? -10.198 7.979 68.232 1.00 13.43 123 ALA E CA 1
ATOM 12378 C C . ALA E 1 158 ? -11.565 7.644 67.615 1.00 14.52 123 ALA E C 1
ATOM 12379 O O . ALA E 1 158 ? -12.385 7.029 68.263 1.00 14.40 123 ALA E O 1
ATOM 12381 N N . MET E 1 159 ? -11.764 8.053 66.362 1.00 15.74 124 MET E N 1
ATOM 12382 C CA . MET E 1 159 ? -12.921 7.673 65.540 1.00 16.28 124 MET E CA 1
ATOM 12383 C C . MET E 1 159 ? -12.531 6.366 64.839 1.00 16.20 124 MET E C 1
ATOM 12384 O O . MET E 1 159 ? -11.869 6.370 63.795 1.00 13.18 124 MET E O 1
ATOM 12389 N N . GLU E 1 160 ? -12.964 5.260 65.446 1.00 13.34 125 GLU E N 1
ATOM 12390 C CA . GLU E 1 160 ? -12.474 3.898 65.081 1.00 12.73 125 GLU E CA 1
ATOM 12391 C C . GLU E 1 160 ? -13.419 3.177 64.095 1.00 12.14 125 GLU E C 1
ATOM 12392 O O . GLU E 1 160 ? -13.080 2.026 63.714 1.00 13.95 125 GLU E O 1
ATOM 12398 N N . TYR E 1 161 ? -14.538 3.755 63.663 1.00 10.42 126 TYR E N 1
ATOM 12399 C CA . TYR E 1 161 ? -15.515 2.919 62.923 1.00 11.79 126 TYR E CA 1
ATOM 12400 C C . TYR E 1 161 ? -14.924 2.375 61.613 1.00 12.72 126 TYR E C 1
ATOM 12401 O O . TYR E 1 161 ? -15.361 1.314 61.174 1.00 13.39 126 TYR E O 1
ATOM 12410 N N . ARG E 1 162 ? -13.999 3.101 60.991 1.00 12.91 127 ARG E N 1
ATOM 12411 C CA . ARG E 1 162 ? -13.379 2.667 59.704 1.00 13.34 127 ARG E CA 1
ATOM 12412 C C . ARG E 1 162 ? -12.745 1.288 59.891 1.00 16.47 127 ARG E C 1
ATOM 12413 O O . ARG E 1 162 ? -12.498 0.635 58.862 1.00 15.77 127 ARG E O 1
ATOM 12421 N N . TYR E 1 163 ? -12.421 0.893 61.155 1.00 14.81 128 TYR E N 1
ATOM 12422 C CA . TYR E 1 163 ? -11.741 -0.396 61.416 1.00 12.55 128 TYR E CA 1
ATOM 12423 C C . TYR E 1 163 ? -12.720 -1.514 61.752 1.00 15.93 128 TYR E C 1
ATOM 12424 O O . TYR E 1 163 ? -12.252 -2.648 61.887 1.00 15.90 128 TYR E O 1
ATOM 12433 N N . MET E 1 164 ? -14.033 -1.249 61.813 1.00 14.01 129 MET E N 1
ATOM 12434 C CA . MET E 1 164 ? -14.990 -2.361 62.017 1.00 13.37 129 MET E CA 1
ATOM 12435 C C . MET E 1 164 ? -14.906 -3.208 60.746 1.00 15.91 129 MET E C 1
ATOM 12436 O O . MET E 1 164 ? -15.053 -2.653 59.649 1.00 13.75 129 MET E O 1
ATOM 12441 N N . PRO E 1 165 ? -14.658 -4.537 60.820 1.00 16.83 130 PRO E N 1
ATOM 12442 C CA . PRO E 1 165 ? -14.472 -5.340 59.608 1.00 15.17 130 PRO E CA 1
ATOM 12443 C C . PRO E 1 165 ? -15.451 -5.114 58.450 1.00 13.33 130 PRO E C 1
ATOM 12444 O O . PRO E 1 165 ? -15.004 -4.921 57.332 1.00 13.97 130 PRO E O 1
ATOM 12448 N N . PRO E 1 166 ? -16.782 -5.079 58.612 1.00 15.65 131 PRO E N 1
ATOM 12449 C CA . PRO E 1 166 ? -17.673 -4.770 57.472 1.00 13.55 131 PRO E CA 1
ATOM 12450 C C . PRO E 1 166 ? -17.472 -3.354 56.886 1.00 15.07 131 PRO E C 1
ATOM 12451 O O . PRO E 1 166 ? -17.534 -3.160 55.704 1.00 14.21 131 PRO E O 1
ATOM 12455 N N . ILE E 1 167 ? -17.180 -2.380 57.732 1.00 12.25 132 ILE E N 1
ATOM 12456 C CA . ILE E 1 167 ? -16.939 -0.989 57.228 1.00 11.78 132 ILE E CA 1
ATOM 12457 C C . ILE E 1 167 ? -15.609 -0.925 56.500 1.00 12.99 132 ILE E C 1
ATOM 12458 O O . ILE E 1 167 ? -15.531 -0.353 55.424 1.00 13.50 132 ILE E O 1
ATOM 12463 N N . ALA E 1 168 ? -14.568 -1.534 57.082 1.00 14.48 133 ALA E N 1
ATOM 12464 C CA . ALA E 1 168 ? -13.261 -1.589 56.414 1.00 16.39 133 ALA E CA 1
ATOM 12465 C C . ALA E 1 168 ? -13.396 -2.231 55.023 1.00 14.90 133 ALA E C 1
ATOM 12466 O O . ALA E 1 168 ? -12.688 -1.776 54.056 1.00 15.58 133 ALA E O 1
ATOM 12468 N N . ALA E 1 169 ? -14.198 -3.291 54.926 1.00 12.68 134 ALA E N 1
ATOM 12469 C CA . ALA E 1 169 ? -14.380 -3.966 53.611 1.00 13.19 134 ALA E CA 1
ATOM 12470 C C . ALA E 1 169 ? -15.057 -2.990 52.612 1.00 15.27 134 ALA E C 1
ATOM 12471 O O . ALA E 1 169 ? -14.626 -2.872 51.475 1.00 15.13 134 ALA E O 1
ATOM 12473 N N . LEU E 1 170 ? -16.095 -2.282 53.071 1.00 14.74 135 LEU E N 1
ATOM 12474 C CA . LEU E 1 170 ? -16.767 -1.295 52.189 1.00 13.15 135 LEU E CA 1
ATOM 12475 C C . LEU E 1 170 ? -15.786 -0.197 51.791 1.00 14.20 135 LEU E C 1
ATOM 12476 O O . LEU E 1 170 ? -15.745 0.203 50.650 1.00 15.88 135 LEU E O 1
ATOM 12481 N N . LEU E 1 171 ? -15.007 0.293 52.755 1.00 12.25 136 LEU E N 1
ATOM 12482 C CA . LEU E 1 171 ? -14.034 1.368 52.380 1.00 11.93 136 LEU E CA 1
ATOM 12483 C C . LEU E 1 171 ? -13.051 0.864 51.320 1.00 14.21 136 LEU E C 1
ATOM 12484 O O . LEU E 1 171 ? -12.632 1.658 50.391 1.00 17.64 136 LEU E O 1
ATOM 12489 N N . ALA E 1 172 ? -12.585 -0.361 51.487 1.00 14.47 137 ALA E N 1
ATOM 12490 C CA . ALA E 1 172 ? -11.552 -0.869 50.563 1.00 15.18 137 ALA E CA 1
ATOM 12491 C C . ALA E 1 172 ? -12.129 -1.099 49.168 1.00 18.58 137 ALA E C 1
ATOM 12492 O O . ALA E 1 172 ? -11.360 -0.941 48.175 1.00 18.37 137 ALA E O 1
ATOM 12494 N N . ARG E 1 173 ? -13.402 -1.457 49.079 1.00 14.50 138 ARG E N 1
ATOM 12495 C CA . ARG E 1 173 ? -13.951 -1.909 47.783 1.00 16.32 138 ARG E CA 1
ATOM 12496 C C . ARG E 1 173 ? -14.864 -0.895 47.111 1.00 16.48 138 ARG E C 1
ATOM 12497 O O . ARG E 1 173 ? -15.222 -1.143 45.956 1.00 16.65 138 ARG E O 1
ATOM 12505 N N . ALA E 1 174 ? -15.230 0.164 47.807 1.00 14.99 139 ALA E N 1
ATOM 12506 C CA . ALA E 1 174 ? -16.275 1.087 47.311 1.00 18.46 139 ALA E CA 1
ATOM 12507 C C . ALA E 1 174 ? -15.910 1.720 45.961 1.00 21.29 139 ALA E C 1
ATOM 12508 O O . ALA E 1 174 ? -16.824 1.791 45.078 1.00 16.67 139 ALA E O 1
ATOM 12510 N N . GLU E 1 175 ? -14.670 2.201 45.790 1.00 17.14 140 GLU E N 1
ATOM 12511 C CA . GLU E 1 175 ? -14.303 2.857 44.513 1.00 21.50 140 GLU E CA 1
ATOM 12512 C C . GLU E 1 175 ? -14.476 1.857 43.364 1.00 19.10 140 GLU E C 1
ATOM 12513 O O . GLU E 1 175 ? -15.024 2.252 42.299 1.00 18.04 140 GLU E O 1
ATOM 12519 N N . ALA E 1 176 ? -14.009 0.620 43.538 1.00 18.01 141 ALA E N 1
ATOM 12520 C CA . ALA E 1 176 ? -14.093 -0.364 42.425 1.00 19.17 141 ALA E CA 1
ATOM 12521 C C . ALA E 1 176 ? -15.550 -0.762 42.130 1.00 18.96 141 ALA E C 1
ATOM 12522 O O . ALA E 1 176 ? -15.955 -0.873 41.008 1.00 18.63 141 ALA E O 1
ATOM 12524 N N . VAL E 1 177 ? -16.331 -0.921 43.161 1.00 14.27 142 VAL E N 1
ATOM 12525 C CA . VAL E 1 177 ? -17.738 -1.361 42.956 1.00 13.98 142 VAL E CA 1
ATOM 12526 C C . VAL E 1 177 ? -18.553 -0.229 42.313 1.00 14.86 142 VAL E C 1
ATOM 12527 O O . VAL E 1 177 ? -19.344 -0.504 41.406 1.00 15.89 142 VAL E O 1
ATOM 12531 N N . THR E 1 178 ? -18.374 0.993 42.792 1.00 13.53 143 THR E N 1
ATOM 12532 C CA . THR E 1 178 ? -19.241 2.125 42.344 1.00 14.88 143 THR E CA 1
ATOM 12533 C C . THR E 1 178 ? -18.725 2.769 41.055 1.00 16.89 143 THR E C 1
ATOM 12534 O O . THR E 1 178 ? -19.493 3.463 40.415 1.00 16.02 143 THR E O 1
ATOM 12538 N N . GLY E 1 179 ? -17.427 2.620 40.745 1.00 16.74 144 GLY E N 1
ATOM 12539 C CA . GLY E 1 179 ? -16.818 3.419 39.652 1.00 18.06 144 GLY E CA 1
ATOM 12540 C C . GLY E 1 179 ? -16.746 4.902 39.987 1.00 23.58 144 GLY E C 1
ATOM 12541 O O . GLY E 1 179 ? -16.723 5.697 39.097 1.00 24.20 144 GLY E O 1
ATOM 12542 N N . GLY E 1 180 ? -16.751 5.258 41.272 1.00 17.60 145 GLY E N 1
ATOM 12543 C CA . GLY E 1 180 ? -16.793 6.660 41.696 1.00 19.02 145 GLY E CA 1
ATOM 12544 C C . GLY E 1 180 ? -18.039 6.877 42.532 1.00 19.99 145 GLY E C 1
ATOM 12545 O O . GLY E 1 180 ? -19.137 6.583 42.067 1.00 15.94 145 GLY E O 1
ATOM 12546 N N . ILE E 1 181 ? -17.842 7.298 43.778 1.00 16.30 146 ILE E N 1
ATOM 12547 C CA . ILE E 1 181 ? -18.978 7.403 44.736 1.00 15.53 146 ILE E CA 1
ATOM 12548 C C . ILE E 1 181 ? -19.719 8.728 44.487 1.00 17.66 146 ILE E C 1
ATOM 12549 O O . ILE E 1 181 ? -19.167 9.793 44.752 1.00 18.82 146 ILE E O 1
ATOM 12554 N N . LYS E 1 182 ? -20.983 8.638 44.042 1.00 15.20 147 LYS E N 1
ATOM 12555 C CA . LYS E 1 182 ? -21.858 9.808 43.815 1.00 14.78 147 LYS E CA 1
ATOM 12556 C C . LYS E 1 182 ? -22.696 10.095 45.070 1.00 15.52 147 LYS E C 1
ATOM 12557 O O . LYS E 1 182 ? -22.958 11.320 45.358 1.00 15.32 147 LYS E O 1
ATOM 12563 N N . MET E 1 183 ? -23.085 9.030 45.765 1.00 13.60 148 MET E N 1
ATOM 12564 C CA . MET E 1 183 ? -23.972 9.148 46.930 1.00 16.00 148 MET E CA 1
ATOM 12565 C C . MET E 1 183 ? -23.444 8.239 48.034 1.00 16.25 148 MET E C 1
ATOM 12566 O O . MET E 1 183 ? -23.081 7.084 47.728 1.00 15.36 148 MET E O 1
ATOM 12571 N N . LEU E 1 184 ? -23.475 8.730 49.260 1.00 13.26 149 LEU E N 1
ATOM 12572 C CA . LEU E 1 184 ? -23.118 7.897 50.406 1.00 11.65 149 LEU E CA 1
ATOM 12573 C C . LEU E 1 184 ? -24.200 8.091 51.479 1.00 12.95 149 LEU E C 1
ATOM 12574 O O . LEU E 1 184 ? -24.359 9.221 51.964 1.00 13.35 149 LEU E O 1
ATOM 12579 N N . SER E 1 185 ? -24.859 7.014 51.835 1.00 11.11 150 SER E N 1
ATOM 12580 C CA . SER E 1 185 ? -25.917 7.042 52.860 1.00 15.24 150 SER E CA 1
ATOM 12581 C C . SER E 1 185 ? -25.475 6.255 54.107 1.00 13.67 150 SER E C 1
ATOM 12582 O O . SER E 1 185 ? -25.031 5.118 53.979 1.00 13.06 150 SER E O 1
ATOM 12585 N N . LEU E 1 186 ? -25.713 6.832 55.276 1.00 12.57 151 LEU E N 1
ATOM 12586 C CA . LEU E 1 186 ? -25.334 6.175 56.552 1.00 10.85 151 LEU E CA 1
ATOM 12587 C C . LEU E 1 186 ? -26.543 6.202 57.485 1.00 14.25 151 LEU E C 1
ATOM 12588 O O . LEU E 1 186 ? -27.181 7.276 57.604 1.00 16.64 151 LEU E O 1
ATOM 12593 N N . ARG E 1 187 ? -26.864 5.067 58.100 1.00 12.81 152 ARG E N 1
ATOM 12594 C CA . ARG E 1 187 ? -28.046 4.978 58.986 1.00 15.20 152 ARG E CA 1
ATOM 12595 C C . ARG E 1 187 ? -27.626 4.320 60.306 1.00 13.54 152 ARG E C 1
ATOM 12596 O O . ARG E 1 187 ? -27.020 3.258 60.270 1.00 15.66 152 ARG E O 1
ATOM 12604 N N . GLU E 1 188 ? -27.896 4.996 61.407 1.00 14.24 153 GLU E N 1
ATOM 12605 C CA . GLU E 1 188 ? -27.648 4.436 62.745 1.00 16.51 153 GLU E CA 1
ATOM 12606 C C . GLU E 1 188 ? -29.002 4.294 63.466 1.00 12.00 153 GLU E C 1
ATOM 12607 O O . GLU E 1 188 ? -29.659 5.313 63.659 1.00 13.66 153 GLU E O 1
ATOM 12613 N N . HIS E 1 189 ? -29.389 3.060 63.725 1.00 11.90 154 HIS E N 1
ATOM 12614 C CA . HIS E 1 189 ? -30.644 2.717 64.431 1.00 14.42 154 HIS E CA 1
ATOM 12615 C C . HIS E 1 189 ? -30.269 1.945 65.690 1.00 13.67 154 HIS E C 1
ATOM 12616 O O . HIS E 1 189 ? -29.733 0.845 65.586 1.00 17.25 154 HIS E O 1
ATOM 12623 N N . ARG E 1 190 ? -30.478 2.548 66.840 1.00 14.04 155 ARG E N 1
ATOM 12624 C CA . ARG E 1 190 ? -30.007 1.915 68.074 1.00 14.54 155 ARG E CA 1
ATOM 12625 C C . ARG E 1 190 ? -30.846 2.357 69.265 1.00 15.04 155 ARG E C 1
ATOM 12626 O O . ARG E 1 190 ? -31.834 3.095 69.089 1.00 14.69 155 ARG E O 1
ATOM 12634 N N . PHE E 1 191 ? -30.472 1.821 70.411 1.00 18.34 156 PHE E N 1
ATOM 12635 C CA . PHE E 1 191 ? -31.121 2.098 71.695 1.00 15.77 156 PHE E CA 1
ATOM 12636 C C . PHE E 1 191 ? -30.580 3.382 72.307 1.00 16.39 156 PHE E C 1
ATOM 12637 O O . PHE E 1 191 ? -29.557 3.943 71.859 1.00 15.09 156 PHE E O 1
ATOM 12645 N N . PRO E 1 192 ? -31.297 3.930 73.305 1.00 14.96 157 PRO E N 1
ATOM 12646 C CA . PRO E 1 192 ? -30.911 5.202 73.863 1.00 15.23 157 PRO E CA 1
ATOM 12647 C C . PRO E 1 192 ? -29.518 5.232 74.499 1.00 15.10 157 PRO E C 1
ATOM 12648 O O . PRO E 1 192 ? -28.971 4.228 74.894 1.00 17.24 157 PRO E O 1
ATOM 12652 N N . PHE E 1 193 ? -28.969 6.428 74.567 1.00 13.68 158 PHE E N 1
ATOM 12653 C CA . PHE E 1 193 ? -27.688 6.627 75.289 1.00 14.76 158 PHE E CA 1
ATOM 12654 C C . PHE E 1 193 ? -27.762 5.966 76.657 1.00 20.36 158 PHE E C 1
ATOM 12655 O O . PHE E 1 193 ? -28.761 6.072 77.382 1.00 17.23 158 PHE E O 1
ATOM 12663 N N . LEU E 1 194 ? -26.680 5.274 76.996 1.00 18.12 159 LEU E N 1
ATOM 12664 C CA . LEU E 1 194 ? -26.561 4.544 78.264 1.00 18.89 159 LEU E CA 1
ATOM 12665 C C . LEU E 1 194 ? -26.330 5.562 79.394 1.00 17.58 159 LEU E C 1
ATOM 12666 O O . LEU E 1 194 ? -25.938 6.732 79.140 1.00 16.65 159 LEU E O 1
ATOM 12671 N N . GLU E 1 195 ? -26.543 5.129 80.608 1.00 20.17 160 GLU E N 1
ATOM 12672 C CA . GLU E 1 195 ? -26.263 5.964 81.801 1.00 18.73 160 GLU E CA 1
ATOM 12673 C C . GLU E 1 195 ? -24.756 6.008 82.000 1.00 18.94 160 GLU E C 1
ATOM 12674 O O . GLU E 1 195 ? -24.066 4.998 81.817 1.00 22.42 160 GLU E O 1
ATOM 12680 N N . LYS E 1 196 ? -24.253 7.166 82.338 1.00 19.76 161 LYS E N 1
ATOM 12681 C CA . LYS E 1 196 ? -22.800 7.344 82.507 1.00 19.52 161 LYS E CA 1
ATOM 12682 C C . LYS E 1 196 ? -22.441 7.878 83.890 1.00 24.85 161 LYS E C 1
ATOM 12683 O O . LYS E 1 196 ? -23.313 8.186 84.702 1.00 21.18 161 LYS E O 1
ATOM 12689 N N . VAL E 1 197 ? -21.157 7.947 84.159 1.00 19.36 162 VAL E N 1
ATOM 12690 C CA . VAL E 1 197 ? -20.684 8.466 85.484 1.00 19.45 162 VAL E CA 1
ATOM 12691 C C . VAL E 1 197 ? -21.051 9.956 85.589 1.00 19.24 162 VAL E C 1
ATOM 12692 O O . VAL E 1 197 ? -20.675 10.743 84.737 1.00 19.64 162 VAL E O 1
ATOM 12696 N N . GLY E 1 198 ? -21.761 10.322 86.657 1.00 21.41 163 GLY E N 1
ATOM 12697 C CA . GLY E 1 198 ? -22.255 11.686 86.895 1.00 22.73 163 GLY E CA 1
ATOM 12698 C C . GLY E 1 198 ? -23.307 12.094 85.874 1.00 22.09 163 GLY E C 1
ATOM 12699 O O . GLY E 1 198 ? -23.537 13.297 85.703 1.00 26.20 163 GLY E O 1
ATOM 12700 N N . ASP E 1 199 ? -23.932 11.130 85.197 1.00 20.76 164 ASP E N 1
ATOM 12701 C CA . ASP E 1 199 ? -25.001 11.404 84.213 1.00 20.13 164 ASP E CA 1
ATOM 12702 C C . ASP E 1 199 ? -24.524 12.429 83.172 1.00 19.26 164 ASP E C 1
ATOM 12703 O O . ASP E 1 199 ? -25.351 13.206 82.730 1.00 18.13 164 ASP E O 1
ATOM 12708 N N . TRP E 1 200 ? -23.257 12.429 82.786 1.00 17.03 165 TRP E N 1
ATOM 12709 C CA . TRP E 1 200 ? -22.731 13.545 81.984 1.00 19.04 165 TRP E CA 1
ATOM 12710 C C . TRP E 1 200 ? -23.361 13.606 80.599 1.00 17.73 165 TRP E C 1
ATOM 12711 O O . TRP E 1 200 ? -23.432 14.735 80.055 1.00 16.80 165 TRP E O 1
ATOM 12722 N N . ASN E 1 201 ? -23.793 12.474 80.032 1.00 15.64 166 ASN E N 1
ATOM 12723 C CA . ASN E 1 201 ? -24.126 12.449 78.578 1.00 18.96 166 ASN E CA 1
ATOM 12724 C C . ASN E 1 201 ? -25.591 12.827 78.366 1.00 20.40 166 ASN E C 1
ATOM 12725 O O . ASN E 1 201 ? -26.087 12.610 77.260 1.00 17.52 166 ASN E O 1
ATOM 12730 N N . ARG E 1 202 ? -26.249 13.427 79.360 1.00 21.50 167 ARG E N 1
ATOM 12731 C CA . ARG E 1 202 ? -27.673 13.831 79.224 1.00 20.31 167 ARG E CA 1
ATOM 12732 C C . ARG E 1 202 ? -27.859 15.319 78.821 1.00 18.37 167 ARG E C 1
ATOM 12733 O O . ARG E 1 202 ? -29.038 15.788 78.679 1.00 20.64 167 ARG E O 1
ATOM 12741 N N . PHE E 1 203 ? -26.771 16.093 78.624 1.00 16.80 168 PHE E N 1
ATOM 12742 C CA . PHE E 1 203 ? -26.935 17.548 78.397 1.00 21.79 168 PHE E CA 1
ATOM 12743 C C . PHE E 1 203 ? -25.981 17.921 77.261 1.00 16.59 168 PHE E C 1
ATOM 12744 O O . PHE E 1 203 ? -24.810 17.515 77.310 1.00 15.95 168 PHE E O 1
ATOM 12752 N N . ASN E 1 204 ? -26.465 18.765 76.368 1.00 15.99 169 ASN E N 1
ATOM 12753 C CA . ASN E 1 204 ? -25.701 19.300 75.213 1.00 17.93 169 ASN E CA 1
ATOM 12754 C C . ASN E 1 204 ? -24.465 20.065 75.690 1.00 19.89 169 ASN E C 1
ATOM 12755 O O . ASN E 1 204 ? -23.452 19.968 75.043 1.00 17.93 169 ASN E O 1
ATOM 12760 N N . VAL E 1 205 ? -24.532 20.780 76.804 1.00 18.18 170 VAL E N 1
ATOM 12761 C CA . VAL E 1 205 ? -23.319 21.543 77.228 1.00 17.09 170 VAL E CA 1
ATOM 12762 C C . VAL E 1 205 ? -22.167 20.552 77.506 1.00 18.03 170 VAL E C 1
ATOM 12763 O O . VAL E 1 205 ? -21.032 20.917 77.327 1.00 18.77 170 VAL E O 1
ATOM 12767 N N . ASN E 1 206 ? -22.468 19.328 77.932 1.00 16.87 171 ASN E N 1
ATOM 12768 C CA . ASN E 1 206 ? -21.459 18.301 78.298 1.00 17.89 171 ASN E CA 1
ATOM 12769 C C . ASN E 1 206 ? -21.064 17.501 77.057 1.00 17.38 171 ASN E C 1
ATOM 12770 O O . ASN E 1 206 ? -19.935 17.059 77.012 1.00 18.57 171 ASN E O 1
ATOM 12775 N N . THR E 1 207 ? -21.991 17.287 76.124 1.00 15.34 172 THR E N 1
ATOM 12776 C CA . THR E 1 207 ? -21.776 16.350 75.007 1.00 16.23 172 THR E CA 1
ATOM 12777 C C . THR E 1 207 ? -21.340 17.046 73.721 1.00 14.73 172 THR E C 1
ATOM 12778 O O . THR E 1 207 ? -20.731 16.342 72.877 1.00 14.89 172 THR E O 1
ATOM 12782 N N . GLY E 1 208 ? -21.620 18.339 73.582 1.00 14.92 173 GLY E N 1
ATOM 12783 C CA . GLY E 1 208 ? -21.486 19.060 72.305 1.00 15.04 173 GLY E CA 1
ATOM 12784 C C . GLY E 1 208 ? -22.697 18.890 71.435 1.00 14.98 173 GLY E C 1
ATOM 12785 O O . GLY E 1 208 ? -22.743 19.531 70.420 1.00 15.90 173 GLY E O 1
ATOM 12786 N N . GLY E 1 209 ? -23.689 18.155 71.877 1.00 16.00 174 GLY E N 1
ATOM 12787 C CA . GLY E 1 209 ? -24.929 17.858 71.134 1.00 15.75 174 GLY E CA 1
ATOM 12788 C C . GLY E 1 209 ? -24.818 16.485 70.458 1.00 14.55 174 GLY E C 1
ATOM 12789 O O . GLY E 1 209 ? -23.700 16.015 70.207 1.00 14.67 174 GLY E O 1
ATOM 12790 N N . THR E 1 210 ? -25.940 15.836 70.183 1.00 14.24 175 THR E N 1
ATOM 12791 C CA . THR E 1 210 ? -25.986 14.437 69.703 1.00 13.95 175 THR E CA 1
ATOM 12792 C C . THR E 1 210 ? -25.294 14.289 68.334 1.00 14.82 175 THR E C 1
ATOM 12793 O O . THR E 1 210 ? -24.642 13.276 68.136 1.00 14.73 175 THR E O 1
ATOM 12797 N N . PHE E 1 211 ? -25.412 15.235 67.417 1.00 12.37 176 PHE E N 1
ATOM 12798 C CA . PHE E 1 211 ? -24.715 15.068 66.122 1.00 15.15 176 PHE E CA 1
ATOM 12799 C C . PHE E 1 211 ? -23.195 15.166 66.292 1.00 16.62 176 PHE E C 1
ATOM 12800 O O . PHE E 1 211 ? -22.479 14.512 65.526 1.00 17.83 176 PHE E O 1
ATOM 12808 N N . VAL E 1 212 ? -22.725 15.891 67.294 1.00 15.77 177 VAL E N 1
ATOM 12809 C CA . VAL E 1 212 ? -21.291 15.957 67.641 1.00 15.45 177 VAL E CA 1
ATOM 12810 C C . VAL E 1 212 ? -20.872 14.641 68.351 1.00 13.65 177 VAL E C 1
ATOM 12811 O O . VAL E 1 212 ? -19.902 14.040 67.937 1.00 15.86 177 VAL E O 1
ATOM 12815 N N . GLU E 1 213 ? -21.557 14.273 69.437 1.00 13.95 178 GLU E N 1
ATOM 12816 C CA . GLU E 1 213 ? -21.247 13.118 70.327 1.00 15.61 178 GLU E CA 1
ATOM 12817 C C . GLU E 1 213 ? -21.315 11.808 69.546 1.00 21.20 178 GLU E C 1
ATOM 12818 O O . GLU E 1 213 ? -20.429 11.014 69.652 1.00 19.37 178 GLU E O 1
ATOM 12824 N N . LYS E 1 214 ? -22.424 11.561 68.879 1.00 16.91 179 LYS E N 1
ATOM 12825 C CA . LYS E 1 214 ? -22.611 10.216 68.290 1.00 16.77 179 LYS E CA 1
ATOM 12826 C C . LYS E 1 214 ? -22.305 10.183 66.787 1.00 17.81 179 LYS E C 1
ATOM 12827 O O . LYS E 1 214 ? -21.887 9.133 66.315 1.00 16.84 179 LYS E O 1
ATOM 12833 N N . CYS E 1 215 ? -22.471 11.301 66.092 1.00 13.20 180 CYS E N 1
ATOM 12834 C CA . CYS E 1 215 ? -22.452 11.262 64.612 1.00 12.68 180 CYS E CA 1
ATOM 12835 C C . CYS E 1 215 ? -21.154 11.818 64.018 1.00 13.70 180 CYS E C 1
ATOM 12836 O O . CYS E 1 215 ? -20.974 11.660 62.819 1.00 14.08 180 CYS E O 1
ATOM 12839 N N . CYS E 1 216 ? -20.201 12.266 64.833 1.00 14.04 181 CYS E N 1
ATOM 12840 C CA . CYS E 1 216 ? -18.869 12.621 64.340 1.00 12.23 181 CYS E CA 1
ATOM 12841 C C . CYS E 1 216 ? -18.326 11.447 63.532 1.00 13.88 181 CYS E C 1
ATOM 12842 O O . CYS E 1 216 ? -17.766 11.688 62.467 1.00 13.91 181 CYS E O 1
ATOM 12845 N N . HIS E 1 217 ? -18.490 10.230 64.026 1.00 12.59 182 HIS E N 1
ATOM 12846 C CA . HIS E 1 217 ? -17.999 8.996 63.371 1.00 12.53 182 HIS E CA 1
ATOM 12847 C C . HIS E 1 217 ? -18.466 9.003 61.901 1.00 13.75 182 HIS E C 1
ATOM 12848 O O . HIS E 1 217 ? -17.688 8.703 61.003 1.00 12.69 182 HIS E O 1
ATOM 12855 N N . PHE E 1 218 ? -19.751 9.267 61.676 1.00 13.93 183 PHE E N 1
ATOM 12856 C CA . PHE E 1 218 ? -20.344 9.213 60.313 1.00 12.80 183 PHE E CA 1
ATOM 12857 C C . PHE E 1 218 ? -19.909 10.385 59.415 1.00 13.30 183 PHE E C 1
ATOM 12858 O O . PHE E 1 218 ? -19.601 10.144 58.214 1.00 13.29 183 PHE E O 1
ATOM 12866 N N . PHE E 1 219 ? -19.801 11.602 59.955 1.00 12.69 184 PHE E N 1
ATOM 12867 C CA . PHE E 1 219 ? -19.291 12.772 59.189 1.00 12.33 184 PHE E CA 1
ATOM 12868 C C . PHE E 1 219 ? -17.841 12.481 58.761 1.00 14.26 184 PHE E C 1
ATOM 12869 O O . PHE E 1 219 ? -17.483 12.744 57.610 1.00 12.74 184 PHE E O 1
ATOM 12877 N N . ASP E 1 220 ? -17.045 11.873 59.656 1.00 13.70 185 ASP E N 1
ATOM 12878 C CA . ASP E 1 220 ? -15.657 11.546 59.354 1.00 14.25 185 ASP E CA 1
ATOM 12879 C C . ASP E 1 220 ? -15.665 10.480 58.231 1.00 16.01 185 ASP E C 1
ATOM 12880 O O . ASP E 1 220 ? -14.892 10.598 57.288 1.00 14.62 185 ASP E O 1
ATOM 12885 N N . LEU E 1 221 ? -16.559 9.485 58.297 1.00 13.06 186 LEU E N 1
ATOM 12886 C CA . LEU E 1 221 ? -16.582 8.457 57.228 1.00 14.18 186 LEU E CA 1
ATOM 12887 C C . LEU E 1 221 ? -16.939 9.116 55.895 1.00 12.22 186 LEU E C 1
ATOM 12888 O O . LEU E 1 221 ? -16.398 8.687 54.864 1.00 12.24 186 LEU E O 1
ATOM 12893 N N . MET E 1 222 ? -17.796 10.134 55.921 1.00 13.22 187 MET E N 1
ATOM 12894 C CA . MET E 1 222 ? -18.149 10.809 54.662 1.00 12.71 187 MET E CA 1
ATOM 12895 C C . MET E 1 222 ? -16.856 11.388 54.068 1.00 13.60 187 MET E C 1
ATOM 12896 O O . MET E 1 222 ? -16.582 11.169 52.888 1.00 13.61 187 MET E O 1
ATOM 12901 N N . ARG E 1 223 ? -16.090 12.117 54.853 1.00 17.35 188 ARG E N 1
ATOM 12902 C CA . ARG E 1 223 ? -14.867 12.777 54.335 1.00 17.67 188 ARG E CA 1
ATOM 12903 C C . ARG E 1 223 ? -13.873 11.694 53.866 1.00 17.72 188 ARG E C 1
ATOM 12904 O O . ARG E 1 223 ? -13.158 11.917 52.863 1.00 18.27 188 ARG E O 1
ATOM 12912 N N . LEU E 1 224 ? -13.780 10.571 54.576 1.00 14.89 189 LEU E N 1
ATOM 12913 C CA . LEU E 1 224 ? -12.808 9.500 54.251 1.00 16.77 189 LEU E CA 1
ATOM 12914 C C . LEU E 1 224 ? -13.148 8.893 52.902 1.00 22.11 189 LEU E C 1
ATOM 12915 O O . LEU E 1 224 ? -12.232 8.743 52.078 1.00 19.14 189 LEU E O 1
ATOM 12920 N N . VAL E 1 225 ? -14.406 8.520 52.717 1.00 16.94 190 VAL E N 1
ATOM 12921 C CA . VAL E 1 225 ? -14.922 7.846 51.492 1.00 18.00 190 VAL E CA 1
ATOM 12922 C C . VAL E 1 225 ? -14.872 8.809 50.298 1.00 19.03 190 VAL E C 1
ATOM 12923 O O . VAL E 1 225 ? -14.523 8.362 49.205 1.00 21.50 190 VAL E O 1
ATOM 12927 N N . LEU E 1 226 ? -15.291 10.055 50.486 1.00 14.45 191 LEU E N 1
ATOM 12928 C CA . LEU E 1 226 ? -15.498 10.988 49.344 1.00 16.84 191 LEU E CA 1
ATOM 12929 C C . LEU E 1 226 ? -14.207 11.763 49.053 1.00 18.09 191 LEU E C 1
ATOM 12930 O O . LEU E 1 226 ? -14.086 12.286 47.956 1.00 19.89 191 LEU E O 1
ATOM 12935 N N . ARG E 1 227 ? -13.253 11.783 49.994 1.00 19.88 192 ARG E N 1
ATOM 12936 C CA . ARG E 1 227 ? -11.895 12.405 49.822 1.00 23.90 192 ARG E CA 1
ATOM 12937 C C . ARG E 1 227 ? -12.037 13.905 49.530 1.00 24.43 192 ARG E C 1
ATOM 12938 O O . ARG E 1 227 ? -11.190 14.474 48.774 1.00 27.72 192 ARG E O 1
ATOM 12946 N N . ARG E 1 228 ? -13.091 14.530 50.040 1.00 17.96 193 ARG E N 1
ATOM 12947 C CA . ARG E 1 228 ? -13.399 15.936 49.777 1.00 21.07 193 ARG E CA 1
ATOM 12948 C C . ARG E 1 228 ? -13.997 16.531 51.062 1.00 20.23 193 ARG E C 1
ATOM 12949 O O . ARG E 1 228 ? -14.483 15.786 51.938 1.00 19.59 193 ARG E O 1
ATOM 12957 N N . ASN E 1 229 ? -13.946 17.852 51.157 1.00 18.34 194 ASN E N 1
ATOM 12958 C CA . ASN E 1 229 ? -14.506 18.574 52.320 1.00 18.40 194 ASN E CA 1
ATOM 12959 C C . ASN E 1 229 ? -15.935 18.962 52.007 1.00 22.48 194 ASN E C 1
ATOM 12960 O O . ASN E 1 229 ? -16.300 19.242 50.836 1.00 19.73 194 ASN E O 1
ATOM 12965 N N . PRO E 1 230 ? -16.782 18.972 53.057 1.00 16.27 195 PRO E N 1
ATOM 12966 C CA . PRO E 1 230 ? -18.168 19.421 52.921 1.00 14.88 195 PRO E CA 1
ATOM 12967 C C . PRO E 1 230 ? -18.242 20.945 52.765 1.00 23.44 195 PRO E C 1
ATOM 12968 O O . PRO E 1 230 ? -17.422 21.689 53.290 1.00 21.03 195 PRO E O 1
ATOM 12972 N N . VAL E 1 231 ? -19.234 21.405 51.999 1.00 17.18 196 VAL E N 1
ATOM 12973 C CA . VAL E 1 231 ? -19.502 22.846 51.811 1.00 21.46 196 VAL E CA 1
ATOM 12974 C C . VAL E 1 231 ? -20.857 23.228 52.402 1.00 20.04 196 VAL E C 1
ATOM 12975 O O . VAL E 1 231 ? -21.060 24.453 52.566 1.00 20.11 196 VAL E O 1
ATOM 12979 N N . ARG E 1 232 ? -21.766 22.283 52.663 1.00 18.25 197 ARG E N 1
ATOM 12980 C CA . ARG E 1 232 ? -23.104 22.709 53.099 1.00 19.66 197 ARG E CA 1
ATOM 12981 C C . ARG E 1 232 ? -23.769 21.560 53.843 1.00 16.76 197 ARG E C 1
ATOM 12982 O O . ARG E 1 232 ? -23.544 20.396 53.474 1.00 17.06 197 ARG E O 1
ATOM 12990 N N . VAL E 1 233 ? -24.568 21.900 54.839 1.00 14.23 198 VAL E N 1
ATOM 12991 C CA . VAL E 1 233 ? -25.310 20.927 55.674 1.00 18.22 198 VAL E CA 1
ATOM 12992 C C . VAL E 1 233 ? -26.766 21.383 55.780 1.00 17.49 198 VAL E C 1
ATOM 12993 O O . VAL E 1 233 ? -26.999 22.593 56.008 1.00 19.21 198 VAL E O 1
ATOM 12997 N N . MET E 1 234 ? -27.693 20.456 55.553 1.00 15.87 199 MET E N 1
ATOM 12998 C CA . MET E 1 234 ? -29.130 20.662 55.797 1.00 17.78 199 MET E CA 1
ATOM 12999 C C . MET E 1 234 ? -29.603 19.571 56.740 1.00 16.61 199 MET E C 1
ATOM 13000 O O . MET E 1 234 ? -29.279 18.406 56.468 1.00 16.11 199 MET E O 1
ATOM 13005 N N . ALA E 1 235 ? -30.310 19.913 57.798 1.00 14.46 200 ALA E N 1
ATOM 13006 C CA . ALA E 1 235 ? -30.733 18.894 58.795 1.00 14.59 200 ALA E CA 1
ATOM 13007 C C . ALA E 1 235 ? -32.117 19.184 59.375 1.00 13.88 200 ALA E C 1
ATOM 13008 O O . ALA E 1 235 ? -32.575 20.332 59.384 1.00 14.45 200 ALA E O 1
ATOM 13010 N N . SER E 1 236 ? -32.765 18.089 59.782 1.00 12.62 201 SER E N 1
ATOM 13011 C CA . SER E 1 236 ? -33.999 18.095 60.591 1.00 14.61 201 SER E CA 1
ATOM 13012 C C . SER E 1 236 ? -33.766 17.151 61.766 1.00 14.35 201 SER E C 1
ATOM 13013 O O . SER E 1 236 ? -33.312 16.017 61.535 1.00 16.16 201 SER E O 1
ATOM 13016 N N . ALA E 1 237 ? -34.051 17.575 62.987 1.00 14.68 202 ALA E N 1
ATOM 13017 C CA . ALA E 1 237 ? -33.737 16.745 64.175 1.00 14.24 202 ALA E CA 1
ATOM 13018 C C . ALA E 1 237 ? -34.519 17.268 65.358 1.00 19.13 202 ALA E C 1
ATOM 13019 O O . ALA E 1 237 ? -34.832 18.451 65.377 1.00 17.97 202 ALA E O 1
ATOM 13021 N N . ALA E 1 238 ? -34.806 16.372 66.290 1.00 16.54 203 ALA E N 1
ATOM 13022 C CA . ALA E 1 238 ? -35.537 16.738 67.512 1.00 20.87 203 ALA E CA 1
ATOM 13023 C C . ALA E 1 238 ? -35.171 15.753 68.631 1.00 22.12 203 ALA E C 1
ATOM 13024 O O . ALA E 1 238 ? -34.562 14.732 68.375 1.00 14.78 203 ALA E O 1
ATOM 13026 N N . GLN E 1 239 ? -35.537 16.106 69.848 1.00 18.66 204 GLN E N 1
ATOM 13027 C CA . GLN E 1 239 ? -35.699 15.159 70.974 1.00 17.43 204 GLN E CA 1
ATOM 13028 C C . GLN E 1 239 ? -37.167 14.696 70.994 1.00 25.78 204 GLN E C 1
ATOM 13029 O O . GLN E 1 239 ? -38.014 15.457 71.543 1.00 21.46 204 GLN E O 1
ATOM 13035 N N . SER E 1 240 ? -37.485 13.582 70.323 1.00 20.07 205 SER E N 1
ATOM 13036 C CA . SER E 1 240 ? -38.898 13.160 70.091 1.00 18.34 205 SER E CA 1
ATOM 13037 C C . SER E 1 240 ? -39.371 12.195 71.185 1.00 20.52 205 SER E C 1
ATOM 13038 O O . SER E 1 240 ? -40.573 12.053 71.369 1.00 24.95 205 SER E O 1
ATOM 13041 N N . VAL E 1 241 ? -38.469 11.459 71.819 1.00 18.51 206 VAL E N 1
ATOM 13042 C CA . VAL E 1 241 ? -38.841 10.295 72.673 1.00 16.69 206 VAL E CA 1
ATOM 13043 C C . VAL E 1 241 ? -37.949 10.255 73.923 1.00 27.34 206 VAL E C 1
ATOM 13044 O O . VAL E 1 241 ? -38.493 10.130 75.047 1.00 23.29 206 VAL E O 1
ATOM 13048 N N . ASN E 1 242 ? -36.624 10.262 73.746 1.00 21.12 207 ASN E N 1
ATOM 13049 C CA . ASN E 1 242 ? -35.745 9.714 74.802 1.00 18.41 207 ASN E CA 1
ATOM 13050 C C . ASN E 1 242 ? -35.542 10.773 75.923 1.00 15.30 207 ASN E C 1
ATOM 13051 O O . ASN E 1 242 ? -35.262 11.971 75.614 1.00 17.25 207 ASN E O 1
ATOM 13056 N N . HIS E 1 243 ? -35.481 10.234 77.160 1.00 19.23 208 HIS E N 1
ATOM 13057 C CA . HIS E 1 243 ? -34.979 10.945 78.361 1.00 22.70 208 HIS E CA 1
ATOM 13058 C C . HIS E 1 243 ? -35.865 12.142 78.721 1.00 28.24 208 HIS E C 1
ATOM 13059 O O . HIS E 1 243 ? -35.436 12.896 79.573 1.00 22.34 208 HIS E O 1
ATOM 13066 N N . LEU E 1 244 ? -37.066 12.257 78.134 1.00 23.01 209 LEU E N 1
ATOM 13067 C CA . LEU E 1 244 ? -37.964 13.408 78.379 1.00 25.26 209 LEU E CA 1
ATOM 13068 C C . LEU E 1 244 ? -38.522 13.368 79.796 1.00 23.02 209 LEU E C 1
ATOM 13069 O O . LEU E 1 244 ? -39.049 14.420 80.262 1.00 27.67 209 LEU E O 1
ATOM 13074 N N . ASP E 1 245 ? -38.492 12.198 80.433 1.00 25.22 210 ASP E N 1
ATOM 13075 C CA . ASP E 1 245 ? -39.125 12.046 81.776 1.00 31.77 210 ASP E CA 1
ATOM 13076 C C . ASP E 1 245 ? -38.041 11.972 82.856 1.00 33.27 210 ASP E C 1
ATOM 13077 O O . ASP E 1 245 ? -38.374 11.749 84.010 1.00 29.43 210 ASP E O 1
ATOM 13082 N N . GLU E 1 246 ? -36.801 12.150 82.474 1.00 23.90 211 GLU E N 1
ATOM 13083 C CA . GLU E 1 246 ? -35.669 12.111 83.436 1.00 24.59 211 GLU E CA 1
ATOM 13084 C C . GLU E 1 246 ? -35.517 13.516 84.038 1.00 20.49 211 GLU E C 1
ATOM 13085 O O . GLU E 1 246 ? -35.797 14.503 83.368 1.00 22.28 211 GLU E O 1
ATOM 13091 N N . ARG E 1 247 ? -34.977 13.571 85.249 1.00 25.64 212 ARG E N 1
ATOM 13092 C CA . ARG E 1 247 ? -34.693 14.867 85.879 1.00 24.64 212 ARG E CA 1
ATOM 13093 C C . ARG E 1 247 ? -33.398 14.796 86.709 1.00 21.66 212 ARG E C 1
ATOM 13094 O O . ARG E 1 247 ? -33.231 13.878 87.476 1.00 26.44 212 ARG E O 1
ATOM 13102 N N . TYR E 1 248 ? -32.507 15.720 86.446 1.00 23.46 213 TYR E N 1
ATOM 13103 C CA . TYR E 1 248 ? -31.193 15.815 87.122 1.00 30.45 213 TYR E CA 1
ATOM 13104 C C . TYR E 1 248 ? -31.186 17.203 87.793 1.00 28.50 213 TYR E C 1
ATOM 13105 O O . TYR E 1 248 ? -31.056 18.247 87.157 1.00 30.59 213 TYR E O 1
ATOM 13114 N N . ASP E 1 249 ? -31.301 17.191 89.119 1.00 34.53 214 ASP E N 1
ATOM 13115 C CA . ASP E 1 249 ? -31.365 18.481 89.852 1.00 35.42 214 ASP E CA 1
ATOM 13116 C C . ASP E 1 249 ? -32.473 19.324 89.224 1.00 30.19 214 ASP E C 1
ATOM 13117 O O . ASP E 1 249 ? -32.221 20.481 88.895 1.00 31.13 214 ASP E O 1
ATOM 13122 N N . GLY E 1 250 ? -33.597 18.666 88.972 1.00 33.54 215 GLY E N 1
ATOM 13123 C CA . GLY E 1 250 ? -34.736 19.327 88.317 1.00 29.11 215 GLY E CA 1
ATOM 13124 C C . GLY E 1 250 ? -34.595 19.573 86.837 1.00 32.18 215 GLY E C 1
ATOM 13125 O O . GLY E 1 250 ? -35.611 19.957 86.293 1.00 30.99 215 GLY E O 1
ATOM 13126 N N . LYS E 1 251 ? -33.435 19.342 86.220 1.00 30.95 216 LYS E N 1
ATOM 13127 C CA . LYS E 1 251 ? -33.222 19.673 84.767 1.00 32.79 216 LYS E CA 1
ATOM 13128 C C . LYS E 1 251 ? -33.600 18.500 83.872 1.00 25.84 216 LYS E C 1
ATOM 13129 O O . LYS E 1 251 ? -33.252 17.335 84.225 1.00 25.04 216 LYS E O 1
ATOM 13135 N N . THR E 1 252 ? -34.267 18.816 82.754 1.00 26.32 217 THR E N 1
ATOM 13136 C CA . THR E 1 252 ? -34.644 17.781 81.747 1.00 23.91 217 THR E CA 1
ATOM 13137 C C . THR E 1 252 ? -33.548 17.629 80.685 1.00 16.51 217 THR E C 1
ATOM 13138 O O . THR E 1 252 ? -33.124 18.605 80.111 1.00 19.04 217 THR E O 1
ATOM 13142 N N . PRO E 1 253 ? -33.070 16.408 80.405 1.00 20.31 218 PRO E N 1
ATOM 13143 C CA . PRO E 1 253 ? -32.123 16.216 79.301 1.00 19.54 218 PRO E CA 1
ATOM 13144 C C . PRO E 1 253 ? -32.600 16.909 78.021 1.00 21.75 218 PRO E C 1
ATOM 13145 O O . PRO E 1 253 ? -33.757 16.816 77.699 1.00 19.13 218 PRO E O 1
ATOM 13149 N N . ASP E 1 254 ? -31.662 17.568 77.326 1.00 17.26 219 ASP E N 1
ATOM 13150 C CA . ASP E 1 254 ? -31.968 18.384 76.124 1.00 17.11 219 ASP E CA 1
ATOM 13151 C C . ASP E 1 254 ? -31.350 17.805 74.852 1.00 16.33 219 ASP E C 1
ATOM 13152 O O . ASP E 1 254 ? -31.381 18.523 73.812 1.00 20.25 219 ASP E O 1
ATOM 13157 N N . ILE E 1 255 ? -30.872 16.568 74.924 1.00 18.87 220 ILE E N 1
ATOM 13158 C CA . ILE E 1 255 ? -30.151 15.949 73.781 1.00 17.08 220 ILE E CA 1
ATOM 13159 C C . ILE E 1 255 ? -31.130 15.463 72.692 1.00 15.71 220 ILE E C 1
ATOM 13160 O O . ILE E 1 255 ? -32.203 14.849 73.014 1.00 16.91 220 ILE E O 1
ATOM 13165 N N . LEU E 1 256 ? -30.767 15.708 71.438 1.00 13.55 221 LEU E N 1
ATOM 13166 C CA . LEU E 1 256 ? -31.538 15.184 70.296 1.00 15.93 221 LEU E CA 1
ATOM 13167 C C . LEU E 1 256 ? -31.509 13.653 70.315 1.00 13.28 221 LEU E C 1
ATOM 13168 O O . LEU E 1 256 ? -30.477 13.074 70.728 1.00 13.75 221 LEU E O 1
ATOM 13173 N N . ASP E 1 257 ? -32.560 13.028 69.773 1.00 13.67 222 ASP E N 1
ATOM 13174 C CA . ASP E 1 257 ? -32.560 11.555 69.657 1.00 11.80 222 ASP E CA 1
ATOM 13175 C C . ASP E 1 257 ? -32.791 11.063 68.229 1.00 12.01 222 ASP E C 1
ATOM 13176 O O . ASP E 1 257 ? -32.688 9.862 68.060 1.00 14.90 222 ASP E O 1
ATOM 13181 N N . ASN E 1 258 ? -33.115 11.937 67.274 1.00 11.73 223 ASN E N 1
ATOM 13182 C CA . ASN E 1 258 ? -33.320 11.437 65.892 1.00 11.11 223 ASN E CA 1
ATOM 13183 C C . ASN E 1 258 ? -33.162 12.597 64.930 1.00 16.04 223 ASN E C 1
ATOM 13184 O O . ASN E 1 258 ? -33.414 13.725 65.306 1.00 14.67 223 ASN E O 1
ATOM 13189 N N . GLY E 1 259 ? -32.798 12.287 63.696 1.00 13.30 224 GLY E N 1
ATOM 13190 C CA . GLY E 1 259 ? -32.834 13.269 62.630 1.00 12.70 224 GLY E CA 1
ATOM 13191 C C . GLY E 1 259 ? -32.136 12.780 61.376 1.00 11.16 224 GLY E C 1
ATOM 13192 O O . GLY E 1 259 ? -31.720 11.604 61.293 1.00 11.29 224 GLY E O 1
ATOM 13193 N N . TYR E 1 260 ? -32.148 13.666 60.388 1.00 12.23 225 TYR E N 1
ATOM 13194 C CA . TYR E 1 260 ? -31.610 13.463 59.032 1.00 12.05 225 TYR E CA 1
ATOM 13195 C C . TYR E 1 260 ? -30.653 14.602 58.753 1.00 10.69 225 TYR E C 1
ATOM 13196 O O . TYR E 1 260 ? -30.944 15.742 59.129 1.00 13.72 225 TYR E O 1
ATOM 13205 N N . VAL E 1 261 ? -29.550 14.312 58.068 1.00 11.17 226 VAL E N 1
ATOM 13206 C CA . VAL E 1 261 ? -28.561 15.340 57.695 1.00 10.39 226 VAL E CA 1
ATOM 13207 C C . VAL E 1 261 ? -28.169 15.063 56.251 1.00 11.02 226 VAL E C 1
ATOM 13208 O O . VAL E 1 261 ? -27.755 13.928 55.946 1.00 14.96 226 VAL E O 1
ATOM 13212 N N . ILE E 1 262 ? -28.335 16.079 55.409 1.00 12.24 227 ILE E N 1
ATOM 13213 C CA . ILE E 1 262 ? -27.793 16.066 54.029 1.00 11.81 227 ILE E CA 1
ATOM 13214 C C . ILE E 1 262 ? -26.519 16.868 54.043 1.00 14.24 227 ILE E C 1
ATOM 13215 O O . ILE E 1 262 ? -26.546 17.987 54.557 1.00 14.51 227 ILE E O 1
ATOM 13220 N N . VAL E 1 263 ? -25.469 16.336 53.427 1.00 13.01 228 VAL E N 1
ATOM 13221 C CA . VAL E 1 263 ? -24.173 17.053 53.346 1.00 13.48 228 VAL E CA 1
ATOM 13222 C C . VAL E 1 263 ? -23.750 17.102 51.879 1.00 13.33 228 VAL E C 1
ATOM 13223 O O . VAL E 1 263 ? -23.704 16.041 51.223 1.00 13.16 228 VAL E O 1
ATOM 13227 N N . ASP E 1 264 ? -23.443 18.308 51.400 1.00 13.82 229 ASP E N 1
ATOM 13228 C CA . ASP E 1 264 ? -22.880 18.534 50.051 1.00 15.19 229 ASP E CA 1
ATOM 13229 C C . ASP E 1 264 ? -21.373 18.718 50.158 1.00 15.92 229 ASP E C 1
ATOM 13230 O O . ASP E 1 264 ? -20.909 19.427 51.102 1.00 14.84 229 ASP E O 1
ATOM 13235 N N . PHE E 1 265 ? -20.666 18.163 49.176 1.00 15.99 230 PHE E N 1
ATOM 13236 C CA . PHE E 1 265 ? -19.188 18.123 49.148 1.00 18.60 230 PHE E CA 1
ATOM 13237 C C . PHE E 1 265 ? -18.656 18.887 47.940 1.00 25.28 230 PHE E C 1
ATOM 13238 O O . PHE E 1 265 ? -19.314 18.936 46.879 1.00 17.70 230 PHE E O 1
ATOM 13246 N N . GLU E 1 266 ? -17.474 19.485 48.111 1.00 21.24 231 GLU E N 1
ATOM 13247 C CA . GLU E 1 266 ? -16.672 20.045 47.003 1.00 22.50 231 GLU E CA 1
ATOM 13248 C C . GLU E 1 266 ? -16.421 18.942 45.959 1.00 20.66 231 GLU E C 1
ATOM 13249 O O . GLU E 1 266 ? -16.064 17.801 46.395 1.00 22.25 231 GLU E O 1
ATOM 13255 N N . GLY E 1 267 ? -16.766 19.222 44.683 1.00 21.50 232 GLY E N 1
ATOM 13256 C CA . GLY E 1 267 ? -16.738 18.224 43.603 1.00 21.09 232 GLY E CA 1
ATOM 13257 C C . GLY E 1 267 ? -18.106 17.635 43.288 1.00 23.22 232 GLY E C 1
ATOM 13258 O O . GLY E 1 267 ? -18.176 16.970 42.283 1.00 24.39 232 GLY E O 1
ATOM 13259 N N . GLY E 1 268 ? -19.108 17.760 44.152 1.00 21.11 233 GLY E N 1
ATOM 13260 C CA . GLY E 1 268 ? -20.501 17.429 43.794 1.00 17.46 233 GLY E CA 1
ATOM 13261 C C . GLY E 1 268 ? -21.014 16.133 44.425 1.00 26.46 233 GLY E C 1
ATOM 13262 O O . GLY E 1 268 ? -22.196 15.881 44.189 1.00 21.15 233 GLY E O 1
ATOM 13263 N N . ALA E 1 269 ? -20.200 15.305 45.149 1.00 18.93 234 ALA E N 1
ATOM 13264 C CA . ALA E 1 269 ? -20.756 14.099 45.826 1.00 17.24 234 ALA E CA 1
ATOM 13265 C C . ALA E 1 269 ? -21.720 14.577 46.922 1.00 12.92 234 ALA E C 1
ATOM 13266 O O . ALA E 1 269 ? -21.630 15.734 47.368 1.00 16.23 234 ALA E O 1
ATOM 13268 N N . ARG E 1 270 ? -22.679 13.739 47.277 1.00 12.91 235 ARG E N 1
ATOM 13269 C CA . ARG E 1 270 ? -23.615 14.103 48.355 1.00 12.75 235 ARG E CA 1
ATOM 13270 C C . ARG E 1 270 ? -23.701 12.941 49.336 1.00 14.48 235 ARG E C 1
ATOM 13271 O O . ARG E 1 270 ? -23.505 11.780 48.940 1.00 12.43 235 ARG E O 1
ATOM 13279 N N . ALA E 1 271 ? -23.999 13.268 50.575 1.00 11.52 236 ALA E N 1
ATOM 13280 C CA . ALA E 1 271 ? -24.156 12.228 51.591 1.00 13.63 236 ALA E CA 1
ATOM 13281 C C . ALA E 1 271 ? -25.377 12.519 52.459 1.00 9.54 236 ALA E C 1
ATOM 13282 O O . ALA E 1 271 ? -25.793 13.675 52.552 1.00 10.87 236 ALA E O 1
ATOM 13284 N N . MET E 1 272 ? -25.888 11.466 53.085 1.00 12.32 237 MET E N 1
ATOM 13285 C CA . MET E 1 272 ? -27.058 11.580 53.986 1.00 11.22 237 MET E CA 1
ATOM 13286 C C . MET E 1 272 ? -26.810 10.713 55.214 1.00 13.76 237 MET E C 1
ATOM 13287 O O . MET E 1 272 ? -26.372 9.566 55.023 1.00 13.32 237 MET E O 1
ATOM 13292 N N . LEU E 1 273 ? -27.089 11.251 56.396 1.00 12.14 238 LEU E N 1
ATOM 13293 C CA . LEU E 1 273 ? -27.075 10.517 57.678 1.00 12.29 238 LEU E CA 1
ATOM 13294 C C . LEU E 1 273 ? -28.501 10.418 58.224 1.00 14.09 238 LEU E C 1
ATOM 13295 O O . LEU E 1 273 ? -29.192 11.469 58.271 1.00 13.36 238 LEU E O 1
ATOM 13300 N N . GLU E 1 274 ? -28.904 9.217 58.593 1.00 11.70 239 GLU E N 1
ATOM 13301 C CA . GLU E 1 274 ? -30.164 9.034 59.353 1.00 12.60 239 GLU E CA 1
ATOM 13302 C C . GLU E 1 274 ? -29.785 8.532 60.753 1.00 12.41 239 GL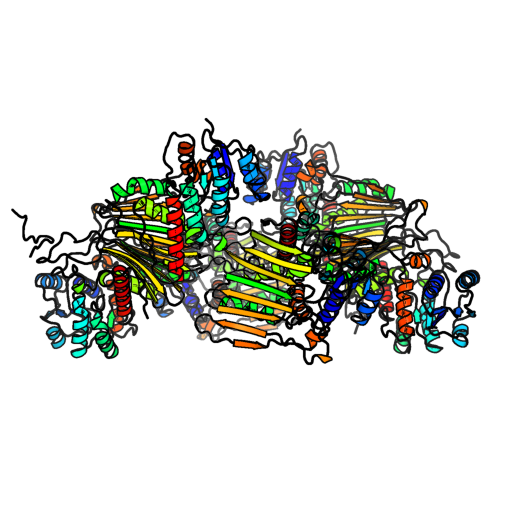U E C 1
ATOM 13303 O O . GLU E 1 274 ? -29.071 7.537 60.839 1.00 11.00 239 GLU E O 1
ATOM 13309 N N . LEU E 1 275 ? -30.334 9.161 61.788 1.00 12.19 240 LEU E N 1
ATOM 13310 C CA . LEU E 1 275 ? -30.083 8.737 63.192 1.00 12.97 240 LEU E CA 1
ATOM 13311 C C . LEU E 1 275 ? -31.424 8.475 63.874 1.00 11.98 240 LEU E C 1
ATOM 13312 O O . LEU E 1 275 ? -32.284 9.329 63.820 1.00 12.47 240 LEU E O 1
ATOM 13317 N N . CYS E 1 276 ? -31.529 7.364 64.561 1.00 10.41 241 CYS E N 1
ATOM 13318 C CA . CYS E 1 276 ? -32.633 7.118 65.497 1.00 10.95 241 CYS E CA 1
ATOM 13319 C C . CYS E 1 276 ? -32.101 6.404 66.726 1.00 11.74 241 CYS E C 1
ATOM 13320 O O . CYS E 1 276 ? -31.620 5.246 66.563 1.00 12.58 241 CYS E O 1
ATOM 13323 N N . MET E 1 277 ? -32.260 7.037 67.917 1.00 13.30 242 MET E N 1
ATOM 13324 C CA . MET E 1 277 ? -31.762 6.446 69.179 1.00 12.28 242 MET E CA 1
ATOM 13325 C C . MET E 1 277 ? -32.904 5.713 69.917 1.00 14.29 242 MET E C 1
ATOM 13326 O O . MET E 1 277 ? -32.717 5.388 71.078 1.00 13.62 242 MET E O 1
ATOM 13331 N N . PHE E 1 278 ? -34.038 5.426 69.252 1.00 12.51 243 PHE E N 1
ATOM 13332 C CA . PHE E 1 278 ? -35.119 4.587 69.834 1.00 13.25 243 PHE E CA 1
ATOM 13333 C C . PHE E 1 278 ? -35.512 3.471 68.866 1.00 15.98 243 PHE E C 1
ATOM 13334 O O . PHE E 1 278 ? -36.655 3.016 68.899 1.00 17.09 243 PHE E O 1
ATOM 13342 N N . ALA E 1 279 ? -34.586 3.050 68.016 1.00 14.63 244 ALA E N 1
ATOM 13343 C CA . ALA E 1 279 ? -34.768 1.959 67.047 1.00 16.33 244 ALA E CA 1
ATOM 13344 C C . ALA E 1 279 ? -33.970 0.737 67.544 1.00 16.87 244 ALA E C 1
ATOM 13345 O O . ALA E 1 279 ? -33.255 0.104 66.723 1.00 17.51 244 ALA E O 1
ATOM 13347 N N . ASP E 1 280 ? -34.189 0.360 68.819 1.00 16.27 245 ASP E N 1
ATOM 13348 C CA . ASP E 1 280 ? -33.523 -0.770 69.502 1.00 23.41 245 ASP E CA 1
ATOM 13349 C C . ASP E 1 280 ? -33.682 -2.074 68.708 1.00 19.08 245 ASP E C 1
ATOM 1335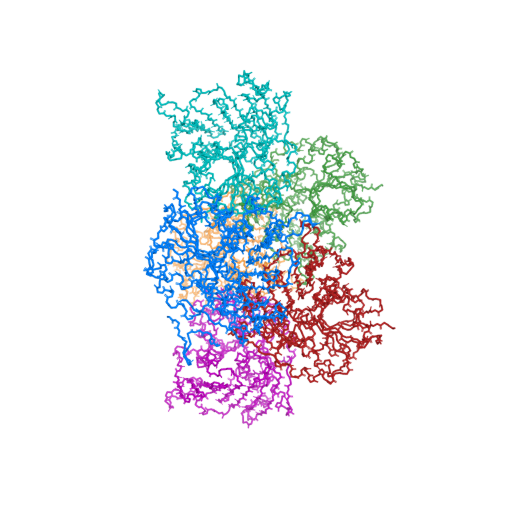0 O O . ASP E 1 280 ? -32.851 -2.913 68.854 1.00 16.03 245 ASP E O 1
ATOM 13355 N N . GLY E 1 281 ? -34.792 -2.292 68.012 1.00 14.95 246 GLY E N 1
ATOM 13356 C CA . GLY E 1 281 ? -35.099 -3.598 67.417 1.00 14.09 246 GLY E CA 1
ATOM 13357 C C . GLY E 1 281 ? -34.400 -3.837 66.090 1.00 13.54 246 GLY E C 1
ATOM 13358 O O . GLY E 1 281 ? -34.501 -4.925 65.620 1.00 14.01 246 GLY E O 1
ATOM 13359 N N . ALA E 1 282 ? -33.722 -2.831 65.512 1.00 16.87 247 ALA E N 1
ATOM 13360 C CA . ALA E 1 282 ? -33.090 -2.980 64.188 1.00 15.45 247 ALA E CA 1
ATOM 13361 C C . ALA E 1 282 ? -32.025 -4.064 64.253 1.00 18.11 247 ALA E C 1
ATOM 13362 O O . ALA E 1 282 ? -31.153 -3.995 65.155 1.00 17.83 247 ALA E O 1
ATOM 13364 N N . ARG E 1 283 ? -32.078 -4.989 63.303 1.00 18.77 248 ARG E N 1
ATOM 13365 C CA . ARG E 1 283 ? -31.121 -6.118 63.247 1.00 20.14 248 ARG E CA 1
ATOM 13366 C C . ARG E 1 283 ? -29.700 -5.563 63.156 1.00 15.08 248 ARG E C 1
ATOM 13367 O O . ARG E 1 283 ? -28.821 -6.086 63.789 1.00 18.52 248 ARG E O 1
ATOM 13375 N N . TYR E 1 284 ? -29.489 -4.610 62.268 1.00 18.74 249 TYR E N 1
ATOM 13376 C CA . TYR E 1 284 ? -28.176 -3.968 62.068 1.00 16.93 249 TYR E CA 1
ATOM 13377 C C . TYR E 1 284 ? -28.239 -2.550 62.615 1.00 14.00 249 TYR E C 1
ATOM 13378 O O . TYR E 1 284 ? -29.172 -1.759 62.313 1.00 18.34 249 TYR E O 1
ATOM 13387 N N . GLN E 1 285 ? -27.301 -2.247 63.477 1.00 12.80 250 GLN E N 1
ATOM 13388 C CA . GLN E 1 285 ? -27.211 -0.904 64.086 1.00 14.62 250 GLN E CA 1
ATOM 13389 C C . GLN E 1 285 ? -26.747 0.127 63.030 1.00 15.43 250 GLN E C 1
ATOM 13390 O O . GLN E 1 285 ? -27.282 1.250 62.985 1.00 13.90 250 GLN E O 1
ATOM 13396 N N . GLU E 1 286 ? -25.723 -0.178 62.264 1.00 13.95 251 GLU E N 1
ATOM 13397 C CA . GLU E 1 286 ? -25.315 0.744 61.178 1.00 16.10 251 GLU E CA 1
ATOM 13398 C C . GLU E 1 286 ? -25.545 0.061 59.849 1.00 16.54 251 GLU E C 1
ATOM 13399 O O . GLU E 1 286 ? -25.260 -1.140 59.750 1.00 15.25 251 GLU E O 1
ATOM 13405 N N . THR E 1 287 ? -26.039 0.828 58.883 1.00 12.38 252 THR E N 1
ATOM 13406 C CA . THR E 1 287 ? -25.990 0.420 57.464 1.00 13.09 252 THR E CA 1
ATOM 13407 C C . THR E 1 287 ? -25.405 1.578 56.689 1.00 13.67 252 THR E C 1
ATOM 13408 O O . THR E 1 287 ? -25.706 2.738 57.000 1.00 14.37 252 THR E O 1
ATOM 13412 N N . ILE E 1 288 ? -24.551 1.267 55.731 1.00 13.11 253 ILE E N 1
ATOM 13413 C CA . ILE E 1 288 ? -23.841 2.285 54.967 1.00 10.90 253 ILE E CA 1
ATOM 13414 C C . ILE E 1 288 ? -23.887 1.846 53.517 1.00 14.65 253 ILE E C 1
ATOM 13415 O O . ILE E 1 288 ? -23.448 0.687 53.269 1.00 16.09 253 ILE E O 1
ATOM 13420 N N . SER E 1 289 ? -24.407 2.705 52.639 1.00 13.93 254 SER E N 1
ATOM 13421 C CA . SER E 1 289 ? -24.581 2.458 51.172 1.00 16.28 254 SER E CA 1
ATOM 13422 C C . SER E 1 289 ? -23.709 3.456 50.393 1.00 16.00 254 SER E C 1
ATOM 13423 O O . SER E 1 289 ? -23.894 4.650 50.632 1.00 15.19 254 SER E O 1
ATOM 13426 N N . ALA E 1 290 ? -22.921 3.006 49.404 1.00 17.08 255 ALA E N 1
ATOM 13427 C CA . ALA E 1 290 ? -22.204 3.866 48.445 1.00 15.45 255 ALA E CA 1
ATOM 13428 C C . ALA E 1 290 ? -22.652 3.469 47.047 1.00 13.27 255 ALA E C 1
ATOM 13429 O O . ALA E 1 290 ? -22.736 2.249 46.779 1.00 15.90 255 ALA E O 1
ATOM 13431 N N . VAL E 1 291 ? -23.077 4.441 46.260 1.00 14.07 256 VAL E N 1
ATOM 13432 C CA . VAL E 1 291 ? -23.607 4.236 44.904 1.00 11.34 256 VAL E CA 1
ATOM 13433 C C . VAL E 1 291 ? -22.850 5.121 43.913 1.00 13.89 256 VAL E C 1
ATOM 13434 O O . VAL E 1 291 ? -22.629 6.337 44.213 1.00 14.65 256 VAL E O 1
ATOM 13438 N N . GLY E 1 292 ? -22.474 4.509 42.780 1.00 15.35 257 GLY E N 1
ATOM 13439 C CA . GLY E 1 292 ? -21.951 5.237 41.618 1.00 14.99 257 GLY E CA 1
ATOM 13440 C C . GLY E 1 292 ? -22.393 4.581 40.302 1.00 15.62 257 GLY E C 1
ATOM 13441 O O . GLY E 1 292 ? -23.214 3.652 40.254 1.00 13.91 257 GLY E O 1
ATOM 13442 N N . PRO E 1 293 ? -21.846 5.072 39.175 1.00 16.21 258 PRO E N 1
ATOM 13443 C CA . PRO E 1 293 ? -22.300 4.668 37.848 1.00 16.85 258 PRO E CA 1
ATOM 13444 C C . PRO E 1 293 ? -22.055 3.199 37.510 1.00 20.17 258 PRO E C 1
ATOM 13445 O O . PRO E 1 293 ? -22.704 2.730 36.568 1.00 19.52 258 PRO E O 1
ATOM 13449 N N . ALA E 1 294 ? -21.192 2.499 38.256 1.00 17.57 259 ALA E N 1
ATOM 13450 C CA . ALA E 1 294 ? -20.851 1.069 37.980 1.00 15.62 259 ALA E CA 1
ATOM 13451 C C . ALA E 1 294 ? -21.514 0.097 38.960 1.00 15.53 259 ALA E C 1
ATOM 13452 O O . ALA E 1 294 ? -21.554 -1.085 38.675 1.00 16.68 259 ALA E O 1
ATOM 13454 N N . GLY E 1 295 ? -22.102 0.582 40.051 1.00 14.88 260 GLY E N 1
ATOM 13455 C CA . GLY E 1 295 ? -22.670 -0.319 41.051 1.00 12.52 260 GLY E CA 1
ATOM 13456 C C . GLY E 1 295 ? -22.856 0.336 42.404 1.00 11.25 260 GLY E C 1
ATOM 13457 O O . GLY E 1 295 ? -22.628 1.583 42.544 1.00 13.99 260 GLY E O 1
ATOM 13458 N N . LYS E 1 296 ? -23.263 -0.506 43.353 1.00 13.96 261 LYS E N 1
ATOM 13459 C CA . LYS E 1 296 ? -23.641 -0.157 44.739 1.00 15.97 261 LYS E CA 1
ATOM 13460 C C . LYS E 1 296 ? -22.971 -1.158 45.695 1.00 15.51 261 LYS E C 1
ATOM 13461 O O . LYS E 1 296 ? -22.981 -2.359 45.397 1.00 13.45 261 LYS E O 1
ATOM 13467 N N . ILE E 1 297 ? -22.458 -0.655 46.831 1.00 13.47 262 ILE E N 1
ATOM 13468 C CA . ILE E 1 297 ? -22.012 -1.539 47.922 1.00 10.06 262 ILE E CA 1
ATOM 13469 C C . ILE E 1 297 ? -22.704 -1.087 49.200 1.00 12.23 262 ILE E C 1
ATOM 13470 O O . ILE E 1 297 ? -22.906 0.171 49.387 1.00 13.79 262 ILE E O 1
ATOM 13475 N N . GLU E 1 298 ? -23.056 -2.043 50.052 1.00 11.52 263 GLU E N 1
ATOM 13476 C CA . GLU E 1 298 ? -23.740 -1.702 51.326 1.00 11.55 263 GLU E CA 1
ATOM 13477 C C . GLU E 1 298 ? -23.180 -2.594 52.436 1.00 17.44 263 GLU E C 1
ATOM 13478 O O . GLU E 1 298 ? -22.937 -3.813 52.167 1.00 16.72 263 GLU E O 1
ATOM 13484 N N . ALA E 1 299 ? -22.901 -1.992 53.596 1.00 12.95 264 ALA E N 1
ATOM 13485 C CA . ALA E 1 299 ? -22.385 -2.666 54.793 1.00 13.55 264 ALA E CA 1
ATOM 13486 C C . ALA E 1 299 ? -23.525 -2.722 55.814 1.00 14.79 264 ALA E C 1
ATOM 13487 O O . ALA E 1 299 ? -24.266 -1.756 55.972 1.00 13.20 264 ALA E O 1
ATOM 13489 N N . PHE E 1 300 ? -23.624 -3.845 56.466 1.00 13.94 265 PHE E N 1
ATOM 13490 C CA . PHE E 1 300 ? -24.642 -4.166 57.495 1.00 14.58 265 PHE E CA 1
ATOM 13491 C C . PHE E 1 300 ? -23.884 -4.542 58.766 1.00 17.50 265 PHE E C 1
ATOM 13492 O O . PHE E 1 300 ? -23.190 -5.595 58.792 1.00 15.28 265 PHE E O 1
ATOM 13500 N N . VAL E 1 301 ? -23.948 -3.666 59.763 1.00 14.63 266 VAL E N 1
ATOM 13501 C CA . VAL E 1 301 ? -23.011 -3.724 60.929 1.00 12.74 266 VAL E CA 1
ATOM 13502 C C . VAL E 1 301 ? -23.864 -3.970 62.164 1.00 14.28 266 VAL E C 1
ATOM 13503 O O . VAL E 1 301 ? -24.703 -3.131 62.536 1.00 13.92 266 VAL E O 1
ATOM 13507 N N . PRO E 1 302 ? -23.667 -5.094 62.842 1.00 16.04 267 PRO E N 1
ATOM 13508 C CA . PRO E 1 302 ? -24.385 -5.382 64.087 1.00 16.59 267 PRO E CA 1
ATOM 13509 C C . PRO E 1 302 ? -24.008 -4.436 65.218 1.00 17.71 267 PRO E C 1
ATOM 13510 O O . PRO E 1 302 ? -22.861 -3.966 65.213 1.00 16.00 267 PRO E O 1
ATOM 13514 N N . GLY E 1 303 ? -24.935 -4.247 66.155 1.00 21.15 268 GLY E N 1
ATOM 13515 C CA . GLY E 1 303 ? -24.652 -3.559 67.417 1.00 15.57 268 GLY E CA 1
ATOM 13516 C C . GLY E 1 303 ? -23.773 -4.388 68.354 1.00 19.14 268 GLY E C 1
ATOM 13517 O O . GLY E 1 303 ? -23.283 -5.465 68.015 1.00 19.06 268 GLY E O 1
ATOM 13518 N N . PRO E 1 304 ? -23.483 -3.865 69.558 1.00 16.66 269 PRO E N 1
ATOM 13519 C CA . PRO E 1 304 ? -22.644 -4.585 70.516 1.00 16.75 269 PRO E CA 1
ATOM 13520 C C . PRO E 1 304 ? -23.265 -5.925 70.903 1.00 16.97 269 PRO E C 1
ATOM 13521 O O . PRO E 1 304 ? -24.463 -5.960 71.166 1.00 18.24 269 PRO E O 1
ATOM 13525 N N . THR E 1 305 ? -22.481 -7.003 70.902 1.00 17.73 270 THR E N 1
ATOM 13526 C CA . THR E 1 305 ? -23.044 -8.344 71.177 1.00 20.46 270 THR E CA 1
ATOM 13527 C C . THR E 1 305 ? -23.613 -8.423 72.603 1.00 23.42 270 THR E C 1
ATOM 13528 O O . THR E 1 305 ? -24.504 -9.245 72.812 1.00 19.73 270 THR E O 1
ATOM 13532 N N . ARG E 1 306 ? -23.127 -7.609 73.536 1.00 21.45 271 ARG E N 1
ATOM 13533 C CA . ARG E 1 306 ? -23.601 -7.744 74.931 1.00 26.15 271 ARG E CA 1
ATOM 13534 C C . ARG E 1 306 ? -25.038 -7.268 75.019 1.00 23.50 271 ARG E C 1
ATOM 13535 O O . ARG E 1 306 ? -25.648 -7.523 76.038 1.00 29.77 271 ARG E O 1
ATOM 13543 N N . PHE E 1 307 ? -25.546 -6.563 74.003 1.00 20.60 272 PHE E N 1
ATOM 13544 C CA . PHE E 1 307 ? -26.937 -6.046 74.084 1.00 23.68 272 PHE E CA 1
ATOM 13545 C C . PHE E 1 307 ? -27.878 -6.921 73.256 1.00 23.55 272 PHE E C 1
ATOM 13546 O O . PHE E 1 307 ? -29.001 -6.507 73.054 1.00 27.95 272 PHE E O 1
ATOM 13554 N N . TRP E 1 308 ? -27.389 -8.051 72.774 1.00 23.62 273 TRP E N 1
ATOM 13555 C CA . TRP E 1 308 ? -28.235 -9.013 72.012 1.00 28.31 273 TRP E CA 1
ATOM 13556 C C . TRP E 1 308 ? -28.590 -10.154 72.957 1.00 28.27 273 TRP E C 1
ATOM 13557 O O . TRP E 1 308 ? -27.751 -11.011 73.204 1.00 29.43 273 TRP E O 1
ATOM 13568 N N . PRO E 1 309 ? -29.803 -10.165 73.537 1.00 34.28 274 PRO E N 1
ATOM 13569 C CA . PRO E 1 309 ? -30.153 -11.190 74.516 1.00 42.15 274 PRO E CA 1
ATOM 13570 C C . PRO E 1 309 ? -30.071 -12.630 73.971 1.00 37.31 274 PRO E C 1
ATOM 13571 O O . PRO E 1 309 ? -30.438 -12.866 72.871 1.00 35.55 274 PRO E O 1
ATOM 13575 N N . GLY E 1 310 ? -29.528 -13.549 74.776 1.00 39.36 275 GLY E N 1
ATOM 13576 C CA . GLY E 1 310 ? -29.324 -14.953 74.355 1.00 42.10 275 GLY E CA 1
ATOM 13577 C C . GLY E 1 310 ? -30.636 -15.666 74.059 1.00 43.72 275 GLY E C 1
ATOM 13578 O O . GLY E 1 310 ? -30.604 -16.642 73.291 1.00 44.16 275 GLY E O 1
ATOM 13579 N N . ASP E 1 311 ? -31.743 -15.166 74.607 1.00 35.34 276 ASP E N 1
ATOM 13580 C CA . ASP E 1 311 ? -33.102 -15.662 74.251 1.00 47.50 276 ASP E CA 1
ATOM 13581 C C . ASP E 1 311 ? -33.459 -15.365 72.786 1.00 45.29 276 ASP E C 1
ATOM 13582 O O . ASP E 1 311 ? -34.439 -15.939 72.342 1.00 46.75 276 ASP E O 1
ATOM 13587 N N . LEU E 1 312 ? -32.705 -14.498 72.081 1.00 36.40 277 LEU E N 1
ATOM 13588 C CA . LEU E 1 312 ? -32.971 -14.174 70.644 1.00 36.17 277 LEU E CA 1
ATOM 13589 C C . LEU E 1 312 ? -32.186 -15.127 69.724 1.00 34.81 277 LEU E C 1
ATOM 13590 O O . LEU E 1 312 ? -32.284 -14.952 68.498 1.00 38.32 277 LEU E O 1
ATOM 13595 N N . GLY E 1 313 ? -31.398 -16.066 70.273 1.00 32.06 278 GLY E N 1
ATOM 13596 C CA . GLY E 1 313 ? -30.480 -16.877 69.437 1.00 35.86 278 GLY E CA 1
ATOM 13597 C C . GLY E 1 313 ? -29.225 -16.080 69.050 1.00 33.76 278 GLY E C 1
ATOM 13598 O O . GLY E 1 313 ? -29.024 -15.023 69.620 1.00 34.44 278 GLY E O 1
ATOM 13599 N N . ALA E 1 314 ? -28.422 -16.575 68.100 1.00 28.93 279 ALA E N 1
ATOM 13600 C CA . ALA E 1 314 ? -27.111 -15.989 67.742 1.00 31.07 279 ALA E CA 1
ATOM 13601 C C . ALA E 1 314 ? -27.247 -14.547 67.219 1.00 28.28 279 ALA E C 1
ATOM 13602 O O . ALA E 1 314 ? -28.180 -14.193 66.485 1.00 30.58 279 ALA E O 1
ATOM 13604 N N . PRO E 1 315 ? -26.322 -13.647 67.589 1.00 24.61 280 PRO E N 1
ATOM 13605 C CA . PRO E 1 315 ? -26.412 -12.287 67.090 1.00 27.27 280 PRO E CA 1
ATOM 13606 C C . PRO E 1 315 ? -26.142 -12.242 65.583 1.00 25.63 280 PRO E C 1
ATOM 13607 O O . PRO E 1 315 ? -25.516 -13.115 64.984 1.00 26.48 280 PRO E O 1
ATOM 13611 N N . PRO E 1 316 ? -26.659 -11.199 64.924 1.00 28.43 281 PRO E N 1
ATOM 13612 C CA . PRO E 1 316 ? -26.464 -11.085 63.489 1.00 25.03 281 PRO E CA 1
ATOM 13613 C C . PRO E 1 316 ? -24.978 -10.991 63.121 1.00 20.10 281 PRO E C 1
ATOM 13614 O O . PRO E 1 316 ? -24.230 -10.315 63.809 1.00 19.98 281 PRO E O 1
ATOM 13618 N N . VAL E 1 317 ? -24.646 -11.614 61.992 1.00 17.02 282 VAL E N 1
ATOM 13619 C CA . VAL E 1 317 ? -23.284 -11.632 61.407 1.00 21.72 282 VAL E CA 1
ATOM 13620 C C . VAL E 1 317 ? -23.119 -10.362 60.588 1.00 16.49 282 VAL E C 1
ATOM 13621 O O . VAL E 1 317 ? -24.010 -9.998 59.863 1.00 19.30 282 VAL E O 1
ATOM 13625 N N . PRO E 1 318 ? -21.984 -9.643 60.633 1.00 17.40 283 PRO E N 1
ATOM 13626 C CA . PRO E 1 318 ? -21.800 -8.516 59.723 1.00 18.30 283 PRO E CA 1
ATOM 13627 C C . PRO E 1 318 ? -21.788 -8.965 58.259 1.00 21.43 283 PRO E C 1
ATOM 13628 O O . PRO E 1 318 ? -21.264 -10.020 57.937 1.00 19.12 283 PRO E O 1
ATOM 13632 N N . LEU E 1 319 ? -22.368 -8.140 57.400 1.00 19.15 284 LEU E N 1
ATOM 13633 C CA . LEU E 1 319 ? -22.466 -8.459 55.945 1.00 17.89 284 LEU E CA 1
ATOM 13634 C C . LEU E 1 319 ? -22.054 -7.275 55.074 1.00 19.16 284 LEU E C 1
ATOM 13635 O O . LEU E 1 319 ? -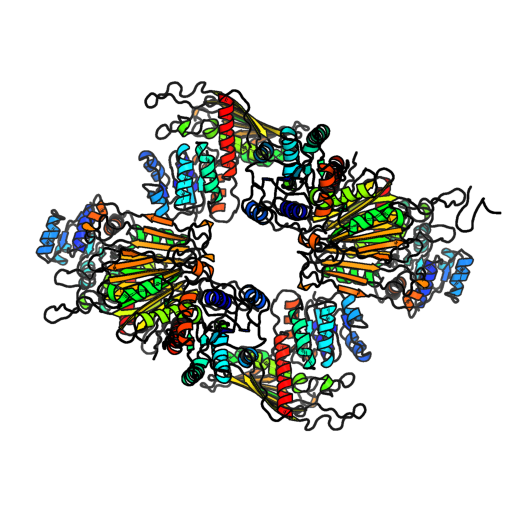22.174 -6.115 55.490 1.00 16.87 284 LEU E O 1
ATOM 13640 N N . ILE E 1 320 ? -21.576 -7.585 53.880 1.00 15.53 285 ILE E N 1
ATOM 13641 C CA . ILE E 1 320 ? -21.493 -6.553 52.827 1.00 17.94 285 ILE E CA 1
ATOM 13642 C C . ILE E 1 320 ? -22.269 -7.139 51.651 1.00 19.54 285 ILE E C 1
ATOM 13643 O O . ILE E 1 320 ? -22.278 -8.359 51.512 1.00 17.76 285 ILE E O 1
ATOM 13648 N N . GLU E 1 321 ? -22.961 -6.288 50.922 1.00 14.38 286 GLU E N 1
ATOM 13649 C CA . GLU E 1 321 ? -23.718 -6.692 49.734 1.00 16.11 286 GLU E CA 1
ATOM 13650 C C . GLU E 1 321 ? -23.187 -5.880 48.547 1.00 16.64 286 GLU E C 1
ATOM 13651 O O . GLU E 1 321 ? -23.172 -4.647 48.634 1.00 12.81 286 GLU E O 1
ATOM 13657 N N . ILE E 1 322 ? -22.780 -6.580 47.503 1.00 14.45 287 ILE E N 1
ATOM 13658 C CA . ILE E 1 322 ? -22.271 -5.983 46.240 1.00 12.23 287 ILE E CA 1
ATOM 13659 C C . ILE E 1 322 ? -23.365 -6.097 45.166 1.00 12.54 287 ILE E C 1
ATOM 13660 O O . ILE E 1 322 ? -23.761 -7.190 44.878 1.00 15.30 287 ILE E O 1
ATOM 13665 N N . SER E 1 323 ? -23.715 -4.990 44.554 1.00 13.19 288 SER E N 1
ATOM 13666 C CA . SER E 1 323 ? -24.810 -4.936 43.560 1.00 14.72 288 SER E CA 1
ATOM 13667 C C . SER E 1 323 ? -24.305 -4.239 42.295 1.00 10.96 288 SER E C 1
ATOM 13668 O O . SER E 1 323 ? -24.508 -3.040 42.159 1.00 13.32 288 SER E O 1
ATOM 13671 N N . PRO E 1 324 ? -23.608 -4.972 41.389 1.00 16.20 289 PRO E N 1
ATOM 13672 C CA . PRO E 1 324 ? -23.081 -4.396 40.160 1.00 15.03 289 PRO E CA 1
ATOM 13673 C C . PRO E 1 324 ? -24.277 -3.986 39.230 1.00 13.44 289 PRO E C 1
ATOM 13674 O O . PRO E 1 324 ? -25.299 -4.694 39.096 1.00 17.68 289 PRO E O 1
ATOM 13678 N N . ARG E 1 325 ? -24.138 -2.789 38.669 1.00 14.94 290 ARG E N 1
ATOM 13679 C CA . ARG E 1 325 ? -25.279 -2.137 37.983 1.00 15.80 290 ARG E CA 1
ATOM 13680 C C . ARG E 1 325 ? -25.635 -2.890 36.696 1.00 22.73 290 ARG E C 1
ATOM 13681 O O . ARG E 1 325 ? -26.785 -3.213 36.500 1.00 23.17 290 ARG E O 1
ATOM 13689 N N . LEU E 1 326 ? -24.624 -3.156 35.879 1.00 26.79 291 LEU E N 1
ATOM 13690 C CA . LEU E 1 326 ? -24.906 -3.728 34.525 1.00 29.10 291 LEU E CA 1
ATOM 13691 C C . LEU E 1 326 ? -25.138 -5.238 34.625 1.00 23.52 291 LEU E C 1
ATOM 13692 O O . LEU E 1 326 ? -26.120 -5.713 34.038 1.00 29.42 291 LEU E O 1
ATOM 13697 N N . SER E 1 327 ? -24.325 -5.964 35.402 1.00 21.95 292 SER E N 1
ATOM 13698 C CA . SER E 1 327 ? -24.502 -7.442 35.561 1.00 21.87 292 SER E CA 1
ATOM 13699 C C . SER E 1 327 ? -25.761 -7.808 36.360 1.00 26.36 292 SER E C 1
ATOM 13700 O O . SER E 1 327 ? -26.294 -8.878 36.148 1.00 24.17 292 SER E O 1
ATOM 13703 N N . LYS E 1 328 ? -26.151 -6.981 37.322 1.00 22.13 293 LYS E N 1
ATOM 13704 C CA . LYS E 1 328 ? -27.266 -7.307 38.254 1.00 21.75 293 LYS E CA 1
ATOM 13705 C C . LYS E 1 328 ? -27.013 -8.570 39.090 1.00 24.70 293 LYS E C 1
ATOM 13706 O O . LYS E 1 328 ? -27.962 -9.010 39.764 1.00 19.38 293 LYS E O 1
ATOM 13712 N N . GLN E 1 329 ? -25.773 -9.073 39.127 1.00 20.44 294 GLN E N 1
ATOM 13713 C CA . GLN E 1 329 ? -25.392 -10.312 39.860 1.00 18.55 294 GLN E CA 1
ATOM 13714 C C . GLN E 1 329 ? -24.974 -9.919 41.295 1.00 17.87 294 GLN E C 1
ATOM 13715 O O . GLN E 1 329 ? -23.781 -9.568 41.520 1.00 16.80 294 GLN E O 1
ATOM 13721 N N . ILE E 1 330 ? -25.906 -9.993 42.229 1.00 17.71 295 ILE E N 1
ATOM 13722 C CA . ILE E 1 330 ? -25.655 -9.544 43.617 1.00 22.09 295 ILE E CA 1
ATOM 13723 C C . ILE E 1 330 ? -24.840 -10.585 44.370 1.00 17.41 295 ILE E C 1
ATOM 13724 O O . ILE E 1 330 ? -25.151 -11.752 44.288 1.00 17.57 295 ILE E O 1
ATOM 13729 N N . LYS E 1 331 ? -23.842 -10.113 45.108 1.00 15.47 296 LYS E N 1
ATOM 13730 C CA . LYS E 1 331 ? -23.057 -11.006 45.998 1.00 14.27 296 LYS E CA 1
ATOM 13731 C C . LYS E 1 331 ? -23.158 -10.521 47.448 1.00 17.37 296 LYS E C 1
ATOM 13732 O O . LYS E 1 331 ? -23.096 -9.277 47.701 1.00 16.06 296 LYS E O 1
ATOM 13738 N N . VAL E 1 332 ? -23.290 -11.467 48.363 1.00 18.22 297 VAL E N 1
ATOM 13739 C CA . VAL E 1 332 ? -23.270 -11.166 49.821 1.00 18.04 297 VAL E CA 1
ATOM 13740 C C . VAL E 1 332 ? -22.095 -11.886 50.462 1.00 22.05 297 VAL E C 1
ATOM 13741 O O . VAL E 1 332 ? -21.863 -13.056 50.148 1.00 23.20 297 VAL E O 1
ATOM 13745 N N . HIS E 1 333 ? -21.357 -11.161 51.304 1.00 16.34 298 HIS E N 1
ATOM 13746 C CA . HIS E 1 333 ? -20.216 -11.713 52.076 1.00 18.51 298 HIS E CA 1
ATOM 13747 C C . HIS E 1 333 ? -20.475 -11.530 53.579 1.00 23.90 298 HIS E C 1
ATOM 13748 O O . HIS E 1 333 ? -20.794 -10.385 54.009 1.00 16.53 298 HIS E O 1
ATOM 13755 N N . GLU E 1 334 ? -20.287 -12.607 54.346 1.00 21.13 299 GLU E N 1
ATOM 13756 C CA . GLU E 1 334 ? -20.195 -12.518 55.819 1.00 20.51 299 GLU E CA 1
ATOM 13757 C C . GLU E 1 334 ? -18.806 -11.993 56.155 1.00 23.57 299 GLU E C 1
ATOM 13758 O O . GLU E 1 334 ? -17.818 -12.467 55.554 1.00 21.20 299 GLU E O 1
ATOM 13764 N N . ILE E 1 335 ? -18.710 -11.070 57.091 1.00 17.58 300 ILE E N 1
ATOM 13765 C CA . ILE E 1 335 ? -17.399 -10.537 57.561 1.00 18.07 300 ILE E CA 1
ATOM 13766 C C . ILE E 1 335 ? -17.391 -10.603 59.085 1.00 23.50 300 ILE E C 1
ATOM 13767 O O . ILE E 1 335 ? -17.588 -9.613 59.781 1.00 22.00 300 ILE E O 1
ATOM 13772 N N . PRO E 1 336 ? -17.193 -11.816 59.638 1.00 23.61 301 PRO E N 1
ATOM 13773 C CA . PRO E 1 336 ? -17.235 -12.008 61.083 1.00 21.92 301 PRO E CA 1
ATOM 13774 C C . PRO E 1 336 ? -16.040 -11.373 61.796 1.00 24.06 301 PRO E C 1
ATOM 13775 O O . PRO E 1 336 ? -14.976 -11.270 61.166 1.00 25.74 301 PRO E O 1
ATOM 13779 N N . VAL E 1 337 ? -16.280 -10.927 63.035 1.00 19.58 302 VAL E N 1
ATOM 13780 C CA . VAL E 1 337 ? -15.243 -10.392 63.934 1.00 21.60 302 VAL E CA 1
ATOM 13781 C C . VAL E 1 337 ? -14.669 -11.553 64.753 1.00 20.02 302 VAL E C 1
ATOM 13782 O O . VAL E 1 337 ? -15.432 -12.356 65.301 1.00 21.94 302 VAL E O 1
ATOM 13786 N N . ASP E 1 338 ? -13.346 -11.572 64.922 1.00 25.90 303 ASP E N 1
ATOM 13787 C CA . ASP E 1 338 ? -12.662 -12.538 65.820 1.00 23.21 303 ASP E CA 1
ATOM 13788 C C . ASP E 1 338 ? -13.368 -12.548 67.181 1.00 22.48 303 ASP E C 1
ATOM 13789 O O . ASP E 1 338 ? -13.579 -11.473 67.756 1.00 23.90 303 ASP E O 1
ATOM 13794 N N . PRO E 1 339 ? -13.766 -13.721 67.738 1.00 27.01 304 PRO E N 1
ATOM 13795 C CA . PRO E 1 339 ? -14.456 -13.769 69.033 1.00 24.50 304 PRO E CA 1
ATOM 13796 C C . PRO E 1 339 ? -13.689 -13.125 70.202 1.00 19.86 304 PRO E C 1
ATOM 13797 O O . PRO E 1 339 ? -14.326 -12.567 71.073 1.00 25.01 304 PRO E O 1
ATOM 13801 N N . LYS E 1 340 ? -12.353 -13.181 70.192 1.00 21.55 305 LYS E N 1
ATOM 13802 C CA . LYS E 1 340 ? -11.534 -12.477 71.216 1.00 25.05 305 LYS E CA 1
ATOM 13803 C C . LYS E 1 340 ? -11.811 -10.965 71.155 1.00 22.16 305 LYS E C 1
ATOM 13804 O O . LYS E 1 340 ? -11.820 -10.304 72.201 1.00 23.92 305 LYS E O 1
ATOM 13810 N N . LEU E 1 341 ? -12.004 -10.410 69.966 1.00 20.31 306 LEU E N 1
ATOM 13811 C CA . LEU E 1 341 ? -12.216 -8.953 69.806 1.00 20.84 306 LEU E CA 1
ATOM 13812 C C . LEU E 1 341 ? -13.655 -8.620 70.208 1.00 22.48 306 LEU E C 1
ATOM 13813 O O . LEU E 1 341 ? -13.870 -7.594 70.874 1.00 19.17 306 LEU E O 1
ATOM 13818 N N . LEU E 1 342 ? -14.607 -9.503 69.926 1.00 19.56 307 LEU E N 1
ATOM 13819 C CA . LEU E 1 342 ? -15.970 -9.286 70.449 1.00 17.79 307 LEU E CA 1
ATOM 13820 C C . LEU E 1 342 ? -15.999 -9.322 71.994 1.00 22.27 307 LEU E C 1
ATOM 13821 O O . LEU E 1 342 ? -16.751 -8.517 72.556 1.00 21.77 307 LEU E O 1
ATOM 13826 N N . LYS E 1 343 ? -15.174 -10.139 72.654 1.00 23.27 308 LYS E N 1
ATOM 13827 C CA . LYS E 1 343 ? -15.148 -10.179 74.157 1.00 25.67 308 LYS E CA 1
ATOM 13828 C C . LYS E 1 343 ? -14.566 -8.867 74.712 1.00 24.77 308 LYS E C 1
ATOM 13829 O O . LYS E 1 343 ? -14.939 -8.511 75.826 1.00 29.67 308 LYS E O 1
ATOM 13835 N N . ALA E 1 344 ? -13.697 -8.165 73.991 1.00 20.49 309 ALA E N 1
ATOM 13836 C CA . ALA E 1 344 ? -12.904 -7.029 74.507 1.00 20.41 309 ALA E CA 1
ATOM 13837 C C . ALA E 1 344 ? -13.656 -5.699 74.344 1.00 21.60 309 ALA E C 1
ATOM 13838 O O . ALA E 1 344 ? -13.179 -4.714 74.891 1.00 21.70 309 ALA E O 1
ATOM 13840 N N . GLY E 1 345 ? -14.776 -5.650 73.604 1.00 20.63 310 GLY E N 1
ATOM 13841 C CA . GLY E 1 345 ? -15.417 -4.342 73.339 1.00 18.36 310 GLY E CA 1
ATOM 13842 C C . GLY E 1 345 ? -16.753 -4.378 72.664 1.00 16.33 310 GLY E C 1
ATOM 13843 O O . GLY E 1 345 ? -17.212 -5.460 72.293 1.00 18.33 310 GLY E O 1
ATOM 13844 N N . ASP E 1 346 ? -17.323 -3.184 72.484 1.00 15.78 311 ASP E N 1
ATOM 13845 C CA . ASP E 1 346 ? -18.675 -2.954 71.932 1.00 16.61 311 ASP E CA 1
ATOM 13846 C C . ASP E 1 346 ? -18.612 -2.494 70.458 1.00 15.28 311 ASP E C 1
ATOM 13847 O O . ASP E 1 346 ? -19.679 -2.210 69.891 1.00 17.85 311 ASP E O 1
ATOM 13852 N N . HIS E 1 347 ? -17.425 -2.442 69.844 1.00 13.89 312 HIS E N 1
ATOM 13853 C CA . HIS E 1 347 ? -17.253 -1.809 68.511 1.00 14.17 312 HIS E CA 1
ATOM 13854 C C . HIS E 1 347 ? -16.679 -2.770 67.483 1.00 14.16 312 HIS E C 1
ATOM 13855 O O . HIS E 1 347 ? -15.901 -2.296 66.623 1.00 13.74 312 HIS E O 1
ATOM 13862 N N . ASN E 1 348 ? -17.134 -4.016 67.488 1.00 13.58 313 ASN E N 1
ATOM 13863 C CA . ASN E 1 348 ? -16.782 -4.997 66.413 1.00 17.58 313 ASN E CA 1
ATOM 13864 C C . ASN E 1 348 ? -15.267 -5.069 66.226 1.00 17.26 313 ASN E C 1
ATOM 13865 O O . ASN E 1 348 ? -14.796 -5.139 65.071 1.00 16.78 313 ASN E O 1
ATOM 13870 N N . GLY E 1 349 ? -14.531 -4.978 67.310 1.00 15.61 314 GLY E N 1
ATOM 13871 C CA . GLY E 1 349 ? -13.072 -5.162 67.285 1.00 13.53 314 GLY E CA 1
ATOM 13872 C C . GLY E 1 349 ? -12.321 -3.915 66.828 1.00 17.42 314 GLY E C 1
ATOM 13873 O O . GLY E 1 349 ? -11.075 -3.951 66.825 1.00 14.44 314 GLY E O 1
ATOM 13874 N N . ALA E 1 350 ? -13.032 -2.850 66.465 1.00 15.47 315 ALA E N 1
ATOM 13875 C CA . ALA E 1 350 ? -12.413 -1.669 65.848 1.00 15.41 315 ALA E CA 1
ATOM 13876 C C . ALA E 1 350 ? -11.419 -1.056 66.828 1.00 16.51 315 ALA E C 1
ATOM 13877 O O . ALA E 1 350 ? -10.424 -0.529 66.366 1.00 16.29 315 ALA E O 1
ATOM 13879 N N . THR E 1 351 ? -11.690 -1.117 68.127 1.00 14.48 316 THR E N 1
ATOM 13880 C CA . THR E 1 351 ? -10.781 -0.476 69.122 1.00 13.29 316 THR E CA 1
ATOM 13881 C C . THR E 1 351 ? -9.395 -1.149 69.046 1.00 15.44 316 THR E C 1
ATOM 13882 O O . THR E 1 351 ? -8.341 -0.461 69.217 1.00 15.31 316 THR E O 1
ATOM 13886 N N . TYR E 1 352 ? -9.373 -2.458 68.799 1.00 17.57 317 TYR E N 1
ATOM 13887 C CA . TYR E 1 352 ? -8.104 -3.214 68.716 1.00 14.81 317 TYR E CA 1
ATOM 13888 C C . TYR E 1 352 ? -7.342 -2.784 67.471 1.00 15.81 317 TYR E C 1
ATOM 13889 O O . TYR E 1 352 ? -6.128 -2.485 67.585 1.00 15.31 317 TYR E O 1
ATOM 13898 N N . PHE E 1 353 ? -8.012 -2.772 66.313 1.00 15.48 318 PHE E N 1
ATOM 13899 C CA . PHE E 1 353 ? -7.329 -2.391 65.044 1.00 16.28 318 PHE E CA 1
ATOM 13900 C C . PHE E 1 353 ? -6.788 -0.957 65.139 1.00 14.07 318 PHE E C 1
ATOM 13901 O O . PHE E 1 353 ? -5.653 -0.726 64.675 1.00 17.78 318 PHE E O 1
ATOM 13909 N N . GLN E 1 354 ? -7.548 -0.062 65.781 1.00 13.47 319 GLN E N 1
ATOM 13910 C CA . GLN E 1 354 ? -7.106 1.331 66.000 1.00 14.00 319 GLN E CA 1
ATOM 13911 C C . GLN E 1 354 ? -5.797 1.334 66.789 1.00 15.53 319 GLN E C 1
ATOM 13912 O O . GLN E 1 354 ? -4.850 2.008 66.396 1.00 14.44 319 GLN E O 1
ATOM 13918 N N . HIS E 1 355 ? -5.784 0.602 67.892 1.00 14.67 320 HIS E N 1
ATOM 13919 C CA . HIS E 1 355 ? -4.571 0.543 68.744 1.00 15.58 320 HIS E CA 1
ATOM 13920 C C . HIS E 1 355 ? -3.398 -0.062 67.990 1.00 19.16 320 HIS E C 1
ATOM 13921 O O . HIS E 1 355 ? -2.287 0.407 68.208 1.00 17.72 320 HIS E O 1
ATOM 13928 N N . GLN E 1 356 ? -3.634 -1.081 67.160 1.00 17.02 321 GLN E N 1
ATOM 13929 C CA . GLN E 1 356 ? -2.499 -1.652 66.388 1.00 22.44 321 GLN E CA 1
ATOM 13930 C C . GLN E 1 356 ? -1.834 -0.529 65.579 1.00 23.55 321 GLN E C 1
ATOM 13931 O O . GLN E 1 356 ? -0.574 -0.514 65.495 1.00 20.21 321 GLN E O 1
ATOM 13937 N N . ARG E 1 357 ? -2.642 0.335 64.976 1.00 18.66 322 ARG E N 1
ATOM 13938 C CA . ARG E 1 357 ? -2.083 1.378 64.088 1.00 17.85 322 ARG E CA 1
ATOM 13939 C C . ARG E 1 357 ? -1.448 2.491 64.923 1.00 20.95 322 ARG E C 1
ATOM 13940 O O . ARG E 1 357 ? -0.384 2.976 64.556 1.00 20.17 322 ARG E O 1
ATOM 13948 N N . PHE E 1 358 ? -2.108 2.869 66.008 1.00 18.34 323 PHE E N 1
ATOM 13949 C CA . PHE E 1 358 ? -1.568 3.935 66.887 1.00 14.28 323 PHE E CA 1
ATOM 13950 C C . PHE E 1 358 ? -0.242 3.455 67.505 1.00 16.49 323 PHE E C 1
ATOM 13951 O O . PHE E 1 358 ? 0.713 4.208 67.539 1.00 18.87 323 PHE E O 1
ATOM 13959 N N . MET E 1 359 ? -0.226 2.207 67.960 1.00 15.15 324 MET E N 1
ATOM 13960 C CA . MET E 1 359 ? 1.022 1.692 68.575 1.00 16.16 324 MET E CA 1
ATOM 13961 C C . MET E 1 359 ? 2.187 1.730 67.561 1.00 24.32 324 MET E C 1
ATOM 13962 O O . MET E 1 359 ? 3.355 2.097 67.952 1.00 19.66 324 MET E O 1
ATOM 13967 N N . ALA E 1 360 ? 1.918 1.379 66.303 1.00 21.05 325 ALA E N 1
ATOM 13968 C CA . ALA E 1 360 ? 3.001 1.322 65.287 1.00 25.55 325 ALA E CA 1
ATOM 13969 C C . ALA E 1 360 ? 3.528 2.737 65.054 1.00 26.44 325 ALA E C 1
ATOM 13970 O O . ALA E 1 360 ? 4.743 2.901 64.859 1.00 27.45 325 ALA E O 1
ATOM 13972 N N . LEU E 1 361 ? 2.628 3.716 65.102 1.00 20.12 326 LEU E N 1
ATOM 13973 C CA . LEU E 1 361 ? 3.012 5.164 65.032 1.00 20.82 326 LEU E CA 1
ATOM 13974 C C . LEU E 1 361 ? 3.884 5.536 66.233 1.00 23.46 326 LEU E C 1
ATOM 13975 O O . LEU E 1 361 ? 4.931 6.147 66.028 1.00 24.65 326 LEU E O 1
ATOM 13980 N N . VAL E 1 362 ? 3.472 5.165 67.439 1.00 17.75 327 VAL E N 1
ATOM 13981 C CA . VAL E 1 362 ? 4.237 5.492 68.662 1.00 18.89 327 VAL E CA 1
ATOM 13982 C C . VAL E 1 362 ? 5.632 4.861 68.583 1.00 26.78 327 VAL E C 1
ATOM 13983 O O . VAL E 1 362 ? 6.624 5.503 68.967 1.00 29.05 327 VAL E O 1
ATOM 13987 N N . GLN E 1 363 ? 5.715 3.631 68.094 1.00 23.98 328 GLN E N 1
ATOM 13988 C CA . GLN E 1 363 ? 6.980 2.861 68.014 1.00 30.54 328 GLN E CA 1
ATOM 13989 C C . GLN E 1 363 ? 7.877 3.433 66.908 1.00 32.84 328 GLN E C 1
ATOM 13990 O O . GLN E 1 363 ? 9.095 3.164 66.917 1.00 38.81 328 GLN E O 1
ATOM 13996 N N . GLY E 1 364 ? 7.298 4.051 65.914 1.00 26.66 329 GLY E N 1
ATOM 13997 C CA . GLY E 1 364 ? 8.069 4.596 64.790 1.00 30.53 329 GLY E CA 1
ATOM 13998 C C . GLY E 1 364 ? 8.124 3.656 63.617 1.00 32.50 329 GLY E C 1
ATOM 13999 O O . GLY E 1 364 ? 8.834 3.985 62.680 1.00 37.94 329 GLY E O 1
ATOM 14000 N N . SER E 1 365 ? 7.365 2.562 63.624 1.00 33.25 330 SER E N 1
ATOM 14001 C CA . SER E 1 365 ? 7.276 1.637 62.458 1.00 37.33 330 SER E CA 1
ATOM 14002 C C . SER E 1 365 ? 6.368 2.282 61.400 1.00 41.43 330 SER E C 1
ATOM 14003 O O . SER E 1 365 ? 6.422 1.920 60.270 1.00 39.87 330 SER E O 1
ATOM 14006 N N . SER E 1 366 ? 5.542 3.232 61.793 1.00 31.01 331 SER E N 1
ATOM 14007 C CA . SER E 1 366 ? 4.665 3.974 60.858 1.00 33.02 331 SER E CA 1
ATOM 14008 C C . SER E 1 366 ? 4.890 5.459 61.063 1.00 31.81 331 SER E C 1
ATOM 14009 O O . SER E 1 366 ? 5.434 5.831 62.130 1.00 33.05 331 SER E O 1
ATOM 14012 N N . THR E 1 367 ? 4.479 6.280 60.094 1.00 30.97 332 THR E N 1
ATOM 14013 C CA . THR E 1 367 ? 4.597 7.749 60.216 1.00 35.13 332 THR E CA 1
ATOM 14014 C C . THR E 1 367 ? 3.201 8.403 60.110 1.00 38.09 332 THR E C 1
ATOM 14015 O O . THR E 1 367 ? 3.081 9.615 60.349 1.00 41.64 332 THR E O 1
ATOM 14019 N N . GLU E 1 368 ? 2.199 7.630 59.710 1.00 31.46 333 GLU E N 1
ATOM 14020 C CA . GLU E 1 368 ? 0.889 8.232 59.385 1.00 39.39 333 GLU E CA 1
ATOM 14021 C C . GLU E 1 368 ? -0.061 8.269 60.593 1.00 27.30 333 GLU E C 1
ATOM 14022 O O . GLU E 1 368 ? -0.252 7.219 61.185 1.00 26.91 333 GLU E O 1
ATOM 14028 N N . THR E 1 369 ? -0.551 9.455 60.920 1.00 25.11 334 THR E N 1
ATOM 14029 C CA . THR E 1 369 ? -1.760 9.592 61.792 1.00 24.11 334 THR E CA 1
ATOM 14030 C C . THR E 1 369 ? -2.984 9.420 60.889 1.00 21.35 334 THR E C 1
ATOM 14031 O O . THR E 1 369 ? -3.216 10.285 60.105 1.00 21.16 334 THR E O 1
ATOM 14035 N N . GLU E 1 370 ? -3.733 8.322 61.007 1.00 18.05 335 GLU E N 1
ATOM 14036 C CA . GLU E 1 370 ? -4.836 8.036 60.047 1.00 21.03 335 GLU E CA 1
ATOM 14037 C C . GLU E 1 370 ? -6.044 8.918 60.335 1.00 19.61 335 GLU E C 1
ATOM 14038 O O . GLU E 1 370 ? -6.781 9.239 59.403 1.00 18.07 335 GLU E O 1
ATOM 14044 N N . VAL E 1 371 ? -6.273 9.240 61.602 1.00 15.72 336 VAL E N 1
ATOM 14045 C CA . VAL E 1 371 ? -7.381 10.159 61.952 1.00 16.45 336 VAL E CA 1
ATOM 14046 C C . VAL E 1 371 ? -6.760 11.346 62.674 1.00 20.05 336 VAL E C 1
ATOM 14047 O O . VAL E 1 371 ? -6.468 11.232 63.854 1.00 16.00 336 VAL E O 1
ATOM 14051 N N . SER E 1 372 ? -6.596 12.440 61.960 1.00 16.08 337 SER E N 1
ATOM 14052 C CA . SER E 1 372 ? -5.837 13.633 62.423 1.00 15.95 337 SER E CA 1
ATOM 14053 C C . SER E 1 372 ? -6.725 14.546 63.272 1.00 15.86 337 SER E C 1
ATOM 14054 O O . SER E 1 372 ? -8.022 14.449 63.276 1.00 16.92 337 SER E O 1
ATOM 14057 N N . PHE E 1 373 ? -6.078 15.470 63.954 1.00 14.80 338 PHE E N 1
ATOM 14058 C CA . PHE E 1 373 ? -6.748 16.585 64.632 1.00 15.81 338 PHE E CA 1
ATOM 14059 C C . PHE E 1 373 ? -7.733 17.233 63.646 1.00 19.46 338 PHE E C 1
ATOM 14060 O O . PHE E 1 373 ? -8.933 17.491 63.961 1.00 15.26 338 PHE E O 1
ATOM 14068 N N . SER E 1 374 ? -7.230 17.502 62.445 1.00 16.71 339 SER E N 1
ATOM 14069 C CA . SER E 1 374 ? -8.027 18.135 61.365 1.00 20.69 339 SER E CA 1
ATOM 14070 C C . SER E 1 374 ? -9.263 17.272 61.007 1.00 17.89 339 SER E C 1
ATOM 14071 O O . SER E 1 374 ? -10.396 17.782 60.898 1.00 16.48 339 SER E O 1
ATOM 14074 N N . ASP E 1 375 ? -9.097 15.972 60.910 1.00 15.64 340 ASP E N 1
ATOM 14075 C CA . ASP E 1 375 ? -10.262 15.070 60.651 1.00 15.42 340 ASP E CA 1
ATOM 14076 C C . ASP E 1 375 ? -11.241 15.151 61.835 1.00 16.26 340 ASP E C 1
ATOM 14077 O O . ASP E 1 375 ? -12.449 15.282 61.615 1.00 14.86 340 ASP E O 1
ATOM 14082 N N . GLY E 1 376 ? -10.700 15.136 63.072 1.00 16.54 341 GLY E N 1
ATOM 14083 C CA . GLY E 1 376 ? -11.546 15.266 64.272 1.00 14.45 341 GLY E CA 1
ATOM 14084 C C . GLY E 1 376 ? -12.338 16.578 64.224 1.00 15.79 341 GLY E C 1
ATOM 14085 O O . GLY E 1 376 ? -13.516 16.600 64.567 1.00 14.77 341 GLY E O 1
ATOM 14086 N N . LEU E 1 377 ? -11.663 17.678 63.870 1.00 13.90 342 LEU E N 1
ATOM 14087 C CA . LEU E 1 377 ? -12.288 19.021 63.913 1.00 15.48 342 LEU E CA 1
ATOM 14088 C C . LEU E 1 377 ? -13.341 19.102 62.816 1.00 16.04 342 LEU E C 1
ATOM 14089 O O . LEU E 1 377 ? -14.402 19.653 63.050 1.00 17.19 342 LEU E O 1
ATOM 14094 N N . TRP E 1 378 ? -13.037 18.618 61.644 1.00 13.11 343 TRP E N 1
ATOM 14095 C CA . TRP E 1 378 ? -14.049 18.646 60.547 1.00 14.32 343 TRP E CA 1
ATOM 14096 C C . TRP E 1 378 ? -15.319 17.905 61.008 1.00 13.40 343 TRP E C 1
ATOM 14097 O O . TRP E 1 378 ? -16.445 18.406 60.834 1.00 15.66 343 TRP E O 1
ATOM 14108 N N . ALA E 1 379 ? -15.143 16.747 61.607 1.00 13.31 344 ALA E N 1
ATOM 14109 C CA . ALA E 1 379 ? -16.288 15.916 62.020 1.00 14.27 344 ALA E CA 1
ATOM 14110 C C . ALA E 1 379 ? -17.128 16.701 63.033 1.00 14.76 344 ALA E C 1
ATOM 14111 O O . ALA E 1 379 ? -18.347 16.660 62.953 1.00 14.55 344 ALA E O 1
ATOM 14113 N N . VAL E 1 380 ? -16.493 17.396 63.975 1.00 15.39 345 VAL E N 1
ATOM 14114 C CA . VAL E 1 380 ? -17.225 18.173 64.999 1.00 14.18 345 VAL E CA 1
ATOM 14115 C C . VAL E 1 380 ? -17.926 19.349 64.326 1.00 16.46 345 VAL E C 1
ATOM 14116 O O . VAL E 1 380 ? -19.100 19.566 64.643 1.00 16.60 345 VAL E O 1
ATOM 14120 N N . ARG E 1 381 ? -17.239 20.059 63.422 1.00 16.39 346 ARG E N 1
ATOM 14121 C CA . ARG E 1 381 ? -17.844 21.242 62.756 1.00 19.56 346 ARG E CA 1
ATOM 14122 C C . ARG E 1 381 ? -19.060 20.786 61.944 1.00 15.87 346 ARG E C 1
ATOM 14123 O O . ARG E 1 381 ? -20.054 21.501 61.879 1.00 17.27 346 ARG E O 1
ATOM 14131 N N . MET E 1 382 ? -18.986 19.617 61.341 1.00 13.84 347 MET E N 1
ATOM 14132 C CA . MET E 1 382 ? -20.154 19.065 60.611 1.00 14.80 347 MET E CA 1
ATOM 14133 C C . MET E 1 382 ? -21.336 18.831 61.584 1.00 18.90 347 MET E C 1
ATOM 14134 O O . MET E 1 382 ? -22.478 19.195 61.239 1.00 15.57 347 MET E O 1
ATOM 14139 N N . GLY E 1 383 ? -21.085 18.222 62.748 1.00 14.77 348 GLY E N 1
ATOM 14140 C CA . GLY E 1 383 ? -22.137 18.019 63.750 1.00 14.65 348 GLY E CA 1
ATOM 14141 C C . GLY E 1 383 ? -22.688 19.358 64.244 1.00 17.42 348 GLY E C 1
ATOM 14142 O O . GLY E 1 383 ? -23.917 19.458 64.454 1.00 15.02 348 GLY E O 1
ATOM 14143 N N . MET E 1 384 ? -21.810 20.341 64.492 1.00 13.45 349 MET E N 1
ATOM 14144 C CA . MET E 1 384 ? -22.249 21.680 64.947 1.00 15.23 349 MET E CA 1
ATOM 14145 C C . MET E 1 384 ? -23.155 22.326 63.884 1.00 17.47 349 MET E C 1
ATOM 14146 O O . MET E 1 384 ? -24.193 22.895 64.249 1.00 18.05 349 MET E O 1
ATOM 14151 N N . ALA E 1 385 ? -22.800 22.201 62.619 1.00 16.78 350 ALA E N 1
ATOM 14152 C CA . ALA E 1 385 ? -23.586 22.792 61.514 1.00 20.82 350 ALA E CA 1
ATOM 14153 C C . ALA E 1 385 ? -24.919 22.051 61.392 1.00 20.66 350 ALA E C 1
ATOM 14154 O O . ALA E 1 385 ? -25.940 22.728 61.186 1.00 17.09 350 ALA E O 1
ATOM 14156 N N . ALA E 1 386 ? -24.917 20.738 61.538 1.00 15.51 351 ALA E N 1
ATOM 14157 C CA . ALA E 1 386 ? -26.170 19.938 61.508 1.00 18.58 351 ALA E CA 1
ATOM 14158 C C . ALA E 1 386 ? -27.077 20.417 62.630 1.00 19.30 351 ALA E C 1
ATOM 14159 O O . ALA E 1 386 ? -28.254 20.635 62.374 1.00 16.49 351 ALA E O 1
ATOM 14161 N N . GLN E 1 387 ? -26.544 20.598 63.829 1.00 17.29 352 GLN E N 1
ATOM 14162 C CA . GLN E 1 387 ? -27.402 21.040 64.963 1.00 16.41 352 GLN E CA 1
ATOM 14163 C C . GLN E 1 387 ? -27.946 22.433 64.696 1.00 16.90 352 GLN E C 1
ATOM 14164 O O . GLN E 1 387 ? -29.136 22.625 64.966 1.00 19.84 352 GLN E O 1
ATOM 14170 N N . HIS E 1 388 ? -27.117 23.367 64.199 1.00 19.88 353 HIS E N 1
ATOM 14171 C CA . HIS E 1 388 ? -27.567 24.744 63.902 1.00 20.40 353 HIS E CA 1
ATOM 14172 C C . HIS E 1 388 ? -28.647 24.686 62.803 1.00 22.52 353 HIS E C 1
ATOM 14173 O O . HIS E 1 388 ? -29.698 25.428 62.912 1.00 19.49 353 HIS E O 1
ATOM 14180 N N . SER E 1 389 ? -28.419 23.867 61.784 1.00 18.08 354 SER E N 1
ATOM 14181 C CA . SER E 1 389 ? -29.387 23.751 60.663 1.00 15.81 354 SER E CA 1
ATOM 14182 C C . SER E 1 389 ? -30.736 23.246 61.197 1.00 15.77 354 SER E C 1
ATOM 14183 O O . SER E 1 389 ? -31.774 23.824 60.854 1.00 18.48 354 SER E O 1
ATOM 14186 N N . ALA E 1 390 ? -30.722 22.200 62.019 1.00 14.98 355 ALA E N 1
ATOM 14187 C CA . ALA E 1 390 ? -31.954 21.606 62.589 1.00 16.74 355 ALA E CA 1
ATOM 14188 C C . ALA E 1 390 ? -32.637 22.629 63.502 1.00 23.46 355 ALA E C 1
ATOM 14189 O O . ALA E 1 390 ? -33.872 22.593 63.530 1.00 18.84 355 ALA E O 1
ATOM 14191 N N . ALA E 1 391 ? -31.882 23.475 64.211 1.00 18.61 356 ALA E N 1
ATOM 14192 C CA . ALA E 1 391 ? -32.456 24.462 65.152 1.00 19.02 356 ALA E CA 1
ATOM 14193 C C . ALA E 1 391 ? -33.128 25.589 64.393 1.00 21.59 356 ALA E C 1
ATOM 14194 O O . ALA E 1 391 ? -34.095 26.116 64.929 1.00 27.88 356 ALA E O 1
ATOM 14196 N N . THR E 1 392 ? -32.617 25.974 63.223 1.00 18.22 357 THR E N 1
ATOM 14197 C CA . THR E 1 392 ? -33.086 27.185 62.504 1.00 22.37 357 THR E CA 1
ATOM 14198 C C . THR E 1 392 ? -33.908 26.814 61.278 1.00 27.07 357 THR E C 1
ATOM 14199 O O . THR E 1 392 ? -34.527 27.744 60.724 1.00 26.39 357 THR E O 1
ATOM 14203 N N . GLY E 1 393 ? -33.913 25.551 60.836 1.00 23.28 358 GLY E N 1
ATOM 14204 C CA . GLY E 1 393 ? -34.628 25.178 59.592 1.00 19.61 358 GLY E CA 1
ATOM 14205 C C . GLY E 1 393 ? -33.956 25.761 58.353 1.00 26.27 358 GLY E C 1
ATOM 14206 O O . GLY E 1 393 ? -34.677 26.016 57.334 1.00 23.34 358 GLY E O 1
ATOM 14207 N N . GLN E 1 394 ? -32.644 26.030 58.421 1.00 21.62 359 GLN E N 1
ATOM 14208 C CA . GLN E 1 394 ? -31.912 26.664 57.296 1.00 17.42 359 GLN E CA 1
ATOM 14209 C C . GLN E 1 394 ? -30.665 25.842 56.977 1.00 19.19 359 GLN E C 1
ATOM 14210 O O . GLN E 1 394 ? -30.145 25.199 57.864 1.00 19.25 359 GLN E O 1
ATOM 14216 N N . ALA E 1 395 ? -30.193 25.902 55.742 1.00 17.98 360 ALA E N 1
ATOM 14217 C CA . ALA E 1 395 ? -28.907 25.347 55.311 1.00 17.98 360 ALA E CA 1
ATOM 14218 C C . ALA E 1 395 ? -27.789 26.104 56.036 1.00 23.14 360 ALA E C 1
ATOM 14219 O O . ALA E 1 395 ? -27.946 27.297 56.345 1.00 20.69 360 ALA E O 1
ATOM 14221 N N . VAL E 1 396 ? -26.727 25.378 56.328 1.00 19.02 361 VAL E N 1
ATOM 14222 C CA . VAL E 1 396 ? -25.549 25.970 56.989 1.00 22.67 361 VAL E CA 1
ATOM 14223 C C . VAL E 1 396 ? -24.360 25.684 56.080 1.00 25.95 361 VAL E C 1
ATOM 14224 O O . VAL E 1 396 ? -24.070 24.532 55.812 1.00 19.98 361 VAL E O 1
ATOM 14228 N N . THR E 1 397 ? -23.645 26.739 55.686 1.00 19.85 362 THR E N 1
ATOM 14229 C CA . THR E 1 397 ? -22.418 26.559 54.883 1.00 19.49 362 THR E CA 1
ATOM 14230 C C . THR E 1 397 ? -21.245 26.242 55.812 1.00 24.79 362 THR E C 1
ATOM 14231 O O . THR E 1 397 ? -21.294 26.712 56.950 1.00 24.86 362 THR E O 1
ATOM 14235 N N . LEU E 1 398 ? -20.222 25.557 55.310 1.00 26.04 363 LEU E N 1
ATOM 14236 C CA . LEU E 1 398 ? -18.931 25.358 56.019 1.00 26.73 363 LEU E CA 1
ATOM 14237 C C . LEU E 1 398 ? -17.772 25.857 55.142 1.00 34.33 363 LEU E C 1
ATOM 14238 O O . LEU E 1 398 ? -17.836 25.613 53.928 1.00 32.69 363 LEU E O 1
ATOM 14243 N N . GLU E 1 399 ? -16.744 26.482 55.739 1.00 41.48 364 GLU E N 1
ATOM 14244 C CA . GLU E 1 399 ? -15.542 26.975 54.983 1.00 47.35 364 GLU E CA 1
ATOM 14245 C C . GLU E 1 399 ? -14.246 26.216 55.333 1.00 45.85 364 GLU E C 1
ATOM 14246 O O . GLU E 1 399 ? -14.304 25.480 56.348 1.00 38.11 364 GLU E O 1
ATOM 14252 N N . LEU F 1 38 ? 31.706 -2.395 33.823 1.00 66.39 3 LEU F N 1
ATOM 14253 C CA . LEU F 1 38 ? 33.044 -2.267 33.169 1.00 55.83 3 LEU F CA 1
ATOM 14254 C C . LEU F 1 38 ? 33.577 -0.841 33.419 1.00 48.22 3 LEU F C 1
ATOM 14255 O O . LEU F 1 38 ? 32.802 0.118 33.595 1.00 45.77 3 LEU F O 1
ATOM 14260 N N . VAL F 1 39 ? 34.896 -0.705 33.522 1.00 37.27 4 VAL F N 1
ATOM 14261 C CA . VAL F 1 39 ? 35.539 0.635 33.549 1.00 27.51 4 VAL F CA 1
ATOM 14262 C C . VAL F 1 39 ? 36.348 0.773 32.259 1.00 26.06 4 VAL F C 1
ATOM 14263 O O . VAL F 1 39 ? 37.134 -0.177 31.951 1.00 26.72 4 VAL F O 1
ATOM 14267 N N A ARG F 1 40 ? 36.059 1.800 31.455 0.57 25.63 5 ARG F N 1
ATOM 14268 N N B ARG F 1 40 ? 36.059 1.800 31.455 0.43 25.48 5 ARG F N 1
ATOM 14269 C CA A ARG F 1 40 ? 36.761 2.028 30.163 0.57 23.84 5 ARG F CA 1
ATOM 14270 C CA B ARG F 1 40 ? 36.763 2.029 30.165 0.43 24.28 5 ARG F CA 1
ATOM 14271 C C A ARG F 1 40 ? 37.794 3.145 30.328 0.57 21.49 5 ARG F C 1
ATOM 14272 C C B ARG F 1 40 ? 37.796 3.145 30.331 0.43 21.72 5 ARG F C 1
ATOM 14273 O O A ARG F 1 40 ? 37.400 4.277 30.648 0.57 19.39 5 ARG F O 1
ATOM 14274 O O B ARG F 1 40 ? 37.400 4.277 30.648 0.43 19.35 5 ARG F O 1
ATOM 14289 N N . TYR F 1 41 ? 39.047 2.879 29.965 1.00 17.97 6 TYR F N 1
ATOM 14290 C CA . TYR F 1 41 ? 40.120 3.861 30.128 1.00 15.77 6 TYR F CA 1
ATOM 14291 C C . TYR F 1 41 ? 40.530 4.462 28.792 1.00 15.42 6 TYR F C 1
ATOM 14292 O O . TYR F 1 41 ? 40.567 3.756 27.764 1.00 16.62 6 TYR F O 1
ATOM 14301 N N . GLY F 1 42 ? 40.896 5.726 28.832 1.00 17.12 7 GLY F N 1
ATOM 14302 C CA . GLY F 1 42 ? 41.669 6.316 27.733 1.00 17.07 7 GLY F CA 1
ATOM 14303 C C . GLY F 1 42 ? 43.089 6.597 28.219 1.00 18.76 7 GLY F C 1
ATOM 14304 O O . GLY F 1 42 ? 43.209 6.963 29.384 1.00 15.06 7 GLY F O 1
ATOM 14305 N N . ILE F 1 43 ? 44.057 6.441 27.321 1.00 16.08 8 ILE F N 1
ATOM 14306 C CA . ILE F 1 43 ? 45.506 6.613 27.610 1.00 15.31 8 ILE F CA 1
ATOM 14307 C C . ILE F 1 43 ? 46.058 7.721 26.704 1.00 17.58 8 ILE F C 1
ATOM 14308 O O . ILE F 1 43 ? 45.910 7.624 25.495 1.00 16.92 8 ILE F O 1
ATOM 14313 N N . ILE F 1 44 ? 46.681 8.705 27.312 1.00 15.31 9 ILE F N 1
ATOM 14314 C CA . ILE F 1 44 ? 47.325 9.842 26.621 1.00 13.96 9 ILE F CA 1
ATOM 14315 C C . ILE F 1 44 ? 48.810 9.666 26.839 1.00 18.30 9 ILE F C 1
ATOM 14316 O O . ILE F 1 44 ? 49.256 9.884 27.958 1.00 15.96 9 ILE F O 1
ATOM 14321 N N . GLY F 1 45 ? 49.502 9.217 25.791 1.00 15.76 10 GLY F N 1
ATOM 14322 C CA . GLY F 1 45 ? 50.917 8.886 25.895 1.00 14.73 10 GLY F CA 1
ATOM 14323 C C . GLY F 1 45 ? 51.050 7.403 26.177 1.00 17.92 10 GLY F C 1
ATOM 14324 O O . GLY F 1 45 ? 50.598 6.948 27.227 1.00 16.80 10 GLY F O 1
ATOM 14325 N N . CYS F 1 46 ? 51.640 6.646 25.256 1.00 15.91 11 CYS F N 1
ATOM 14326 C CA . CYS F 1 46 ? 51.666 5.171 25.388 1.00 15.21 11 CYS F CA 1
ATOM 14327 C C . CYS F 1 46 ? 52.992 4.618 24.888 1.00 20.22 11 CYS F C 1
ATOM 14328 O O . CYS F 1 46 ? 53.012 3.831 23.935 1.00 20.10 11 CYS F O 1
ATOM 14331 N N . GLY F 1 47 ? 54.075 5.087 25.518 1.00 17.46 12 GLY F N 1
ATOM 14332 C CA . GLY F 1 47 ? 55.421 4.509 25.395 1.00 13.42 12 GLY F CA 1
ATOM 14333 C C . GLY F 1 47 ? 55.652 3.435 26.434 1.00 18.81 12 GLY F C 1
ATOM 14334 O O . GLY F 1 47 ? 54.718 2.629 26.704 1.00 16.96 12 GLY F O 1
ATOM 14335 N N . MET F 1 48 ? 56.858 3.407 27.020 1.00 16.44 13 MET F N 1
ATOM 14336 C CA . MET F 1 48 ? 57.203 2.342 27.969 1.00 17.33 13 MET F CA 1
ATOM 14337 C C . MET F 1 48 ? 56.174 2.311 29.099 1.00 12.69 13 MET F C 1
ATOM 14338 O O . MET F 1 48 ? 55.559 1.228 29.295 1.00 12.81 13 MET F O 1
ATOM 14343 N N . MET F 1 49 ? 55.990 3.422 29.822 1.00 13.46 14 MET F N 1
ATOM 14344 C CA . MET F 1 49 ? 55.151 3.361 31.023 1.00 15.27 14 MET F CA 1
ATOM 14345 C C . MET F 1 49 ? 53.684 3.223 30.592 1.00 16.27 14 MET F C 1
ATOM 14346 O O . MET F 1 49 ? 52.948 2.490 31.241 1.00 15.01 14 MET F O 1
ATOM 14351 N N . GLY F 1 50 ? 53.254 3.903 29.518 1.00 14.80 15 GLY F N 1
ATOM 14352 C CA . GLY F 1 50 ? 51.871 3.704 29.041 1.00 16.27 15 GLY F CA 1
ATOM 14353 C C . GLY F 1 50 ? 51.595 2.219 28.746 1.00 16.05 15 GLY F C 1
ATOM 14354 O O . GLY F 1 50 ? 50.492 1.734 29.025 1.00 16.33 15 GLY F O 1
ATOM 14355 N N . GLN F 1 51 ? 52.574 1.482 28.199 1.00 15.63 16 GLN F N 1
ATOM 14356 C CA . GLN F 1 51 ? 52.420 0.050 27.831 1.00 17.35 16 GLN F CA 1
ATOM 14357 C C . GLN F 1 51 ? 52.326 -0.724 29.146 1.00 16.60 16 GLN F C 1
ATOM 14358 O O . GLN F 1 51 ? 51.572 -1.683 29.195 1.00 18.63 16 GLN F O 1
ATOM 14364 N N . GLU F 1 52 ? 53.094 -0.329 30.166 1.00 15.01 17 GLU F N 1
ATOM 14365 C CA . GLU F 1 52 ? 52.931 -0.949 31.491 1.00 16.02 17 GLU F CA 1
ATOM 14366 C C . GLU F 1 52 ? 51.487 -0.741 31.995 1.00 15.62 17 GLU F C 1
ATOM 14367 O O . GLU F 1 52 ? 50.892 -1.702 32.518 1.00 16.64 17 GLU F O 1
ATOM 14373 N N . HIS F 1 53 ? 50.936 0.450 31.860 1.00 14.17 18 HIS F N 1
ATOM 14374 C CA . HIS F 1 53 ? 49.534 0.729 32.227 1.00 13.79 18 HIS F CA 1
ATOM 14375 C C . HIS F 1 53 ? 48.628 -0.216 31.445 1.00 15.11 18 HIS F C 1
ATOM 14376 O O . HIS F 1 53 ? 47.690 -0.817 32.044 1.00 16.22 18 HIS F O 1
ATOM 14383 N N . LEU F 1 54 ? 48.882 -0.380 30.141 1.00 16.14 19 LEU F N 1
ATOM 14384 C CA . LEU F 1 54 ? 48.030 -1.292 29.334 1.00 17.28 19 LEU F CA 1
ATOM 14385 C C . LEU F 1 54 ? 48.062 -2.689 29.964 1.00 17.76 19 LEU F C 1
ATOM 14386 O O . LEU F 1 54 ? 46.996 -3.303 30.089 1.00 18.22 19 LEU F O 1
ATOM 14391 N N . ARG F 1 55 ? 49.243 -3.223 30.256 1.00 14.96 20 ARG F N 1
ATOM 14392 C CA . ARG F 1 55 ? 49.361 -4.643 30.678 1.00 16.90 20 ARG F CA 1
ATOM 14393 C C . ARG F 1 55 ? 48.718 -4.835 32.052 1.00 21.91 20 ARG F C 1
ATOM 14394 O O . ARG F 1 55 ? 48.166 -5.904 32.267 1.00 19.84 20 ARG F O 1
ATOM 14402 N N . ASN F 1 56 ? 48.802 -3.811 32.924 1.00 16.74 21 ASN F N 1
ATOM 14403 C CA . ASN F 1 56 ? 48.251 -3.912 34.299 1.00 17.27 21 ASN F CA 1
ATOM 14404 C C . ASN F 1 56 ? 46.732 -3.757 34.287 1.00 18.77 21 ASN F C 1
ATOM 14405 O O . ASN F 1 56 ? 46.036 -4.472 35.052 1.00 18.95 21 ASN F O 1
ATOM 14410 N N . ILE F 1 57 ? 46.228 -2.854 33.464 1.00 18.96 22 ILE F N 1
ATOM 14411 C CA . ILE F 1 57 ? 44.762 -2.687 33.307 1.00 19.63 22 ILE F CA 1
ATOM 14412 C C . ILE F 1 57 ? 44.190 -4.008 32.815 1.00 21.69 22 ILE F C 1
ATOM 14413 O O . ILE F 1 57 ? 43.076 -4.367 33.254 1.00 20.65 22 ILE F O 1
ATOM 14418 N N . ALA F 1 58 ? 44.878 -4.681 31.891 1.00 20.32 23 ALA F N 1
ATOM 14419 C CA . ALA F 1 58 ? 44.322 -5.913 31.286 1.00 23.09 23 ALA F CA 1
ATOM 14420 C C . ALA F 1 58 ? 44.174 -6.971 32.388 1.00 26.70 23 ALA F C 1
ATOM 14421 O O . ALA F 1 58 ? 43.391 -7.888 32.211 1.00 25.40 23 ALA F O 1
ATOM 14423 N N . LEU F 1 59 ? 44.922 -6.879 33.491 1.00 22.91 24 LEU F N 1
ATOM 14424 C CA . LEU F 1 59 ? 44.847 -7.926 34.569 1.00 22.69 24 LEU F CA 1
ATOM 14425 C C . LEU F 1 59 ? 43.682 -7.636 35.518 1.00 24.89 24 LEU F C 1
ATOM 14426 O O . LEU F 1 59 ? 43.370 -8.503 36.338 1.00 25.22 24 LEU F O 1
ATOM 14431 N N . LEU F 1 60 ? 43.039 -6.477 35.391 1.00 22.99 25 LEU F N 1
ATOM 14432 C CA . LEU F 1 60 ? 41.917 -6.121 36.293 1.00 27.44 25 LEU F CA 1
ATOM 14433 C C . LEU F 1 60 ? 40.626 -6.618 35.685 1.00 33.25 25 LEU F C 1
ATOM 14434 O O . LEU F 1 60 ? 40.380 -6.221 34.598 1.00 32.94 25 LEU F O 1
ATOM 14439 N N . ASP F 1 61 ? 39.842 -7.335 36.471 1.00 31.26 26 ASP F N 1
ATOM 14440 C CA . ASP F 1 61 ? 38.478 -7.783 36.143 1.00 32.97 26 ASP F CA 1
ATOM 14441 C C . ASP F 1 61 ? 37.689 -6.467 35.858 1.00 29.24 26 ASP F C 1
ATOM 14442 O O . ASP F 1 61 ? 37.684 -5.540 36.699 1.00 40.76 26 ASP F O 1
ATOM 14447 N N . GLY F 1 62 ? 37.019 -6.445 34.723 1.00 32.18 27 GLY F N 1
ATOM 14448 C CA . GLY F 1 62 ? 36.001 -5.396 34.446 1.00 40.27 27 GLY F CA 1
ATOM 14449 C C . GLY F 1 62 ? 36.650 -4.101 33.972 1.00 36.93 27 GLY F C 1
ATOM 14450 O O . GLY F 1 62 ? 35.955 -3.070 33.945 1.00 42.69 27 GLY F O 1
ATOM 14451 N N . ALA F 1 63 ? 37.924 -4.122 33.584 1.00 29.93 28 ALA F N 1
ATOM 14452 C CA . ALA F 1 63 ? 38.610 -2.903 33.105 1.00 31.99 28 ALA F CA 1
ATOM 14453 C C . ALA F 1 63 ? 39.125 -3.145 31.692 1.00 28.12 28 ALA F C 1
ATOM 14454 O O . ALA F 1 63 ? 39.543 -4.278 31.363 1.00 28.06 28 ALA F O 1
ATOM 14456 N N . GLY F 1 64 ? 39.057 -2.112 30.873 1.00 24.41 29 GLY F N 1
ATOM 14457 C CA . GLY F 1 64 ? 39.547 -2.230 29.506 1.00 21.90 29 GLY F CA 1
ATOM 14458 C C . GLY F 1 64 ? 40.041 -0.895 29.011 1.00 24.29 29 GLY F C 1
ATOM 14459 O O . GLY F 1 64 ? 39.502 0.144 29.448 1.00 24.31 29 GLY F O 1
ATOM 14460 N N . VAL F 1 65 ? 41.052 -0.927 28.155 1.00 20.57 30 VAL F N 1
ATOM 14461 C CA . VAL F 1 65 ? 41.512 0.271 27.424 1.00 20.39 30 VAL F CA 1
ATOM 14462 C C . VAL F 1 65 ? 40.761 0.391 26.106 1.00 21.99 30 VAL F C 1
ATOM 14463 O O . VAL F 1 65 ? 40.887 -0.482 25.214 1.00 21.28 30 VAL F O 1
ATOM 14467 N N A SER F 1 66 ? 39.957 1.447 25.980 0.43 21.83 31 SER F N 1
ATOM 14468 N N B SER F 1 66 ? 39.992 1.459 25.975 0.57 21.91 31 SER F N 1
ATOM 14469 C CA A SER F 1 66 ? 39.120 1.694 24.773 0.43 22.01 31 SER F CA 1
ATOM 14470 C CA B SER F 1 66 ? 39.144 1.699 24.780 0.57 21.95 31 SER F CA 1
ATOM 14471 C C A SER F 1 66 ? 39.741 2.789 23.873 0.43 22.80 31 SER F C 1
ATOM 14472 C C B SER F 1 66 ? 39.781 2.768 23.863 0.57 22.81 31 SER F C 1
ATOM 14473 O O A SER F 1 66 ? 39.452 2.792 22.668 0.43 22.16 31 SER F O 1
ATOM 14474 O O B SER F 1 66 ? 39.532 2.740 22.650 0.57 22.20 31 SER F O 1
ATOM 14479 N N . ALA F 1 67 ? 40.617 3.658 24.388 1.00 17.01 32 ALA F N 1
ATOM 14480 C CA . ALA F 1 67 ? 41.122 4.807 23.598 1.00 18.02 32 ALA F CA 1
ATOM 14481 C C . ALA F 1 67 ? 42.573 5.129 23.910 1.00 17.89 32 ALA F C 1
ATOM 14482 O O . ALA F 1 67 ? 42.918 5.158 25.096 1.00 17.06 32 ALA F O 1
ATOM 14484 N N . ILE F 1 68 ? 43.361 5.386 22.867 1.00 15.04 33 ILE F N 1
ATOM 14485 C CA . ILE F 1 68 ? 44.781 5.775 23.042 1.00 17.70 33 ILE F CA 1
ATOM 14486 C C . ILE F 1 68 ? 45.102 6.955 22.129 1.00 22.50 33 ILE F C 1
ATOM 14487 O O . ILE F 1 68 ? 44.727 6.921 20.934 1.00 19.15 33 ILE F O 1
ATOM 14492 N N . PHE F 1 69 ? 45.789 7.957 22.662 1.00 16.91 34 PHE F N 1
ATOM 14493 C CA . PHE F 1 69 ? 46.498 8.965 21.843 1.00 12.12 34 PHE F CA 1
ATOM 14494 C C . PHE F 1 69 ? 47.986 8.719 22.008 1.00 16.43 34 PHE F C 1
ATOM 14495 O O . PHE F 1 69 ? 48.484 8.863 23.105 1.00 17.65 34 PHE F O 1
ATOM 14503 N N . GLU F 1 70 ? 48.652 8.293 20.941 1.00 15.47 35 GLU F N 1
ATOM 14504 C CA . GLU F 1 70 ? 50.105 8.061 20.948 1.00 19.80 35 GLU F CA 1
ATOM 14505 C C . GLU F 1 70 ? 50.645 8.477 19.596 1.00 18.62 35 GLU F C 1
ATOM 14506 O O . GLU F 1 70 ? 50.300 7.842 18.580 1.00 20.20 35 GLU F O 1
ATOM 14512 N N . PRO F 1 71 ? 51.407 9.593 19.519 1.00 18.69 36 PRO F N 1
ATOM 14513 C CA . PRO F 1 71 ? 51.796 10.143 18.211 1.00 20.94 36 PRO F CA 1
ATOM 14514 C C . PRO F 1 71 ? 52.955 9.439 17.482 1.00 26.90 36 PRO F C 1
ATOM 14515 O O . PRO F 1 71 ? 53.209 9.786 16.367 1.00 29.28 36 PRO F O 1
ATOM 14519 N N . ASP F 1 72 ? 53.665 8.530 18.136 1.00 19.73 37 ASP F N 1
ATOM 14520 C CA . ASP F 1 72 ? 54.836 7.852 17.536 1.00 22.54 37 ASP F CA 1
ATOM 14521 C C . ASP F 1 72 ? 54.364 6.554 16.878 1.00 26.53 37 ASP F C 1
ATOM 14522 O O . ASP F 1 72 ? 53.746 5.734 17.554 1.00 23.66 37 ASP F O 1
ATOM 14527 N N . ALA F 1 73 ? 54.650 6.381 15.600 1.00 24.38 38 ALA F N 1
ATOM 14528 C CA . ALA F 1 73 ? 54.189 5.197 14.816 1.00 27.57 38 ALA F CA 1
ATOM 14529 C C . ALA F 1 73 ? 54.648 3.854 15.432 1.00 23.99 38 ALA F C 1
ATOM 14530 O O . ALA F 1 73 ? 53.832 2.931 15.597 1.00 22.78 38 ALA F O 1
ATOM 14532 N N . ALA F 1 74 ? 55.929 3.775 15.893 1.00 24.07 39 ALA F N 1
ATOM 14533 C CA . ALA F 1 74 ? 56.469 2.536 16.512 1.00 25.61 39 ALA F CA 1
ATOM 14534 C C . ALA F 1 74 ? 55.741 2.252 17.827 1.00 21.50 39 ALA F C 1
ATOM 14535 O O . ALA F 1 74 ? 55.411 1.085 18.111 1.00 21.88 39 ALA F O 1
ATOM 14537 N N . MET F 1 75 ? 55.502 3.270 18.646 1.00 20.31 40 MET F N 1
ATOM 14538 C CA . MET F 1 75 ? 54.796 3.036 19.919 1.00 21.45 40 MET F CA 1
ATOM 14539 C C . MET F 1 75 ? 53.321 2.684 19.643 1.00 21.87 40 MET F C 1
ATOM 14540 O O . MET F 1 75 ? 52.785 1.856 20.376 1.00 21.60 40 MET F O 1
ATOM 14545 N N . GLN F 1 76 ? 52.690 3.268 18.620 1.00 20.35 41 GLN F N 1
ATOM 14546 C CA . GLN F 1 76 ? 51.333 2.859 18.189 1.00 22.08 41 GLN F CA 1
ATOM 14547 C C . GLN F 1 76 ? 51.318 1.367 17.813 1.00 22.64 41 GLN F C 1
ATOM 14548 O O . GLN F 1 76 ? 50.381 0.685 18.241 1.00 20.18 41 GLN F O 1
ATOM 14554 N N . ARG F 1 77 ? 52.337 0.885 17.087 1.00 23.23 42 ARG F N 1
ATOM 14555 C CA . ARG F 1 77 ? 52.374 -0.573 16.742 1.00 26.39 42 ARG F CA 1
ATOM 14556 C C . ARG F 1 77 ? 52.487 -1.420 18.031 1.00 20.61 42 ARG F C 1
ATOM 14557 O O . ARG F 1 77 ? 51.723 -2.425 18.162 1.00 22.37 42 ARG F O 1
ATOM 14565 N N . ALA F 1 78 ? 53.369 -1.020 18.962 1.00 21.60 43 ALA F N 1
ATOM 14566 C CA . ALA F 1 78 ? 53.636 -1.755 20.223 1.00 22.18 43 ALA F CA 1
ATOM 14567 C C . ALA F 1 78 ? 52.366 -1.734 21.096 1.00 23.99 43 ALA F C 1
ATOM 14568 O O . ALA F 1 78 ? 51.970 -2.793 21.574 1.00 22.22 43 ALA F O 1
ATOM 14570 N N . ALA F 1 79 ? 51.686 -0.585 21.193 1.00 19.06 44 ALA F N 1
ATOM 14571 C CA . ALA F 1 79 ? 50.442 -0.455 21.990 1.00 20.20 44 ALA F CA 1
ATOM 14572 C C . ALA F 1 79 ? 49.323 -1.287 21.357 1.00 20.48 44 ALA F C 1
ATOM 14573 O O . ALA F 1 79 ? 48.579 -1.931 22.106 1.00 20.57 44 ALA F O 1
ATOM 14575 N N . HIS F 1 80 ? 49.167 -1.249 20.034 1.00 23.30 45 HIS F N 1
ATOM 14576 C CA . HIS F 1 80 ? 48.122 -2.026 19.320 1.00 22.15 45 HIS F CA 1
ATOM 14577 C C . HIS F 1 80 ? 48.350 -3.528 19.552 1.00 24.42 45 HIS F C 1
ATOM 14578 O O . HIS F 1 80 ? 47.363 -4.267 19.686 1.00 25.84 45 HIS F O 1
ATOM 14585 N N . ALA F 1 81 ? 49.605 -3.985 19.613 1.00 27.54 46 ALA F N 1
ATOM 14586 C CA . ALA F 1 81 ? 49.897 -5.427 19.825 1.00 23.30 46 ALA F CA 1
ATOM 14587 C C . ALA F 1 81 ? 49.447 -5.811 21.243 1.00 22.07 46 ALA F C 1
ATOM 14588 O O . ALA F 1 81 ? 48.921 -6.888 21.448 1.00 23.43 46 ALA F O 1
ATOM 14590 N N . ILE F 1 82 ? 49.559 -4.921 22.207 1.00 23.57 47 ILE F N 1
ATOM 14591 C CA . ILE F 1 82 ? 49.208 -5.234 23.620 1.00 20.61 47 ILE F CA 1
ATOM 14592 C C . ILE F 1 82 ? 47.701 -5.200 23.789 1.00 24.35 47 ILE F C 1
ATOM 14593 O O . ILE F 1 82 ? 47.169 -6.148 24.428 1.00 22.38 47 ILE F O 1
ATOM 14598 N N . ALA F 1 83 ? 47.053 -4.191 23.207 1.00 20.33 48 ALA F N 1
ATOM 14599 C CA . ALA F 1 83 ? 45.613 -3.904 23.420 1.00 22.11 48 ALA F CA 1
ATOM 14600 C C . ALA F 1 83 ? 44.919 -3.752 22.079 1.00 22.61 48 ALA F C 1
ATOM 14601 O O . ALA F 1 83 ? 44.599 -2.636 21.647 1.00 20.89 48 ALA F O 1
ATOM 14603 N N . PRO F 1 84 ? 44.721 -4.884 21.387 1.00 26.10 49 PRO F N 1
ATOM 14604 C CA . PRO F 1 84 ? 44.256 -4.862 19.999 1.00 25.43 49 PRO F CA 1
ATOM 14605 C C . PRO F 1 84 ? 42.864 -4.244 19.833 1.00 24.87 49 PRO F C 1
ATOM 14606 O O . PRO F 1 84 ? 42.598 -3.818 18.725 1.00 33.48 49 PRO F O 1
ATOM 14610 N N . GLN F 1 85 ? 42.042 -4.151 20.889 1.00 25.35 50 GLN F N 1
ATOM 14611 C CA . GLN F 1 85 ? 40.671 -3.612 20.788 1.00 23.12 50 GLN F CA 1
ATOM 14612 C C . GLN F 1 85 ? 40.693 -2.099 20.957 1.00 28.16 50 GLN F C 1
ATOM 14613 O O . GLN F 1 85 ? 39.669 -1.470 20.674 1.00 28.17 50 GLN F O 1
ATOM 14619 N N . ALA F 1 86 ? 41.781 -1.491 21.419 1.00 25.35 51 ALA F N 1
ATOM 14620 C CA . ALA F 1 86 ? 41.796 -0.034 21.677 1.00 21.02 51 ALA F CA 1
ATOM 14621 C C . ALA F 1 86 ? 41.693 0.710 20.331 1.00 21.75 51 ALA F C 1
ATOM 14622 O O . ALA F 1 86 ? 42.379 0.310 19.334 1.00 24.88 51 ALA F O 1
ATOM 14624 N N . ALA F 1 87 ? 40.929 1.816 20.319 1.00 23.35 52 ALA F N 1
ATOM 14625 C CA . ALA F 1 87 ? 40.943 2.766 19.181 1.00 23.72 52 ALA F CA 1
ATOM 14626 C C . ALA F 1 87 ? 42.018 3.819 19.431 1.00 24.59 52 ALA F C 1
ATOM 14627 O O . ALA F 1 87 ? 42.171 4.268 20.563 1.00 21.47 52 ALA F O 1
ATOM 14629 N N . PHE F 1 88 ? 42.713 4.201 18.364 1.00 20.70 53 PHE F N 1
ATOM 14630 C CA . PHE F 1 88 ? 43.708 5.307 18.368 1.00 20.72 53 PHE F CA 1
ATOM 14631 C C . PHE F 1 88 ? 43.059 6.575 17.813 1.00 27.70 53 PHE F C 1
ATOM 14632 O O . PHE F 1 88 ? 42.165 6.548 16.924 1.00 25.73 53 PHE F O 1
ATOM 14640 N N . TYR F 1 89 ? 43.500 7.697 18.348 1.00 20.79 54 TYR F N 1
ATOM 14641 C CA . TYR F 1 89 ? 42.953 9.025 18.016 1.00 20.44 54 TYR F CA 1
ATOM 14642 C C . TYR F 1 89 ? 44.122 9.923 17.663 1.00 28.42 54 TYR F C 1
ATOM 14643 O O . TYR F 1 89 ? 45.181 9.722 18.215 1.00 29.26 54 TYR F O 1
ATOM 14652 N N . PRO F 1 90 ? 43.921 10.888 16.735 1.00 27.79 55 PRO F N 1
ATOM 14653 C CA . PRO F 1 90 ? 45.011 11.755 16.271 1.00 28.19 55 PRO F CA 1
ATOM 14654 C C . PRO F 1 90 ? 45.453 12.903 17.192 1.00 25.85 55 PRO F C 1
ATOM 14655 O O . PRO F 1 90 ? 46.446 13.545 16.935 1.00 24.03 55 PRO F O 1
ATOM 14659 N N . SER F 1 91 ? 44.671 13.164 18.228 1.00 20.51 56 SER F N 1
ATOM 14660 C CA . SER F 1 91 ? 44.942 14.222 19.224 1.00 21.72 56 SER F CA 1
ATOM 14661 C C . SER F 1 91 ? 44.208 13.895 20.537 1.00 19.16 56 SER F C 1
ATOM 14662 O O . SER F 1 91 ? 43.275 13.079 20.539 1.00 20.12 56 SER F O 1
ATOM 14665 N N . VAL F 1 92 ? 44.570 14.597 21.609 1.00 16.35 57 VAL F N 1
ATOM 14666 C CA . VAL F 1 92 ? 43.756 14.585 22.848 1.00 18.75 57 VAL F CA 1
ATOM 14667 C C . VAL F 1 92 ? 42.344 15.124 22.539 1.00 21.51 57 VAL F C 1
ATOM 14668 O O . VAL F 1 92 ? 41.393 14.523 23.041 1.00 18.74 57 VAL F O 1
ATOM 14672 N N . GLN F 1 93 ? 42.216 16.248 21.824 1.00 19.18 58 GLN F N 1
ATOM 14673 C CA . GLN F 1 93 ? 40.866 16.793 21.474 1.00 19.08 58 GLN F CA 1
ATOM 14674 C C . GLN F 1 93 ? 40.009 15.702 20.808 1.00 20.33 58 GLN F C 1
ATOM 14675 O O . GLN F 1 93 ? 38.813 15.575 21.167 1.00 19.59 58 GLN F O 1
ATOM 14681 N N . ALA F 1 94 ? 40.574 14.950 19.858 1.00 16.64 59 ALA F N 1
ATOM 14682 C CA . ALA F 1 94 ? 39.774 13.950 19.109 1.00 20.09 59 ALA F CA 1
ATOM 14683 C C . ALA F 1 94 ? 39.317 12.834 20.055 1.00 15.36 59 ALA F C 1
ATOM 14684 O O . ALA F 1 94 ? 38.144 12.417 19.943 1.00 16.38 59 ALA F O 1
ATOM 14686 N N . LEU F 1 95 ? 40.222 12.352 20.926 1.00 18.57 60 LEU F N 1
ATOM 14687 C CA . LEU F 1 95 ? 39.930 11.278 21.910 1.00 19.51 60 LEU F CA 1
ATOM 14688 C C . LEU F 1 95 ? 38.813 11.776 22.850 1.00 15.25 60 LEU F C 1
ATOM 14689 O O . LEU F 1 95 ? 37.780 11.064 23.026 1.00 17.03 60 LEU F O 1
ATOM 14694 N N . LEU F 1 96 ? 38.943 12.977 23.413 1.00 13.60 61 LEU F N 1
ATOM 14695 C CA . LEU F 1 96 ? 37.936 13.461 24.399 1.00 12.94 61 LEU F CA 1
ATOM 14696 C C . LEU F 1 96 ? 36.610 13.751 23.715 1.00 15.10 61 LEU F C 1
ATOM 14697 O O . LEU F 1 96 ? 35.574 13.590 24.374 1.00 16.23 61 LEU F O 1
ATOM 14702 N N . ALA F 1 97 ? 36.601 14.158 22.450 1.00 17.08 62 ALA F N 1
ATOM 14703 C CA . ALA F 1 97 ? 35.318 14.458 21.752 1.00 17.46 62 ALA F CA 1
ATOM 14704 C C . ALA F 1 97 ? 34.446 13.181 21.627 1.00 19.59 62 ALA F C 1
ATOM 14705 O O . ALA F 1 97 ? 33.233 13.276 21.841 1.00 18.89 62 ALA F O 1
ATOM 14707 N N . SER F 1 98 ? 35.026 12.034 21.251 1.00 17.75 63 SER F N 1
ATOM 14708 C CA . SER F 1 98 ? 34.226 10.876 20.749 1.00 21.19 63 SER F CA 1
ATOM 14709 C C . SER F 1 98 ? 34.305 9.617 21.617 1.00 21.29 63 SER F C 1
ATOM 14710 O O . SER F 1 98 ? 33.396 8.782 21.461 1.00 19.23 63 SER F O 1
ATOM 14713 N N . ALA F 1 99 ? 35.354 9.410 22.398 1.00 20.89 64 ALA F N 1
ATOM 14714 C CA . ALA F 1 99 ? 35.572 8.109 23.070 1.00 21.38 64 ALA F CA 1
ATOM 14715 C C . ALA F 1 99 ? 34.535 7.913 24.189 1.00 15.69 64 ALA F C 1
ATOM 14716 O O . ALA F 1 99 ? 34.196 8.874 24.930 1.00 18.95 64 ALA F O 1
ATOM 14718 N N . ASP F 1 100 ? 34.056 6.687 24.324 1.00 18.12 65 ASP F N 1
ATOM 14719 C CA . ASP F 1 100 ? 33.276 6.248 25.500 1.00 18.95 65 ASP F CA 1
ATOM 14720 C C . ASP F 1 100 ? 34.283 5.794 26.549 1.00 24.01 65 ASP F C 1
ATOM 14721 O O . ASP F 1 100 ? 34.768 4.662 26.452 1.00 26.11 65 ASP F O 1
ATOM 14726 N N . ILE F 1 101 ? 34.633 6.659 27.492 1.00 22.10 66 ILE F N 1
ATOM 14727 C CA . ILE F 1 101 ? 35.624 6.303 28.549 1.00 21.25 66 ILE F CA 1
ATOM 14728 C C . ILE F 1 101 ? 35.139 6.857 29.874 1.00 20.59 66 ILE F C 1
ATOM 14729 O O . ILE F 1 101 ? 34.391 7.830 29.866 1.00 20.44 66 ILE F O 1
ATOM 14734 N N . ASP F 1 102 ? 35.585 6.231 30.947 1.00 19.50 67 ASP F N 1
ATOM 14735 C CA . ASP F 1 102 ? 35.204 6.595 32.320 1.00 19.23 67 ASP F CA 1
ATOM 14736 C C . ASP F 1 102 ? 36.357 7.334 32.977 1.00 18.22 67 ASP F C 1
ATOM 14737 O O . ASP F 1 102 ? 36.111 7.941 34.058 1.00 18.21 67 ASP F O 1
ATOM 14742 N N . CYS F 1 103 ? 37.557 7.261 32.398 1.00 16.21 68 CYS F N 1
ATOM 14743 C CA . CYS F 1 103 ? 38.728 7.766 33.101 1.00 16.38 68 CYS F CA 1
ATOM 14744 C C . CYS F 1 103 ? 39.918 7.843 32.175 1.00 18.09 68 CYS F C 1
ATOM 14745 O O . CYS F 1 103 ? 39.808 7.354 31.060 1.00 16.18 68 CYS F O 1
ATOM 14748 N N . LEU F 1 104 ? 40.960 8.536 32.608 1.00 17.20 69 LEU F N 1
ATOM 14749 C CA . LEU F 1 104 ? 42.127 8.851 31.744 1.00 15.81 69 LEU F CA 1
ATOM 14750 C C . LEU F 1 104 ? 43.401 8.584 32.514 1.00 17.27 69 LEU F C 1
ATOM 14751 O O . LEU F 1 104 ? 43.432 8.900 33.725 1.00 19.41 69 LEU F O 1
ATOM 14756 N N . VAL F 1 105 ? 44.393 8.066 31.787 1.00 16.13 70 VAL F N 1
ATOM 14757 C CA . VAL F 1 105 ? 45.775 7.961 32.278 1.00 14.11 70 VAL F CA 1
ATOM 14758 C C . VAL F 1 105 ? 46.579 8.894 31.385 1.00 17.28 70 VAL F C 1
ATOM 14759 O O . VAL F 1 105 ? 46.452 8.771 30.171 1.00 16.38 70 VAL F O 1
ATOM 14763 N N . ILE F 1 106 ? 47.425 9.733 31.970 1.00 13.99 71 ILE F N 1
ATOM 14764 C CA . ILE F 1 106 ? 48.440 10.526 31.242 1.00 15.05 71 ILE F CA 1
ATOM 14765 C C . ILE F 1 106 ? 49.792 9.861 31.484 1.00 14.63 71 ILE F C 1
ATOM 14766 O O . ILE F 1 106 ? 50.212 9.795 32.621 1.00 15.04 71 ILE F O 1
ATOM 14771 N N . ALA F 1 107 ? 50.455 9.423 30.426 1.00 15.59 72 ALA F N 1
ATOM 14772 C CA . ALA F 1 107 ? 51.810 8.836 30.486 1.00 13.76 72 ALA F CA 1
ATOM 14773 C C . ALA F 1 107 ? 52.630 9.402 29.337 1.00 11.52 72 ALA F C 1
ATOM 14774 O O . ALA F 1 107 ? 53.530 8.707 28.801 1.00 13.98 72 ALA F O 1
ATOM 14776 N N . SER F 1 108 ? 52.375 10.684 29.062 1.00 12.93 73 SER F N 1
ATOM 14777 C CA . SER F 1 108 ? 53.223 11.525 28.168 1.00 15.26 73 SER F CA 1
ATOM 14778 C C . SER F 1 108 ? 54.499 11.964 28.889 1.00 15.40 73 SER F C 1
ATOM 14779 O O . SER F 1 108 ? 54.633 11.767 30.091 1.00 13.74 73 SER F O 1
ATOM 14782 N N . PRO F 1 109 ? 55.490 12.542 28.179 1.00 16.89 74 PRO F N 1
ATOM 14783 C CA . PRO F 1 109 ? 56.694 13.054 28.831 1.00 17.28 74 PRO F CA 1
ATOM 14784 C C . PRO F 1 109 ? 56.355 14.121 29.890 1.00 16.76 74 PRO F C 1
ATOM 14785 O O . PRO F 1 109 ? 55.329 14.810 29.771 1.00 14.60 74 PRO F O 1
ATOM 14789 N N . ASN F 1 110 ? 57.238 14.286 30.864 1.00 12.98 75 ASN F N 1
ATOM 14790 C CA . ASN F 1 110 ? 56.982 15.081 32.097 1.00 14.15 75 ASN F CA 1
ATOM 14791 C C . ASN F 1 110 ? 56.483 16.469 31.731 1.00 15.17 75 ASN F C 1
ATOM 14792 O O . ASN F 1 110 ? 55.522 16.921 32.356 1.00 15.34 75 ASN F O 1
ATOM 14797 N N . TYR F 1 111 ? 57.119 17.104 30.736 1.00 13.37 76 TYR F N 1
ATOM 14798 C CA . TYR F 1 111 ? 56.919 18.532 30.443 1.00 14.26 76 TYR F CA 1
ATOM 14799 C C . TYR F 1 111 ? 55.549 18.743 29.829 1.00 15.05 76 TYR F C 1
ATOM 14800 O O . TYR F 1 111 ? 55.136 19.939 29.743 1.00 20.63 76 TYR F O 1
ATOM 14809 N N . CYS F 1 112 ? 54.873 17.682 29.401 1.00 15.42 77 CYS F N 1
ATOM 14810 C CA . CYS F 1 112 ? 53.514 17.798 28.793 1.00 17.28 77 CYS F CA 1
ATOM 14811 C C . CYS F 1 112 ? 52.386 17.803 29.844 1.00 19.05 77 CYS F C 1
ATOM 14812 O O . CYS F 1 112 ? 51.261 18.198 29.484 1.00 15.47 77 CYS F O 1
ATOM 14815 N N . HIS F 1 113 ? 52.630 17.297 31.055 1.00 15.89 78 HIS F N 1
ATOM 14816 C CA . HIS F 1 113 ? 51.544 16.954 32.020 1.00 17.60 78 HIS F CA 1
ATOM 14817 C C . HIS F 1 113 ? 50.726 18.195 32.366 1.00 16.84 78 HIS F C 1
ATOM 14818 O O . HIS F 1 113 ? 49.460 18.129 32.288 1.00 16.07 78 HIS F O 1
ATOM 14825 N N . ALA F 1 114 ? 51.377 19.301 32.735 1.00 16.13 79 ALA F N 1
ATOM 14826 C CA . ALA F 1 114 ? 50.625 20.518 33.135 1.00 15.83 79 ALA F CA 1
ATOM 14827 C C . ALA F 1 114 ? 49.647 20.960 32.008 1.00 15.00 79 ALA F C 1
ATOM 14828 O O . ALA F 1 114 ? 48.424 21.193 32.266 1.00 18.99 79 ALA F O 1
ATOM 14830 N N . ASP F 1 115 ? 50.134 21.060 30.772 1.00 17.13 80 ASP F N 1
ATOM 14831 C CA . ASP F 1 115 ? 49.316 21.554 29.646 1.00 20.91 80 ASP F CA 1
ATOM 14832 C C . ASP F 1 115 ? 48.161 20.582 29.413 1.00 19.94 80 ASP F C 1
ATOM 14833 O O . ASP F 1 115 ? 47.016 21.047 29.108 1.00 19.09 80 ASP F O 1
ATOM 14838 N N . GLN F 1 116 ? 48.430 19.287 29.557 1.00 18.82 81 GLN F N 1
ATOM 14839 C CA . GLN F 1 116 ? 47.394 18.269 29.265 1.00 16.45 81 GLN F CA 1
ATOM 14840 C C . GLN F 1 116 ? 46.319 18.312 30.352 1.00 20.95 81 GLN F C 1
ATOM 14841 O O . GLN F 1 116 ? 45.130 18.186 30.002 1.00 19.01 81 GLN F O 1
ATOM 14847 N N . ILE F 1 117 ? 46.701 18.499 31.618 1.00 15.38 82 ILE F N 1
ATOM 14848 C CA . ILE F 1 117 ? 45.679 18.612 32.684 1.00 17.23 82 ILE F CA 1
ATOM 14849 C C . ILE F 1 117 ? 44.802 19.828 32.363 1.00 18.06 82 ILE F C 1
ATOM 14850 O O . ILE F 1 117 ? 43.577 19.747 32.475 1.00 19.86 82 ILE F O 1
ATOM 14855 N N . VAL F 1 118 ? 45.406 20.937 31.985 1.00 19.98 83 VAL F N 1
ATOM 14856 C CA . VAL F 1 118 ? 44.633 22.166 31.697 1.00 18.74 83 VAL F CA 1
ATOM 14857 C C . VAL F 1 118 ? 43.714 21.910 30.487 1.00 21.88 83 VAL F C 1
ATOM 14858 O O . VAL F 1 118 ? 42.543 22.338 30.509 1.00 21.00 83 VAL F O 1
ATOM 14862 N N . GLU F 1 119 ? 44.232 21.250 29.460 1.00 18.57 84 GLU F N 1
ATOM 14863 C CA . GLU F 1 119 ? 43.449 20.929 28.234 1.00 19.20 84 GLU F CA 1
ATOM 14864 C C . GLU F 1 119 ? 42.265 20.041 28.618 1.00 20.29 84 GLU F C 1
ATOM 14865 O O . GLU F 1 119 ? 41.076 20.304 28.161 1.00 17.53 84 GLU F O 1
ATOM 14871 N N . ILE F 1 120 ? 42.530 18.994 29.375 1.00 17.62 85 ILE F N 1
ATOM 14872 C CA . ILE F 1 120 ? 41.425 18.064 29.764 1.00 16.09 85 ILE F CA 1
ATOM 14873 C C . ILE F 1 120 ? 40.397 18.854 30.579 1.00 17.91 85 ILE F C 1
ATOM 14874 O O . ILE F 1 120 ? 39.170 18.654 30.369 1.00 18.89 85 ILE F O 1
ATOM 14879 N N . ALA F 1 121 ? 40.840 19.728 31.464 1.00 17.65 86 ALA F N 1
ATOM 14880 C CA . ALA F 1 121 ? 39.963 20.492 32.379 1.00 18.70 86 ALA F CA 1
ATOM 14881 C C . ALA F 1 121 ? 39.056 21.414 31.562 1.00 20.26 86 ALA F C 1
ATOM 14882 O O . ALA F 1 121 ? 37.857 21.606 31.962 1.00 21.18 86 ALA F O 1
ATOM 14884 N N . ALA F 1 122 ? 39.554 21.903 30.411 1.00 17.75 87 ALA F N 1
ATOM 14885 C CA . ALA F 1 122 ? 38.817 22.826 29.525 1.00 21.89 87 ALA F CA 1
ATOM 14886 C C . ALA F 1 122 ? 37.919 22.054 28.536 1.00 26.70 87 ALA F C 1
ATOM 14887 O O . ALA F 1 122 ? 37.070 22.675 27.881 1.00 25.37 87 ALA F O 1
ATOM 14889 N N . THR F 1 123 ? 38.069 20.736 28.450 1.00 19.90 88 THR F N 1
ATOM 14890 C CA . THR F 1 123 ? 37.487 19.951 27.346 1.00 22.32 88 THR F CA 1
ATOM 14891 C C . THR F 1 123 ? 36.503 18.908 27.874 1.00 22.25 88 THR F C 1
ATOM 14892 O O . THR F 1 123 ? 35.336 18.832 27.350 1.00 20.45 88 THR F O 1
ATOM 14896 N N . ARG F 1 124 ? 36.956 18.110 28.831 1.00 19.32 89 ARG F N 1
ATOM 14897 C CA . ARG F 1 124 ? 36.175 16.959 29.324 1.00 20.70 89 ARG F CA 1
ATOM 14898 C C . ARG F 1 124 ? 36.784 16.443 30.620 1.00 20.15 89 ARG F C 1
ATOM 14899 O O . ARG F 1 124 ? 37.573 15.501 30.581 1.00 20.55 89 ARG F O 1
ATOM 14907 N N . PRO F 1 125 ? 36.433 17.044 31.773 1.00 24.20 90 PRO F N 1
ATOM 14908 C CA . PRO F 1 125 ? 36.956 16.607 33.054 1.00 20.99 90 PRO F CA 1
ATOM 14909 C C . PRO F 1 125 ? 36.429 15.191 33.340 1.00 27.62 90 PRO F C 1
ATOM 14910 O O . PRO F 1 125 ? 35.229 14.862 33.209 1.00 24.12 90 PRO F O 1
ATOM 14914 N N . LEU F 1 126 ? 37.374 14.318 33.545 1.00 20.74 91 LEU F N 1
ATOM 14915 C CA . LEU F 1 126 ? 37.183 12.903 33.919 1.00 19.32 91 LEU F CA 1
ATOM 14916 C C . LEU F 1 126 ? 38.160 12.598 35.043 1.00 20.24 91 LEU F C 1
ATOM 14917 O O . LEU F 1 126 ? 39.201 13.271 35.185 1.00 19.52 91 LEU F O 1
ATOM 14922 N N . PRO F 1 127 ? 37.867 11.530 35.809 1.00 16.52 92 PRO F N 1
ATOM 14923 C CA . PRO F 1 127 ? 38.833 10.960 36.751 1.00 16.82 92 PRO F CA 1
ATOM 14924 C C . PRO F 1 127 ? 40.176 10.743 36.058 1.00 18.30 92 PRO F C 1
ATOM 14925 O O . PRO F 1 127 ? 40.238 10.111 35.033 1.00 16.44 92 PRO F O 1
ATOM 14929 N N . LEU F 1 128 ? 41.213 11.296 36.658 1.00 16.34 93 LEU F N 1
ATOM 14930 C CA . LEU F 1 128 ? 42.532 11.365 36.001 1.00 19.67 93 LEU F CA 1
ATOM 14931 C C . LEU F 1 128 ? 43.595 10.642 36.856 1.00 17.71 93 LEU F C 1
ATOM 14932 O O . LEU F 1 128 ? 43.749 10.974 38.056 1.00 16.60 93 LEU F O 1
ATOM 14937 N N . LEU F 1 129 ? 44.276 9.661 36.243 1.00 14.71 94 LEU F N 1
ATOM 14938 C CA . LEU F 1 129 ? 45.532 9.126 36.771 1.00 12.66 94 LEU F CA 1
ATOM 14939 C C . LEU F 1 129 ? 46.648 9.811 35.987 1.00 14.17 94 LEU F C 1
ATOM 14940 O O . LEU F 1 129 ? 46.869 9.479 34.787 1.00 17.82 94 LEU F O 1
ATOM 14945 N N . VAL F 1 130 ? 47.331 10.752 36.636 1.00 11.56 95 VAL F N 1
ATOM 14946 C CA . VAL F 1 130 ? 48.424 11.487 35.944 1.00 12.35 95 VAL F CA 1
ATOM 14947 C C . VAL F 1 130 ? 49.791 10.963 36.406 1.00 12.55 95 VAL F C 1
ATOM 14948 O O . VAL F 1 130 ? 50.125 11.024 37.587 1.00 14.19 95 VAL F O 1
ATOM 14952 N N . GLU F 1 131 ? 50.609 10.551 35.450 1.00 13.39 96 GLU F N 1
ATOM 14953 C CA . GLU F 1 131 ? 51.963 10.078 35.804 1.00 14.60 96 GLU F CA 1
ATOM 14954 C C . GLU F 1 131 ? 52.723 11.165 36.548 1.00 15.39 96 GLU F C 1
ATOM 14955 O O . GLU F 1 131 ? 52.579 12.352 36.269 1.00 13.58 96 GLU F O 1
ATOM 14961 N N . LYS F 1 132 ? 53.600 10.716 37.429 1.00 13.24 97 LYS F N 1
ATOM 14962 C CA . LYS F 1 132 ? 54.568 11.636 38.056 1.00 14.52 97 LYS F CA 1
ATOM 14963 C C . LYS F 1 132 ? 55.587 12.038 36.996 1.00 14.44 97 LYS F C 1
ATOM 14964 O O . LYS F 1 132 ? 55.699 11.425 35.937 1.00 13.41 97 LYS F O 1
ATOM 14970 N N . PRO F 1 133 ? 56.327 13.134 37.204 1.00 13.64 98 PRO F N 1
ATOM 14971 C CA . PRO F 1 133 ? 55.994 14.134 38.203 1.00 12.56 98 PRO F CA 1
ATOM 14972 C C . PRO F 1 133 ? 54.768 14.901 37.729 1.00 17.05 98 PRO F C 1
ATOM 14973 O O . PRO F 1 133 ? 54.529 14.983 36.552 1.00 15.35 98 PRO F O 1
ATOM 14977 N N . LEU F 1 134 ? 54.032 15.455 38.689 1.00 15.33 99 LEU F N 1
ATOM 14978 C CA . LEU F 1 134 ? 52.810 16.203 38.392 1.00 17.50 99 LEU F CA 1
ATOM 14979 C C . LEU F 1 134 ? 53.110 17.295 37.371 1.00 18.36 99 LEU F C 1
ATOM 14980 O O . LEU F 1 134 ? 52.273 17.494 36.486 1.00 18.86 99 LEU F O 1
ATOM 14985 N N . LEU F 1 135 ? 54.226 18.010 37.538 1.00 14.80 100 LEU F N 1
ATOM 14986 C CA . LEU F 1 135 ? 54.607 19.098 36.619 1.00 16.32 100 LEU F CA 1
ATOM 14987 C C . LEU F 1 135 ? 56.117 19.290 36.696 1.00 21.35 100 LEU F C 1
ATOM 14988 O O . LEU F 1 135 ? 56.745 18.660 37.586 1.00 18.13 100 LEU F O 1
ATOM 14993 N N . THR F 1 136 ? 56.640 20.085 35.763 1.00 18.80 101 THR F N 1
ATOM 14994 C CA . THR F 1 136 ? 58.095 20.318 35.616 1.00 19.70 101 THR F CA 1
ATOM 14995 C C . THR F 1 136 ? 58.465 21.789 35.820 1.00 22.32 101 THR F C 1
ATOM 14996 O O . THR F 1 136 ? 59.621 22.037 36.256 1.00 18.82 101 THR F O 1
ATOM 15000 N N . ASP F 1 137 ? 57.561 22.718 35.495 1.00 22.52 102 ASP F N 1
ATOM 15001 C CA . ASP F 1 137 ? 57.904 24.158 35.404 1.00 23.06 102 ASP F CA 1
ATOM 15002 C C . ASP F 1 137 ? 57.291 24.887 36.594 1.00 19.43 102 ASP F C 1
ATOM 15003 O O . ASP F 1 137 ? 56.092 24.912 36.765 1.00 21.22 102 ASP F O 1
ATOM 15008 N N . PRO F 1 138 ? 58.104 25.473 37.495 1.00 21.97 103 PRO F N 1
ATOM 15009 C CA . PRO F 1 138 ? 57.548 26.224 38.617 1.00 23.18 103 PRO F CA 1
ATOM 15010 C C . PRO F 1 138 ? 56.528 27.300 38.204 1.00 20.69 103 PRO F C 1
ATOM 15011 O O . PRO F 1 138 ? 55.614 27.572 38.969 1.00 23.10 103 PRO F O 1
ATOM 15015 N N . ALA F 1 139 ? 56.691 27.841 37.004 1.00 23.01 104 ALA F N 1
ATOM 15016 C CA . ALA F 1 139 ? 55.781 28.861 36.422 1.00 27.30 104 ALA F CA 1
ATOM 15017 C C . ALA F 1 139 ? 54.360 28.270 36.271 1.00 29.10 104 ALA F C 1
ATOM 15018 O O . ALA F 1 139 ? 53.406 29.084 36.190 1.00 27.21 104 ALA F O 1
ATOM 15020 N N . ASP F 1 140 ? 54.188 26.937 36.241 1.00 26.12 105 ASP F N 1
ATOM 15021 C CA . ASP F 1 140 ? 52.851 26.296 36.084 1.00 24.16 105 ASP F CA 1
ATOM 15022 C C . ASP F 1 140 ? 52.141 26.047 37.426 1.00 24.01 105 ASP F C 1
ATOM 15023 O O . ASP F 1 140 ? 50.995 25.644 37.418 1.00 22.81 105 ASP F O 1
ATOM 15028 N N . ILE F 1 141 ? 52.799 26.230 38.555 1.00 20.98 106 ILE F N 1
ATOM 15029 C CA . ILE F 1 141 ? 52.233 25.770 39.855 1.00 19.99 106 ILE F CA 1
ATOM 15030 C C . ILE F 1 141 ? 50.955 26.530 40.142 1.00 27.71 106 ILE F C 1
ATOM 15031 O O . ILE F 1 141 ? 50.028 25.898 40.603 1.00 23.52 106 ILE F O 1
ATOM 15036 N N . ALA F 1 142 ? 50.977 27.849 39.968 1.00 24.90 107 ALA F N 1
ATOM 15037 C CA . ALA F 1 142 ? 49.791 28.688 40.284 1.00 24.25 107 ALA F CA 1
ATOM 15038 C C . ALA F 1 142 ? 48.584 28.131 39.449 1.00 22.33 107 ALA F C 1
ATOM 15039 O O . ALA F 1 142 ? 47.514 27.727 40.066 1.00 28.48 107 ALA F O 1
ATOM 15041 N N . ARG F 1 143 ? 48.795 28.149 38.113 1.00 23.11 108 ARG F N 1
ATOM 15042 C CA . ARG F 1 143 ? 47.663 27.976 37.141 1.00 27.50 108 ARG F CA 1
ATOM 15043 C C . ARG F 1 143 ? 47.143 26.558 37.301 1.00 28.07 108 ARG F C 1
ATOM 15044 O O . ARG F 1 143 ? 45.923 26.399 37.254 1.00 26.29 108 ARG F O 1
ATOM 15052 N N . LEU F 1 144 ? 48.040 25.581 37.484 1.00 26.43 109 LEU F N 1
ATOM 15053 C CA . LEU F 1 144 ? 47.610 24.183 37.742 1.00 23.91 109 LEU F CA 1
ATOM 15054 C C . LEU F 1 144 ? 46.843 24.089 39.071 1.00 18.26 109 LEU F C 1
ATOM 15055 O O . LEU F 1 144 ? 45.877 23.263 39.120 1.00 20.13 109 LEU F O 1
ATOM 15060 N N . THR F 1 145 ? 47.330 24.736 40.151 1.00 20.23 110 THR F N 1
ATOM 15061 C CA . THR F 1 145 ? 46.643 24.671 41.460 1.00 21.50 110 THR F CA 1
ATOM 15062 C C . THR F 1 145 ? 45.217 25.173 41.248 1.00 24.35 110 THR F C 1
ATOM 15063 O O . THR F 1 145 ? 44.236 24.547 41.779 1.00 23.76 110 THR F O 1
ATOM 15067 N N . GLN F 1 146 ? 45.056 26.270 40.509 1.00 24.29 111 GLN F N 1
ATOM 15068 C CA . GLN F 1 146 ? 43.683 26.811 40.296 1.00 28.94 111 GLN F CA 1
ATOM 15069 C C . GLN F 1 146 ? 42.846 25.821 39.464 1.00 26.03 111 GLN F C 1
ATOM 15070 O O . GLN F 1 146 ? 41.653 25.615 39.813 1.00 25.44 111 GLN F O 1
ATOM 15076 N N . THR F 1 147 ? 43.425 25.205 38.412 1.00 23.68 112 THR F N 1
ATOM 15077 C CA . THR F 1 147 ? 42.720 24.166 37.608 1.00 21.40 112 THR F CA 1
ATOM 15078 C C . THR F 1 147 ? 42.224 23.043 38.548 1.00 24.99 112 THR F C 1
ATOM 15079 O O . THR F 1 147 ? 41.045 22.635 38.483 1.00 23.21 112 THR F O 1
ATOM 15083 N N . ALA F 1 148 ? 43.115 22.533 39.390 1.00 25.90 113 ALA F N 1
ATOM 15084 C CA . ALA F 1 148 ? 42.804 21.419 40.321 1.00 19.86 113 ALA F CA 1
ATOM 15085 C C . ALA F 1 148 ? 41.639 21.813 41.276 1.00 22.40 113 ALA F C 1
ATOM 15086 O O . ALA F 1 148 ? 40.704 21.014 41.477 1.00 24.72 113 ALA F O 1
ATOM 15088 N N . GLU F 1 149 ? 41.688 23.014 41.842 1.00 25.25 114 GLU F N 1
ATOM 15089 C CA . GLU F 1 149 ? 40.674 23.498 42.804 1.00 29.87 114 GLU F CA 1
ATOM 15090 C C . GLU F 1 149 ? 39.300 23.483 42.130 1.00 27.65 114 GLU F C 1
ATOM 15091 O O . GLU F 1 149 ? 38.343 23.192 42.808 1.00 29.08 114 GLU F O 1
ATOM 15097 N N . ARG F 1 150 ? 39.249 23.717 40.825 1.00 26.72 115 ARG F N 1
ATOM 15098 C CA . ARG F 1 150 ? 37.976 23.818 40.066 1.00 28.37 115 ARG F CA 1
ATOM 15099 C C . ARG F 1 150 ? 37.611 22.508 39.378 1.00 30.91 115 ARG F C 1
ATOM 15100 O O . ARG F 1 150 ? 36.505 22.452 38.819 1.00 28.98 115 ARG F O 1
ATOM 15108 N N . TYR F 1 151 ? 38.437 21.471 39.448 1.00 24.96 116 TYR F N 1
ATOM 15109 C CA . TYR F 1 151 ? 38.232 20.254 38.627 1.00 23.59 116 TYR F CA 1
ATOM 15110 C C . TYR F 1 151 ? 37.210 19.341 39.302 1.00 22.71 116 TYR F C 1
ATOM 15111 O O . TYR F 1 151 ? 37.362 19.007 40.455 1.00 28.15 116 TYR F O 1
ATOM 15120 N N . PRO F 1 152 ? 36.105 18.966 38.614 1.00 22.46 117 PRO F N 1
ATOM 15121 C CA . PRO F 1 152 ? 34.989 18.266 39.254 1.00 22.96 117 PRO F CA 1
ATOM 15122 C C . PRO F 1 152 ? 35.117 16.744 39.363 1.00 32.59 117 PRO F C 1
ATOM 15123 O O . PRO F 1 152 ? 34.169 16.096 39.640 1.00 38.32 117 PRO F O 1
ATOM 15127 N N . ALA F 1 153 ? 36.311 16.208 39.173 1.00 22.86 118 ALA F N 1
ATOM 15128 C CA . ALA F 1 153 ? 36.553 14.761 39.233 1.00 19.59 118 ALA F CA 1
ATOM 15129 C C . ALA F 1 153 ? 37.846 14.544 39.991 1.00 20.27 118 ALA F C 1
ATOM 15130 O O . ALA F 1 153 ? 38.617 15.482 40.203 1.00 22.19 118 ALA F O 1
ATOM 15132 N N . PRO F 1 154 ? 38.132 13.297 40.407 1.00 21.52 119 PRO F N 1
ATOM 15133 C CA . PRO F 1 154 ? 39.407 13.000 41.077 1.00 19.55 119 PRO F CA 1
ATOM 15134 C C . PRO F 1 154 ? 40.608 13.246 40.171 1.00 21.35 119 PRO F C 1
ATOM 15135 O O . PRO F 1 154 ? 40.529 13.021 38.977 1.00 18.61 119 PRO F O 1
ATOM 15139 N N . ILE F 1 155 ? 41.677 13.729 40.777 1.00 17.19 120 ILE F N 1
ATOM 15140 C CA . ILE F 1 155 ? 43.040 13.718 40.210 1.00 17.08 120 ILE F CA 1
ATOM 15141 C C . ILE F 1 155 ? 43.904 12.893 41.157 1.00 16.38 120 ILE F C 1
ATOM 15142 O O . ILE F 1 155 ? 44.077 13.286 42.287 1.00 16.91 120 ILE F O 1
ATOM 15147 N N . TRP F 1 156 ? 44.468 11.818 40.632 1.00 15.32 121 TRP F N 1
ATOM 15148 C CA . TRP F 1 156 ? 45.360 10.868 41.344 1.00 13.58 121 TRP F CA 1
ATOM 15149 C C . TRP F 1 156 ? 46.718 10.933 40.668 1.00 19.26 121 TRP F C 1
ATOM 15150 O O . TRP F 1 156 ? 46.750 10.730 39.442 1.00 16.02 121 TRP F O 1
ATOM 15161 N N . VAL F 1 157 ? 47.797 11.238 41.416 1.00 14.34 122 VAL F N 1
ATOM 15162 C CA . VAL F 1 157 ? 49.134 11.363 40.812 1.00 13.46 122 VAL F CA 1
ATOM 15163 C C . VAL F 1 157 ? 49.814 10.005 40.976 1.00 14.51 122 VAL F C 1
ATOM 15164 O O . VAL F 1 157 ? 49.773 9.464 42.109 1.00 14.29 122 VAL F O 1
ATOM 15168 N N . ALA F 1 158 ? 50.321 9.436 39.880 1.00 12.83 123 ALA F N 1
ATOM 15169 C CA . ALA F 1 158 ? 50.605 7.977 39.801 1.00 13.42 123 ALA F CA 1
ATOM 15170 C C . ALA F 1 158 ? 51.976 7.641 40.419 1.00 14.10 123 ALA F C 1
ATOM 15171 O O . ALA F 1 158 ? 52.796 7.027 39.767 1.00 14.55 123 ALA F O 1
ATOM 15173 N N . MET F 1 159 ? 52.178 8.046 41.671 1.00 15.54 124 MET F N 1
ATOM 15174 C CA . MET F 1 159 ? 53.334 7.669 42.497 1.00 15.97 124 MET F CA 1
ATOM 15175 C C . MET F 1 159 ? 52.945 6.365 43.200 1.00 16.27 124 MET F C 1
ATOM 15176 O O . MET F 1 159 ? 52.289 6.368 44.242 1.00 13.14 124 MET F O 1
ATOM 15181 N N . GLU F 1 160 ? 53.371 5.256 42.591 1.00 12.89 125 GLU F N 1
ATOM 15182 C CA . GLU F 1 160 ? 52.880 3.895 42.956 1.00 12.79 125 GLU F CA 1
ATOM 15183 C C . GLU F 1 160 ? 53.825 3.174 43.937 1.00 12.23 125 GLU F C 1
ATOM 15184 O O . GLU F 1 160 ? 53.487 2.015 44.309 1.00 13.85 125 GLU F O 1
ATOM 15190 N N . TYR F 1 161 ? 54.946 3.755 44.368 1.00 10.22 126 TYR F N 1
ATOM 15191 C CA . TYR F 1 161 ? 55.926 2.925 45.114 1.00 12.18 126 TYR F CA 1
ATOM 15192 C C . TYR F 1 161 ? 55.337 2.377 46.424 1.00 12.93 126 TYR F C 1
ATOM 15193 O O . TYR F 1 161 ? 55.770 1.315 46.859 1.00 13.44 126 TYR F O 1
ATOM 15202 N N . ARG F 1 162 ? 54.409 3.098 47.044 1.00 13.16 127 ARG F N 1
ATOM 15203 C CA . ARG F 1 162 ? 53.794 2.661 48.333 1.00 13.57 127 ARG F CA 1
ATOM 15204 C C . ARG F 1 162 ? 53.152 1.286 48.146 1.00 16.32 127 ARG F C 1
ATOM 15205 O O . ARG F 1 162 ? 52.901 0.628 49.172 1.00 15.49 127 ARG F O 1
ATOM 15213 N N . TYR F 1 163 ? 52.841 0.883 46.884 1.00 14.16 128 TYR F N 1
ATOM 15214 C CA . TYR F 1 163 ? 52.155 -0.401 46.629 1.00 12.66 128 TYR F CA 1
ATOM 15215 C C . TYR F 1 163 ? 53.134 -1.515 46.290 1.00 15.99 128 TYR F C 1
ATOM 15216 O O . TYR F 1 163 ? 52.657 -2.651 46.148 1.00 15.58 128 TYR F O 1
ATOM 15225 N N . MET F 1 164 ? 54.446 -1.246 46.220 1.00 14.12 129 MET F N 1
ATOM 15226 C CA . MET F 1 164 ? 55.402 -2.362 46.018 1.00 13.31 129 MET F CA 1
ATOM 15227 C C . MET F 1 164 ? 55.309 -3.209 47.291 1.00 16.32 129 MET F C 1
ATOM 15228 O O . MET F 1 164 ? 55.458 -2.664 48.392 1.00 13.82 129 MET F O 1
ATOM 15233 N N . PRO F 1 165 ? 55.075 -4.540 47.209 1.00 17.16 130 PRO F N 1
ATOM 15234 C CA . PRO F 1 165 ? 54.893 -5.349 48.419 1.00 15.14 130 PRO F CA 1
ATOM 15235 C C . PRO F 1 165 ? 55.866 -5.124 49.582 1.00 13.66 130 PRO F C 1
ATOM 15236 O O . PRO F 1 165 ? 55.418 -4.918 50.698 1.00 13.77 130 PRO F O 1
ATOM 15240 N N . PRO F 1 166 ? 57.195 -5.077 49.420 1.00 15.35 131 PRO F N 1
ATOM 15241 C CA . PRO F 1 166 ? 58.086 -4.766 50.561 1.00 13.43 131 PRO F CA 1
ATOM 15242 C C . PRO F 1 166 ? 57.896 -3.354 51.144 1.00 14.70 131 PRO F C 1
ATOM 15243 O O . PRO F 1 166 ? 57.958 -3.162 52.332 1.00 13.91 131 PRO F O 1
ATOM 15247 N N . ILE F 1 167 ? 57.597 -2.381 50.301 1.00 12.19 132 ILE F N 1
ATOM 15248 C CA . ILE F 1 167 ? 57.352 -0.993 50.813 1.00 11.90 132 ILE F CA 1
ATOM 15249 C C . ILE F 1 167 ? 56.019 -0.930 51.538 1.00 12.52 132 ILE F C 1
ATOM 15250 O O . ILE F 1 167 ? 55.942 -0.348 52.611 1.00 13.28 132 ILE F O 1
ATOM 15255 N N . ALA F 1 168 ? 54.966 -1.530 50.956 1.00 14.36 133 ALA F N 1
ATOM 15256 C CA . ALA F 1 168 ? 53.654 -1.590 51.603 1.00 16.33 133 ALA F CA 1
ATOM 15257 C C . ALA F 1 168 ? 53.801 -2.231 52.995 1.00 15.34 133 ALA F C 1
ATOM 15258 O O . ALA F 1 168 ? 53.097 -1.772 53.968 1.00 15.51 133 ALA F O 1
ATOM 15260 N N . ALA F 1 169 ? 54.614 -3.293 53.107 1.00 12.80 134 ALA F N 1
ATOM 15261 C CA . ALA F 1 169 ? 54.801 -3.977 54.418 1.00 13.02 134 ALA F CA 1
ATOM 15262 C C . ALA F 1 169 ? 55.479 -2.997 55.414 1.00 15.06 134 ALA F C 1
ATOM 15263 O O . ALA F 1 169 ? 55.048 -2.870 56.557 1.00 15.44 134 ALA F O 1
ATOM 15265 N N . LEU F 1 170 ? 56.525 -2.288 54.967 1.00 14.88 135 LEU F N 1
ATOM 15266 C CA . LEU F 1 170 ? 57.200 -1.283 55.836 1.00 12.86 135 LEU F CA 1
ATOM 15267 C C . LEU F 1 170 ? 56.212 -0.192 56.221 1.00 14.64 135 LEU F C 1
ATOM 15268 O O . LEU F 1 170 ? 56.160 0.192 57.375 1.00 15.77 135 LEU F O 1
ATOM 15273 N N . LEU F 1 171 ? 55.418 0.303 55.273 1.00 12.51 136 LEU F N 1
ATOM 15274 C CA . LEU F 1 171 ? 54.439 1.370 55.657 1.00 11.86 136 LEU F CA 1
ATOM 15275 C C . LEU F 1 171 ? 53.474 0.865 56.726 1.00 14.29 136 LEU F C 1
ATOM 15276 O O . LEU F 1 171 ? 53.052 1.666 57.654 1.00 17.54 136 LEU F O 1
ATOM 15281 N N . ALA F 1 172 ? 52.990 -0.350 56.563 1.00 14.87 137 ALA F N 1
ATOM 15282 C CA . ALA F 1 172 ? 51.959 -0.870 57.481 1.00 15.38 137 ALA F CA 1
ATOM 15283 C C . ALA F 1 172 ? 52.541 -1.106 58.871 1.00 18.36 137 ALA F C 1
ATOM 15284 O O . ALA F 1 172 ? 51.775 -0.945 59.856 1.00 17.97 137 ALA F O 1
ATOM 15286 N N . ARG F 1 173 ? 53.813 -1.466 58.962 1.00 14.38 138 ARG F N 1
ATOM 15287 C CA . ARG F 1 173 ? 54.386 -1.942 60.241 1.00 16.15 138 ARG F CA 1
ATOM 15288 C C . ARG F 1 173 ? 55.263 -0.893 60.917 1.00 16.05 138 ARG F C 1
ATOM 15289 O O . ARG F 1 173 ? 55.635 -1.141 62.070 1.00 16.22 138 ARG F O 1
ATOM 15297 N N . ALA F 1 174 ? 55.649 0.159 60.224 1.00 15.15 139 ALA F N 1
ATOM 15298 C CA . ALA F 1 174 ? 56.684 1.094 60.709 1.00 18.80 139 ALA F CA 1
ATOM 15299 C C . ALA F 1 174 ? 56.300 1.714 62.058 1.00 21.42 139 ALA F C 1
ATOM 15300 O O . ALA F 1 174 ? 57.226 1.778 62.936 1.00 16.69 139 ALA F O 1
ATOM 15302 N N . GLU F 1 175 ? 55.058 2.195 62.242 1.00 17.45 140 GLU F N 1
ATOM 15303 C CA . GLU F 1 175 ? 54.704 2.855 63.515 1.00 21.79 140 GLU F CA 1
ATOM 15304 C C . GLU F 1 175 ? 54.881 1.853 64.663 1.00 19.17 140 GLU F C 1
ATOM 15305 O O . GLU F 1 175 ? 55.420 2.245 65.734 1.00 18.53 140 GLU F O 1
ATOM 15311 N N . ALA F 1 176 ? 54.424 0.611 64.496 1.00 18.18 141 ALA F N 1
ATOM 15312 C CA . ALA F 1 176 ? 54.479 -0.373 65.606 1.00 19.39 141 ALA F CA 1
ATOM 15313 C C . ALA F 1 176 ? 55.946 -0.752 65.890 1.00 19.23 141 ALA F C 1
ATOM 15314 O O . ALA F 1 176 ? 56.366 -0.845 67.020 1.00 18.49 141 ALA F O 1
ATOM 15316 N N . VAL F 1 177 ? 56.745 -0.910 64.869 1.00 14.48 142 VAL F N 1
ATOM 15317 C CA . VAL F 1 177 ? 58.147 -1.368 65.067 1.00 13.98 142 VAL F CA 1
ATOM 15318 C C . VAL F 1 177 ? 58.958 -0.235 65.714 1.00 15.43 142 VAL F C 1
ATOM 15319 O O . VAL F 1 177 ? 59.767 -0.512 66.618 1.00 16.09 142 VAL F O 1
ATOM 15323 N N . THR F 1 178 ? 58.774 0.991 65.248 1.00 13.54 143 THR F N 1
ATOM 15324 C CA . THR F 1 178 ? 59.636 2.136 65.660 1.00 15.24 143 THR F CA 1
ATOM 15325 C C . THR F 1 178 ? 59.125 2.750 66.971 1.00 17.20 143 THR F C 1
ATOM 15326 O O . THR F 1 178 ? 59.894 3.437 67.632 1.00 16.35 143 THR F O 1
ATOM 15330 N N . GLY F 1 179 ? 57.826 2.611 67.292 1.00 16.74 144 GLY F N 1
ATOM 15331 C CA . GLY F 1 179 ? 57.215 3.416 68.378 1.00 17.68 144 GLY F CA 1
ATOM 15332 C C . GLY F 1 179 ? 57.207 4.905 68.054 1.00 22.03 144 GLY F C 1
ATOM 15333 O O . GLY F 1 179 ? 57.190 5.709 68.963 1.00 24.14 144 GLY F O 1
ATOM 15334 N N . GLY F 1 180 ? 57.161 5.269 66.767 1.00 16.93 145 GLY F N 1
ATOM 15335 C CA . GLY F 1 180 ? 57.211 6.676 66.353 1.00 19.32 145 GLY F CA 1
ATOM 15336 C C . GLY F 1 180 ? 58.450 6.873 65.500 1.00 20.33 145 GLY F C 1
ATOM 15337 O O . GLY F 1 180 ? 59.550 6.565 65.960 1.00 15.86 145 GLY F O 1
ATOM 15338 N N . ILE F 1 181 ? 58.252 7.295 64.256 1.00 16.23 146 ILE F N 1
ATOM 15339 C CA . ILE F 1 181 ? 59.393 7.395 63.302 1.00 15.52 146 ILE F CA 1
ATOM 15340 C C . ILE F 1 181 ? 60.128 8.722 63.553 1.00 17.47 146 ILE F C 1
ATOM 15341 O O . ILE F 1 181 ? 59.575 9.788 63.287 1.00 18.77 146 ILE F O 1
ATOM 15346 N N . LYS F 1 182 ? 61.395 8.635 63.997 1.00 15.52 147 LYS F N 1
ATOM 15347 C CA . LYS F 1 182 ? 62.269 9.808 64.217 1.00 15.10 147 LYS F CA 1
ATOM 15348 C C . LYS F 1 182 ? 63.115 10.092 62.972 1.00 16.04 147 LYS F C 1
ATOM 15349 O O . LYS F 1 182 ? 63.377 11.314 62.681 1.00 15.29 147 LYS F O 1
ATOM 15355 N N . MET F 1 183 ? 63.496 9.042 62.263 1.00 13.90 148 MET F N 1
ATOM 15356 C CA . MET F 1 183 ? 64.405 9.149 61.110 1.00 15.99 148 MET F CA 1
ATOM 15357 C C . MET F 1 183 ? 63.858 8.238 60.013 1.00 16.03 148 MET F C 1
ATOM 15358 O O . MET F 1 183 ? 63.508 7.075 60.311 1.00 15.22 148 MET F O 1
ATOM 15363 N N . LEU F 1 184 ? 63.904 8.725 58.787 1.00 13.19 149 LEU F N 1
ATOM 15364 C CA . LEU F 1 184 ? 63.536 7.899 57.636 1.00 11.63 149 LEU F CA 1
ATOM 15365 C C . LEU F 1 184 ? 64.616 8.091 56.562 1.00 13.21 149 LEU F C 1
ATOM 15366 O O . LEU F 1 184 ? 64.767 9.211 56.064 1.00 13.52 149 LEU F O 1
ATOM 15371 N N . SER F 1 185 ? 65.268 7.012 56.200 1.00 11.15 150 SER F N 1
ATOM 15372 C CA . SER F 1 185 ? 66.325 7.037 55.176 1.00 15.06 150 SER F CA 1
ATOM 15373 C C . SER F 1 185 ? 65.884 6.249 53.926 1.00 13.36 150 SER F C 1
ATOM 15374 O O . SER F 1 185 ? 65.438 5.120 54.065 1.00 13.07 150 SER F O 1
ATOM 15377 N N . LEU F 1 186 ? 66.121 6.822 52.753 1.00 12.47 151 LEU F N 1
ATOM 15378 C CA . LEU F 1 186 ? 65.745 6.174 51.472 1.00 11.12 151 LEU F CA 1
ATOM 15379 C C . LEU F 1 186 ? 66.953 6.203 50.533 1.00 13.65 151 LEU F C 1
ATOM 15380 O O . LEU F 1 186 ? 67.600 7.279 50.421 1.00 17.27 151 LEU F O 1
ATOM 15385 N N . ARG F 1 187 ? 67.281 5.063 49.929 1.00 12.74 152 ARG F N 1
ATOM 15386 C CA . ARG F 1 187 ? 68.463 4.978 49.043 1.00 14.62 152 ARG F CA 1
ATOM 15387 C C . ARG F 1 187 ? 68.036 4.325 47.725 1.00 13.56 152 ARG F C 1
ATOM 15388 O O . ARG F 1 187 ? 67.437 3.257 47.762 1.00 15.46 152 ARG F O 1
ATOM 15396 N N . GLU F 1 188 ? 68.305 5.006 46.625 1.00 14.43 153 GLU F N 1
ATOM 15397 C CA . GLU F 1 188 ? 68.066 4.444 45.287 1.00 16.98 153 GLU F CA 1
ATOM 15398 C C . GLU F 1 188 ? 69.420 4.298 44.562 1.00 12.25 153 GLU F C 1
ATOM 15399 O O . GLU F 1 188 ? 70.072 5.307 44.367 1.00 13.54 153 GLU F O 1
ATOM 15405 N N . HIS F 1 189 ? 69.806 3.065 44.310 1.00 12.40 154 HIS F N 1
ATOM 15406 C CA . HIS F 1 189 ? 71.065 2.716 43.613 1.00 14.83 154 HIS F CA 1
ATOM 15407 C C . HIS F 1 189 ? 70.690 1.944 42.355 1.00 14.58 154 HIS F C 1
ATOM 15408 O O . HIS F 1 189 ? 70.137 0.859 42.462 1.00 17.12 154 HIS F O 1
ATOM 15415 N N . ARG F 1 190 ? 70.899 2.555 41.209 1.00 14.26 155 ARG F N 1
ATOM 15416 C CA . ARG F 1 190 ? 70.442 1.928 39.971 1.00 14.99 155 ARG F CA 1
ATOM 15417 C C . ARG F 1 190 ? 71.273 2.376 38.774 1.00 14.79 155 ARG F C 1
ATOM 15418 O O . ARG F 1 190 ? 72.268 3.104 38.946 1.00 14.59 155 ARG F O 1
ATOM 15426 N N . PHE F 1 191 ? 70.894 1.843 37.627 1.00 18.67 156 PHE F N 1
ATOM 15427 C CA . PHE F 1 191 ? 71.519 2.095 36.317 1.00 16.01 156 PHE F CA 1
ATOM 15428 C C . PHE F 1 191 ? 70.970 3.379 35.699 1.00 16.77 156 PHE F C 1
ATOM 15429 O O . PHE F 1 191 ? 69.948 3.950 36.124 1.00 15.49 156 PHE F O 1
ATOM 15437 N N . PRO F 1 192 ? 71.705 3.925 34.715 1.00 14.83 157 PRO F N 1
ATOM 15438 C CA . PRO F 1 192 ? 71.342 5.207 34.155 1.00 15.51 157 PRO F CA 1
ATOM 15439 C C . PRO F 1 192 ? 69.954 5.228 33.513 1.00 14.68 157 PRO F C 1
ATOM 15440 O O . PRO F 1 192 ? 69.392 4.223 33.118 1.00 17.34 157 PRO F O 1
ATOM 15444 N N . PHE F 1 193 ? 69.384 6.422 33.454 1.00 13.61 158 PHE F N 1
ATOM 15445 C CA . PHE F 1 193 ? 68.102 6.625 32.742 1.00 14.75 158 PHE F CA 1
ATOM 15446 C C . PHE F 1 193 ? 68.175 5.962 31.376 1.00 20.43 158 PHE F C 1
ATOM 15447 O O . PHE F 1 193 ? 69.172 6.067 30.651 1.00 16.68 158 PHE F O 1
ATOM 15455 N N . LEU F 1 194 ? 67.093 5.268 31.045 1.00 17.60 159 LEU F N 1
ATOM 15456 C CA . LEU F 1 194 ? 66.973 4.543 29.777 1.00 18.88 159 LEU F CA 1
ATOM 15457 C C . LEU F 1 194 ? 66.748 5.559 28.643 1.00 18.24 159 LEU F C 1
ATOM 15458 O O . LEU F 1 194 ? 66.349 6.726 28.885 1.00 17.05 159 LEU F O 1
ATOM 15463 N N . GLU F 1 195 ? 66.959 5.121 27.430 1.00 20.18 160 GLU F N 1
ATOM 15464 C CA . GLU F 1 195 ? 66.678 5.961 26.243 1.00 18.02 160 GLU F CA 1
ATOM 15465 C C . GLU F 1 195 ? 65.171 6.002 26.047 1.00 18.17 160 GLU F C 1
ATOM 15466 O O . GLU F 1 195 ? 64.489 4.990 26.237 1.00 22.55 160 GLU F O 1
ATOM 15472 N N . LYS F 1 196 ? 64.662 7.158 25.698 1.00 19.91 161 LYS F N 1
ATOM 15473 C CA . LYS F 1 196 ? 63.212 7.346 25.538 1.00 18.57 161 LYS F CA 1
ATOM 15474 C C . LYS F 1 196 ? 62.853 7.875 24.156 1.00 25.27 161 LYS F C 1
ATOM 15475 O O . LYS F 1 196 ? 63.729 8.176 23.348 1.00 20.49 161 LYS F O 1
ATOM 15481 N N . VAL F 1 197 ? 61.569 7.951 23.884 1.00 19.09 162 VAL F N 1
ATOM 15482 C CA . VAL F 1 197 ? 61.098 8.466 22.552 1.00 18.26 162 VAL F CA 1
ATOM 15483 C C . VAL F 1 197 ? 61.479 9.952 22.446 1.00 18.06 162 VAL F C 1
ATOM 15484 O O . VAL F 1 197 ? 61.130 10.744 23.323 1.00 19.83 162 VAL F O 1
ATOM 15488 N N . GLY F 1 198 ? 62.169 10.307 21.355 1.00 21.25 163 GLY F N 1
ATOM 15489 C CA . GLY F 1 198 ? 62.668 11.673 21.126 1.00 22.11 163 GLY F CA 1
ATOM 15490 C C . GLY F 1 198 ? 63.740 12.085 22.137 1.00 23.64 163 GLY F C 1
ATOM 15491 O O . GLY F 1 198 ? 63.968 13.286 22.300 1.00 25.98 163 GLY F O 1
ATOM 15492 N N . ASP F 1 199 ? 64.350 11.132 22.837 1.00 21.47 164 ASP F N 1
ATOM 15493 C CA . ASP F 1 199 ? 65.418 11.406 23.823 1.00 20.13 164 ASP F CA 1
ATOM 15494 C C . ASP F 1 199 ? 64.933 12.421 24.871 1.00 19.05 164 ASP F C 1
ATOM 15495 O O . ASP F 1 199 ? 65.750 13.178 25.345 1.00 17.98 164 ASP F O 1
ATOM 15500 N N . TRP F 1 200 ? 63.664 12.432 25.237 1.00 16.74 165 TRP F N 1
ATOM 15501 C CA . TRP F 1 200 ? 63.140 13.541 26.050 1.00 18.51 165 TRP F CA 1
ATOM 15502 C C . TRP F 1 200 ? 63.760 13.600 27.438 1.00 17.50 165 TRP F C 1
ATOM 15503 O O . TRP F 1 200 ? 63.828 14.729 27.974 1.00 16.49 165 TRP F O 1
ATOM 15514 N N . ASN F 1 201 ? 64.197 12.470 28.010 1.00 15.30 166 ASN F N 1
ATOM 15515 C CA . ASN F 1 201 ? 64.539 12.455 29.462 1.00 18.96 166 ASN F CA 1
ATOM 15516 C C . ASN F 1 201 ? 66.008 12.833 29.670 1.00 20.35 166 ASN F C 1
ATOM 15517 O O . ASN F 1 201 ? 66.521 12.615 30.772 1.00 17.77 166 ASN F O 1
ATOM 15522 N N . ARG F 1 202 ? 66.661 13.428 28.675 1.00 22.03 167 ARG F N 1
ATOM 15523 C CA . ARG F 1 202 ? 68.086 13.827 28.809 1.00 21.40 167 ARG F CA 1
ATOM 15524 C C . ARG F 1 202 ? 68.266 15.312 29.210 1.00 18.33 167 ARG F C 1
ATOM 15525 O O . ARG F 1 202 ? 69.445 15.779 29.355 1.00 20.57 167 ARG F O 1
ATOM 15533 N N . PHE F 1 203 ? 67.182 16.089 29.389 1.00 16.97 168 PHE F N 1
ATOM 15534 C CA . PHE F 1 203 ? 67.342 17.544 29.626 1.00 21.53 168 PHE F CA 1
ATOM 15535 C C . PHE F 1 203 ? 66.399 17.919 30.777 1.00 16.69 168 PHE F C 1
ATOM 15536 O O . PHE F 1 203 ? 65.227 17.510 30.741 1.00 16.07 168 PHE F O 1
ATOM 15544 N N . ASN F 1 204 ? 66.886 18.767 31.661 1.00 15.51 169 ASN F N 1
ATOM 15545 C CA . ASN F 1 204 ? 66.123 19.302 32.821 1.00 17.65 169 ASN F CA 1
ATOM 15546 C C . ASN F 1 204 ? 64.889 20.068 32.347 1.00 20.14 169 ASN F C 1
ATOM 15547 O O . ASN F 1 204 ? 63.882 19.961 32.992 1.00 17.70 169 ASN F O 1
ATOM 15552 N N . VAL F 1 205 ? 64.953 20.783 31.233 1.00 18.12 170 VAL F N 1
ATOM 15553 C CA . VAL F 1 205 ? 63.739 21.540 30.805 1.00 17.56 170 VAL F CA 1
ATOM 15554 C C . VAL F 1 205 ? 62.590 20.549 30.531 1.00 17.71 170 VAL F C 1
ATOM 15555 O O . VAL F 1 205 ? 61.451 20.923 30.691 1.00 18.47 170 VAL F O 1
ATOM 15559 N N . ASN F 1 206 ? 62.891 19.320 30.112 1.00 16.90 171 ASN F N 1
ATOM 15560 C CA . ASN F 1 206 ? 61.880 18.300 29.736 1.00 17.33 171 ASN F CA 1
ATOM 15561 C C . ASN F 1 206 ? 61.484 17.501 30.974 1.00 16.42 171 ASN F C 1
ATOM 15562 O O . ASN F 1 206 ? 60.349 17.055 31.013 1.00 18.18 171 ASN F O 1
ATOM 15567 N N . THR F 1 207 ? 62.407 17.293 31.914 1.00 15.02 172 THR F N 1
ATOM 15568 C CA . THR F 1 207 ? 62.193 16.353 33.027 1.00 16.06 172 THR F CA 1
ATOM 15569 C C . THR F 1 207 ? 61.747 17.053 34.312 1.00 14.31 172 THR F C 1
ATOM 15570 O O . THR F 1 207 ? 61.132 16.355 35.152 1.00 14.96 172 THR F O 1
ATOM 15574 N N . GLY F 1 208 ? 62.019 18.349 34.453 1.00 15.65 173 GLY F N 1
ATOM 15575 C CA . GLY F 1 208 ? 61.888 19.059 35.735 1.00 15.20 173 GLY F CA 1
ATOM 15576 C C . GLY F 1 208 ? 63.110 18.901 36.592 1.00 15.05 173 GLY F C 1
ATOM 15577 O O . GLY F 1 208 ? 63.155 19.542 37.603 1.00 15.72 173 GLY F O 1
ATOM 15578 N N . GLY F 1 209 ? 64.096 18.153 36.153 1.00 15.76 174 GLY F N 1
ATOM 15579 C CA . GLY F 1 209 ? 65.336 17.856 36.900 1.00 15.62 174 GLY F CA 1
ATOM 15580 C C . GLY F 1 209 ? 65.230 16.483 37.577 1.00 14.92 174 GLY F C 1
ATOM 15581 O O . GLY F 1 209 ? 64.121 16.015 37.839 1.00 14.67 174 GLY F O 1
ATOM 15582 N N . THR F 1 210 ? 66.355 15.836 37.856 1.00 14.41 175 THR F N 1
ATOM 15583 C CA . THR F 1 210 ? 66.402 14.436 38.332 1.00 13.52 175 THR F CA 1
ATOM 15584 C C . THR F 1 210 ? 65.714 14.276 39.702 1.00 14.79 175 THR F C 1
ATOM 15585 O O . THR F 1 210 ? 65.064 13.271 39.897 1.00 15.12 175 THR F O 1
ATOM 15589 N N . PHE F 1 211 ? 65.829 15.225 40.618 1.00 11.93 176 PHE F N 1
ATOM 15590 C CA . PHE F 1 211 ? 65.129 15.061 41.913 1.00 15.11 176 PHE F CA 1
ATOM 15591 C C . PHE F 1 211 ? 63.608 15.167 41.742 1.00 16.65 176 PHE F C 1
ATOM 15592 O O . PHE F 1 211 ? 62.878 14.517 42.498 1.00 17.73 176 PHE F O 1
ATOM 15600 N N . VAL F 1 212 ? 63.143 15.895 40.744 1.00 15.89 177 VAL F N 1
ATOM 15601 C CA . VAL F 1 212 ? 61.706 15.955 40.400 1.00 16.37 177 VAL F CA 1
ATOM 15602 C C . VAL F 1 212 ? 61.281 14.644 39.684 1.00 13.91 177 VAL F C 1
ATOM 15603 O O . VAL F 1 212 ? 60.300 14.040 40.097 1.00 15.96 177 VAL F O 1
ATOM 15607 N N . GLU F 1 213 ? 61.967 14.279 38.600 1.00 14.24 178 GLU F N 1
ATOM 15608 C CA . GLU F 1 213 ? 61.661 13.125 37.708 1.00 15.84 178 GLU F CA 1
ATOM 15609 C C . GLU F 1 213 ? 61.727 11.815 38.487 1.00 20.46 178 GLU F C 1
ATOM 15610 O O . GLU F 1 213 ? 60.826 11.024 38.389 1.00 19.89 178 GLU F O 1
ATOM 15616 N N . LYS F 1 214 ? 62.820 11.554 39.192 1.00 16.62 179 LYS F N 1
ATOM 15617 C CA . LYS F 1 214 ? 63.090 10.215 39.730 1.00 16.89 179 LYS F CA 1
ATOM 15618 C C . LYS F 1 214 ? 62.712 10.202 41.224 1.00 18.46 179 LYS F C 1
ATOM 15619 O O . LYS F 1 214 ? 62.333 9.147 41.739 1.00 16.88 179 LYS F O 1
ATOM 15625 N N . CYS F 1 215 ? 62.897 11.308 41.940 1.00 12.91 180 CYS F N 1
ATOM 15626 C CA . CYS F 1 215 ? 62.866 11.261 43.422 1.00 13.18 180 CYS F CA 1
ATOM 15627 C C . CYS F 1 215 ? 61.566 11.816 44.012 1.00 14.08 180 CYS F C 1
ATOM 15628 O O . CYS F 1 215 ? 61.385 11.666 45.219 1.00 14.22 180 CYS F O 1
ATOM 15631 N N . CYS F 1 216 ? 60.609 12.261 43.191 1.00 14.26 181 CYS F N 1
ATOM 15632 C CA . CYS F 1 216 ? 59.287 12.627 43.694 1.00 11.99 181 CYS F CA 1
ATOM 15633 C C . CYS F 1 216 ? 58.743 11.450 44.502 1.00 13.91 181 CYS F C 1
ATOM 15634 O O . CYS F 1 216 ? 58.188 11.682 45.567 1.00 13.97 181 CYS F O 1
ATOM 15637 N N . HIS F 1 217 ? 58.906 10.233 44.006 1.00 12.35 182 HIS F N 1
ATOM 15638 C CA . HIS F 1 217 ? 58.413 9.000 44.661 1.00 12.59 182 HIS F CA 1
ATOM 15639 C C . HIS F 1 217 ? 58.877 9.003 46.133 1.00 13.93 182 HIS F C 1
ATOM 15640 O O . HIS F 1 217 ? 58.103 8.700 47.031 1.00 12.90 182 HIS F O 1
ATOM 15647 N N . PHE F 1 218 ? 60.159 9.270 46.362 1.00 13.81 183 PHE F N 1
ATOM 15648 C CA . PHE F 1 218 ? 60.756 9.215 47.719 1.00 12.78 183 PHE F CA 1
ATOM 15649 C C . PHE F 1 218 ? 60.320 10.384 48.613 1.00 13.05 183 PHE F C 1
ATOM 15650 O O . PHE F 1 218 ? 60.020 10.145 49.817 1.00 13.30 183 PHE F O 1
ATOM 15658 N N . PHE F 1 219 ? 60.212 11.598 48.067 1.00 12.87 184 PHE F N 1
ATOM 15659 C CA . PHE F 1 219 ? 59.705 12.764 48.839 1.00 12.53 184 PHE F CA 1
ATOM 15660 C C . PHE F 1 219 ? 58.259 12.471 49.273 1.00 14.21 184 PHE F C 1
ATOM 15661 O O . PHE F 1 219 ? 57.899 12.738 50.427 1.00 12.98 184 PHE F O 1
ATOM 15669 N N . ASP F 1 220 ? 57.455 11.873 48.376 1.00 14.03 185 ASP F N 1
ATOM 15670 C CA . ASP F 1 220 ? 56.069 11.541 48.684 1.00 14.01 185 ASP F CA 1
ATOM 15671 C C . ASP F 1 220 ? 56.076 10.474 49.804 1.00 15.96 185 ASP F C 1
ATOM 15672 O O . ASP F 1 220 ? 55.313 10.593 50.741 1.00 14.68 185 ASP F O 1
ATOM 15677 N N . LEU F 1 221 ? 56.974 9.483 49.743 1.00 13.33 186 LEU F N 1
ATOM 15678 C CA . LEU F 1 221 ? 57.003 8.455 50.808 1.00 14.69 186 LEU F CA 1
ATOM 15679 C C . LEU F 1 221 ? 57.360 9.110 52.140 1.00 12.51 186 LEU F C 1
ATOM 15680 O O . LEU F 1 221 ? 56.817 8.671 53.173 1.00 12.42 186 LEU F O 1
ATOM 15685 N N . MET F 1 222 ? 58.209 10.133 52.113 1.00 13.02 187 MET F N 1
ATOM 15686 C CA . MET F 1 222 ? 58.564 10.807 53.371 1.00 12.85 187 MET F CA 1
ATOM 15687 C C . MET F 1 222 ? 57.268 11.386 53.962 1.00 12.80 187 MET F C 1
ATOM 15688 O O . MET F 1 222 ? 56.990 11.168 55.146 1.00 13.39 187 MET F O 1
ATOM 15693 N N . ARG F 1 223 ? 56.506 12.118 53.178 1.00 16.90 188 ARG F N 1
ATOM 15694 C CA . ARG F 1 223 ? 55.278 12.777 53.691 1.00 17.94 188 ARG F CA 1
ATOM 15695 C C . ARG F 1 223 ? 54.269 11.701 54.156 1.00 18.08 188 ARG F C 1
ATOM 15696 O O . ARG F 1 223 ? 53.558 11.919 55.159 1.00 18.71 188 ARG F O 1
ATOM 15704 N N . LEU F 1 224 ? 54.184 10.575 53.456 1.00 15.09 189 LEU F N 1
ATOM 15705 C CA . LEU F 1 224 ? 53.213 9.503 53.787 1.00 15.97 189 LEU F CA 1
ATOM 15706 C C . LEU F 1 224 ? 53.555 8.896 55.138 1.00 21.30 189 LEU F C 1
ATOM 15707 O O . LEU F 1 224 ? 52.635 8.733 55.952 1.00 19.22 189 LEU F O 1
ATOM 15712 N N . VAL F 1 225 ? 54.813 8.522 55.324 1.00 16.79 190 VAL F N 1
ATOM 15713 C CA . VAL F 1 225 ? 55.335 7.843 56.546 1.00 17.68 190 VAL F CA 1
ATOM 15714 C C . VAL F 1 225 ? 55.299 8.801 57.746 1.00 19.37 190 VAL F C 1
ATOM 15715 O O . VAL F 1 225 ? 54.940 8.366 58.827 1.00 21.30 190 VAL F O 1
ATOM 15719 N N . LEU F 1 226 ? 55.714 10.047 57.555 1.00 13.89 191 LEU F N 1
ATOM 15720 C CA . LEU F 1 226 ? 55.916 10.985 58.693 1.00 16.07 191 LEU F CA 1
ATOM 15721 C C . LEU F 1 226 ? 54.624 11.758 58.983 1.00 18.28 191 LEU F C 1
ATOM 15722 O O . LEU F 1 226 ? 54.513 12.285 60.086 1.00 19.89 191 LEU F O 1
ATOM 15727 N N . ARG F 1 227 ? 53.671 11.783 58.042 1.00 20.03 192 ARG F N 1
ATOM 15728 C CA . ARG F 1 227 ? 52.316 12.409 58.216 1.00 23.82 192 ARG F CA 1
ATOM 15729 C C . ARG F 1 227 ? 52.470 13.904 58.533 1.00 24.43 192 ARG F C 1
ATOM 15730 O O . ARG F 1 227 ? 51.656 14.471 59.319 1.00 26.30 192 ARG F O 1
ATOM 15738 N N . ARG F 1 228 ? 53.502 14.536 57.985 1.00 17.77 193 ARG F N 1
ATOM 15739 C CA . ARG F 1 228 ? 53.814 15.939 58.257 1.00 20.85 193 ARG F CA 1
ATOM 15740 C C . ARG F 1 228 ? 54.424 16.532 56.978 1.00 20.10 193 ARG F C 1
ATOM 15741 O O . ARG F 1 228 ? 54.889 15.790 56.090 1.00 19.64 193 ARG F O 1
ATOM 15749 N N . ASN F 1 229 ? 54.398 17.851 56.902 1.00 19.12 194 ASN F N 1
ATOM 15750 C CA . ASN F 1 229 ? 54.931 18.576 55.726 1.00 17.49 194 ASN F CA 1
ATOM 15751 C C . ASN F 1 229 ? 56.357 18.968 56.031 1.00 22.09 194 ASN F C 1
ATOM 15752 O O . ASN F 1 229 ? 56.722 19.249 57.199 1.00 19.53 194 ASN F O 1
ATOM 15757 N N . PRO F 1 230 ? 57.196 18.980 54.976 1.00 15.96 195 PRO F N 1
ATOM 15758 C CA . PRO F 1 230 ? 58.584 19.420 55.112 1.00 14.76 195 PRO F CA 1
ATOM 15759 C C . PRO F 1 230 ? 58.661 20.941 55.267 1.00 23.37 195 PRO F C 1
ATOM 15760 O O . PRO F 1 230 ? 57.835 21.686 54.741 1.00 20.94 195 PRO F O 1
ATOM 15764 N N . VAL F 1 231 ? 59.650 21.401 56.035 1.00 17.39 196 VAL F N 1
ATOM 15765 C CA . VAL F 1 231 ? 59.919 22.841 56.220 1.00 21.08 196 VAL F CA 1
ATOM 15766 C C . VAL F 1 231 ? 61.275 23.227 55.635 1.00 19.93 196 VAL F C 1
ATOM 15767 O O . VAL F 1 231 ? 61.486 24.453 55.497 1.00 20.14 196 VAL F O 1
ATOM 15771 N N . ARG F 1 232 ? 62.182 22.283 55.370 1.00 17.58 197 ARG F N 1
ATOM 15772 C CA . ARG F 1 232 ? 63.522 22.705 54.940 1.00 19.55 197 ARG F CA 1
ATOM 15773 C C . ARG F 1 232 ? 64.181 21.554 54.198 1.00 16.83 197 ARG F C 1
ATOM 15774 O O . ARG F 1 232 ? 63.954 20.387 54.571 1.00 17.27 197 ARG F O 1
ATOM 15782 N N . VAL F 1 233 ? 64.980 21.893 53.203 1.00 14.57 198 VAL F N 1
ATOM 15783 C CA . VAL F 1 233 ? 65.726 20.924 52.363 1.00 17.97 198 VAL F CA 1
ATOM 15784 C C . VAL F 1 233 ? 67.180 21.385 52.248 1.00 17.45 198 VAL F C 1
ATOM 15785 O O . VAL F 1 233 ? 67.406 22.591 52.008 1.00 19.44 198 VAL F O 1
ATOM 15789 N N . MET F 1 234 ? 68.109 20.460 52.478 1.00 15.93 199 MET F N 1
ATOM 15790 C CA . MET F 1 234 ? 69.545 20.661 52.236 1.00 17.59 199 MET F CA 1
ATOM 15791 C C . MET F 1 234 ? 70.010 19.568 51.291 1.00 16.52 199 MET F C 1
ATOM 15792 O O . MET F 1 234 ? 69.693 18.398 51.566 1.00 16.52 199 MET F O 1
ATOM 15797 N N . ALA F 1 235 ? 70.719 19.912 50.231 1.00 14.98 200 ALA F N 1
ATOM 15798 C CA . ALA F 1 235 ? 71.148 18.891 49.240 1.00 14.72 200 ALA F CA 1
ATOM 15799 C C . ALA F 1 235 ? 72.538 19.178 48.670 1.00 14.09 200 ALA F C 1
ATOM 15800 O O . ALA F 1 235 ? 73.002 20.318 48.663 1.00 14.58 200 ALA F O 1
ATOM 15802 N N . SER F 1 236 ? 73.179 18.085 48.256 1.00 13.16 201 SER F N 1
ATOM 15803 C CA . SER F 1 236 ? 74.412 18.092 47.449 1.00 15.91 201 SER F CA 1
ATOM 15804 C C . SER F 1 236 ? 74.180 17.151 46.273 1.00 14.87 201 SER F C 1
ATOM 15805 O O . SER F 1 236 ? 73.736 16.013 46.500 1.00 16.03 201 SER F O 1
ATOM 15808 N N . ALA F 1 237 ? 74.459 17.581 45.055 1.00 14.45 202 ALA F N 1
ATOM 15809 C CA . ALA F 1 237 ? 74.154 16.746 43.870 1.00 13.27 202 ALA F CA 1
ATOM 15810 C C . ALA F 1 237 ? 74.942 17.262 42.689 1.00 18.84 202 ALA F C 1
ATOM 15811 O O . ALA F 1 237 ? 75.250 18.443 42.672 1.00 17.56 202 ALA F O 1
ATOM 15813 N N . ALA F 1 238 ? 75.225 16.366 41.752 1.00 16.42 203 ALA F N 1
ATOM 15814 C CA . ALA F 1 238 ? 75.949 16.735 40.524 1.00 20.75 203 ALA F CA 1
ATOM 15815 C C . ALA F 1 238 ? 75.576 15.749 39.409 1.00 21.74 203 ALA F C 1
ATOM 15816 O O . ALA F 1 238 ? 74.971 14.720 39.676 1.00 14.95 203 ALA F O 1
ATOM 15818 N N . GLN F 1 239 ? 75.950 16.093 38.190 1.00 18.49 204 GLN F N 1
ATOM 15819 C CA . GLN F 1 239 ? 76.115 15.150 37.062 1.00 17.39 204 GLN F CA 1
ATOM 15820 C C . GLN F 1 239 ? 77.585 14.703 37.044 1.00 24.40 204 GLN F C 1
ATOM 15821 O O . GLN F 1 239 ? 78.428 15.473 36.502 1.00 21.13 204 GLN F O 1
ATOM 15827 N N . SER F 1 240 ? 77.906 13.588 37.711 1.00 19.54 205 SER F N 1
ATOM 15828 C CA . SER F 1 240 ? 79.318 13.164 37.940 1.00 18.21 205 SER F CA 1
ATOM 15829 C C . SER F 1 240 ? 79.791 12.200 36.841 1.00 21.24 205 SER F C 1
ATOM 15830 O O . SER F 1 240 ? 80.969 12.043 36.649 1.00 25.33 205 SER F O 1
ATOM 15833 N N . VAL F 1 241 ? 78.886 11.469 36.214 1.00 18.43 206 VAL F N 1
ATOM 15834 C CA . VAL F 1 241 ? 79.259 10.303 35.364 1.00 16.48 206 VAL F CA 1
ATOM 15835 C C . VAL F 1 241 ? 78.361 10.261 34.118 1.00 27.61 206 VAL F C 1
ATOM 15836 O O . VAL F 1 241 ? 78.890 10.153 32.981 1.00 23.58 206 VAL F O 1
ATOM 15840 N N . ASN F 1 242 ? 77.039 10.256 34.308 1.00 20.66 207 ASN F N 1
ATOM 15841 C CA . ASN F 1 242 ? 76.162 9.716 33.243 1.00 17.36 207 ASN F CA 1
ATOM 15842 C C . ASN F 1 242 ? 75.971 10.780 32.116 1.00 15.24 207 ASN F C 1
ATOM 15843 O O . ASN F 1 242 ? 75.696 11.977 32.425 1.00 17.97 207 ASN F O 1
ATOM 15848 N N . HIS F 1 243 ? 75.888 10.224 30.876 1.00 19.17 208 HIS F N 1
ATOM 15849 C CA . HIS F 1 243 ? 75.388 10.937 29.673 1.00 21.69 208 HIS F CA 1
ATOM 15850 C C . HIS F 1 243 ? 76.275 12.129 29.318 1.00 28.34 208 HIS F C 1
ATOM 15851 O O . HIS F 1 243 ? 75.834 12.896 28.485 1.00 22.55 208 HIS F O 1
ATOM 15858 N N . LEU F 1 244 ? 77.484 12.245 29.903 1.00 22.86 209 LEU F N 1
ATOM 15859 C CA . LEU F 1 244 ? 78.382 13.403 29.668 1.00 25.40 209 LEU F CA 1
ATOM 15860 C C . LEU F 1 244 ? 78.871 13.390 28.204 1.00 21.68 209 LEU F C 1
ATOM 15861 O O . LEU F 1 244 ? 79.351 14.464 27.693 1.00 28.85 209 LEU F O 1
ATOM 15866 N N . ASP F 1 245 ? 78.837 12.209 27.588 1.00 25.49 210 ASP F N 1
ATOM 15867 C CA . ASP F 1 245 ? 79.517 12.018 26.263 1.00 31.66 210 ASP F CA 1
ATOM 15868 C C . ASP F 1 245 ? 78.456 11.962 25.174 1.00 33.27 210 ASP F C 1
ATOM 15869 O O . ASP F 1 245 ? 78.815 11.766 24.012 1.00 29.89 210 ASP F O 1
ATOM 15874 N N . GLU F 1 246 ? 77.214 12.125 25.557 1.00 25.10 211 GLU F N 1
ATOM 15875 C CA . GLU F 1 246 ? 76.089 12.095 24.591 1.00 24.08 211 GLU F CA 1
ATOM 15876 C C . GLU F 1 246 ? 75.997 13.514 23.972 1.00 20.15 211 GLU F C 1
ATOM 15877 O O . GLU F 1 246 ? 76.268 14.519 24.625 1.00 22.73 211 GLU F O 1
ATOM 15883 N N . ARG F 1 247 ? 75.457 13.564 22.770 1.00 26.27 212 ARG F N 1
ATOM 15884 C CA . ARG F 1 247 ? 75.106 14.862 22.164 1.00 24.11 212 ARG F CA 1
ATOM 15885 C C . ARG F 1 247 ? 73.756 14.717 21.435 1.00 19.61 212 ARG F C 1
ATOM 15886 O O . ARG F 1 247 ? 73.554 13.750 20.717 1.00 25.93 212 ARG F O 1
ATOM 15894 N N . TYR F 1 248 ? 72.862 15.659 21.652 1.00 23.35 213 TYR F N 1
ATOM 15895 C CA . TYR F 1 248 ? 71.567 15.756 20.939 1.00 30.55 213 TYR F CA 1
ATOM 15896 C C . TYR F 1 248 ? 71.524 17.128 20.272 1.00 29.10 213 TYR F C 1
ATOM 15897 O O . TYR F 1 248 ? 71.416 18.149 20.966 1.00 30.53 213 TYR F O 1
ATOM 15906 N N . ASP F 1 249 ? 71.751 17.142 18.944 1.00 30.57 214 ASP F N 1
ATOM 15907 C CA . ASP F 1 249 ? 71.806 18.417 18.175 1.00 34.18 214 ASP F CA 1
ATOM 15908 C C . ASP F 1 249 ? 72.925 19.287 18.775 1.00 33.36 214 ASP F C 1
ATOM 15909 O O . ASP F 1 249 ? 72.699 20.558 18.976 1.00 35.22 214 ASP F O 1
ATOM 15914 N N . GLY F 1 250 ? 74.023 18.615 19.182 1.00 33.89 215 GLY F N 1
ATOM 15915 C CA . GLY F 1 250 ? 75.160 19.302 19.796 1.00 30.06 215 GLY F CA 1
ATOM 15916 C C . GLY F 1 250 ? 75.003 19.532 21.299 1.00 30.36 215 GLY F C 1
ATOM 15917 O O . GLY F 1 250 ? 75.994 19.864 21.881 1.00 29.94 215 GLY F O 1
ATOM 15918 N N . LYS F 1 251 ? 73.818 19.386 21.883 1.00 29.58 216 LYS F N 1
ATOM 15919 C CA . LYS F 1 251 ? 73.609 19.714 23.330 1.00 30.41 216 LYS F CA 1
ATOM 15920 C C . LYS F 1 251 ? 74.000 18.520 24.196 1.00 25.91 216 LYS F C 1
ATOM 15921 O O . LYS F 1 251 ? 73.688 17.350 23.825 1.00 25.73 216 LYS F O 1
ATOM 15927 N N . THR F 1 252 ? 74.674 18.808 25.309 1.00 28.28 217 THR F N 1
ATOM 15928 C CA . THR F 1 252 ? 75.078 17.768 26.290 1.00 24.28 217 THR F CA 1
ATOM 15929 C C . THR F 1 252 ? 74.022 17.608 27.403 1.00 16.39 217 THR F C 1
ATOM 15930 O O . THR F 1 252 ? 73.606 18.568 28.038 1.00 19.93 217 THR F O 1
ATOM 15934 N N . PRO F 1 253 ? 73.523 16.396 27.661 1.00 21.39 218 PRO F N 1
ATOM 15935 C CA . PRO F 1 253 ? 72.551 16.223 28.742 1.00 19.73 218 PRO F CA 1
ATOM 15936 C C . PRO F 1 253 ? 73.032 16.873 30.065 1.00 19.44 218 PRO F C 1
ATOM 15937 O O . PRO F 1 253 ? 74.162 16.728 30.490 1.00 20.78 218 PRO F O 1
ATOM 15941 N N . ASP F 1 254 ? 72.060 17.565 30.738 1.00 17.63 219 ASP F N 1
ATOM 15942 C CA . ASP F 1 254 ? 72.366 18.426 31.914 1.00 17.56 219 ASP F CA 1
ATOM 15943 C C . ASP F 1 254 ? 71.749 17.841 33.188 1.00 16.74 219 ASP F C 1
ATOM 15944 O O . ASP F 1 254 ? 71.787 18.534 34.234 1.00 20.56 219 ASP F O 1
ATOM 15949 N N . ILE F 1 255 ? 71.279 16.602 33.113 1.00 19.17 220 ILE F N 1
ATOM 15950 C CA . ILE F 1 255 ? 70.569 15.953 34.249 1.00 17.48 220 ILE F CA 1
ATOM 15951 C C . ILE F 1 255 ? 71.572 15.456 35.318 1.00 15.91 220 ILE F C 1
ATOM 15952 O O . ILE F 1 255 ? 72.632 14.815 35.000 1.00 17.24 220 ILE F O 1
ATOM 15957 N N . LEU F 1 256 ? 71.203 15.710 36.574 1.00 13.46 221 LEU F N 1
ATOM 15958 C CA . LEU F 1 256 ? 71.949 15.194 37.739 1.00 15.38 221 LEU F CA 1
ATOM 15959 C C . LEU F 1 256 ? 71.911 13.659 37.677 1.00 12.77 221 LEU F C 1
ATOM 15960 O O . LEU F 1 256 ? 70.885 13.075 37.244 1.00 14.27 221 LEU F O 1
ATOM 15965 N N . ASP F 1 257 ? 72.964 13.028 38.261 1.00 13.72 222 ASP F N 1
ATOM 15966 C CA . ASP F 1 257 ? 72.974 11.558 38.377 1.00 12.74 222 ASP F CA 1
ATOM 15967 C C . ASP F 1 257 ? 73.202 11.077 39.801 1.00 12.48 222 ASP F C 1
ATOM 15968 O O . ASP F 1 257 ? 73.096 9.868 39.977 1.00 15.31 222 ASP F O 1
ATOM 15973 N N . ASN F 1 258 ? 73.525 11.936 40.766 1.00 11.67 223 ASN F N 1
ATOM 15974 C CA . ASN F 1 258 ? 73.734 11.441 42.149 1.00 11.59 223 ASN F CA 1
ATOM 15975 C C . ASN F 1 258 ? 73.587 12.602 43.105 1.00 16.08 223 ASN F C 1
ATOM 15976 O O . ASN F 1 258 ? 73.840 13.731 42.720 1.00 15.10 223 ASN F O 1
ATOM 15981 N N . GLY F 1 259 ? 73.203 12.292 44.336 1.00 13.42 224 GLY F N 1
ATOM 15982 C CA . GLY F 1 259 ? 73.238 13.270 45.405 1.00 12.60 224 GLY F CA 1
ATOM 15983 C C . GLY F 1 259 ? 72.552 12.778 46.661 1.00 11.33 224 GLY F C 1
ATOM 15984 O O . GLY F 1 259 ? 72.130 11.610 46.744 1.00 11.60 224 GLY F O 1
ATOM 15985 N N . TYR F 1 260 ? 72.569 13.664 47.648 1.00 12.25 225 TYR F N 1
ATOM 15986 C CA . TYR F 1 260 ? 72.024 13.459 49.001 1.00 11.93 225 TYR F CA 1
ATOM 15987 C C . TYR F 1 260 ? 71.067 14.598 49.284 1.00 10.85 225 TYR F C 1
ATOM 15988 O O . TYR F 1 260 ? 71.360 15.741 48.911 1.00 13.70 225 TYR F O 1
ATOM 15997 N N . VAL F 1 261 ? 69.966 14.309 49.976 1.00 11.18 226 VAL F N 1
ATOM 15998 C CA . VAL F 1 261 ? 68.979 15.342 50.342 1.00 10.17 226 VAL F CA 1
ATOM 15999 C C . VAL F 1 261 ? 68.586 15.069 51.786 1.00 10.61 226 VAL F C 1
ATOM 16000 O O . VAL F 1 261 ? 68.171 13.939 52.090 1.00 14.63 226 VAL F O 1
ATOM 16004 N N . ILE F 1 262 ? 68.751 16.084 52.630 1.00 12.08 227 ILE F N 1
ATOM 16005 C CA . ILE F 1 262 ? 68.206 16.071 54.007 1.00 11.96 227 ILE F CA 1
ATOM 16006 C C . ILE F 1 262 ? 66.936 16.875 53.994 1.00 14.55 227 ILE F C 1
ATOM 16007 O O . ILE F 1 262 ? 66.965 17.988 53.466 1.00 14.66 227 ILE F O 1
ATOM 16012 N N . VAL F 1 263 ? 65.887 16.345 54.613 1.00 13.20 228 VAL F N 1
ATOM 16013 C CA . VAL F 1 263 ? 64.588 17.059 54.690 1.00 13.65 228 VAL F CA 1
ATOM 16014 C C . VAL F 1 263 ? 64.155 17.102 56.155 1.00 13.68 228 VAL F C 1
ATOM 16015 O O . VAL F 1 263 ? 64.116 16.050 56.807 1.00 13.35 228 VAL F O 1
ATOM 16019 N N . ASP F 1 264 ? 63.861 18.308 56.638 1.00 13.62 229 ASP F N 1
ATOM 16020 C CA . ASP F 1 264 ? 63.296 18.535 57.984 1.00 15.21 229 ASP F CA 1
ATOM 16021 C C . ASP F 1 264 ? 61.790 18.722 57.878 1.00 16.25 229 ASP F C 1
ATOM 16022 O O . ASP F 1 264 ? 61.314 19.415 56.931 1.00 14.96 229 ASP F O 1
ATOM 16027 N N . PHE F 1 265 ? 61.092 18.162 58.852 1.00 15.46 230 PHE F N 1
ATOM 16028 C CA . PHE F 1 265 ? 59.613 18.133 58.870 1.00 17.92 230 PHE F CA 1
ATOM 16029 C C . PHE F 1 265 ? 59.091 18.895 60.071 1.00 24.63 230 PHE F C 1
ATOM 16030 O O . PHE F 1 265 ? 59.768 18.938 61.139 1.00 17.98 230 PHE F O 1
ATOM 16038 N N . GLU F 1 266 ? 57.901 19.480 59.901 1.00 20.06 231 GLU F N 1
ATOM 16039 C CA . GLU F 1 266 ? 57.142 20.035 61.027 1.00 22.34 231 GLU F CA 1
ATOM 16040 C C . GLU F 1 266 ? 57.065 18.885 62.044 1.00 20.30 231 GLU F C 1
ATOM 16041 O O . GLU F 1 266 ? 56.811 17.717 61.594 1.00 22.85 231 GLU F O 1
ATOM 16047 N N . GLY F 1 267 ? 57.241 19.211 63.347 1.00 21.66 232 GLY F N 1
ATOM 16048 C CA . GLY F 1 267 ? 57.163 18.201 64.404 1.00 21.55 232 GLY F CA 1
ATOM 16049 C C . GLY F 1 267 ? 58.527 17.626 64.737 1.00 23.82 232 GLY F C 1
ATOM 16050 O O . GLY F 1 267 ? 58.604 17.000 65.746 1.00 25.11 232 GLY F O 1
ATOM 16051 N N . GLY F 1 268 ? 59.528 17.752 63.877 1.00 21.73 233 GLY F N 1
ATOM 16052 C CA . GLY F 1 268 ? 60.921 17.412 64.243 1.00 17.62 233 GLY F CA 1
ATOM 16053 C C . GLY F 1 268 ? 61.425 16.121 63.593 1.00 27.26 233 GLY F C 1
ATOM 16054 O O . GLY F 1 268 ? 62.596 15.860 63.782 1.00 21.57 233 GLY F O 1
ATOM 16055 N N . ALA F 1 269 ? 60.588 15.307 62.874 1.00 18.16 234 ALA F N 1
ATOM 16056 C CA . ALA F 1 269 ? 61.164 14.105 62.202 1.00 16.58 234 ALA F CA 1
ATOM 16057 C C . ALA F 1 269 ? 62.138 14.578 61.108 1.00 13.05 234 ALA F C 1
ATOM 16058 O O . ALA F 1 269 ? 62.056 15.724 60.651 1.00 16.59 234 ALA F O 1
ATOM 16060 N N . ARG F 1 270 ? 63.098 13.741 60.761 1.00 12.96 235 ARG F N 1
ATOM 16061 C CA . ARG F 1 270 ? 64.031 14.103 59.675 1.00 12.95 235 ARG F CA 1
ATOM 16062 C C . ARG F 1 270 ? 64.119 12.942 58.693 1.00 14.58 235 ARG F C 1
ATOM 16063 O O . ARG F 1 270 ? 63.914 11.778 59.087 1.00 12.12 235 ARG F O 1
ATOM 16071 N N . ALA F 1 271 ? 64.415 13.269 57.459 1.00 11.38 236 ALA F N 1
ATOM 16072 C CA . ALA F 1 271 ? 64.569 12.226 56.442 1.00 13.70 236 ALA F CA 1
ATOM 16073 C C . ALA F 1 271 ? 65.786 12.518 55.574 1.00 9.62 236 ALA F C 1
ATOM 16074 O O . ALA F 1 271 ? 66.208 13.681 55.485 1.00 11.09 236 ALA F O 1
ATOM 16076 N N . MET F 1 272 ? 66.305 11.465 54.956 1.00 12.29 237 MET F N 1
ATOM 16077 C CA . MET F 1 272 ? 67.472 11.579 54.053 1.00 10.97 237 MET F CA 1
ATOM 16078 C C . MET F 1 272 ? 67.229 10.713 52.823 1.00 13.34 237 MET F C 1
ATOM 16079 O O . MET F 1 272 ? 66.787 9.569 53.004 1.00 13.17 237 MET F O 1
ATOM 16084 N N . LEU F 1 273 ? 67.510 11.253 51.642 1.00 11.99 238 LEU F N 1
ATOM 16085 C CA . LEU F 1 273 ? 67.494 10.520 50.358 1.00 12.24 238 LEU F CA 1
ATOM 16086 C C . LEU F 1 273 ? 68.920 10.424 49.811 1.00 13.45 238 LEU F C 1
ATOM 16087 O O . LEU F 1 273 ? 69.610 11.480 49.753 1.00 13.41 238 LEU F O 1
ATOM 16092 N N . GLU F 1 274 ? 69.323 9.221 49.446 1.00 11.83 239 GLU F N 1
ATOM 16093 C CA . GLU F 1 274 ? 70.585 9.034 48.691 1.00 12.40 239 GLU F CA 1
ATOM 16094 C C . GLU F 1 274 ? 70.217 8.539 47.286 1.00 12.04 239 GLU F C 1
ATOM 16095 O O . GLU F 1 274 ? 69.498 7.545 47.190 1.00 11.10 239 GLU F O 1
ATOM 16101 N N . LEU F 1 275 ? 70.744 9.192 46.256 1.00 12.23 240 LEU F N 1
ATOM 16102 C CA . LEU F 1 275 ? 70.522 8.744 44.860 1.00 12.85 240 LEU F CA 1
ATOM 16103 C C . LEU F 1 275 ? 71.858 8.492 44.161 1.00 11.98 240 LEU F C 1
ATOM 16104 O O . LEU F 1 275 ? 72.712 9.329 44.234 1.00 12.76 240 LEU F O 1
ATOM 16109 N N . CYS F 1 276 ? 71.945 7.372 43.478 1.00 10.54 241 CYS F N 1
ATOM 16110 C CA . CYS F 1 276 ? 73.048 7.124 42.538 1.00 11.14 241 CYS F CA 1
ATOM 16111 C C . CYS F 1 276 ? 72.513 6.403 41.309 1.00 12.01 241 CYS F C 1
ATOM 16112 O O . CYS F 1 276 ? 72.029 5.246 41.471 1.00 12.73 241 CYS F O 1
ATOM 16115 N N . MET F 1 277 ? 72.676 7.031 40.117 1.00 13.22 242 MET F N 1
ATOM 16116 C CA . MET F 1 277 ? 72.177 6.448 38.854 1.00 12.20 242 MET F CA 1
ATOM 16117 C C . MET F 1 277 ? 73.319 5.714 38.116 1.00 14.37 242 MET F C 1
ATOM 16118 O O . MET F 1 277 ? 73.133 5.379 36.956 1.00 13.75 242 MET F O 1
ATOM 16123 N N . PHE F 1 278 ? 74.449 5.424 38.787 1.00 12.47 243 PHE F N 1
ATOM 16124 C CA . PHE F 1 278 ? 75.532 4.589 38.203 1.00 13.37 243 PHE F CA 1
ATOM 16125 C C . PHE F 1 278 ? 75.929 3.478 39.175 1.00 16.03 243 PHE F C 1
ATOM 16126 O O . PHE F 1 278 ? 77.071 3.019 39.148 1.00 16.88 243 PHE F O 1
ATOM 16134 N N . ALA F 1 279 ? 75.004 3.060 40.029 1.00 14.67 244 ALA F N 1
ATOM 16135 C CA . ALA F 1 279 ? 75.179 1.961 40.986 1.00 16.67 244 ALA F CA 1
ATOM 16136 C C . ALA F 1 279 ? 74.376 0.740 40.486 1.00 16.48 244 ALA F C 1
ATOM 16137 O O . ALA F 1 279 ? 73.663 0.108 41.309 1.00 17.24 244 ALA F O 1
ATOM 16139 N N . ASP F 1 280 ? 74.603 0.362 39.210 1.00 16.36 245 ASP F N 1
ATOM 16140 C CA . ASP F 1 280 ? 73.940 -0.771 38.525 1.00 23.86 245 ASP F CA 1
ATOM 16141 C C . ASP F 1 280 ? 74.090 -2.071 39.322 1.00 19.43 245 ASP F C 1
ATOM 16142 O O . ASP F 1 280 ? 73.246 -2.918 39.162 1.00 16.18 245 ASP F O 1
ATOM 16147 N N . GLY F 1 281 ? 75.208 -2.287 40.016 1.00 15.34 246 GLY F N 1
ATOM 16148 C CA . GLY F 1 281 ? 75.512 -3.598 40.610 1.00 13.94 246 GLY F CA 1
ATOM 16149 C C . GLY F 1 281 ? 74.817 -3.834 41.942 1.00 13.61 246 GLY F C 1
ATOM 16150 O O . GLY F 1 281 ? 74.915 -4.929 42.421 1.00 14.24 246 GLY F O 1
ATOM 16151 N N . ALA F 1 282 ? 74.140 -2.830 42.519 1.00 16.95 247 ALA F N 1
ATOM 16152 C CA . ALA F 1 282 ? 73.508 -2.984 43.845 1.00 15.37 247 ALA F CA 1
ATOM 16153 C C . ALA F 1 282 ? 72.435 -4.066 43.783 1.00 17.30 247 ALA F C 1
ATOM 16154 O O . ALA F 1 282 ? 71.557 -3.998 42.879 1.00 17.62 247 ALA F O 1
ATOM 16156 N N . ARG F 1 283 ? 72.496 -5.000 44.733 1.00 17.79 248 ARG F N 1
ATOM 16157 C CA . ARG F 1 283 ? 71.533 -6.124 44.803 1.00 19.87 248 ARG F CA 1
ATOM 16158 C C . ARG F 1 283 ? 70.110 -5.572 44.896 1.00 15.07 248 ARG F C 1
ATOM 16159 O O . ARG F 1 283 ? 69.229 -6.086 44.259 1.00 18.67 248 ARG F O 1
ATOM 16167 N N . TYR F 1 284 ? 69.901 -4.604 45.766 1.00 18.86 249 TYR F N 1
ATOM 16168 C CA . TYR F 1 284 ? 68.588 -3.963 45.965 1.00 16.84 249 TYR F CA 1
ATOM 16169 C C . TYR F 1 284 ? 68.653 -2.548 45.417 1.00 14.36 249 TYR F C 1
ATOM 16170 O O . TYR F 1 284 ? 69.593 -1.762 45.717 1.00 17.99 249 TYR F O 1
ATOM 16179 N N . GLN F 1 285 ? 67.721 -2.241 44.551 1.00 12.99 250 GLN F N 1
ATOM 16180 C CA . GLN F 1 285 ? 67.627 -0.894 43.948 1.00 14.39 250 GLN F CA 1
ATOM 16181 C C . GLN F 1 285 ? 67.163 0.136 45.011 1.00 15.09 250 GLN F C 1
ATOM 16182 O O . GLN F 1 285 ? 67.688 1.260 45.053 1.00 14.17 250 GLN F O 1
ATOM 16188 N N . GLU F 1 286 ? 66.140 -0.175 45.779 1.00 14.20 251 GLU F N 1
ATOM 16189 C CA . GLU F 1 286 ? 65.725 0.753 46.860 1.00 16.26 251 GLU F CA 1
ATOM 16190 C C . GLU F 1 286 ? 65.938 0.072 48.193 1.00 15.99 251 GLU F C 1
ATOM 16191 O O . GLU F 1 286 ? 65.672 -1.144 48.288 1.00 15.07 251 GLU F O 1
ATOM 16197 N N . THR F 1 287 ? 66.455 0.829 49.149 1.00 12.31 252 THR F N 1
ATOM 16198 C CA . THR F 1 287 ? 66.413 0.417 50.568 1.00 13.14 252 THR F CA 1
ATOM 16199 C C . THR F 1 287 ? 65.823 1.572 51.342 1.00 14.20 252 THR F C 1
ATOM 16200 O O . THR F 1 287 ? 66.127 2.723 51.031 1.00 14.56 252 THR F O 1
ATOM 16204 N N . ILE F 1 288 ? 64.961 1.262 52.297 1.00 13.27 253 ILE F N 1
ATOM 16205 C CA . ILE F 1 288 ? 64.253 2.278 53.071 1.00 10.87 253 ILE F CA 1
ATOM 16206 C C . ILE F 1 288 ? 64.299 1.834 54.525 1.00 14.76 253 ILE F C 1
ATOM 16207 O O . ILE F 1 288 ? 63.858 0.689 54.774 1.00 16.54 253 ILE F O 1
ATOM 16212 N N . SER F 1 289 ? 64.817 2.693 55.403 1.00 13.34 254 SER F N 1
ATOM 16213 C CA . SER F 1 289 ? 64.996 2.452 56.868 1.00 15.25 254 SER F CA 1
ATOM 16214 C C . SER F 1 289 ? 64.127 3.452 57.644 1.00 15.68 254 SER F C 1
ATOM 16215 O O . SER F 1 289 ? 64.324 4.636 57.405 1.00 14.95 254 SER F O 1
ATOM 16218 N N . ALA F 1 290 ? 63.335 3.008 58.630 1.00 17.04 255 ALA F N 1
ATOM 16219 C CA . ALA F 1 290 ? 62.619 3.869 59.589 1.00 15.00 255 ALA F CA 1
ATOM 16220 C C . ALA F 1 290 ? 63.069 3.470 60.987 1.00 13.54 255 ALA F C 1
ATOM 16221 O O . ALA F 1 290 ? 63.165 2.254 61.253 1.00 15.86 255 ALA F O 1
ATOM 16223 N N . VAL F 1 291 ? 63.487 4.442 61.773 1.00 14.54 256 VAL F N 1
ATOM 16224 C CA . VAL F 1 291 ? 64.013 4.230 63.131 1.00 11.75 256 VAL F CA 1
ATOM 16225 C C . VAL F 1 291 ? 63.254 5.119 64.120 1.00 13.96 256 VAL F C 1
ATOM 16226 O O . VAL F 1 291 ? 63.037 6.339 63.820 1.00 14.42 256 VAL F O 1
ATOM 16230 N N . GLY F 1 292 ? 62.873 4.516 65.253 1.00 15.57 257 GLY F N 1
ATOM 16231 C CA . GLY F 1 292 ? 62.371 5.255 66.417 1.00 15.06 257 GLY F CA 1
ATOM 16232 C C . GLY F 1 292 ? 62.807 4.586 67.728 1.00 15.52 257 GLY F C 1
ATOM 16233 O O . GLY F 1 292 ? 63.626 3.656 67.763 1.00 13.77 257 GLY F O 1
ATOM 16234 N N . PRO F 1 293 ? 62.252 5.069 68.856 1.00 15.87 258 PRO F N 1
ATOM 16235 C CA . PRO F 1 293 ? 62.720 4.665 70.176 1.00 16.65 258 PRO F CA 1
ATOM 16236 C C . PRO F 1 293 ? 62.486 3.195 70.512 1.00 19.19 258 PRO F C 1
ATOM 16237 O O . PRO F 1 293 ? 63.151 2.728 71.438 1.00 19.45 258 PRO F O 1
ATOM 16241 N N . ALA F 1 294 ? 61.608 2.499 69.778 1.00 17.77 259 ALA F N 1
ATOM 16242 C CA . ALA F 1 294 ? 61.265 1.070 70.056 1.00 15.30 259 ALA F CA 1
ATOM 16243 C C . ALA F 1 294 ? 61.915 0.095 69.071 1.00 15.44 259 ALA F C 1
ATOM 16244 O O . ALA F 1 294 ? 61.952 -1.090 69.370 1.00 16.69 259 ALA F O 1
ATOM 16246 N N . GLY F 1 295 ? 62.514 0.573 67.981 1.00 15.06 260 GLY F N 1
ATOM 16247 C CA . GLY F 1 295 ? 63.088 -0.332 66.988 1.00 12.74 260 GLY F CA 1
ATOM 16248 C C . GLY F 1 295 ? 63.277 0.330 65.631 1.00 11.36 260 GLY F C 1
ATOM 16249 O O . GLY F 1 295 ? 63.044 1.577 65.492 1.00 14.11 260 GLY F O 1
ATOM 16250 N N . LYS F 1 296 ? 63.691 -0.506 64.683 1.00 14.15 261 LYS F N 1
ATOM 16251 C CA . LYS F 1 296 ? 64.058 -0.158 63.299 1.00 16.25 261 LYS F CA 1
ATOM 16252 C C . LYS F 1 296 ? 63.384 -1.154 62.344 1.00 14.68 261 LYS F C 1
ATOM 16253 O O . LYS F 1 296 ? 63.392 -2.365 62.655 1.00 13.31 261 LYS F O 1
ATOM 16259 N N . ILE F 1 297 ? 62.877 -0.653 61.202 1.00 13.28 262 ILE F N 1
ATOM 16260 C CA . ILE F 1 297 ? 62.429 -1.540 60.116 1.00 10.54 262 ILE F CA 1
ATOM 16261 C C . ILE F 1 297 ? 63.115 -1.093 58.838 1.00 12.57 262 ILE F C 1
ATOM 16262 O O . ILE F 1 297 ? 63.316 0.165 58.651 1.00 13.65 262 ILE F O 1
ATOM 16267 N N . GLU F 1 298 ? 63.469 -2.052 57.985 1.00 11.55 263 GLU F N 1
ATOM 16268 C CA . GLU F 1 298 ? 64.153 -1.699 56.710 1.00 11.77 263 GLU F CA 1
ATOM 16269 C C . GLU F 1 298 ? 63.595 -2.586 55.600 1.00 17.32 263 GLU F C 1
ATOM 16270 O O . GLU F 1 298 ? 63.343 -3.813 55.886 1.00 16.75 263 GLU F O 1
ATOM 16276 N N . ALA F 1 299 ? 63.316 -1.985 54.439 1.00 13.07 264 ALA F N 1
ATOM 16277 C CA . ALA F 1 299 ? 62.805 -2.672 53.244 1.00 13.24 264 ALA F CA 1
ATOM 16278 C C . ALA F 1 299 ? 63.948 -2.736 52.225 1.00 14.38 264 ALA F C 1
ATOM 16279 O O . ALA F 1 299 ? 64.675 -1.760 52.057 1.00 13.44 264 ALA F O 1
ATOM 16281 N N . PHE F 1 300 ? 64.041 -3.857 51.566 1.00 14.12 265 PHE F N 1
ATOM 16282 C CA . PHE F 1 300 ? 65.056 -4.176 50.536 1.00 14.85 265 PHE F CA 1
ATOM 16283 C C . PHE F 1 300 ? 64.299 -4.542 49.262 1.00 17.56 265 PHE F C 1
ATOM 16284 O O . PHE F 1 300 ? 63.602 -5.590 49.230 1.00 15.22 265 PHE F O 1
ATOM 16292 N N . VAL F 1 301 ? 64.359 -3.658 48.268 1.00 14.60 266 VAL F N 1
ATOM 16293 C CA . VAL F 1 301 ? 63.429 -3.719 47.098 1.00 13.29 266 VAL F CA 1
ATOM 16294 C C . VAL F 1 301 ? 64.279 -3.961 45.861 1.00 13.89 266 VAL F C 1
ATOM 16295 O O . VAL F 1 301 ? 65.122 -3.123 45.493 1.00 13.93 266 VAL F O 1
ATOM 16299 N N . PRO F 1 302 ? 64.072 -5.082 45.184 1.00 16.31 267 PRO F N 1
ATOM 16300 C CA . PRO F 1 302 ? 64.792 -5.387 43.940 1.00 16.96 267 PRO F CA 1
ATOM 16301 C C . PRO F 1 302 ? 64.419 -4.441 42.812 1.00 18.41 267 PRO F C 1
ATOM 16302 O O . PRO F 1 302 ? 63.274 -3.949 42.834 1.00 15.85 267 PRO F O 1
ATOM 16306 N N . GLY F 1 303 ? 65.347 -4.260 41.872 1.00 20.32 268 GLY F N 1
ATOM 16307 C CA . GLY F 1 303 ? 65.058 -3.551 40.623 1.00 14.59 268 GLY F CA 1
ATOM 16308 C C . GLY F 1 303 ? 64.198 -4.389 39.673 1.00 19.38 268 GLY F C 1
ATOM 16309 O O . GLY F 1 303 ? 63.712 -5.470 40.009 1.00 19.22 268 GLY F O 1
ATOM 16310 N N . PRO F 1 304 ? 63.903 -3.865 38.473 1.00 17.22 269 PRO F N 1
ATOM 16311 C CA . PRO F 1 304 ? 63.063 -4.586 37.516 1.00 17.05 269 PRO F CA 1
ATOM 16312 C C . PRO F 1 304 ? 63.682 -5.929 37.140 1.00 16.89 269 PRO F C 1
ATOM 16313 O O . PRO F 1 304 ? 64.883 -5.964 36.887 1.00 18.45 269 PRO F O 1
ATOM 16317 N N . THR F 1 305 ? 62.896 -7.008 37.136 1.00 17.84 270 THR F N 1
ATOM 16318 C CA . THR F 1 305 ? 63.451 -8.356 36.860 1.00 20.46 270 THR F CA 1
ATOM 16319 C C . THR F 1 305 ? 64.033 -8.423 35.439 1.00 23.16 270 THR F C 1
ATOM 16320 O O . THR F 1 305 ? 64.927 -9.238 35.229 1.00 19.84 270 THR F O 1
ATOM 16324 N N . ARG F 1 306 ? 63.544 -7.616 34.495 1.00 20.94 271 ARG F N 1
ATOM 16325 C CA . ARG F 1 306 ? 64.007 -7.737 33.099 1.00 25.22 271 ARG F CA 1
ATOM 16326 C C . ARG F 1 306 ? 65.431 -7.258 33.026 1.00 23.33 271 ARG F C 1
ATOM 16327 O O . ARG F 1 306 ? 66.041 -7.549 32.017 1.00 28.77 271 ARG F O 1
ATOM 16335 N N . PHE F 1 307 ? 65.954 -6.555 34.033 1.00 20.71 272 PHE F N 1
ATOM 16336 C CA . PHE F 1 307 ? 67.348 -6.045 33.943 1.00 23.24 272 PHE F CA 1
ATOM 16337 C C . PHE F 1 307 ? 68.290 -6.917 34.755 1.00 23.38 272 PHE F C 1
ATOM 16338 O O . PHE F 1 307 ? 69.423 -6.513 34.943 1.00 26.49 272 PHE F O 1
ATOM 16346 N N . TRP F 1 308 ? 67.813 -8.042 35.250 1.00 23.99 273 TRP F N 1
ATOM 16347 C CA . TRP F 1 308 ? 68.655 -8.997 36.027 1.00 28.10 273 TRP F CA 1
ATOM 16348 C C . TRP F 1 308 ? 69.035 -10.130 35.086 1.00 29.96 273 TRP F C 1
ATOM 16349 O O . TRP F 1 308 ? 68.211 -11.000 34.843 1.00 28.49 273 TRP F O 1
ATOM 16360 N N . PRO F 1 309 ? 70.243 -10.150 34.482 1.00 34.57 274 PRO F N 1
ATOM 16361 C CA . PRO F 1 309 ? 70.565 -11.173 33.490 1.00 42.28 274 PRO F CA 1
ATOM 16362 C C . PRO F 1 309 ? 70.573 -12.637 34.029 1.00 37.70 274 PRO F C 1
ATOM 16363 O O . PRO F 1 309 ? 71.060 -12.901 35.091 1.00 36.02 274 PRO F O 1
ATOM 16367 N N . GLY F 1 310 ? 69.977 -13.553 33.251 1.00 39.11 275 GLY F N 1
ATOM 16368 C CA . GLY F 1 310 ? 69.742 -14.963 33.646 1.00 41.11 275 GLY F CA 1
ATOM 16369 C C . GLY F 1 310 ? 71.044 -15.668 33.980 1.00 43.21 275 GLY F C 1
ATOM 16370 O O . GLY F 1 310 ? 71.019 -16.670 34.734 1.00 43.84 275 GLY F O 1
ATOM 16371 N N . ASP F 1 311 ? 72.155 -15.164 33.454 1.00 34.53 276 ASP F N 1
ATOM 16372 C CA . ASP F 1 311 ? 73.509 -15.689 33.771 1.00 47.57 276 ASP F CA 1
ATOM 16373 C C . ASP F 1 311 ? 73.869 -15.365 35.226 1.00 45.69 276 ASP F C 1
ATOM 16374 O O . ASP F 1 311 ? 74.862 -15.933 35.685 1.00 46.13 276 ASP F O 1
ATOM 16379 N N . LEU F 1 312 ? 73.103 -14.515 35.923 1.00 36.24 277 LEU F N 1
ATOM 16380 C CA . LEU F 1 312 ? 73.368 -14.194 37.361 1.00 36.45 277 LEU F CA 1
ATOM 16381 C C . LEU F 1 312 ? 72.609 -15.167 38.293 1.00 34.30 277 LEU F C 1
ATOM 16382 O O . LEU F 1 312 ? 72.792 -15.021 39.538 1.00 38.00 277 LEU F O 1
ATOM 16387 N N . GLY F 1 313 ? 71.783 -16.100 37.770 1.00 32.39 278 GLY F N 1
ATOM 16388 C CA . GLY F 1 313 ? 70.876 -16.911 38.628 1.00 36.25 278 GLY F CA 1
ATOM 16389 C C . GLY F 1 313 ? 69.631 -16.101 39.029 1.00 33.49 278 GLY F C 1
ATOM 16390 O O . GLY F 1 313 ? 69.425 -15.037 38.447 1.00 35.45 278 GLY F O 1
ATOM 16391 N N . ALA F 1 314 ? 68.804 -16.577 39.967 1.00 30.79 279 ALA F N 1
ATOM 16392 C CA . ALA F 1 314 ? 67.491 -15.983 40.297 1.00 31.97 279 ALA F CA 1
ATOM 16393 C C . ALA F 1 314 ? 67.659 -14.545 40.818 1.00 29.15 279 ALA F C 1
ATOM 16394 O O . ALA F 1 314 ? 68.610 -14.181 41.546 1.00 31.19 279 ALA F O 1
ATOM 16396 N N . PRO F 1 315 ? 66.728 -13.648 40.448 1.00 25.19 280 PRO F N 1
ATOM 16397 C CA . PRO F 1 315 ? 66.821 -12.284 40.926 1.00 27.57 280 PRO F CA 1
ATOM 16398 C C . PRO F 1 315 ? 66.586 -12.233 42.436 1.00 26.42 280 PRO F C 1
ATOM 16399 O O . PRO F 1 315 ? 65.975 -13.108 43.040 1.00 25.64 280 PRO F O 1
ATOM 16403 N N . PRO F 1 316 ? 67.099 -11.189 43.096 1.00 27.74 281 PRO F N 1
ATOM 16404 C CA . PRO F 1 316 ? 66.906 -11.070 44.535 1.00 25.57 281 PRO F CA 1
ATOM 16405 C C . PRO F 1 316 ? 65.410 -11.026 44.886 1.00 20.57 281 PRO F C 1
ATOM 16406 O O . PRO F 1 316 ? 64.641 -10.380 44.180 1.00 20.12 281 PRO F O 1
ATOM 16410 N N . VAL F 1 317 ? 65.078 -11.613 46.034 1.00 17.21 282 VAL F N 1
ATOM 16411 C CA . VAL F 1 317 ? 63.715 -11.626 46.621 1.00 22.03 282 VAL F CA 1
ATOM 16412 C C . VAL F 1 317 ? 63.542 -10.360 47.452 1.00 16.22 282 VAL F C 1
ATOM 16413 O O . VAL F 1 317 ? 64.432 -9.994 48.182 1.00 19.32 282 VAL F O 1
ATOM 16417 N N . PRO F 1 318 ? 62.404 -9.643 47.404 1.00 17.43 283 PRO F N 1
ATOM 16418 C CA . PRO F 1 318 ? 62.211 -8.515 48.309 1.00 18.45 283 PRO F CA 1
ATOM 16419 C C . PRO F 1 318 ? 62.190 -8.965 49.774 1.00 21.42 283 PRO F C 1
ATOM 16420 O O . PRO F 1 318 ? 61.678 -10.019 50.082 1.00 18.86 283 PRO F O 1
ATOM 16424 N N . LEU F 1 319 ? 62.773 -8.156 50.639 1.00 19.28 284 LEU F N 1
ATOM 16425 C CA . LEU F 1 319 ? 62.899 -8.457 52.102 1.00 18.05 284 LEU F CA 1
ATOM 16426 C C . LEU F 1 319 ? 62.453 -7.267 52.948 1.00 19.25 284 LEU F C 1
ATOM 16427 O O . LEU F 1 319 ? 62.585 -6.105 52.547 1.00 16.50 284 LEU F O 1
ATOM 16432 N N . ILE F 1 320 ? 62.000 -7.579 54.154 1.00 15.89 285 ILE F N 1
ATOM 16433 C CA . ILE F 1 320 ? 61.898 -6.549 55.210 1.00 18.21 285 ILE F CA 1
ATOM 16434 C C . ILE F 1 320 ? 62.678 -7.134 56.391 1.00 19.63 285 ILE F C 1
ATOM 16435 O O . ILE F 1 320 ? 62.697 -8.352 56.534 1.00 17.68 285 ILE F O 1
ATOM 16440 N N . GLU F 1 321 ? 63.378 -6.287 57.115 1.00 14.56 286 GLU F N 1
ATOM 16441 C CA . GLU F 1 321 ? 64.134 -6.695 58.304 1.00 16.23 286 GLU F CA 1
ATOM 16442 C C . GLU F 1 321 ? 63.601 -5.882 59.491 1.00 16.20 286 GLU F C 1
ATOM 16443 O O . GLU F 1 321 ? 63.583 -4.638 59.398 1.00 12.71 286 GLU F O 1
ATOM 16449 N N . ILE F 1 322 ? 63.191 -6.582 60.533 1.00 14.28 287 ILE F N 1
ATOM 16450 C CA . ILE F 1 322 ? 62.684 -5.987 61.795 1.00 12.15 287 ILE F CA 1
ATOM 16451 C C . ILE F 1 322 ? 63.773 -6.101 62.869 1.00 13.08 287 ILE F C 1
ATOM 16452 O O . ILE F 1 322 ? 64.171 -7.195 63.150 1.00 15.01 287 ILE F O 1
ATOM 16457 N N . SER F 1 323 ? 64.132 -4.991 63.478 1.00 13.21 288 SER F N 1
ATOM 16458 C CA . SER F 1 323 ? 65.224 -4.932 64.475 1.00 14.74 288 SER F CA 1
ATOM 16459 C C . SER F 1 323 ? 64.716 -4.227 65.733 1.00 10.55 288 SER F C 1
ATOM 16460 O O . SER F 1 323 ? 64.924 -3.029 65.866 1.00 13.68 288 SER F O 1
ATOM 16463 N N . PRO F 1 324 ? 64.007 -4.960 66.641 1.00 15.78 289 PRO F N 1
ATOM 16464 C CA . PRO F 1 324 ? 63.500 -4.383 67.879 1.00 14.85 289 PRO F CA 1
ATOM 16465 C C . PRO F 1 324 ? 64.694 -3.927 68.749 1.00 14.16 289 PRO F C 1
ATOM 16466 O O . PRO F 1 324 ? 65.706 -4.622 68.798 1.00 16.37 289 PRO F O 1
ATOM 16470 N N . ARG F 1 325 ? 64.557 -2.747 69.341 1.00 15.03 290 ARG F N 1
ATOM 16471 C CA . ARG F 1 325 ? 65.687 -2.112 70.061 1.00 15.73 290 ARG F CA 1
ATOM 16472 C C . ARG F 1 325 ? 66.036 -2.889 71.333 1.00 22.26 290 ARG F C 1
ATOM 16473 O O . ARG F 1 325 ? 67.192 -3.210 71.531 1.00 22.73 290 ARG F O 1
ATOM 16481 N N . LEU F 1 326 ? 65.023 -3.156 72.156 1.00 27.42 291 LEU F N 1
ATOM 16482 C CA . LEU F 1 326 ? 65.309 -3.728 73.510 1.00 30.04 291 LEU F CA 1
ATOM 16483 C C . LEU F 1 326 ? 65.540 -5.240 73.418 1.00 24.18 291 LEU F C 1
ATOM 16484 O O . LEU F 1 326 ? 66.537 -5.707 73.987 1.00 28.72 291 LEU F O 1
ATOM 16489 N N . SER F 1 327 ? 64.729 -5.970 72.641 1.00 23.14 292 SER F N 1
ATOM 16490 C CA . SER F 1 327 ? 64.905 -7.447 72.473 1.00 21.70 292 SER F CA 1
ATOM 16491 C C . SER F 1 327 ? 66.164 -7.810 71.673 1.00 26.82 292 SER F C 1
ATOM 16492 O O . SER F 1 327 ? 66.703 -8.874 71.899 1.00 24.84 292 SER F O 1
ATOM 16495 N N . LYS F 1 328 ? 66.551 -6.983 70.704 1.00 22.16 293 LYS F N 1
ATOM 16496 C CA . LYS F 1 328 ? 67.677 -7.304 69.783 1.00 21.34 293 LYS F CA 1
ATOM 16497 C C . LYS F 1 328 ? 67.427 -8.570 68.949 1.00 25.03 293 LYS F C 1
ATOM 16498 O O . LYS F 1 328 ? 68.373 -9.004 68.275 1.00 19.58 293 LYS F O 1
ATOM 16504 N N . GLN F 1 329 ? 66.185 -9.070 68.905 1.00 19.99 294 GLN F N 1
ATOM 16505 C CA . GLN F 1 329 ? 65.803 -10.309 68.173 1.00 18.70 294 GLN F CA 1
ATOM 16506 C C . GLN F 1 329 ? 65.382 -9.924 66.735 1.00 17.49 294 GLN F C 1
ATOM 16507 O O . GLN F 1 329 ? 64.189 -9.573 66.498 1.00 16.62 294 GLN F O 1
ATOM 16513 N N . ILE F 1 330 ? 66.318 -9.990 65.809 1.00 18.06 295 ILE F N 1
ATOM 16514 C CA . ILE F 1 330 ? 66.071 -9.544 64.420 1.00 23.11 295 ILE F CA 1
ATOM 16515 C C . ILE F 1 330 ? 65.249 -10.582 63.669 1.00 17.21 295 ILE F C 1
ATOM 16516 O O . ILE F 1 330 ? 65.559 -11.755 63.755 1.00 18.14 295 ILE F O 1
ATOM 16521 N N . LYS F 1 331 ? 64.255 -10.111 62.931 1.00 15.53 296 LYS F N 1
ATOM 16522 C CA . LYS F 1 331 ? 63.476 -10.999 62.034 1.00 14.41 296 LYS F CA 1
ATOM 16523 C C . LYS F 1 331 ? 63.585 -10.514 60.583 1.00 16.49 296 LYS F C 1
ATOM 16524 O O . LYS F 1 331 ? 63.502 -9.275 60.324 1.00 16.54 296 LYS F O 1
ATOM 16530 N N . VAL F 1 332 ? 63.723 -11.459 59.668 1.00 19.01 297 VAL F N 1
ATOM 16531 C CA . VAL F 1 332 ? 63.683 -11.168 58.208 1.00 18.71 297 VAL F CA 1
ATOM 16532 C C . VAL F 1 332 ? 62.506 -11.893 57.575 1.00 23.16 297 VAL F C 1
ATOM 16533 O O . VAL F 1 332 ? 62.253 -13.071 57.918 1.00 23.43 297 VAL F O 1
ATOM 16537 N N . HIS F 1 333 ? 61.777 -11.172 56.722 1.00 16.61 298 HIS F N 1
ATOM 16538 C CA . HIS F 1 333 ? 60.631 -11.721 55.955 1.00 19.03 298 HIS F CA 1
ATOM 16539 C C . HIS F 1 333 ? 60.880 -11.537 54.451 1.00 24.71 298 HIS F C 1
ATOM 16540 O O . HIS F 1 333 ? 61.210 -10.395 54.026 1.00 16.62 298 HIS F O 1
ATOM 16547 N N . GLU F 1 334 ? 60.700 -12.615 53.687 1.00 21.78 299 GLU F N 1
ATOM 16548 C CA . GLU F 1 334 ? 60.611 -12.524 52.218 1.00 20.94 299 GLU F CA 1
ATOM 16549 C C . GLU F 1 334 ? 59.223 -11.995 51.886 1.00 24.39 299 GLU F C 1
ATOM 16550 O O . GLU F 1 334 ? 58.239 -12.473 52.478 1.00 21.29 299 GLU F O 1
ATOM 16556 N N . ILE F 1 335 ? 59.124 -11.082 50.942 1.00 17.68 300 ILE F N 1
ATOM 16557 C CA . ILE F 1 335 ? 57.816 -10.541 50.475 1.00 18.57 300 ILE F CA 1
ATOM 16558 C C . ILE F 1 335 ? 57.804 -10.603 48.950 1.00 23.42 300 ILE F C 1
ATOM 16559 O O . ILE F 1 335 ? 57.996 -9.610 48.246 1.00 21.48 300 ILE F O 1
ATOM 16564 N N . PRO F 1 336 ? 57.603 -11.818 48.397 1.00 23.52 301 PRO F N 1
ATOM 16565 C CA . PRO F 1 336 ? 57.646 -12.007 46.953 1.00 21.51 301 PRO F CA 1
ATOM 16566 C C . PRO F 1 336 ? 56.454 -11.371 46.237 1.00 23.91 301 PRO F C 1
ATOM 16567 O O . PRO F 1 336 ? 55.396 -11.267 46.847 1.00 26.06 301 PRO F O 1
ATOM 16571 N N . VAL F 1 337 ? 56.697 -10.924 45.004 1.00 19.10 302 VAL F N 1
ATOM 16572 C CA . VAL F 1 337 ? 55.658 -10.389 44.105 1.00 19.84 302 VAL F CA 1
ATOM 16573 C C . VAL F 1 337 ? 55.088 -11.561 43.302 1.00 19.21 302 VAL F C 1
ATOM 16574 O O . VAL F 1 337 ? 55.864 -12.365 42.757 1.00 21.78 302 VAL F O 1
ATOM 16578 N N . ASP F 1 338 ? 53.763 -11.583 43.138 1.00 25.22 303 ASP F N 1
ATOM 16579 C CA . ASP F 1 338 ? 53.083 -12.543 42.231 1.00 22.10 303 ASP F CA 1
ATOM 16580 C C . ASP F 1 338 ? 53.817 -12.546 40.883 1.00 22.21 303 ASP F C 1
ATOM 16581 O O . ASP F 1 338 ? 54.040 -11.461 40.321 1.00 23.71 303 ASP F O 1
ATOM 16586 N N . PRO F 1 339 ? 54.188 -13.726 40.312 1.00 26.73 304 PRO F N 1
ATOM 16587 C CA . PRO F 1 339 ? 54.865 -13.767 39.009 1.00 24.18 304 PRO F CA 1
ATOM 16588 C C . PRO F 1 339 ? 54.104 -13.081 37.866 1.00 19.37 304 PRO F C 1
ATOM 16589 O O . PRO F 1 339 ? 54.751 -12.574 36.964 1.00 24.49 304 PRO F O 1
ATOM 16593 N N . LYS F 1 340 ? 52.767 -13.103 37.894 1.00 21.10 305 LYS F N 1
ATOM 16594 C CA . LYS F 1 340 ? 51.952 -12.456 36.833 1.00 24.93 305 LYS F CA 1
ATOM 16595 C C . LYS F 1 340 ? 52.221 -10.950 36.875 1.00 21.26 305 LYS F C 1
ATOM 16596 O O . LYS F 1 340 ? 52.225 -10.276 35.824 1.00 23.82 305 LYS F O 1
ATOM 16602 N N . LEU F 1 341 ? 52.415 -10.403 38.062 1.00 19.61 306 LEU F N 1
ATOM 16603 C CA . LEU F 1 341 ? 52.626 -8.945 38.226 1.00 20.61 306 LEU F CA 1
ATOM 16604 C C . LEU F 1 341 ? 54.067 -8.620 37.832 1.00 21.55 306 LEU F C 1
ATOM 16605 O O . LEU F 1 341 ? 54.285 -7.590 37.170 1.00 18.96 306 LEU F O 1
ATOM 16610 N N . LEU F 1 342 ? 55.015 -9.516 38.105 1.00 19.95 307 LEU F N 1
ATOM 16611 C CA . LEU F 1 342 ? 56.381 -9.300 37.580 1.00 17.91 307 LEU F CA 1
ATOM 16612 C C . LEU F 1 342 ? 56.413 -9.333 36.037 1.00 21.61 307 LEU F C 1
ATOM 16613 O O . LEU F 1 342 ? 57.144 -8.495 35.473 1.00 21.78 307 LEU F O 1
ATOM 16618 N N . LYS F 1 343 ? 55.588 -10.156 35.377 1.00 23.05 308 LYS F N 1
ATOM 16619 C CA . LYS F 1 343 ? 55.555 -10.185 33.878 1.00 26.54 308 LYS F CA 1
ATOM 16620 C C . LYS F 1 343 ? 54.967 -8.878 33.321 1.00 25.18 308 LYS F C 1
ATOM 16621 O O . LYS F 1 343 ? 55.340 -8.530 32.205 1.00 28.92 308 LYS F O 1
ATOM 16627 N N . ALA F 1 344 ? 54.106 -8.168 34.038 1.00 19.97 309 ALA F N 1
ATOM 16628 C CA . ALA F 1 344 ? 53.319 -7.031 33.515 1.00 20.36 309 ALA F CA 1
ATOM 16629 C C . ALA F 1 344 ? 54.068 -5.705 33.688 1.00 20.35 309 ALA F C 1
ATOM 16630 O O . ALA F 1 344 ? 53.578 -4.710 33.140 1.00 20.94 309 ALA F O 1
ATOM 16632 N N . GLY F 1 345 ? 55.183 -5.653 34.437 1.00 20.15 310 GLY F N 1
ATOM 16633 C CA . GLY F 1 345 ? 55.832 -4.342 34.673 1.00 18.41 310 GLY F CA 1
ATOM 16634 C C . GLY F 1 345 ? 57.173 -4.380 35.351 1.00 17.33 310 GLY F C 1
ATOM 16635 O O . GLY F 1 345 ? 57.629 -5.458 35.707 1.00 17.95 310 GLY F O 1
ATOM 16636 N N . ASP F 1 346 ? 57.743 -3.191 35.545 1.00 15.88 311 ASP F N 1
ATOM 16637 C CA . ASP F 1 346 ? 59.091 -2.962 36.105 1.00 16.47 311 ASP F CA 1
ATOM 16638 C C . ASP F 1 346 ? 59.023 -2.498 37.571 1.00 15.48 311 ASP F C 1
ATOM 16639 O O . ASP F 1 346 ? 60.089 -2.213 38.143 1.00 17.87 311 ASP F O 1
ATOM 16644 N N . HIS F 1 347 ? 57.836 -2.447 38.189 1.00 13.81 312 HIS F N 1
ATOM 16645 C CA . HIS F 1 347 ? 57.664 -1.810 39.518 1.00 14.26 312 HIS F CA 1
ATOM 16646 C C . HIS F 1 347 ? 57.094 -2.768 40.545 1.00 14.13 312 HIS F C 1
ATOM 16647 O O . HIS F 1 347 ? 56.312 -2.294 41.405 1.00 13.62 312 HIS F O 1
ATOM 16654 N N . ASN F 1 348 ? 57.554 -4.018 40.542 1.00 13.66 313 ASN F N 1
ATOM 16655 C CA . ASN F 1 348 ? 57.194 -4.993 41.618 1.00 17.69 313 ASN F CA 1
ATOM 16656 C C . ASN F 1 348 ? 55.680 -5.056 41.805 1.00 17.36 313 ASN F C 1
ATOM 16657 O O . ASN F 1 348 ? 55.207 -5.143 42.962 1.00 16.45 313 ASN F O 1
ATOM 16662 N N . GLY F 1 349 ? 54.944 -4.975 40.720 1.00 16.01 314 GLY F N 1
ATOM 16663 C CA . GLY F 1 349 ? 53.485 -5.162 40.743 1.00 14.50 314 GLY F CA 1
ATOM 16664 C C . GLY F 1 349 ? 52.736 -3.913 41.196 1.00 17.72 314 GLY F C 1
ATOM 16665 O O . GLY F 1 349 ? 51.484 -3.946 41.209 1.00 14.47 314 GLY F O 1
ATOM 16666 N N . ALA F 1 350 ? 53.448 -2.849 41.550 1.00 15.56 315 ALA F N 1
ATOM 16667 C CA . ALA F 1 350 ? 52.829 -1.671 42.180 1.00 14.79 315 ALA F CA 1
ATOM 16668 C C . ALA F 1 350 ? 51.836 -1.052 41.205 1.00 16.22 315 ALA F C 1
ATOM 16669 O O . ALA F 1 350 ? 50.841 -0.530 41.664 1.00 16.35 315 ALA F O 1
ATOM 16671 N N . THR F 1 351 ? 52.098 -1.121 39.907 1.00 14.90 316 THR F N 1
ATOM 16672 C CA . THR F 1 351 ? 51.189 -0.475 38.915 1.00 12.84 316 THR F CA 1
ATOM 16673 C C . THR F 1 351 ? 49.803 -1.147 38.994 1.00 15.32 316 THR F C 1
ATOM 16674 O O . THR F 1 351 ? 48.749 -0.457 38.825 1.00 15.27 316 THR F O 1
ATOM 16678 N N . TYR F 1 352 ? 49.784 -2.460 39.226 1.00 17.43 317 TYR F N 1
ATOM 16679 C CA . TYR F 1 352 ? 48.517 -3.218 39.316 1.00 14.61 317 TYR F CA 1
ATOM 16680 C C . TYR F 1 352 ? 47.757 -2.796 40.561 1.00 15.61 317 TYR F C 1
ATOM 16681 O O . TYR F 1 352 ? 46.539 -2.490 40.441 1.00 15.39 317 TYR F O 1
ATOM 16690 N N . PHE F 1 353 ? 48.426 -2.772 41.722 1.00 14.96 318 PHE F N 1
ATOM 16691 C CA . PHE F 1 353 ? 47.749 -2.383 42.995 1.00 15.52 318 PHE F CA 1
ATOM 16692 C C . PHE F 1 353 ? 47.190 -0.955 42.883 1.00 13.97 318 PHE F C 1
ATOM 16693 O O . PHE F 1 353 ? 46.049 -0.726 43.350 1.00 17.95 318 PHE F O 1
ATOM 16701 N N . GLN F 1 354 ? 47.953 -0.061 42.252 1.00 13.65 319 GLN F N 1
ATOM 16702 C CA . GLN F 1 354 ? 47.538 1.336 42.034 1.00 14.16 319 GLN F CA 1
ATOM 16703 C C . GLN F 1 354 ? 46.231 1.328 41.247 1.00 14.88 319 GLN F C 1
ATOM 16704 O O . GLN F 1 354 ? 45.262 1.989 41.651 1.00 14.30 319 GLN F O 1
ATOM 16710 N N . HIS F 1 355 ? 46.206 0.594 40.143 1.00 14.61 320 HIS F N 1
ATOM 16711 C CA . HIS F 1 355 ? 45.001 0.542 39.283 1.00 15.55 320 HIS F CA 1
ATOM 16712 C C . HIS F 1 355 ? 43.839 -0.075 40.053 1.00 19.60 320 HIS F C 1
ATOM 16713 O O . HIS F 1 355 ? 42.718 0.371 39.846 1.00 17.51 320 HIS F O 1
ATOM 16720 N N . GLN F 1 356 ? 44.065 -1.093 40.875 1.00 16.67 321 GLN F N 1
ATOM 16721 C CA . GLN F 1 356 ? 42.921 -1.660 41.633 1.00 21.32 321 GLN F CA 1
ATOM 16722 C C . GLN F 1 356 ? 42.253 -0.541 42.448 1.00 24.17 321 GLN F C 1
ATOM 16723 O O . GLN F 1 356 ? 40.989 -0.534 42.550 1.00 20.01 321 GLN F O 1
ATOM 16729 N N . ARG F 1 357 ? 43.059 0.319 43.077 1.00 18.62 322 ARG F N 1
ATOM 16730 C CA . ARG F 1 357 ? 42.507 1.376 43.953 1.00 16.84 322 ARG F CA 1
ATOM 16731 C C . ARG F 1 357 ? 41.898 2.502 43.127 1.00 20.08 322 ARG F C 1
ATOM 16732 O O . ARG F 1 357 ? 40.841 3.010 43.489 1.00 19.95 322 ARG F O 1
ATOM 16740 N N . PHE F 1 358 ? 42.569 2.876 42.038 1.00 17.80 323 PHE F N 1
ATOM 16741 C CA . PHE F 1 358 ? 42.026 3.937 41.149 1.00 14.18 323 PHE F CA 1
ATOM 16742 C C . PHE F 1 358 ? 40.702 3.459 40.535 1.00 16.69 323 PHE F C 1
ATOM 16743 O O . PHE F 1 358 ? 39.730 4.231 40.548 1.00 18.73 323 PHE F O 1
ATOM 16751 N N . MET F 1 359 ? 40.639 2.208 40.075 1.00 15.36 324 MET F N 1
ATOM 16752 C CA . MET F 1 359 ? 39.401 1.685 39.458 1.00 16.61 324 MET F CA 1
ATOM 16753 C C . MET F 1 359 ? 38.245 1.721 40.487 1.00 24.96 324 MET F C 1
ATOM 16754 O O . MET F 1 359 ? 37.089 2.101 40.090 1.00 19.94 324 MET F O 1
ATOM 16759 N N . ALA F 1 360 ? 38.494 1.367 41.749 1.00 21.18 325 ALA F N 1
ATOM 16760 C CA . ALA F 1 360 ? 37.425 1.307 42.776 1.00 25.33 325 ALA F CA 1
ATOM 16761 C C . ALA F 1 360 ? 36.888 2.732 42.958 1.00 26.59 325 ALA F C 1
ATOM 16762 O O . ALA F 1 360 ? 35.669 2.914 43.145 1.00 26.99 325 ALA F O 1
ATOM 16764 N N . LEU F 1 361 ? 37.785 3.715 42.908 1.00 20.11 326 LEU F N 1
ATOM 16765 C CA . LEU F 1 361 ? 37.401 5.162 42.993 1.00 21.13 326 LEU F CA 1
ATOM 16766 C C . LEU F 1 361 ? 36.527 5.542 41.797 1.00 23.18 326 LEU F C 1
ATOM 16767 O O . LEU F 1 361 ? 35.467 6.141 42.009 1.00 24.78 326 LEU F O 1
ATOM 16772 N N . VAL F 1 362 ? 36.940 5.173 40.592 1.00 18.07 327 VAL F N 1
ATOM 16773 C CA . VAL F 1 362 ? 36.172 5.495 39.371 1.00 18.40 327 VAL F CA 1
ATOM 16774 C C . VAL F 1 362 ? 34.781 4.859 39.445 1.00 26.39 327 VAL F C 1
ATOM 16775 O O . VAL F 1 362 ? 33.784 5.497 39.045 1.00 28.28 327 VAL F O 1
ATOM 16779 N N . GLN F 1 363 ? 34.703 3.630 39.934 1.00 23.21 328 GLN F N 1
ATOM 16780 C CA . GLN F 1 363 ? 33.434 2.866 40.015 1.00 30.13 328 GLN F CA 1
ATOM 16781 C C . GLN F 1 363 ? 32.539 3.437 41.125 1.00 33.10 328 GLN F C 1
ATOM 16782 O O . GLN F 1 363 ? 31.342 3.158 41.128 1.00 38.70 328 GLN F O 1
ATOM 16788 N N . GLY F 1 364 ? 33.120 4.047 42.120 1.00 26.52 329 GLY F N 1
ATOM 16789 C CA . GLY F 1 364 ? 32.354 4.591 43.248 1.00 30.53 329 GLY F CA 1
ATOM 16790 C C . GLY F 1 364 ? 32.293 3.644 44.416 1.00 32.60 329 GLY F C 1
ATOM 16791 O O . GLY F 1 364 ? 31.559 3.957 45.346 1.00 38.48 329 GLY F O 1
ATOM 16792 N N . SER F 1 365 ? 33.061 2.557 44.413 1.00 33.23 330 SER F N 1
ATOM 16793 C CA . SER F 1 365 ? 33.155 1.641 45.587 1.00 37.45 330 SER F CA 1
ATOM 16794 C C . SER F 1 365 ? 34.067 2.292 46.645 1.00 41.98 330 SER F C 1
ATOM 16795 O O . SER F 1 365 ? 33.998 1.934 47.775 1.00 39.61 330 SER F O 1
ATOM 16798 N N . SER F 1 366 ? 34.907 3.240 46.267 1.00 30.70 331 SER F N 1
ATOM 16799 C CA . SER F 1 366 ? 35.836 3.981 47.164 1.00 33.52 331 SER F CA 1
ATOM 16800 C C . SER F 1 366 ? 35.631 5.480 46.964 1.00 32.07 331 SER F C 1
ATOM 16801 O O . SER F 1 366 ? 35.070 5.839 45.892 1.00 32.11 331 SER F O 1
ATOM 16804 N N . THR F 1 367 ? 35.903 6.325 47.970 1.00 34.19 332 THR F N 1
ATOM 16805 C CA . THR F 1 367 ? 35.783 7.799 47.804 1.00 37.65 332 THR F CA 1
ATOM 16806 C C . THR F 1 367 ? 37.203 8.426 47.859 1.00 35.99 332 THR F C 1
ATOM 16807 O O . THR F 1 367 ? 37.307 9.652 47.693 1.00 39.76 332 THR F O 1
ATOM 16811 N N . GLU F 1 368 ? 38.214 7.626 48.197 1.00 28.91 333 GLU F N 1
ATOM 16812 C CA . GLU F 1 368 ? 39.535 8.158 48.656 1.00 38.16 333 GLU F CA 1
ATOM 16813 C C . GLU F 1 368 ? 40.534 8.218 47.460 1.00 23.78 333 GLU F C 1
ATOM 16814 O O . GLU F 1 368 ? 40.869 7.178 46.845 1.00 25.16 333 GLU F O 1
ATOM 16820 N N . THR F 1 369 ? 40.987 9.409 47.123 1.00 24.29 334 THR F N 1
ATOM 16821 C CA . THR F 1 369 ? 42.171 9.567 46.244 1.00 24.09 334 THR F CA 1
ATOM 16822 C C . THR F 1 369 ? 43.402 9.391 47.128 1.00 21.95 334 THR F C 1
ATOM 16823 O O . THR F 1 369 ? 43.622 10.268 47.911 1.00 21.28 334 THR F O 1
ATOM 16827 N N . GLU F 1 370 ? 44.159 8.291 47.023 1.00 18.89 335 GLU F N 1
ATOM 16828 C CA . GLU F 1 370 ? 45.259 8.009 47.982 1.00 22.34 335 GLU F CA 1
ATOM 16829 C C . GLU F 1 370 ? 46.453 8.910 47.692 1.00 19.66 335 GLU F C 1
ATOM 16830 O O . GLU F 1 370 ? 47.217 9.233 48.615 1.00 17.79 335 GLU F O 1
ATOM 16836 N N . VAL F 1 371 ? 46.690 9.239 46.436 1.00 15.60 336 VAL F N 1
ATOM 16837 C CA . VAL F 1 371 ? 47.798 10.161 46.080 1.00 16.19 336 VAL F CA 1
ATOM 16838 C C . VAL F 1 371 ? 47.170 11.345 45.360 1.00 19.89 336 VAL F C 1
ATOM 16839 O O . VAL F 1 371 ? 46.874 11.225 44.176 1.00 15.89 336 VAL F O 1
ATOM 16843 N N . SER F 1 372 ? 47.016 12.440 46.072 1.00 16.14 337 SER F N 1
ATOM 16844 C CA . SER F 1 372 ? 46.249 13.632 45.615 1.00 16.41 337 SER F CA 1
ATOM 16845 C C . SER F 1 372 ? 47.137 14.549 44.768 1.00 15.71 337 SER F C 1
ATOM 16846 O O . SER F 1 372 ? 48.426 14.446 44.756 1.00 16.66 337 SER F O 1
ATOM 16849 N N . PHE F 1 373 ? 46.494 15.476 44.095 1.00 14.56 338 PHE F N 1
ATOM 16850 C CA . PHE F 1 373 ? 47.170 16.577 43.404 1.00 16.30 338 PHE F CA 1
ATOM 16851 C C . PHE F 1 373 ? 48.152 17.232 44.384 1.00 20.21 338 PHE F C 1
ATOM 16852 O O . PHE F 1 373 ? 49.327 17.504 44.056 1.00 15.25 338 PHE F O 1
ATOM 16860 N N . SER F 1 374 ? 47.651 17.502 45.584 1.00 17.84 339 SER F N 1
ATOM 16861 C CA . SER F 1 374 ? 48.447 18.130 46.663 1.00 20.85 339 SER F CA 1
ATOM 16862 C C . SER F 1 374 ? 49.684 17.263 47.015 1.00 17.45 339 SER F C 1
ATOM 16863 O O . SER F 1 374 ? 50.816 17.776 47.127 1.00 16.19 339 SER F O 1
ATOM 16866 N N . ASP F 1 375 ? 49.516 15.966 47.112 1.00 15.80 340 ASP F N 1
ATOM 16867 C CA . ASP F 1 375 ? 50.678 15.061 47.382 1.00 15.04 340 ASP F CA 1
ATOM 16868 C C . ASP F 1 375 ? 51.660 15.144 46.199 1.00 16.21 340 ASP F C 1
ATOM 16869 O O . ASP F 1 375 ? 52.872 15.281 46.420 1.00 14.70 340 ASP F O 1
ATOM 16874 N N . GLY F 1 376 ? 51.117 15.131 44.964 1.00 16.34 341 GLY F N 1
ATOM 16875 C CA . GLY F 1 376 ? 51.961 15.269 43.765 1.00 14.60 341 GLY F CA 1
ATOM 16876 C C . GLY F 1 376 ? 52.750 16.582 43.810 1.00 15.70 341 GLY F C 1
ATOM 16877 O O . GLY F 1 376 ? 53.935 16.604 43.472 1.00 15.11 341 GLY F O 1
ATOM 16878 N N . LEU F 1 377 ? 52.073 17.677 44.166 1.00 13.75 342 LEU F N 1
ATOM 16879 C CA . LEU F 1 377 ? 52.699 19.024 44.122 1.00 14.92 342 LEU F CA 1
ATOM 16880 C C . LEU F 1 377 ? 53.757 19.101 45.211 1.00 15.84 342 LEU F C 1
ATOM 16881 O O . LEU F 1 377 ? 54.819 19.664 44.972 1.00 17.25 342 LEU F O 1
ATOM 16886 N N . TRP F 1 378 ? 53.456 18.617 46.383 1.00 13.09 343 TRP F N 1
ATOM 16887 C CA . TRP F 1 378 ? 54.467 18.646 47.482 1.00 13.83 343 TRP F CA 1
ATOM 16888 C C . TRP F 1 378 ? 55.737 17.912 47.020 1.00 13.07 343 TRP F C 1
ATOM 16889 O O . TRP F 1 378 ? 56.856 18.417 47.207 1.00 15.36 343 TRP F O 1
ATOM 16900 N N . ALA F 1 379 ? 55.563 16.750 46.424 1.00 13.47 344 ALA F N 1
ATOM 16901 C CA . ALA F 1 379 ? 56.703 15.916 46.015 1.00 14.22 344 ALA F CA 1
ATOM 16902 C C . ALA F 1 379 ? 57.544 16.702 45.002 1.00 14.57 344 ALA F C 1
ATOM 16903 O O . ALA F 1 379 ? 58.763 16.659 45.082 1.00 14.61 344 ALA F O 1
ATOM 16905 N N . VAL F 1 380 ? 56.908 17.402 44.066 1.00 15.46 345 VAL F N 1
ATOM 16906 C CA . VAL F 1 380 ? 57.636 18.179 43.037 1.00 14.30 345 VAL F CA 1
ATOM 16907 C C . VAL F 1 380 ? 58.340 19.358 43.701 1.00 16.26 345 VAL F C 1
ATOM 16908 O O . VAL F 1 380 ? 59.512 19.577 43.379 1.00 16.61 345 VAL F O 1
ATOM 16912 N N . ARG F 1 381 ? 57.657 20.060 44.610 1.00 16.18 346 ARG F N 1
ATOM 16913 C CA . ARG F 1 381 ? 58.260 21.243 45.278 1.00 19.38 346 ARG F CA 1
ATOM 16914 C C . ARG F 1 381 ? 59.472 20.789 46.096 1.00 15.92 346 ARG F C 1
ATOM 16915 O O . ARG F 1 381 ? 60.462 21.509 46.157 1.00 17.37 346 ARG F O 1
ATOM 16923 N N . MET F 1 382 ? 59.398 19.615 46.702 1.00 14.05 347 MET F N 1
ATOM 16924 C CA . MET F 1 382 ? 60.566 19.066 47.427 1.00 14.59 347 MET F CA 1
ATOM 16925 C C . MET F 1 382 ? 61.745 18.834 46.451 1.00 18.87 347 MET F C 1
ATOM 16926 O O . MET F 1 382 ? 62.887 19.204 46.798 1.00 15.44 347 MET F O 1
ATOM 16931 N N . GLY F 1 383 ? 61.495 18.221 45.286 1.00 14.65 348 GLY F N 1
ATOM 16932 C CA . GLY F 1 383 ? 62.546 18.020 44.285 1.00 14.62 348 GLY F CA 1
ATOM 16933 C C . GLY F 1 383 ? 63.101 19.359 43.799 1.00 17.27 348 GLY F C 1
ATOM 16934 O O . GLY F 1 383 ? 64.327 19.454 43.586 1.00 14.82 348 GLY F O 1
ATOM 16935 N N . MET F 1 384 ? 62.222 20.342 43.554 1.00 13.79 349 MET F N 1
ATOM 16936 C CA . MET F 1 384 ? 62.666 21.674 43.093 1.00 15.85 349 MET F CA 1
ATOM 16937 C C . MET F 1 384 ? 63.577 22.323 44.152 1.00 18.51 349 MET F C 1
ATOM 16938 O O . MET F 1 384 ? 64.613 22.885 43.785 1.00 18.50 349 MET F O 1
ATOM 16943 N N . ALA F 1 385 ? 63.216 22.208 45.419 1.00 17.05 350 ALA F N 1
ATOM 16944 C CA . ALA F 1 385 ? 64.003 22.788 46.526 1.00 20.65 350 ALA F CA 1
ATOM 16945 C C . ALA F 1 385 ? 65.335 22.044 46.650 1.00 20.33 350 ALA F C 1
ATOM 16946 O O . ALA F 1 385 ? 66.353 22.719 46.847 1.00 17.48 350 ALA F O 1
ATOM 16948 N N . ALA F 1 386 ? 65.333 20.731 46.497 1.00 15.53 351 ALA F N 1
ATOM 16949 C CA . ALA F 1 386 ? 66.587 19.928 46.526 1.00 18.15 351 ALA F CA 1
ATOM 16950 C C . ALA F 1 386 ? 67.498 20.399 45.401 1.00 19.28 351 ALA F C 1
ATOM 16951 O O . ALA F 1 386 ? 68.681 20.629 45.661 1.00 16.52 351 ALA F O 1
ATOM 16953 N N . GLN F 1 387 ? 66.956 20.618 44.211 1.00 17.68 352 GLN F N 1
ATOM 16954 C CA . GLN F 1 387 ? 67.812 21.042 43.066 1.00 16.15 352 GLN F CA 1
ATOM 16955 C C . GLN F 1 387 ? 68.362 22.450 43.296 1.00 17.47 352 GLN F C 1
ATOM 16956 O O . GLN F 1 387 ? 69.552 22.655 43.050 1.00 19.87 352 GLN F O 1
ATOM 16962 N N . HIS F 1 388 ? 67.547 23.360 43.826 1.00 20.27 353 HIS F N 1
ATOM 16963 C CA . HIS F 1 388 ? 68.023 24.731 44.136 1.00 22.67 353 HIS F CA 1
ATOM 16964 C C . HIS F 1 388 ? 69.091 24.676 45.241 1.00 22.64 353 HIS F C 1
ATOM 16965 O O . HIS F 1 388 ? 70.123 25.412 45.135 1.00 19.85 353 HIS F O 1
ATOM 16972 N N . SER F 1 389 ? 68.844 23.868 46.268 1.00 18.24 354 SER F N 1
ATOM 16973 C CA . SER F 1 389 ? 69.829 23.753 47.383 1.00 15.91 354 SER F CA 1
ATOM 16974 C C . SER F 1 389 ? 71.170 23.243 46.843 1.00 15.69 354 SER F C 1
ATOM 16975 O O . SER F 1 389 ? 72.207 23.816 47.204 1.00 18.56 354 SER F O 1
ATOM 16978 N N . ALA F 1 390 ? 71.135 22.208 46.012 1.00 15.33 355 ALA F N 1
ATOM 16979 C CA . ALA F 1 390 ? 72.365 21.615 45.447 1.00 17.38 355 ALA F CA 1
ATOM 16980 C C . ALA F 1 390 ? 73.067 22.629 44.535 1.00 23.54 355 ALA F C 1
ATOM 16981 O O . ALA F 1 390 ? 74.294 22.592 44.510 1.00 18.93 355 ALA F O 1
ATOM 16983 N N . ALA F 1 391 ? 72.305 23.470 43.825 1.00 18.92 356 ALA F N 1
ATOM 16984 C CA . ALA F 1 391 ? 72.889 24.462 42.893 1.00 19.74 356 ALA F CA 1
ATOM 16985 C C . ALA F 1 391 ? 73.541 25.611 43.633 1.00 21.49 356 ALA F C 1
ATOM 16986 O O . ALA F 1 391 ? 74.489 26.127 43.092 1.00 27.77 356 ALA F O 1
ATOM 16988 N N . THR F 1 392 ? 73.032 25.981 44.805 1.00 17.90 357 THR F N 1
ATOM 16989 C CA . THR F 1 392 ? 73.500 27.194 45.529 1.00 21.68 357 THR F CA 1
ATOM 16990 C C . THR F 1 392 ? 74.323 26.820 46.760 1.00 26.41 357 THR F C 1
ATOM 16991 O O . THR F 1 392 ? 74.955 27.733 47.322 1.00 26.54 357 THR F O 1
ATOM 16995 N N . GLY F 1 393 ? 74.321 25.559 47.194 1.00 22.63 358 GLY F N 1
ATOM 16996 C CA . GLY F 1 393 ? 75.039 25.182 48.439 1.00 18.69 358 GLY F CA 1
ATOM 16997 C C . GLY F 1 393 ? 74.384 25.772 49.683 1.00 26.05 358 GLY F C 1
ATOM 16998 O O . GLY F 1 393 ? 75.121 26.038 50.705 1.00 23.52 358 GLY F O 1
ATOM 16999 N N . GLN F 1 394 ? 73.076 26.009 49.612 1.00 21.68 359 GLN F N 1
ATOM 17000 C CA . GLN F 1 394 ? 72.349 26.639 50.732 1.00 17.35 359 GLN F CA 1
ATOM 17001 C C . GLN F 1 394 ? 71.100 25.810 51.055 1.00 19.58 359 GLN F C 1
ATOM 17002 O O . GLN F 1 394 ? 70.582 25.167 50.176 1.00 20.28 359 GLN F O 1
ATOM 17008 N N . ALA F 1 395 ? 70.629 25.887 52.288 1.00 18.96 360 ALA F N 1
ATOM 17009 C CA . ALA F 1 395 ? 69.347 25.315 52.701 1.00 18.39 360 ALA F CA 1
ATOM 17010 C C . ALA F 1 395 ? 68.213 26.068 51.998 1.00 23.18 360 ALA F C 1
ATOM 17011 O O . ALA F 1 395 ? 68.386 27.282 51.730 1.00 20.02 360 ALA F O 1
ATOM 17013 N N . VAL F 1 396 ? 67.144 25.355 51.706 1.00 19.42 361 VAL F N 1
ATOM 17014 C CA . VAL F 1 396 ? 65.965 25.947 51.045 1.00 22.80 361 VAL F CA 1
ATOM 17015 C C . VAL F 1 396 ? 64.767 25.673 51.949 1.00 26.68 361 VAL F C 1
ATOM 17016 O O . VAL F 1 396 ? 64.478 24.533 52.229 1.00 19.92 361 VAL F O 1
ATOM 17020 N N A THR F 1 397 ? 64.063 26.741 52.334 0.50 20.47 362 THR F N 1
ATOM 17021 N N B THR F 1 397 ? 64.163 26.741 52.334 0.50 20.47 362 THR F N 1
ATOM 17022 C CA A THR F 1 397 ? 62.835 26.575 53.143 0.50 19.37 362 THR F CA 1
ATOM 17023 C CA B THR F 1 397 ? 62.935 26.575 53.143 0.50 19.37 362 THR F CA 1
ATOM 17024 C C A THR F 1 397 ? 61.660 26.248 52.218 0.50 25.32 362 THR F C 1
ATOM 17025 C C B THR F 1 397 ? 61.760 26.248 52.218 0.50 25.32 362 THR F C 1
ATOM 17026 O O A THR F 1 397 ? 61.716 26.707 51.075 0.50 24.79 362 THR F O 1
ATOM 17027 O O B THR F 1 397 ? 61.816 26.707 51.075 0.50 24.79 362 THR F O 1
ATOM 17034 N N . LEU F 1 398 ? 60.638 25.559 52.722 1.00 25.29 363 LEU F N 1
ATOM 17035 C CA . LEU F 1 398 ? 59.350 25.357 52.013 1.00 26.77 363 LEU F CA 1
ATOM 17036 C C . LEU F 1 398 ? 58.193 25.847 52.887 1.00 33.72 363 LEU F C 1
ATOM 17037 O O . LEU F 1 398 ? 58.243 25.559 54.087 1.00 32.46 363 LEU F O 1
ATOM 17042 N N . GLU F 1 399 ? 57.164 26.471 52.292 1.00 41.43 364 GLU F N 1
ATOM 17043 C CA . GLU F 1 399 ? 55.965 26.960 53.055 1.00 48.54 364 GLU F CA 1
ATOM 17044 C C . GLU F 1 399 ? 54.690 26.163 52.724 1.00 46.60 364 GLU F C 1
ATOM 17045 O O . GLU F 1 399 ? 54.736 25.459 51.695 1.00 38.38 364 GLU F O 1
#

Organism: Roseobacter denitrificans (strain ATCC 33942 / OCh 114) (NCBI:txid375451)

Nearest PDB structures (foldseek):
  8qc2-assembly1_C  TM=9.748E-01  e=3.547E-49  Paenarthrobacter ureafaciens
  2glx-assembly6_F  TM=8.677E-01  e=3.018E-24  Ensifer adhaerens
  4koa-assembly1_A-2  TM=8.610E-01  e=6.133E-23  Sinorhizobium meliloti 1021
  8y7p-assembly1_A  TM=8.199E-01  e=2.857E-20  Homo sapiens
  8y7p-assembly1_B  TM=8.352E-01  e=2.085E-19  Homo sapiens

Radius of gyration: 46.19 Å; Cα contacts (8 Å, |Δi|>4): 5214; chains: 6; bounding box: 119×78×155 Å

Sequence (2203 aa):
GSSHHHHHHSSGLVLVRYGIIGCGMMGQEHLRNIALLDGAGVSAIFEPDAAMQRAAHAIAPQAAFYPSVQALLASADIDCLVIASPNYCHADQIVEIAATRPLPLLVEKPLLTDPADIARLTQTAERYPAPIWVAMEYRYMPPIAALLARAEAVTGGIKMLSLREHRFPFLEKVGDWNRFNVNTGGTFVEKCCHFFDLMRLVLRRNPVRVMASAAQSVNHLDDERYDGKTPDILDNGYVIVDFEGGARAMLELCMFADGARYQETISAVGPAGKIEAFVPGPTRFWPGDLGAPPVPLIEISPRLSKQQIKVHEIPVDPKLLKAGDHNGATYFQHQRFMALVQGSSTETEVSFSSDGLWAVRMGMAAQHSAATGQAVTLEGGSSHHHHHHSSGLVLVRRYGIIGCGMMGQEHLRNIALLDGAGVSAIFEPDAAMQRAAHAIAPQAAFYPSVQALLASADIDCLVIASPNYCHADQIVEIAATRPLPLLVEKPLLTDPADIARLTQTAERYPAPIWVAMEYRYMPPIAALLARAEAVTGGIKMLSLREHRFPFLEKVGDWNRFNVNTGGTFVEKCCHFFDLMRLVLRRNPVRVMASAAQSVNHLDERYDGKTPDILDNGYVIVDFEGGARAMLELCMFADGARYQETISAVGPAGKIEAFVPGPTRFWPGDLGAPPVPLIEISPRLSKQQIKVHEIPVDPKLLKAGDHNGATYFQHQRFMALVQGSSTETEVSFSSDGLWAVRMGMAAQHSAATGQAVTTLEQLVRYGIIGCGMMGQEHLRNIALLDGAGVSSAIFEPDAAMQRAAHAIAPQAAFYPSVQALLASADIDCLVIASPNYCHADQIVEIAATRPLPLLVEKPLLTDPADIARLTQTAERYPAPIWVAMEYRYMPPIAALLARAEAVTGGIKMLSLREHRFPFLEKVGDWNRFNVNTGGTFVEKCCHFFDLMRLVLRRNPVRVMMASAAQSVNHLDERYDGKTPDILDNGYVIVDFEGGARAMLELCMFADGARYQETISAVGPAGKIEAFVPGPTRFWPGDLGAPPVPLIEISPRLSKQIKVHEIIPVDPKLLKAGDHNGATYFQHQRRFMALVQGSSTETEVSFSDGLWAVRMGMAAQHSAATGQAVTLEQLVRYGIIGCGMMGQEHLRNIALLDGAGVSSAIFEPDAAMQRAAHAIAPQAAFYPSVQALLASADIDCLVIASPNYCHADQIVEIAATRPLPLLVEKPLLTDPADIARLTQTAERYPAPIWVAMEYRYMPPIAALLARAEAVTGGIKMLSLREHRFPFLEKVGDWNRFNVNTGGTFVEKCCHFFDLMRLVLRRNPVRVMMASAAQSVNHLDERYDGKTPDILDNGYVIVDFEGGARAMLELCMFADGARYQETISAVGPAGKIEAFVPGPTRFWPGDLGAPPVPLIEISPRLSKQIKVHEIIPVDPKLLKAGDHNGATYFQHQRRFMALVQGSSTETEVSFSDGLWAVRMGMAAQHSAATGQAVTLELVRRYGIIGCGMMGQEHLRNIALLDGAGVSSAIFEPDAAMQRAAHAIAPQAAFYPSVQALLASADIDCLVIASPNYCHADQIVEIAATRPLPLLVEKPLLTDPADIARLTQTAERYPAPIWVAMEYRYMPPIAALLARAEAVTGGIKMLSLREHRFPFLEKVGDWNRFNVNTGGTFVEKCCHFFDLMRLVLRRNPVRVMASAAQSVNHLDERYDGKTPDILDNGYVIVDFEGGARAMLELCMFADGARYQETISAVGPAGKIEAFVPGPTRFWPGDLGAPPVPLIEISPRLSKQIKVHEIPVDPKLLKAGDHNGATYFQHQRFMALVQGSSTETEVSFSDGLWAVRMGMAAQHSAATGQAVTLELVRRYGIIGCGMMGQEHLRNIALLDGAGVSSAIFEPDAAMQRAAHAIAPQAAFYPSVQALLASADIDCLVIASPNYCHADQIVEIAATRPLPLLVEKPLLTDPADIARLTQTAERYPAPIWVAMEYRYMPPIAALLARAEAVTGGIKMLSLREHRFPFLEKVGDWNRFNVNTGGTFVEKCCHFFDLMRLVLRRNPVRVMASAAQSVNHLDERYDGKTPDILDNGYVIVDFEGGARAMLELCMFADGARYQETISAVGPAGKIEAFVPGPTRFWPGDLGAPPVPLIEISPRLSKQIKVHEIPVDPKLLKAGDHNGATYFQHQRFMALVQGSSTETEVSFSDGLWAVRMGMAAQHSAATGQAVTTLE

Solvent-accessible surface area: 85825 Å² total; per-residue (Å²): 123,71,50,81,105,156,149,118,76,60,34,30,124,139,147,11,60,0,0,0,1,8,0,14,72,33,0,20,9,0,3,106,2,0,77,68,10,138,35,15,21,21,34,0,0,30,13,101,46,56,47,44,64,159,34,0,95,83,47,18,76,168,8,49,72,36,116,40,8,90,29,0,5,87,86,5,90,6,41,0,0,0,0,17,12,37,5,104,27,0,4,90,21,0,44,56,0,30,92,58,68,50,26,20,0,0,0,10,27,0,1,0,18,69,86,82,24,44,79,86,0,48,81,21,21,144,178,21,105,23,41,14,0,0,0,4,4,12,22,16,5,24,0,0,40,1,1,44,39,9,2,85,62,20,0,49,27,22,67,0,0,12,1,40,0,2,29,35,33,16,54,145,44,72,71,48,39,2,19,18,52,115,32,2,11,4,1,2,0,21,12,0,0,9,1,0,4,4,0,38,63,14,20,174,119,42,1,45,63,0,0,1,5,14,30,41,30,36,8,14,82,128,46,142,61,159,68,116,52,2,67,2,34,2,0,0,0,0,0,0,14,5,84,68,46,18,14,0,6,0,6,0,0,0,0,4,29,1,8,100,25,23,2,14,4,10,0,1,0,41,50,3,12,0,32,0,42,0,7,19,19,46,139,66,36,49,69,151,43,42,88,51,10,56,9,37,0,36,10,4,39,34,157,43,31,60,26,34,81,6,115,14,94,11,68,84,129,14,51,165,8,20,20,33,7,3,0,2,39,56,0,0,76,111,0,25,25,17,30,99,58,90,39,134,110,40,38,0,34,23,58,28,1,22,18,0,0,58,0,0,36,6,0,35,107,0,23,89,64,8,92,17,28,38,17,52,107,86,49,26,43,25,120,150,117,77,72,69,80,129,204,132,13,88,0,0,0,0,8,0,14,75,34,0,20,9,0,3,106,2,0,77,68,11,140,34,15,21,21,30,0,0,32,13,104,46,57,46,45,64,160,35,0,96,83,47,19,78,169,8,50,71,37,116,40,7,93,28,0,6,86,89,4,96,6,54,0,0,0,0,16,13,36,5,105,27,0,3,87,22,0,45,54,0,30,92,56,69,51,25,20,0,0,0,11,27,0,0,0,17,68,84,81,23,44,66,85,0,48,90,22,22,145,190,20,105,23,41,15,0,0,0,4,4,12,21,18,5,24,0,0,40,1,1,45,39,9,2,84,62,19,0,49,26,23,67,1,0,12,1,41,0,2,29,35,32,16,56,102,45,72,72,32,38,2,19,18,51,115,33,2,11,3,1,1,0,21,13,0,0,9,1,0,4,5,0,39,64,13,19,174,118,48,1,46,70,0,0,1,4,14,30,42,30,38,7,19,74,129,33,73,30,111,43,115,53,2,66,3,35,2,0,0,0,0,0,0,15,5,90,69,46,18,13,0,6,0,7,0,0,1,0,4,29,2,8,101,26,23,2,16,4,10,0,1,0,40,48,3,12,0,34,0,40,0,6,18,19,45,139,65,35,47,69,150,43,42,87,52,11,57,10,39,0,36,10,4,37,32,159,41,31,59,28,32,78,5,118,12,95,11,68,85,131,14,51,166,7,20,19,32,7,4,0,2,39,56,0,0,75,110,0,24,24,18,32,100,58,90,37,133,111,41,38,0,34,22,59,28,1,23,31,0,0,58,0,0,33,6,0,35,107,0,22,89,63,8,94,19,28,90,15,171,210,96,5,61,0,0,0,0,7,0,13,72,32,0,21,8,0,3,103,1,0,78,65,10,136,34,14,22,20,38,0,0,37,15,103,45,56,44,44,63,161,33,0,95,84,48,19,89,175,7,45,67,46,114,41,8,88,30,0,4,85,90,8,94,7,41,0,0,0,0,16,14,37,5,105,29,0,4,86,22,0,41,55,0,31,91,53,61,54,22,23,0,0,0,12,27,0,0,1,16,54,87,82,24,42,79,92,0,43,101,10,21,139,164,19,106,26,39,15,0,0,0,4,4,13,22,26,5,23,0,1,39,11,2,48,85,101,3,120,92,24,0,47,18,25,68,0,0,12,1,39,0,2,32,37,32,15,57,144,52,76,73,51,37,3,9,37,53,122,34,2,10,3,1,1,0,22,11,0,0,8,1,0,4,4,0,38,38,21,19,185,126,53,2,50,67,0,0,1,5,14,32,43,32,36,8,19,73,141,52,138,55,148,56,143,55,2,68,2,35,2,1,0,0,0,0,0,15,4,102,76,43,22,12,0,7,0,9,0,0,1,0,4,28,2,9,97,26,21,2,19,4,7,0,1,0,40,46,2,9,0,26,0,38,0,7,20,20,48,140,66,35,51,73,112,36,42,92,54,19,63,8,39,0,37,15,4,34,38,170,57,35,98,38,117,87,76,119,28,95,12,73,101,138,13,51,184,8,19,20,32,8,4,0,2,40,59,0,0,68,90,0,27,11,18,32,88,58,98,17,120,104,40,58,0,34,23,57,28,1,20,31,0,0,55,0,0,32,5,0,35,106,0,24,88,65,8,95,22,26,97,19,167,211,94,4,59,0,0,0,0,7,0,14,72,32,0,21,9,0,3,105,1,1,78,72,9,138,34,14,24,19,37,0,0,36,14,102,46,56,45,43,65,161,32,0,95,84,48,18,86,176,7,46,68,44,114,41,8,89,31,0,4,85,90,7,92,7,40,0,0,0,0,16,14,38,6,103,29,0,3,87,23,0,41,57,0,31,92,52,59,54,22,23,0,0,0,12,27,0,1,0,15,56,87,82,25,44,81,93,0,43,101,8,22,134,164,19,105,26,37,13,0,0,0,4,4,12,22,27,5,24,0,1,40,12,1,49,85,97,2,122,90,26,0,47,18,26,69,0,0,12,1,40,0,4,30,36,32,17,54,143,50,74,73,51,37,3,9,38,52,121,34,2,11,4,1,1,0,22,12,0,0,9,1,0,4,5,0,37,36,21,20,186,122,53,2,51,71,0,0,1,4,15,31,45,33,35,7,20,75,142,48,140,56,135,40,139,53,2,70,2,34,2,0,0,0,0,0,0,15,5,103,76,41,21,12,0,6,0,8,0,0,0,0,4,26,2,9,97,28,22,2,15,5,6,0,0,0,39,46,2,10,0,26,0,40,0,7,21,20,46,138,66,35,52,69,115,36,43,91,55,20,61,9,39,0,38,15,4,36,37,168,57,36,98,35,119,87,77,120,28,94,11,65,101,136,13,51,184,7,18,19,32,7,3,0,1,41,59,0,0,69,91,0,26,11,19,32,92,58,99,17,121,105,42,59,0,34,23,57,27,1,22,31,0,0,57,0,0,34,5,0,35,106,0,24,90,27,8,41,21,25,94,19,169,156,4,80,0,0,0,1,8,0,13,71,34,0,19,9,0,3,107,2,1,78,76,10,141,30,16,25,18,18,0,0,35,15,100,47,56,44,45,67,162,35,0,95,81,47,18,78,161,8,46,68,46,118,41,7,82,30,0,0,3,30,4,45,2,46,0,0,0,0,16,14,36,6,103,28,1,3,85,23,0,45,56,0,26,73,12,17,33,22,22,0,0,0,11,27,0,1,0,17,68,87,83,25,42,80,99,0,43,97,23,21,136,155,21,81,24,41,15,0,0,0,4,4,11,20,15,5,23,0,0,39,20,0,43,86,91,2,77,90,19,0,48,21,19,120,93,1,36,1,52,0,40,31,36,43,14,55,140,51,75,71,52,38,2,9,30,52,125,34,2,10,3,1,1,0,19,12,0,0,9,1,0,3,4,0,39,65,13,19,177,98,47,2,42,93,0,86,18,74,21,45,42,62,80,10,18,72,138,51,135,50,150,67,139,56,1,68,2,34,3,36,5,126,0,82,0,29,6,88,65,47,18,116,4,62,0,43,2,17,0,78,22,92,77,34,158,32,23,1,17,4,15,0,51,9,66,47,3,79,0,33,0,39,0,6,19,18,46,138,74,74,62,73,131,97,43,92,56,24,60,8,37,3,50,11,26,42,148,160,57,163,119,98,110,87,69,119,34,96,11,68,86,138,13,51,175,9,18,20,32,8,4,0,1,38,58,0,0,74,111,0,22,24,17,30,102,58,91,42,109,66,40,57,0,33,24,57,28,0,23,33,0,0,54,0,0,33,5,0,35,106,1,24,87,64,63,121,50,26,88,19,162,153,4,79,0,0,0,0,8,0,13,71,33,0,20,9,0,3,104,2,1,77,73,11,138,30,15,24,19,17,0,0,36,13,96,46,57,44,46,65,162,34,0,96,81,48,18,77,162,9,47,69,47,116,41,7,81,30,0,0,4,28,4,44,3,48,0,0,0,0,17,13,35,5,104,28,0,3,85,24,0,44,55,0,26,72,12,17,32,23,22,0,0,0,11,26,1,1,0,16,67,86,84,24,43,80,100,0,42,96,22,22,136,154,20,81,24,42,15,1,0,0,4,4,11,21,16,4,23,0,1,38,20,1,43,86,90,2,74,89,18,0,48,21,18,118,93,1,36,1,54,0,40,29,37,44,16,55,140,53,75,72,52,38,3,9,30,52,124,34,2,11,4,1,1,0,20,12,0,0,9,0,0,4,5,0,38,65,14,17,171,100,46,2,46,90,0,87,18,72,21,46,42,63,81,8,19,72,137,51,136,51,156,61,144,54,1,70,2,35,2,36,5,125,0,82,0,30,6,85,68,46,18,116,4,62,0,42,2,18,0,78,22,93,77,36,159,31,23,1,17,4,14,0,51,9,64,49,4,79,0,34,0,38,0,7,20,19,47,139,77,74,64,72,134,96,44,91,54,25,59,9,39,3,49,10,26,42,149,161,57,159,118,98,110,85,69,118,35,94,10,67,86,139,13,51,176,7,20,19,32,8,4,0,1,39,58,0,0,73,110,0,23,25,16,31,103,56,92,37,130,109,39,38,0,34,22,58,29,1,22,34,0,0,53,0,0,35,6,0,36,108,1,24,88,66,64,120,49,26,92,21,168